Protein AF-D5GSK5-F1 (afdb_monomer_lite)

InterPro domains:
  IPR021085 AvrE-family Type-III effector protein [PF11725] (130-1619)

Organism: Pectobacterium carotovorum (NCBI:txid554)

Sequence (1627 aa):
MQKIQHVQPGLSTSEIAPATLAKTSLSQGNSTSASQKGAQSLIQQGLHDKNKPPELEQGNGSSVRSQDSRSTTLRELFSSEGASQSAPRAPRDSLASGGPIQSLPRFASAEAAEIKISGSTTSTPAAKSDITLDSHGKLQFGKGLPEALTTLLQQTIGKNSQPFVAHHENQDAQQHALADKSGRLFVIQSDDNQHIALHSSGRSAMPAGKLSSNNVQLESTPERIALKTTAGESTSMPLSGRMNHELLTGVHRQPTSASGAGEQLRLHDGKLFALNTEFGVWQQSSDVAHSQLSRQGDGQLYAVKDDHTLSNLSSGTASSTFSDKITAFSANQNGQSAVLTEQDHLTQLHLMSTLDATPQPVALKLENGDPVFAKAVNLTAEHLLIADNDGKLYHAPLPKAGEPHATLTPASTPELNAVLGDDHRITGFAHDEHGQTQALATDRQGQKHVAPLGQNGLSPTPGWNLSDSLVVDNKLGLTTAAPEAKDTLDLGRLGQIGLQEGKVHFYNGNTKNWEASSVEASQLKRGLDNQAYTLKDGEIKPLSINQKSDTFAHGDNTVFALPQVRMTPSAGTALPGIDKDDGVSAMAVINRNKFIAVDKQGDLHFHQIKPGTDKIAAPPLALPKNGLSGEIQDITLDHQQTLFALNKDGQLFQLPKTDWQNAANHDSAQWQPVKTPVEGKVSSLGTDAQHHLQIAHDDHELHTQQGNAWKTTVPKGEAPLPAEPRDAETVFGRLDVATKGMKIPLTGVTVKADFQVLGKTGEDSQQVKSKLSDLLRAHLVSFTLDMPRPIKTFADHVQHQLNGREGLKPVYDMQTELLKKLDATTSQPQGTVTDLATKIDKLDLGDKGKPLVNLLKQFHTELESSSAKAALLIGRQQGVVNDNGVMNTEGKPASLHSREKDLAPVLLAAMESHPSSKTSTAATLLKTFVDSKTPIAQKPNSEAFGQQRDTSDALSLAKTRLVLDTLALGDLHKLTDRIGALSGTSPGEAALASMMKELNAMRQGNYGENPVKKMTDMGFTNHKSLEADYDSVKTFMKAFRKEDNAVSVTSKTVMQAASQTDMIDKMKSTVLSLDSNESIAFNRTYGGGASMSFVVSGTPLPFPPVPGGGVSGERNYNLSFSRGENGINVAFERSGGITGKVSYSGGYDVSEYLTGKTSAQMTQDINSKHSFAPDVRASFGVSASLQVAQQNALNFTLSEEELPGFIDGLSSGTINPLALLDKGEQHSVKAGKTVSFNLDGNAALELRGGINLTEKGAAPTSATLRGSVGVTASANVLSATSSSSVAQGEKSTTYTESDNRLRFMNQAAMGANATLSAGAARTTPDGTVPFFTSASIGVNVAADSRTNQSISLGMKKAEPLEKKDIDALTKTLNSAFNDPASQLLIDGVKKMAEPDDQLAILNTHFADKTAKTDDQHQGLMSLKKLNVRQDVAQRDGATLDSVKHTTSYTNLSKLTENGLFQVIGNHLFSSLPPSNADRINQLIADNPALKDIVSRLQDNDRASVTVSLELKDDVREKIEKGIQNKTHGKDDVIALFKDGNNLRLASIEVSKAVKKSEGFNTPAVIINASSRAGVSMNKLLGNVSFSYGQDQTVPQSYKLSGEIAKANPATTNALQQLQQEGLQLNG

Radius of gyration: 38.69 Å; chains: 1; bounding box: 99×113×106 Å

Structure (mmCIF, N/CA/C/O backbone):
data_AF-D5GSK5-F1
#
_entry.id   AF-D5GSK5-F1
#
loop_
_atom_site.group_PDB
_atom_site.id
_atom_site.type_symbol
_atom_site.label_atom_id
_atom_site.label_alt_id
_atom_site.label_comp_id
_atom_site.label_asym_id
_atom_site.label_entity_id
_atom_site.label_seq_id
_atom_site.pdbx_PDB_ins_code
_atom_site.Cartn_x
_atom_site.Cartn_y
_atom_site.Cartn_z
_atom_site.occupancy
_atom_site.B_iso_or_equiv
_atom_site.auth_seq_id
_atom_site.auth_comp_id
_atom_site.auth_asym_id
_atom_site.auth_atom_id
_atom_site.pdbx_PDB_model_num
ATOM 1 N N . MET A 1 1 ? -12.041 -47.992 -17.798 1.00 21.86 1 MET A N 1
ATOM 2 C CA . MET A 1 1 ? -12.297 -49.276 -17.098 1.00 21.86 1 MET A CA 1
ATOM 3 C C . MET A 1 1 ? -10.959 -49.899 -16.731 1.00 21.86 1 MET A C 1
ATOM 5 O O . MET A 1 1 ? -10.012 -49.617 -17.447 1.00 21.86 1 MET A O 1
ATOM 9 N N . GLN A 1 2 ? -10.925 -50.739 -15.682 1.00 22.45 2 GLN A N 1
ATOM 10 C CA . GLN A 1 2 ? -9.728 -51.361 -15.062 1.00 22.45 2 GLN A CA 1
ATOM 11 C C . GLN A 1 2 ? -8.767 -50.321 -14.429 1.00 22.45 2 GLN A C 1
ATOM 13 O O . GLN A 1 2 ? -8.480 -49.310 -15.054 1.00 22.45 2 GLN A O 1
ATOM 18 N N . LYS A 1 3 ? -8.347 -50.361 -13.150 1.00 19.98 3 LYS A N 1
ATOM 19 C CA . LYS A 1 3 ? -8.123 -51.391 -12.093 1.00 19.98 3 LYS A CA 1
ATOM 20 C C . LYS A 1 3 ? -6.867 -52.275 -12.221 1.00 19.98 3 LYS A C 1
ATOM 22 O O . LYS A 1 3 ? -6.952 -53.352 -12.799 1.00 19.98 3 LYS A O 1
ATOM 27 N N . ILE A 1 4 ? -5.815 -51.870 -11.496 1.00 25.20 4 ILE A N 1
ATOM 28 C CA . ILE A 1 4 ? -4.859 -52.649 -10.661 1.00 25.20 4 ILE A CA 1
ATOM 29 C C . ILE A 1 4 ? -4.495 -51.666 -9.511 1.00 25.20 4 ILE A C 1
ATOM 31 O O . ILE A 1 4 ? -4.211 -50.521 -9.844 1.00 25.20 4 ILE A O 1
ATOM 35 N N . GLN A 1 5 ? -4.591 -51.846 -8.181 1.00 19.09 5 GLN A N 1
ATOM 36 C CA . GLN A 1 5 ? -4.806 -52.931 -7.193 1.00 19.09 5 GLN A CA 1
ATOM 37 C C . GLN A 1 5 ? -3.562 -53.698 -6.653 1.00 19.09 5 GLN A C 1
ATOM 39 O O . GLN A 1 5 ? -3.142 -54.686 -7.244 1.00 19.09 5 GLN A O 1
ATOM 44 N N . HIS A 1 6 ? -3.134 -53.308 -5.430 1.00 19.50 6 HIS A N 1
ATOM 45 C CA . HIS A 1 6 ? -2.185 -53.950 -4.474 1.00 19.50 6 HIS A CA 1
ATOM 46 C C . HIS A 1 6 ? -0.674 -53.848 -4.826 1.00 19.50 6 HIS A C 1
ATOM 48 O O . HIS A 1 6 ? -0.335 -53.663 -5.987 1.00 19.50 6 HIS A O 1
ATOM 54 N N . VAL A 1 7 ? 0.293 -53.845 -3.883 1.00 20.75 7 VAL A N 1
ATOM 55 C CA . VAL A 1 7 ? 0.524 -54.728 -2.703 1.00 20.75 7 VAL A CA 1
ATOM 56 C C . VAL A 1 7 ? 1.306 -54.023 -1.556 1.00 20.75 7 VAL A C 1
ATOM 58 O O . VAL A 1 7 ? 2.120 -53.148 -1.828 1.00 20.75 7 VAL A O 1
ATOM 61 N N . GLN A 1 8 ? 1.105 -54.439 -0.289 1.00 22.25 8 GLN A N 1
ATOM 62 C CA . GLN A 1 8 ? 1.973 -54.138 0.882 1.00 22.25 8 GLN A CA 1
ATOM 63 C C . GLN A 1 8 ? 3.028 -55.250 1.087 1.00 22.25 8 GLN A C 1
ATOM 65 O O . GLN A 1 8 ? 2.696 -56.421 0.885 1.00 22.25 8 GLN A O 1
ATOM 70 N N . PRO A 1 9 ? 4.271 -54.932 1.501 1.00 22.97 9 PRO A N 1
ATOM 71 C CA . PRO A 1 9 ? 4.661 -55.019 2.930 1.00 22.97 9 PRO A CA 1
ATOM 72 C C . PRO A 1 9 ? 5.658 -53.899 3.352 1.00 22.97 9 PRO A C 1
ATOM 74 O O . PRO A 1 9 ? 6.100 -53.135 2.505 1.00 22.97 9 PRO A O 1
ATOM 77 N N . GLY A 1 10 ? 6.096 -53.726 4.608 1.00 19.27 10 GLY A N 1
ATOM 78 C CA . GLY A 1 10 ? 5.727 -54.346 5.893 1.00 19.27 10 GLY A CA 1
ATOM 79 C C . GLY A 1 10 ? 6.881 -54.285 6.924 1.00 19.27 10 GLY A C 1
ATOM 80 O O . GLY A 1 10 ? 8.022 -54.497 6.542 1.00 19.27 10 GLY A O 1
ATOM 81 N N . LEU A 1 11 ? 6.565 -54.036 8.208 1.00 19.47 11 LEU A N 1
ATOM 82 C CA . LEU A 1 11 ? 7.384 -54.256 9.431 1.00 19.47 11 LEU A CA 1
ATOM 83 C C . LEU A 1 11 ? 8.874 -53.811 9.464 1.00 19.47 11 LEU A C 1
ATOM 85 O O . LEU A 1 11 ? 9.727 -54.519 8.945 1.00 19.47 11 LEU A O 1
ATOM 89 N N . SER A 1 12 ? 9.215 -52.823 10.314 1.00 20.56 12 SER A N 1
ATOM 90 C CA . SER A 1 12 ? 10.010 -53.089 11.543 1.00 20.56 12 SER A CA 1
ATOM 91 C C . SER A 1 12 ? 10.240 -51.856 12.440 1.00 20.56 12 SER A C 1
ATOM 93 O O . SER A 1 12 ? 10.657 -50.799 11.982 1.00 20.56 12 SER A O 1
ATOM 95 N N . THR A 1 13 ? 10.042 -52.073 13.738 1.00 19.70 13 THR A N 1
ATOM 96 C CA . THR A 1 13 ? 10.435 -51.291 14.930 1.00 19.70 13 THR A CA 1
ATOM 97 C C . THR A 1 13 ? 11.805 -50.580 14.913 1.00 19.70 13 THR A C 1
ATOM 99 O O . THR A 1 13 ? 12.795 -51.181 14.495 1.00 19.70 13 THR A O 1
ATOM 102 N N . SER A 1 14 ? 11.897 -49.407 15.560 1.00 21.77 14 SER A N 1
ATOM 103 C CA . SER A 1 14 ? 12.971 -49.046 16.521 1.00 21.77 14 SER A CA 1
ATOM 104 C C . SER A 1 14 ? 12.592 -47.791 17.328 1.00 21.77 14 SER A C 1
ATOM 106 O O . SER A 1 14 ? 12.093 -46.825 16.758 1.00 21.77 14 SER A O 1
ATOM 108 N N . GLU A 1 15 ? 12.840 -47.795 18.639 1.00 19.33 15 GLU A N 1
ATOM 109 C CA . GLU A 1 15 ? 12.599 -46.666 19.554 1.00 19.33 15 GLU A CA 1
ATOM 110 C C . GLU A 1 15 ? 13.826 -45.743 19.649 1.00 19.33 15 GLU A C 1
ATOM 112 O O . GLU A 1 15 ? 14.937 -46.232 19.846 1.00 19.33 15 GLU A O 1
ATOM 117 N N . ILE A 1 16 ? 13.628 -44.419 19.629 1.00 21.45 16 ILE A N 1
ATOM 118 C CA . ILE A 1 16 ? 14.528 -43.447 20.278 1.00 21.45 16 ILE A CA 1
ATOM 119 C C . ILE A 1 16 ? 13.659 -42.402 20.995 1.00 21.45 16 ILE A C 1
ATOM 121 O O . ILE A 1 16 ? 12.704 -41.881 20.422 1.00 21.45 16 ILE A O 1
ATOM 125 N N . ALA A 1 17 ? 13.980 -42.142 22.264 1.00 21.14 17 ALA A N 1
ATOM 126 C CA . ALA A 1 17 ? 13.228 -41.289 23.190 1.00 21.14 17 ALA A CA 1
ATOM 127 C C . ALA A 1 17 ? 13.626 -39.785 23.082 1.00 21.14 17 ALA A C 1
ATOM 129 O O . ALA A 1 17 ? 14.587 -39.462 22.378 1.00 21.14 17 ALA A O 1
ATOM 130 N N . PRO A 1 18 ? 12.890 -38.844 23.716 1.00 27.19 18 PRO A N 1
ATOM 131 C CA . PRO A 1 18 ? 12.770 -37.467 23.219 1.00 27.19 18 PRO A CA 1
ATOM 132 C C . PRO A 1 18 ? 13.760 -36.447 23.808 1.00 27.19 18 PRO A C 1
ATOM 134 O O . PRO A 1 18 ? 14.410 -36.677 24.827 1.00 27.19 18 PRO A O 1
ATOM 137 N N . ALA A 1 19 ? 13.794 -35.259 23.189 1.00 20.09 19 ALA A N 1
ATOM 138 C CA . ALA A 1 19 ? 14.557 -34.090 23.633 1.00 20.09 19 ALA A CA 1
ATOM 139 C C . ALA A 1 19 ? 13.689 -32.809 23.676 1.00 20.09 19 ALA A C 1
ATOM 141 O O . ALA A 1 19 ? 13.571 -32.087 22.689 1.00 20.09 19 ALA A O 1
ATOM 142 N N . THR A 1 20 ? 13.095 -32.574 24.850 1.00 20.22 20 THR A N 1
ATOM 143 C CA . THR A 1 20 ? 12.807 -31.282 25.522 1.00 20.22 20 THR A CA 1
ATOM 144 C C . THR A 1 20 ? 12.458 -29.996 24.739 1.00 20.22 20 THR A C 1
ATOM 146 O O . THR A 1 20 ? 13.279 -29.453 24.009 1.00 20.22 20 THR A O 1
ATOM 149 N N . LEU A 1 21 ? 11.361 -29.373 25.202 1.00 20.58 21 LEU A N 1
ATOM 150 C CA . LEU A 1 21 ? 11.162 -27.923 25.428 1.00 20.58 21 LEU A CA 1
ATOM 151 C C . LEU A 1 21 ? 11.068 -26.950 24.230 1.00 20.58 21 LEU A C 1
ATOM 153 O O . LEU A 1 21 ? 12.066 -26.404 23.773 1.00 20.58 21 LEU A O 1
ATOM 157 N N . ALA A 1 22 ? 9.834 -26.515 23.939 1.00 22.03 22 ALA A N 1
ATOM 158 C CA . ALA A 1 22 ? 9.492 -25.092 23.777 1.00 22.03 22 ALA A CA 1
ATOM 159 C C . ALA A 1 22 ? 7.993 -24.863 24.070 1.00 22.03 22 ALA A C 1
ATOM 161 O O . ALA A 1 22 ? 7.155 -25.662 23.660 1.00 22.03 22 ALA A O 1
ATOM 162 N N . LYS A 1 23 ? 7.632 -23.781 24.775 1.00 21.42 23 LYS A N 1
ATOM 163 C CA . LYS A 1 23 ? 6.223 -23.438 25.057 1.00 21.42 23 LYS A CA 1
ATOM 164 C C . LYS A 1 23 ? 5.593 -22.709 23.867 1.00 21.42 23 LYS A C 1
ATOM 166 O O . LYS A 1 23 ? 6.180 -21.752 23.372 1.00 21.42 23 LYS A O 1
ATOM 171 N N . THR A 1 24 ? 4.363 -23.062 23.496 1.00 21.19 24 THR A N 1
ATOM 172 C CA . THR A 1 24 ? 3.470 -22.179 22.723 1.00 21.19 24 THR A CA 1
ATOM 173 C C . THR A 1 24 ? 2.054 -22.198 23.301 1.00 21.19 24 THR A C 1
ATOM 175 O O . THR A 1 24 ? 1.500 -23.244 23.636 1.00 21.19 24 THR A O 1
ATOM 178 N N . SER A 1 25 ? 1.479 -21.010 23.465 1.00 22.33 25 SER A N 1
ATOM 179 C CA . SER A 1 25 ? 0.088 -20.775 23.859 1.00 22.33 25 SER A CA 1
ATOM 180 C C . SER A 1 25 ? -0.745 -20.385 22.633 1.00 22.33 25 SER A C 1
ATOM 182 O O . SER A 1 25 ? -0.207 -19.952 21.611 1.00 22.33 25 SER A O 1
ATOM 184 N N . LEU A 1 26 ? -2.069 -20.556 22.716 1.00 20.84 26 LEU A N 1
ATOM 185 C CA . LEU A 1 26 ? -2.975 -20.188 21.629 1.00 20.84 26 LEU A CA 1
ATOM 186 C C . LEU A 1 26 ? -2.925 -18.668 21.412 1.00 20.84 26 LEU A C 1
ATOM 188 O O . LEU A 1 26 ? -3.365 -17.905 22.267 1.00 20.84 26 LEU A O 1
ATOM 192 N N . SER A 1 27 ? -2.448 -18.238 20.244 1.00 20.52 27 SER A N 1
ATOM 193 C CA . SER A 1 27 ? -2.705 -16.890 19.733 1.00 20.52 27 SER A CA 1
ATOM 194 C C . SER A 1 27 ? -3.818 -16.963 18.692 1.00 20.52 27 SER A C 1
ATOM 196 O O . SER A 1 27 ? -3.855 -17.883 17.874 1.00 20.52 27 SER A O 1
ATOM 198 N N . GLN A 1 28 ? -4.758 -16.017 18.739 1.00 21.06 28 GLN A N 1
ATOM 199 C CA . GLN A 1 28 ? -5.836 -15.957 17.755 1.00 21.06 28 GLN A CA 1
ATOM 200 C C . GLN A 1 28 ? -5.240 -15.674 16.370 1.00 21.06 28 GLN A C 1
ATOM 202 O O . GLN A 1 28 ? -4.441 -14.750 16.199 1.00 21.06 28 GLN A O 1
ATOM 207 N N . GLY A 1 29 ? -5.597 -16.510 15.393 1.00 19.34 29 GLY A N 1
ATOM 208 C CA . GLY A 1 29 ? -4.983 -16.540 14.068 1.00 19.34 29 GLY A CA 1
ATOM 209 C C . GLY A 1 29 ? -5.342 -15.334 13.205 1.00 19.34 29 GLY A C 1
ATOM 210 O O . GLY A 1 29 ? -6.159 -15.445 12.296 1.00 19.34 29 GLY A O 1
ATOM 211 N N . ASN A 1 30 ? -4.698 -14.194 13.451 1.00 20.38 30 ASN A N 1
ATOM 212 C CA . ASN A 1 30 ? -4.759 -13.041 12.560 1.00 20.38 30 ASN A CA 1
ATOM 213 C C . ASN A 1 30 ? -4.119 -13.427 11.215 1.00 20.38 30 ASN A C 1
ATOM 215 O O . ASN A 1 30 ? -2.894 -13.517 11.099 1.00 20.38 30 ASN A O 1
ATOM 219 N N . SER A 1 31 ? -4.953 -13.704 10.210 1.00 21.17 31 SER A N 1
ATOM 220 C CA . SER A 1 31 ? -4.516 -14.191 8.903 1.00 21.17 31 SER A CA 1
ATOM 221 C C . SER A 1 31 ? -3.650 -13.140 8.204 1.00 21.17 31 SER A C 1
ATOM 223 O O . SER A 1 31 ? -4.120 -12.105 7.723 1.00 21.17 31 SER A O 1
ATOM 225 N N . THR A 1 32 ? -2.339 -13.394 8.156 1.00 20.84 32 THR A N 1
ATOM 226 C CA . THR A 1 32 ? -1.356 -12.515 7.515 1.00 20.84 32 THR A CA 1
ATOM 227 C C . THR A 1 32 ? -1.457 -12.626 5.996 1.00 20.84 32 THR A C 1
ATOM 229 O O . THR A 1 32 ? -0.598 -13.213 5.340 1.00 20.84 32 THR A O 1
ATOM 232 N N . SER A 1 33 ? -2.521 -12.044 5.438 1.00 21.39 33 SER A N 1
ATOM 233 C CA . SER A 1 33 ? -2.744 -11.876 4.004 1.00 21.39 33 SER A CA 1
ATOM 234 C C . SER A 1 33 ? -1.542 -11.157 3.383 1.00 21.39 33 SER A C 1
ATOM 236 O O . SER A 1 33 ? -1.409 -9.936 3.514 1.00 21.39 33 SER A O 1
ATOM 238 N N . ALA A 1 34 ? -0.641 -11.914 2.752 1.00 21.09 34 ALA A N 1
ATOM 239 C CA . ALA A 1 34 ? 0.629 -11.400 2.248 1.00 21.09 34 ALA A CA 1
ATOM 240 C C . ALA A 1 34 ? 0.392 -10.245 1.261 1.00 21.09 34 ALA A C 1
ATOM 242 O O . ALA A 1 34 ? -0.235 -10.434 0.215 1.00 21.09 34 ALA A O 1
ATOM 243 N N . SER A 1 35 ? 0.876 -9.038 1.584 1.00 21.22 35 SER A N 1
ATOM 244 C CA . SER A 1 35 ? 0.583 -7.857 0.771 1.00 21.22 35 SER A CA 1
ATOM 245 C C . SER A 1 35 ? 1.200 -7.991 -0.627 1.00 21.22 35 SER A C 1
ATOM 247 O O . SER A 1 35 ? 2.417 -8.083 -0.803 1.00 21.22 35 SER A O 1
ATOM 249 N N . GLN A 1 36 ? 0.342 -8.013 -1.652 1.00 20.67 36 GLN A N 1
ATOM 250 C CA . GLN A 1 36 ? 0.768 -8.031 -3.051 1.00 20.67 36 GLN A CA 1
ATOM 251 C C . GLN A 1 36 ? 1.447 -6.703 -3.423 1.00 20.67 36 GLN A C 1
ATOM 253 O O . GLN A 1 36 ? 0.781 -5.738 -3.814 1.00 20.67 36 GLN A O 1
ATOM 258 N N . LYS A 1 37 ? 2.777 -6.652 -3.346 1.00 22.70 37 LYS A N 1
ATOM 259 C CA . LYS A 1 37 ? 3.562 -5.507 -3.822 1.00 22.70 37 LYS A CA 1
ATOM 260 C C . LYS A 1 37 ? 3.464 -5.362 -5.363 1.00 22.70 37 LYS A C 1
ATOM 262 O O . LYS A 1 37 ? 3.570 -6.335 -6.094 1.00 22.70 37 LYS A O 1
ATOM 267 N N . GLY A 1 38 ? 3.236 -4.130 -5.841 1.00 22.89 38 GLY A N 1
ATOM 268 C CA . GLY A 1 38 ? 3.698 -3.561 -7.134 1.00 22.89 38 GLY A CA 1
ATOM 269 C C . GLY A 1 38 ? 3.357 -4.158 -8.530 1.00 22.89 38 GLY A C 1
ATOM 270 O O . GLY A 1 38 ? 4.232 -4.729 -9.162 1.00 22.89 38 GLY A O 1
ATOM 271 N N . ALA A 1 39 ? 2.159 -3.900 -9.089 1.00 24.72 39 ALA A N 1
ATOM 272 C CA . ALA A 1 39 ? 1.880 -3.152 -10.364 1.00 24.72 39 ALA A CA 1
ATOM 273 C C . ALA A 1 39 ? 2.421 -3.519 -11.825 1.00 24.72 39 ALA A C 1
ATOM 275 O O . ALA A 1 39 ? 3.634 -3.520 -12.011 1.00 24.72 39 ALA A O 1
ATOM 276 N N . GLN A 1 40 ? 1.577 -3.550 -12.910 1.00 23.86 40 GLN A N 1
ATOM 277 C CA . GLN A 1 40 ? 1.870 -3.100 -14.336 1.00 23.86 40 GLN A CA 1
ATOM 278 C C . GLN A 1 40 ? 2.265 -4.143 -15.471 1.00 23.86 40 GLN A C 1
ATOM 280 O O . GLN A 1 40 ? 3.353 -4.685 -15.358 1.00 23.86 40 GLN A O 1
ATOM 285 N N . SER A 1 41 ? 1.521 -4.353 -16.610 1.00 22.97 41 SER A N 1
ATOM 286 C CA . SER A 1 41 ? 1.673 -5.449 -17.637 1.00 22.97 41 SER A CA 1
ATOM 287 C C . SER A 1 41 ? 1.774 -5.116 -19.133 1.00 22.97 41 SER A C 1
ATOM 289 O O . SER A 1 41 ? 1.210 -4.144 -19.612 1.00 22.97 41 SER A O 1
ATOM 291 N N . LEU A 1 42 ? 2.233 -6.104 -19.904 1.00 22.16 42 LEU A N 1
ATOM 292 C CA . LEU A 1 42 ? 1.820 -6.393 -21.280 1.00 22.16 42 LEU A CA 1
ATOM 293 C C . LEU A 1 42 ? 2.070 -7.850 -21.548 1.00 22.16 42 LEU A C 1
ATOM 295 O O . LEU A 1 42 ? 3.203 -8.236 -21.298 1.00 22.16 42 LEU A O 1
ATOM 299 N N . ILE A 1 43 ? 1.130 -8.579 -22.154 1.00 22.62 43 ILE A N 1
ATOM 300 C CA . ILE A 1 43 ? 1.395 -9.894 -22.736 1.00 22.62 43 ILE A CA 1
ATOM 301 C C . ILE A 1 43 ? 0.386 -10.263 -23.872 1.00 22.62 43 ILE A C 1
ATOM 303 O O . ILE A 1 43 ? -0.789 -10.282 -23.598 1.00 22.62 43 ILE A O 1
ATOM 307 N N . GLN A 1 44 ? 0.785 -10.682 -25.081 1.00 20.42 44 GLN A N 1
ATOM 308 C CA . GLN A 1 44 ? 0.005 -11.402 -26.140 1.00 20.42 44 GLN A CA 1
ATOM 309 C C . GLN A 1 44 ? -0.823 -10.610 -27.187 1.00 20.42 44 GLN A C 1
ATOM 311 O O . GLN A 1 44 ? -1.828 -9.946 -26.905 1.00 20.42 44 GLN A O 1
ATOM 316 N N . GLN A 1 45 ? -0.447 -10.895 -28.441 1.00 20.05 45 GLN A N 1
ATOM 317 C CA . GLN A 1 45 ? -1.213 -11.183 -29.678 1.00 20.05 45 GLN A CA 1
ATOM 318 C C . GLN A 1 45 ? -2.716 -11.610 -29.611 1.00 20.05 45 GLN A C 1
ATOM 320 O O . GLN A 1 45 ? -3.338 -11.897 -28.587 1.00 20.05 45 GLN A O 1
ATOM 325 N N . GLY A 1 46 ? -3.317 -11.669 -30.799 1.00 20.78 46 GLY A N 1
ATOM 326 C CA . GLY A 1 46 ? -3.829 -12.917 -31.375 1.00 20.78 46 GLY A CA 1
ATOM 327 C C . GLY A 1 46 ? -3.541 -12.852 -32.881 1.00 20.78 46 GLY A C 1
ATOM 328 O O . GLY A 1 46 ? -3.749 -11.791 -33.473 1.00 20.78 46 GLY A O 1
ATOM 329 N N . LEU A 1 47 ? -2.997 -13.902 -33.504 1.00 18.41 47 LEU A N 1
ATOM 330 C CA . LEU A 1 47 ? -2.822 -13.909 -34.963 1.00 18.41 47 LEU A CA 1
ATOM 331 C C . LEU A 1 47 ? -4.191 -14.042 -35.647 1.00 18.41 47 LEU A C 1
ATOM 333 O O . LEU A 1 47 ? -5.047 -14.765 -35.149 1.00 18.41 47 LEU A O 1
ATOM 337 N N . HIS A 1 48 ? -4.366 -13.415 -36.815 1.00 21.30 48 HIS A N 1
ATOM 338 C CA . HIS A 1 48 ? -4.624 -14.167 -38.051 1.00 21.30 48 HIS A CA 1
ATOM 339 C C . HIS A 1 48 ? -4.488 -13.303 -39.318 1.00 21.30 48 HIS A C 1
ATOM 341 O O . HIS A 1 48 ? -4.271 -12.092 -39.273 1.00 21.30 48 HIS A O 1
ATOM 347 N N . ASP A 1 49 ? -4.513 -13.998 -40.447 1.00 21.45 49 ASP A N 1
ATOM 348 C CA . ASP A 1 49 ? -3.975 -13.666 -41.760 1.00 21.45 49 ASP A CA 1
ATOM 349 C C . ASP A 1 49 ? -4.304 -12.301 -42.379 1.00 21.45 49 ASP A C 1
ATOM 351 O O . ASP A 1 49 ? -5.448 -11.935 -42.652 1.00 21.45 49 ASP A O 1
ATOM 355 N N . LYS A 1 50 ? -3.234 -11.652 -42.850 1.00 21.12 50 LYS A N 1
ATOM 356 C CA . LYS A 1 50 ? -3.296 -10.895 -44.103 1.00 21.12 50 LYS A CA 1
ATOM 357 C C . LYS A 1 50 ? -3.390 -11.902 -45.256 1.00 21.12 50 LYS A C 1
ATOM 359 O O . LYS A 1 50 ? -2.367 -12.510 -45.550 1.00 21.12 50 LYS A O 1
ATOM 364 N N . ASN A 1 51 ? -4.557 -12.052 -45.900 1.00 21.61 51 ASN A N 1
ATOM 365 C CA . ASN A 1 51 ? -4.708 -12.242 -47.365 1.00 21.61 51 ASN A CA 1
ATOM 366 C C . ASN A 1 51 ? -6.136 -12.636 -47.818 1.00 21.61 51 ASN A C 1
ATOM 368 O O . ASN A 1 51 ? -6.327 -13.649 -48.489 1.00 21.61 51 ASN A O 1
ATOM 372 N N . LYS A 1 52 ? -7.139 -11.788 -47.554 1.00 20.44 52 LYS A N 1
ATOM 373 C CA . LYS A 1 52 ? -8.218 -11.512 -48.529 1.00 20.44 52 LYS A CA 1
ATOM 374 C C . LYS A 1 52 ? -9.012 -10.257 -48.136 1.00 20.44 52 LYS A C 1
ATOM 376 O O . LYS A 1 52 ? -9.387 -10.145 -46.971 1.00 20.44 52 LYS A O 1
ATOM 381 N N . PRO A 1 53 ? -9.276 -9.314 -49.058 1.00 21.39 53 PRO A N 1
ATOM 382 C CA . PRO A 1 53 ? -10.239 -8.248 -48.807 1.00 21.39 53 PRO A CA 1
ATOM 383 C C . PRO A 1 53 ? -11.671 -8.815 -48.875 1.00 21.39 53 PRO A C 1
ATOM 385 O O . PRO A 1 53 ? -11.954 -9.594 -49.787 1.00 21.39 53 PRO A O 1
ATOM 388 N N . PRO A 1 54 ? -12.583 -8.446 -47.958 1.00 22.78 54 PRO A N 1
ATOM 389 C CA . PRO A 1 54 ? -14.007 -8.699 -48.146 1.00 22.78 54 PRO A CA 1
ATOM 390 C C . PRO A 1 54 ? -14.532 -7.793 -49.269 1.00 22.78 54 PRO A C 1
ATOM 392 O O . PRO A 1 54 ? -14.346 -6.576 -49.246 1.00 22.78 54 PRO A O 1
ATOM 395 N N . GLU A 1 55 ? -15.144 -8.408 -50.274 1.00 19.86 55 GLU A N 1
ATOM 396 C CA . GLU A 1 55 ? -15.583 -7.753 -51.505 1.00 19.86 55 GLU A CA 1
ATOM 397 C C . GLU A 1 55 ? -16.936 -7.045 -51.305 1.00 19.86 55 GLU A C 1
ATOM 399 O O . GLU A 1 55 ? -17.817 -7.542 -50.604 1.00 19.86 55 GLU A O 1
ATOM 404 N N . LEU A 1 56 ? -17.095 -5.849 -51.883 1.00 19.34 56 LEU A N 1
ATOM 405 C CA . LEU A 1 56 ? -18.282 -5.001 -51.706 1.00 19.34 56 LEU A CA 1
ATOM 406 C C . LEU A 1 56 ? -19.426 -5.421 -52.646 1.00 19.34 56 LEU A C 1
ATOM 408 O O . LEU A 1 56 ? -19.799 -4.676 -53.554 1.00 19.34 56 LEU A O 1
ATOM 412 N N . GLU A 1 57 ? -20.003 -6.605 -52.429 1.00 20.56 57 GLU A N 1
ATOM 413 C CA . GLU A 1 57 ? -21.195 -7.024 -53.174 1.00 20.56 57 GLU A CA 1
ATOM 414 C C . GLU A 1 57 ? -22.436 -6.207 -52.776 1.00 20.56 57 GLU A C 1
ATOM 416 O O . GLU A 1 57 ? -22.937 -6.248 -51.650 1.00 20.56 57 GLU A O 1
ATOM 421 N N . GLN A 1 58 ? -22.958 -5.456 -53.747 1.00 18.00 58 GLN A N 1
ATOM 422 C CA . GLN A 1 58 ? -24.177 -4.662 -53.624 1.00 18.00 58 GLN A CA 1
ATOM 423 C C . GLN A 1 58 ? -25.420 -5.559 -53.786 1.00 18.00 58 GLN A C 1
ATOM 425 O O . GLN A 1 58 ? -25.962 -5.701 -54.881 1.00 18.00 58 GLN A O 1
ATOM 430 N N . GLY A 1 59 ? -25.880 -6.169 -52.690 1.00 19.69 59 GLY A N 1
ATOM 431 C CA . GLY A 1 59 ? -27.080 -7.018 -52.656 1.00 19.69 59 GLY A CA 1
ATOM 432 C C . GLY A 1 59 ? -28.361 -6.248 -52.304 1.00 19.69 59 GLY A C 1
ATOM 433 O O . GLY A 1 59 ? -28.584 -5.901 -51.147 1.00 19.69 59 GLY A O 1
ATOM 434 N N . ASN A 1 60 ? -29.223 -5.987 -53.290 1.00 19.09 60 ASN A N 1
ATOM 435 C CA . ASN A 1 60 ? -30.468 -5.232 -53.098 1.00 19.09 60 ASN A CA 1
ATOM 436 C C . ASN A 1 60 ? -31.522 -5.954 -52.231 1.00 19.09 60 ASN A C 1
ATOM 438 O O . ASN A 1 60 ? -31.978 -7.038 -52.580 1.00 19.09 60 ASN A O 1
ATOM 442 N N . GLY A 1 61 ? -32.069 -5.221 -51.255 1.00 19.81 61 GLY A N 1
ATOM 443 C CA . GLY A 1 61 ? -33.522 -5.113 -51.077 1.00 19.81 61 GLY A CA 1
ATOM 444 C C . GLY A 1 61 ? -34.237 -6.083 -50.128 1.00 19.81 61 GLY A C 1
ATOM 445 O O . GLY A 1 61 ? -34.485 -7.241 -50.442 1.00 19.81 61 GLY A O 1
ATOM 446 N N . SER A 1 62 ? -34.805 -5.531 -49.055 1.00 21.16 62 SER A N 1
ATOM 447 C CA . SER A 1 62 ? -36.271 -5.486 -48.885 1.00 21.16 62 SER A CA 1
ATOM 448 C C . SER A 1 62 ? -36.662 -4.559 -47.724 1.00 21.16 62 SER A C 1
ATOM 450 O O . SER A 1 62 ? -35.822 -4.123 -46.940 1.00 21.16 62 SER A O 1
ATOM 452 N N . SER A 1 63 ? -37.933 -4.157 -47.674 1.00 20.41 63 SER A N 1
ATOM 453 C CA . SER A 1 63 ? -38.425 -3.113 -46.770 1.00 20.41 63 SER A CA 1
ATOM 454 C C . SER A 1 63 ? -38.756 -3.622 -45.365 1.00 20.41 63 SER A C 1
ATOM 456 O O . SER A 1 63 ? -39.586 -4.521 -45.224 1.00 20.41 63 SER A O 1
ATOM 458 N N . VAL A 1 64 ? -38.278 -2.920 -44.337 1.00 23.70 64 VAL A N 1
ATOM 459 C CA . VAL A 1 64 ? -38.942 -2.861 -43.024 1.00 23.70 64 VAL A CA 1
ATOM 460 C C . VAL A 1 64 ? -39.479 -1.443 -42.830 1.00 23.70 64 VAL A C 1
ATOM 462 O O . VAL A 1 64 ? -38.812 -0.465 -43.165 1.00 23.70 64 VAL A O 1
ATOM 465 N N . ARG A 1 65 ? -40.729 -1.329 -42.369 1.00 19.17 65 ARG A N 1
ATOM 466 C CA . ARG A 1 65 ? -41.424 -0.043 -42.204 1.00 19.17 65 ARG A CA 1
ATOM 467 C C . ARG A 1 65 ? -40.895 0.749 -41.010 1.00 19.17 65 ARG A C 1
ATOM 469 O O . ARG A 1 65 ? -40.474 0.186 -40.007 1.00 19.17 65 ARG A O 1
ATOM 476 N N . SER A 1 66 ? -41.045 2.064 -41.121 1.00 19.77 66 SER A N 1
ATOM 477 C CA . SER A 1 66 ? -40.954 3.036 -40.034 1.00 19.77 66 SER A CA 1
ATOM 478 C C . SER A 1 66 ? -41.695 2.598 -38.763 1.00 19.77 66 SER A C 1
ATOM 480 O O . SER A 1 66 ? -42.903 2.351 -38.798 1.00 19.77 66 SER A O 1
ATOM 482 N N . GLN A 1 67 ? -40.992 2.631 -37.634 1.00 22.97 67 GLN A N 1
ATOM 483 C CA . GLN A 1 67 ? -41.572 2.995 -36.343 1.00 22.97 67 GLN A CA 1
ATOM 484 C C . GLN A 1 67 ? -40.876 4.268 -35.862 1.00 22.97 67 GLN A C 1
ATOM 486 O O . GLN A 1 67 ? -39.654 4.377 -35.957 1.00 22.97 67 GLN A O 1
ATOM 491 N N . ASP A 1 68 ? -41.651 5.230 -35.365 1.00 22.33 68 ASP A N 1
ATOM 492 C CA . ASP A 1 68 ? -41.158 6.546 -34.959 1.00 22.33 68 ASP A CA 1
ATOM 493 C C . ASP A 1 68 ? -40.422 6.491 -33.614 1.00 22.33 68 ASP A C 1
ATOM 495 O O . ASP A 1 68 ? -40.923 6.929 -32.574 1.00 22.33 68 ASP A O 1
ATOM 499 N N . SER A 1 69 ? -39.195 5.966 -33.632 1.00 24.67 69 SER A N 1
ATOM 500 C CA . SER A 1 69 ? -38.249 6.085 -32.525 1.00 24.67 69 SER A CA 1
ATOM 501 C C . SER A 1 69 ? -37.860 7.556 -32.350 1.00 24.67 69 SER A C 1
ATOM 503 O O . SER A 1 69 ? -36.874 8.022 -32.928 1.00 24.67 69 SER A O 1
ATOM 505 N N . ARG A 1 70 ? -38.661 8.304 -31.579 1.00 22.92 70 ARG A N 1
ATOM 506 C CA . ARG A 1 70 ? -38.396 9.705 -31.226 1.00 22.92 70 ARG A CA 1
ATOM 507 C C . ARG A 1 70 ? -36.996 9.825 -30.631 1.00 22.92 70 ARG A C 1
ATOM 509 O O . ARG A 1 70 ? -36.761 9.434 -29.492 1.00 22.92 70 ARG A O 1
ATOM 516 N N . SER A 1 71 ? -36.070 10.384 -31.402 1.00 26.55 71 SER A N 1
ATOM 517 C CA . SER A 1 71 ? -34.738 10.726 -30.924 1.00 26.55 71 SER A CA 1
ATOM 518 C C . SER A 1 71 ? -34.854 11.892 -29.942 1.00 26.55 71 SER A C 1
ATOM 520 O O . SER A 1 71 ? -34.978 13.038 -30.376 1.00 26.55 71 SER A O 1
ATOM 522 N N . THR A 1 72 ? -34.832 11.603 -28.640 1.00 25.77 72 THR A N 1
ATOM 523 C CA . THR A 1 72 ? -34.879 12.598 -27.558 1.00 25.77 72 THR A CA 1
ATOM 524 C C . THR A 1 72 ? -33.662 13.515 -27.658 1.00 25.77 72 THR A C 1
ATOM 526 O O . THR A 1 72 ? -32.566 13.189 -27.197 1.00 25.77 72 THR A O 1
ATOM 529 N N . THR A 1 73 ? -33.806 14.641 -28.357 1.00 29.05 73 THR A N 1
ATOM 530 C CA . THR A 1 73 ? -32.668 15.533 -28.607 1.00 29.05 73 THR A CA 1
ATOM 531 C C . THR A 1 73 ? -32.282 16.264 -27.325 1.00 29.05 73 THR A C 1
ATOM 533 O O . THR A 1 73 ? -33.132 16.577 -26.492 1.00 29.05 73 THR A O 1
ATOM 536 N N . LEU A 1 74 ? -31.001 16.624 -27.196 1.00 32.97 74 LEU A N 1
ATOM 537 C CA . LEU A 1 74 ? -30.448 17.352 -26.043 1.00 32.97 74 LEU A CA 1
ATOM 538 C C . LEU A 1 74 ? -31.176 18.665 -25.688 1.00 32.97 74 LEU A C 1
ATOM 540 O O . LEU A 1 74 ? -30.944 19.203 -24.613 1.00 32.97 74 LEU A O 1
ATOM 544 N N . ARG A 1 75 ? -32.071 19.175 -26.545 1.00 27.22 75 ARG A N 1
ATOM 545 C CA . ARG A 1 75 ? -32.951 20.308 -26.230 1.00 27.22 75 ARG A CA 1
ATOM 546 C C . ARG A 1 75 ? -33.995 19.981 -25.160 1.00 27.22 75 ARG A C 1
ATOM 548 O O . ARG A 1 75 ? -34.231 20.821 -24.297 1.00 27.22 75 ARG A O 1
ATOM 555 N N . GLU A 1 76 ? -34.590 18.787 -25.171 1.00 29.42 76 GLU A N 1
ATOM 556 C CA . GLU A 1 76 ? -35.617 18.408 -24.183 1.00 29.42 76 GLU A CA 1
ATOM 557 C C . GLU A 1 76 ? -35.020 18.289 -22.770 1.00 29.42 76 GLU A C 1
ATOM 559 O O . GLU A 1 76 ? -35.649 18.717 -21.807 1.00 29.42 76 GLU A O 1
ATOM 564 N N . LEU A 1 77 ? -33.754 17.862 -22.654 1.00 34.78 77 LEU A N 1
ATOM 565 C CA . LEU A 1 77 ? -33.001 17.811 -21.389 1.00 34.78 77 LEU A CA 1
ATOM 566 C C . LEU A 1 77 ? -32.762 19.180 -20.719 1.00 34.78 77 LEU A C 1
ATOM 568 O O . LEU A 1 77 ? -32.383 19.217 -19.551 1.00 34.78 77 LEU A O 1
ATOM 572 N N . PHE A 1 78 ? -32.990 20.292 -21.426 1.00 33.50 78 PHE A N 1
ATOM 573 C CA . PHE A 1 78 ? -32.881 21.653 -20.886 1.00 33.50 78 PHE A CA 1
ATOM 574 C C . PHE A 1 78 ? -34.194 22.455 -20.977 1.00 33.50 78 PHE A C 1
ATOM 576 O O . PHE A 1 78 ? -34.212 23.636 -20.639 1.00 33.50 78 PHE A O 1
ATOM 583 N N . SER A 1 79 ? -35.298 21.836 -21.412 1.00 25.48 79 SER A N 1
ATOM 584 C CA . SER A 1 79 ? -36.588 22.511 -21.641 1.00 25.48 79 SER A CA 1
ATOM 585 C C . SER A 1 79 ? -37.553 22.367 -20.457 1.00 25.48 79 SER A C 1
ATOM 587 O O . SER A 1 79 ? -38.705 21.975 -20.626 1.00 25.48 79 SER A O 1
ATOM 589 N N . SER A 1 80 ? -37.089 22.694 -19.248 1.00 27.64 80 SER A N 1
ATOM 590 C CA . SER A 1 80 ? -37.930 22.808 -18.047 1.00 27.64 80 SER A CA 1
ATOM 591 C C . SER A 1 80 ? -38.099 24.278 -17.644 1.00 27.64 80 SER A C 1
ATOM 593 O O . SER A 1 80 ? -37.472 24.761 -16.696 1.00 27.64 80 SER A O 1
ATOM 595 N N . GLU A 1 81 ? -38.929 25.013 -18.384 1.00 23.11 81 GLU A N 1
ATOM 596 C CA . GLU A 1 81 ? -39.387 26.337 -17.951 1.00 23.11 81 GLU A CA 1
ATOM 597 C C . GLU A 1 81 ? -40.254 26.215 -16.681 1.00 23.11 81 GLU A C 1
ATOM 599 O O . GLU A 1 81 ? -41.002 25.252 -16.525 1.00 23.11 81 GLU A O 1
ATOM 604 N N . GLY A 1 82 ? -40.195 27.209 -15.785 1.00 23.03 82 GLY A N 1
ATOM 605 C CA . GLY A 1 82 ? -41.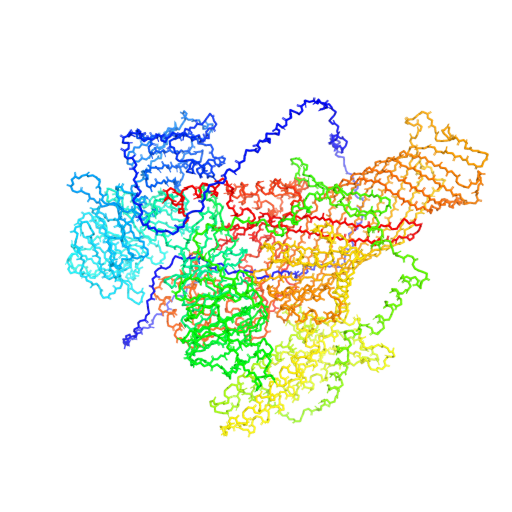191 27.347 -14.710 1.00 23.03 82 GLY A CA 1
ATOM 606 C C . GLY A 1 82 ? -40.835 26.803 -13.318 1.00 23.03 82 GLY A C 1
ATOM 607 O O . GLY A 1 82 ? -41.698 26.229 -12.664 1.00 23.03 82 GLY A O 1
ATOM 608 N N . ALA A 1 83 ? -39.620 27.050 -12.809 1.00 22.53 83 ALA A N 1
ATOM 609 C CA . ALA A 1 83 ? -39.290 26.842 -11.383 1.00 22.53 83 ALA A CA 1
ATOM 610 C C . ALA A 1 83 ? -38.694 28.082 -10.672 1.00 22.53 83 ALA A C 1
ATOM 612 O O . ALA A 1 83 ? -38.181 27.986 -9.559 1.00 22.53 83 ALA A O 1
ATOM 613 N N . SER A 1 84 ? -38.790 29.271 -11.277 1.00 21.70 84 SER A N 1
ATOM 614 C CA . SER A 1 84 ? -38.318 30.538 -10.692 1.00 21.70 84 SER A CA 1
ATOM 615 C C . SER A 1 84 ? -39.294 31.118 -9.655 1.00 21.70 84 SER A C 1
ATOM 617 O O . SER A 1 84 ? -39.735 32.258 -9.785 1.00 21.70 84 SER A O 1
ATOM 619 N N . GLN A 1 85 ? -39.636 30.349 -8.615 1.00 22.30 85 GLN A N 1
ATOM 620 C CA . GLN A 1 85 ? -40.319 30.874 -7.427 1.00 22.30 85 GLN A CA 1
ATOM 621 C C . GLN A 1 85 ? -39.323 31.054 -6.280 1.00 22.30 85 GLN A C 1
ATOM 623 O O . GLN A 1 85 ? -38.913 30.112 -5.606 1.00 22.30 85 GLN A O 1
ATOM 628 N N . SER A 1 86 ? -38.928 32.307 -6.063 1.00 21.06 86 SER A N 1
ATOM 629 C CA . SER A 1 86 ? -38.020 32.720 -4.997 1.00 21.06 86 SER A CA 1
ATOM 630 C C . SER A 1 86 ? -38.714 32.710 -3.630 1.00 21.06 86 SER A C 1
ATOM 632 O O . SER A 1 86 ? -39.162 33.751 -3.147 1.00 21.06 86 SER A O 1
ATOM 634 N N . ALA A 1 87 ? -38.779 31.544 -2.984 1.00 20.88 87 ALA A N 1
ATOM 635 C CA . ALA A 1 87 ? -39.070 31.467 -1.554 1.00 20.88 87 ALA A CA 1
ATOM 636 C C . ALA A 1 87 ? -37.896 32.085 -0.756 1.00 20.88 87 ALA A C 1
ATOM 638 O O . ALA A 1 87 ? -36.736 31.751 -1.026 1.00 20.88 87 ALA A O 1
ATOM 639 N N . PRO A 1 88 ? -38.143 33.011 0.190 1.00 21.89 88 PRO A N 1
ATOM 640 C CA . PRO A 1 88 ? -37.075 33.757 0.844 1.00 21.89 88 PRO A CA 1
ATOM 641 C C . PRO A 1 88 ? -36.272 32.876 1.805 1.00 21.89 88 PRO A C 1
ATOM 643 O O . PRO A 1 88 ? -36.813 32.184 2.666 1.00 21.89 88 PRO A O 1
ATOM 646 N N . ARG A 1 89 ? -34.945 32.946 1.686 1.00 21.19 89 ARG A N 1
ATOM 647 C CA . ARG A 1 89 ? -34.008 32.272 2.586 1.00 21.19 89 ARG A CA 1
ATOM 648 C C . ARG A 1 89 ? -34.005 32.998 3.934 1.00 21.19 89 ARG A C 1
ATOM 650 O O . ARG A 1 89 ? -33.403 34.065 4.038 1.00 21.19 89 ARG A O 1
ATOM 657 N N . ALA A 1 90 ? -34.671 32.429 4.939 1.00 21.30 90 ALA A N 1
ATOM 658 C CA . ALA A 1 90 ? -34.633 32.947 6.306 1.00 21.30 90 ALA A CA 1
ATOM 659 C C . ALA A 1 90 ? -33.170 33.122 6.778 1.00 21.30 90 ALA A C 1
ATOM 661 O O . ALA A 1 90 ? -32.321 32.283 6.442 1.00 21.30 90 ALA A O 1
ATOM 662 N N . PRO A 1 91 ? -32.843 34.211 7.498 1.00 22.70 91 PRO A N 1
ATOM 663 C CA . PRO A 1 91 ? -31.479 34.460 7.939 1.00 22.70 91 PRO A CA 1
ATOM 664 C C . PRO A 1 91 ? -31.034 33.378 8.928 1.00 22.70 91 PRO A C 1
ATOM 666 O O . PRO A 1 91 ? -31.803 32.925 9.771 1.00 22.70 91 PRO A O 1
ATOM 669 N N . ARG A 1 92 ? -29.765 32.971 8.835 1.00 23.48 92 ARG A N 1
ATOM 670 C CA . ARG A 1 92 ? -29.111 32.256 9.934 1.00 23.48 92 ARG A CA 1
ATOM 671 C C . ARG A 1 92 ? -28.758 33.293 10.989 1.00 23.48 92 ARG A C 1
ATOM 673 O O . ARG A 1 92 ? -27.847 34.083 10.747 1.00 23.48 92 ARG A O 1
ATOM 680 N N . ASP A 1 93 ? -29.461 33.284 12.115 1.00 22.98 93 ASP A N 1
ATOM 681 C CA . ASP A 1 93 ? -29.136 34.171 13.227 1.00 22.98 93 ASP A CA 1
ATOM 682 C C . ASP A 1 93 ? -27.722 33.893 13.735 1.00 22.98 93 ASP A C 1
ATOM 684 O O . ASP A 1 93 ? -27.392 32.817 14.238 1.00 22.98 93 ASP A O 1
ATOM 688 N N . SER A 1 94 ? -26.866 34.898 13.583 1.00 21.27 94 SER A N 1
ATOM 689 C CA . SER A 1 94 ? -25.519 34.914 14.127 1.00 21.27 94 SER A CA 1
ATOM 690 C C . SER A 1 94 ? -25.585 35.199 15.626 1.00 21.27 94 SER A C 1
ATOM 692 O O . SER A 1 94 ? -25.370 36.335 16.054 1.00 21.27 94 SER A O 1
ATOM 694 N N . LEU A 1 95 ? -25.873 34.167 16.424 1.00 24.23 95 LEU A N 1
ATOM 695 C CA . LEU A 1 95 ? -25.759 34.201 17.885 1.00 24.23 95 LEU A CA 1
ATOM 696 C C . LEU A 1 95 ? -24.284 34.233 18.319 1.00 24.23 95 LEU A C 1
ATOM 698 O O . LEU A 1 95 ? -23.727 33.285 18.866 1.00 24.23 95 LEU A O 1
ATOM 702 N N . ALA A 1 96 ? -23.645 35.370 18.055 1.00 20.70 96 ALA A N 1
ATOM 703 C CA . ALA A 1 96 ? -22.371 35.743 18.636 1.00 20.70 96 ALA A CA 1
ATOM 704 C C . ALA A 1 96 ? -22.621 36.401 20.003 1.00 20.70 96 ALA A C 1
ATOM 706 O O . ALA A 1 96 ? -22.899 37.595 20.083 1.00 20.70 96 ALA A O 1
ATOM 707 N N . SER A 1 97 ? -22.498 35.628 21.082 1.00 23.72 97 SER A N 1
ATOM 708 C CA . SER A 1 97 ? -22.482 36.150 22.454 1.00 23.72 97 SER A CA 1
ATOM 709 C C . SER A 1 97 ? -21.262 35.623 23.209 1.00 23.72 97 SER A C 1
ATOM 711 O O . SER A 1 97 ? -21.331 34.621 23.919 1.00 23.72 97 SER A O 1
ATOM 713 N N . GLY A 1 98 ? -20.125 36.301 23.048 1.00 18.75 98 GLY A N 1
ATOM 714 C CA . GLY A 1 98 ? -18.961 36.070 23.899 1.00 18.75 98 GLY A CA 1
ATOM 715 C C . GLY A 1 98 ? -19.222 36.597 25.311 1.00 18.75 98 GLY A C 1
ATOM 716 O O . GLY A 1 98 ? -19.326 37.807 25.501 1.00 18.75 98 GLY A O 1
ATOM 717 N N . GLY A 1 99 ? -19.320 35.696 26.290 1.00 21.16 99 GLY A N 1
ATOM 718 C CA . GLY A 1 99 ? -19.242 36.010 27.721 1.00 21.16 99 GLY A CA 1
ATOM 719 C C . GLY A 1 99 ? -17.818 35.754 28.237 1.00 21.16 99 GLY A C 1
ATOM 720 O O . GLY A 1 99 ? -17.178 34.812 27.767 1.00 21.16 99 GLY A O 1
ATOM 721 N N . PRO A 1 100 ? -17.272 36.581 29.147 1.00 24.08 100 PRO A N 1
ATOM 722 C CA . PRO A 1 100 ? -15.853 36.525 29.486 1.00 24.08 100 PRO A CA 1
ATOM 723 C C . PRO A 1 100 ? -15.501 35.328 30.377 1.00 24.08 100 PRO A C 1
ATOM 725 O O . PRO A 1 100 ? -16.143 35.086 31.398 1.00 24.08 100 PRO A O 1
ATOM 728 N N . ILE A 1 101 ? -14.407 34.643 30.036 1.00 23.25 101 ILE A N 1
ATOM 729 C CA . ILE A 1 101 ? -13.760 33.658 30.910 1.00 23.25 101 ILE A CA 1
ATOM 730 C C . ILE A 1 101 ? -13.181 34.410 32.115 1.00 23.25 101 ILE A C 1
ATOM 732 O O . ILE A 1 101 ? -12.163 35.094 31.999 1.00 23.25 101 ILE A O 1
ATOM 736 N N . GLN A 1 102 ? -13.837 34.310 33.273 1.00 22.22 102 GLN A N 1
ATOM 737 C CA . GLN A 1 102 ? -13.295 34.842 34.521 1.00 22.22 102 GLN A CA 1
ATOM 738 C C . GLN A 1 102 ? -12.170 33.940 35.034 1.00 22.22 102 GLN A C 1
ATOM 740 O O . GLN A 1 102 ? -12.345 32.741 35.237 1.00 22.22 102 GLN A O 1
ATOM 745 N N . SER A 1 103 ? -11.005 34.540 35.260 1.00 19.22 103 SER A N 1
ATOM 746 C CA . SER A 1 103 ? -9.836 33.877 35.828 1.00 19.22 103 SER A CA 1
ATOM 747 C C . SER A 1 103 ? -10.037 33.548 37.311 1.00 19.22 103 SER A C 1
ATOM 749 O O . SER A 1 103 ? -10.121 34.462 38.134 1.00 19.22 103 SER A O 1
ATOM 751 N N . LEU A 1 104 ? -10.006 32.262 37.659 1.00 24.23 104 LEU A N 1
ATOM 752 C CA . LEU A 1 104 ? -9.773 31.758 39.017 1.00 24.23 104 LEU A CA 1
ATOM 753 C C . LEU A 1 104 ? -8.659 30.684 38.981 1.00 24.23 104 LEU A C 1
ATOM 755 O O . LEU A 1 104 ? -8.318 30.208 37.895 1.00 24.23 104 LEU A O 1
ATOM 759 N N . PRO A 1 105 ? -7.954 30.434 40.101 1.00 28.19 105 PRO A N 1
ATOM 760 C CA . PRO A 1 105 ? -6.496 30.338 40.032 1.00 28.19 105 PRO A CA 1
ATOM 761 C C . PRO A 1 105 ? -5.920 28.917 40.035 1.00 28.19 105 PRO A C 1
ATOM 763 O O . PRO A 1 105 ? -6.568 27.940 40.398 1.00 28.19 105 PRO A O 1
ATOM 766 N N . ARG A 1 106 ? -4.623 28.855 39.707 1.00 18.23 106 ARG A N 1
ATOM 767 C CA . ARG A 1 106 ? -3.750 27.697 39.936 1.00 18.23 106 ARG A CA 1
ATOM 768 C C . ARG A 1 106 ? -3.840 27.228 41.393 1.00 18.23 106 ARG A C 1
ATOM 770 O O . ARG A 1 106 ? -3.514 28.001 42.290 1.00 18.23 106 ARG A O 1
ATOM 777 N N . PHE A 1 107 ? -4.108 25.944 41.588 1.00 23.86 107 PHE A N 1
ATOM 778 C CA . PHE A 1 107 ? -3.577 25.175 42.712 1.00 23.86 107 PHE A CA 1
ATOM 779 C C . PHE A 1 107 ? -2.860 23.937 42.166 1.00 23.86 107 PHE A C 1
ATOM 781 O O . PHE A 1 107 ? -3.133 23.500 41.047 1.00 23.86 107 PHE A O 1
ATOM 788 N N . ALA A 1 108 ? -1.870 23.458 42.910 1.00 21.77 108 ALA A N 1
ATOM 789 C CA . ALA A 1 108 ? -0.944 22.412 42.491 1.00 21.77 108 ALA A CA 1
ATOM 790 C C . ALA A 1 108 ? -1.061 21.179 43.396 1.00 21.77 108 ALA A C 1
ATOM 792 O O . ALA A 1 108 ? -1.691 21.252 44.446 1.00 21.77 108 ALA A O 1
ATOM 793 N N . SER A 1 109 ? -0.391 20.099 42.976 1.00 21.64 109 SER A N 1
ATOM 794 C CA . SER A 1 109 ? 0.101 18.990 43.812 1.00 21.64 109 SER A CA 1
ATOM 795 C C . SER A 1 109 ? -0.887 18.343 44.794 1.00 21.64 109 SER A C 1
ATOM 797 O O . SER A 1 109 ? -1.090 18.824 45.903 1.00 21.64 109 SER A O 1
ATOM 799 N N . ALA A 1 110 ? -1.400 17.189 44.362 1.00 22.22 110 ALA A N 1
ATOM 800 C CA . ALA A 1 110 ? -1.566 15.956 45.135 1.00 22.22 110 ALA A CA 1
ATOM 801 C C . ALA A 1 110 ? -1.571 16.033 46.678 1.00 22.22 110 ALA A C 1
ATOM 803 O O . ALA A 1 110 ? -0.533 16.231 47.299 1.00 22.22 110 ALA A O 1
ATOM 804 N N . GLU A 1 111 ? -2.699 15.637 47.268 1.00 21.58 111 GLU A N 1
ATOM 805 C CA . GLU A 1 111 ? -2.747 14.432 48.109 1.00 21.58 111 GLU A CA 1
ATOM 806 C C . GLU A 1 111 ? -4.175 13.850 48.094 1.00 21.58 111 GLU A C 1
ATOM 808 O O . GLU A 1 111 ? -5.101 14.478 47.572 1.00 21.58 111 GLU A O 1
ATOM 813 N N . ALA A 1 112 ? -4.354 12.610 48.560 1.00 25.47 112 ALA A N 1
ATOM 814 C CA . ALA A 1 112 ? -5.604 11.871 48.380 1.00 25.47 112 ALA A CA 1
ATOM 815 C C . ALA A 1 112 ? -6.752 12.437 49.240 1.00 25.47 112 ALA A C 1
ATOM 817 O O . ALA A 1 112 ? -6.744 12.319 50.464 1.00 25.47 112 ALA A O 1
ATOM 818 N N . ALA A 1 113 ? -7.774 12.999 48.587 1.00 23.72 113 ALA A N 1
ATOM 819 C CA . ALA A 1 113 ? -9.014 13.435 49.223 1.00 23.72 113 ALA A CA 1
ATOM 820 C C . ALA A 1 113 ? -10.173 12.509 48.824 1.00 23.72 113 ALA A C 1
ATOM 822 O O . ALA A 1 113 ? -10.444 12.317 47.639 1.00 23.72 113 ALA A O 1
ATOM 823 N N . GLU A 1 114 ? -10.861 11.947 49.820 1.00 22.64 114 GLU A N 1
ATOM 824 C CA . GLU A 1 114 ? -11.999 11.040 49.637 1.00 22.64 114 GLU A CA 1
ATOM 825 C C . GLU A 1 114 ? -13.079 11.665 48.738 1.00 22.64 114 GLU A C 1
ATOM 827 O O . GLU A 1 114 ? -13.627 12.729 49.052 1.00 22.64 114 GLU A O 1
ATOM 832 N N . ILE A 1 115 ? -13.457 10.979 47.654 1.00 27.05 115 ILE A N 1
ATOM 833 C CA . ILE A 1 115 ? -14.619 11.377 46.854 1.00 27.05 115 ILE A CA 1
ATOM 834 C C . ILE A 1 115 ? -15.874 11.076 47.677 1.00 27.05 115 ILE A C 1
ATOM 836 O O . ILE A 1 115 ? -16.395 9.962 47.672 1.00 27.05 115 ILE A O 1
ATOM 840 N N . LYS A 1 116 ? -16.380 12.089 48.386 1.00 22.72 116 LYS A N 1
ATOM 841 C CA . LYS A 1 116 ? -17.667 12.031 49.092 1.00 22.72 116 LYS A CA 1
ATOM 842 C C . LYS A 1 116 ? -18.823 12.050 48.095 1.00 22.72 116 LYS A C 1
ATOM 844 O O . LYS A 1 116 ? -19.504 13.063 47.925 1.00 22.72 116 LYS A O 1
ATOM 849 N N . ILE A 1 117 ? -19.043 10.900 47.456 1.00 28.61 117 ILE A N 1
ATOM 850 C CA . ILE A 1 117 ? -20.257 10.597 46.700 1.00 28.61 117 ILE A CA 1
ATOM 851 C C . ILE A 1 117 ? -21.430 10.826 47.654 1.00 28.61 117 ILE A C 1
ATOM 853 O O . ILE A 1 117 ? -21.593 10.132 48.657 1.00 28.61 117 ILE A O 1
ATOM 857 N N . SER A 1 118 ? -22.206 11.874 47.388 1.00 28.38 118 SER A N 1
ATOM 858 C CA . SER A 1 118 ? -23.300 12.278 48.265 1.00 28.38 118 SER A CA 1
ATOM 859 C C . SER A 1 118 ? -24.459 11.310 48.079 1.00 28.38 118 SER A C 1
ATOM 861 O O . SER A 1 118 ? -25.233 11.445 47.137 1.00 28.38 118 SER A O 1
ATOM 863 N N . GLY A 1 119 ? -24.545 10.315 48.965 1.00 24.70 119 GLY A N 1
ATOM 864 C CA . GLY A 1 119 ? -25.557 9.262 48.947 1.00 24.70 119 GLY A CA 1
ATOM 865 C C . GLY A 1 119 ? -26.983 9.786 49.129 1.00 24.70 119 GLY A C 1
ATOM 866 O O . GLY A 1 119 ? -27.548 9.703 50.216 1.00 24.70 119 GLY A O 1
ATOM 867 N N . SER A 1 120 ? -27.585 10.297 48.056 1.00 28.66 120 SER A N 1
ATOM 868 C CA . SER A 1 120 ? -29.019 10.558 47.952 1.00 28.66 120 SER A CA 1
ATOM 869 C C . SER A 1 120 ? -29.680 9.399 47.208 1.00 28.66 120 SER A C 1
ATOM 871 O O . SER A 1 120 ? -29.846 9.443 45.990 1.00 28.66 120 SER A O 1
ATOM 873 N N . THR A 1 121 ? -30.038 8.342 47.944 1.00 27.39 121 THR A N 1
ATOM 874 C CA . THR A 1 121 ? -30.649 7.108 47.418 1.00 27.39 121 THR A CA 1
ATOM 875 C C . THR A 1 121 ? -32.122 7.288 47.027 1.00 27.39 121 THR A C 1
ATOM 877 O O . THR A 1 121 ? -33.012 6.576 47.486 1.00 27.39 121 THR A O 1
ATOM 880 N N . THR A 1 122 ? -32.396 8.222 46.116 1.00 28.42 122 THR A N 1
ATOM 881 C CA . THR A 1 122 ? -33.590 8.144 45.271 1.00 28.42 122 THR A CA 1
ATOM 882 C C . THR A 1 122 ? -33.327 7.115 44.182 1.00 28.42 122 THR A C 1
ATOM 884 O O . THR A 1 122 ? -32.740 7.435 43.148 1.00 28.42 122 THR A O 1
ATOM 887 N N . SER A 1 123 ? -33.752 5.876 44.425 1.00 28.39 123 SER A N 1
ATOM 888 C CA . SER A 1 123 ? -33.793 4.811 43.425 1.00 28.39 123 SER A CA 1
ATOM 889 C C . SER A 1 123 ? -34.820 5.149 42.341 1.00 28.39 123 SER A C 1
ATOM 891 O O . SER A 1 123 ? -35.962 4.689 42.356 1.00 28.39 123 SER A O 1
ATOM 893 N N . THR A 1 124 ? -34.409 5.982 41.384 1.00 26.72 124 THR A N 1
ATOM 894 C CA . THR A 1 124 ? -35.113 6.131 40.110 1.00 26.72 124 THR A CA 1
ATOM 895 C C . THR A 1 124 ? -35.222 4.732 39.498 1.00 26.72 124 THR A C 1
ATOM 897 O O . THR A 1 124 ? -34.183 4.098 39.309 1.00 26.72 124 THR A O 1
ATOM 900 N N . PRO A 1 125 ? -36.433 4.201 39.243 1.00 30.92 125 PRO A N 1
ATOM 901 C CA . PRO A 1 125 ? -36.572 2.861 38.687 1.00 30.92 125 PRO A CA 1
ATOM 902 C C . PRO A 1 125 ? -35.858 2.801 37.337 1.00 30.92 125 PRO A C 1
ATOM 904 O O . PRO A 1 125 ? -35.960 3.752 36.557 1.00 30.92 125 PRO A O 1
ATOM 907 N N . ALA A 1 126 ? -35.134 1.703 37.092 1.00 40.75 126 ALA A N 1
ATOM 908 C CA . ALA A 1 126 ? -34.320 1.517 35.894 1.00 40.75 126 ALA A CA 1
ATOM 909 C C . ALA A 1 126 ? -35.118 1.894 34.637 1.00 40.75 126 ALA A C 1
ATOM 911 O O . ALA A 1 126 ? -36.267 1.474 34.459 1.00 40.75 126 ALA A O 1
ATOM 912 N N . ALA A 1 127 ? -34.534 2.758 33.807 1.00 42.97 127 ALA A N 1
ATOM 913 C CA . ALA A 1 127 ? -35.244 3.354 32.689 1.00 42.97 127 ALA A CA 1
ATOM 914 C C . ALA A 1 127 ? -35.531 2.274 31.639 1.00 42.97 127 ALA A C 1
ATOM 916 O O . ALA A 1 127 ? -34.617 1.803 30.972 1.00 42.97 127 ALA A O 1
ATOM 917 N N . LYS A 1 128 ? -36.804 1.875 31.508 1.00 50.72 128 LYS A N 1
ATOM 918 C CA . LYS A 1 128 ? -37.229 0.819 30.579 1.00 50.72 128 LYS A CA 1
ATOM 919 C C . LYS A 1 128 ? -36.700 1.078 29.170 1.00 50.72 128 LYS A C 1
ATOM 921 O O . LYS A 1 128 ? -37.058 2.086 28.557 1.00 50.72 128 LYS A O 1
ATOM 926 N N . SER A 1 129 ? -35.883 0.159 28.666 1.00 56.69 129 SER A N 1
ATOM 927 C CA . SER A 1 129 ? -35.451 0.105 27.273 1.00 56.69 129 SER A CA 1
ATOM 928 C C . SER A 1 129 ? -36.673 -0.055 26.370 1.00 56.69 129 SER A C 1
ATOM 930 O O . SER A 1 129 ? -37.275 -1.113 26.279 1.00 56.69 129 SER A O 1
ATOM 932 N N . ASP A 1 130 ? -37.077 1.047 25.750 1.00 72.38 130 ASP A N 1
ATOM 933 C CA . ASP A 1 130 ? -38.268 1.151 24.908 1.00 72.38 130 ASP A CA 1
ATOM 934 C C . ASP A 1 130 ? -37.822 1.067 23.442 1.00 72.38 130 ASP A C 1
ATOM 936 O O . ASP A 1 130 ? -37.434 2.072 22.844 1.00 72.38 130 ASP A O 1
ATOM 940 N N . ILE A 1 131 ? -37.774 -0.145 22.880 1.00 84.56 131 ILE A N 1
ATOM 941 C CA . ILE A 1 131 ? -37.537 -0.360 21.445 1.00 84.56 131 ILE A CA 1
ATOM 942 C C . ILE A 1 131 ? -38.879 -0.649 20.782 1.00 84.56 131 ILE A C 1
ATOM 944 O O . ILE A 1 131 ? -39.575 -1.590 21.148 1.00 84.56 131 ILE A O 1
ATOM 948 N N . THR A 1 132 ? -39.239 0.129 19.764 1.00 85.62 132 THR A N 1
ATOM 949 C CA . THR A 1 132 ? -40.504 -0.031 19.030 1.00 85.62 132 THR A CA 1
ATOM 950 C C . THR A 1 132 ? -40.294 -0.057 17.518 1.00 85.62 132 THR A C 1
ATOM 952 O O . THR A 1 132 ? -39.220 0.270 17.012 1.00 85.62 132 THR A O 1
ATOM 955 N N . LEU A 1 133 ? -41.325 -0.474 16.774 1.00 84.44 133 LEU A N 1
ATOM 956 C CA . LEU A 1 133 ? -41.345 -0.431 15.310 1.00 84.44 133 LEU A CA 1
ATOM 957 C C . LEU A 1 133 ? -42.291 0.663 14.809 1.00 84.44 133 LEU A C 1
ATOM 959 O O . LEU A 1 133 ? -43.435 0.756 15.254 1.00 84.44 133 LEU A O 1
ATOM 963 N N . ASP A 1 134 ? -41.833 1.457 13.841 1.00 83.31 134 ASP A N 1
ATOM 964 C CA . ASP A 1 134 ? -42.688 2.412 13.136 1.00 83.31 134 ASP A CA 1
ATOM 965 C C . ASP A 1 134 ? -43.591 1.739 12.081 1.00 83.31 134 ASP A C 1
ATOM 967 O O . ASP A 1 134 ? -43.463 0.556 11.756 1.00 83.31 134 ASP A O 1
ATOM 971 N N . SER A 1 135 ? -44.503 2.517 11.487 1.00 78.06 135 SER A N 1
ATOM 972 C CA . SER A 1 135 ? -45.444 2.035 10.456 1.00 78.06 135 SER A CA 1
ATOM 973 C C . SER A 1 135 ? -44.796 1.541 9.146 1.00 78.06 135 SER A C 1
ATOM 975 O O . SER A 1 135 ? -45.496 1.086 8.237 1.00 78.06 135 SER A O 1
ATOM 977 N N . HIS A 1 136 ? -43.472 1.636 9.018 1.00 79.44 136 HIS A N 1
ATOM 978 C CA . HIS A 1 136 ? -42.685 1.138 7.892 1.00 79.44 136 HIS A CA 1
ATOM 979 C C . HIS A 1 136 ? -41.791 -0.056 8.276 1.00 79.44 136 HIS A C 1
ATOM 981 O O . HIS A 1 136 ? -41.142 -0.631 7.397 1.00 79.44 136 HIS A O 1
ATOM 987 N N . GLY A 1 137 ? -41.794 -0.460 9.552 1.00 81.31 137 GLY A N 1
ATOM 988 C CA . GLY A 1 137 ? -40.975 -1.541 10.094 1.00 81.31 137 GLY A CA 1
ATOM 989 C C . GLY A 1 137 ? -39.566 -1.106 10.501 1.00 81.31 137 GLY A C 1
ATOM 990 O O . GLY A 1 137 ? -38.686 -1.958 10.589 1.00 81.31 137 GLY A O 1
ATOM 991 N N . LYS A 1 138 ? -39.302 0.190 10.711 1.00 84.38 138 LYS A N 1
ATOM 992 C CA . LYS A 1 138 ? -38.005 0.649 11.235 1.00 84.38 138 LYS A CA 1
ATOM 993 C C . LYS A 1 138 ? -37.996 0.663 12.756 1.00 84.38 138 LYS A C 1
ATOM 995 O O . LYS A 1 138 ? -39.000 1.015 13.370 1.00 84.38 138 LYS A O 1
ATOM 1000 N N . LEU A 1 139 ? -36.836 0.363 13.333 1.00 87.31 139 LEU A N 1
ATOM 1001 C CA . LEU A 1 139 ? -36.587 0.497 14.766 1.00 87.31 139 LEU A CA 1
ATOM 1002 C C . LEU A 1 139 ? -36.620 1.968 15.196 1.00 87.31 139 LEU A C 1
ATOM 1004 O O . LEU A 1 139 ? -36.019 2.832 14.555 1.00 87.31 139 LEU A O 1
ATOM 1008 N N . GLN A 1 140 ? -37.303 2.219 16.305 1.00 85.75 140 GLN A N 1
ATOM 1009 C CA . GLN A 1 140 ? -37.312 3.468 17.052 1.00 85.75 140 GLN A CA 1
ATOM 1010 C C . GLN A 1 140 ? -36.785 3.159 18.456 1.00 85.75 140 GLN A C 1
ATOM 1012 O O . GLN A 1 140 ? -37.216 2.190 19.078 1.00 85.75 140 GLN A O 1
ATOM 1017 N N . PHE A 1 141 ? -35.833 3.960 18.934 1.00 84.50 141 PHE A N 1
ATOM 1018 C CA . PHE A 1 141 ? -35.138 3.735 20.202 1.00 84.50 141 PHE A CA 1
ATOM 1019 C C . PHE A 1 141 ? -35.521 4.831 21.202 1.00 84.50 141 PHE A C 1
ATOM 1021 O O . PHE A 1 141 ? -35.269 6.016 20.968 1.00 84.50 141 PHE A O 1
ATOM 1028 N N . GLY A 1 142 ? -36.167 4.433 22.293 1.00 76.69 142 GLY A N 1
ATOM 1029 C CA . GLY A 1 142 ? -36.606 5.286 23.388 1.00 76.69 142 GLY A CA 1
ATOM 1030 C C . GLY A 1 142 ? -35.533 5.505 24.459 1.00 76.69 142 GLY A C 1
ATOM 1031 O O . GLY A 1 142 ? -34.453 4.919 24.445 1.00 76.69 142 GLY A O 1
ATOM 1032 N N . LYS A 1 143 ? -35.850 6.374 25.424 1.00 71.44 143 LYS A N 1
ATOM 1033 C CA . LYS A 1 143 ? -34.885 6.975 26.367 1.00 71.44 143 LYS A CA 1
ATOM 1034 C C . LYS A 1 143 ? -34.334 6.052 27.468 1.00 71.44 143 LYS A C 1
ATOM 1036 O O . LYS A 1 143 ? -33.634 6.547 28.344 1.00 71.44 143 LYS A O 1
ATOM 1041 N N . GLY A 1 144 ? -34.688 4.767 27.478 1.00 69.25 144 GLY A N 1
ATOM 1042 C CA . GLY A 1 144 ? -34.173 3.809 28.464 1.00 69.25 144 GLY A CA 1
ATOM 1043 C C . GLY A 1 144 ? -32.832 3.179 28.097 1.00 69.25 144 GLY A C 1
ATOM 1044 O O . GLY A 1 144 ? -32.097 2.748 28.975 1.00 69.25 144 GLY A O 1
ATOM 1045 N N . LEU A 1 145 ? -32.484 3.161 26.808 1.00 75.81 145 LEU A N 1
ATOM 1046 C CA . LEU A 1 145 ? -31.156 2.743 26.364 1.00 75.81 145 LEU A CA 1
ATOM 1047 C C . LEU A 1 145 ? -30.162 3.909 26.528 1.00 75.81 145 LEU A C 1
ATOM 1049 O O . LEU A 1 145 ? -30.529 5.049 26.223 1.00 75.81 145 LEU A O 1
ATOM 1053 N N . PRO A 1 146 ? -28.895 3.655 26.913 1.00 81.31 146 PRO A N 1
ATOM 1054 C CA . PRO A 1 146 ? -27.838 4.666 26.873 1.00 81.31 146 PRO A CA 1
ATOM 1055 C C . PRO A 1 146 ? -27.743 5.347 25.499 1.00 81.31 146 PRO A C 1
ATOM 1057 O O . PRO A 1 146 ? -27.937 4.706 24.461 1.00 81.31 146 PRO A O 1
ATOM 1060 N N . GLU A 1 147 ? -27.425 6.645 25.462 1.00 85.56 147 GLU A N 1
ATOM 1061 C CA . GLU A 1 147 ? -27.360 7.419 24.207 1.00 85.56 147 GLU A CA 1
ATOM 1062 C C . GLU A 1 147 ? -26.278 6.876 23.255 1.00 85.56 147 GLU A C 1
ATOM 1064 O O . GLU A 1 147 ? -26.490 6.779 22.041 1.00 85.56 147 GLU A O 1
ATOM 1069 N N . ALA A 1 148 ? -25.158 6.409 23.813 1.00 89.00 148 ALA A N 1
ATOM 1070 C CA . ALA A 1 148 ? -24.111 5.723 23.070 1.00 89.00 148 ALA A CA 1
ATOM 1071 C C . ALA A 1 148 ? -24.590 4.401 22.449 1.00 89.00 148 ALA A C 1
ATOM 1073 O O . ALA A 1 148 ? -24.444 4.206 21.242 1.00 89.00 148 ALA A O 1
ATOM 1074 N N . LEU A 1 149 ? -25.215 3.517 23.235 1.00 88.62 149 LEU A N 1
ATOM 1075 C CA . LEU A 1 149 ? -25.760 2.245 22.744 1.00 88.62 149 LEU A CA 1
ATOM 1076 C C . LEU A 1 149 ? -26.842 2.475 21.681 1.00 88.62 149 LEU A C 1
ATOM 1078 O O . LEU A 1 149 ? -26.812 1.855 20.619 1.00 88.62 149 LEU A O 1
ATOM 1082 N N . THR A 1 150 ? -27.749 3.419 21.936 1.00 89.75 150 THR A N 1
A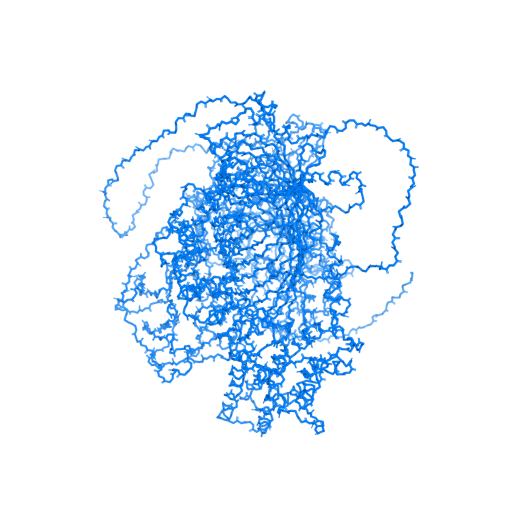TOM 1083 C CA . THR A 1 150 ? -28.762 3.884 20.980 1.00 89.75 150 THR A CA 1
ATOM 1084 C C . THR A 1 150 ? -28.114 4.314 19.668 1.00 89.75 150 THR A C 1
ATOM 1086 O O . THR A 1 150 ? -28.569 3.925 18.592 1.00 89.75 150 THR A O 1
ATOM 1089 N N . THR A 1 151 ? -27.010 5.059 19.741 1.00 90.19 151 THR A N 1
ATOM 1090 C CA . THR A 1 151 ? -26.240 5.463 18.564 1.00 90.19 151 THR A CA 1
ATOM 1091 C C . THR A 1 151 ? -25.629 4.255 17.852 1.00 90.19 151 THR A C 1
ATOM 1093 O O . THR A 1 151 ? -25.806 4.137 16.643 1.00 90.19 151 THR A O 1
ATOM 1096 N N . LEU A 1 152 ? -24.970 3.319 18.547 1.00 90.50 152 LEU A N 1
ATOM 1097 C CA . LEU A 1 152 ? -24.377 2.132 17.909 1.00 90.50 152 LEU A CA 1
ATOM 1098 C C . LEU A 1 152 ? -25.432 1.224 17.247 1.00 90.50 152 LEU A C 1
ATOM 1100 O O . LEU A 1 152 ? -25.221 0.763 16.123 1.00 90.50 152 LEU A O 1
ATOM 1104 N N . LEU A 1 153 ? -26.595 1.032 17.878 1.00 90.44 153 LEU A N 1
ATOM 1105 C CA . LEU A 1 153 ? -27.727 0.294 17.302 1.00 90.44 153 LEU A CA 1
ATOM 1106 C C . LEU A 1 153 ? -28.302 1.017 16.072 1.00 90.44 153 LEU A C 1
ATOM 1108 O O . LEU A 1 153 ? -28.513 0.391 15.032 1.00 90.44 153 LEU A O 1
ATOM 1112 N N . GLN A 1 154 ? -28.463 2.345 16.120 1.00 88.38 154 GLN A N 1
ATOM 1113 C CA . GLN A 1 154 ? -28.811 3.150 14.939 1.00 88.38 154 GLN A CA 1
ATOM 1114 C C . GLN A 1 154 ? -27.744 3.081 13.836 1.00 88.38 154 GLN A C 1
ATOM 1116 O O . GLN A 1 154 ? -28.084 3.165 12.659 1.00 88.38 154 GLN A O 1
ATOM 1121 N N . GLN A 1 155 ? -26.462 2.930 14.185 1.00 86.38 155 GLN A N 1
ATOM 1122 C CA . GLN A 1 155 ? -25.364 2.796 13.227 1.00 86.38 155 GLN A CA 1
ATOM 1123 C C . GLN A 1 155 ? -25.219 1.380 12.638 1.00 86.38 155 GLN A C 1
ATOM 1125 O O . GLN A 1 155 ? -24.484 1.239 11.660 1.00 86.38 155 GLN A O 1
ATOM 1130 N N . THR A 1 156 ? -25.914 0.372 13.165 1.00 87.81 156 THR A N 1
ATOM 1131 C CA . THR A 1 156 ? -25.846 -1.033 12.722 1.00 87.81 156 THR A CA 1
ATOM 1132 C C . THR A 1 156 ? -27.220 -1.513 12.243 1.00 87.81 156 THR A C 1
ATOM 1134 O O . THR A 1 156 ? -27.653 -1.166 11.141 1.00 87.81 156 THR A O 1
ATOM 1137 N N . ILE A 1 157 ? -27.959 -2.224 13.096 1.00 86.38 157 ILE A N 1
ATOM 1138 C CA . ILE A 1 157 ? -29.281 -2.794 12.816 1.00 86.38 157 ILE A CA 1
ATOM 1139 C C . ILE A 1 157 ? -30.320 -1.729 12.405 1.00 86.38 157 ILE A C 1
ATOM 1141 O O . ILE A 1 157 ? -31.192 -2.003 11.584 1.00 86.38 157 ILE A O 1
ATOM 1145 N N . GLY A 1 158 ? -30.189 -0.491 12.897 1.00 80.44 158 GLY A N 1
ATOM 1146 C CA . GLY A 1 158 ? -31.035 0.650 12.528 1.00 80.44 158 GLY A CA 1
ATOM 1147 C C . GLY A 1 158 ? -30.661 1.366 11.218 1.00 80.44 158 GLY A C 1
ATOM 1148 O O . GLY A 1 158 ? -31.506 2.079 10.671 1.00 80.44 158 GLY A O 1
ATOM 1149 N N . LYS A 1 159 ? -29.443 1.178 10.677 1.00 70.44 159 LYS A N 1
ATOM 1150 C CA . LYS A 1 159 ? -29.078 1.675 9.331 1.00 70.44 159 LYS A CA 1
ATOM 1151 C C . LYS A 1 159 ? -29.705 0.833 8.234 1.00 70.44 159 LYS A C 1
ATOM 1153 O O . LYS A 1 159 ? -30.053 1.361 7.176 1.00 70.44 159 LYS A O 1
ATOM 1158 N N . ASN A 1 160 ? -29.742 -0.481 8.448 1.00 61.03 160 ASN A N 1
ATOM 1159 C CA . ASN A 1 160 ? -30.042 -1.428 7.391 1.00 61.03 160 ASN A CA 1
ATOM 1160 C C . ASN A 1 160 ? -31.415 -1.160 6.776 1.00 61.03 160 ASN A C 1
ATOM 1162 O O . ASN A 1 160 ? -32.407 -0.913 7.458 1.00 61.03 160 ASN A O 1
ATOM 1166 N N . SER A 1 161 ? -31.501 -1.310 5.453 1.00 58.31 161 SER A N 1
ATOM 1167 C CA . SER A 1 161 ? -32.772 -1.277 4.715 1.00 58.31 161 SER A CA 1
ATOM 1168 C C . SER A 1 161 ? -33.604 -2.561 4.907 1.00 58.31 161 SER A C 1
ATOM 1170 O O . SER A 1 161 ? -34.374 -2.949 4.032 1.00 58.31 161 SER A O 1
ATOM 1172 N N . GLN A 1 162 ? -33.452 -3.200 6.072 1.00 66.00 162 GLN A N 1
ATOM 1173 C CA . GLN A 1 162 ? -34.188 -4.352 6.582 1.00 66.00 162 GLN A CA 1
ATOM 1174 C C . GLN A 1 162 ? -35.380 -3.844 7.414 1.00 66.00 162 GLN A C 1
ATOM 1176 O O . GLN A 1 162 ? -35.230 -3.587 8.605 1.00 66.00 162 GLN A O 1
ATOM 1181 N N . PRO A 1 163 ? -36.578 -3.659 6.829 1.00 74.44 163 PRO A N 1
ATOM 1182 C CA . PRO A 1 163 ? -37.776 -3.444 7.625 1.00 74.44 163 PRO A CA 1
ATOM 1183 C C . PRO A 1 163 ? -38.113 -4.723 8.398 1.00 74.44 163 PRO A C 1
ATOM 1185 O O . PRO A 1 163 ? -38.274 -5.797 7.810 1.00 74.44 163 PRO A O 1
ATOM 1188 N N . PHE A 1 164 ? -38.274 -4.584 9.705 1.00 87.88 164 PHE A N 1
ATOM 1189 C CA . PHE A 1 164 ? -38.781 -5.620 10.590 1.00 87.88 164 PHE A CA 1
ATOM 1190 C C . PHE A 1 164 ? -40.283 -5.825 10.372 1.00 87.88 164 PHE A C 1
ATOM 1192 O O . PHE A 1 164 ? -41.008 -4.907 9.978 1.00 87.88 164 PHE A O 1
ATOM 1199 N N . VAL A 1 165 ? -40.750 -7.056 10.586 1.00 86.56 165 VAL A N 1
ATOM 1200 C CA . VAL A 1 165 ? -42.171 -7.429 10.456 1.00 86.56 165 VAL A CA 1
ATOM 1201 C C . VAL A 1 165 ? -42.818 -7.748 11.793 1.00 86.56 165 VAL A C 1
ATOM 1203 O O . VAL A 1 165 ? -44.027 -7.582 11.928 1.00 86.56 165 VAL A O 1
ATOM 1206 N N . ALA A 1 166 ? -42.019 -8.174 12.771 1.00 86.62 166 ALA A N 1
ATOM 1207 C CA . ALA A 1 166 ? -42.466 -8.490 14.114 1.00 86.62 166 ALA A CA 1
ATOM 1208 C C . ALA A 1 166 ? -41.410 -8.076 15.149 1.00 86.62 166 ALA A C 1
ATOM 1210 O O . ALA A 1 166 ? -40.206 -8.106 14.884 1.00 86.62 166 ALA A O 1
ATOM 1211 N N . HIS A 1 167 ? -41.903 -7.700 16.325 1.00 88.50 167 HIS A N 1
ATOM 1212 C CA . HIS A 1 167 ? -41.152 -7.315 17.514 1.00 88.50 167 HIS A CA 1
ATOM 1213 C C . HIS A 1 167 ? -41.844 -7.941 18.728 1.00 88.50 167 HIS A C 1
ATOM 1215 O O . HIS A 1 167 ? -43.072 -8.057 18.742 1.00 88.50 167 HIS A O 1
ATOM 1221 N N . HIS A 1 168 ? -41.062 -8.336 19.727 1.00 87.38 168 HIS A N 1
ATOM 1222 C CA . HIS A 1 168 ? -41.542 -8.838 21.006 1.00 87.38 168 HIS A CA 1
ATOM 1223 C C . HIS A 1 168 ? -40.622 -8.333 22.123 1.00 87.38 168 HIS A C 1
ATOM 1225 O O . HIS A 1 168 ? -39.407 -8.459 22.016 1.00 87.38 168 HIS A O 1
ATOM 1231 N N . GLU A 1 169 ? -41.202 -7.815 23.201 1.00 85.19 169 GLU A N 1
ATOM 1232 C CA . GLU A 1 169 ? -40.511 -7.289 24.385 1.00 85.19 169 GLU A CA 1
ATOM 1233 C C . GLU A 1 169 ? -40.827 -8.192 25.587 1.00 85.19 169 GLU A C 1
ATOM 1235 O O . GLU A 1 169 ? -41.975 -8.612 25.755 1.00 85.19 169 GLU A O 1
ATOM 1240 N N . ASN A 1 170 ? -39.828 -8.530 26.408 1.00 80.62 170 ASN A N 1
ATOM 1241 C CA . ASN A 1 170 ? -40.054 -9.300 27.634 1.00 80.62 170 ASN A CA 1
ATOM 1242 C C . ASN A 1 170 ? -40.673 -8.434 28.755 1.00 80.62 170 ASN A C 1
ATOM 1244 O O . ASN A 1 170 ? -40.693 -7.210 28.683 1.00 80.62 170 ASN A O 1
ATOM 1248 N N . GLN A 1 171 ? -41.179 -9.057 29.827 1.00 73.19 171 GLN A N 1
ATOM 1249 C CA . GLN A 1 171 ? -41.908 -8.333 30.890 1.00 73.19 171 GLN A CA 1
ATOM 1250 C C . GLN A 1 171 ? -41.074 -7.231 31.577 1.00 73.19 171 GLN A C 1
ATOM 1252 O O . GLN A 1 171 ? -41.622 -6.202 31.986 1.00 73.19 171 GLN A O 1
ATOM 1257 N N . ASP A 1 172 ? -39.756 -7.428 31.650 1.00 71.69 172 ASP A N 1
ATOM 1258 C CA . ASP A 1 172 ? -38.800 -6.514 32.282 1.00 71.69 172 ASP A CA 1
ATOM 1259 C C . ASP A 1 172 ? -38.258 -5.427 31.333 1.00 71.69 172 ASP A C 1
ATOM 1261 O O . ASP A 1 172 ? -37.487 -4.575 31.768 1.00 71.69 172 ASP A O 1
ATOM 1265 N N . ALA A 1 173 ? -38.648 -5.440 30.051 1.00 70.81 173 ALA A N 1
ATOM 1266 C CA . ALA A 1 173 ? -38.132 -4.601 28.958 1.00 70.81 173 ALA A CA 1
ATOM 1267 C C . ALA A 1 173 ? -36.623 -4.737 28.643 1.00 70.81 173 ALA A C 1
ATOM 1269 O O . ALA A 1 173 ? -36.122 -4.065 27.748 1.00 70.81 173 ALA A O 1
ATOM 1270 N N . GLN A 1 174 ? -35.885 -5.613 29.331 1.00 77.69 174 GLN A N 1
ATOM 1271 C CA . GLN A 1 174 ? -34.439 -5.822 29.137 1.00 77.69 174 GLN A CA 1
ATOM 1272 C C . GLN A 1 174 ? -34.081 -6.714 27.934 1.00 77.69 174 GLN A C 1
ATOM 1274 O O . GLN A 1 174 ? -32.906 -6.866 27.595 1.00 77.69 174 GLN A O 1
ATOM 1279 N N . GLN A 1 175 ? -35.073 -7.333 27.287 1.00 85.31 175 GLN A N 1
ATOM 1280 C CA . GLN A 1 175 ? -34.867 -8.168 26.108 1.00 85.31 175 GLN A CA 1
ATOM 1281 C C . GLN A 1 175 ? -35.922 -7.898 25.036 1.00 85.31 175 GLN A C 1
ATOM 1283 O O . GLN A 1 175 ? -37.124 -8.039 25.271 1.00 85.31 175 GLN A O 1
ATOM 1288 N N . HIS A 1 176 ? -35.439 -7.635 23.823 1.00 88.19 176 HIS A N 1
ATOM 1289 C CA . HIS A 1 176 ? -36.250 -7.499 22.620 1.00 88.19 176 HIS A CA 1
ATOM 1290 C C . HIS A 1 176 ? -35.876 -8.593 21.621 1.00 88.19 176 HIS A C 1
ATOM 1292 O O . HIS A 1 176 ? -34.703 -8.764 21.285 1.00 88.19 176 HIS A O 1
ATOM 1298 N N . ALA A 1 177 ? -36.874 -9.310 21.112 1.00 90.00 177 ALA A N 1
ATOM 1299 C CA . ALA A 1 177 ? -36.742 -10.169 19.945 1.00 90.00 177 ALA A CA 1
ATOM 1300 C C . ALA A 1 177 ? -37.328 -9.457 18.716 1.00 90.00 177 ALA A C 1
ATOM 1302 O O . ALA A 1 177 ? -38.356 -8.779 18.801 1.00 90.00 177 ALA A O 1
ATOM 1303 N N . LEU A 1 178 ? -36.686 -9.622 17.561 1.00 90.19 178 LEU A N 1
ATOM 1304 C CA . LEU A 1 178 ? -37.087 -9.016 16.289 1.00 90.19 178 LEU A CA 1
ATOM 1305 C C . LEU A 1 178 ? -37.032 -10.049 15.159 1.00 90.19 178 LEU A C 1
ATOM 1307 O O . LEU A 1 178 ? -36.206 -10.961 15.188 1.00 90.19 178 LEU A O 1
ATOM 1311 N N . ALA A 1 179 ? -37.865 -9.866 14.133 1.00 89.25 179 ALA A N 1
ATOM 1312 C CA . ALA A 1 179 ? -37.804 -10.636 12.891 1.00 89.25 179 ALA A CA 1
ATOM 1313 C C . ALA A 1 179 ? -37.841 -9.709 11.667 1.00 89.25 179 ALA A C 1
ATOM 1315 O O . ALA A 1 179 ? -38.730 -8.855 11.557 1.00 89.25 179 ALA A O 1
ATOM 1316 N N . ASP A 1 180 ? -36.884 -9.864 10.748 1.00 87.50 180 ASP A N 1
ATOM 1317 C CA . ASP A 1 180 ? -36.842 -9.107 9.490 1.00 87.50 180 ASP A CA 1
ATOM 1318 C C . ASP A 1 180 ? -37.720 -9.738 8.390 1.00 87.50 180 ASP A C 1
ATOM 1320 O O . ASP A 1 180 ? -38.316 -10.801 8.567 1.00 87.50 180 ASP A O 1
ATOM 1324 N N . LYS A 1 181 ? -37.800 -9.102 7.213 1.00 82.75 181 LYS A N 1
ATOM 1325 C CA . LYS A 1 181 ? -38.501 -9.681 6.046 1.00 82.75 181 LYS A CA 1
ATOM 1326 C C . LYS A 1 181 ? -37.825 -10.910 5.428 1.00 82.75 181 LYS A C 1
ATOM 1328 O O . LYS A 1 181 ? -38.460 -11.549 4.594 1.00 82.75 181 LYS A O 1
ATOM 1333 N N . SER A 1 182 ? -36.587 -11.238 5.799 1.00 81.31 182 SER A N 1
ATOM 1334 C CA . SER A 1 182 ? -35.883 -12.437 5.326 1.00 81.31 182 SER A CA 1
ATOM 1335 C C . SER A 1 182 ? -36.035 -13.645 6.259 1.00 81.31 182 SER A C 1
ATOM 1337 O O . SER A 1 182 ? -35.526 -14.715 5.942 1.00 81.31 182 SER A O 1
ATOM 1339 N N . GLY A 1 183 ? -36.746 -13.494 7.384 1.00 85.12 183 GLY A N 1
ATOM 1340 C CA . GLY A 1 183 ? -36.947 -14.550 8.378 1.00 85.12 183 GLY A CA 1
ATOM 1341 C C . GLY A 1 183 ? -35.770 -14.725 9.339 1.00 85.12 183 GLY A C 1
ATOM 1342 O O . GLY A 1 183 ? -35.754 -15.689 10.108 1.00 85.12 183 GLY A O 1
ATOM 1343 N N . ARG A 1 184 ? -34.787 -13.815 9.315 1.00 89.12 184 ARG A N 1
ATOM 1344 C CA . ARG A 1 184 ? -33.702 -13.771 10.298 1.00 89.12 184 ARG A CA 1
ATOM 1345 C C . ARG A 1 184 ? -34.254 -13.240 11.618 1.00 89.12 184 ARG A C 1
ATOM 1347 O O . ARG A 1 184 ? -34.928 -12.207 11.652 1.00 89.12 184 ARG A O 1
ATOM 1354 N N . LEU A 1 185 ? -33.954 -13.959 12.693 1.00 91.12 185 LEU A N 1
ATOM 1355 C CA . LEU A 1 185 ? -34.288 -13.566 14.055 1.00 91.12 185 LEU A CA 1
ATOM 1356 C C . LEU A 1 185 ? -33.124 -12.784 14.654 1.00 91.12 185 LEU A C 1
ATOM 1358 O O . LEU A 1 185 ? -31.962 -13.112 14.418 1.00 91.12 185 LEU A O 1
ATOM 1362 N N . PHE A 1 186 ? -33.440 -11.774 15.452 1.00 90.88 186 PHE A N 1
ATOM 1363 C CA . PHE A 1 186 ? -32.466 -11.005 16.217 1.00 90.88 186 PHE A CA 1
ATOM 1364 C C . PHE A 1 186 ? -32.895 -10.943 17.674 1.00 90.88 186 PHE A C 1
ATOM 1366 O O . PHE A 1 186 ? -34.092 -10.927 17.977 1.00 90.88 186 PHE A O 1
ATOM 1373 N N . VAL A 1 187 ? -31.912 -10.856 18.560 1.00 91.56 187 VAL A N 1
ATOM 1374 C CA . VAL A 1 187 ? -32.109 -10.529 19.971 1.00 91.56 187 VAL A CA 1
ATOM 1375 C C . VAL A 1 187 ? -31.263 -9.313 20.305 1.00 91.56 187 VAL A C 1
ATOM 1377 O O . VAL A 1 187 ? -30.111 -9.232 19.887 1.00 91.56 187 VAL A O 1
ATOM 1380 N N . ILE A 1 188 ? -31.847 -8.388 21.063 1.00 89.75 188 ILE A N 1
ATOM 1381 C CA . ILE A 1 188 ? -31.156 -7.312 21.772 1.00 89.75 188 ILE A CA 1
ATOM 1382 C C . ILE A 1 188 ? -31.400 -7.555 23.264 1.00 89.75 188 ILE A C 1
ATOM 1384 O O . ILE A 1 188 ? -32.548 -7.719 23.679 1.00 89.75 188 ILE A O 1
ATOM 1388 N N . GLN A 1 189 ? -30.331 -7.615 24.051 1.00 88.25 189 GLN A N 1
ATOM 1389 C CA . GLN A 1 189 ? -30.330 -7.819 25.499 1.00 88.25 189 GLN A CA 1
ATOM 1390 C C . GLN A 1 189 ? -29.510 -6.720 26.172 1.00 88.25 189 GLN A C 1
ATOM 1392 O O . GLN A 1 189 ? -28.431 -6.377 25.690 1.00 88.25 189 GLN A O 1
ATOM 1397 N N . SER A 1 190 ? -30.008 -6.216 27.297 1.00 83.06 190 SER A N 1
ATOM 1398 C CA . SER A 1 190 ? -29.328 -5.241 28.148 1.00 83.06 190 SER A CA 1
ATOM 1399 C C . SER A 1 190 ? -29.362 -5.681 29.608 1.00 83.06 190 SER A C 1
ATOM 1401 O O . SER A 1 190 ? -30.341 -6.258 30.073 1.00 83.06 190 SER A O 1
ATOM 1403 N N . ASP A 1 191 ? -28.303 -5.356 30.340 1.00 79.00 191 ASP A N 1
ATOM 1404 C CA . ASP A 1 191 ? -28.307 -5.202 31.791 1.00 79.00 191 ASP A CA 1
ATOM 1405 C C . ASP A 1 191 ? -27.340 -4.066 32.187 1.00 79.00 191 ASP A C 1
ATOM 1407 O O . ASP A 1 191 ? -26.774 -3.398 31.320 1.00 79.00 191 ASP A O 1
ATOM 1411 N N . ASP A 1 192 ? -27.167 -3.814 33.487 1.00 76.12 192 ASP A N 1
ATOM 1412 C CA . ASP A 1 192 ? -26.350 -2.701 33.997 1.00 76.12 192 ASP A CA 1
ATOM 1413 C C . ASP A 1 192 ? -24.836 -2.835 33.701 1.00 76.12 192 ASP A C 1
ATOM 1415 O O . ASP A 1 192 ? -24.074 -1.911 33.980 1.00 76.12 192 ASP A O 1
ATOM 1419 N N . ASN A 1 193 ? -24.367 -3.983 33.191 1.00 83.44 193 ASN A N 1
ATOM 1420 C CA . ASN A 1 193 ? -22.948 -4.271 32.939 1.00 83.44 193 ASN A CA 1
ATOM 1421 C C . ASN A 1 193 ? -22.641 -4.721 31.501 1.00 83.44 193 ASN A C 1
ATOM 1423 O O . ASN A 1 193 ? -21.464 -4.807 31.143 1.00 83.44 193 ASN A O 1
ATOM 1427 N N . GLN A 1 194 ? -23.645 -5.042 30.684 1.00 87.69 194 GLN A N 1
ATOM 1428 C CA . GLN A 1 194 ? -23.445 -5.514 29.311 1.00 87.69 194 GLN A CA 1
ATOM 1429 C C . GLN A 1 194 ? -24.667 -5.258 28.414 1.00 87.69 194 GLN A C 1
ATOM 1431 O O . GLN A 1 194 ? -25.818 -5.317 28.845 1.00 87.69 194 GLN A O 1
ATOM 1436 N N . HIS A 1 195 ? -24.405 -5.031 27.127 1.00 90.56 195 HIS A N 1
ATOM 1437 C CA . HIS A 1 195 ? -25.416 -4.901 26.080 1.00 90.56 195 HIS A CA 1
ATOM 1438 C C . HIS A 1 195 ? -25.010 -5.744 24.875 1.00 90.56 195 HIS A C 1
ATOM 1440 O O . HIS A 1 195 ? -23.928 -5.563 24.317 1.00 90.56 195 HIS A O 1
ATOM 1446 N N . ILE A 1 196 ? -25.877 -6.667 24.468 1.00 92.19 196 ILE A N 1
ATOM 1447 C CA . ILE A 1 196 ? -25.579 -7.664 23.442 1.00 92.19 196 ILE A CA 1
ATOM 1448 C C . ILE A 1 196 ? -26.691 -7.654 22.397 1.00 92.19 196 ILE A C 1
ATOM 1450 O O . ILE A 1 196 ? -27.863 -7.834 22.726 1.00 92.19 196 ILE A O 1
ATOM 1454 N N . ALA A 1 197 ? -26.326 -7.488 21.128 1.00 92.31 197 ALA A N 1
ATOM 1455 C CA . ALA A 1 197 ? -27.216 -7.713 19.998 1.00 92.31 197 ALA A CA 1
ATOM 1456 C C . ALA A 1 197 ? -26.616 -8.751 19.040 1.00 92.31 197 ALA A C 1
ATOM 1458 O O . ALA A 1 197 ? -25.441 -8.679 18.690 1.00 92.31 197 ALA A O 1
ATOM 1459 N N . LEU A 1 198 ? -27.423 -9.731 18.636 1.00 92.81 198 LEU A N 1
ATOM 1460 C CA . LEU A 1 198 ? -26.993 -10.888 17.848 1.00 92.81 198 LEU A CA 1
ATOM 1461 C C . LEU A 1 198 ? -28.108 -11.379 16.912 1.00 92.81 198 LEU A C 1
ATOM 1463 O O . LEU A 1 198 ? -29.275 -11.010 17.083 1.00 92.81 198 LEU A O 1
ATOM 1467 N N . HIS A 1 199 ? -27.764 -12.222 15.933 1.00 92.00 199 HIS A N 1
ATOM 1468 C CA . HIS A 1 199 ? -28.714 -12.733 14.938 1.00 92.00 199 HIS A CA 1
ATOM 1469 C C . HIS A 1 199 ? -28.657 -14.258 14.737 1.00 92.00 199 HIS A C 1
ATOM 1471 O O . HIS A 1 199 ? -27.649 -14.909 15.012 1.00 92.00 199 HIS A O 1
ATOM 1477 N N . SER A 1 200 ? -29.747 -14.847 14.237 1.00 92.38 200 SER A N 1
ATOM 1478 C CA . SER A 1 200 ? -29.819 -16.273 13.898 1.00 92.38 200 SER A CA 1
ATOM 1479 C C . SER A 1 200 ? -28.950 -16.602 12.685 1.00 92.38 200 SER A C 1
ATOM 1481 O O . SER A 1 200 ? -29.004 -15.902 11.672 1.00 92.38 200 SER A O 1
ATOM 1483 N N . SER A 1 201 ? -28.183 -17.690 12.762 1.00 91.12 201 SER A N 1
ATOM 1484 C CA . SER A 1 201 ? -27.325 -18.165 11.664 1.00 91.12 201 SER A CA 1
ATOM 1485 C C . SER A 1 201 ? -28.158 -18.552 10.440 1.00 91.12 201 SER A C 1
ATOM 1487 O O . SER A 1 201 ? -27.808 -18.222 9.312 1.00 91.12 201 SER A O 1
ATOM 1489 N N . GLY A 1 202 ? -29.291 -19.219 10.683 1.00 86.31 202 GLY A N 1
ATOM 1490 C CA . GLY A 1 202 ? -30.289 -19.550 9.670 1.00 86.31 202 GLY A CA 1
ATOM 1491 C C . GLY A 1 202 ? -31.385 -18.495 9.510 1.00 86.31 202 GLY A C 1
ATOM 1492 O O . GLY A 1 202 ? -31.461 -17.504 10.245 1.00 86.31 202 GLY A O 1
ATOM 1493 N N . ARG A 1 203 ? -32.275 -18.755 8.549 1.00 84.75 203 ARG A N 1
ATOM 1494 C CA . ARG A 1 203 ? -33.499 -17.990 8.280 1.00 84.75 203 ARG A CA 1
ATOM 1495 C C . ARG A 1 203 ? -34.727 -18.878 8.443 1.00 84.75 203 ARG A C 1
ATOM 1497 O O . ARG A 1 203 ? -34.726 -20.029 8.018 1.00 84.75 203 ARG A O 1
ATOM 1504 N N . SER A 1 204 ? -35.777 -18.310 9.019 1.00 79.31 204 SER A N 1
ATOM 1505 C CA . SER A 1 204 ? -37.116 -18.898 9.075 1.00 79.31 204 SER A CA 1
ATOM 1506 C C . SER A 1 204 ? -37.797 -18.820 7.705 1.00 79.31 204 SER A C 1
ATOM 1508 O O . SER A 1 204 ? -37.534 -17.896 6.932 1.00 79.31 204 SER A O 1
ATOM 1510 N N . ALA A 1 205 ? -38.721 -19.738 7.417 1.00 74.62 205 ALA A N 1
ATOM 1511 C CA . ALA A 1 205 ? -39.600 -19.607 6.256 1.00 74.62 205 ALA A CA 1
ATOM 1512 C C . ALA A 1 205 ? -40.549 -18.402 6.428 1.00 74.62 205 ALA A C 1
ATOM 1514 O O . ALA A 1 205 ? -40.994 -18.102 7.538 1.00 74.62 205 ALA A O 1
ATOM 1515 N N . MET A 1 206 ? -40.835 -17.689 5.332 1.00 77.50 206 MET A N 1
ATOM 1516 C CA . MET A 1 206 ? -41.632 -16.456 5.339 1.00 77.50 206 MET A CA 1
ATOM 1517 C C . MET A 1 206 ? -42.733 -16.518 4.271 1.00 77.50 206 MET A C 1
ATOM 1519 O O . MET A 1 206 ? -42.438 -16.840 3.117 1.00 77.50 206 MET A O 1
ATOM 1523 N N . PRO A 1 207 ? -43.994 -16.172 4.599 1.00 67.12 207 PRO A N 1
ATOM 1524 C CA . PRO A 1 207 ? -45.112 -16.351 3.681 1.00 67.12 207 PRO A CA 1
ATOM 1525 C C . PRO A 1 207 ? -45.037 -15.385 2.491 1.00 67.12 207 PRO A C 1
ATOM 1527 O O . PRO A 1 207 ? -44.864 -14.173 2.648 1.00 67.12 207 PRO A O 1
ATOM 1530 N N . ALA A 1 208 ? -45.215 -15.923 1.284 1.00 61.50 208 ALA A N 1
ATOM 1531 C CA . ALA A 1 208 ? -45.110 -15.167 0.041 1.00 61.50 208 ALA A CA 1
ATOM 1532 C C . ALA A 1 208 ? -46.232 -14.119 -0.104 1.00 61.50 208 ALA A C 1
ATOM 1534 O O . ALA A 1 208 ? -47.406 -14.454 -0.259 1.00 61.50 208 ALA A O 1
ATOM 1535 N N . GLY A 1 209 ? -45.870 -12.832 -0.109 1.00 62.84 209 GLY A N 1
ATOM 1536 C CA . GLY A 1 209 ? -46.805 -11.730 -0.345 1.00 62.84 209 GLY A CA 1
ATOM 1537 C C . GLY A 1 209 ? -46.398 -10.430 0.347 1.00 62.84 209 GLY A C 1
ATOM 1538 O O . GLY A 1 209 ? -45.226 -10.189 0.634 1.00 62.84 209 GLY A O 1
ATOM 1539 N N . LYS A 1 210 ? -47.381 -9.567 0.639 1.00 58.16 210 LYS A N 1
ATOM 1540 C CA . LYS A 1 210 ? -47.161 -8.406 1.513 1.00 58.16 210 LYS A CA 1
ATOM 1541 C C . LYS A 1 210 ? -47.046 -8.875 2.963 1.00 58.16 210 LYS A C 1
ATOM 1543 O O . LYS A 1 210 ? -48.052 -9.072 3.637 1.00 58.16 210 LYS A O 1
ATOM 1548 N N . LEU A 1 211 ? -45.812 -9.010 3.439 1.00 60.75 211 LEU A N 1
ATOM 1549 C CA . LEU A 1 211 ? -45.513 -9.180 4.858 1.00 60.75 211 LEU A CA 1
ATOM 1550 C C . LEU A 1 211 ? -45.935 -7.922 5.638 1.00 60.75 211 LEU A C 1
ATOM 1552 O O . LEU A 1 211 ? -45.385 -6.837 5.436 1.00 60.75 211 LEU A O 1
ATOM 1556 N N . SER A 1 212 ? -46.907 -8.098 6.529 1.00 61.88 212 SER A N 1
ATOM 1557 C CA . SER A 1 212 ? -47.339 -7.154 7.564 1.00 61.88 212 SER A CA 1
ATOM 1558 C C . SER A 1 212 ? -47.334 -7.862 8.917 1.00 61.88 212 SER A C 1
ATOM 1560 O O . SER A 1 212 ? -47.463 -9.086 8.950 1.00 61.88 212 SER A O 1
ATOM 1562 N N . SER A 1 213 ? -47.277 -7.114 10.018 1.00 60.97 213 SER A N 1
ATOM 1563 C CA . SER A 1 213 ? -47.301 -7.649 11.390 1.00 60.97 213 SER A CA 1
ATOM 1564 C C . SER A 1 213 ? -48.495 -8.566 11.692 1.00 60.97 213 SER A C 1
ATOM 1566 O O . SER A 1 213 ? -48.367 -9.505 12.464 1.00 60.97 213 SER A O 1
ATOM 1568 N N . ASN A 1 214 ? -49.636 -8.382 11.020 1.00 64.69 214 ASN A N 1
ATOM 1569 C CA . ASN A 1 214 ? -50.793 -9.280 11.151 1.00 64.69 214 ASN A CA 1
ATOM 1570 C C . ASN A 1 214 ? -50.568 -10.696 10.571 1.00 64.69 214 ASN A C 1
ATOM 1572 O O . ASN A 1 214 ? -51.368 -11.587 10.840 1.00 64.69 214 ASN A O 1
ATOM 1576 N N . ASN A 1 215 ? -49.527 -10.906 9.754 1.00 72.38 215 ASN A N 1
ATOM 1577 C CA . ASN A 1 215 ? -49.283 -12.167 9.040 1.00 72.38 215 ASN A CA 1
ATOM 1578 C C . ASN A 1 215 ? -48.177 -13.023 9.683 1.00 72.38 215 ASN A C 1
ATOM 1580 O O . ASN A 1 215 ? -48.026 -14.189 9.304 1.00 72.38 215 ASN A O 1
ATOM 1584 N N . VAL A 1 216 ? -47.397 -12.436 10.600 1.00 77.75 216 VAL A N 1
ATOM 1585 C CA . VAL A 1 216 ? -46.205 -13.016 11.233 1.00 77.75 216 VAL A CA 1
ATOM 1586 C C . VAL A 1 216 ? -46.197 -12.615 12.708 1.00 77.75 216 VAL A C 1
ATOM 1588 O O . VAL A 1 216 ? -46.019 -11.444 13.031 1.00 77.75 216 VAL A O 1
ATOM 1591 N N . GLN A 1 217 ? -46.378 -13.586 13.599 1.00 81.06 217 GLN A N 1
ATOM 1592 C CA . GLN A 1 217 ? -46.397 -13.390 15.044 1.00 81.06 217 GLN A CA 1
ATOM 1593 C C . GLN A 1 217 ? -45.085 -13.889 15.656 1.00 81.06 217 GLN A C 1
ATOM 1595 O O . GLN A 1 217 ? -44.672 -15.025 15.421 1.00 81.06 217 GLN A O 1
ATOM 1600 N N . LEU A 1 218 ? -44.443 -13.038 16.457 1.00 85.06 218 LEU A N 1
ATOM 1601 C CA . LEU A 1 218 ? -43.232 -13.369 17.202 1.00 85.06 218 LEU A CA 1
ATOM 1602 C C . LEU A 1 218 ? -43.583 -13.571 18.679 1.00 85.06 218 LEU A C 1
ATOM 1604 O O . LEU A 1 218 ? -44.063 -12.657 19.353 1.00 85.06 218 LEU A O 1
ATOM 1608 N N . GLU A 1 219 ? -43.344 -14.776 19.178 1.00 80.81 219 GLU A N 1
ATOM 1609 C CA . GLU A 1 219 ? -43.466 -15.121 20.591 1.00 80.81 219 GLU A CA 1
ATOM 1610 C C . GLU A 1 219 ? -42.067 -15.348 21.158 1.00 80.81 219 GLU A C 1
ATOM 1612 O O . GLU A 1 219 ? -41.352 -16.237 20.696 1.00 80.81 219 GLU A O 1
ATOM 1617 N N . SER A 1 220 ? -41.676 -14.559 22.159 1.00 79.69 220 SER A N 1
ATOM 1618 C CA . SER A 1 220 ? -40.533 -14.888 23.006 1.00 79.69 220 SER A CA 1
ATOM 1619 C C . SER A 1 220 ? -41.030 -15.519 24.303 1.00 79.69 220 SER A C 1
ATOM 1621 O O . SER A 1 220 ? -42.045 -15.118 24.871 1.00 79.69 220 SER A O 1
ATOM 1623 N N . THR A 1 221 ? -40.300 -16.516 24.777 1.00 74.56 221 THR A N 1
ATOM 1624 C CA . THR A 1 221 ? -40.447 -17.127 26.102 1.00 74.56 221 THR A CA 1
ATOM 1625 C C . THR A 1 221 ? -39.046 -17.262 26.703 1.00 74.56 221 THR A C 1
ATOM 1627 O O . THR A 1 221 ? -38.088 -17.249 25.932 1.00 74.56 221 THR A O 1
ATOM 1630 N N . PRO A 1 222 ? -38.886 -17.451 28.027 1.00 68.44 222 PRO A N 1
ATOM 1631 C CA . PRO A 1 222 ? -37.560 -17.562 28.649 1.00 68.44 222 PRO A CA 1
ATOM 1632 C C . PRO A 1 222 ? -36.653 -18.665 28.072 1.00 68.44 222 PRO A C 1
ATOM 1634 O O . PRO A 1 222 ? -35.440 -18.572 28.194 1.00 68.44 222 PRO A O 1
ATOM 1637 N N . GLU A 1 223 ? -37.227 -19.690 27.434 1.00 71.44 223 GLU A N 1
ATOM 1638 C CA . GLU A 1 223 ? -36.493 -20.820 26.844 1.00 71.44 223 GLU A CA 1
ATOM 1639 C C . GLU A 1 223 ? -36.231 -20.655 25.337 1.00 71.44 223 GLU A C 1
ATOM 1641 O O . GLU A 1 223 ? -35.219 -21.119 24.812 1.00 71.44 223 GLU A O 1
ATOM 1646 N N . ARG A 1 224 ? -37.188 -20.071 24.600 1.00 79.62 224 ARG A N 1
ATOM 1647 C CA . ARG A 1 224 ? -37.227 -20.134 23.131 1.00 79.62 224 ARG A CA 1
ATOM 1648 C C . ARG A 1 224 ? -37.929 -18.940 22.497 1.00 79.62 224 ARG A C 1
ATOM 1650 O O . ARG A 1 224 ? -38.909 -18.420 23.035 1.00 79.62 224 ARG A O 1
ATOM 1657 N N . ILE A 1 225 ? -37.484 -18.603 21.292 1.00 82.56 225 ILE A N 1
ATOM 1658 C CA . ILE A 1 225 ? -38.207 -17.745 20.350 1.00 82.56 225 ILE A CA 1
ATOM 1659 C C . ILE A 1 225 ? -39.020 -18.648 19.418 1.00 82.56 225 ILE A C 1
ATOM 1661 O O . ILE A 1 225 ? -38.540 -19.704 18.999 1.00 82.56 225 ILE A O 1
ATOM 1665 N N . ALA A 1 226 ? -40.235 -18.240 19.065 1.00 82.19 226 ALA A N 1
ATOM 1666 C CA . ALA A 1 226 ? -41.044 -18.860 18.023 1.00 82.19 226 ALA A CA 1
ATOM 1667 C C . ALA A 1 226 ? -41.572 -17.797 17.048 1.00 82.19 226 ALA A C 1
ATOM 1669 O O . ALA A 1 226 ? -42.294 -16.877 17.437 1.00 82.19 226 ALA A O 1
ATOM 1670 N N . LEU A 1 227 ? -41.230 -17.949 15.769 1.00 83.00 227 LEU A N 1
ATOM 1671 C CA . LEU A 1 227 ? -41.789 -17.183 14.663 1.00 83.00 227 LEU A CA 1
ATOM 1672 C C . LEU A 1 227 ? -42.915 -17.996 14.026 1.00 83.00 227 LEU A C 1
ATOM 1674 O O . LEU A 1 227 ? -42.661 -18.979 13.332 1.00 83.00 227 LEU A O 1
ATOM 1678 N N . LYS A 1 228 ? -44.161 -17.587 14.266 1.00 81.50 228 LYS A N 1
ATOM 1679 C CA . LYS A 1 228 ? -45.358 -18.232 13.719 1.00 81.50 228 LYS A CA 1
ATOM 1680 C C . LYS A 1 228 ? -45.884 -17.435 12.537 1.00 81.50 228 LYS A C 1
ATOM 1682 O O . LYS A 1 228 ? -46.139 -16.236 12.642 1.00 81.50 228 LYS A O 1
ATOM 1687 N N . THR A 1 229 ? -46.094 -18.104 11.415 1.00 75.88 229 THR A N 1
ATOM 1688 C CA . THR A 1 229 ? -46.675 -17.500 10.215 1.00 75.88 229 THR A CA 1
ATOM 1689 C C . THR A 1 229 ? -48.156 -17.854 10.096 1.00 75.88 229 THR A C 1
ATOM 1691 O O . THR A 1 229 ? -48.613 -18.908 10.540 1.00 75.88 229 THR A O 1
ATOM 1694 N N . THR A 1 230 ? -48.920 -17.006 9.411 1.00 68.31 230 THR A N 1
ATOM 1695 C CA . THR A 1 230 ? -50.320 -17.297 9.039 1.00 68.31 230 THR A CA 1
ATOM 1696 C C . THR A 1 230 ? -50.482 -18.478 8.070 1.00 68.31 230 THR A C 1
ATOM 1698 O O . THR A 1 230 ? -51.602 -18.944 7.877 1.00 68.31 230 THR A O 1
ATOM 1701 N N . ALA A 1 231 ? -49.388 -19.005 7.504 1.00 66.06 231 ALA A N 1
ATOM 1702 C CA . ALA A 1 231 ? -49.380 -20.245 6.724 1.00 66.06 231 ALA A CA 1
ATOM 1703 C C . ALA A 1 231 ? -49.360 -21.520 7.599 1.00 66.06 231 ALA A C 1
ATOM 1705 O O . ALA A 1 231 ? -49.518 -22.619 7.076 1.00 66.06 231 ALA A O 1
ATOM 1706 N N . GLY A 1 232 ? -49.169 -21.388 8.919 1.00 62.84 232 GLY A N 1
ATOM 1707 C CA . GLY A 1 232 ? -49.002 -22.510 9.850 1.00 62.84 232 GLY A CA 1
ATOM 1708 C C . GLY A 1 232 ? -47.550 -22.969 10.020 1.00 62.84 232 GLY A C 1
ATOM 1709 O O . GLY A 1 232 ? -47.268 -23.776 10.904 1.00 62.84 232 GLY A O 1
ATOM 1710 N N . GLU A 1 233 ? -46.616 -22.430 9.233 1.00 64.38 233 GLU A N 1
ATOM 1711 C CA . GLU A 1 233 ? -45.180 -22.640 9.426 1.00 64.38 233 GLU A CA 1
ATOM 1712 C C . GLU A 1 233 ? -44.731 -21.919 10.706 1.00 64.38 233 GLU A C 1
ATOM 1714 O O . GLU A 1 233 ? -45.041 -20.738 10.902 1.00 64.38 233 GLU A O 1
ATOM 1719 N N . SER A 1 234 ? -44.028 -22.639 11.582 1.00 68.12 234 SER A N 1
ATOM 1720 C CA . SER A 1 234 ? -43.583 -22.159 12.892 1.00 68.12 234 SER A CA 1
ATOM 1721 C C . SER A 1 234 ? -42.125 -22.548 13.125 1.00 68.12 234 SER A C 1
ATOM 1723 O O . SER A 1 234 ? -41.845 -23.667 13.556 1.00 68.12 234 SER A O 1
ATOM 1725 N N . THR A 1 235 ? -41.194 -21.626 12.884 1.00 71.69 235 THR A N 1
ATOM 1726 C CA . THR A 1 235 ? -39.777 -21.822 13.222 1.00 71.69 235 THR A CA 1
ATOM 1727 C C . THR A 1 235 ? -39.565 -21.461 14.689 1.00 71.69 235 THR A C 1
ATOM 1729 O O . THR A 1 235 ? -39.940 -20.370 15.115 1.00 71.69 235 THR A O 1
ATOM 1732 N N . SER A 1 236 ? -38.970 -22.355 15.479 1.00 75.38 236 SER A N 1
ATOM 1733 C CA . SER A 1 236 ? -38.602 -22.071 16.870 1.00 75.38 236 SER A CA 1
ATOM 1734 C C . SER A 1 236 ? -37.150 -22.450 17.124 1.00 75.38 236 SER A C 1
ATOM 1736 O O . SER A 1 236 ? -36.673 -23.461 16.618 1.00 75.38 236 SER A O 1
ATOM 1738 N N . MET A 1 237 ? -36.458 -21.611 17.888 1.00 78.31 237 MET A N 1
ATOM 1739 C CA . MET A 1 237 ? -35.033 -21.712 18.190 1.00 78.31 237 MET A CA 1
ATOM 1740 C C . MET A 1 237 ? -34.834 -21.377 19.676 1.00 78.31 237 MET A C 1
ATOM 1742 O O . MET A 1 237 ? -35.575 -20.526 20.190 1.00 78.31 237 MET A O 1
ATOM 1746 N N . PRO A 1 238 ? -33.869 -22.001 20.382 1.00 77.06 238 PRO A N 1
ATOM 1747 C CA . PRO A 1 238 ? -33.515 -21.602 21.740 1.00 77.06 238 PRO A CA 1
ATOM 1748 C C . PRO A 1 238 ? -33.255 -20.096 21.834 1.00 77.06 238 PRO A C 1
ATOM 1750 O O . PRO A 1 238 ? -32.677 -19.490 20.925 1.00 77.06 238 PRO A O 1
ATOM 1753 N N . LEU A 1 239 ? -33.707 -19.486 22.928 1.00 75.88 239 LEU A N 1
ATOM 1754 C CA . LEU A 1 239 ? -33.462 -18.076 23.208 1.00 75.88 239 LEU A CA 1
ATOM 1755 C C . LEU A 1 239 ? -31.947 -17.819 23.282 1.00 75.88 239 LEU A C 1
ATOM 1757 O O . LEU A 1 239 ? -31.156 -18.738 23.497 1.00 75.88 239 LEU A O 1
ATOM 1761 N N . SER A 1 240 ? -31.525 -16.565 23.127 1.00 70.81 240 SER A N 1
ATOM 1762 C CA . SER A 1 240 ? -30.170 -16.180 23.525 1.00 70.81 240 SER A CA 1
ATOM 1763 C C . SER A 1 240 ? -30.055 -16.250 25.053 1.00 70.81 240 SER A C 1
ATOM 1765 O O . SER A 1 240 ? -30.389 -15.291 25.752 1.00 70.81 240 SER A O 1
ATOM 1767 N N . GLY A 1 241 ? -29.679 -17.425 25.557 1.00 76.38 241 GLY A N 1
ATOM 1768 C CA . GLY A 1 241 ? -29.499 -17.714 26.979 1.00 76.38 241 GLY A CA 1
ATOM 1769 C C . GLY A 1 241 ? -28.176 -17.189 27.537 1.00 76.38 241 GLY A C 1
ATOM 1770 O O . GLY A 1 241 ? -27.365 -16.589 26.826 1.00 76.38 241 GLY A O 1
ATOM 1771 N N . ARG A 1 242 ? -27.926 -17.463 28.819 1.00 83.12 242 ARG A N 1
ATOM 1772 C CA . ARG A 1 242 ? -26.711 -17.056 29.539 1.00 83.12 242 ARG A CA 1
ATOM 1773 C C . ARG A 1 242 ? -25.442 -17.524 28.834 1.00 83.12 242 ARG A C 1
ATOM 1775 O O . ARG A 1 242 ? -24.484 -16.763 28.765 1.00 83.12 242 ARG A O 1
ATOM 1782 N N . MET A 1 243 ? -25.424 -18.737 28.283 1.00 89.31 243 MET A N 1
ATOM 1783 C CA . MET A 1 243 ? -24.243 -19.250 27.577 1.00 89.31 243 MET A CA 1
ATOM 1784 C C . MET A 1 243 ? -23.816 -18.363 26.399 1.00 89.31 243 MET A C 1
ATOM 1786 O O . MET A 1 243 ? -22.619 -18.193 26.186 1.00 89.31 243 MET A O 1
ATOM 1790 N N . ASN A 1 244 ? -24.748 -17.743 25.665 1.00 89.50 244 ASN A N 1
ATOM 1791 C CA . ASN A 1 244 ? -24.368 -16.800 24.611 1.00 89.50 244 ASN A CA 1
ATOM 1792 C C . ASN A 1 244 ? -23.623 -15.592 25.194 1.00 89.50 244 ASN A C 1
ATOM 1794 O O . ASN A 1 244 ? -22.658 -15.134 24.594 1.00 89.50 244 ASN A O 1
ATOM 1798 N N . HIS A 1 245 ? -24.025 -15.095 26.369 1.00 88.94 245 HIS A N 1
ATOM 1799 C CA . HIS A 1 245 ? -23.312 -14.007 27.052 1.00 88.94 245 HIS A CA 1
ATOM 1800 C C . HIS A 1 245 ? -21.921 -14.471 27.481 1.00 88.94 245 HIS A C 1
ATOM 1802 O O . HIS A 1 245 ? -20.940 -13.806 27.171 1.00 88.94 245 HIS A O 1
ATOM 1808 N N . GLU A 1 246 ? -21.826 -15.652 28.096 1.00 91.56 246 GLU A N 1
ATOM 1809 C CA . GLU A 1 246 ? -20.557 -16.259 28.519 1.00 91.56 246 GLU A CA 1
ATOM 1810 C C . GLU A 1 246 ? -19.573 -16.432 27.348 1.00 91.56 246 GLU A C 1
ATOM 1812 O O . GLU A 1 246 ? -18.391 -16.125 27.489 1.00 91.56 246 GLU A O 1
ATOM 1817 N N . LEU A 1 247 ? -20.056 -16.845 26.171 1.00 92.88 247 LEU A N 1
ATOM 1818 C CA . LEU A 1 247 ? -19.251 -16.998 24.952 1.00 92.88 247 LEU A CA 1
ATOM 1819 C C . LEU A 1 247 ? -18.866 -15.665 24.283 1.00 92.88 247 LEU A C 1
ATOM 1821 O O . LEU A 1 247 ? -17.857 -15.623 23.579 1.00 92.88 247 LEU A O 1
ATOM 1825 N N . LEU A 1 248 ? -19.653 -14.600 24.469 1.00 92.56 248 LEU A N 1
ATOM 1826 C CA . LEU A 1 248 ? -19.444 -13.294 23.826 1.00 92.56 248 LEU A CA 1
ATOM 1827 C C . LEU A 1 248 ? -18.631 -12.313 24.686 1.00 92.56 248 LEU A C 1
ATOM 1829 O O . LEU A 1 248 ? -17.846 -11.541 24.142 1.00 92.56 248 LEU A O 1
ATOM 1833 N N . THR A 1 249 ? -18.781 -12.341 26.013 1.00 91.25 249 THR A N 1
ATOM 1834 C CA . THR A 1 249 ? -18.067 -11.441 26.943 1.00 91.25 249 THR A CA 1
ATOM 1835 C C . THR A 1 249 ? -16.957 -12.143 27.730 1.00 91.25 249 THR A C 1
ATOM 1837 O O . THR A 1 249 ? -16.057 -11.480 28.253 1.00 91.25 249 THR A O 1
ATOM 1840 N N . GLY A 1 250 ? -16.991 -13.476 27.845 1.00 92.38 250 GLY A N 1
ATOM 1841 C CA . GLY A 1 250 ? -16.112 -14.232 28.745 1.00 92.38 250 GLY A CA 1
ATOM 1842 C C . GLY A 1 250 ? -16.447 -14.055 30.232 1.00 92.38 250 GLY A C 1
ATOM 1843 O O . GLY A 1 250 ? -15.608 -14.361 31.081 1.00 92.38 250 GLY A O 1
ATOM 1844 N N . VAL A 1 251 ? -17.631 -13.519 30.560 1.00 91.81 251 VAL A N 1
ATOM 1845 C CA . VAL A 1 251 ? -18.113 -13.319 31.935 1.00 91.81 251 VAL A CA 1
ATOM 1846 C C . VAL A 1 251 ? -19.048 -14.459 32.329 1.00 91.81 251 VAL A C 1
ATOM 1848 O O . VAL A 1 251 ? -20.189 -14.520 31.882 1.00 91.81 251 VAL A O 1
ATOM 1851 N N . HIS A 1 252 ? -18.581 -15.345 33.207 1.00 91.94 252 HIS A N 1
ATOM 1852 C CA . HIS A 1 252 ? -19.324 -16.502 33.702 1.00 91.94 252 HIS A CA 1
ATOM 1853 C C . HIS A 1 252 ? -19.885 -16.247 35.101 1.00 91.94 252 HIS A C 1
ATOM 1855 O O . HIS A 1 252 ? -19.193 -15.719 35.969 1.00 91.94 252 HIS A O 1
ATOM 1861 N N . ARG A 1 253 ? -21.126 -16.675 35.366 1.00 86.69 253 ARG A N 1
ATOM 1862 C CA . ARG A 1 253 ? -21.739 -16.556 36.704 1.00 86.69 253 ARG A CA 1
ATOM 1863 C C . ARG A 1 253 ? -21.704 -17.882 37.465 1.00 86.69 253 ARG A C 1
ATOM 1865 O O . ARG A 1 253 ? -22.236 -18.877 36.966 1.00 86.69 253 ARG A O 1
ATOM 1872 N N . GLN A 1 254 ? -21.154 -17.908 38.678 1.00 83.06 254 GLN A N 1
ATOM 1873 C CA . GLN A 1 254 ? -21.216 -19.103 39.528 1.00 83.06 254 GLN A CA 1
ATOM 1874 C C . GLN A 1 254 ? -22.676 -19.484 39.868 1.00 83.06 254 GLN A C 1
ATOM 1876 O O . GLN A 1 254 ? -23.502 -18.593 40.096 1.00 83.06 254 GLN A O 1
ATOM 1881 N N . PRO A 1 255 ? -23.032 -20.783 39.932 1.00 72.81 255 PRO A N 1
ATOM 1882 C CA . PRO A 1 255 ? -24.286 -21.224 40.545 1.00 72.81 255 PRO A CA 1
ATOM 1883 C C . PRO A 1 255 ? -24.272 -20.939 42.057 1.00 72.81 255 PRO A C 1
ATOM 1885 O O . PRO A 1 255 ? -23.320 -21.313 42.734 1.00 72.81 255 PRO A O 1
ATOM 1888 N N . THR A 1 256 ? -25.315 -20.307 42.609 1.00 62.28 256 THR A N 1
ATOM 1889 C CA . THR A 1 256 ? -25.399 -19.997 44.051 1.00 62.28 256 THR A CA 1
ATOM 1890 C C . THR A 1 256 ? -26.424 -20.830 44.807 1.00 62.28 256 THR A C 1
ATOM 1892 O O . THR A 1 256 ? -27.578 -20.958 44.406 1.00 62.28 256 THR A O 1
ATOM 1895 N N . SER A 1 257 ? -26.020 -21.304 45.985 1.00 53.31 257 SER A N 1
ATOM 1896 C CA . SER A 1 257 ? -26.784 -22.237 46.824 1.00 53.31 257 SER A CA 1
ATOM 1897 C C . SER A 1 257 ? -27.898 -21.608 47.680 1.00 53.31 257 SER A C 1
ATOM 1899 O O . SER A 1 257 ? -28.505 -22.322 48.475 1.00 53.31 257 SER A O 1
ATOM 1901 N N . ALA A 1 258 ? -28.149 -20.292 47.584 1.00 48.41 258 ALA A N 1
ATOM 1902 C CA . ALA A 1 258 ? -29.180 -19.616 48.393 1.00 48.41 258 ALA A CA 1
ATOM 1903 C C . ALA A 1 258 ? -29.697 -18.266 47.850 1.00 48.41 258 ALA A C 1
ATOM 1905 O O . ALA A 1 258 ? -30.886 -17.985 47.968 1.00 48.41 258 ALA A O 1
ATOM 1906 N N . SER A 1 259 ? -28.827 -17.402 47.309 1.00 43.16 259 SER A N 1
ATOM 1907 C CA . SER A 1 259 ? -29.117 -15.963 47.131 1.00 43.16 259 SER A CA 1
ATOM 1908 C C . SER A 1 259 ? -29.490 -15.513 45.711 1.00 43.16 259 SER A C 1
ATOM 1910 O O . SER A 1 259 ? -29.858 -14.355 45.529 1.00 43.16 259 SER A O 1
ATOM 1912 N N . GLY A 1 260 ? -29.367 -16.371 44.691 1.00 49.75 260 GLY A N 1
ATOM 1913 C CA . GLY A 1 260 ? -29.663 -16.061 43.279 1.00 49.75 260 GLY A CA 1
ATOM 1914 C C . GLY A 1 260 ? -28.652 -15.135 42.577 1.00 49.75 260 GLY A C 1
ATOM 1915 O O . GLY A 1 260 ? -28.348 -15.321 41.397 1.00 49.75 260 GLY A O 1
ATOM 1916 N N . ALA A 1 261 ? -28.067 -14.179 43.300 1.00 59.31 261 ALA A N 1
ATOM 1917 C CA . ALA A 1 261 ? -26.933 -13.376 42.854 1.00 59.31 261 ALA A CA 1
ATOM 1918 C C . ALA A 1 261 ? -25.625 -14.173 43.017 1.00 59.31 261 ALA A C 1
ATOM 1920 O O . ALA A 1 261 ? -24.976 -14.126 44.059 1.00 59.31 261 ALA A O 1
ATOM 1921 N N . GLY A 1 262 ? -25.276 -14.965 41.999 1.00 74.06 262 GLY A N 1
ATOM 1922 C CA . GLY A 1 262 ? -23.961 -15.605 41.895 1.00 74.06 262 GLY A CA 1
ATOM 1923 C C . GLY A 1 262 ? -22.850 -14.627 41.523 1.00 74.06 262 GLY A C 1
ATOM 1924 O O . GLY A 1 262 ? -23.086 -13.691 40.757 1.00 74.06 262 GLY A O 1
ATOM 1925 N N . GLU A 1 263 ? -21.646 -14.874 42.045 1.00 86.19 263 GLU A N 1
ATOM 1926 C CA . GLU A 1 263 ? -20.435 -14.134 41.679 1.00 86.19 263 GLU A CA 1
ATOM 1927 C C . GLU A 1 263 ? -20.195 -14.218 40.165 1.00 86.19 263 GLU A C 1
ATOM 1929 O O . GLU A 1 263 ? -20.402 -15.269 39.547 1.00 86.19 263 GLU A O 1
ATOM 1934 N N . GLN A 1 264 ? -19.781 -13.101 39.566 1.00 90.94 264 GLN A N 1
ATOM 1935 C CA . GLN A 1 264 ? -19.399 -13.042 38.159 1.00 90.94 264 GLN A CA 1
ATOM 1936 C C . GLN A 1 264 ? -17.877 -13.076 38.059 1.00 90.94 264 GLN A C 1
ATOM 1938 O O . GLN A 1 264 ? -17.198 -12.232 38.642 1.00 90.94 264 GLN A O 1
ATOM 1943 N N . LEU A 1 265 ? -17.363 -14.051 37.316 1.00 92.94 265 LEU A N 1
ATOM 1944 C CA . LEU A 1 265 ? -15.947 -14.332 37.133 1.00 92.94 265 LEU A CA 1
ATOM 1945 C C . LEU A 1 265 ? -15.587 -14.251 35.651 1.00 92.94 265 LEU A C 1
ATOM 1947 O O . LEU A 1 265 ? -16.344 -14.714 34.799 1.00 92.94 265 LEU A O 1
ATOM 1951 N N . ARG A 1 266 ? -14.405 -13.722 35.337 1.00 93.38 266 ARG A N 1
ATOM 1952 C CA . ARG A 1 266 ? -13.854 -13.745 33.975 1.00 93.38 266 ARG A CA 1
ATOM 1953 C C . ARG A 1 266 ? -12.364 -14.041 33.970 1.00 93.38 266 ARG A C 1
ATOM 1955 O O . ARG A 1 266 ? -11.659 -13.743 34.935 1.00 93.38 266 ARG A O 1
ATOM 1962 N N . LEU A 1 267 ? -11.886 -14.568 32.848 1.00 92.69 267 LEU A N 1
ATOM 1963 C CA . LEU A 1 267 ? -10.462 -14.698 32.568 1.00 92.69 267 LEU A CA 1
ATOM 1964 C C . LEU A 1 267 ? -9.970 -13.452 31.816 1.00 92.69 267 LEU A C 1
ATOM 1966 O O . LEU A 1 267 ? -10.566 -13.061 30.812 1.00 92.69 267 LEU A O 1
ATOM 1970 N N . HIS A 1 268 ? -8.889 -12.831 32.283 1.00 88.75 268 HIS A N 1
ATOM 1971 C CA . HIS A 1 268 ? -8.253 -11.694 31.615 1.00 88.75 268 HIS A CA 1
ATOM 1972 C C . HIS A 1 268 ? -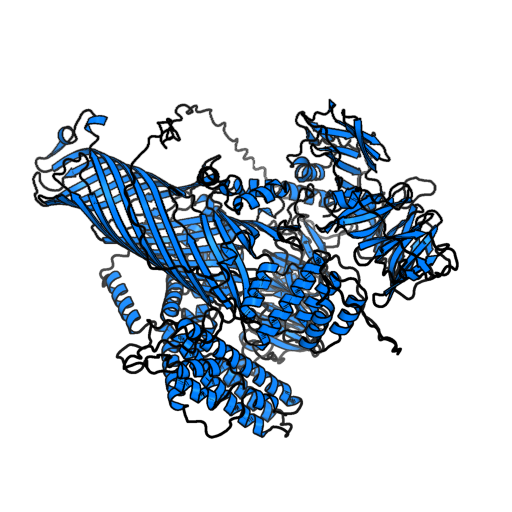6.733 -11.748 31.815 1.00 88.75 268 HIS A C 1
ATOM 1974 O O . HIS A 1 268 ? -6.263 -11.943 32.931 1.00 88.75 268 HIS A O 1
ATOM 1980 N N . ASP A 1 269 ? -5.970 -11.651 30.721 1.00 82.38 269 ASP A N 1
ATOM 1981 C CA . ASP A 1 269 ? -4.500 -11.776 30.693 1.00 82.38 269 ASP A CA 1
ATOM 1982 C C . ASP A 1 269 ? -3.934 -12.980 31.497 1.00 82.38 269 ASP A C 1
ATOM 1984 O O . ASP A 1 269 ? -2.895 -12.914 32.150 1.00 82.38 269 ASP A O 1
ATOM 1988 N N . GLY A 1 270 ? -4.650 -14.113 31.460 1.00 87.62 270 GLY A N 1
ATOM 1989 C CA . GLY A 1 270 ? -4.284 -15.351 32.164 1.00 87.62 270 GLY A CA 1
ATOM 1990 C C . GLY A 1 270 ? -4.585 -15.366 33.670 1.00 87.62 270 GLY A C 1
ATOM 1991 O O . GLY A 1 270 ? -4.236 -16.330 34.349 1.00 87.62 270 GLY A O 1
ATOM 1992 N N . LYS A 1 271 ? -5.238 -14.328 34.202 1.00 90.31 271 LYS A N 1
ATOM 1993 C CA . LYS A 1 271 ? -5.649 -14.193 35.607 1.00 90.31 271 LYS A CA 1
ATOM 1994 C C . LYS A 1 271 ? -7.171 -14.228 35.747 1.00 90.31 271 LYS A C 1
ATOM 1996 O O . LYS A 1 271 ? -7.901 -13.817 34.843 1.00 90.31 271 LYS A O 1
ATOM 2001 N N . LEU A 1 272 ? -7.651 -14.691 36.900 1.00 92.62 272 LEU A N 1
ATOM 2002 C CA . LEU A 1 272 ? -9.076 -14.700 37.237 1.00 92.62 272 LEU A CA 1
ATOM 2003 C C . LEU A 1 272 ? -9.464 -13.381 37.927 1.00 92.62 272 LEU A C 1
ATOM 2005 O O . LEU A 1 272 ? -8.799 -12.952 38.872 1.00 92.62 272 LEU A O 1
ATOM 2009 N N . PHE A 1 273 ? -10.541 -12.751 37.458 1.00 93.88 273 PHE A N 1
ATOM 2010 C CA . PHE A 1 273 ? -11.113 -11.531 38.034 1.00 93.88 273 PHE A CA 1
ATOM 2011 C C . PHE A 1 273 ? -12.566 -11.768 38.450 1.00 93.88 273 PHE A C 1
ATOM 2013 O O . PHE A 1 273 ? -13.310 -12.431 37.727 1.00 93.88 273 PHE A O 1
ATOM 2020 N N . ALA A 1 274 ? -12.970 -11.182 39.577 1.00 93.62 274 ALA A N 1
ATOM 2021 C CA . ALA A 1 274 ? -14.344 -11.149 40.072 1.00 93.62 274 ALA A CA 1
ATOM 2022 C C . ALA A 1 274 ? -14.940 -9.740 39.940 1.00 93.62 274 ALA A C 1
ATOM 2024 O O . ALA A 1 274 ? -14.238 -8.747 40.146 1.00 93.62 274 ALA A O 1
ATOM 2025 N N . LEU A 1 275 ? -16.226 -9.635 39.599 1.00 92.25 275 LEU A N 1
ATOM 2026 C CA . LEU A 1 275 ? -16.926 -8.350 39.549 1.00 92.25 275 LEU A CA 1
ATOM 2027 C C . LEU A 1 275 ? -17.401 -7.955 40.948 1.00 92.25 275 LEU A C 1
ATOM 2029 O O . LEU A 1 275 ? -18.287 -8.596 41.515 1.00 92.25 275 LEU A O 1
ATOM 2033 N N . ASN A 1 276 ? -16.878 -6.851 41.472 1.00 90.06 276 ASN A N 1
ATOM 2034 C CA . ASN A 1 276 ? -17.415 -6.234 42.673 1.00 90.06 276 ASN A CA 1
ATOM 2035 C C . ASN A 1 276 ? -18.748 -5.544 42.341 1.00 90.06 276 ASN A C 1
ATOM 2037 O O . ASN A 1 276 ? -18.772 -4.481 41.718 1.00 90.06 276 ASN A O 1
ATOM 2041 N N . THR A 1 277 ? -19.861 -6.152 42.754 1.00 82.94 277 THR A N 1
ATOM 2042 C CA . THR A 1 277 ? -21.220 -5.696 42.419 1.00 82.94 277 THR A CA 1
ATOM 2043 C C . THR A 1 277 ? -21.668 -4.424 43.144 1.00 82.94 277 THR A C 1
ATOM 2045 O O . THR A 1 277 ? -22.709 -3.884 42.788 1.00 82.94 277 THR A O 1
ATOM 2048 N N . GLU A 1 278 ? -20.932 -3.945 44.153 1.00 83.88 278 GLU A N 1
ATOM 2049 C CA . GLU A 1 278 ? -21.222 -2.666 44.824 1.00 83.88 278 GLU A CA 1
ATOM 2050 C C . GLU A 1 278 ? -20.699 -1.474 44.007 1.00 83.88 278 GLU A C 1
ATOM 2052 O O . GLU A 1 278 ? -21.363 -0.444 43.917 1.00 83.88 278 GLU A O 1
ATOM 2057 N N . PHE A 1 279 ? -19.534 -1.634 43.368 1.00 84.81 279 PHE A N 1
ATOM 2058 C CA . PHE A 1 279 ? -18.867 -0.565 42.614 1.00 84.81 279 PHE A CA 1
ATOM 2059 C C . PHE A 1 279 ? -18.912 -0.742 41.090 1.00 84.81 279 PHE A C 1
ATOM 2061 O O . PHE A 1 279 ? -18.564 0.187 40.367 1.00 84.81 279 PHE A O 1
ATOM 2068 N N . GLY A 1 280 ? -19.294 -1.922 40.589 1.00 87.31 280 GLY A N 1
ATOM 2069 C CA . GLY A 1 280 ? -19.211 -2.254 39.163 1.00 87.31 280 GLY A CA 1
ATOM 2070 C C . GLY A 1 280 ? -17.769 -2.391 38.660 1.00 87.31 280 GLY A C 1
ATOM 2071 O O . GLY A 1 280 ? -17.501 -2.108 37.498 1.00 87.31 280 GLY A O 1
ATOM 2072 N N . VAL A 1 281 ? -16.827 -2.788 39.525 1.00 90.88 281 VAL A N 1
ATOM 2073 C CA . VAL A 1 281 ? -15.385 -2.838 39.214 1.00 90.88 281 VAL A CA 1
ATOM 2074 C C . VAL A 1 281 ? -14.875 -4.275 39.272 1.00 90.88 281 VAL A C 1
ATOM 2076 O O . VAL A 1 281 ? -15.103 -4.981 40.253 1.00 90.88 281 VAL A O 1
ATOM 2079 N N . TRP A 1 282 ? -14.139 -4.704 38.251 1.00 94.00 282 TRP A N 1
ATOM 2080 C CA . TRP A 1 282 ? -13.411 -5.970 38.253 1.00 94.00 282 TRP A CA 1
ATOM 2081 C C . TRP A 1 282 ? -12.198 -5.911 39.187 1.00 94.00 282 TRP A C 1
ATOM 2083 O O . TRP A 1 282 ? -11.386 -4.992 39.118 1.00 94.00 282 TRP A O 1
ATOM 2093 N N . GLN A 1 283 ? -12.058 -6.916 40.048 1.00 93.56 283 GLN A N 1
ATOM 2094 C CA . GLN A 1 283 ? -10.961 -7.056 41.006 1.00 93.56 283 GLN A CA 1
ATOM 2095 C C . GLN A 1 283 ? -10.284 -8.417 40.797 1.00 93.56 283 GLN A C 1
ATOM 2097 O O . GLN A 1 283 ? -10.959 -9.420 40.563 1.00 93.56 283 GLN A O 1
ATOM 2102 N N . GLN A 1 284 ? -8.949 -8.466 40.834 1.00 92.00 284 GLN A N 1
ATOM 2103 C CA . GLN A 1 284 ? -8.206 -9.715 40.631 1.00 92.00 284 GLN A CA 1
ATOM 2104 C C . GLN A 1 284 ? -8.488 -10.668 41.807 1.00 92.00 284 GLN A C 1
ATOM 2106 O O . GLN A 1 284 ? -8.227 -10.319 42.956 1.00 92.00 284 GLN A O 1
ATOM 2111 N N . SER A 1 285 ? -9.027 -11.859 41.529 1.00 88.62 285 SER A N 1
ATOM 2112 C CA . SER A 1 285 ? -9.444 -12.830 42.556 1.00 88.62 285 SER A CA 1
ATOM 2113 C C . SER A 1 285 ? -8.409 -13.926 42.822 1.00 88.62 285 SER A C 1
ATOM 2115 O O . SER A 1 285 ? -8.477 -14.612 43.841 1.00 88.62 285 SER A O 1
ATOM 2117 N N . SER A 1 286 ? -7.430 -14.096 41.928 1.00 83.44 286 SER A N 1
ATOM 2118 C CA . SER A 1 286 ? -6.326 -15.045 42.089 1.00 83.44 286 SER A CA 1
ATOM 2119 C C . SER A 1 286 ? -5.056 -14.555 41.394 1.00 83.44 286 SER A C 1
ATOM 2121 O O . SER A 1 286 ? -5.123 -14.010 40.294 1.00 83.44 286 SER A O 1
ATOM 2123 N N . ASP A 1 287 ? -3.893 -14.783 42.008 1.00 82.88 287 ASP A N 1
ATOM 2124 C CA . ASP A 1 287 ? -2.571 -14.589 41.387 1.00 82.88 287 ASP A CA 1
ATOM 2125 C C . ASP A 1 287 ? -2.121 -15.773 40.519 1.00 82.88 287 ASP A C 1
ATOM 2127 O O . ASP A 1 287 ? -1.087 -15.700 39.856 1.00 82.88 287 ASP A O 1
ATOM 2131 N N . VAL A 1 288 ? -2.876 -16.875 40.517 1.00 86.31 288 VAL A N 1
ATOM 2132 C CA . VAL A 1 288 ? -2.485 -18.095 39.807 1.00 86.31 288 VAL A CA 1
ATOM 2133 C C . VAL A 1 288 ? -2.902 -18.042 38.339 1.00 86.31 288 VAL A C 1
ATOM 2135 O O . VAL A 1 288 ? -3.995 -17.576 38.003 1.00 86.31 288 VAL A O 1
ATOM 2138 N N . ALA A 1 289 ? -2.037 -18.561 37.467 1.00 89.69 289 ALA A N 1
ATOM 2139 C CA . ALA A 1 289 ? -2.279 -18.615 36.036 1.00 89.69 289 ALA A CA 1
ATOM 2140 C C . ALA A 1 289 ? -3.414 -19.594 35.698 1.00 89.69 289 ALA A C 1
ATOM 2142 O O . ALA A 1 289 ? -3.400 -20.763 36.089 1.00 89.69 289 ALA A O 1
ATOM 2143 N N . HIS A 1 290 ? -4.375 -19.118 34.915 1.00 93.50 290 HIS A N 1
ATOM 2144 C CA . HIS A 1 290 ? -5.461 -19.909 34.351 1.00 93.50 290 HIS A CA 1
ATOM 2145 C C . HIS A 1 290 ? -5.495 -19.696 32.831 1.00 93.50 290 HIS A C 1
ATOM 2147 O O . HIS A 1 290 ? -5.279 -18.583 32.354 1.00 93.50 290 HIS A O 1
ATOM 2153 N N . SER A 1 291 ? -5.745 -20.750 32.052 1.00 92.00 291 SER A N 1
ATOM 2154 C CA . SER A 1 291 ? -5.710 -20.683 30.578 1.00 92.00 291 SER A CA 1
ATOM 2155 C C . SER A 1 291 ? -7.045 -20.975 29.894 1.00 92.00 291 SER A C 1
ATOM 2157 O O . SER A 1 291 ? -7.205 -20.651 28.718 1.00 92.00 291 SER A O 1
ATOM 2159 N N . GLN A 1 292 ? -8.019 -21.531 30.619 1.00 94.69 292 GLN A N 1
ATOM 2160 C CA . GLN A 1 292 ? -9.393 -21.755 30.154 1.00 94.69 292 GLN A CA 1
ATOM 2161 C C . GLN A 1 292 ? -10.381 -21.538 31.306 1.00 94.69 292 GLN A C 1
ATOM 2163 O O . GLN A 1 292 ? -10.030 -21.781 32.461 1.00 94.69 292 GLN A O 1
ATOM 2168 N N . LEU A 1 293 ? -11.608 -21.122 30.985 1.00 94.62 293 LEU A N 1
ATOM 2169 C CA . LEU A 1 293 ? -12.739 -20.934 31.901 1.00 94.62 293 LEU A CA 1
ATOM 2170 C C . LEU A 1 293 ? -14.028 -21.275 31.129 1.00 94.62 293 LEU A C 1
ATOM 2172 O O . LEU A 1 293 ? -14.209 -20.766 30.025 1.00 94.62 293 LEU A O 1
ATOM 2176 N N . SER A 1 294 ? -14.884 -22.166 31.641 1.00 93.88 294 SER A N 1
ATOM 2177 C CA . SER A 1 294 ? -16.136 -22.552 30.963 1.00 93.88 294 SER A CA 1
ATOM 2178 C C . SER A 1 294 ? -17.157 -23.243 31.877 1.00 93.88 294 SER A C 1
ATOM 2180 O O . SER A 1 294 ? -16.806 -23.914 32.852 1.00 93.88 294 SER A O 1
ATOM 2182 N N . ARG A 1 295 ? -18.447 -23.097 31.544 1.00 93.31 295 ARG A N 1
ATOM 2183 C CA . ARG A 1 295 ? -19.551 -23.848 32.160 1.00 93.31 295 ARG A CA 1
ATOM 2184 C C . ARG A 1 295 ? -19.644 -25.258 31.577 1.00 93.31 295 ARG A C 1
ATOM 2186 O O . ARG A 1 295 ? -19.494 -25.446 30.369 1.00 93.31 295 ARG A O 1
ATOM 2193 N N . GLN A 1 296 ? -19.921 -26.234 32.436 1.00 93.69 296 GLN A N 1
ATOM 2194 C CA . GLN A 1 296 ? -20.050 -27.643 32.067 1.00 93.69 296 GLN A CA 1
ATOM 2195 C C . GLN A 1 296 ? -21.480 -28.177 32.241 1.00 93.69 296 GLN A C 1
ATOM 2197 O O . GLN A 1 296 ? -22.372 -27.454 32.685 1.00 93.69 296 GLN A O 1
ATOM 2202 N N . GLY A 1 297 ? -21.723 -29.421 31.817 1.00 90.88 297 GLY A N 1
ATOM 2203 C CA . GLY A 1 297 ? -23.058 -30.021 31.729 1.00 90.88 297 GLY A CA 1
ATOM 2204 C C . GLY A 1 297 ? -23.738 -30.263 33.080 1.00 90.88 297 GLY A C 1
ATOM 2205 O O . GLY A 1 297 ? -24.960 -30.325 33.137 1.00 90.88 297 GLY A O 1
ATOM 2206 N N . ASP A 1 298 ? -22.981 -30.325 34.177 1.00 90.81 298 ASP A N 1
ATOM 2207 C CA . ASP A 1 298 ? -23.492 -30.277 35.559 1.00 90.81 298 ASP A CA 1
ATOM 2208 C C . ASP A 1 298 ? -23.916 -28.862 36.011 1.00 90.81 298 ASP A C 1
ATOM 2210 O O . ASP A 1 298 ? -24.310 -28.654 37.160 1.00 90.81 298 ASP A O 1
ATOM 2214 N N . GLY A 1 299 ? -23.808 -27.873 35.121 1.00 89.06 299 GLY A N 1
ATOM 2215 C CA . GLY A 1 299 ? -24.071 -26.464 35.379 1.00 89.06 299 GLY A CA 1
ATOM 2216 C C . GLY A 1 299 ? -22.952 -25.741 36.133 1.00 89.06 299 GLY A C 1
ATOM 2217 O O . GLY A 1 299 ? -23.059 -24.525 36.309 1.00 89.06 299 GLY A O 1
ATOM 2218 N N . GLN A 1 300 ? -21.887 -26.422 36.567 1.00 91.69 300 GLN A N 1
ATOM 2219 C CA . GLN A 1 300 ? -20.804 -25.823 37.348 1.00 91.69 300 GLN A CA 1
ATOM 2220 C C . GLN A 1 300 ? -19.765 -25.125 36.458 1.00 91.69 300 GLN A C 1
ATOM 2222 O O . GLN A 1 300 ? -19.697 -25.328 35.243 1.00 91.69 300 GLN A O 1
ATOM 2227 N N . LEU A 1 301 ? -18.971 -24.248 37.074 1.00 92.50 301 LEU A N 1
ATOM 2228 C CA . LEU A 1 301 ? -17.932 -23.456 36.417 1.00 92.50 301 LEU A CA 1
ATOM 2229 C C . LEU A 1 301 ? -16.550 -24.078 36.652 1.00 92.50 301 LEU A C 1
ATOM 2231 O O . LEU A 1 301 ? -16.119 -24.233 37.795 1.00 92.50 301 LEU A O 1
ATOM 2235 N N . TYR A 1 302 ? -15.855 -24.392 35.563 1.00 94.75 302 TYR A N 1
ATOM 2236 C CA . TYR A 1 302 ? -14.553 -25.051 35.549 1.00 94.75 302 TYR A CA 1
ATOM 2237 C C . TYR A 1 302 ? -13.481 -24.152 34.923 1.00 94.75 302 TYR A C 1
ATOM 2239 O O . TYR A 1 302 ? -13.774 -23.353 34.034 1.00 94.75 302 TYR A O 1
ATOM 2247 N N . ALA A 1 303 ? -12.229 -24.318 35.347 1.00 95.19 303 ALA A N 1
ATOM 2248 C CA . ALA A 1 303 ? -11.070 -23.630 34.793 1.00 95.19 303 ALA A CA 1
ATOM 2249 C C . ALA A 1 303 ? -9.837 -24.543 34.707 1.00 95.19 303 ALA A C 1
ATOM 2251 O O . ALA A 1 303 ? -9.635 -25.420 35.550 1.00 95.19 303 ALA A O 1
ATOM 2252 N N . VAL A 1 304 ? -8.980 -24.308 33.710 1.00 96.62 304 VAL A N 1
ATOM 2253 C CA . VAL A 1 304 ? -7.661 -24.956 33.614 1.00 96.62 304 VAL A CA 1
ATOM 2254 C C . VAL A 1 304 ? -6.636 -24.074 34.311 1.00 96.62 304 VAL A C 1
ATOM 2256 O O . VAL A 1 304 ? -6.384 -22.948 33.880 1.00 96.62 304 VAL A O 1
ATOM 2259 N N . LYS A 1 305 ? -6.054 -24.603 35.385 1.00 94.12 305 LYS A N 1
ATOM 2260 C CA . LYS A 1 305 ? -5.045 -23.972 36.233 1.00 94.12 305 LYS A CA 1
ATOM 2261 C C . LYS A 1 305 ? -3.649 -24.454 35.825 1.00 94.12 305 LYS A C 1
ATOM 2263 O O . LYS A 1 305 ? -3.435 -25.657 35.651 1.00 94.12 305 LYS A O 1
ATOM 2268 N N . ASP A 1 306 ? -2.709 -23.518 35.695 1.00 90.94 306 ASP A N 1
ATOM 2269 C CA . ASP A 1 306 ? -1.297 -23.764 35.365 1.00 90.94 306 ASP A CA 1
ATOM 2270 C C . ASP A 1 306 ? -1.097 -24.659 34.113 1.00 90.94 306 ASP A C 1
ATOM 2272 O O . ASP A 1 306 ? -0.164 -25.452 34.069 1.00 90.94 306 ASP A O 1
ATOM 2276 N N . ASP A 1 307 ? -1.996 -24.585 33.116 1.00 94.31 307 ASP A N 1
ATOM 2277 C CA . ASP A 1 307 ? -2.078 -25.454 31.913 1.00 94.31 307 ASP A CA 1
ATOM 2278 C C . ASP A 1 307 ? -2.239 -26.980 32.153 1.00 94.31 307 ASP A C 1
ATOM 2280 O O . ASP A 1 307 ? -2.487 -27.722 31.201 1.00 94.31 307 ASP A O 1
ATOM 2284 N N . HIS A 1 308 ? -2.144 -27.462 33.397 1.00 95.94 308 HIS A N 1
ATOM 2285 C CA . HIS A 1 308 ? -1.982 -28.889 33.719 1.00 95.94 308 HIS A CA 1
ATOM 2286 C C . HIS A 1 308 ? -2.969 -29.447 34.762 1.00 95.94 308 HIS A C 1
ATOM 2288 O O . HIS A 1 308 ? -2.964 -30.649 35.018 1.00 95.94 308 HIS A O 1
ATOM 2294 N N . THR A 1 309 ? -3.809 -28.622 35.397 1.00 96.75 309 THR A N 1
ATOM 2295 C CA . THR A 1 309 ? -4.776 -29.082 36.417 1.00 96.75 309 THR A CA 1
ATOM 2296 C C . THR A 1 309 ? -6.180 -28.573 36.101 1.00 96.75 309 THR A C 1
ATOM 2298 O O . THR A 1 309 ? -6.372 -27.369 35.939 1.00 96.75 309 THR A O 1
ATOM 2301 N N . LEU A 1 310 ? -7.176 -29.462 36.045 1.00 97.19 310 LEU A N 1
ATOM 2302 C CA . LEU A 1 310 ? -8.577 -29.069 35.879 1.00 97.19 310 LEU A CA 1
ATOM 2303 C C . LEU A 1 310 ? -9.190 -28.773 37.252 1.00 97.19 310 LEU A C 1
ATOM 2305 O O . LEU A 1 310 ? -9.205 -29.637 38.125 1.00 97.19 310 LEU A O 1
ATOM 2309 N N . SER A 1 311 ? -9.707 -27.563 37.448 1.00 95.00 311 SER A N 1
ATOM 2310 C CA . SER A 1 311 ? -10.333 -27.122 38.697 1.00 95.00 311 SER A CA 1
ATOM 2311 C C . SER A 1 311 ? -11.806 -26.792 38.477 1.00 95.00 311 SER A C 1
ATOM 2313 O O . SER A 1 311 ? -12.153 -26.075 37.543 1.00 95.00 311 SER A O 1
ATOM 2315 N N . ASN A 1 312 ? -12.678 -27.293 39.349 1.00 94.56 312 ASN A N 1
ATOM 2316 C CA . ASN A 1 312 ? -14.068 -26.868 39.440 1.00 94.56 312 ASN A CA 1
ATOM 2317 C C . ASN A 1 312 ? -14.160 -25.753 40.493 1.00 94.56 312 ASN A C 1
ATOM 2319 O O . ASN A 1 312 ? -14.057 -25.994 41.697 1.00 94.56 312 ASN A O 1
ATOM 2323 N N . LEU A 1 313 ? -14.375 -24.524 40.023 1.00 91.31 313 LEU A N 1
ATOM 2324 C CA . LEU A 1 313 ? -14.428 -23.318 40.850 1.00 91.31 313 LEU A CA 1
ATOM 2325 C C . LEU A 1 313 ? -15.711 -23.223 41.694 1.00 91.31 313 LEU A C 1
ATOM 2327 O O . LEU A 1 313 ? -15.760 -22.428 42.626 1.00 91.31 313 LEU A O 1
ATOM 2331 N N . SER A 1 314 ? -16.746 -24.008 41.370 1.00 90.44 314 SER A N 1
ATOM 2332 C CA . SER A 1 314 ? -18.038 -24.006 42.079 1.00 90.44 314 SER A CA 1
ATOM 2333 C C . SER A 1 314 ? -18.061 -24.969 43.272 1.00 90.44 314 SER A C 1
ATOM 2335 O O . SER A 1 314 ? -18.691 -24.672 44.283 1.00 90.44 314 SER A O 1
ATOM 2337 N N . SER A 1 315 ? -17.359 -26.105 43.182 1.00 88.69 315 SER A N 1
ATOM 2338 C CA . SER A 1 315 ? -17.206 -27.065 44.290 1.00 88.69 315 SER A CA 1
ATOM 2339 C C . SER A 1 315 ? -15.877 -26.942 45.045 1.00 88.69 315 SER A C 1
ATOM 2341 O O . SER A 1 315 ? -15.729 -27.533 46.113 1.00 88.69 315 SER A O 1
ATOM 2343 N N . GLY A 1 316 ? -14.900 -26.205 44.504 1.00 88.25 316 GLY A N 1
ATOM 2344 C CA . GLY A 1 316 ? -13.549 -26.099 45.065 1.00 88.25 316 GLY A CA 1
ATOM 2345 C C . GLY A 1 316 ? -12.700 -27.366 44.896 1.00 88.25 316 GLY A C 1
ATOM 2346 O O . GLY A 1 316 ? -11.637 -27.478 45.505 1.00 88.25 316 GLY A O 1
ATOM 2347 N N . THR A 1 317 ? -13.158 -28.328 44.089 1.00 92.44 317 THR A N 1
ATOM 2348 C CA . THR A 1 317 ? -12.430 -29.571 43.794 1.00 92.44 317 THR A CA 1
ATOM 2349 C C . THR A 1 317 ? -11.517 -29.404 42.575 1.00 92.44 317 THR A C 1
ATOM 2351 O O . THR A 1 317 ? -11.729 -28.538 41.723 1.00 92.44 317 THR A O 1
ATOM 2354 N N . ALA A 1 318 ? -10.466 -30.218 42.484 1.00 94.25 318 ALA A N 1
ATOM 2355 C CA . ALA A 1 318 ? -9.525 -30.193 41.369 1.00 94.25 318 ALA A CA 1
ATOM 2356 C C . ALA A 1 318 ? -8.971 -31.590 41.077 1.00 94.25 318 ALA A C 1
ATOM 2358 O O . ALA A 1 318 ? -8.926 -32.444 41.963 1.00 94.25 318 ALA A O 1
ATOM 2359 N N . SER A 1 319 ? -8.540 -31.797 39.834 1.00 95.38 319 SER A N 1
ATOM 2360 C CA . SER A 1 319 ? -7.900 -33.030 39.393 1.00 95.38 319 SER A CA 1
ATOM 2361 C C . SER A 1 319 ? -6.511 -33.212 39.998 1.00 95.38 319 SER A C 1
ATOM 2363 O O . SER A 1 319 ? -5.876 -32.273 40.483 1.00 95.38 319 SER A O 1
ATOM 2365 N N . SER A 1 320 ? -5.982 -34.428 39.866 1.00 92.75 320 SER A N 1
ATOM 2366 C CA . SER A 1 320 ? -4.529 -34.597 39.818 1.00 92.75 320 SER A CA 1
ATOM 2367 C C . SER A 1 320 ? -3.938 -33.746 38.683 1.00 92.75 320 SER A C 1
ATOM 2369 O O . SER A 1 320 ? -4.571 -33.544 37.643 1.00 92.75 320 SER A O 1
ATOM 2371 N N . THR A 1 321 ? -2.735 -33.213 38.888 1.00 94.31 321 THR A N 1
ATOM 2372 C CA . THR A 1 321 ? -2.000 -32.490 37.843 1.00 94.31 321 THR A CA 1
ATOM 2373 C C . THR A 1 321 ? -1.509 -33.482 36.790 1.00 94.31 321 THR A C 1
ATOM 2375 O O . THR A 1 321 ? -0.828 -34.453 37.121 1.00 94.31 321 THR A O 1
ATOM 2378 N N . PHE A 1 322 ? -1.848 -33.236 35.527 1.00 95.31 322 PHE A N 1
ATOM 2379 C CA . PHE A 1 322 ? -1.411 -34.038 34.387 1.00 95.31 322 PHE A CA 1
ATOM 2380 C C . PHE A 1 322 ? 0.041 -33.696 34.014 1.00 95.31 322 PHE A C 1
ATOM 2382 O O . PHE A 1 322 ? 0.459 -32.543 34.111 1.00 95.31 322 PHE A O 1
ATOM 2389 N N . SER A 1 323 ? 0.808 -34.687 33.550 1.00 92.69 323 SER A N 1
ATOM 2390 C CA . SER A 1 323 ? 2.162 -34.489 33.000 1.00 92.69 323 SER A CA 1
ATOM 2391 C C . SER A 1 323 ? 2.169 -33.586 31.767 1.00 92.69 323 SER A C 1
ATOM 2393 O O . SER A 1 323 ? 3.093 -32.803 31.558 1.00 92.69 323 SER A O 1
ATOM 2395 N N . ASP A 1 324 ? 1.115 -33.700 30.969 1.00 94.12 324 ASP A N 1
ATOM 2396 C CA . ASP A 1 324 ? 0.976 -33.106 29.647 1.00 94.12 324 ASP A CA 1
ATOM 2397 C C . ASP A 1 324 ? -0.096 -32.015 29.667 1.00 94.12 324 ASP A C 1
ATOM 2399 O O . ASP A 1 324 ? -0.931 -31.958 30.576 1.00 94.12 324 ASP A O 1
ATOM 2403 N N . LYS A 1 325 ? -0.042 -31.095 28.702 1.00 94.62 325 LYS A N 1
ATOM 2404 C CA . LYS A 1 325 ? -0.881 -29.892 28.724 1.00 94.62 325 LYS A CA 1
ATOM 2405 C C . LYS A 1 325 ? -2.340 -30.239 28.440 1.00 94.62 325 LYS A C 1
ATOM 2407 O O . LYS A 1 325 ? -2.625 -30.900 27.443 1.00 94.62 325 LYS A O 1
ATOM 2412 N N . ILE A 1 326 ? -3.261 -29.721 29.252 1.00 96.88 326 ILE A N 1
ATOM 2413 C CA . ILE A 1 326 ? -4.701 -29.781 28.980 1.00 96.88 326 ILE A CA 1
ATOM 2414 C C . ILE A 1 326 ? -5.021 -28.829 27.819 1.00 96.88 326 ILE A C 1
ATOM 2416 O O . ILE A 1 326 ? -4.708 -27.637 27.874 1.00 96.88 326 ILE A O 1
ATOM 2420 N N . THR A 1 327 ? -5.651 -29.347 26.764 1.00 95.00 327 THR A N 1
ATOM 2421 C CA . THR A 1 327 ? -6.030 -28.563 25.574 1.00 95.00 327 THR A CA 1
ATOM 2422 C C . THR A 1 327 ? -7.537 -28.424 25.400 1.00 95.00 327 THR A C 1
ATOM 2424 O O . THR A 1 327 ? -7.990 -27.376 24.942 1.00 95.00 327 THR A O 1
ATOM 2427 N N . ALA A 1 328 ? -8.318 -29.405 25.850 1.00 96.38 328 ALA A N 1
ATOM 2428 C CA . ALA A 1 328 ? -9.771 -29.316 25.977 1.00 96.38 328 ALA A CA 1
ATOM 2429 C C . ALA A 1 328 ? -10.255 -30.164 27.162 1.00 96.38 328 ALA A C 1
ATOM 2431 O O . ALA A 1 328 ? -9.568 -31.085 27.604 1.00 96.38 328 ALA A O 1
ATOM 2432 N N . PHE A 1 329 ? -11.452 -29.883 27.668 1.00 97.19 329 PHE A N 1
ATOM 2433 C CA . PHE A 1 329 ? -12.098 -30.690 28.700 1.00 97.19 329 PHE A CA 1
ATOM 2434 C C . PHE A 1 329 ? -13.622 -30.563 28.617 1.00 97.19 329 PHE A C 1
ATOM 2436 O O . PHE A 1 329 ? -14.146 -29.646 27.986 1.00 97.19 329 PHE A O 1
ATOM 2443 N N . SER A 1 330 ? -14.328 -31.478 29.276 1.00 96.56 330 SER A N 1
ATOM 2444 C CA . SER A 1 330 ? -15.782 -31.436 29.440 1.00 96.56 330 SER A CA 1
ATOM 2445 C C . SER A 1 330 ? -16.200 -32.165 30.715 1.00 96.56 330 SER A C 1
ATOM 2447 O O . SER A 1 330 ? -15.515 -33.102 31.124 1.00 96.56 330 SER A O 1
ATOM 2449 N N . ALA A 1 331 ? -17.318 -31.780 31.329 1.00 95.19 331 ALA A N 1
ATOM 2450 C CA . ALA A 1 331 ? -17.972 -32.581 32.364 1.00 95.19 331 ALA A CA 1
ATOM 2451 C C . ALA A 1 331 ? -19.478 -32.702 32.092 1.00 95.19 331 ALA A C 1
ATOM 2453 O O . ALA A 1 331 ? -20.105 -31.744 31.638 1.00 95.19 331 ALA A O 1
ATOM 2454 N N . ASN A 1 332 ? -20.057 -33.879 32.349 1.00 93.50 332 ASN A N 1
ATOM 2455 C CA . ASN A 1 332 ? -21.487 -34.132 32.140 1.00 93.50 332 ASN A CA 1
ATOM 2456 C C . ASN A 1 332 ? -22.323 -33.892 33.408 1.00 93.50 332 ASN A C 1
ATOM 2458 O O . ASN A 1 332 ? -21.795 -33.682 34.496 1.00 93.50 332 ASN A O 1
ATOM 2462 N N . GLN A 1 333 ? -23.646 -34.009 33.269 1.00 89.69 333 GLN A N 1
ATOM 2463 C CA . GLN A 1 333 ? -24.641 -33.861 34.344 1.00 89.69 333 GLN A CA 1
ATOM 2464 C C . GLN A 1 333 ? -24.421 -34.781 35.567 1.00 89.69 333 GLN A C 1
ATOM 2466 O O . GLN A 1 333 ? -24.968 -34.508 36.632 1.00 89.69 333 GLN A O 1
ATOM 2471 N N . ASN A 1 334 ? -23.615 -35.844 35.444 1.00 89.81 334 ASN A N 1
ATOM 2472 C CA . ASN A 1 334 ? -23.279 -36.763 36.538 1.00 89.81 334 ASN A CA 1
ATOM 2473 C C . ASN A 1 334 ? -21.971 -36.386 37.269 1.00 89.81 334 ASN A C 1
ATOM 2475 O O . ASN A 1 334 ? -21.548 -37.119 38.161 1.00 89.81 334 ASN A O 1
ATOM 2479 N N . GLY A 1 335 ? -21.292 -35.301 36.874 1.00 88.56 335 GLY A N 1
ATOM 2480 C CA . GLY A 1 335 ? -19.972 -34.919 37.395 1.00 88.56 335 GLY A CA 1
ATOM 2481 C C . GLY A 1 335 ? -18.806 -35.762 36.858 1.00 88.56 335 GLY A C 1
ATOM 2482 O O . GLY A 1 335 ? -17.685 -35.650 37.359 1.00 88.56 335 GLY A O 1
ATOM 2483 N N . GLN A 1 336 ? -19.049 -36.601 35.843 1.00 93.56 336 GLN A N 1
ATOM 2484 C CA . GLN A 1 336 ? -17.996 -37.339 35.143 1.00 93.56 336 GLN A CA 1
ATOM 2485 C C . GLN A 1 336 ? -17.261 -36.375 34.210 1.00 93.56 336 GLN A C 1
ATOM 2487 O O . GLN A 1 336 ? -17.908 -35.620 33.481 1.00 93.56 336 GLN A O 1
ATOM 2492 N N . SER A 1 337 ? -15.929 -36.431 34.197 1.00 95.06 337 SER A N 1
ATOM 2493 C CA . SER A 1 337 ? -15.082 -35.502 33.441 1.00 95.06 337 SER A CA 1
ATOM 2494 C C . SER A 1 337 ? -14.298 -36.210 32.337 1.00 95.06 337 SER A C 1
ATOM 2496 O O . SER A 1 337 ? -13.791 -37.316 32.523 1.00 95.06 337 SER A O 1
ATOM 2498 N N . ALA A 1 338 ? -14.151 -35.534 31.202 1.00 95.75 338 ALA A N 1
ATOM 2499 C CA . ALA A 1 338 ? -13.214 -35.846 30.133 1.00 95.75 338 ALA A CA 1
ATOM 2500 C C . ALA A 1 338 ? -12.136 -34.763 30.079 1.00 95.75 338 ALA A C 1
ATOM 2502 O O . ALA A 1 338 ? -12.454 -33.574 30.035 1.00 95.75 338 ALA A O 1
ATOM 2503 N N . VAL A 1 339 ? -10.871 -35.170 30.025 1.00 97.31 339 VAL A N 1
ATOM 2504 C CA . VAL A 1 339 ? -9.722 -34.274 29.851 1.00 97.31 339 VAL A CA 1
ATOM 2505 C C . VAL A 1 339 ? -8.952 -34.711 28.614 1.00 97.31 339 VAL A C 1
ATOM 2507 O O . VAL A 1 339 ? -8.571 -35.874 28.493 1.00 97.31 339 VAL A O 1
ATOM 2510 N N . LEU A 1 340 ? -8.723 -33.778 27.695 1.00 96.88 340 LEU A N 1
ATOM 2511 C CA . LEU A 1 340 ? -7.872 -33.969 26.531 1.00 96.88 340 LEU A CA 1
ATOM 2512 C C . LEU A 1 340 ? -6.501 -33.354 26.827 1.00 96.88 340 LEU A C 1
ATOM 2514 O O . LEU A 1 340 ? -6.388 -32.138 26.998 1.00 96.88 340 LEU A O 1
ATOM 2518 N N . THR A 1 341 ? -5.470 -34.194 26.895 1.00 96.38 341 THR A N 1
ATOM 2519 C CA . THR A 1 341 ? -4.073 -33.761 27.042 1.00 96.38 341 THR A CA 1
ATOM 2520 C C . THR A 1 341 ? -3.322 -33.889 25.723 1.00 96.38 341 THR A C 1
ATOM 2522 O O . THR A 1 341 ? -3.564 -34.843 24.986 1.00 96.38 341 THR A O 1
ATOM 2525 N N . GLU A 1 342 ? -2.376 -32.995 25.443 1.00 92.69 342 GLU A N 1
ATOM 2526 C CA . GLU A 1 342 ? -1.577 -32.998 24.210 1.00 92.69 342 GLU A CA 1
ATOM 2527 C C . GLU A 1 342 ? -0.076 -33.137 24.511 1.00 92.69 342 GLU A C 1
ATOM 2529 O O . GLU A 1 342 ? 0.486 -32.351 25.276 1.00 92.69 342 GLU A O 1
ATOM 2534 N N . GLN A 1 343 ? 0.564 -34.135 23.892 1.00 90.19 343 GLN A N 1
ATOM 2535 C CA . GLN A 1 343 ? 2.000 -34.422 23.970 1.00 90.19 343 GLN A CA 1
ATOM 2536 C C . GLN A 1 343 ? 2.523 -34.625 22.543 1.00 90.19 343 GLN A C 1
ATOM 2538 O O . GLN A 1 343 ? 2.005 -35.475 21.826 1.00 90.19 343 GLN A O 1
ATOM 2543 N N . ASP A 1 344 ? 3.513 -33.837 22.109 1.00 85.00 344 ASP A N 1
ATOM 2544 C CA . ASP A 1 344 ? 4.089 -33.898 20.752 1.00 85.00 344 ASP A CA 1
ATOM 2545 C C . ASP A 1 344 ? 3.018 -33.964 19.631 1.00 85.00 344 ASP A C 1
ATOM 2547 O O . ASP A 1 344 ? 3.081 -34.777 18.709 1.00 85.00 344 ASP A O 1
ATOM 2551 N N . HIS A 1 345 ? 1.996 -33.100 19.736 1.00 86.94 345 HIS A N 1
ATOM 2552 C CA . HIS A 1 345 ? 0.800 -33.008 18.868 1.00 86.94 345 HIS A CA 1
ATOM 2553 C C . HIS A 1 345 ? -0.150 -34.218 18.886 1.00 86.94 345 HIS A C 1
ATOM 2555 O O . HIS A 1 345 ? -1.203 -34.180 18.248 1.00 86.94 345 HIS A O 1
ATOM 2561 N N . LEU A 1 346 ? 0.174 -35.283 19.621 1.00 88.75 346 LEU A N 1
ATOM 2562 C CA . LEU A 1 346 ? -0.704 -36.427 19.845 1.00 88.75 346 LEU A CA 1
ATOM 2563 C C . LEU A 1 346 ? -1.614 -36.143 21.043 1.00 88.75 346 LEU A C 1
ATOM 2565 O O . LEU A 1 346 ? -1.149 -35.869 22.151 1.00 88.75 346 LEU A O 1
ATOM 2569 N N . THR A 1 347 ? -2.927 -36.220 20.825 1.00 91.25 347 THR A N 1
ATOM 2570 C CA . THR A 1 347 ? -3.919 -36.000 21.879 1.00 91.25 347 THR A CA 1
ATOM 2571 C C . THR A 1 347 ? -4.343 -37.315 22.533 1.00 91.25 347 THR A C 1
ATOM 2573 O O . THR A 1 347 ? -4.625 -38.307 21.860 1.00 91.25 347 THR A O 1
ATOM 2576 N N . GLN A 1 348 ? -4.378 -37.329 23.866 1.00 93.31 348 GLN A N 1
ATOM 2577 C CA . GLN A 1 348 ? -4.859 -38.445 24.681 1.00 93.31 348 GLN A CA 1
ATOM 2578 C C . GLN A 1 348 ? -6.110 -38.011 25.445 1.00 93.31 348 GLN A C 1
ATOM 2580 O O . GLN A 1 348 ? -6.114 -36.968 26.100 1.00 93.31 348 GLN A O 1
ATOM 2585 N N . LEU A 1 349 ? -7.168 -38.818 25.356 1.00 95.88 349 LEU A N 1
ATOM 2586 C CA . LEU A 1 349 ? -8.385 -38.640 26.140 1.00 95.88 349 LEU A CA 1
ATOM 2587 C C . LEU A 1 349 ? -8.261 -39.407 27.456 1.00 95.88 349 LEU A C 1
ATOM 2589 O O . LEU A 1 349 ? -8.049 -40.619 27.443 1.00 95.88 349 LEU A O 1
ATOM 2593 N N . HIS A 1 350 ? -8.493 -38.720 28.570 1.00 95.25 350 HIS A N 1
ATOM 2594 C CA . HIS A 1 350 ? -8.651 -39.322 29.889 1.00 95.25 350 HIS A CA 1
ATOM 2595 C C . HIS A 1 350 ? -10.084 -39.133 30.380 1.00 95.25 350 HIS A C 1
ATOM 2597 O O . HIS A 1 350 ? -10.614 -38.023 30.327 1.00 95.25 350 HIS A O 1
ATOM 2603 N N . LEU A 1 351 ? -10.704 -40.200 30.880 1.00 95.00 351 LEU A N 1
ATOM 2604 C CA . LEU A 1 351 ? -12.006 -40.157 31.548 1.00 95.00 351 LEU A CA 1
ATOM 2605 C C . LEU A 1 351 ? -11.838 -40.289 33.064 1.00 95.00 351 LEU A C 1
ATOM 2607 O O . LEU A 1 351 ? -10.964 -41.008 33.549 1.00 95.00 351 LEU A O 1
ATOM 2611 N N . MET A 1 352 ? -12.697 -39.600 33.811 1.00 94.12 352 MET A N 1
ATOM 2612 C CA . MET A 1 352 ? -12.688 -39.549 35.271 1.00 94.12 352 MET A CA 1
ATOM 2613 C C . MET A 1 352 ? -14.129 -39.691 35.778 1.00 94.12 352 MET A C 1
ATOM 2615 O O . MET A 1 352 ? -15.016 -38.963 35.332 1.00 94.12 352 MET A O 1
ATOM 2619 N N . SER A 1 353 ? -14.390 -40.623 36.699 1.00 91.31 353 SER A N 1
ATOM 2620 C CA . SER A 1 353 ? -15.740 -40.836 37.257 1.00 91.31 353 SER A CA 1
ATOM 2621 C C . SER A 1 353 ? -16.212 -39.685 38.149 1.00 91.31 353 SER A C 1
ATOM 2623 O O . SER A 1 353 ? -17.406 -39.423 38.233 1.00 91.31 353 SER A O 1
ATOM 2625 N N . THR A 1 354 ? -15.259 -39.021 38.796 1.00 90.88 354 THR A N 1
ATOM 2626 C CA . THR A 1 354 ? -15.372 -37.783 39.576 1.00 90.88 354 THR A CA 1
ATOM 2627 C C . THR A 1 354 ? -14.095 -36.977 39.324 1.00 90.88 354 THR A C 1
ATOM 2629 O O . THR A 1 354 ? -13.092 -37.546 38.885 1.00 90.88 354 THR A O 1
ATOM 2632 N N . LEU A 1 355 ? -14.090 -35.664 39.573 1.00 92.56 355 LEU A N 1
ATOM 2633 C CA . LEU A 1 355 ? -12.930 -34.814 39.254 1.00 92.56 355 LEU A CA 1
ATOM 2634 C C . LEU A 1 355 ? -11.648 -35.190 40.028 1.00 92.56 355 LEU A C 1
ATOM 2636 O O . LEU A 1 355 ? -10.553 -34.929 39.545 1.00 92.56 355 LEU A O 1
ATOM 2640 N N . ASP A 1 356 ? -11.773 -35.828 41.189 1.00 91.19 356 ASP A N 1
ATOM 2641 C CA . ASP A 1 356 ? -10.677 -36.302 42.044 1.00 91.19 356 ASP A CA 1
ATOM 2642 C C . ASP A 1 356 ? -10.239 -37.758 41.765 1.00 91.19 356 ASP A C 1
ATOM 2644 O O . ASP A 1 356 ? -9.245 -38.225 42.326 1.00 91.19 356 ASP A O 1
ATOM 2648 N N . ALA A 1 357 ? -10.949 -38.486 40.895 1.00 90.81 357 ALA A N 1
ATOM 2649 C CA . ALA A 1 357 ? -10.614 -39.863 40.540 1.00 90.81 357 ALA A CA 1
ATOM 2650 C C . ALA A 1 357 ? -9.285 -39.965 39.765 1.00 90.81 357 ALA A C 1
ATOM 2652 O O . ALA A 1 357 ? -8.822 -39.015 39.135 1.00 90.81 357 ALA A O 1
ATOM 2653 N N . THR A 1 358 ? -8.672 -41.152 39.751 1.00 90.19 358 THR A N 1
ATOM 2654 C CA . THR A 1 358 ? -7.511 -41.415 38.885 1.00 90.19 358 THR A CA 1
ATOM 2655 C C . THR A 1 358 ? -7.931 -41.358 37.406 1.00 90.19 358 THR A C 1
ATOM 2657 O O . THR A 1 358 ? -8.861 -42.080 37.039 1.00 90.19 358 THR A O 1
ATOM 2660 N N . PRO A 1 359 ? -7.273 -40.554 36.545 1.00 92.50 359 PRO A N 1
ATOM 2661 C CA . PRO A 1 359 ? -7.622 -40.484 35.128 1.00 92.50 359 PRO A CA 1
ATOM 2662 C C . PRO A 1 359 ? -7.388 -41.820 34.406 1.00 92.50 359 PRO A C 1
ATOM 2664 O O . PRO A 1 359 ? -6.310 -42.408 34.508 1.00 92.50 359 PRO A O 1
ATOM 2667 N N . GLN A 1 360 ? -8.389 -42.294 33.660 1.00 91.62 360 GLN A N 1
ATOM 2668 C CA . GLN A 1 360 ? -8.300 -43.493 32.824 1.00 91.62 360 GLN A CA 1
ATOM 2669 C C . GLN A 1 360 ? -8.110 -43.094 31.348 1.00 91.62 360 GLN A C 1
ATOM 2671 O O . GLN A 1 360 ? -9.026 -42.494 30.781 1.00 91.62 360 GLN A O 1
ATOM 2676 N N . PRO A 1 361 ? -6.998 -43.462 30.685 1.00 92.94 361 PRO A N 1
ATOM 2677 C CA . PRO A 1 361 ? -6.813 -43.188 29.263 1.00 92.94 361 PRO A CA 1
ATOM 2678 C C . PRO A 1 361 ? -7.742 -44.048 28.387 1.00 92.94 361 PRO A C 1
ATOM 2680 O O . PRO A 1 361 ? -7.964 -45.230 28.665 1.00 92.94 361 PRO A O 1
ATOM 2683 N N . VAL A 1 362 ? -8.255 -43.465 27.300 1.00 94.25 362 VAL A N 1
ATOM 2684 C CA . VAL A 1 362 ? -9.147 -44.118 26.327 1.00 94.25 362 VAL A CA 1
ATOM 2685 C C . VAL A 1 362 ? -8.670 -43.847 24.899 1.00 94.25 362 VAL A C 1
ATOM 2687 O O . VAL A 1 362 ? -8.555 -42.700 24.472 1.00 94.25 362 VAL A O 1
ATOM 2690 N N . ALA A 1 363 ? -8.430 -44.909 24.125 1.00 93.31 363 ALA A N 1
ATOM 2691 C CA . ALA A 1 363 ? -8.040 -44.796 22.720 1.00 93.31 363 ALA A CA 1
ATOM 2692 C C . ALA A 1 363 ? -9.252 -44.538 21.802 1.00 93.31 363 ALA A C 1
ATOM 2694 O O . ALA A 1 363 ? -10.211 -45.311 21.796 1.00 93.31 363 ALA A O 1
ATOM 2695 N N . LEU A 1 364 ? -9.185 -43.490 20.980 1.00 95.06 364 LEU A N 1
ATOM 2696 C CA . LEU A 1 364 ? -10.232 -43.110 20.026 1.00 95.06 364 LEU A CA 1
ATOM 2697 C C . LEU A 1 364 ? -9.980 -43.738 18.649 1.00 95.06 364 LEU A C 1
ATOM 2699 O O . LEU A 1 364 ? -8.908 -43.536 18.073 1.00 95.06 364 LEU A O 1
ATOM 2703 N N . LYS A 1 365 ? -10.948 -44.493 18.111 1.00 94.00 365 LYS A N 1
ATOM 2704 C CA . LYS A 1 365 ? -10.829 -45.170 16.804 1.00 94.00 365 LYS A CA 1
ATOM 2705 C C . LYS A 1 365 ? -12.139 -45.179 16.024 1.00 94.00 365 LYS A C 1
ATOM 2707 O O . LYS A 1 365 ? -13.200 -45.194 16.633 1.00 94.00 365 LYS A O 1
ATOM 2712 N N . LEU A 1 366 ? -12.072 -45.238 14.699 1.00 93.81 366 LEU A N 1
ATOM 2713 C CA . LEU A 1 366 ? -13.216 -45.538 13.827 1.00 93.81 366 LEU A CA 1
ATOM 2714 C C . LEU A 1 366 ? -13.465 -47.057 13.734 1.00 93.81 366 LEU A C 1
ATOM 2716 O O . LEU A 1 366 ? -12.605 -47.857 14.106 1.00 93.81 366 LEU A O 1
ATOM 2720 N N . GLU A 1 367 ? -14.614 -47.475 13.186 1.00 89.44 367 GLU A N 1
ATOM 2721 C CA . GLU A 1 367 ? -14.964 -48.901 12.991 1.00 89.44 367 GLU A CA 1
ATOM 2722 C C . GLU A 1 367 ? -13.934 -49.696 12.167 1.00 89.44 367 GLU A C 1
ATOM 2724 O O . GLU A 1 367 ? -13.767 -50.898 12.366 1.00 89.44 367 GLU A O 1
ATOM 2729 N N . ASN A 1 368 ? -13.222 -49.039 11.246 1.00 89.12 368 ASN A N 1
ATOM 2730 C CA . ASN A 1 368 ? -12.166 -49.660 10.440 1.00 89.12 368 ASN A CA 1
ATOM 2731 C C . ASN A 1 368 ? -10.829 -49.829 11.198 1.00 89.12 368 ASN A C 1
ATOM 2733 O O . ASN A 1 368 ? -9.905 -50.443 10.666 1.00 89.12 368 ASN A O 1
ATOM 2737 N N . GLY A 1 369 ? -10.730 -49.306 12.425 1.00 87.25 369 GLY A N 1
ATOM 2738 C CA . GLY A 1 369 ? -9.546 -49.346 13.279 1.00 87.25 369 GLY A CA 1
ATOM 2739 C C . GLY A 1 369 ? -8.643 -48.108 13.218 1.00 87.25 369 GLY A C 1
ATOM 2740 O O . GLY A 1 369 ? -7.720 -48.029 14.035 1.00 87.25 369 GLY A O 1
ATOM 2741 N N . ASP A 1 370 ? -8.899 -47.152 12.315 1.00 89.00 370 ASP A N 1
ATOM 2742 C CA . ASP A 1 370 ? -8.093 -45.930 12.184 1.00 89.00 370 ASP A CA 1
ATOM 2743 C C . ASP A 1 370 ? -8.209 -45.049 13.445 1.00 89.00 370 ASP A C 1
ATOM 2745 O O . ASP A 1 370 ? -9.313 -44.889 13.976 1.00 89.00 370 ASP A O 1
ATOM 2749 N N . PRO A 1 371 ? -7.104 -44.461 13.945 1.00 89.94 371 PRO A N 1
ATOM 2750 C CA . PRO A 1 371 ? -7.129 -43.583 15.111 1.00 89.94 371 PRO A CA 1
ATOM 2751 C C . PRO A 1 371 ? -7.758 -42.222 14.785 1.00 89.94 371 PRO A C 1
ATOM 2753 O O . PRO A 1 371 ? -7.511 -41.653 13.721 1.00 89.94 371 PRO A O 1
ATOM 2756 N N . VAL A 1 372 ? -8.510 -41.661 15.735 1.00 91.25 372 VAL A N 1
ATOM 2757 C CA . VAL A 1 372 ? -9.059 -40.298 15.634 1.00 91.25 372 VAL A CA 1
ATOM 2758 C C . VAL A 1 372 ? -8.315 -39.373 16.589 1.00 91.25 372 VAL A C 1
ATOM 2760 O O . VAL A 1 372 ? -8.357 -39.557 17.804 1.00 91.25 372 VAL A O 1
ATOM 2763 N N . PHE A 1 373 ? -7.663 -38.350 16.040 1.00 90.81 373 PHE A N 1
ATOM 2764 C CA . PHE A 1 373 ? -7.028 -37.290 16.820 1.00 90.81 373 PHE A CA 1
ATOM 2765 C C . PHE A 1 373 ? -8.057 -36.198 17.104 1.00 90.81 373 PHE A C 1
ATOM 2767 O O . PHE A 1 373 ? -8.467 -35.471 16.198 1.00 90.81 373 PHE A O 1
ATOM 2774 N N . ALA A 1 374 ? -8.510 -36.134 18.353 1.00 94.06 374 ALA A N 1
ATOM 2775 C CA . ALA A 1 374 ? -9.468 -35.137 18.810 1.00 94.06 374 ALA A CA 1
ATOM 2776 C C . ALA A 1 374 ? -8.794 -33.771 18.999 1.00 94.06 374 ALA A C 1
ATOM 2778 O O . ALA A 1 374 ? -7.668 -33.716 19.502 1.00 94.06 374 ALA A O 1
ATOM 2779 N N . LYS A 1 375 ? -9.520 -32.688 18.693 1.00 93.38 375 LYS A N 1
ATOM 2780 C CA . LYS A 1 375 ? -9.185 -31.315 19.108 1.00 93.38 375 LYS A CA 1
ATOM 2781 C C . LYS A 1 375 ? -10.191 -30.708 20.085 1.00 93.38 375 LYS A C 1
ATOM 2783 O O . LYS A 1 375 ? -9.812 -29.848 20.873 1.00 93.38 375 LYS A O 1
ATOM 2788 N N . ALA A 1 376 ? -11.434 -31.191 20.089 1.00 95.88 376 ALA A N 1
ATOM 2789 C CA . ALA A 1 376 ? -12.409 -30.902 21.138 1.00 95.88 376 ALA A CA 1
ATOM 2790 C C . ALA A 1 376 ? -13.153 -32.176 21.564 1.00 95.88 376 ALA A C 1
ATOM 2792 O O . ALA A 1 376 ? -13.309 -33.116 20.782 1.00 95.88 376 ALA A O 1
ATOM 2793 N N . VAL A 1 377 ? -13.624 -32.189 22.810 1.00 96.81 377 VAL A N 1
ATOM 2794 C CA . VAL A 1 377 ? -14.337 -33.306 23.440 1.00 96.81 377 VAL A CA 1
ATOM 2795 C C . VAL A 1 377 ? -15.569 -32.788 24.176 1.00 96.81 377 VAL A C 1
ATOM 2797 O O . VAL A 1 377 ? -15.511 -31.707 24.759 1.00 96.81 377 VAL A O 1
ATOM 2800 N N . ASN A 1 378 ? -16.657 -33.561 24.191 1.00 95.62 378 ASN A N 1
ATOM 2801 C CA . ASN A 1 378 ? -17.751 -33.346 25.134 1.00 95.62 378 ASN A CA 1
ATOM 2802 C C . ASN A 1 378 ? -18.314 -34.645 25.717 1.00 95.62 378 ASN A C 1
ATOM 2804 O O . ASN A 1 378 ? -18.334 -35.673 25.042 1.00 95.62 378 ASN A O 1
ATOM 2808 N N . LEU A 1 379 ? -18.820 -34.588 26.950 1.00 93.88 379 LEU A N 1
ATOM 2809 C CA . LEU A 1 379 ? -19.584 -35.663 27.576 1.00 93.88 379 LEU A CA 1
ATOM 2810 C C . LEU A 1 379 ? -21.057 -35.276 27.738 1.00 93.88 379 LEU A C 1
ATOM 2812 O O . LEU A 1 379 ? -21.388 -34.252 28.327 1.00 93.88 379 LEU A O 1
ATOM 2816 N N . THR A 1 380 ? -21.945 -36.149 27.276 1.00 90.25 380 THR A N 1
ATOM 2817 C CA . THR A 1 380 ? -23.369 -36.148 27.647 1.00 90.25 380 THR A CA 1
ATOM 2818 C C . THR A 1 380 ? -23.621 -37.239 28.703 1.00 90.25 380 THR A C 1
ATOM 2820 O O . THR A 1 380 ? -22.673 -37.823 29.236 1.00 90.25 380 THR A O 1
ATOM 2823 N N . ALA A 1 381 ? -24.882 -37.536 29.032 1.00 86.19 381 ALA A N 1
ATOM 2824 C CA . ALA A 1 381 ? -25.218 -38.649 29.925 1.00 86.19 381 ALA A CA 1
ATOM 2825 C C . ALA A 1 381 ? -24.925 -40.037 29.309 1.00 86.19 381 ALA A C 1
ATOM 2827 O O . ALA A 1 381 ? -24.553 -40.955 30.036 1.00 86.19 381 ALA A O 1
ATOM 2828 N N . GLU A 1 382 ? -25.062 -40.188 27.984 1.00 89.44 382 GLU A N 1
ATOM 2829 C CA . GLU A 1 382 ? -24.960 -41.487 27.287 1.00 89.44 382 GLU A CA 1
ATOM 2830 C C . GLU A 1 382 ? -23.851 -41.547 26.223 1.00 89.44 382 GLU A C 1
ATOM 2832 O O . GLU A 1 382 ? -23.452 -42.638 25.802 1.00 89.44 382 GLU A O 1
ATOM 2837 N N . HIS A 1 383 ? -23.336 -40.398 25.774 1.00 93.31 383 HIS A N 1
ATOM 2838 C CA . HIS A 1 383 ? -22.406 -40.300 24.646 1.00 93.31 383 HIS A CA 1
ATOM 2839 C C . HIS A 1 383 ? -21.172 -39.443 24.939 1.00 93.31 383 HIS A C 1
ATOM 2841 O O . HIS A 1 383 ? -21.264 -38.347 25.500 1.00 93.31 383 HIS A O 1
ATOM 2847 N N . LEU A 1 384 ? -20.032 -39.935 24.457 1.00 94.94 384 LEU A N 1
ATOM 2848 C CA . LEU A 1 384 ? -18.803 -39.188 24.222 1.00 94.94 384 LEU A CA 1
ATOM 2849 C C . LEU A 1 384 ? -18.880 -38.557 22.823 1.00 94.94 384 LEU A C 1
ATOM 2851 O O . LEU A 1 384 ? -19.073 -39.271 21.839 1.00 94.94 384 LEU A O 1
ATOM 2855 N N . LEU A 1 385 ? -18.701 -37.241 22.733 1.00 95.94 385 LEU A N 1
ATOM 2856 C CA . LEU A 1 385 ? -18.615 -36.485 21.483 1.00 95.94 385 LEU A CA 1
ATOM 2857 C C . LEU A 1 385 ? -17.171 -36.043 21.243 1.00 95.94 385 LEU A C 1
ATOM 2859 O O . LEU A 1 385 ? -16.484 -35.625 22.176 1.00 95.94 385 LEU A O 1
ATOM 2863 N N . ILE A 1 386 ? -16.722 -36.108 19.992 1.00 97.00 386 ILE A N 1
ATOM 2864 C CA . ILE A 1 386 ? -15.369 -35.729 19.571 1.00 97.00 386 ILE A CA 1
ATOM 2865 C C . ILE A 1 386 ? -15.458 -34.869 18.314 1.00 97.00 386 ILE A C 1
ATOM 2867 O O . ILE A 1 386 ? -16.130 -35.256 17.360 1.00 97.00 386 ILE A O 1
ATOM 2871 N N . ALA A 1 387 ? -14.738 -33.748 18.288 1.00 95.44 387 ALA A N 1
ATOM 2872 C CA . ALA A 1 387 ? -14.389 -33.063 17.047 1.00 95.44 387 ALA A CA 1
ATOM 2873 C C . ALA A 1 387 ? -12.914 -33.340 16.715 1.00 95.44 387 ALA A C 1
ATOM 2875 O O . ALA A 1 387 ? -12.057 -33.183 17.591 1.00 95.44 387 ALA A O 1
ATOM 2876 N N . ASP A 1 388 ? -12.613 -33.777 15.489 1.00 93.25 388 ASP A N 1
ATOM 2877 C CA . ASP A 1 388 ? -11.235 -34.059 15.052 1.00 93.25 388 ASP A CA 1
ATOM 2878 C C . ASP A 1 388 ? -10.468 -32.807 14.582 1.00 93.25 388 ASP A C 1
ATOM 2880 O O . ASP A 1 388 ? -10.993 -31.694 14.551 1.00 93.25 388 ASP A O 1
ATOM 2884 N N . ASN A 1 389 ? -9.203 -32.990 14.196 1.00 88.56 389 ASN A N 1
ATOM 2885 C CA . ASN A 1 389 ? -8.333 -31.908 13.722 1.00 88.56 389 ASN A CA 1
ATOM 2886 C C . ASN A 1 389 ? -8.725 -31.324 12.335 1.00 88.56 389 ASN A C 1
ATOM 2888 O O . ASN A 1 389 ? -8.199 -30.267 11.977 1.00 88.56 389 ASN A O 1
ATOM 2892 N N . ASP A 1 390 ? -9.626 -31.962 11.566 1.00 85.50 390 ASP A N 1
ATOM 2893 C CA . ASP A 1 390 ? -10.289 -31.360 10.388 1.00 85.50 390 ASP A CA 1
ATOM 2894 C C . ASP A 1 390 ? -11.536 -30.537 10.799 1.00 85.50 390 ASP A C 1
ATOM 2896 O O . ASP A 1 390 ? -11.987 -29.687 10.031 1.00 85.50 390 ASP A O 1
ATOM 2900 N N . GLY A 1 391 ? -12.093 -30.779 11.992 1.00 90.31 391 GLY A N 1
ATOM 2901 C CA . GLY A 1 391 ? -13.342 -30.196 12.492 1.00 90.31 391 GLY A CA 1
ATOM 2902 C C . GLY A 1 391 ? -14.580 -31.079 12.292 1.00 90.31 391 GLY A C 1
ATOM 2903 O O . GLY A 1 391 ? -15.702 -30.575 12.347 1.00 90.31 391 GLY A O 1
ATOM 2904 N N . LYS A 1 392 ? -14.422 -32.382 12.033 1.00 92.56 392 LYS A N 1
ATOM 2905 C CA . LYS A 1 392 ? -15.555 -33.311 11.874 1.00 92.56 392 LYS A CA 1
ATOM 2906 C C . LYS A 1 392 ? -16.063 -33.802 13.221 1.00 92.56 392 LYS A C 1
ATOM 2908 O O . LYS A 1 392 ? -15.266 -34.168 14.081 1.00 92.56 392 LYS A O 1
ATOM 2913 N N . LEU A 1 393 ? -17.386 -33.877 13.366 1.00 94.69 393 LEU A N 1
ATOM 2914 C CA . LEU A 1 393 ? -18.054 -34.387 14.561 1.00 94.69 393 LEU A CA 1
ATOM 2915 C C . LEU A 1 393 ? -18.239 -35.912 14.506 1.00 94.69 393 LEU A C 1
ATOM 2917 O O . LEU A 1 393 ? -18.759 -36.458 13.532 1.00 94.69 393 LEU A O 1
ATOM 2921 N N . TYR A 1 394 ? -17.886 -36.580 15.599 1.00 95.69 394 TYR A N 1
ATOM 2922 C CA . TYR A 1 394 ? -18.113 -38.001 15.843 1.00 95.69 394 TYR A CA 1
ATOM 2923 C C . TYR A 1 394 ? -18.740 -38.207 17.222 1.00 95.69 394 TYR A C 1
ATOM 2925 O O . TYR A 1 394 ? -18.611 -37.367 18.116 1.00 95.69 394 TYR A O 1
ATOM 2933 N N . HIS A 1 395 ? -19.366 -39.364 17.406 1.00 95.00 395 HIS A N 1
ATOM 2934 C CA . HIS A 1 395 ? -19.945 -39.797 18.670 1.00 95.00 395 HIS A CA 1
ATOM 2935 C C . HIS A 1 395 ? -19.625 -41.267 18.955 1.00 95.00 395 HIS A C 1
ATOM 2937 O O . HIS A 1 395 ? -19.435 -42.065 18.037 1.00 95.00 395 HIS A O 1
ATOM 2943 N N . ALA A 1 396 ? -19.585 -41.627 20.232 1.00 95.00 396 ALA A N 1
ATOM 2944 C CA . ALA A 1 396 ? -19.554 -43.002 20.718 1.00 95.00 396 ALA A CA 1
ATOM 2945 C C . ALA A 1 396 ? -20.429 -43.119 21.977 1.00 95.00 396 ALA A C 1
ATOM 2947 O O . ALA A 1 396 ? -20.584 -42.127 22.696 1.00 95.00 396 ALA A O 1
ATOM 2948 N N . PRO A 1 397 ? -20.956 -44.311 22.312 1.00 93.69 397 PRO A N 1
ATOM 2949 C CA . PRO A 1 397 ? -21.455 -44.585 23.657 1.00 93.69 397 PRO A CA 1
ATOM 2950 C C . PRO A 1 397 ? -20.384 -44.255 24.705 1.00 93.69 397 PRO A C 1
ATOM 2952 O O . PRO A 1 397 ? -19.199 -44.501 24.472 1.00 93.69 397 PRO A O 1
ATOM 2955 N N . LEU A 1 398 ? -20.790 -43.700 25.848 1.00 91.25 398 LEU A N 1
ATOM 2956 C CA . LEU A 1 398 ? -19.876 -43.332 26.929 1.00 91.25 398 LEU A CA 1
ATOM 2957 C C . LEU A 1 398 ? -19.128 -44.583 27.449 1.00 91.25 398 LEU A C 1
ATOM 2959 O O . LEU A 1 398 ? -19.788 -45.503 27.944 1.00 91.25 398 LEU A O 1
ATOM 2963 N N . PRO A 1 399 ? -17.782 -44.646 27.357 1.00 90.88 399 PRO A N 1
ATOM 2964 C CA . PRO A 1 399 ? -17.025 -45.816 27.798 1.00 90.88 399 PRO A CA 1
ATOM 2965 C C . PRO A 1 399 ? -17.181 -46.070 29.297 1.00 90.88 399 PRO A C 1
ATOM 2967 O O . PRO A 1 399 ? -17.136 -45.146 30.113 1.00 90.88 399 PRO A O 1
ATOM 2970 N N . LYS A 1 400 ? -17.338 -47.339 29.676 1.00 86.00 400 LYS A N 1
ATOM 2971 C CA . LYS A 1 400 ? -17.427 -47.750 31.082 1.00 86.00 400 LYS A CA 1
ATOM 2972 C C . LYS A 1 400 ? -16.045 -47.752 31.735 1.00 86.00 400 LYS A C 1
ATOM 2974 O O . LYS A 1 400 ? -15.018 -47.881 31.069 1.00 86.00 400 LYS A O 1
ATOM 2979 N N . ALA A 1 401 ? -16.023 -47.687 33.066 1.00 80.19 401 ALA A N 1
ATOM 2980 C CA . ALA A 1 401 ? -14.797 -47.858 33.840 1.00 80.19 401 ALA A CA 1
ATOM 2981 C C . ALA A 1 401 ? -14.089 -49.174 33.453 1.00 80.19 401 ALA A C 1
ATOM 2983 O O . ALA A 1 401 ? -14.678 -50.253 33.522 1.00 80.19 401 ALA A O 1
ATOM 2984 N N . GLY A 1 402 ? -12.832 -49.065 33.021 1.00 81.25 402 GLY A N 1
ATOM 2985 C CA . GLY A 1 402 ? -12.015 -50.165 32.505 1.00 81.25 402 GLY A CA 1
ATOM 2986 C C . GLY A 1 402 ? -12.099 -50.437 30.994 1.00 81.25 402 GLY A C 1
ATOM 2987 O O . GLY A 1 402 ? -11.294 -51.227 30.508 1.00 81.25 402 GLY A O 1
ATOM 2988 N N . GLU A 1 403 ? -13.002 -49.811 30.227 1.00 87.00 403 GLU A N 1
ATOM 2989 C CA . GLU A 1 403 ? -13.038 -49.948 28.758 1.00 87.00 403 GLU A CA 1
ATOM 2990 C C . GLU A 1 403 ? -11.929 -49.075 28.113 1.00 87.00 403 GLU A C 1
ATOM 2992 O O . GLU A 1 403 ? -11.972 -47.850 28.229 1.00 87.00 403 GLU A O 1
ATOM 2997 N N . PRO A 1 404 ? -10.906 -49.653 27.439 1.00 89.19 404 PRO A N 1
ATOM 2998 C CA . PRO A 1 404 ? -9.695 -48.912 27.057 1.00 89.19 404 PRO A CA 1
ATOM 2999 C C . PRO A 1 404 ? -9.783 -48.220 25.684 1.00 89.19 404 PRO A C 1
ATOM 3001 O O . PRO A 1 404 ? -8.797 -47.656 25.209 1.00 89.19 404 PRO A O 1
ATOM 3004 N N . HIS A 1 405 ? -10.926 -48.302 25.000 1.00 90.50 405 HIS A N 1
ATOM 3005 C CA . HIS A 1 405 ? -11.131 -47.705 23.681 1.00 90.50 405 HIS A CA 1
ATOM 3006 C C . HIS A 1 405 ? -12.595 -47.324 23.447 1.00 90.50 405 HIS A C 1
ATOM 3008 O O . HIS A 1 405 ? -13.499 -47.995 23.939 1.00 90.50 405 HIS A O 1
ATOM 3014 N N . ALA A 1 406 ? -12.812 -46.281 22.647 1.00 93.88 406 ALA A N 1
ATOM 3015 C CA . ALA A 1 406 ? -14.120 -45.869 22.150 1.00 93.88 406 ALA A CA 1
ATOM 3016 C C . ALA A 1 406 ? -14.149 -45.997 20.620 1.00 93.88 406 ALA A C 1
ATOM 3018 O O . ALA A 1 406 ? -13.246 -45.504 19.938 1.00 93.88 406 ALA A O 1
ATOM 3019 N N . THR A 1 407 ? -15.189 -46.650 20.090 1.00 95.12 407 THR A N 1
ATOM 3020 C CA . THR A 1 407 ? -15.413 -46.753 18.639 1.00 95.12 407 THR A CA 1
ATOM 3021 C C . THR A 1 407 ? -16.335 -45.620 18.203 1.00 95.12 407 THR A C 1
ATOM 3023 O O . THR A 1 407 ? -17.507 -45.588 18.572 1.00 95.12 407 THR A O 1
ATOM 3026 N N . LEU A 1 408 ? -15.776 -44.669 17.463 1.00 96.12 408 LEU A N 1
ATOM 3027 C CA . LEU A 1 408 ? -16.407 -43.437 17.017 1.00 96.12 408 LEU A CA 1
ATOM 3028 C C . LEU A 1 408 ? -17.145 -43.634 15.690 1.00 96.12 408 LEU A C 1
ATOM 3030 O O . LEU A 1 408 ? -16.593 -44.145 14.716 1.00 96.12 408 LEU A O 1
ATOM 3034 N N . THR A 1 409 ? -18.380 -43.143 15.650 1.00 94.94 409 THR A N 1
ATOM 3035 C CA . THR A 1 409 ? -19.233 -43.064 14.461 1.00 94.94 409 THR A CA 1
ATOM 3036 C C . THR A 1 409 ? -19.371 -41.595 14.040 1.00 94.94 409 THR A C 1
ATOM 3038 O O . THR A 1 409 ? -19.637 -40.752 14.903 1.00 94.94 409 THR A O 1
ATOM 3041 N N . PRO A 1 410 ? -19.209 -41.235 12.752 1.00 92.25 410 PRO A N 1
ATOM 3042 C CA . PRO A 1 410 ? -19.464 -39.873 12.279 1.00 92.25 410 PRO A CA 1
ATOM 3043 C C . PRO A 1 410 ? -20.891 -39.412 12.608 1.00 92.25 410 PRO A C 1
ATOM 3045 O O . PRO A 1 410 ? -21.847 -40.172 12.445 1.00 92.25 410 PRO A O 1
ATOM 3048 N N . ALA A 1 411 ? -21.044 -38.174 13.075 1.00 90.94 411 ALA A N 1
ATOM 3049 C CA . ALA A 1 411 ? -22.354 -37.563 13.283 1.00 90.94 411 ALA A CA 1
ATOM 3050 C C . ALA A 1 411 ? -22.938 -37.033 11.960 1.00 90.94 411 ALA A C 1
ATOM 3052 O O . ALA A 1 411 ? -22.212 -36.777 10.999 1.00 90.94 411 ALA A O 1
ATOM 3053 N N . SER A 1 412 ? -24.260 -36.857 11.910 1.00 87.88 412 SER A N 1
ATOM 3054 C CA . SER A 1 412 ? -24.964 -36.332 10.735 1.00 87.88 412 SER A CA 1
ATOM 3055 C C . SER A 1 412 ? -25.384 -34.882 10.970 1.00 87.88 412 SER A C 1
ATOM 3057 O O . SER A 1 412 ? -26.074 -34.588 11.944 1.00 87.88 412 SER A O 1
ATOM 3059 N N . THR A 1 413 ? -24.970 -33.981 10.077 1.00 90.19 413 THR A N 1
ATOM 3060 C CA . THR A 1 413 ? -25.076 -32.519 10.232 1.00 90.19 413 THR A CA 1
ATOM 3061 C C . THR A 1 413 ? -25.985 -31.808 9.201 1.00 90.19 413 THR A C 1
ATOM 3063 O O . THR A 1 413 ? -25.765 -30.624 8.946 1.00 90.19 413 THR A O 1
ATOM 3066 N N . PRO A 1 414 ? -26.999 -32.446 8.570 1.00 90.38 414 PRO A N 1
ATOM 3067 C CA . PRO A 1 414 ? -27.615 -31.942 7.332 1.00 90.38 414 PRO A CA 1
ATOM 3068 C C . PRO A 1 414 ? -28.258 -30.552 7.456 1.00 90.38 414 PRO A C 1
ATOM 3070 O O . PRO A 1 414 ? -28.260 -29.795 6.488 1.00 90.38 414 PRO A O 1
ATOM 3073 N N . GLU A 1 415 ? -28.774 -30.193 8.634 1.00 88.06 415 GLU A N 1
ATOM 3074 C CA . GLU A 1 415 ? -29.358 -28.869 8.877 1.00 88.06 415 GLU A CA 1
ATOM 3075 C C . GLU A 1 415 ? -28.292 -27.768 8.991 1.00 88.06 415 GLU A C 1
ATOM 3077 O O . GLU A 1 415 ? -28.524 -26.655 8.518 1.00 88.06 415 GLU A O 1
ATOM 3082 N N . LEU A 1 416 ? -27.102 -28.072 9.533 1.00 90.56 416 LEU A N 1
ATOM 3083 C CA . LEU A 1 416 ? -25.952 -27.167 9.438 1.00 90.56 416 LEU A CA 1
ATOM 3084 C C . LEU A 1 416 ? -25.442 -27.068 8.001 1.00 90.56 416 LEU A C 1
ATOM 3086 O O . LEU A 1 416 ? -25.212 -25.955 7.539 1.00 90.56 416 LEU A O 1
ATOM 3090 N N . ASN A 1 417 ? -25.320 -28.182 7.269 1.00 91.31 417 ASN A N 1
ATOM 3091 C CA . ASN A 1 417 ? -24.874 -28.161 5.868 1.00 91.31 417 ASN A CA 1
ATOM 3092 C C . ASN A 1 417 ? -25.752 -27.232 5.009 1.00 91.31 417 ASN A C 1
ATOM 3094 O O . ASN A 1 417 ? -25.239 -26.453 4.209 1.00 91.31 417 ASN A O 1
ATOM 3098 N N . ALA A 1 418 ? -27.072 -27.255 5.229 1.00 89.44 418 ALA A N 1
ATOM 3099 C CA . ALA A 1 418 ? -28.043 -26.428 4.514 1.00 89.44 418 ALA A CA 1
ATOM 3100 C C . ALA A 1 418 ? -27.962 -24.912 4.809 1.00 89.44 418 ALA A C 1
ATOM 3102 O O . ALA A 1 418 ? -28.585 -24.131 4.088 1.00 89.44 418 ALA A O 1
ATOM 3103 N N . VAL A 1 419 ? -27.232 -24.487 5.850 1.00 89.19 419 VAL A N 1
ATOM 3104 C CA . VAL A 1 419 ? -27.150 -23.078 6.292 1.00 89.19 419 VAL A CA 1
ATOM 3105 C C . VAL A 1 419 ? -25.718 -22.533 6.310 1.00 89.19 419 VAL A C 1
ATOM 3107 O O . VAL A 1 419 ? -25.510 -21.385 5.928 1.00 89.19 419 VAL A O 1
ATOM 3110 N N . LEU A 1 420 ? -24.739 -23.336 6.736 1.00 89.75 420 LEU A N 1
ATOM 3111 C CA . LEU A 1 420 ? -23.324 -22.964 6.880 1.00 89.75 420 LEU A CA 1
ATOM 3112 C C . LEU A 1 420 ? -22.418 -23.538 5.775 1.00 89.75 420 LEU A C 1
ATOM 3114 O O . LEU A 1 420 ? -21.252 -23.155 5.701 1.00 89.75 420 LEU A O 1
ATOM 3118 N N . GLY A 1 421 ? -22.938 -24.442 4.936 1.00 87.00 421 GLY A N 1
ATOM 3119 C CA . GLY A 1 421 ? -22.178 -25.178 3.920 1.00 87.00 421 GLY A CA 1
ATOM 3120 C C . GLY A 1 421 ? -21.716 -26.568 4.377 1.00 87.00 421 GLY A C 1
ATOM 3121 O O . GLY A 1 421 ? -21.628 -26.863 5.572 1.00 87.00 421 GLY A O 1
ATOM 3122 N N . ASP A 1 422 ? -21.412 -27.439 3.409 1.00 85.25 422 ASP A N 1
ATOM 3123 C CA . ASP A 1 422 ? -20.850 -28.783 3.641 1.00 85.25 422 ASP A CA 1
ATOM 3124 C C . ASP A 1 422 ? -19.423 -28.752 4.236 1.00 85.25 422 ASP A C 1
ATOM 3126 O O . ASP A 1 422 ? -18.915 -29.780 4.682 1.00 85.25 422 ASP A O 1
ATOM 3130 N N . ASP A 1 423 ? -18.772 -27.586 4.225 1.00 83.38 423 ASP A N 1
ATOM 3131 C CA . ASP A 1 423 ? -17.383 -27.332 4.619 1.00 83.38 423 ASP A CA 1
ATOM 3132 C C . ASP A 1 423 ? -17.233 -26.608 5.974 1.00 83.38 423 ASP A C 1
ATOM 3134 O O . ASP A 1 423 ? -16.127 -26.210 6.356 1.00 83.38 423 ASP A O 1
ATOM 3138 N N . HIS A 1 424 ? -18.325 -26.468 6.735 1.00 90.56 424 HIS A N 1
ATOM 3139 C CA . HIS A 1 424 ? -18.265 -25.977 8.112 1.00 90.56 424 HIS A CA 1
ATOM 3140 C C . HIS A 1 424 ? -17.482 -26.938 9.031 1.00 90.56 424 HIS A C 1
ATOM 3142 O O . HIS A 1 424 ? -17.446 -28.153 8.831 1.00 90.56 424 HIS A O 1
ATOM 3148 N N . ARG A 1 425 ? -16.868 -26.388 10.082 1.00 91.44 425 ARG A N 1
ATOM 3149 C CA . ARG A 1 425 ? -16.018 -27.119 11.038 1.00 91.44 425 ARG A CA 1
ATOM 3150 C C . ARG A 1 425 ? -16.572 -27.004 12.450 1.00 91.44 425 ARG A C 1
ATOM 3152 O O . ARG A 1 425 ? -16.774 -25.890 12.921 1.00 91.44 425 ARG A O 1
ATOM 3159 N N . ILE A 1 426 ? -16.757 -28.111 13.162 1.00 94.75 426 ILE A N 1
ATOM 3160 C CA . ILE A 1 426 ? -16.997 -28.077 14.610 1.00 94.75 426 ILE A CA 1
ATOM 3161 C C . ILE A 1 426 ? -15.654 -27.844 15.308 1.00 94.75 426 ILE A C 1
ATOM 3163 O O . ILE A 1 426 ? -14.740 -28.657 15.205 1.00 94.75 426 ILE A O 1
ATOM 3167 N N . THR A 1 427 ? -15.521 -26.706 15.987 1.00 93.94 427 THR A N 1
ATOM 3168 C CA . THR A 1 427 ? -14.272 -26.240 16.614 1.00 93.94 427 THR A CA 1
ATOM 3169 C C . THR A 1 427 ? -14.304 -26.283 18.143 1.00 93.94 427 THR A C 1
ATOM 3171 O O . THR A 1 427 ? -13.279 -26.050 18.781 1.00 93.94 427 THR A O 1
ATOM 3174 N N . GLY A 1 428 ? -15.449 -26.613 18.745 1.00 95.12 428 GLY A N 1
ATOM 3175 C CA . GLY A 1 428 ? -15.605 -26.746 20.191 1.00 95.12 428 GLY A CA 1
ATOM 3176 C C . GLY A 1 428 ? -17.023 -27.129 20.611 1.00 95.12 428 GLY A C 1
ATOM 3177 O O . GLY A 1 428 ? -17.885 -27.397 19.773 1.00 95.12 428 GLY A O 1
ATOM 3178 N N . PHE A 1 429 ? -17.261 -27.113 21.920 1.00 95.62 429 PHE A N 1
ATOM 3179 C CA . PHE A 1 429 ? -18.564 -27.347 22.544 1.00 95.62 429 PHE A CA 1
ATOM 3180 C C . PHE A 1 429 ? -18.782 -26.351 23.690 1.00 95.62 429 PHE A C 1
ATOM 3182 O O . PHE A 1 429 ? -17.821 -25.807 24.237 1.00 95.62 429 PHE A O 1
ATOM 3189 N N . ALA A 1 430 ? -20.040 -26.123 24.054 1.00 94.12 430 ALA A N 1
ATOM 3190 C CA . ALA A 1 430 ? -20.460 -25.299 25.182 1.00 94.12 430 ALA A CA 1
ATOM 3191 C C . ALA A 1 430 ? -21.714 -25.900 25.847 1.00 94.12 430 ALA A C 1
ATOM 3193 O O . ALA A 1 430 ? -22.334 -26.813 25.296 1.00 94.12 430 ALA A O 1
ATOM 3194 N N . HIS A 1 431 ? -22.090 -25.388 27.021 1.00 91.44 431 HIS A N 1
ATOM 3195 C CA . HIS A 1 431 ? -23.289 -25.810 27.749 1.00 91.44 431 HIS A CA 1
ATOM 3196 C C . HIS A 1 431 ? -24.149 -24.614 28.144 1.00 91.44 431 HIS A C 1
ATOM 3198 O O . HIS A 1 431 ? -23.630 -23.613 28.645 1.00 91.44 431 HIS A O 1
ATOM 3204 N N . ASP A 1 432 ? -25.461 -24.741 27.953 1.00 87.00 432 ASP A N 1
ATOM 3205 C CA . ASP A 1 432 ? -26.431 -23.747 28.411 1.00 87.00 432 ASP A CA 1
ATOM 3206 C C . ASP A 1 432 ? -26.746 -23.850 29.914 1.00 87.00 432 ASP A C 1
ATOM 3208 O O . ASP A 1 432 ? -26.302 -24.747 30.633 1.00 87.00 432 ASP A O 1
ATOM 3212 N N . GLU A 1 433 ? -27.526 -22.891 30.410 1.00 79.69 433 GLU A N 1
ATOM 3213 C CA . GLU A 1 433 ? -28.055 -22.850 31.777 1.00 79.69 433 GLU A CA 1
ATOM 3214 C C . GLU A 1 433 ? -28.929 -24.057 32.179 1.00 79.69 433 GLU A C 1
ATOM 3216 O O . GLU A 1 433 ? -29.253 -24.194 33.361 1.00 79.69 433 GLU A O 1
ATOM 3221 N N . HIS A 1 434 ? -29.283 -24.940 31.240 1.00 81.62 434 HIS A N 1
ATOM 3222 C CA . HIS A 1 434 ? -29.998 -26.197 31.476 1.00 81.62 434 HIS A CA 1
ATOM 3223 C C . HIS A 1 434 ? -29.095 -27.435 31.315 1.00 81.62 434 HIS A C 1
ATOM 3225 O O . HIS A 1 434 ? -29.592 -28.566 31.291 1.00 81.62 434 HIS A O 1
ATOM 3231 N N . GLY A 1 435 ? -27.777 -27.238 31.191 1.00 83.56 435 GLY A N 1
ATOM 3232 C CA . GLY A 1 435 ? -26.799 -28.313 31.044 1.00 83.56 435 GLY A CA 1
ATOM 3233 C C . GLY A 1 435 ? -26.926 -29.089 29.731 1.00 83.56 435 GLY A C 1
ATOM 3234 O O . GLY A 1 435 ? -26.459 -30.228 29.666 1.00 83.56 435 GLY A O 1
ATOM 3235 N N . GLN A 1 436 ? -27.575 -28.527 28.701 1.00 87.00 436 GLN A N 1
ATOM 3236 C CA . GLN A 1 436 ? -27.631 -29.142 27.373 1.00 87.00 436 GLN A CA 1
ATOM 3237 C C . GLN A 1 436 ? -26.385 -28.762 26.573 1.00 87.00 436 GLN A C 1
ATOM 3239 O O . GLN A 1 436 ? -25.909 -27.626 26.633 1.00 87.00 436 GLN A O 1
ATOM 3244 N N . THR A 1 437 ? -25.846 -29.716 25.814 1.00 90.69 437 THR A N 1
ATOM 3245 C CA . THR A 1 437 ? -24.650 -29.492 24.998 1.00 90.69 437 THR A CA 1
ATOM 3246 C C . THR A 1 437 ? -24.990 -28.783 23.691 1.00 90.69 437 THR A C 1
ATOM 3248 O O . THR A 1 437 ? -25.921 -29.141 22.966 1.00 90.69 437 THR A O 1
ATOM 3251 N N . GLN A 1 438 ? -24.164 -27.800 23.367 1.00 92.25 438 GLN A N 1
ATOM 3252 C CA . GLN A 1 438 ? -24.230 -26.961 22.184 1.00 92.25 438 GLN A CA 1
ATOM 3253 C C . GLN A 1 438 ? -22.902 -27.142 21.430 1.00 92.25 438 GLN A C 1
ATOM 3255 O O . GLN A 1 438 ? -21.832 -27.060 22.035 1.00 92.25 438 GLN A O 1
ATOM 3260 N N . ALA A 1 439 ? -22.932 -27.418 20.127 1.00 95.19 439 ALA A N 1
ATOM 3261 C CA . ALA A 1 439 ? -21.717 -27.468 19.315 1.00 95.19 439 ALA A CA 1
ATOM 3262 C C . ALA A 1 439 ? -21.318 -26.051 18.871 1.00 95.19 439 ALA A C 1
ATOM 3264 O O . ALA A 1 439 ? -22.179 -25.212 18.605 1.00 95.19 439 ALA A O 1
ATOM 3265 N N . LEU A 1 440 ? -20.016 -25.780 18.771 1.00 96.31 440 LEU A N 1
ATOM 3266 C CA . LEU A 1 440 ? -19.490 -24.534 18.213 1.00 96.31 440 LEU A CA 1
ATOM 3267 C C . LEU A 1 440 ? -19.012 -24.808 16.788 1.00 96.31 440 LEU A C 1
ATOM 3269 O O . LEU A 1 440 ? -17.982 -25.448 16.584 1.00 96.31 440 LEU A O 1
ATOM 3273 N N . ALA A 1 441 ? -19.785 -24.352 15.806 1.00 95.38 441 ALA A N 1
ATOM 3274 C CA . ALA A 1 441 ? -19.456 -24.465 14.392 1.00 95.38 441 ALA A CA 1
ATOM 3275 C C . ALA A 1 441 ? -18.701 -23.218 13.907 1.00 95.38 441 ALA A C 1
ATOM 3277 O O . ALA A 1 441 ? -18.872 -22.115 14.424 1.00 95.38 441 ALA A O 1
ATOM 3278 N N . THR A 1 442 ? -17.857 -23.378 12.896 1.00 93.00 442 THR A N 1
ATOM 3279 C CA . THR A 1 442 ? -17.183 -22.294 12.180 1.00 93.00 442 THR A CA 1
ATOM 3280 C C . THR A 1 442 ? -17.437 -22.474 10.690 1.00 93.00 442 THR A C 1
ATOM 3282 O O . THR A 1 442 ? -17.137 -23.541 10.153 1.00 93.00 442 THR A O 1
ATOM 3285 N N . ASP A 1 443 ? -18.028 -21.472 10.042 1.00 89.94 443 ASP A N 1
ATOM 3286 C CA . ASP A 1 443 ? -18.382 -21.525 8.620 1.00 89.94 443 ASP A CA 1
ATOM 3287 C C . ASP A 1 443 ? -17.159 -21.312 7.702 1.00 89.94 443 ASP A C 1
ATOM 3289 O O . ASP A 1 443 ? -16.032 -21.071 8.159 1.00 89.94 443 ASP A O 1
ATOM 3293 N N . ARG A 1 444 ? -17.378 -21.366 6.382 1.00 82.06 444 ARG A N 1
ATOM 3294 C CA . ARG A 1 444 ? -16.337 -21.082 5.379 1.00 82.06 444 ARG A CA 1
ATOM 3295 C C . ARG A 1 444 ? -15.769 -19.658 5.480 1.00 82.06 444 ARG A C 1
ATOM 3297 O O . ARG A 1 444 ? -14.614 -19.422 5.124 1.00 82.06 444 ARG A O 1
ATOM 3304 N N . GLN A 1 445 ? -16.557 -18.692 5.948 1.00 82.62 445 GLN A N 1
ATOM 3305 C CA . GLN A 1 445 ? -16.141 -17.293 6.092 1.00 82.62 445 GLN A CA 1
ATOM 3306 C C . GLN A 1 445 ? -15.308 -17.045 7.364 1.00 82.62 445 GLN A C 1
ATOM 3308 O O . GLN A 1 445 ? -14.733 -15.966 7.511 1.00 82.62 445 GLN A O 1
ATOM 3313 N N . GLY A 1 446 ? -15.207 -18.038 8.256 1.00 84.81 446 GLY A N 1
ATOM 3314 C CA . GLY A 1 446 ? -14.546 -17.938 9.557 1.00 84.81 446 GLY A CA 1
ATOM 3315 C C . GLY A 1 446 ? -15.461 -17.434 10.678 1.00 84.81 446 GLY A C 1
ATOM 3316 O O . GLY A 1 446 ? -14.978 -17.184 11.784 1.00 84.81 446 GLY A O 1
ATOM 3317 N N . GLN A 1 447 ? -16.763 -17.288 10.417 1.00 89.81 447 GLN A N 1
ATOM 3318 C CA . GLN A 1 447 ? -17.757 -16.894 11.409 1.00 89.81 447 GLN A CA 1
ATOM 3319 C C . GLN A 1 447 ? -18.076 -18.056 12.349 1.00 89.81 447 GLN A C 1
ATOM 3321 O O . GLN A 1 447 ? -18.132 -19.214 11.934 1.00 89.81 447 GLN A O 1
ATOM 3326 N N . LYS A 1 448 ? -18.264 -17.752 13.635 1.00 94.19 448 LYS A N 1
ATOM 3327 C CA . LYS A 1 448 ? -18.555 -18.733 14.685 1.00 94.19 448 LYS A CA 1
ATOM 3328 C C . LYS A 1 448 ? -20.043 -18.772 15.000 1.00 94.19 448 LYS A C 1
ATOM 3330 O O . LYS A 1 448 ? -20.665 -17.733 15.209 1.00 94.19 448 LYS A O 1
ATOM 3335 N N . HIS A 1 449 ? -20.580 -19.978 15.117 1.00 94.88 449 HIS A N 1
ATOM 3336 C CA . HIS A 1 449 ? -21.998 -20.242 15.317 1.00 94.88 449 HIS A CA 1
ATOM 3337 C C . HIS A 1 449 ? -22.217 -21.212 16.479 1.00 94.88 449 HIS A C 1
ATOM 3339 O O . HIS A 1 449 ? -21.501 -22.204 16.616 1.00 94.88 449 HIS A O 1
ATOM 3345 N N . VAL A 1 450 ? -23.243 -20.953 17.284 1.00 94.75 450 VAL A N 1
ATOM 3346 C CA . VAL A 1 450 ? -23.797 -21.917 18.243 1.00 94.75 450 VAL A CA 1
ATOM 3347 C C . VAL A 1 450 ? -24.748 -22.846 17.495 1.00 94.75 450 VAL A C 1
ATOM 3349 O O . VAL A 1 450 ? -25.604 -22.373 16.745 1.00 94.75 450 VAL A O 1
ATOM 3352 N N . ALA A 1 451 ? -24.628 -24.152 17.719 1.00 93.75 451 ALA A N 1
ATOM 3353 C CA . ALA A 1 451 ? -25.447 -25.175 17.083 1.00 93.75 451 ALA A CA 1
ATOM 3354 C C . ALA A 1 451 ? -26.035 -26.163 18.117 1.00 93.75 451 ALA A C 1
ATOM 3356 O O . ALA A 1 451 ? -25.321 -27.062 18.574 1.00 93.75 451 ALA A O 1
ATOM 3357 N N . PRO A 1 452 ? -27.323 -26.031 18.496 1.00 90.69 452 PRO A N 1
ATOM 3358 C CA . PRO A 1 452 ? -27.975 -26.950 19.427 1.00 90.69 452 PRO A CA 1
ATOM 3359 C C . PRO A 1 452 ? -28.022 -28.382 18.895 1.00 90.69 452 PRO A C 1
ATOM 3361 O O . PRO A 1 452 ? -28.502 -28.613 17.786 1.00 90.69 452 PRO A O 1
ATOM 3364 N N . LEU A 1 453 ? -27.580 -29.344 19.711 1.00 88.31 453 LEU A N 1
ATOM 3365 C CA . LEU A 1 453 ? -27.479 -30.770 19.356 1.00 88.31 453 LEU A CA 1
ATOM 3366 C C . LEU A 1 453 ? -28.802 -31.556 19.459 1.00 88.31 453 LEU A C 1
ATOM 3368 O O . LEU A 1 453 ? -28.804 -32.775 19.289 1.00 88.31 453 LEU A O 1
ATOM 3372 N N . GLY A 1 454 ? -29.917 -30.874 19.741 1.00 78.31 454 GLY A N 1
ATOM 3373 C CA . GLY A 1 454 ? -31.245 -31.476 19.886 1.00 78.31 454 GLY A CA 1
ATOM 3374 C C . GLY A 1 454 ? -31.404 -32.367 21.127 1.00 78.31 454 GLY A C 1
ATOM 3375 O O . GLY A 1 454 ? -30.479 -32.559 21.911 1.00 78.31 454 GLY A O 1
ATOM 3376 N N . GLN A 1 455 ? -32.597 -32.948 21.303 1.00 70.88 455 GLN A N 1
ATOM 3377 C CA . GLN A 1 455 ? -32.903 -33.827 22.449 1.00 70.88 455 GLN A CA 1
ATOM 3378 C C . GLN A 1 455 ? -32.111 -35.145 22.459 1.00 70.88 455 GLN A C 1
ATOM 3380 O O . GLN A 1 455 ? -32.068 -35.813 23.487 1.00 70.88 455 GLN A O 1
ATOM 3385 N N . ASN A 1 456 ? -31.504 -35.537 21.334 1.00 74.25 456 ASN A N 1
ATOM 3386 C CA . ASN A 1 456 ? -30.640 -36.717 21.257 1.00 74.25 456 ASN A CA 1
ATOM 3387 C C . ASN A 1 456 ? -29.165 -36.408 21.580 1.00 74.25 456 ASN A C 1
ATOM 3389 O O . ASN A 1 456 ? -28.382 -37.343 21.700 1.00 74.25 456 ASN A O 1
ATOM 3393 N N . GLY A 1 457 ? -28.765 -35.134 21.688 1.00 78.62 457 GLY A N 1
ATOM 3394 C CA . GLY A 1 457 ? -27.367 -34.742 21.898 1.00 78.62 457 GLY A CA 1
ATOM 3395 C C . GLY A 1 457 ? -26.424 -35.078 20.731 1.00 78.62 457 GLY A C 1
ATOM 3396 O O . GLY A 1 457 ? -25.210 -35.073 20.922 1.00 78.62 457 GLY A O 1
ATOM 3397 N N . LEU A 1 458 ? -26.958 -35.378 19.539 1.00 85.06 458 LEU A N 1
ATOM 3398 C CA . LEU A 1 458 ? -26.204 -35.911 18.391 1.00 85.06 458 LEU A CA 1
ATOM 3399 C C . LEU A 1 458 ? -26.435 -35.169 17.066 1.00 85.06 458 LEU A C 1
ATOM 3401 O O . LEU A 1 458 ? -25.682 -35.385 16.115 1.00 85.06 458 LEU A O 1
ATOM 3405 N N . SER A 1 459 ? -27.472 -34.336 16.968 1.00 85.94 459 SER A N 1
ATOM 3406 C CA . SER A 1 459 ? -27.915 -33.737 15.703 1.00 85.94 459 SER A CA 1
ATOM 3407 C C . SER A 1 459 ? -27.830 -32.211 15.777 1.00 85.94 459 SER A C 1
ATOM 3409 O O . SER A 1 459 ? -28.775 -31.579 16.247 1.00 85.94 459 SER A O 1
ATOM 3411 N N . PRO A 1 460 ? -26.704 -31.598 15.361 1.00 91.06 460 PRO A N 1
ATOM 3412 C CA . PRO A 1 460 ? -26.532 -30.156 15.453 1.00 91.06 460 PRO A CA 1
ATOM 3413 C C . PRO A 1 460 ? -27.417 -29.422 14.441 1.00 91.06 460 PRO A C 1
ATOM 3415 O O . PRO A 1 460 ? -27.437 -29.740 13.250 1.00 91.06 460 PRO A O 1
ATOM 3418 N N . THR A 1 461 ? -28.116 -28.408 14.941 1.00 89.50 461 THR A N 1
ATOM 3419 C CA . THR A 1 461 ? -29.047 -27.541 14.208 1.00 89.50 461 THR A CA 1
ATOM 3420 C C . THR A 1 461 ? -28.517 -26.096 14.154 1.00 89.50 461 THR A C 1
ATOM 3422 O O . THR A 1 461 ? -27.704 -25.722 15.000 1.00 89.50 461 THR A O 1
ATOM 3425 N N . PRO A 1 462 ? -28.926 -25.244 13.194 1.00 89.25 462 PRO A N 1
ATOM 3426 C CA . PRO A 1 462 ? -28.476 -23.850 13.135 1.00 89.25 462 PRO A CA 1
ATOM 3427 C C . PRO A 1 462 ? -29.029 -22.988 14.284 1.00 89.25 462 PRO A C 1
ATOM 3429 O O . PRO A 1 462 ? -30.226 -22.715 14.340 1.00 89.25 462 PRO A O 1
ATOM 3432 N N . GLY A 1 463 ? -28.151 -22.503 15.166 1.00 91.56 463 GLY A N 1
ATOM 3433 C CA . GLY A 1 463 ? -28.484 -21.556 16.235 1.00 91.56 463 GLY A CA 1
ATOM 3434 C C . GLY A 1 463 ? -27.989 -20.133 15.952 1.00 91.56 463 GLY A C 1
ATOM 3435 O O . GLY A 1 463 ? -28.194 -19.577 14.870 1.00 91.56 463 GLY A O 1
ATOM 3436 N N . TRP A 1 464 ? -27.329 -19.521 16.932 1.00 93.56 464 TRP A N 1
ATOM 3437 C CA . TRP A 1 464 ? -26.933 -18.107 16.936 1.00 93.56 464 TRP A CA 1
ATOM 3438 C C . TRP A 1 464 ? -25.577 -17.841 16.266 1.00 93.56 464 TRP A C 1
ATOM 3440 O O . TRP A 1 464 ? -24.637 -18.606 16.467 1.00 93.56 464 TRP A O 1
ATOM 3450 N N . ASN A 1 465 ? -25.457 -16.743 15.512 1.00 94.19 465 ASN A N 1
ATOM 3451 C CA . ASN A 1 465 ? -24.168 -16.233 15.041 1.00 94.19 465 ASN A CA 1
ATOM 3452 C C . ASN A 1 465 ? -23.497 -15.431 16.168 1.00 94.19 465 ASN A C 1
ATOM 3454 O O . ASN A 1 465 ? -24.123 -14.550 16.759 1.00 94.19 465 ASN A O 1
ATOM 3458 N N . LEU A 1 466 ? -22.238 -15.750 16.465 1.00 93.75 466 LEU A N 1
ATOM 3459 C CA . LEU A 1 466 ? -21.420 -15.061 17.462 1.00 93.75 466 LEU A CA 1
ATOM 3460 C C . LEU A 1 466 ? -20.488 -14.020 16.823 1.00 93.75 466 LEU A C 1
ATOM 3462 O O . LEU A 1 466 ? -20.151 -13.032 17.469 1.00 93.75 466 LEU A O 1
ATOM 3466 N N . SER A 1 467 ? -20.072 -14.225 15.568 1.00 92.31 467 SER A N 1
ATOM 3467 C CA . SER A 1 467 ? -19.102 -13.355 14.884 1.00 92.31 467 SER A CA 1
ATOM 3468 C C . SER A 1 467 ? -19.714 -12.090 14.284 1.00 92.31 467 SER A C 1
ATOM 3470 O O . SER A 1 467 ? -19.046 -11.063 14.266 1.00 92.31 467 SER A O 1
ATOM 3472 N N . ASP A 1 468 ? -20.968 -12.133 13.830 1.00 92.19 468 ASP A N 1
ATOM 3473 C CA . ASP A 1 468 ? -21.742 -10.924 13.519 1.00 92.19 468 ASP A CA 1
ATOM 3474 C C . ASP A 1 468 ? -22.653 -10.601 14.709 1.00 92.19 468 ASP A C 1
ATOM 3476 O O . ASP A 1 468 ? -23.827 -10.980 14.760 1.00 92.19 468 ASP A O 1
ATOM 3480 N N . SER A 1 469 ? -22.069 -9.934 15.704 1.00 93.12 469 SER A N 1
ATOM 3481 C CA . SER A 1 469 ? -22.742 -9.466 16.915 1.00 93.12 469 SER A CA 1
ATOM 3482 C C . SER A 1 469 ? -22.207 -8.092 17.342 1.00 93.12 469 SER A C 1
ATOM 3484 O O . SER A 1 469 ? -21.119 -7.675 16.949 1.00 93.12 469 SER A O 1
ATOM 3486 N N . LEU A 1 470 ? -22.995 -7.360 18.129 1.00 93.50 470 LEU A N 1
ATOM 3487 C CA . LEU A 1 470 ? -22.590 -6.138 18.824 1.00 93.50 470 LEU A CA 1
ATOM 3488 C C . LEU A 1 470 ? -22.543 -6.472 20.311 1.00 93.50 470 LEU A C 1
ATOM 3490 O O . LEU A 1 470 ? -23.576 -6.797 20.893 1.00 93.50 470 LEU A O 1
ATOM 3494 N N . VAL A 1 471 ? -21.358 -6.401 20.917 1.00 93.56 471 VAL A N 1
ATOM 3495 C CA . VAL A 1 471 ? -21.128 -6.823 22.306 1.00 93.56 471 VAL A CA 1
ATOM 3496 C C . VAL A 1 471 ? -20.439 -5.702 23.068 1.00 93.56 471 VAL A C 1
ATOM 3498 O O . VAL A 1 471 ? -19.240 -5.481 22.914 1.00 93.56 471 VAL A O 1
ATOM 3501 N N . VAL A 1 472 ? -21.183 -5.008 23.918 1.00 92.94 472 VAL A N 1
ATOM 3502 C CA . VAL A 1 472 ? -20.644 -4.039 24.875 1.00 92.94 472 VAL A CA 1
ATOM 3503 C C . VAL A 1 472 ? -20.608 -4.696 26.252 1.00 92.94 472 VAL A C 1
ATOM 3505 O O . VAL A 1 472 ? -21.626 -5.226 26.683 1.00 92.94 472 VAL A O 1
ATOM 3508 N N . ASP A 1 473 ? -19.478 -4.659 26.956 1.00 92.00 473 ASP A N 1
ATOM 3509 C CA . ASP A 1 473 ? -19.389 -5.119 28.350 1.00 92.00 473 ASP A CA 1
ATOM 3510 C C . ASP A 1 473 ? -18.542 -4.192 29.230 1.00 92.00 473 ASP A C 1
ATOM 3512 O O . ASP A 1 473 ? -17.709 -3.413 28.762 1.00 92.00 473 ASP A O 1
ATOM 3516 N N . ASN A 1 474 ? -18.767 -4.300 30.536 1.00 91.62 474 ASN A N 1
ATOM 3517 C CA . ASN A 1 474 ? -18.009 -3.624 31.574 1.00 91.62 474 ASN A CA 1
ATOM 3518 C C . ASN A 1 474 ? -16.555 -4.130 31.613 1.00 91.62 474 ASN A C 1
ATOM 3520 O O . ASN A 1 474 ? -16.299 -5.317 31.847 1.00 91.62 474 ASN A O 1
ATOM 3524 N N . LYS A 1 475 ? -15.604 -3.204 31.437 1.00 90.25 475 LYS A N 1
ATOM 3525 C CA . LYS A 1 475 ? -14.152 -3.426 31.553 1.00 90.25 475 LYS A CA 1
ATOM 3526 C C . LYS A 1 475 ? -13.508 -2.619 32.687 1.00 90.25 475 LYS A C 1
ATOM 3528 O O . LYS A 1 475 ? -12.282 -2.594 32.799 1.00 90.25 475 LYS A O 1
ATOM 3533 N N . LEU A 1 476 ? -14.293 -1.944 33.523 1.00 89.81 476 LEU A N 1
ATOM 3534 C CA . LEU A 1 476 ? -13.798 -1.099 34.607 1.00 89.81 476 LEU A CA 1
ATOM 3535 C C . LEU A 1 476 ? -12.998 -1.945 35.612 1.00 89.81 476 LEU A C 1
ATOM 3537 O O . LEU A 1 476 ? -13.512 -2.919 36.153 1.00 89.81 476 LEU A O 1
ATOM 3541 N N . GLY A 1 477 ? -11.724 -1.610 35.834 1.00 87.62 477 GLY A N 1
ATOM 3542 C CA . GLY A 1 477 ? -10.788 -2.426 36.629 1.00 87.62 477 GLY A CA 1
ATOM 3543 C C . GLY A 1 477 ? -9.987 -3.475 35.836 1.00 87.62 477 GLY A C 1
ATOM 3544 O O . GLY A 1 477 ? -9.060 -4.061 36.386 1.00 87.62 477 GLY A O 1
ATOM 3545 N N . LEU A 1 478 ? -10.284 -3.673 34.545 1.00 86.56 478 LEU A N 1
ATOM 3546 C CA . LEU A 1 478 ? -9.468 -4.460 33.600 1.00 86.56 478 LEU A CA 1
ATOM 3547 C C . LEU A 1 478 ? -8.635 -3.573 32.665 1.00 86.56 478 LEU A C 1
ATOM 3549 O O . LEU A 1 478 ? -7.664 -4.032 32.074 1.00 86.56 478 LEU A O 1
ATOM 3553 N N . THR A 1 479 ? -9.040 -2.314 32.483 1.00 68.56 479 THR A N 1
ATOM 3554 C CA . THR A 1 479 ? -8.350 -1.342 31.626 1.00 68.56 479 THR A CA 1
ATOM 3555 C C . THR A 1 479 ? -6.886 -1.204 32.029 1.00 68.56 479 THR A C 1
ATOM 3557 O O . THR A 1 479 ? -6.595 -0.778 33.149 1.00 68.56 479 THR A O 1
ATOM 3560 N N . THR A 1 480 ? -5.976 -1.519 31.106 1.00 67.44 480 THR A N 1
ATOM 3561 C CA . THR A 1 480 ? -4.536 -1.330 31.296 1.00 67.44 480 THR A CA 1
ATOM 3562 C C . THR A 1 480 ? -4.229 0.126 31.643 1.00 67.44 480 THR A C 1
ATOM 3564 O O . THR A 1 480 ? -4.838 1.044 31.090 1.00 67.44 480 THR A O 1
ATOM 3567 N N . ALA A 1 481 ? -3.275 0.348 32.550 1.00 72.19 481 ALA A N 1
ATOM 3568 C CA . ALA A 1 481 ? -2.747 1.686 32.789 1.00 72.19 481 ALA A CA 1
ATOM 3569 C C . ALA A 1 481 ? -2.127 2.262 31.500 1.00 72.19 481 ALA A C 1
ATOM 3571 O O . ALA A 1 481 ? -1.712 1.523 30.607 1.00 72.19 481 ALA A O 1
ATOM 3572 N N . ALA A 1 482 ? -2.059 3.590 31.402 1.00 83.19 482 ALA A N 1
ATOM 3573 C CA . ALA A 1 482 ? -1.276 4.225 30.350 1.00 83.19 482 ALA A CA 1
ATOM 3574 C C . ALA A 1 482 ? 0.227 3.980 30.611 1.00 83.19 482 ALA A C 1
ATOM 3576 O O . ALA A 1 482 ? 0.652 4.182 31.753 1.00 83.19 482 ALA A O 1
ATOM 3577 N N . PRO A 1 483 ? 1.031 3.618 29.592 1.00 88.56 483 PRO A N 1
ATOM 3578 C CA . PRO A 1 483 ? 2.484 3.552 29.733 1.00 88.56 483 PRO A CA 1
ATOM 3579 C C . PRO A 1 483 ? 3.061 4.895 30.204 1.00 88.56 483 PRO A C 1
ATOM 3581 O O . PRO A 1 483 ? 2.530 5.956 29.859 1.00 88.56 483 PRO A O 1
ATOM 3584 N N . GLU A 1 484 ? 4.155 4.871 30.973 1.00 84.25 484 GLU A N 1
ATOM 3585 C CA . GLU A 1 484 ? 4.819 6.110 31.395 1.00 84.25 484 GLU A CA 1
ATOM 3586 C C . GLU A 1 484 ? 5.273 6.919 30.174 1.00 84.25 484 GLU A C 1
ATOM 3588 O O . GLU A 1 484 ? 5.751 6.364 29.186 1.00 84.25 484 GLU A O 1
ATOM 3593 N N . ALA A 1 485 ? 5.196 8.251 30.255 1.00 82.62 485 ALA A N 1
ATOM 3594 C CA . ALA A 1 485 ? 5.511 9.125 29.124 1.00 82.62 485 ALA A CA 1
ATOM 3595 C C . ALA A 1 485 ? 6.921 8.888 28.540 1.00 82.62 485 ALA A C 1
ATOM 3597 O O . ALA A 1 485 ? 7.100 9.000 27.328 1.00 82.62 485 ALA A O 1
ATOM 3598 N N . LYS A 1 486 ? 7.895 8.490 29.376 1.00 84.94 486 LYS A N 1
ATOM 3599 C CA . LYS A 1 486 ? 9.264 8.125 28.962 1.00 84.94 486 LYS A CA 1
ATOM 3600 C C . LYS A 1 486 ? 9.363 6.863 28.091 1.00 84.94 486 LYS A C 1
ATOM 3602 O O . LYS A 1 486 ? 10.373 6.690 27.416 1.00 84.94 486 LYS A O 1
ATOM 3607 N N . ASP A 1 487 ? 8.343 6.004 28.108 1.00 89.38 487 ASP A N 1
ATOM 3608 C CA . ASP A 1 487 ? 8.269 4.754 27.341 1.00 89.38 487 ASP A CA 1
ATOM 3609 C C . ASP A 1 487 ? 7.243 4.844 26.190 1.00 89.38 487 ASP A C 1
ATOM 3611 O O . ASP A 1 487 ? 6.994 3.851 25.498 1.00 89.38 487 ASP A O 1
ATOM 3615 N N . THR A 1 488 ? 6.640 6.024 25.974 1.00 90.88 488 THR A N 1
ATOM 3616 C CA . THR A 1 488 ? 5.734 6.311 24.847 1.00 90.88 488 THR A CA 1
ATOM 3617 C C . THR A 1 488 ? 6.463 6.941 23.660 1.00 90.88 488 THR A C 1
ATOM 3619 O O . THR A 1 488 ? 7.410 7.706 23.821 1.00 90.88 488 THR A O 1
ATOM 3622 N N . LEU A 1 489 ? 5.992 6.644 22.448 1.00 91.62 489 LEU A N 1
ATOM 3623 C CA . LEU A 1 489 ? 6.491 7.181 21.186 1.00 91.62 489 LEU A CA 1
ATOM 3624 C C . LEU A 1 489 ? 5.325 7.698 20.341 1.00 91.62 489 LEU A C 1
ATOM 3626 O O . LEU A 1 489 ? 4.364 6.970 20.076 1.00 91.62 489 LEU A O 1
ATOM 3630 N N . ASP A 1 490 ? 5.448 8.929 19.852 1.00 90.31 490 ASP A N 1
ATOM 3631 C CA . ASP A 1 490 ? 4.530 9.502 18.869 1.00 90.31 490 ASP A CA 1
ATOM 3632 C C . ASP A 1 490 ? 5.061 9.261 17.446 1.00 90.31 490 ASP A C 1
ATOM 3634 O O . ASP A 1 490 ? 6.161 9.692 17.091 1.00 90.31 490 ASP A O 1
ATOM 3638 N N . LEU A 1 491 ? 4.284 8.542 16.633 1.00 88.94 491 LEU A N 1
ATOM 3639 C CA . LEU A 1 491 ? 4.586 8.219 15.235 1.00 88.94 491 LEU A CA 1
ATOM 3640 C C . LEU A 1 491 ? 3.762 9.086 14.254 1.00 88.94 491 LEU A C 1
ATOM 3642 O O . LEU A 1 491 ? 3.625 8.762 13.068 1.00 88.94 491 LEU A O 1
ATOM 3646 N N . GLY A 1 492 ? 3.158 10.174 14.739 1.00 83.50 492 GLY A N 1
ATOM 3647 C CA . GLY A 1 492 ? 2.311 11.094 13.988 1.00 83.50 492 GLY A CA 1
ATOM 3648 C C . GLY A 1 492 ? 1.112 10.394 13.347 1.00 83.50 492 GLY A C 1
ATOM 3649 O O . GLY A 1 492 ? 0.178 9.956 14.015 1.00 83.50 492 GLY A O 1
ATOM 3650 N N . ARG A 1 493 ? 1.139 10.256 12.015 1.00 82.56 493 ARG A N 1
ATOM 3651 C CA . ARG A 1 493 ? 0.077 9.607 11.212 1.00 82.56 493 ARG A CA 1
ATOM 3652 C C . ARG A 1 493 ? -0.186 8.136 11.573 1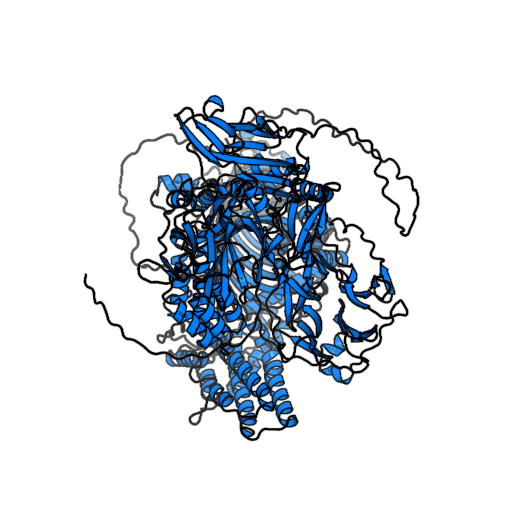.00 82.56 493 ARG A C 1
ATOM 3654 O O . ARG A 1 493 ? -1.211 7.589 11.172 1.00 82.56 493 ARG A O 1
ATOM 3661 N N . LEU A 1 494 ? 0.760 7.482 12.251 1.00 88.00 494 LEU A N 1
ATOM 3662 C CA . LEU A 1 494 ? 0.638 6.097 12.712 1.00 88.00 494 LEU A CA 1
ATOM 3663 C C . LEU A 1 494 ? 0.135 6.004 14.169 1.00 88.00 494 LEU A C 1
ATOM 3665 O O . LEU A 1 494 ? 0.008 4.906 14.698 1.00 88.00 494 LEU A O 1
ATOM 3669 N N . GLY A 1 495 ? -0.191 7.134 14.804 1.00 88.88 495 GLY A N 1
ATOM 3670 C CA . GLY A 1 495 ? -0.659 7.192 16.187 1.00 88.88 495 GLY A CA 1
ATOM 3671 C C . GLY A 1 495 ? 0.470 7.117 17.216 1.00 88.88 495 GLY A C 1
ATOM 3672 O O . GLY A 1 495 ? 1.647 7.288 16.897 1.00 88.88 495 GLY A O 1
ATOM 3673 N N . GLN A 1 496 ? 0.086 6.877 18.468 1.00 92.38 496 GLN A N 1
ATOM 3674 C CA . GLN A 1 496 ? 1.000 6.746 19.600 1.00 92.38 496 GLN A CA 1
ATOM 3675 C C . GLN A 1 496 ? 1.077 5.284 20.043 1.00 92.38 496 GLN A C 1
ATOM 3677 O O . GLN A 1 496 ? 0.063 4.581 20.079 1.00 92.38 496 GLN A O 1
ATOM 3682 N N . ILE A 1 497 ? 2.284 4.836 20.383 1.00 94.62 497 ILE A N 1
ATOM 3683 C CA . ILE A 1 497 ? 2.557 3.514 20.958 1.00 94.62 497 ILE A CA 1
ATOM 3684 C C . ILE A 1 497 ? 3.395 3.662 22.233 1.00 94.62 497 ILE A C 1
ATOM 3686 O O . ILE A 1 497 ? 3.981 4.715 22.461 1.00 94.62 497 ILE A O 1
ATOM 3690 N N . GLY A 1 498 ? 3.478 2.625 23.060 1.00 93.62 498 GLY A N 1
ATOM 3691 C CA . GLY A 1 498 ? 4.339 2.627 24.243 1.00 93.62 498 GLY A CA 1
ATOM 3692 C C . GLY A 1 498 ? 4.716 1.226 24.702 1.00 93.62 498 GLY A C 1
ATOM 3693 O O . GLY A 1 498 ? 4.067 0.254 24.317 1.00 93.62 498 GLY A O 1
ATOM 3694 N N . LEU A 1 499 ? 5.777 1.106 25.497 1.00 94.00 499 LEU A N 1
ATOM 3695 C CA . LEU A 1 499 ? 6.236 -0.168 26.056 1.00 94.00 499 LEU A CA 1
ATOM 3696 C C . LEU A 1 499 ? 5.910 -0.239 27.552 1.00 94.00 499 LEU A C 1
ATOM 3698 O O . LEU A 1 499 ? 6.331 0.618 28.317 1.00 94.00 499 LEU A O 1
ATOM 3702 N N . GLN A 1 500 ? 5.189 -1.278 27.970 1.00 90.69 500 GLN A N 1
ATOM 3703 C CA . GLN A 1 500 ? 4.866 -1.532 29.376 1.00 90.69 500 GLN A CA 1
ATOM 3704 C C . GLN A 1 500 ? 4.845 -3.041 29.629 1.00 90.69 500 GLN A C 1
ATOM 3706 O O . GLN A 1 500 ? 4.314 -3.795 28.816 1.00 90.69 500 GLN A O 1
ATOM 3711 N N . GLU A 1 501 ? 5.443 -3.489 30.738 1.00 86.69 501 GLU A N 1
ATOM 3712 C CA . GLU A 1 501 ? 5.447 -4.903 31.171 1.00 86.69 501 GLU A CA 1
ATOM 3713 C C . GLU A 1 501 ? 5.912 -5.891 30.074 1.00 86.69 501 GLU A C 1
ATOM 3715 O O . GLU A 1 501 ? 5.470 -7.034 29.992 1.00 86.69 501 GLU A O 1
ATOM 3720 N N . GLY A 1 502 ? 6.817 -5.438 29.197 1.00 90.75 502 GLY A N 1
ATOM 3721 C CA . GLY A 1 502 ? 7.336 -6.214 28.067 1.00 90.75 502 GLY A CA 1
ATOM 3722 C C . GLY A 1 502 ? 6.396 -6.329 26.857 1.00 90.75 502 GLY A C 1
ATOM 3723 O O . GLY A 1 502 ? 6.780 -6.949 25.867 1.00 90.75 502 GLY A O 1
ATOM 3724 N N . LYS A 1 503 ? 5.200 -5.723 26.889 1.00 92.88 503 LYS A N 1
ATOM 3725 C CA . LYS A 1 503 ? 4.243 -5.655 25.769 1.00 92.88 503 LYS A CA 1
ATOM 3726 C C . LYS A 1 503 ? 4.184 -4.247 25.163 1.00 92.88 503 LYS A C 1
ATOM 3728 O O . LYS A 1 503 ? 4.182 -3.235 25.869 1.00 92.88 503 LYS A O 1
ATOM 3733 N N . VAL A 1 504 ? 4.064 -4.171 23.840 1.00 95.00 504 VAL A N 1
ATOM 3734 C CA . VAL A 1 504 ? 3.776 -2.918 23.129 1.00 95.00 504 VAL A CA 1
ATOM 3735 C C . VAL A 1 504 ? 2.278 -2.627 23.204 1.00 95.00 504 VAL A C 1
ATOM 3737 O O . VAL A 1 504 ? 1.448 -3.458 22.831 1.00 95.00 504 VAL A O 1
ATOM 3740 N N . HIS A 1 505 ? 1.943 -1.424 23.646 1.00 94.12 505 HIS A N 1
ATOM 3741 C CA . HIS A 1 505 ? 0.597 -0.870 23.724 1.00 94.12 505 HIS A CA 1
ATOM 3742 C C . HIS A 1 505 ? 0.420 0.209 22.649 1.00 94.12 505 HIS A C 1
ATOM 3744 O O . HIS A 1 505 ? 1.400 0.788 22.175 1.00 94.12 505 HIS A O 1
ATOM 3750 N N . PHE A 1 506 ? -0.819 0.490 22.252 1.00 93.50 506 PHE A N 1
ATOM 3751 C CA . PHE A 1 506 ? -1.152 1.514 21.260 1.00 93.50 506 PHE A CA 1
ATOM 3752 C C . PHE A 1 506 ? -2.351 2.353 21.700 1.00 93.50 506 PHE A C 1
ATOM 3754 O O . PHE A 1 506 ? -3.238 1.870 22.403 1.00 93.50 506 PHE A O 1
ATOM 3761 N N . TYR A 1 507 ? -2.384 3.616 21.282 1.00 91.50 507 TYR A N 1
ATOM 3762 C CA . TYR A 1 507 ? -3.470 4.528 21.614 1.00 91.50 507 TYR A CA 1
ATOM 3763 C C . TYR A 1 507 ? -4.608 4.440 20.588 1.00 91.50 507 TYR A C 1
ATOM 3765 O O . TYR A 1 507 ? -4.435 4.771 19.410 1.00 91.50 507 TYR A O 1
ATOM 3773 N N . ASN A 1 508 ? -5.800 4.028 21.024 1.00 89.38 508 ASN A N 1
ATOM 3774 C CA . ASN A 1 508 ? -6.989 3.997 20.179 1.00 89.38 508 ASN A CA 1
ATOM 3775 C C . ASN A 1 508 ? -7.738 5.335 20.257 1.00 89.38 508 ASN A C 1
ATOM 3777 O O . ASN A 1 508 ? -8.551 5.574 21.149 1.00 89.38 508 ASN A O 1
ATOM 3781 N N . GLY A 1 509 ? -7.526 6.202 19.263 1.00 85.81 509 GLY A N 1
ATOM 3782 C CA . GLY A 1 509 ? -8.206 7.501 19.170 1.00 85.81 509 GLY A CA 1
ATOM 3783 C C . GLY A 1 509 ? -9.740 7.437 19.053 1.00 85.81 509 GLY A C 1
ATOM 3784 O O . GLY A 1 509 ? -10.399 8.457 19.264 1.00 85.81 509 GLY A O 1
ATOM 3785 N N . ASN A 1 510 ? -10.330 6.270 18.752 1.00 88.44 510 ASN A N 1
ATOM 3786 C CA . ASN A 1 510 ? -11.787 6.111 18.708 1.00 88.44 510 ASN A CA 1
ATOM 3787 C C . ASN A 1 510 ? -12.397 6.001 20.113 1.00 88.44 510 ASN A C 1
ATOM 3789 O O . ASN A 1 510 ? -13.448 6.584 20.344 1.00 88.44 510 ASN A O 1
ATOM 3793 N N . THR A 1 511 ? -11.737 5.302 21.043 1.00 86.88 511 THR A N 1
ATOM 3794 C CA . THR A 1 511 ? -12.154 5.150 22.454 1.00 86.88 511 THR A CA 1
ATOM 3795 C C . THR A 1 511 ? -11.490 6.173 23.378 1.00 86.88 511 THR A C 1
ATOM 3797 O O . THR A 1 511 ? -12.026 6.468 24.440 1.00 86.88 511 THR A O 1
ATOM 3800 N N . LYS A 1 512 ? -10.359 6.754 22.952 1.00 85.88 512 LYS A N 1
ATOM 3801 C CA . LYS A 1 512 ? -9.412 7.570 23.735 1.00 85.88 512 LYS A CA 1
ATOM 3802 C C . LYS A 1 512 ? -8.631 6.804 24.816 1.00 85.88 512 LYS A C 1
ATOM 3804 O O . LYS A 1 512 ? -8.113 7.432 25.741 1.00 85.88 512 LYS A O 1
ATOM 3809 N N . ASN A 1 513 ? -8.498 5.486 24.679 1.00 86.50 513 ASN A N 1
ATOM 3810 C CA . ASN A 1 513 ? -7.807 4.621 25.639 1.00 86.50 513 ASN A CA 1
ATOM 3811 C C . ASN A 1 513 ? -6.518 3.985 25.068 1.00 86.50 513 ASN A C 1
ATOM 3813 O O . ASN A 1 513 ? -6.332 3.919 23.851 1.00 86.50 513 ASN A O 1
ATOM 3817 N N . TRP A 1 514 ? -5.647 3.493 25.952 1.00 89.62 514 TRP A N 1
ATOM 3818 C CA . TRP A 1 514 ? -4.521 2.618 25.609 1.00 89.62 514 TRP A CA 1
ATOM 3819 C C . TRP A 1 514 ? -4.962 1.149 25.550 1.00 89.62 514 TRP A C 1
ATOM 3821 O O . TRP A 1 514 ? -5.689 0.669 26.417 1.00 89.62 514 TRP A O 1
ATOM 3831 N N . GLU A 1 515 ? -4.510 0.426 24.527 1.00 89.62 515 GLU A N 1
ATOM 3832 C CA . GLU A 1 515 ? -4.830 -0.985 24.288 1.00 89.62 515 GLU A CA 1
ATOM 3833 C C . GLU A 1 515 ? -3.542 -1.808 24.137 1.00 89.62 515 GLU A C 1
ATOM 3835 O O . GLU A 1 515 ? -2.599 -1.396 23.457 1.00 89.62 515 GLU A O 1
ATOM 3840 N N . ALA A 1 516 ? -3.492 -2.988 24.760 1.00 88.94 516 ALA A N 1
ATOM 3841 C CA . ALA A 1 516 ? -2.380 -3.924 24.604 1.00 88.94 516 ALA A CA 1
ATOM 3842 C C . ALA A 1 516 ? -2.384 -4.582 23.214 1.00 88.94 516 ALA A C 1
ATOM 3844 O O . ALA A 1 516 ? -3.438 -4.888 22.654 1.00 88.94 516 ALA A O 1
ATOM 3845 N N . SER A 1 517 ? -1.197 -4.850 22.667 1.00 92.25 517 SER A N 1
ATOM 3846 C CA . SER A 1 517 ? -1.026 -5.678 21.467 1.00 92.25 517 SER A CA 1
ATOM 3847 C C . SER A 1 517 ? -0.381 -7.027 21.800 1.00 92.25 517 SER A C 1
ATOM 3849 O O . SER A 1 517 ? 0.156 -7.232 22.887 1.00 92.25 517 SER A O 1
ATOM 3851 N N . SER A 1 518 ? -0.369 -7.944 20.830 1.00 88.75 518 SER A N 1
ATOM 3852 C CA . SER A 1 518 ? 0.359 -9.217 20.926 1.00 88.75 518 SER A CA 1
ATOM 3853 C C . SER A 1 518 ? 1.859 -9.096 20.600 1.00 88.75 518 SER A C 1
ATOM 3855 O O . SER A 1 518 ? 2.488 -10.097 20.251 1.00 88.75 518 SER A O 1
ATOM 3857 N N . VAL A 1 519 ? 2.426 -7.885 20.595 1.00 94.19 519 VAL A N 1
ATOM 3858 C CA . VAL A 1 519 ? 3.848 -7.646 20.311 1.00 94.19 519 VAL A CA 1
ATOM 3859 C C . VAL A 1 519 ? 4.606 -7.500 21.625 1.00 94.19 519 VAL A C 1
ATOM 3861 O O . VAL A 1 519 ? 4.373 -6.563 22.382 1.00 94.19 519 VAL A O 1
ATOM 3864 N N . GLU A 1 520 ? 5.542 -8.413 21.869 1.00 93.88 520 GLU A N 1
ATOM 3865 C CA . GLU A 1 520 ? 6.449 -8.384 23.020 1.00 93.88 520 GLU A CA 1
ATOM 3866 C C . GLU A 1 520 ? 7.809 -7.778 22.633 1.00 93.88 520 GLU A C 1
ATOM 3868 O O . GLU A 1 520 ? 8.310 -8.039 21.535 1.00 93.88 520 GLU A O 1
ATOM 3873 N N . ALA A 1 521 ? 8.422 -7.004 23.531 1.00 95.25 521 ALA A N 1
ATOM 3874 C CA . ALA A 1 521 ? 9.713 -6.347 23.325 1.00 95.25 521 ALA A CA 1
ATOM 3875 C C . ALA A 1 521 ? 10.440 -6.057 24.653 1.00 95.25 521 ALA A C 1
ATOM 3877 O O . ALA A 1 521 ? 9.803 -5.820 25.676 1.00 95.25 521 ALA A O 1
ATOM 3878 N N . SER A 1 522 ? 11.775 -6.018 24.627 1.00 93.94 522 SER A N 1
ATOM 3879 C CA . SER A 1 522 ? 12.611 -5.504 25.726 1.00 93.94 522 SER A CA 1
ATOM 3880 C C . SER A 1 522 ? 12.985 -4.028 25.553 1.00 93.94 522 SER A C 1
ATOM 3882 O O . SER A 1 522 ? 13.219 -3.341 26.541 1.00 93.94 522 SER A O 1
ATOM 3884 N N . GLN A 1 523 ? 13.016 -3.526 24.313 1.00 94.19 523 GLN A N 1
ATOM 3885 C CA . GLN A 1 523 ? 13.121 -2.098 23.996 1.00 94.19 523 GLN A CA 1
ATOM 3886 C C . GLN A 1 523 ? 12.211 -1.746 22.820 1.00 94.19 523 GLN A C 1
ATOM 3888 O O . GLN A 1 523 ? 12.013 -2.552 21.906 1.00 94.19 523 GLN A O 1
ATOM 3893 N N . LEU A 1 524 ? 11.726 -0.507 22.811 1.00 95.88 524 LEU A N 1
ATOM 3894 C CA . LEU A 1 524 ? 10.924 0.084 21.748 1.00 95.88 524 LEU A CA 1
ATOM 3895 C C . LEU A 1 524 ? 11.557 1.429 21.362 1.00 95.88 524 LEU A C 1
ATOM 3897 O O . LEU A 1 524 ? 11.787 2.272 22.224 1.00 95.88 524 LEU A O 1
ATOM 3901 N N . LYS A 1 525 ? 11.870 1.628 20.078 1.00 94.88 525 LYS A N 1
ATOM 3902 C CA . LYS A 1 525 ? 12.503 2.851 19.555 1.00 94.88 525 LYS A CA 1
ATOM 3903 C C . LYS A 1 525 ? 11.780 3.339 18.304 1.00 94.88 525 LYS A C 1
ATOM 3905 O O . LYS A 1 525 ? 11.218 2.547 17.546 1.00 94.88 525 LYS A O 1
ATOM 3910 N N . ARG A 1 526 ? 11.840 4.646 18.062 1.00 93.88 526 ARG A N 1
ATOM 3911 C CA . ARG A 1 526 ? 11.383 5.288 16.826 1.00 93.88 526 ARG A CA 1
ATOM 3912 C C . ARG A 1 526 ? 12.583 5.509 15.905 1.00 93.88 526 ARG A C 1
ATOM 3914 O O . ARG A 1 526 ? 13.609 6.010 16.354 1.00 93.88 526 ARG A O 1
ATOM 3921 N N . GLY A 1 527 ? 12.459 5.117 14.642 1.00 94.69 527 GLY A N 1
ATOM 3922 C CA . GLY A 1 527 ? 13.421 5.463 13.601 1.00 94.69 527 GLY A CA 1
ATOM 3923 C C . GLY A 1 527 ? 13.205 6.889 13.098 1.00 94.69 527 GLY A C 1
ATOM 3924 O O . GLY A 1 527 ? 12.105 7.440 13.202 1.00 94.69 527 GLY A O 1
ATOM 3925 N N . LEU A 1 528 ? 14.241 7.487 12.509 1.00 94.06 528 LEU A N 1
ATOM 3926 C CA . LEU A 1 528 ? 14.130 8.807 11.873 1.00 94.06 528 LEU A CA 1
ATOM 3927 C C . LEU A 1 528 ? 13.140 8.796 10.687 1.00 94.06 528 LEU A C 1
ATOM 3929 O O . LEU A 1 528 ? 12.519 9.817 10.392 1.00 94.06 528 LEU A O 1
ATOM 3933 N N . ASP A 1 529 ? 12.903 7.622 10.093 1.00 91.44 529 ASP A N 1
ATOM 3934 C CA . ASP A 1 529 ? 11.847 7.329 9.111 1.00 91.44 529 ASP A CA 1
ATOM 3935 C C . ASP A 1 529 ? 10.400 7.364 9.655 1.00 91.44 529 ASP A C 1
ATOM 3937 O O . ASP A 1 529 ? 9.465 7.027 8.927 1.00 91.44 529 ASP A O 1
ATOM 3941 N N . ASN A 1 530 ? 10.203 7.776 10.914 1.00 90.56 530 ASN A N 1
ATOM 3942 C CA . ASN A 1 530 ? 8.939 7.769 11.664 1.00 90.56 530 ASN A CA 1
ATOM 3943 C C . ASN A 1 530 ? 8.340 6.375 11.936 1.00 90.56 530 ASN A C 1
ATOM 3945 O O . ASN A 1 530 ? 7.232 6.298 12.470 1.00 90.56 530 ASN A O 1
ATOM 3949 N N . GLN A 1 531 ? 9.038 5.283 11.615 1.00 92.81 531 GLN A N 1
ATOM 3950 C CA . GLN A 1 531 ? 8.579 3.927 11.921 1.00 92.81 531 GLN A CA 1
ATOM 3951 C C . GLN A 1 531 ? 9.007 3.516 13.337 1.00 92.81 531 GLN A C 1
ATOM 3953 O O . GLN A 1 531 ? 9.936 4.080 13.917 1.00 92.81 531 GLN A O 1
ATOM 3958 N N . ALA A 1 532 ? 8.347 2.506 13.900 1.00 95.06 532 ALA A N 1
ATOM 3959 C CA . ALA A 1 532 ? 8.728 1.924 15.184 1.00 95.06 532 ALA A CA 1
ATOM 3960 C C . ALA A 1 532 ? 9.508 0.617 15.013 1.00 95.06 532 ALA A C 1
ATOM 3962 O O . ALA A 1 532 ? 9.257 -0.162 14.093 1.00 95.06 532 ALA A O 1
ATOM 3963 N N . TYR A 1 533 ? 10.430 0.368 15.938 1.00 96.69 533 TYR A N 1
ATOM 3964 C CA . TYR A 1 533 ? 11.317 -0.787 15.966 1.00 96.69 533 TYR A CA 1
ATOM 3965 C C . TYR A 1 533 ? 11.345 -1.374 17.381 1.00 96.69 533 TYR A C 1
ATOM 3967 O O . TYR A 1 533 ? 11.446 -0.640 18.363 1.00 96.69 533 TYR A O 1
ATOM 3975 N N . THR A 1 534 ? 11.262 -2.697 17.484 1.00 96.56 534 THR A N 1
ATOM 3976 C CA . THR A 1 534 ? 11.321 -3.456 18.742 1.00 96.56 534 THR A CA 1
ATOM 3977 C C . THR A 1 534 ? 12.554 -4.337 18.791 1.00 96.56 534 THR A C 1
ATOM 3979 O O . THR A 1 534 ? 12.829 -5.055 17.828 1.00 96.56 534 THR A O 1
ATOM 3982 N N . LEU A 1 535 ? 13.231 -4.352 19.935 1.00 95.00 535 LEU A N 1
ATOM 3983 C CA . LEU A 1 535 ? 14.229 -5.358 20.277 1.00 95.00 535 LEU A CA 1
ATOM 3984 C C . LEU A 1 535 ? 13.532 -6.486 21.042 1.00 95.00 535 LEU A C 1
ATOM 3986 O O . LEU A 1 535 ? 12.828 -6.218 22.016 1.00 95.00 535 LEU A O 1
ATOM 3990 N N . LYS A 1 536 ? 13.717 -7.739 20.619 1.00 92.00 536 LYS A N 1
ATOM 3991 C CA . LYS A 1 536 ? 13.297 -8.919 21.391 1.00 92.00 536 LYS A CA 1
ATOM 3992 C C . LYS A 1 536 ? 14.193 -10.112 21.079 1.00 92.00 536 LYS A C 1
ATOM 3994 O O . LYS A 1 536 ? 14.478 -10.365 19.911 1.00 92.00 536 LYS A O 1
ATOM 3999 N N . ASP A 1 537 ? 14.596 -10.860 22.104 1.00 86.81 537 ASP A N 1
ATOM 4000 C CA . ASP A 1 537 ? 15.390 -12.095 21.982 1.00 86.81 537 ASP A CA 1
ATOM 4001 C C . ASP A 1 537 ? 16.716 -11.898 21.207 1.00 86.81 537 ASP A C 1
ATOM 4003 O O . ASP A 1 537 ? 17.169 -12.788 20.491 1.00 86.81 537 ASP A O 1
ATOM 4007 N N . GLY A 1 538 ? 17.311 -10.701 21.317 1.00 88.25 538 GLY A N 1
ATOM 4008 C CA . GLY A 1 538 ? 18.511 -10.279 20.582 1.00 88.25 538 GLY A CA 1
ATOM 4009 C C . GLY A 1 538 ? 18.268 -9.784 19.148 1.00 88.25 538 GLY A C 1
ATOM 4010 O O . GLY A 1 538 ? 19.215 -9.347 18.500 1.00 88.25 538 GLY A O 1
ATOM 4011 N N . GLU A 1 539 ? 17.030 -9.814 18.648 1.00 91.19 539 GLU A N 1
ATOM 4012 C CA . GLU A 1 539 ? 16.665 -9.451 17.272 1.00 91.19 539 GLU A CA 1
ATOM 4013 C C . GLU A 1 539 ? 15.953 -8.088 17.200 1.00 91.19 539 GLU A C 1
ATOM 4015 O O . GLU A 1 539 ? 14.967 -7.856 17.906 1.00 91.19 539 GLU A O 1
ATOM 4020 N N . ILE A 1 540 ? 16.383 -7.217 16.279 1.00 93.94 540 ILE A N 1
ATOM 4021 C CA . ILE A 1 540 ? 15.676 -5.971 15.935 1.00 93.94 540 ILE A CA 1
ATOM 4022 C C . ILE A 1 540 ? 14.582 -6.276 14.905 1.00 93.94 540 ILE A C 1
ATOM 4024 O O . ILE A 1 540 ? 14.867 -6.849 13.854 1.00 93.94 540 ILE A O 1
ATOM 4028 N N . LYS A 1 541 ? 13.337 -5.858 15.159 1.00 93.88 541 LYS A N 1
ATOM 4029 C CA . LYS A 1 541 ? 12.176 -6.043 14.266 1.00 93.88 541 LYS A CA 1
ATOM 4030 C C . LYS A 1 541 ? 11.460 -4.707 14.015 1.00 93.88 541 LYS A C 1
ATOM 4032 O O . LYS A 1 541 ? 11.148 -4.019 14.983 1.00 93.88 541 LYS A O 1
ATOM 4037 N N . PRO A 1 542 ? 11.160 -4.327 12.758 1.00 94.19 542 PRO A N 1
ATOM 4038 C CA . PRO A 1 542 ? 10.292 -3.190 12.463 1.00 94.19 542 PRO A CA 1
ATOM 4039 C C . PRO A 1 542 ? 8.835 -3.535 12.794 1.00 94.19 542 PRO A C 1
ATOM 4041 O O . PRO A 1 542 ? 8.402 -4.669 12.574 1.00 94.19 542 PRO A O 1
ATOM 4044 N N . LEU A 1 543 ? 8.059 -2.561 13.260 1.00 94.81 543 LEU A N 1
ATOM 4045 C CA . LEU A 1 543 ? 6.618 -2.701 13.455 1.00 94.81 543 LEU A CA 1
ATOM 4046 C C . LEU A 1 543 ? 5.850 -2.234 12.218 1.00 94.81 543 LEU A C 1
ATOM 4048 O O . LEU A 1 543 ? 6.147 -1.193 11.637 1.00 94.81 543 LEU A O 1
ATOM 4052 N N . SER A 1 544 ? 4.821 -2.989 11.837 1.00 92.75 544 SER A N 1
ATOM 4053 C CA . SER A 1 544 ? 3.821 -2.565 10.860 1.00 92.75 544 SER A CA 1
ATOM 4054 C C . SER A 1 544 ? 2.540 -2.182 11.596 1.00 92.75 544 SER A C 1
ATOM 4056 O O . SER A 1 544 ? 1.942 -3.012 12.284 1.00 92.75 544 SER A O 1
ATOM 4058 N N . ILE A 1 545 ? 2.148 -0.914 11.474 1.00 92.25 545 ILE A N 1
ATOM 4059 C CA . ILE A 1 545 ? 0.952 -0.352 12.105 1.00 92.25 545 ILE A CA 1
ATOM 4060 C C . ILE A 1 545 ? -0.238 -0.480 11.149 1.00 92.25 545 ILE A C 1
ATOM 4062 O O . ILE A 1 545 ? -0.156 -0.077 9.985 1.00 92.25 545 ILE A O 1
ATOM 4066 N N . ASN A 1 546 ? -1.355 -1.029 11.626 1.00 91.50 546 ASN A N 1
ATOM 4067 C CA . ASN A 1 546 ? -2.552 -1.174 10.806 1.00 91.50 546 ASN A CA 1
ATOM 4068 C C . ASN A 1 546 ? -3.222 0.185 10.499 1.00 91.50 546 ASN A C 1
ATOM 4070 O O . ASN A 1 546 ? -3.640 0.893 11.405 1.00 91.50 546 ASN A O 1
ATOM 4074 N N . GLN A 1 547 ? -3.393 0.511 9.212 1.00 88.00 547 GLN A N 1
ATOM 4075 C CA . GLN A 1 547 ? -4.167 1.674 8.728 1.00 88.00 547 GLN A CA 1
ATOM 4076 C C . GLN A 1 547 ? -5.453 1.271 7.967 1.00 88.00 547 GLN A C 1
ATOM 4078 O O . GLN A 1 547 ? -5.967 2.027 7.138 1.00 88.00 547 GLN A O 1
ATOM 4083 N N . LYS A 1 548 ? -5.946 0.045 8.172 1.00 90.81 548 LYS A N 1
ATOM 4084 C CA . LYS A 1 548 ? -7.113 -0.536 7.485 1.00 90.81 548 LYS A CA 1
ATOM 4085 C C . LYS A 1 548 ? -8.186 -0.905 8.506 1.00 90.81 548 LYS A C 1
ATOM 4087 O O . LYS A 1 548 ? -7.902 -0.979 9.700 1.00 90.81 548 LYS A O 1
ATOM 4092 N N . SER A 1 549 ? -9.407 -1.148 8.042 1.00 89.56 549 SER A N 1
ATOM 4093 C CA . SER A 1 549 ? -10.412 -1.773 8.899 1.00 89.56 549 SER A CA 1
ATOM 4094 C C . SER A 1 549 ? -10.028 -3.204 9.255 1.00 89.56 549 SER A C 1
ATOM 4096 O O . SER A 1 549 ? -9.239 -3.854 8.555 1.00 89.56 549 SER A O 1
ATOM 4098 N N . ASP A 1 550 ? -10.696 -3.715 10.280 1.00 85.50 550 ASP A N 1
ATOM 4099 C CA . ASP A 1 550 ? -10.824 -5.145 10.521 1.00 85.50 550 ASP A CA 1
ATOM 4100 C C . ASP A 1 550 ? -11.490 -5.862 9.322 1.00 85.50 550 ASP A C 1
ATOM 4102 O O . ASP A 1 550 ? -11.946 -5.239 8.350 1.00 85.50 550 ASP A O 1
ATOM 4106 N N . THR A 1 551 ? -11.460 -7.195 9.340 1.00 88.44 551 THR A N 1
ATOM 4107 C CA . THR A 1 551 ? -11.950 -8.039 8.240 1.00 88.44 551 THR A CA 1
ATOM 4108 C C . THR A 1 551 ? -13.471 -8.160 8.287 1.00 88.44 551 THR A C 1
ATOM 4110 O O . THR A 1 551 ? -14.007 -8.683 9.256 1.00 88.44 551 THR A O 1
ATOM 4113 N N . PHE A 1 552 ? -14.163 -7.772 7.216 1.00 88.44 552 PHE A N 1
ATOM 4114 C CA . PHE A 1 552 ? -15.599 -8.009 7.073 1.00 88.44 552 PHE A CA 1
ATOM 4115 C C . PHE A 1 552 ? -15.853 -9.257 6.234 1.00 88.44 552 PHE A C 1
ATOM 4117 O O . PHE A 1 552 ? -15.287 -9.410 5.150 1.00 88.44 552 PHE A O 1
ATOM 4124 N N . ALA A 1 553 ? -16.709 -10.148 6.720 1.00 88.38 553 ALA A N 1
ATOM 4125 C CA . ALA A 1 553 ? -17.136 -11.329 5.982 1.00 88.38 553 ALA A CA 1
ATOM 4126 C C . ALA A 1 553 ? -17.989 -10.938 4.755 1.00 88.38 553 ALA A C 1
ATOM 4128 O O . ALA A 1 553 ? -18.625 -9.881 4.736 1.00 88.38 553 ALA A O 1
ATOM 4129 N N . HIS A 1 554 ? -17.987 -11.740 3.688 1.00 84.75 554 HIS A N 1
ATOM 4130 C CA . HIS A 1 554 ? -18.724 -11.391 2.472 1.00 84.75 554 HIS A CA 1
ATOM 4131 C C . HIS A 1 554 ? -20.107 -12.055 2.408 1.00 84.75 554 HIS A C 1
ATOM 4133 O O . HIS A 1 554 ? -20.245 -13.223 2.056 1.00 84.75 554 HIS A O 1
ATOM 4139 N N . GLY A 1 555 ? -21.148 -11.269 2.670 1.00 81.81 555 GLY A N 1
ATOM 4140 C CA . GLY A 1 555 ? -22.539 -11.650 2.442 1.00 81.81 555 GLY A CA 1
ATOM 4141 C C . GLY A 1 555 ? -23.469 -10.715 3.199 1.00 81.81 555 GLY A C 1
ATOM 4142 O O . GLY A 1 555 ? -23.191 -9.522 3.313 1.00 81.81 555 GLY A O 1
ATOM 4143 N N . ASP A 1 556 ? -24.543 -11.258 3.765 1.00 78.38 556 ASP A N 1
ATOM 4144 C CA . ASP A 1 556 ? -25.473 -10.507 4.613 1.00 78.38 556 ASP A CA 1
ATOM 4145 C C . ASP A 1 556 ? -25.318 -10.780 6.125 1.00 78.38 556 ASP A C 1
ATOM 4147 O O . ASP A 1 556 ? -26.014 -10.150 6.923 1.00 78.38 556 ASP A O 1
ATOM 4151 N N . ASN A 1 557 ? -24.383 -11.648 6.530 1.00 83.19 557 ASN A N 1
ATOM 4152 C CA . ASN A 1 557 ? -23.922 -11.840 7.916 1.00 83.19 557 ASN A CA 1
ATOM 4153 C C . ASN A 1 557 ? -22.854 -10.780 8.284 1.00 83.19 557 ASN A C 1
ATOM 4155 O O . ASN A 1 557 ? -21.705 -11.119 8.568 1.00 83.19 557 ASN A O 1
ATOM 4159 N N . THR A 1 558 ? -23.218 -9.496 8.169 1.00 85.88 558 THR A N 1
ATOM 4160 C CA . THR A 1 558 ? -22.425 -8.317 8.591 1.00 85.88 558 THR A CA 1
ATOM 4161 C C . THR A 1 558 ? -23.344 -7.166 9.048 1.00 85.88 558 THR A C 1
ATOM 4163 O O . THR A 1 558 ? -23.183 -6.015 8.635 1.00 85.88 558 THR A O 1
ATOM 4166 N N . VAL A 1 559 ? -24.385 -7.476 9.820 1.00 87.62 559 VAL A N 1
ATOM 4167 C CA . VAL A 1 559 ? -25.387 -6.536 10.345 1.00 87.62 559 VAL A CA 1
ATOM 4168 C C . VAL A 1 559 ? -24.808 -5.608 11.414 1.00 87.62 559 VAL A C 1
ATOM 4170 O O . VAL A 1 559 ? -25.180 -4.433 11.461 1.00 87.62 559 VAL A O 1
ATOM 4173 N N . PHE A 1 560 ? -23.906 -6.115 12.254 1.00 89.81 560 PHE A N 1
ATOM 4174 C CA . PHE A 1 560 ? -23.333 -5.391 13.392 1.00 89.81 560 PHE A CA 1
ATOM 4175 C C . PHE A 1 560 ? -21.941 -4.807 13.108 1.00 89.81 560 PHE A C 1
ATOM 4177 O O . PHE A 1 560 ? -21.420 -4.017 13.894 1.00 89.81 560 PHE A O 1
ATOM 4184 N N . ALA A 1 561 ? -21.378 -5.119 11.939 1.00 83.94 561 ALA A N 1
ATOM 4185 C CA . ALA A 1 561 ? -20.103 -4.614 11.449 1.00 83.94 561 ALA A CA 1
ATOM 4186 C C . ALA A 1 561 ? -20.018 -3.070 11.431 1.00 83.94 561 ALA A C 1
ATOM 4188 O O . ALA A 1 561 ? -20.659 -2.394 10.619 1.00 83.94 561 ALA A O 1
ATOM 4189 N N . LEU A 1 562 ? -19.152 -2.504 12.279 1.00 85.88 562 LEU A N 1
ATOM 4190 C CA . LEU A 1 562 ? -18.839 -1.073 12.307 1.00 85.88 562 LEU A CA 1
ATOM 4191 C C . LEU A 1 562 ? -17.468 -0.795 11.659 1.00 85.88 562 LEU A C 1
ATOM 4193 O O . LEU A 1 562 ? -16.463 -1.350 12.100 1.00 85.88 562 LEU A O 1
ATOM 4197 N N . PRO A 1 563 ? -17.377 0.082 10.637 1.00 83.88 563 PRO A N 1
ATOM 4198 C CA . PRO A 1 563 ? -16.094 0.486 10.074 1.00 83.88 563 PRO A CA 1
ATOM 4199 C C . PRO A 1 563 ? -15.333 1.369 11.068 1.00 83.88 563 PRO A C 1
ATOM 4201 O O . PRO A 1 563 ? -15.728 2.503 11.336 1.00 83.88 563 PRO A O 1
ATOM 4204 N N . GLN A 1 564 ? -14.231 0.839 11.592 1.00 86.12 564 GLN A N 1
ATOM 4205 C CA . GLN A 1 564 ? -13.248 1.556 12.397 1.00 86.12 564 GLN A CA 1
ATOM 4206 C C . GLN A 1 564 ? -11.829 1.203 11.936 1.00 86.12 564 GLN A C 1
ATOM 4208 O O . GLN A 1 564 ? -11.604 0.140 11.359 1.00 86.12 564 GLN A O 1
ATOM 4213 N N . VAL A 1 565 ? -10.865 2.085 12.213 1.00 87.75 565 VAL A N 1
ATOM 4214 C CA . VAL A 1 565 ? -9.429 1.798 12.077 1.00 87.75 565 VAL A CA 1
ATOM 4215 C C . VAL A 1 565 ? -8.810 1.855 13.466 1.00 87.75 565 VAL A C 1
ATOM 4217 O O . VAL A 1 565 ? -8.860 2.900 14.120 1.00 87.75 565 VAL A O 1
ATOM 4220 N N . ARG A 1 566 ? -8.213 0.742 13.897 1.00 88.94 566 ARG A N 1
ATOM 4221 C CA . ARG A 1 566 ? -7.367 0.648 15.093 1.00 88.94 566 ARG A CA 1
ATOM 4222 C C . ARG A 1 566 ? -5.910 0.599 14.637 1.00 88.94 566 ARG A C 1
ATOM 4224 O O . ARG A 1 566 ? -5.561 -0.246 13.812 1.00 88.94 566 ARG A O 1
ATOM 4231 N N . MET A 1 567 ? -5.073 1.491 15.175 1.00 89.94 567 MET A N 1
ATOM 4232 C CA . MET A 1 567 ? -3.638 1.609 14.853 1.00 89.94 567 MET A CA 1
ATOM 4233 C C . MET A 1 567 ? -2.809 0.504 15.532 1.00 89.94 567 MET A C 1
ATOM 4235 O O . MET A 1 567 ? -1.793 0.756 16.173 1.00 89.94 567 MET A O 1
ATOM 4239 N N . THR A 1 568 ? -3.275 -0.740 15.441 1.00 92.88 568 THR A N 1
ATOM 4240 C CA . THR A 1 568 ? -2.683 -1.882 16.136 1.00 92.88 568 THR A CA 1
ATOM 4241 C C . THR A 1 568 ? -1.320 -2.229 15.521 1.00 92.88 568 THR A C 1
ATOM 4243 O O . THR A 1 568 ? -1.235 -2.404 14.298 1.00 92.88 568 THR A O 1
ATOM 4246 N N . PRO A 1 569 ? -0.248 -2.336 16.328 1.00 94.62 569 PRO A N 1
ATOM 4247 C CA . PRO A 1 569 ? 1.071 -2.728 15.857 1.00 94.62 569 PRO A CA 1
ATOM 4248 C C . PRO A 1 569 ? 1.160 -4.240 15.632 1.00 94.62 569 PRO A C 1
ATOM 4250 O O . PRO A 1 569 ? 0.536 -5.042 16.325 1.00 94.62 569 PRO A O 1
ATOM 4253 N N . SER A 1 570 ? 2.003 -4.632 14.682 1.00 94.44 570 SER A N 1
ATOM 4254 C CA . SER A 1 570 ? 2.358 -6.025 14.409 1.00 94.44 570 SER A CA 1
ATOM 4255 C C . SER A 1 570 ? 3.856 -6.145 14.124 1.00 94.44 570 SER A C 1
ATOM 4257 O O . SER A 1 570 ? 4.436 -5.288 13.456 1.00 94.44 570 SER A O 1
ATOM 4259 N N . ALA A 1 571 ? 4.505 -7.185 14.649 1.00 91.00 571 ALA A N 1
ATOM 4260 C CA . ALA A 1 571 ? 5.943 -7.385 14.477 1.00 91.00 571 ALA A CA 1
ATOM 4261 C C . ALA A 1 571 ? 6.276 -7.902 13.068 1.00 91.00 571 ALA A C 1
ATOM 4263 O O . ALA A 1 571 ? 5.736 -8.915 12.619 1.00 91.00 571 ALA A O 1
ATOM 4264 N N . GLY A 1 572 ? 7.188 -7.216 12.379 1.00 87.25 572 GLY A N 1
ATOM 4265 C CA . GLY A 1 572 ? 7.735 -7.636 11.094 1.00 87.25 572 GLY A CA 1
ATOM 4266 C C . GLY A 1 572 ? 8.872 -8.659 11.212 1.00 87.25 572 GLY A C 1
ATOM 4267 O O . GLY A 1 572 ? 9.248 -9.112 12.292 1.00 87.25 572 GLY A O 1
ATOM 4268 N N . THR A 1 573 ? 9.453 -9.005 10.063 1.00 84.38 573 THR A N 1
ATOM 4269 C CA . THR A 1 573 ? 10.672 -9.825 9.963 1.00 84.38 573 THR A CA 1
ATOM 4270 C C . THR A 1 573 ? 11.866 -9.125 10.609 1.00 84.38 573 THR A C 1
ATOM 4272 O O . THR A 1 573 ? 12.054 -7.931 10.366 1.00 84.38 573 THR A O 1
ATOM 4275 N N . ALA A 1 574 ? 12.704 -9.864 11.341 1.00 88.06 574 ALA A N 1
ATOM 4276 C CA . ALA A 1 574 ? 13.943 -9.334 11.912 1.00 88.06 574 ALA A CA 1
ATOM 4277 C C . ALA A 1 574 ? 14.848 -8.682 10.847 1.00 88.06 574 ALA A C 1
ATOM 4279 O O . ALA A 1 574 ? 14.871 -9.115 9.688 1.00 88.06 574 ALA A O 1
ATOM 4280 N N . LEU A 1 575 ? 15.579 -7.636 11.237 1.00 89.88 575 LEU A N 1
ATOM 4281 C CA . LEU A 1 575 ? 16.535 -6.964 10.363 1.00 89.88 575 LEU A CA 1
ATOM 4282 C C . LEU A 1 575 ? 17.779 -7.855 10.159 1.00 89.88 575 LEU A C 1
ATOM 4284 O O . LEU A 1 575 ? 18.381 -8.295 11.137 1.00 89.88 575 LEU A O 1
ATOM 4288 N N . PRO A 1 576 ? 18.176 -8.142 8.906 1.00 83.69 576 PRO A N 1
ATOM 4289 C CA . PRO A 1 576 ? 19.321 -8.995 8.591 1.00 83.69 576 PRO A CA 1
ATOM 4290 C C . PRO A 1 576 ? 20.670 -8.333 8.907 1.00 83.69 576 PRO A C 1
ATOM 4292 O O . PRO A 1 576 ? 20.816 -7.112 8.852 1.00 83.69 576 PRO A O 1
ATOM 4295 N N . GLY A 1 577 ? 21.690 -9.167 9.127 1.00 78.56 577 GLY A N 1
ATOM 4296 C CA . GLY A 1 577 ? 23.070 -8.733 9.381 1.00 78.56 577 GLY A CA 1
ATOM 4297 C C . GLY A 1 577 ? 23.487 -8.732 10.853 1.00 78.56 577 GLY A C 1
ATOM 4298 O O . GLY A 1 577 ? 24.563 -8.226 11.153 1.00 78.56 577 GLY A O 1
ATOM 4299 N N . ILE A 1 578 ? 22.647 -9.289 11.724 1.00 77.94 578 ILE A N 1
ATOM 4300 C CA . ILE A 1 578 ? 22.893 -9.634 13.129 1.00 77.94 578 ILE A CA 1
ATOM 4301 C C . ILE A 1 578 ? 22.740 -11.159 13.229 1.00 77.94 578 ILE A C 1
ATOM 4303 O O . ILE A 1 578 ? 21.765 -11.682 12.682 1.00 77.94 578 ILE A O 1
ATOM 4307 N N . ASP A 1 579 ? 23.646 -11.863 13.913 1.00 70.31 579 ASP A N 1
ATOM 4308 C CA . ASP A 1 579 ? 23.374 -13.241 14.340 1.00 70.31 579 ASP A CA 1
ATOM 4309 C C . ASP A 1 579 ? 22.573 -13.239 15.655 1.00 70.31 579 ASP A C 1
ATOM 4311 O O . ASP A 1 579 ? 22.743 -12.366 16.510 1.00 70.31 579 ASP A O 1
ATOM 4315 N N . LYS A 1 580 ? 21.685 -14.217 15.829 1.00 71.56 580 LYS A N 1
ATOM 4316 C CA . LYS A 1 580 ? 20.895 -14.393 17.053 1.00 71.56 580 LYS A CA 1
ATOM 4317 C C . LYS A 1 580 ? 21.801 -14.741 18.244 1.00 71.56 580 LYS A C 1
ATOM 4319 O O . LYS A 1 580 ? 21.567 -14.271 19.365 1.00 71.56 580 LYS A O 1
ATOM 4324 N N . ASP A 1 581 ? 22.855 -15.514 17.984 1.00 72.00 581 ASP A N 1
ATOM 4325 C CA . ASP A 1 581 ? 23.819 -15.930 19.003 1.00 72.00 581 ASP A CA 1
ATOM 4326 C C . ASP A 1 581 ? 24.747 -14.774 19.416 1.00 72.00 581 ASP A C 1
ATOM 4328 O O . ASP A 1 581 ? 25.020 -14.633 20.612 1.00 72.00 581 ASP A O 1
ATOM 4332 N N . ASP A 1 582 ? 25.097 -13.867 18.491 1.00 73.44 582 ASP A N 1
ATOM 4333 C CA . ASP A 1 582 ? 25.738 -12.575 18.798 1.00 73.44 582 ASP A CA 1
ATOM 4334 C C . ASP A 1 582 ? 24.781 -11.704 19.626 1.00 73.44 582 ASP A C 1
ATOM 4336 O O . ASP A 1 582 ? 25.037 -11.442 20.798 1.00 73.44 582 ASP A O 1
ATOM 4340 N N . GLY A 1 583 ? 23.600 -11.398 19.072 1.00 81.12 583 GLY A N 1
ATOM 4341 C CA . GLY A 1 583 ? 22.441 -10.752 19.702 1.00 81.12 583 GLY A CA 1
ATOM 4342 C C . GLY A 1 583 ? 22.628 -9.305 20.180 1.00 81.12 583 GLY A C 1
ATOM 4343 O O . GLY A 1 583 ? 23.673 -8.908 20.682 1.00 81.12 583 GLY A O 1
ATOM 4344 N N . VAL A 1 584 ? 21.564 -8.511 20.063 1.00 91.44 584 VAL A N 1
ATOM 4345 C CA . VAL A 1 584 ? 21.575 -7.071 20.367 1.00 91.44 584 VAL A CA 1
ATOM 4346 C C . VAL A 1 584 ? 21.149 -6.763 21.806 1.00 91.44 584 VAL A C 1
ATOM 4348 O O . VAL A 1 584 ? 20.173 -7.325 22.307 1.00 91.44 584 VAL A O 1
ATOM 4351 N N . SER A 1 585 ? 21.856 -5.825 22.442 1.00 92.56 585 SER A N 1
ATOM 4352 C CA . SER A 1 585 ? 21.560 -5.244 23.759 1.00 92.56 585 SER A CA 1
ATOM 4353 C C . SER A 1 585 ? 20.884 -3.865 23.678 1.00 92.56 585 SER A C 1
ATOM 4355 O O . SER A 1 585 ? 19.998 -3.585 24.483 1.00 92.56 585 SER A O 1
ATOM 4357 N N . ALA A 1 586 ? 21.242 -3.031 22.692 1.00 95.06 586 ALA A N 1
ATOM 4358 C CA . ALA A 1 586 ? 20.625 -1.725 22.427 1.00 95.06 586 ALA A CA 1
ATOM 4359 C C . ALA A 1 586 ? 20.648 -1.353 20.931 1.00 95.06 586 ALA A C 1
ATOM 4361 O O . ALA A 1 586 ? 21.480 -1.852 20.173 1.00 95.06 586 ALA A O 1
ATOM 4362 N N . MET A 1 587 ? 19.748 -0.467 20.487 1.00 96.00 587 MET A N 1
ATOM 4363 C CA . MET A 1 587 ? 19.585 -0.120 19.063 1.00 96.00 587 MET A CA 1
ATOM 4364 C C . MET A 1 587 ? 19.253 1.359 18.808 1.00 96.00 587 MET A C 1
ATOM 4366 O O . MET A 1 587 ? 18.491 1.974 19.550 1.00 96.00 587 MET A O 1
ATOM 4370 N N . ALA A 1 588 ? 19.758 1.908 17.699 1.00 97.12 588 ALA A N 1
ATOM 4371 C CA . ALA A 1 588 ? 19.360 3.212 17.163 1.00 97.12 588 ALA A CA 1
ATOM 4372 C C . ALA A 1 588 ? 19.178 3.123 15.641 1.00 97.12 588 ALA A C 1
ATOM 4374 O O . ALA A 1 588 ? 20.037 2.600 14.933 1.00 97.12 588 ALA A O 1
ATOM 4375 N N . VAL A 1 589 ? 18.061 3.625 15.113 1.00 96.12 589 VAL A N 1
ATOM 4376 C CA . VAL A 1 589 ? 17.654 3.380 13.720 1.00 96.12 589 VAL A CA 1
ATOM 4377 C C . VAL A 1 589 ? 17.526 4.698 12.957 1.00 96.12 589 VAL A C 1
ATOM 4379 O O . VAL A 1 589 ? 16.786 5.583 13.375 1.00 96.12 589 VAL A O 1
ATOM 4382 N N . ILE A 1 590 ? 18.204 4.827 11.808 1.00 95.00 590 ILE A N 1
ATOM 4383 C CA . ILE A 1 590 ? 17.858 5.878 10.838 1.00 95.00 590 ILE A CA 1
ATOM 4384 C C . ILE A 1 590 ? 16.573 5.443 10.135 1.00 95.00 590 ILE A C 1
ATOM 4386 O O . ILE A 1 590 ? 15.553 6.117 10.220 1.00 95.00 590 ILE A O 1
ATOM 4390 N N . ASN A 1 591 ? 16.631 4.288 9.471 1.00 92.62 591 ASN A N 1
ATOM 4391 C CA . ASN A 1 591 ? 15.507 3.668 8.782 1.00 92.62 591 ASN A CA 1
ATOM 4392 C C . ASN A 1 591 ? 15.734 2.152 8.646 1.00 92.62 591 ASN A C 1
ATOM 4394 O O . ASN A 1 591 ? 16.815 1.658 8.980 1.00 92.62 591 ASN A O 1
ATOM 4398 N N . ARG A 1 592 ? 14.763 1.408 8.093 1.00 89.94 592 ARG A N 1
ATOM 4399 C CA . ARG A 1 592 ? 14.856 -0.059 7.889 1.00 89.94 592 ARG A CA 1
ATOM 4400 C C . ARG A 1 592 ? 16.174 -0.523 7.251 1.00 89.94 592 ARG A C 1
ATOM 4402 O O . ARG A 1 592 ? 16.607 -1.637 7.525 1.00 89.94 592 ARG A O 1
ATOM 4409 N N . ASN A 1 593 ? 16.788 0.292 6.395 1.00 91.50 593 ASN A N 1
ATOM 4410 C CA . ASN A 1 593 ? 17.982 -0.059 5.629 1.00 91.50 593 ASN A CA 1
ATOM 4411 C C . ASN A 1 593 ? 19.298 0.398 6.296 1.00 91.50 593 ASN A C 1
ATOM 4413 O O . ASN A 1 593 ? 20.370 -0.006 5.843 1.00 91.50 593 ASN A O 1
ATOM 4417 N N . LYS A 1 594 ? 19.241 1.244 7.336 1.00 93.00 594 LYS A N 1
ATOM 4418 C CA . LYS A 1 594 ? 20.386 1.942 7.951 1.00 93.00 594 LYS A CA 1
ATOM 4419 C C . LYS A 1 594 ? 20.188 2.014 9.478 1.00 93.00 594 LYS A C 1
ATOM 4421 O O . LYS A 1 594 ? 19.434 2.860 9.963 1.00 93.00 594 LYS A O 1
ATOM 4426 N N . PHE A 1 595 ? 20.862 1.158 10.250 1.00 95.12 595 PHE A N 1
ATOM 4427 C CA . PHE A 1 595 ? 20.709 1.103 11.715 1.00 95.12 595 PHE A CA 1
ATOM 4428 C C . PHE A 1 595 ? 22.018 0.782 12.445 1.00 95.12 595 PHE A C 1
ATOM 4430 O O . PHE A 1 595 ? 22.931 0.191 11.875 1.00 95.12 595 PHE A O 1
ATOM 4437 N N . ILE A 1 596 ? 22.095 1.164 13.717 1.00 96.44 596 ILE A N 1
ATOM 4438 C CA . ILE A 1 596 ? 23.189 0.849 14.635 1.00 96.44 596 ILE A CA 1
ATOM 4439 C C . ILE A 1 596 ? 22.663 -0.119 15.693 1.00 96.44 596 ILE A C 1
ATOM 4441 O O . ILE A 1 596 ? 21.587 0.095 16.256 1.00 96.44 596 ILE A O 1
ATOM 4445 N N . ALA A 1 597 ? 23.438 -1.160 15.971 1.00 95.56 597 ALA A N 1
ATOM 4446 C CA . ALA A 1 597 ? 23.205 -2.094 17.060 1.00 95.56 597 ALA A CA 1
ATOM 4447 C C . ALA A 1 597 ? 24.397 -2.097 18.026 1.00 95.56 597 ALA A C 1
ATOM 4449 O O . ALA A 1 597 ? 25.531 -1.829 17.625 1.00 95.56 597 ALA A O 1
ATOM 4450 N N . VAL A 1 598 ? 24.124 -2.411 19.288 1.00 95.38 598 VAL A N 1
ATOM 4451 C CA . VAL A 1 598 ? 25.119 -2.777 20.299 1.00 95.38 598 VAL A CA 1
ATOM 4452 C C . VAL A 1 598 ? 24.962 -4.269 20.571 1.00 95.38 598 VAL A C 1
ATOM 4454 O O . VAL A 1 598 ? 23.837 -4.715 20.793 1.00 95.38 598 VAL A O 1
ATOM 4457 N N . ASP A 1 599 ? 26.039 -5.047 20.527 1.00 91.25 599 ASP A N 1
ATOM 4458 C CA . ASP A 1 599 ? 26.002 -6.497 20.780 1.00 91.25 599 ASP A CA 1
ATOM 4459 C C . ASP A 1 599 ? 25.981 -6.848 22.291 1.00 91.25 599 ASP A C 1
ATOM 4461 O O . ASP A 1 599 ? 25.808 -5.973 23.150 1.00 91.25 599 ASP A O 1
ATOM 4465 N N . LYS A 1 600 ? 26.130 -8.133 22.649 1.00 86.19 600 LYS A N 1
ATOM 4466 C CA . LYS A 1 600 ? 26.247 -8.592 24.052 1.00 86.19 600 LYS A CA 1
ATOM 4467 C C . LYS A 1 600 ? 27.600 -8.251 24.702 1.00 86.19 600 LYS A C 1
ATOM 4469 O O . LYS A 1 600 ? 27.725 -8.335 25.921 1.00 86.19 600 LYS A O 1
ATOM 4474 N N . GLN A 1 601 ? 28.606 -7.895 23.909 1.00 85.69 601 GLN A N 1
ATOM 4475 C CA . GLN A 1 601 ? 29.961 -7.515 24.304 1.00 85.69 601 GLN A CA 1
ATOM 4476 C C . GLN A 1 601 ? 30.069 -5.992 24.533 1.00 85.69 601 GLN A C 1
ATOM 4478 O O . GLN A 1 601 ? 31.057 -5.501 25.085 1.00 85.69 601 GLN A O 1
ATOM 4483 N N . GLY A 1 602 ? 29.032 -5.244 24.144 1.00 89.00 602 GLY A N 1
ATOM 4484 C CA . GLY A 1 602 ? 28.963 -3.792 24.216 1.00 89.00 602 GLY A CA 1
ATOM 4485 C C . GLY A 1 602 ? 29.650 -3.096 23.039 1.00 89.00 602 GLY A C 1
ATOM 4486 O O . GLY A 1 602 ? 29.964 -1.912 23.149 1.00 89.00 602 GLY A O 1
ATOM 4487 N N . ASP A 1 603 ? 29.981 -3.802 21.954 1.00 91.50 603 ASP A N 1
ATOM 4488 C CA . ASP A 1 603 ? 30.534 -3.235 20.722 1.00 91.50 603 ASP A CA 1
ATOM 4489 C C . ASP A 1 603 ? 29.435 -2.692 19.799 1.00 91.50 603 ASP A C 1
ATOM 4491 O O . ASP A 1 603 ? 28.340 -3.238 19.685 1.00 91.50 603 ASP A O 1
ATOM 4495 N N . LEU A 1 604 ? 29.725 -1.541 19.184 1.00 94.12 604 LEU A N 1
ATOM 4496 C CA . LEU A 1 604 ? 28.795 -0.773 18.359 1.00 94.12 604 LEU A CA 1
ATOM 4497 C C . LEU A 1 604 ? 29.025 -1.100 16.883 1.00 94.12 604 LEU A C 1
ATOM 4499 O O . LEU A 1 604 ? 30.123 -0.882 16.372 1.00 94.12 604 LEU A O 1
ATOM 4503 N N . HIS A 1 605 ? 27.982 -1.518 16.172 1.00 92.62 605 HIS A N 1
ATOM 4504 C CA . HIS A 1 605 ? 28.049 -1.841 14.748 1.00 92.62 605 HIS A CA 1
ATOM 4505 C C . HIS A 1 605 ? 27.002 -1.067 13.945 1.00 92.62 605 HIS A C 1
ATOM 4507 O O . HIS A 1 605 ? 25.817 -1.073 14.268 1.00 92.62 605 HIS A O 1
ATOM 4513 N N . PHE A 1 606 ? 27.432 -0.406 12.868 1.00 93.44 606 PHE A N 1
ATOM 4514 C CA . PHE A 1 606 ? 26.560 0.214 11.871 1.00 93.44 606 PHE A CA 1
ATOM 4515 C C . PHE A 1 606 ? 26.290 -0.773 10.730 1.00 93.44 606 PHE A C 1
ATOM 4517 O O . PHE A 1 606 ? 27.194 -1.164 9.987 1.00 93.44 606 PHE A O 1
ATOM 4524 N N . HIS A 1 607 ? 25.027 -1.162 10.581 1.00 92.75 607 HIS A N 1
ATOM 4525 C CA . HIS A 1 607 ? 24.548 -2.105 9.580 1.00 92.75 607 HIS A CA 1
ATOM 4526 C C . HIS A 1 607 ? 23.888 -1.361 8.413 1.00 92.75 607 HIS A C 1
ATOM 4528 O O . HIS A 1 607 ? 23.145 -0.391 8.593 1.00 92.75 607 HIS A O 1
ATOM 4534 N N . GLN A 1 608 ? 24.136 -1.856 7.199 1.00 90.19 608 GLN A N 1
ATOM 4535 C CA . GLN A 1 608 ? 23.527 -1.358 5.968 1.00 90.19 608 GLN A CA 1
ATOM 4536 C C . GLN A 1 608 ? 22.901 -2.517 5.196 1.00 90.19 608 GLN A C 1
ATOM 4538 O O . GLN A 1 608 ? 23.585 -3.483 4.851 1.00 90.19 608 GLN A O 1
ATOM 4543 N N . ILE A 1 609 ? 21.615 -2.406 4.878 1.00 88.94 609 ILE A N 1
ATOM 4544 C CA . ILE A 1 609 ? 20.854 -3.381 4.091 1.00 88.94 609 ILE A CA 1
ATOM 4545 C C . ILE A 1 609 ? 20.620 -2.794 2.700 1.00 88.94 609 ILE A C 1
ATOM 4547 O O . ILE A 1 609 ? 20.330 -1.608 2.554 1.00 88.94 609 ILE A O 1
ATOM 4551 N N . LYS A 1 610 ? 20.753 -3.611 1.652 1.00 83.25 610 LYS A N 1
ATOM 4552 C CA . LYS A 1 610 ? 20.515 -3.171 0.276 1.00 83.25 610 LYS A CA 1
ATOM 4553 C C . LYS A 1 610 ? 19.010 -2.888 0.078 1.00 83.25 610 LYS A C 1
ATOM 4555 O O . LYS A 1 610 ? 18.219 -3.821 0.251 1.00 83.25 610 LYS A O 1
ATOM 4560 N N . PRO A 1 611 ? 18.597 -1.661 -0.302 1.00 83.44 611 PRO A N 1
ATOM 4561 C CA . PRO A 1 611 ? 17.190 -1.253 -0.292 1.00 83.44 611 PRO A CA 1
ATOM 4562 C C . PRO A 1 611 ? 16.247 -2.133 -1.114 1.00 83.44 611 PRO A C 1
ATOM 4564 O O . PRO A 1 611 ? 16.563 -2.549 -2.228 1.00 83.44 611 PRO A O 1
ATOM 4567 N N . GLY A 1 612 ? 15.055 -2.398 -0.573 1.00 77.56 612 GLY A N 1
ATOM 4568 C CA . GLY A 1 612 ? 14.073 -3.295 -1.196 1.00 77.56 612 GLY A CA 1
ATOM 4569 C C . GLY A 1 612 ? 14.445 -4.782 -1.136 1.00 77.56 612 GLY A C 1
ATOM 4570 O O . GLY A 1 612 ? 13.831 -5.594 -1.830 1.00 77.56 612 GLY A O 1
ATOM 4571 N N . THR A 1 613 ? 15.448 -5.138 -0.333 1.00 75.94 613 THR A N 1
ATOM 4572 C CA . THR A 1 613 ? 15.955 -6.499 -0.127 1.00 75.94 613 THR A CA 1
ATOM 4573 C C . THR A 1 613 ? 16.208 -6.724 1.362 1.00 75.94 613 THR A C 1
ATOM 4575 O O . THR A 1 613 ? 16.246 -5.767 2.130 1.00 75.94 613 THR A O 1
ATOM 4578 N N . ASP A 1 614 ? 16.455 -7.972 1.753 1.00 72.88 614 ASP A N 1
ATOM 4579 C CA . ASP A 1 614 ? 16.903 -8.316 3.105 1.00 72.88 614 ASP A CA 1
ATOM 4580 C C . ASP A 1 614 ? 18.353 -8.843 3.100 1.00 72.88 614 ASP A C 1
ATOM 4582 O O . ASP A 1 614 ? 18.705 -9.743 3.859 1.00 72.88 614 ASP A O 1
ATOM 4586 N N . LYS A 1 615 ? 19.207 -8.315 2.214 1.00 76.44 615 LYS A N 1
ATOM 4587 C CA . LYS A 1 615 ? 20.633 -8.673 2.152 1.00 76.44 615 LYS A CA 1
ATOM 4588 C C . LYS A 1 615 ? 21.487 -7.482 2.558 1.00 76.44 615 LYS A C 1
ATOM 4590 O O . LYS A 1 615 ? 21.237 -6.365 2.105 1.00 76.44 615 LYS A O 1
ATOM 4595 N N . ILE A 1 616 ? 22.509 -7.719 3.379 1.00 79.75 616 ILE A N 1
ATOM 4596 C CA . ILE A 1 616 ? 23.473 -6.680 3.754 1.00 79.75 616 ILE A CA 1
ATOM 4597 C C . ILE A 1 616 ? 24.147 -6.094 2.501 1.00 79.75 616 ILE A C 1
ATOM 4599 O O . ILE A 1 616 ? 24.522 -6.818 1.577 1.00 79.75 616 ILE A O 1
ATOM 4603 N N . ALA A 1 617 ? 24.271 -4.769 2.441 1.00 78.50 617 ALA A N 1
ATOM 4604 C CA . ALA A 1 617 ? 24.944 -4.075 1.345 1.00 78.50 617 ALA A CA 1
ATOM 4605 C C . ALA A 1 617 ? 26.473 -4.209 1.471 1.00 78.50 617 ALA A C 1
ATOM 4607 O O . ALA A 1 617 ? 27.175 -4.490 0.491 1.00 78.50 617 ALA A O 1
ATOM 4608 N N . ALA A 1 618 ? 26.962 -4.065 2.703 1.00 74.88 618 ALA A N 1
ATOM 4609 C CA . ALA A 1 618 ? 28.348 -4.196 3.131 1.00 74.88 618 ALA A CA 1
ATOM 4610 C C . ALA A 1 618 ? 28.408 -4.969 4.467 1.00 74.88 618 ALA A C 1
ATOM 4612 O O . ALA A 1 618 ? 27.384 -5.061 5.149 1.00 74.88 618 ALA A O 1
ATOM 4613 N N . PRO A 1 619 ? 29.575 -5.513 4.863 1.00 76.94 619 PRO A N 1
ATOM 4614 C CA . PRO A 1 619 ? 29.787 -6.002 6.226 1.00 76.94 619 PRO A CA 1
ATOM 4615 C C . PRO A 1 619 ? 29.492 -4.903 7.269 1.00 76.94 619 PRO A C 1
ATOM 4617 O O . PRO A 1 619 ? 29.740 -3.732 6.965 1.00 76.94 619 PRO A O 1
ATOM 4620 N N . PRO A 1 620 ? 29.000 -5.240 8.478 1.00 84.62 620 PRO A N 1
ATOM 4621 C CA . PRO A 1 620 ? 28.758 -4.254 9.530 1.00 84.62 620 PRO A CA 1
ATOM 4622 C C . PRO A 1 620 ? 30.028 -3.475 9.891 1.00 84.62 620 PRO A C 1
ATOM 4624 O O . PRO A 1 620 ? 31.087 -4.059 10.126 1.00 84.62 620 PRO A O 1
ATOM 4627 N N . LEU A 1 621 ? 29.924 -2.148 9.942 1.00 86.81 621 LEU A N 1
ATOM 4628 C CA . LEU A 1 621 ? 31.032 -1.261 10.278 1.00 86.81 621 LEU A CA 1
ATOM 4629 C C . LEU A 1 621 ? 31.085 -1.073 11.798 1.00 86.81 621 LEU A C 1
ATOM 4631 O O . LEU A 1 621 ? 30.208 -0.422 12.361 1.00 86.81 621 LEU A O 1
ATOM 4635 N N . ALA A 1 622 ? 32.104 -1.632 12.453 1.00 89.12 622 ALA A N 1
ATOM 4636 C CA . ALA A 1 622 ? 32.376 -1.357 13.864 1.00 89.12 622 ALA A CA 1
ATOM 4637 C C . ALA A 1 622 ? 32.626 0.148 14.079 1.00 89.12 622 ALA A C 1
ATOM 4639 O O . ALA A 1 622 ? 33.285 0.785 13.254 1.00 89.12 622 ALA A O 1
ATOM 4640 N N . LEU A 1 623 ? 32.097 0.715 15.165 1.00 92.50 623 LEU A N 1
ATOM 4641 C CA . LEU A 1 623 ? 32.213 2.137 15.495 1.00 92.50 623 LEU A CA 1
ATOM 4642 C C . LEU A 1 623 ? 33.204 2.362 16.653 1.00 92.50 623 LEU A C 1
ATOM 4644 O O . LEU A 1 623 ? 33.290 1.541 17.568 1.00 92.50 623 LEU A O 1
ATOM 4648 N N . PRO A 1 624 ? 33.956 3.476 16.645 1.00 90.62 624 PRO A N 1
ATOM 4649 C CA . PRO A 1 624 ? 34.986 3.744 17.645 1.00 90.62 624 PRO A CA 1
ATOM 4650 C C . PRO A 1 624 ? 34.391 4.004 19.038 1.00 90.62 624 PRO A C 1
ATOM 4652 O O . PRO A 1 624 ? 33.393 4.707 19.177 1.00 90.62 624 PRO A O 1
ATOM 4655 N N . LYS A 1 625 ? 35.056 3.493 20.083 1.00 91.19 625 LYS A N 1
ATOM 4656 C CA . LYS A 1 625 ? 34.711 3.692 21.509 1.00 91.19 625 LYS A CA 1
ATOM 4657 C C . LYS A 1 625 ? 35.536 4.787 22.211 1.00 91.19 625 LYS A C 1
ATOM 4659 O O . LYS A 1 625 ? 35.396 4.989 23.413 1.00 91.19 625 LYS A O 1
ATOM 4664 N N . ASN A 1 626 ? 36.421 5.491 21.504 1.00 91.75 626 ASN A N 1
ATOM 4665 C CA . ASN A 1 626 ? 37.333 6.457 22.130 1.00 91.75 626 ASN A CA 1
ATOM 4666 C C . ASN A 1 626 ? 36.556 7.588 22.831 1.00 91.75 626 ASN A C 1
ATOM 4668 O O . ASN A 1 626 ? 35.685 8.194 22.214 1.00 91.75 626 ASN A O 1
ATOM 4672 N N . GLY A 1 627 ? 36.863 7.875 24.098 1.00 91.81 627 GLY A N 1
ATOM 4673 C CA . GLY A 1 627 ? 36.161 8.888 24.904 1.00 91.81 627 GLY A CA 1
ATOM 4674 C C . GLY A 1 627 ? 34.878 8.403 25.597 1.00 91.81 627 GLY A C 1
ATOM 4675 O O . GLY A 1 627 ? 34.355 9.114 26.452 1.00 91.81 627 GLY A O 1
ATOM 4676 N N . LEU A 1 628 ? 34.395 7.196 25.284 1.00 92.38 628 LEU A N 1
ATOM 4677 C CA . LEU A 1 628 ? 33.259 6.560 25.954 1.00 92.38 628 LEU A CA 1
ATOM 4678 C C . LEU A 1 628 ? 33.749 5.811 27.206 1.00 92.38 628 LEU A C 1
ATOM 4680 O O . LEU A 1 628 ? 34.711 5.044 27.132 1.00 92.38 628 LEU A O 1
ATOM 4684 N N . SER A 1 629 ? 33.099 6.018 28.353 1.00 91.06 629 SER A N 1
ATOM 4685 C CA . SER A 1 629 ? 33.387 5.291 29.600 1.00 91.06 629 SER A CA 1
ATOM 4686 C C . SER A 1 629 ? 32.179 4.493 30.083 1.00 91.06 629 SER A C 1
ATOM 4688 O O . SER A 1 629 ? 31.042 4.850 29.787 1.00 91.06 629 SER A O 1
ATOM 4690 N N . GLY A 1 630 ? 32.426 3.439 30.864 1.00 91.44 630 GLY A N 1
ATOM 4691 C CA . GLY A 1 630 ? 31.386 2.525 31.346 1.00 91.44 630 GLY A CA 1
ATOM 4692 C C . GLY A 1 630 ? 30.891 1.549 30.270 1.00 91.44 630 GLY A C 1
ATOM 4693 O O . GLY A 1 630 ? 31.357 1.552 29.131 1.00 91.44 630 GLY A O 1
ATOM 4694 N N . GLU A 1 631 ? 29.951 0.687 30.649 1.00 92.94 631 GLU A N 1
ATOM 4695 C CA . GLU A 1 631 ? 29.257 -0.216 29.724 1.00 92.94 631 GLU A CA 1
ATOM 4696 C C . GLU A 1 631 ? 28.014 0.481 29.153 1.00 92.94 631 GLU A C 1
ATOM 4698 O O . GLU A 1 631 ? 27.301 1.170 29.888 1.00 92.94 631 GLU A O 1
ATOM 4703 N N . ILE A 1 632 ? 27.740 0.303 27.859 1.00 94.69 632 ILE A N 1
ATOM 4704 C CA . ILE A 1 632 ? 26.580 0.909 27.196 1.00 94.69 632 ILE A CA 1
ATOM 4705 C C . ILE A 1 632 ? 25.293 0.282 27.747 1.00 94.69 632 ILE A C 1
ATOM 4707 O O . ILE A 1 632 ? 25.172 -0.937 27.852 1.00 94.69 632 ILE A O 1
ATOM 4711 N N . GLN A 1 633 ? 24.334 1.131 28.104 1.00 94.44 633 GLN A N 1
ATOM 4712 C CA . GLN A 1 633 ? 22.977 0.749 28.485 1.00 94.44 633 GLN A CA 1
ATOM 4713 C C . GLN A 1 633 ? 22.012 0.938 27.313 1.00 94.44 633 GLN A C 1
ATOM 4715 O O . GLN A 1 633 ? 21.150 0.092 27.086 1.00 94.44 633 GLN A O 1
ATOM 4720 N N . ASP A 1 634 ? 22.141 2.052 26.588 1.00 95.62 634 ASP A N 1
ATOM 4721 C CA . ASP A 1 634 ? 21.205 2.434 25.534 1.00 95.62 634 ASP A CA 1
ATOM 4722 C C . ASP A 1 634 ? 21.826 3.429 24.532 1.00 95.62 634 ASP A C 1
ATOM 4724 O O . ASP A 1 634 ? 22.803 4.111 24.850 1.00 95.62 634 ASP A O 1
ATOM 4728 N N . ILE A 1 635 ? 21.251 3.537 23.330 1.00 97.25 635 ILE A N 1
ATOM 4729 C CA . ILE A 1 635 ? 21.652 4.485 22.277 1.00 97.25 635 ILE A CA 1
ATOM 4730 C C . ILE A 1 635 ? 20.440 5.153 21.598 1.00 97.25 635 ILE A C 1
ATOM 4732 O O . ILE A 1 635 ? 19.316 4.648 21.639 1.00 97.25 635 ILE A O 1
ATOM 4736 N N . THR A 1 636 ? 20.649 6.312 20.964 1.00 96.56 636 THR A N 1
ATOM 4737 C CA . THR A 1 636 ? 19.637 6.973 20.110 1.00 96.56 636 THR A CA 1
ATOM 4738 C C . THR A 1 636 ? 20.268 7.916 19.071 1.00 96.56 636 THR A C 1
ATOM 4740 O O . THR A 1 636 ? 21.470 8.176 19.114 1.00 96.56 636 THR A O 1
ATOM 4743 N N . LEU A 1 637 ? 19.467 8.428 18.131 1.00 96.38 637 LEU A N 1
ATOM 4744 C CA . LEU A 1 637 ? 19.865 9.368 17.074 1.00 96.38 637 LEU A CA 1
ATOM 4745 C C . LEU A 1 637 ? 18.935 10.590 17.056 1.00 96.38 637 LEU A C 1
ATOM 4747 O O . LEU A 1 637 ? 17.720 10.426 17.118 1.00 96.38 637 LEU A O 1
ATOM 4751 N N . ASP A 1 638 ? 19.487 11.797 16.909 1.00 94.00 638 ASP A N 1
ATOM 4752 C CA . ASP A 1 638 ? 18.705 13.019 16.642 1.00 94.00 638 ASP A CA 1
ATOM 4753 C C . ASP A 1 638 ? 18.441 13.241 15.133 1.00 94.00 638 ASP A C 1
ATOM 4755 O O . ASP A 1 638 ? 18.911 12.492 14.268 1.00 94.00 638 ASP A O 1
ATOM 4759 N N . HIS A 1 639 ? 17.722 14.316 14.786 1.00 89.69 639 HIS A N 1
ATOM 4760 C CA . HIS A 1 639 ? 17.491 14.713 13.390 1.00 89.69 639 HIS A CA 1
ATOM 4761 C C . HIS A 1 639 ? 18.759 15.154 12.624 1.00 89.69 639 HIS A C 1
ATOM 4763 O O . HIS A 1 639 ? 18.750 15.168 11.390 1.00 89.69 639 HIS A O 1
ATOM 4769 N N . GLN A 1 640 ? 19.862 15.483 13.305 1.00 90.62 640 GLN A N 1
ATOM 4770 C CA . GLN A 1 640 ? 21.185 15.691 12.701 1.00 90.62 640 GLN A CA 1
ATOM 4771 C C . GLN A 1 640 ? 21.907 14.362 12.402 1.00 90.62 640 GLN A C 1
ATOM 4773 O O . GLN A 1 640 ? 22.875 14.356 11.636 1.00 90.62 640 GLN A O 1
ATOM 4778 N N . GLN A 1 641 ? 21.424 13.242 12.951 1.00 93.88 641 GLN A N 1
ATOM 4779 C CA . GLN A 1 641 ? 22.097 11.942 13.035 1.00 93.88 641 GLN A CA 1
ATOM 4780 C C . GLN A 1 641 ? 23.374 11.980 13.898 1.00 93.88 641 GLN A C 1
ATOM 4782 O O . GLN A 1 641 ? 24.315 11.212 13.673 1.00 93.88 641 GLN A O 1
ATOM 4787 N N . THR A 1 642 ? 23.406 12.863 14.899 1.00 95.31 642 THR A N 1
ATOM 4788 C CA . THR A 1 642 ? 24.288 12.733 16.064 1.00 95.31 642 THR A CA 1
ATOM 4789 C C . THR A 1 642 ? 23.885 11.466 16.808 1.00 95.31 642 THR A C 1
ATOM 4791 O O . THR A 1 642 ? 22.715 11.286 17.145 1.00 95.31 642 THR A O 1
ATOM 4794 N N . LEU A 1 643 ? 24.846 10.576 17.039 1.00 97.06 643 LEU A N 1
ATOM 4795 C CA . LEU A 1 643 ? 24.640 9.361 17.816 1.00 97.06 643 LEU A CA 1
ATOM 4796 C C . LEU A 1 643 ? 24.855 9.678 19.295 1.00 97.06 643 LEU A C 1
ATOM 4798 O O . LEU A 1 643 ? 25.888 10.241 19.652 1.00 97.06 643 LEU A O 1
ATOM 4802 N N . PHE A 1 644 ? 23.911 9.288 20.144 1.00 97.00 644 PHE A N 1
ATOM 4803 C CA . PHE A 1 644 ? 24.022 9.403 21.595 1.00 97.00 644 PHE A CA 1
ATOM 4804 C C . PHE A 1 644 ? 24.097 8.022 22.239 1.00 97.00 644 PHE A C 1
ATOM 4806 O O . PHE A 1 644 ? 23.444 7.089 21.772 1.00 97.00 644 PHE A O 1
ATOM 4813 N N . ALA A 1 645 ? 24.867 7.913 23.322 1.00 97.50 645 ALA A N 1
ATOM 4814 C CA . ALA A 1 645 ? 24.989 6.706 24.132 1.00 97.50 645 ALA A CA 1
ATOM 4815 C C . ALA A 1 645 ? 24.844 7.034 25.620 1.00 97.50 645 ALA A C 1
ATOM 4817 O O . ALA A 1 645 ? 25.508 7.939 26.131 1.00 97.50 645 ALA A O 1
ATOM 4818 N N . LEU A 1 646 ? 23.990 6.274 26.300 1.00 96.44 646 LEU A N 1
ATOM 4819 C CA . LEU A 1 646 ? 23.840 6.240 27.751 1.00 96.44 646 LEU A CA 1
ATOM 4820 C C . LEU A 1 646 ? 24.621 5.036 28.285 1.00 96.44 646 LEU A C 1
ATOM 4822 O O . LEU A 1 646 ? 24.450 3.923 27.783 1.00 96.44 646 LEU A O 1
ATOM 4826 N N . ASN A 1 647 ? 25.460 5.238 29.301 1.00 95.38 647 ASN A N 1
ATOM 4827 C CA . ASN A 1 647 ? 26.117 4.143 30.017 1.00 95.38 647 ASN A CA 1
ATOM 4828 C C . ASN A 1 647 ? 25.339 3.736 31.285 1.00 95.38 647 ASN A C 1
ATOM 4830 O O . ASN A 1 647 ? 24.526 4.503 31.800 1.00 95.38 647 ASN A O 1
ATOM 4834 N N . LYS A 1 648 ? 25.635 2.551 31.835 1.00 93.19 648 LYS A N 1
ATOM 4835 C CA . LYS A 1 648 ? 25.020 2.044 33.085 1.00 93.19 648 LYS A CA 1
ATOM 4836 C C . LYS A 1 648 ? 25.343 2.883 34.336 1.00 93.19 648 LYS A C 1
ATOM 4838 O O . LYS A 1 648 ? 24.709 2.735 35.385 1.00 93.19 648 LYS A O 1
ATOM 4843 N N . ASP A 1 649 ? 26.308 3.797 34.243 1.00 92.31 649 ASP A N 1
ATOM 4844 C CA . ASP A 1 649 ? 26.597 4.775 35.292 1.00 92.31 649 ASP A CA 1
ATOM 4845 C C . ASP A 1 649 ? 25.623 5.969 35.276 1.00 92.31 649 ASP A C 1
ATOM 4847 O O . ASP A 1 649 ? 25.595 6.726 36.245 1.00 92.31 649 ASP A O 1
ATOM 4851 N N . GLY A 1 650 ? 24.772 6.098 34.251 1.00 92.06 650 GLY A N 1
ATOM 4852 C CA . GLY A 1 650 ? 23.808 7.191 34.085 1.00 92.06 650 GLY A CA 1
ATOM 4853 C C . GLY A 1 650 ? 24.378 8.414 33.357 1.00 92.06 650 GLY A C 1
ATOM 4854 O O . GLY A 1 650 ? 23.811 9.500 33.462 1.00 92.06 650 GLY A O 1
ATOM 4855 N N . GLN A 1 651 ? 25.513 8.262 32.665 1.00 94.62 651 GLN A N 1
ATOM 4856 C CA . GLN A 1 651 ? 26.217 9.320 31.935 1.00 94.62 651 GLN A CA 1
ATOM 4857 C C . GLN A 1 651 ? 25.903 9.264 30.435 1.00 94.62 651 GLN A C 1
ATOM 4859 O O . GLN A 1 651 ? 25.824 8.186 29.843 1.00 94.62 651 GLN A O 1
ATOM 4864 N N . LEU A 1 652 ? 25.786 10.439 29.815 1.00 95.12 652 LEU A N 1
ATOM 4865 C CA . LEU A 1 652 ? 25.393 10.607 28.419 1.00 95.12 652 LEU A CA 1
ATOM 4866 C C . LEU A 1 652 ? 26.557 11.127 27.563 1.00 95.12 652 LEU A C 1
ATOM 4868 O O . LEU A 1 652 ? 27.229 12.091 27.933 1.00 95.12 652 LEU A O 1
ATOM 4872 N N . PHE A 1 653 ? 26.761 10.520 26.396 1.00 97.00 653 PHE A N 1
ATOM 4873 C CA . PHE A 1 653 ? 27.821 10.855 25.442 1.00 97.00 653 PHE A CA 1
ATOM 4874 C C . PHE A 1 653 ? 27.245 11.075 24.042 1.00 97.00 653 PHE A C 1
ATOM 4876 O O . PHE A 1 653 ? 26.211 10.501 23.704 1.00 97.00 653 PHE A O 1
ATOM 4883 N N . GLN A 1 654 ? 27.934 11.866 23.216 1.00 95.81 654 GLN A N 1
ATOM 4884 C CA . GLN A 1 654 ? 27.577 12.126 21.817 1.00 95.81 654 GLN A CA 1
ATOM 4885 C C . GLN A 1 654 ? 28.742 11.875 20.850 1.00 95.81 654 GLN A C 1
ATOM 4887 O O . GLN A 1 654 ? 29.902 12.130 21.187 1.00 95.81 654 GLN A O 1
ATOM 4892 N N . LEU A 1 655 ? 28.418 11.448 19.628 1.00 96.06 655 LEU A N 1
ATOM 4893 C CA . LEU A 1 655 ? 29.338 11.261 18.507 1.00 96.06 655 LEU A CA 1
ATOM 4894 C C . LEU A 1 655 ? 28.719 11.838 17.210 1.00 96.06 655 LEU A C 1
ATOM 4896 O O . LEU A 1 655 ? 27.657 11.373 16.780 1.00 96.06 655 LEU A O 1
ATOM 4900 N N . PRO A 1 656 ? 29.335 12.852 16.565 1.00 94.56 656 PRO A N 1
ATOM 4901 C CA . PRO A 1 656 ? 28.781 13.489 15.368 1.00 94.56 656 PRO A CA 1
ATOM 4902 C C . PRO A 1 656 ? 28.602 12.541 14.175 1.00 94.56 656 PRO A C 1
ATOM 4904 O O . PRO A 1 656 ? 29.408 11.638 13.952 1.00 94.56 656 PRO A O 1
ATOM 4907 N N . LYS A 1 657 ? 27.589 12.814 13.338 1.00 93.50 657 LYS A N 1
ATOM 4908 C CA . LYS A 1 657 ? 27.271 12.071 12.100 1.00 93.50 657 LYS A CA 1
ATOM 4909 C C . LYS A 1 657 ? 28.497 11.722 11.246 1.00 93.50 657 LYS A C 1
ATOM 4911 O O . LYS A 1 657 ? 28.621 10.603 10.747 1.00 93.50 657 LYS A O 1
ATOM 4916 N N . THR A 1 658 ? 29.384 12.695 11.047 1.00 90.12 658 THR A N 1
ATOM 4917 C CA . THR A 1 658 ? 30.602 12.579 10.230 1.00 90.12 658 THR A CA 1
ATOM 4918 C C . THR A 1 658 ? 31.590 11.554 10.763 1.00 90.12 658 THR A C 1
ATOM 4920 O O . THR A 1 658 ? 32.371 11.014 9.983 1.00 90.12 658 THR A O 1
ATOM 4923 N N . ASP A 1 659 ? 31.563 11.287 12.062 1.00 91.31 659 ASP A N 1
ATOM 4924 C CA . ASP A 1 659 ? 32.645 10.618 12.776 1.00 91.31 659 ASP A CA 1
ATOM 4925 C C . ASP A 1 659 ? 32.332 9.130 12.962 1.00 91.31 659 ASP A C 1
ATOM 4927 O O . ASP A 1 659 ? 33.246 8.326 13.123 1.00 91.31 659 ASP A O 1
ATOM 4931 N N . TRP A 1 660 ? 31.050 8.752 12.854 1.00 91.44 660 TRP A N 1
ATOM 4932 C CA . TRP A 1 660 ? 30.598 7.361 12.856 1.00 91.44 660 TRP A CA 1
ATOM 4933 C C . TRP A 1 660 ? 30.223 6.834 11.458 1.00 91.44 660 TRP A C 1
ATOM 4935 O O . TRP A 1 660 ? 30.579 5.701 11.138 1.00 91.44 660 TRP A O 1
ATOM 4945 N N . GLN A 1 661 ? 29.592 7.630 10.577 1.00 85.69 661 GLN A N 1
ATOM 4946 C CA . GLN A 1 661 ? 29.191 7.147 9.236 1.00 85.69 661 GLN A CA 1
ATOM 4947 C C . GLN A 1 661 ? 30.361 6.967 8.261 1.00 85.69 661 GLN A C 1
ATOM 4949 O O . GLN A 1 661 ? 30.282 6.134 7.358 1.00 85.69 661 GLN A O 1
ATOM 4954 N N . ASN A 1 662 ? 31.433 7.751 8.405 1.00 80.31 662 ASN A N 1
ATOM 4955 C CA . ASN A 1 662 ? 32.587 7.699 7.513 1.00 80.31 662 ASN A CA 1
ATOM 4956 C C . ASN A 1 662 ? 33.764 6.986 8.188 1.00 80.31 662 ASN A C 1
ATOM 4958 O O . ASN A 1 662 ? 34.449 7.576 9.022 1.00 80.31 662 ASN A O 1
ATOM 4962 N N . ALA A 1 663 ? 34.055 5.758 7.752 1.00 77.69 663 ALA A N 1
ATOM 4963 C CA . ALA A 1 663 ? 35.187 4.966 8.241 1.00 77.69 663 ALA A CA 1
ATOM 4964 C C . ALA A 1 663 ? 36.544 5.699 8.151 1.00 77.69 663 ALA A C 1
ATOM 4966 O O . ALA A 1 663 ? 37.429 5.449 8.961 1.00 77.69 663 ALA A O 1
ATOM 4967 N N . ALA A 1 664 ? 36.715 6.645 7.215 1.00 78.31 664 ALA A N 1
ATOM 4968 C CA . ALA A 1 664 ? 37.949 7.431 7.098 1.00 78.31 664 ALA A CA 1
ATOM 4969 C C . ALA A 1 664 ? 38.154 8.471 8.223 1.00 78.31 664 ALA A C 1
ATOM 4971 O O . ALA A 1 664 ? 39.241 9.033 8.324 1.00 78.31 664 ALA A O 1
ATOM 4972 N N . ASN A 1 665 ? 37.138 8.728 9.056 1.00 81.31 665 ASN A N 1
ATOM 4973 C CA . ASN A 1 665 ? 37.214 9.643 10.201 1.00 81.31 665 ASN A CA 1
ATOM 4974 C C . ASN A 1 665 ? 37.384 8.906 11.548 1.00 81.31 665 ASN A C 1
ATOM 4976 O O . ASN A 1 665 ? 37.629 9.555 12.567 1.00 81.31 665 ASN A O 1
ATOM 4980 N N . HIS A 1 666 ? 37.259 7.571 11.568 1.00 82.69 666 HIS A N 1
ATOM 4981 C CA . HIS A 1 666 ? 37.192 6.762 12.796 1.00 82.69 666 HIS A CA 1
ATOM 4982 C C . HIS A 1 666 ? 38.444 6.875 13.677 1.00 82.69 666 HIS A C 1
ATOM 4984 O O . HIS A 1 666 ? 38.314 6.951 14.896 1.00 82.69 666 HIS A O 1
ATOM 4990 N N . ASP A 1 667 ? 39.638 6.975 13.082 1.00 80.75 667 ASP A N 1
ATOM 4991 C CA . ASP A 1 667 ? 40.907 7.144 13.815 1.00 80.75 667 ASP A CA 1
ATOM 4992 C C . ASP A 1 667 ? 40.950 8.445 14.644 1.00 80.75 667 ASP A C 1
ATOM 4994 O O . ASP A 1 667 ? 41.632 8.527 15.666 1.00 80.75 667 ASP A O 1
ATOM 4998 N N . SER A 1 668 ? 40.216 9.474 14.205 1.00 84.88 668 SER A N 1
ATOM 4999 C CA . SER A 1 668 ? 40.105 10.782 14.868 1.00 84.88 668 SER A CA 1
ATOM 5000 C C . SER A 1 668 ? 38.838 10.957 15.711 1.00 84.88 668 SER A C 1
ATOM 5002 O O . SER A 1 668 ? 38.722 11.943 16.439 1.00 84.88 668 SER A O 1
ATOM 5004 N N . ALA A 1 669 ? 37.890 10.025 15.621 1.00 90.00 669 ALA A N 1
ATOM 5005 C CA . ALA A 1 669 ? 36.597 10.104 16.285 1.00 90.00 669 ALA A CA 1
ATOM 5006 C C . ALA A 1 669 ? 36.731 9.940 17.809 1.00 90.00 669 ALA A C 1
ATOM 5008 O O . ALA A 1 669 ? 37.422 9.039 18.295 1.00 90.00 669 ALA A O 1
ATOM 5009 N N . GLN A 1 670 ? 36.056 10.815 18.560 1.00 92.69 670 GLN A N 1
ATOM 5010 C CA . GLN A 1 670 ? 36.077 10.861 20.025 1.00 92.69 670 GLN A CA 1
ATOM 5011 C C . GLN A 1 670 ? 34.684 11.217 20.555 1.00 92.69 670 GLN A C 1
ATOM 5013 O O . GLN A 1 670 ? 34.202 12.330 20.329 1.00 92.69 670 GLN A O 1
ATOM 5018 N N . TRP A 1 671 ? 34.065 10.308 21.307 1.00 96.31 671 TRP A N 1
ATOM 5019 C CA . TRP A 1 671 ? 32.835 10.576 22.051 1.00 96.31 671 TRP A CA 1
ATOM 5020 C C . TRP A 1 671 ? 33.045 11.727 23.037 1.00 96.31 671 TRP A C 1
ATOM 5022 O O . TRP A 1 671 ? 34.055 11.780 23.739 1.00 96.31 671 TRP A O 1
ATOM 5032 N N . GLN A 1 672 ? 32.085 12.650 23.094 1.00 95.31 672 GLN A N 1
ATOM 5033 C CA . GLN A 1 672 ? 32.113 13.795 24.007 1.00 95.31 672 GLN A CA 1
ATOM 5034 C C . GLN A 1 672 ? 31.007 13.658 25.064 1.00 95.31 672 GLN A C 1
ATOM 5036 O O . GLN A 1 672 ? 29.868 13.377 24.684 1.00 95.31 672 GLN A O 1
ATOM 5041 N N . PRO A 1 673 ? 31.282 13.886 26.362 1.00 94.31 673 PRO A N 1
ATOM 5042 C CA . PRO A 1 673 ? 30.241 13.944 27.385 1.00 94.31 673 PRO A CA 1
ATOM 5043 C C . PRO A 1 673 ? 29.224 15.061 27.109 1.00 94.31 673 PRO A C 1
ATOM 5045 O O . PRO A 1 673 ? 29.596 16.197 26.803 1.00 94.31 673 PRO A O 1
ATOM 5048 N N . VAL A 1 674 ? 27.937 14.752 27.254 1.00 92.75 674 VAL A N 1
ATOM 5049 C CA . VAL A 1 674 ? 26.824 15.697 27.097 1.00 92.75 674 VAL A CA 1
ATOM 5050 C C . VAL A 1 674 ? 26.435 16.243 28.467 1.00 92.75 674 VAL A C 1
ATOM 5052 O O . VAL A 1 674 ? 26.197 15.483 29.403 1.00 92.75 674 VAL A O 1
ATOM 5055 N N . LYS A 1 675 ? 26.334 17.571 28.600 1.00 90.12 675 LYS A N 1
ATOM 5056 C CA . LYS A 1 675 ? 25.878 18.186 29.851 1.00 90.12 675 LYS A CA 1
ATOM 5057 C C . LYS A 1 675 ? 24.351 18.100 29.977 1.00 90.12 675 LYS A C 1
ATOM 5059 O O . LYS A 1 675 ? 23.630 18.777 29.241 1.00 90.12 675 LYS A O 1
ATOM 5064 N N . THR A 1 676 ? 23.886 17.322 30.950 1.00 89.06 676 THR A N 1
ATOM 5065 C CA . THR A 1 676 ? 22.484 17.230 31.387 1.00 89.06 676 THR A CA 1
ATOM 5066 C C . THR A 1 676 ? 22.010 18.520 32.087 1.00 89.06 676 THR A C 1
ATOM 5068 O O . THR A 1 676 ? 22.835 19.331 32.527 1.00 89.06 676 THR A O 1
ATOM 5071 N N . PRO A 1 677 ? 20.687 18.758 32.189 1.00 84.38 677 PRO A N 1
ATOM 5072 C CA . PRO A 1 677 ? 20.141 19.924 32.889 1.00 84.38 677 PRO A CA 1
ATOM 5073 C C . PRO A 1 677 ? 20.069 19.758 34.413 1.00 84.38 677 PRO A C 1
ATOM 5075 O O . PRO A 1 677 ? 20.048 20.764 35.120 1.00 84.38 677 PRO A O 1
ATOM 5078 N N . VAL A 1 678 ? 20.041 18.516 34.906 1.00 82.88 678 VAL A N 1
ATOM 5079 C CA . VAL A 1 678 ? 19.986 18.149 36.329 1.00 82.88 678 VAL A CA 1
ATOM 5080 C C . VAL A 1 678 ? 21.254 17.364 36.684 1.00 82.88 678 VAL A C 1
ATOM 5082 O O . VAL A 1 678 ? 21.795 16.631 35.850 1.00 82.88 678 VAL A O 1
ATOM 5085 N N . GLU A 1 679 ? 21.750 17.533 37.911 1.00 78.38 679 GLU A N 1
ATOM 5086 C CA . GLU A 1 679 ? 22.821 16.700 38.466 1.00 78.38 679 GLU A CA 1
ATOM 5087 C C . GLU A 1 679 ? 22.205 15.429 39.071 1.00 78.38 679 GLU A C 1
ATOM 5089 O O . GLU A 1 679 ? 21.595 15.466 40.137 1.00 78.38 679 GLU A O 1
ATOM 5094 N N . GLY A 1 680 ? 22.342 14.307 38.365 1.00 82.06 680 GLY A N 1
ATOM 5095 C CA . GLY A 1 680 ? 21.767 13.011 38.726 1.00 82.06 680 GLY A CA 1
ATOM 5096 C C . GLY A 1 680 ? 22.152 11.938 37.706 1.00 82.06 680 GLY A C 1
ATOM 5097 O O . GLY A 1 680 ? 22.934 12.209 36.791 1.00 82.06 680 GLY A O 1
ATOM 5098 N N . LYS A 1 681 ? 21.612 10.723 37.846 1.00 87.50 681 LYS A N 1
ATOM 5099 C CA . LYS A 1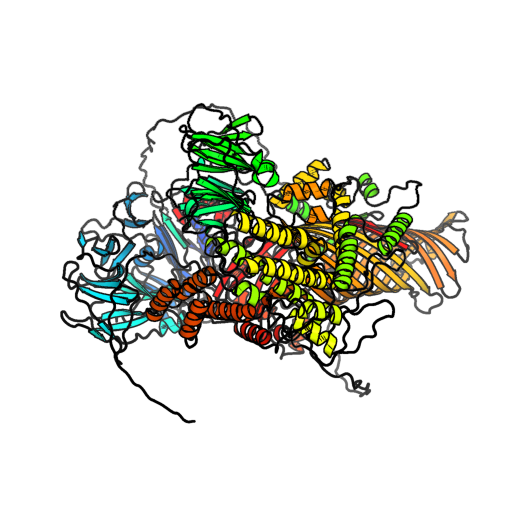 681 ? 21.712 9.697 36.801 1.00 87.50 681 LYS A CA 1
ATOM 5100 C C . LYS A 1 681 ? 20.623 9.906 35.754 1.00 87.50 681 LYS A C 1
ATOM 5102 O O . LYS A 1 681 ? 19.476 10.170 36.102 1.00 87.50 681 LYS A O 1
ATOM 5107 N N . VAL A 1 682 ? 20.971 9.754 34.479 1.00 90.56 682 VAL A N 1
ATOM 5108 C CA . VAL A 1 682 ? 19.981 9.576 33.409 1.00 90.56 682 VAL A CA 1
ATOM 5109 C C . VAL A 1 682 ? 19.458 8.139 33.469 1.00 90.56 682 VAL A C 1
ATOM 5111 O O . VAL A 1 682 ? 20.247 7.195 33.453 1.00 90.56 682 VAL A O 1
ATOM 5114 N N . SER A 1 683 ? 18.137 7.983 33.545 1.00 89.62 683 SER A N 1
ATOM 5115 C CA . SER A 1 683 ? 17.440 6.698 33.692 1.00 89.62 683 SER A CA 1
ATOM 5116 C C . SER A 1 683 ? 16.887 6.158 32.363 1.00 89.62 683 SER A C 1
ATOM 5118 O O . SER A 1 683 ? 16.752 4.945 32.206 1.00 89.62 683 SER A O 1
ATOM 5120 N N . SER A 1 684 ? 16.610 7.037 31.388 1.00 90.00 684 SER A N 1
ATOM 5121 C CA . SER A 1 684 ? 16.097 6.689 30.052 1.00 90.00 684 SER A CA 1
ATOM 5122 C C . SER A 1 684 ? 16.642 7.613 28.952 1.00 90.00 684 SER A C 1
ATOM 5124 O O . SER A 1 684 ? 16.921 8.789 29.207 1.00 90.00 684 SER A O 1
ATOM 5126 N N . LEU A 1 685 ? 16.772 7.082 27.727 1.00 93.50 685 LEU A N 1
ATOM 5127 C CA . LEU A 1 685 ? 17.293 7.761 26.536 1.00 93.50 685 LEU A CA 1
ATOM 5128 C C . LEU A 1 685 ? 16.370 7.554 25.316 1.00 93.50 685 LEU A C 1
ATOM 5130 O O . LEU A 1 685 ? 16.243 6.453 24.776 1.00 93.50 685 LEU A O 1
ATOM 5134 N N . GLY A 1 686 ? 15.775 8.636 24.816 1.00 92.62 686 GLY A N 1
ATOM 5135 C CA . GLY A 1 686 ? 14.818 8.603 23.707 1.00 92.62 686 GLY A CA 1
ATOM 5136 C C . GLY A 1 686 ? 14.851 9.853 22.828 1.00 92.62 686 GLY A C 1
ATOM 5137 O O . GLY A 1 686 ? 15.819 10.619 22.835 1.00 92.62 686 GLY A O 1
ATOM 5138 N N . THR A 1 687 ? 13.788 10.054 22.050 1.00 92.06 687 THR A N 1
ATOM 5139 C CA . THR A 1 687 ? 13.579 11.264 21.247 1.00 92.06 687 THR A CA 1
ATOM 5140 C C . THR A 1 687 ? 12.114 11.682 21.197 1.00 92.06 687 THR A C 1
ATOM 5142 O O . THR A 1 687 ? 11.214 10.845 21.229 1.00 92.06 687 THR A O 1
ATOM 5145 N N . ASP A 1 688 ? 11.876 12.991 21.085 1.00 89.31 688 ASP A N 1
ATOM 5146 C CA . ASP A 1 688 ? 10.527 13.546 20.949 1.00 89.31 688 ASP A CA 1
ATOM 5147 C C . ASP A 1 688 ? 9.914 13.319 19.549 1.00 89.31 688 ASP A C 1
ATOM 5149 O O . ASP A 1 688 ? 10.542 12.789 18.628 1.00 89.31 688 ASP A O 1
ATOM 5153 N N . ALA A 1 689 ? 8.677 13.793 19.360 1.00 85.00 689 ALA A N 1
ATOM 5154 C CA . ALA A 1 689 ? 7.938 13.728 18.097 1.00 85.00 689 ALA A CA 1
ATOM 5155 C C . ALA A 1 689 ? 8.661 14.385 16.889 1.00 85.00 689 ALA A C 1
ATOM 5157 O O . ALA A 1 689 ? 8.313 14.101 15.740 1.00 85.00 689 ALA A O 1
ATOM 5158 N N . GLN A 1 690 ? 9.701 15.197 17.106 1.00 85.81 690 GLN A N 1
ATOM 5159 C CA . GLN A 1 690 ? 10.506 15.874 16.081 1.00 85.81 690 GLN A CA 1
ATOM 5160 C C . GLN A 1 690 ? 11.957 15.352 15.987 1.00 85.81 690 GLN A C 1
ATOM 5162 O O . GLN A 1 690 ? 12.757 15.911 15.235 1.00 85.81 690 GLN A O 1
ATOM 5167 N N . HIS A 1 691 ? 12.294 14.267 16.693 1.00 91.38 691 HIS A N 1
ATOM 5168 C CA . HIS A 1 691 ? 13.652 13.716 16.796 1.00 91.38 691 HIS A CA 1
ATOM 5169 C C . HIS A 1 691 ? 14.657 14.689 17.441 1.00 91.38 691 HIS A C 1
ATOM 5171 O O . HIS A 1 691 ? 15.820 14.783 17.035 1.00 91.38 691 HIS A O 1
ATOM 5177 N N . HIS A 1 692 ? 14.216 15.435 18.455 1.00 92.88 692 HIS A N 1
ATOM 5178 C CA . HIS A 1 692 ? 15.111 16.020 19.453 1.00 92.88 692 HIS A CA 1
ATOM 5179 C C . HIS A 1 692 ? 15.465 14.975 20.509 1.00 92.88 692 HIS A C 1
ATOM 5181 O O . HIS A 1 692 ? 14.599 14.210 20.931 1.00 92.88 692 HIS A O 1
ATOM 5187 N N . LEU A 1 693 ? 16.712 14.990 20.983 1.00 93.94 693 LEU A N 1
ATOM 5188 C CA . LEU A 1 693 ? 17.165 14.181 22.115 1.00 93.94 693 LEU A CA 1
ATOM 5189 C C . LEU A 1 693 ? 16.281 14.416 23.349 1.00 93.94 693 LEU A C 1
ATOM 5191 O O . LEU A 1 693 ? 16.064 15.563 23.749 1.00 93.94 693 LEU A O 1
ATOM 5195 N N . GLN A 1 694 ? 15.812 13.335 23.968 1.00 92.75 694 GLN A N 1
ATOM 5196 C CA . GLN A 1 694 ? 15.016 13.369 25.190 1.00 92.75 694 GLN A CA 1
ATOM 5197 C C . GLN A 1 694 ? 15.589 12.404 26.233 1.00 92.75 694 GLN A C 1
ATOM 5199 O O . GLN A 1 694 ? 15.995 11.290 25.903 1.00 92.75 694 GLN A O 1
ATOM 5204 N N . ILE A 1 695 ? 15.624 12.844 27.491 1.00 92.94 695 ILE A N 1
ATOM 5205 C CA . ILE A 1 695 ? 16.107 12.068 28.638 1.00 92.94 695 ILE A CA 1
ATOM 5206 C C . ILE A 1 695 ? 15.164 12.208 29.833 1.00 92.94 695 ILE A C 1
ATOM 5208 O O . ILE A 1 695 ? 14.497 13.236 29.981 1.00 92.94 695 ILE A O 1
ATOM 5212 N N . ALA A 1 696 ? 15.171 11.197 30.699 1.00 89.94 696 ALA A N 1
ATOM 5213 C CA . ALA A 1 696 ? 14.608 11.254 32.048 1.00 89.94 696 ALA A CA 1
ATOM 5214 C C . ALA A 1 696 ? 15.714 11.022 33.088 1.00 89.94 696 ALA A C 1
ATOM 5216 O O . ALA A 1 696 ? 16.688 10.320 32.797 1.00 89.94 696 ALA A O 1
ATOM 5217 N N . HIS A 1 697 ? 15.559 11.579 34.289 1.00 85.56 697 HIS A N 1
ATOM 5218 C CA . HIS A 1 697 ? 16.351 11.196 35.463 1.00 85.56 697 HIS A CA 1
ATOM 5219 C C . HIS A 1 697 ? 15.482 10.357 36.421 1.00 85.56 697 HIS A C 1
ATOM 5221 O O . HIS A 1 697 ? 14.391 9.905 36.061 1.00 85.56 697 HIS A O 1
ATOM 5227 N N . ASP A 1 698 ? 15.956 10.126 37.645 1.00 74.06 698 ASP A N 1
ATOM 5228 C CA . ASP A 1 698 ? 15.208 9.419 38.700 1.00 74.06 698 ASP A CA 1
ATOM 5229 C C . ASP A 1 698 ? 14.035 10.251 39.290 1.00 74.06 698 ASP A C 1
ATOM 5231 O O . ASP A 1 698 ? 13.356 9.813 40.216 1.00 74.06 698 ASP A O 1
ATOM 5235 N N . ASP A 1 699 ? 13.792 11.459 38.767 1.00 68.56 699 ASP A N 1
ATOM 5236 C CA . ASP A 1 699 ? 12.700 12.377 39.132 1.00 68.56 699 ASP A CA 1
ATOM 5237 C C . ASP A 1 699 ? 11.425 12.210 38.276 1.00 68.56 699 ASP A C 1
ATOM 5239 O O . ASP A 1 699 ? 10.409 12.849 38.552 1.00 68.56 699 ASP A O 1
ATOM 5243 N N . HIS A 1 700 ? 11.467 11.342 37.256 1.00 71.50 700 HIS A N 1
ATOM 5244 C CA . HIS A 1 700 ? 10.440 11.166 36.218 1.00 71.50 700 HIS A CA 1
ATOM 5245 C C . HIS A 1 700 ? 10.134 12.435 35.377 1.00 71.50 700 HIS A C 1
ATOM 5247 O O . HIS A 1 700 ? 9.151 12.451 34.629 1.00 71.50 700 HIS A O 1
ATOM 5253 N N . GLU A 1 701 ? 10.957 13.492 35.431 1.00 80.44 701 GLU A N 1
ATOM 5254 C CA . GLU A 1 701 ? 10.810 14.647 34.536 1.00 80.44 701 GLU A CA 1
ATOM 5255 C C . GLU A 1 701 ? 11.434 14.367 33.157 1.00 80.44 701 GLU A C 1
ATOM 5257 O O . GLU A 1 701 ? 12.504 13.772 33.038 1.00 80.44 701 GLU A O 1
ATOM 5262 N N . LEU A 1 702 ? 10.775 14.821 32.082 1.00 86.75 702 LEU A N 1
ATOM 5263 C CA . LEU A 1 702 ? 11.279 14.667 30.714 1.00 86.75 702 LEU A CA 1
ATOM 5264 C C . LEU A 1 702 ? 11.976 15.942 30.245 1.00 86.75 702 LEU A C 1
ATOM 5266 O O . LEU A 1 702 ? 11.337 16.970 30.001 1.00 86.75 702 LEU A O 1
ATOM 5270 N N . HIS A 1 703 ? 13.288 15.873 30.037 1.00 90.62 703 HIS A N 1
ATOM 5271 C CA . HIS A 1 703 ? 14.064 16.979 29.481 1.00 90.62 703 HIS A CA 1
ATOM 5272 C C . HIS A 1 703 ? 14.351 16.727 28.003 1.00 90.62 703 HIS A C 1
ATOM 5274 O O . HIS A 1 703 ? 14.915 15.703 27.631 1.00 90.62 703 HIS A O 1
ATOM 5280 N N . THR A 1 704 ? 13.972 17.678 27.150 1.00 91.38 704 THR A N 1
ATOM 5281 C CA . THR A 1 704 ? 14.142 17.587 25.690 1.00 91.38 704 THR A CA 1
ATOM 5282 C C . THR A 1 704 ? 15.098 18.674 25.203 1.00 91.38 704 THR A C 1
ATOM 5284 O O . THR A 1 704 ? 14.936 19.842 25.566 1.00 91.38 704 THR A O 1
ATOM 5287 N N . GLN A 1 705 ? 16.105 18.323 24.403 1.00 89.56 705 GLN A N 1
ATOM 5288 C CA . GLN A 1 705 ? 17.125 19.261 23.933 1.00 89.56 705 GLN A CA 1
ATOM 5289 C C . GLN A 1 705 ? 16.628 20.070 22.726 1.00 89.56 705 GLN A C 1
ATOM 5291 O O . GLN A 1 705 ? 16.476 19.554 21.622 1.00 89.56 705 GLN A O 1
ATOM 5296 N N . GLN A 1 706 ? 16.438 21.374 22.910 1.00 82.25 706 GLN A N 1
ATOM 5297 C CA . GLN A 1 706 ? 16.039 22.308 21.859 1.00 82.25 706 GLN A CA 1
ATOM 5298 C C . GLN A 1 706 ? 17.222 23.232 21.528 1.00 82.25 706 GLN A C 1
ATOM 5300 O O . GLN A 1 706 ? 17.427 24.291 22.126 1.00 82.25 706 GLN A O 1
ATOM 5305 N N . GLY A 1 707 ? 18.055 22.782 20.585 1.00 78.44 707 GLY A N 1
ATOM 5306 C CA . GLY A 1 707 ? 19.325 23.426 20.242 1.00 78.44 707 GLY A CA 1
ATOM 5307 C C . GLY A 1 707 ? 20.344 23.299 21.377 1.00 78.44 707 GLY A C 1
ATOM 5308 O O . GLY A 1 707 ? 20.699 22.193 21.773 1.00 78.44 707 GLY A O 1
ATOM 5309 N N . ASN A 1 708 ? 20.802 24.429 21.921 1.00 76.88 708 ASN A N 1
ATOM 5310 C CA . ASN A 1 708 ? 21.749 24.461 23.047 1.00 76.88 708 ASN A CA 1
ATOM 5311 C C . ASN A 1 708 ? 21.059 24.555 24.425 1.00 76.88 708 ASN A C 1
ATOM 5313 O O . ASN A 1 708 ? 21.738 24.753 25.431 1.00 76.88 708 ASN A O 1
ATOM 5317 N N . ALA A 1 709 ? 19.725 24.477 24.483 1.00 85.69 709 ALA A N 1
ATOM 5318 C CA . ALA A 1 709 ? 18.950 24.584 25.715 1.00 85.69 709 ALA A CA 1
ATOM 5319 C C . ALA A 1 709 ? 18.155 23.301 25.979 1.00 85.69 709 ALA A C 1
ATOM 5321 O O . ALA A 1 709 ? 17.617 22.693 25.058 1.00 85.69 709 ALA A O 1
ATOM 5322 N N . TRP A 1 710 ? 18.029 22.921 27.247 1.00 88.88 710 TRP A N 1
ATOM 5323 C CA . TRP A 1 710 ? 17.123 21.857 27.673 1.00 88.88 710 TRP A CA 1
ATOM 5324 C C . TRP A 1 710 ? 15.767 22.449 28.054 1.00 88.88 710 TRP A C 1
ATOM 5326 O O . TRP A 1 710 ? 15.692 23.395 28.838 1.00 88.88 710 TRP A O 1
ATOM 5336 N N . LYS A 1 711 ? 14.690 21.871 27.521 1.00 88.44 711 LYS A N 1
ATOM 5337 C CA . LYS A 1 711 ? 13.312 22.161 27.911 1.00 88.44 711 LYS A CA 1
ATOM 5338 C C . LYS A 1 711 ? 12.787 21.006 28.761 1.00 88.44 711 LYS A C 1
ATOM 5340 O O . LYS A 1 711 ? 12.470 19.943 28.229 1.00 88.44 711 LYS A O 1
ATOM 5345 N N . THR A 1 712 ? 12.663 21.229 30.066 1.00 84.06 712 THR A N 1
ATOM 5346 C CA . THR A 1 712 ? 11.882 20.353 30.947 1.00 84.06 712 THR A CA 1
ATOM 5347 C C . THR A 1 712 ? 10.408 20.412 30.558 1.00 84.06 712 THR A C 1
ATOM 5349 O O . THR A 1 712 ? 9.839 21.494 30.391 1.00 84.06 712 THR A O 1
ATOM 5352 N N . THR A 1 713 ? 9.785 19.247 30.441 1.00 76.50 713 THR A N 1
ATOM 5353 C CA . THR A 1 713 ? 8.342 19.074 30.310 1.00 76.50 713 THR A CA 1
ATOM 5354 C C . THR A 1 713 ? 7.916 18.094 31.394 1.00 76.50 713 THR A C 1
ATOM 5356 O O . THR A 1 713 ? 8.304 16.933 31.350 1.00 76.50 713 THR A O 1
ATOM 5359 N N . VAL A 1 714 ? 7.138 18.554 32.376 1.00 62.59 714 VAL A N 1
ATOM 5360 C CA . VAL A 1 714 ? 6.541 17.660 33.379 1.00 62.59 714 VAL A CA 1
ATOM 5361 C C . VAL A 1 714 ? 5.416 16.881 32.693 1.00 62.59 714 VAL A C 1
ATOM 5363 O O . VAL A 1 714 ? 4.443 17.522 32.275 1.00 62.59 714 VAL A O 1
ATOM 5366 N N . PRO A 1 715 ? 5.500 15.544 32.567 1.00 56.25 715 PRO A N 1
ATOM 5367 C CA . PRO A 1 715 ? 4.431 14.745 31.993 1.00 56.25 715 PRO A CA 1
ATOM 5368 C C . PRO A 1 715 ? 3.297 14.600 33.010 1.00 56.25 715 PRO A C 1
ATOM 5370 O O . PRO A 1 715 ? 3.127 13.580 33.673 1.00 56.25 715 PRO A O 1
ATOM 5373 N N . LYS A 1 716 ? 2.461 15.633 33.115 1.00 44.81 716 LYS A N 1
ATOM 5374 C CA . LYS A 1 716 ? 1.083 15.403 33.549 1.00 44.81 716 LYS A CA 1
ATOM 5375 C C . LYS A 1 716 ? 0.439 14.414 32.575 1.00 44.81 716 LYS A C 1
ATOM 5377 O O . LYS A 1 716 ? 0.717 14.474 31.378 1.00 44.81 716 LYS A O 1
ATOM 5382 N N . GLY A 1 717 ? -0.514 13.620 33.057 1.00 45.44 717 GLY A N 1
ATOM 5383 C CA . GLY A 1 717 ? -1.458 12.884 32.208 1.00 45.44 717 GLY A CA 1
ATOM 5384 C C . GLY A 1 717 ? -2.449 13.819 31.503 1.00 45.44 717 GLY A C 1
ATOM 5385 O O . GLY A 1 717 ? -3.656 13.700 31.694 1.00 45.44 717 GLY A O 1
ATOM 5386 N N . GLU A 1 718 ? -1.951 14.807 30.755 1.00 41.12 718 GLU A N 1
ATOM 5387 C CA . GLU A 1 718 ? -2.773 15.663 29.904 1.00 41.12 718 GLU A CA 1
ATOM 5388 C C . GLU A 1 718 ? -3.354 14.802 28.774 1.00 41.12 718 GLU A C 1
ATOM 5390 O O . GLU A 1 718 ? -2.630 14.082 28.086 1.00 41.12 718 GLU A O 1
ATOM 5395 N N . ALA A 1 719 ? -4.681 14.851 28.612 1.00 45.12 719 ALA A N 1
ATOM 5396 C CA . ALA A 1 719 ? -5.366 14.138 27.539 1.00 45.12 719 ALA A CA 1
ATOM 5397 C C . ALA A 1 719 ? -4.730 14.521 26.189 1.00 45.12 719 ALA A C 1
ATOM 5399 O O . ALA A 1 719 ? -4.493 15.715 25.967 1.00 45.12 719 ALA A O 1
ATOM 5400 N N . PRO A 1 720 ? -4.436 13.547 25.304 1.00 46.94 720 PRO A N 1
ATOM 5401 C CA . PRO A 1 720 ? -3.597 13.791 24.141 1.00 46.94 720 PRO A CA 1
ATOM 5402 C C . PRO A 1 720 ? -4.171 14.894 23.257 1.00 46.94 720 PRO A C 1
ATOM 5404 O O . PRO A 1 720 ? -5.391 15.037 23.116 1.00 46.94 720 PRO A O 1
ATOM 5407 N N . LEU A 1 721 ? -3.256 15.687 22.694 1.00 44.28 721 LEU A N 1
ATOM 5408 C CA . LEU A 1 721 ? -3.569 16.901 21.948 1.00 44.28 721 LEU A CA 1
ATOM 5409 C C . LEU A 1 721 ? -4.666 16.626 20.904 1.00 44.28 721 LEU A C 1
ATOM 5411 O O . LEU A 1 721 ? -4.563 15.646 20.160 1.00 44.28 721 LEU A O 1
ATOM 5415 N N . PRO A 1 722 ? -5.719 17.464 20.829 1.00 43.78 722 PRO A N 1
ATOM 5416 C CA . PRO A 1 722 ? -6.777 17.272 19.848 1.00 43.78 722 PRO A CA 1
ATOM 5417 C C . PRO A 1 722 ? -6.161 17.308 18.449 1.00 43.78 722 PRO A C 1
ATOM 5419 O O . PRO A 1 722 ? -5.459 18.258 18.113 1.00 43.78 722 PRO A O 1
ATOM 5422 N N . ALA A 1 723 ? -6.412 16.263 17.657 1.00 54.25 723 ALA A N 1
ATOM 5423 C CA . ALA A 1 723 ? -5.754 16.066 16.371 1.00 54.25 723 ALA A CA 1
ATOM 5424 C C . ALA A 1 723 ? -5.968 17.270 15.438 1.00 54.25 723 ALA A C 1
ATOM 5426 O O . ALA A 1 723 ? -7.062 17.470 14.901 1.00 54.25 723 ALA A O 1
ATOM 5427 N N . GLU A 1 724 ? -4.917 18.070 15.243 1.00 58.34 724 GLU A N 1
ATOM 5428 C CA . GLU A 1 724 ? -4.934 19.156 14.269 1.00 58.34 724 GLU A CA 1
ATOM 5429 C C . GLU A 1 724 ? -5.099 18.587 12.847 1.00 58.34 724 GLU A C 1
ATOM 5431 O O . GLU A 1 724 ? -4.577 17.508 12.536 1.00 58.34 724 GLU A O 1
ATOM 5436 N N . PRO A 1 725 ? -5.831 19.278 11.954 1.00 68.25 725 PRO A N 1
ATOM 5437 C CA . PRO A 1 725 ? -6.031 18.803 10.593 1.00 68.25 725 PRO A CA 1
ATOM 5438 C C . PRO A 1 725 ? -4.693 18.765 9.848 1.00 68.25 725 PRO A C 1
ATOM 5440 O O . PRO A 1 725 ? -4.044 19.798 9.676 1.00 68.25 725 PRO A O 1
ATOM 5443 N N . ARG A 1 726 ? -4.317 17.574 9.362 1.00 84.50 726 ARG A N 1
ATOM 5444 C CA . ARG A 1 726 ? -3.095 17.319 8.577 1.00 84.50 726 ARG A CA 1
ATOM 5445 C C . ARG A 1 726 ? -2.871 18.418 7.532 1.00 84.50 726 ARG A C 1
ATOM 5447 O O . ARG A 1 726 ? -3.816 18.810 6.846 1.00 84.50 726 ARG A O 1
ATOM 5454 N N . ASP A 1 727 ? -1.634 18.867 7.321 1.00 87.25 727 ASP A N 1
ATOM 5455 C CA . ASP A 1 727 ? -1.345 19.879 6.289 1.00 87.25 727 ASP A CA 1
ATOM 5456 C C . ASP A 1 727 ? -1.815 19.429 4.894 1.00 87.25 727 ASP A C 1
ATOM 5458 O O . ASP A 1 727 ? -2.403 20.216 4.150 1.00 87.25 727 ASP A O 1
ATOM 5462 N N . ALA A 1 728 ? -1.666 18.139 4.574 1.00 89.75 728 ALA A N 1
ATOM 5463 C CA . ALA A 1 728 ? -2.248 17.515 3.387 1.00 89.75 728 ALA A CA 1
ATOM 5464 C C . ALA A 1 728 ? -3.771 17.725 3.270 1.00 89.75 728 ALA A C 1
ATOM 5466 O O . ALA A 1 728 ? -4.264 18.063 2.195 1.00 89.75 728 ALA A O 1
ATOM 5467 N N . GLU A 1 729 ? -4.517 17.590 4.366 1.00 88.06 729 GLU A N 1
ATOM 5468 C CA . GLU A 1 729 ? -5.966 17.815 4.428 1.00 88.06 729 GLU A CA 1
ATOM 5469 C C . GLU A 1 729 ? -6.313 19.307 4.295 1.00 88.06 729 GLU A C 1
ATOM 5471 O O . GLU A 1 729 ? -7.210 19.679 3.535 1.00 88.06 729 GLU A O 1
ATOM 5476 N N . THR A 1 730 ? -5.540 20.180 4.944 1.00 89.38 730 THR A N 1
ATOM 5477 C CA . THR A 1 730 ? -5.675 21.640 4.836 1.00 89.38 730 THR A CA 1
ATOM 5478 C C . THR A 1 730 ? -5.428 22.135 3.403 1.00 89.38 730 THR A C 1
ATOM 5480 O O . THR A 1 730 ? -6.178 22.976 2.896 1.00 89.38 730 THR A O 1
ATOM 5483 N N . VAL A 1 731 ? -4.420 21.604 2.702 1.00 89.31 731 VAL A N 1
ATOM 5484 C CA . VAL A 1 731 ? -4.158 21.927 1.288 1.00 89.31 731 VAL A CA 1
ATOM 5485 C C . VAL A 1 731 ? -5.196 21.276 0.365 1.00 89.31 731 VAL A C 1
ATOM 5487 O O . VAL A 1 731 ? -5.668 21.937 -0.564 1.00 89.31 731 VAL A O 1
ATOM 5490 N N . PHE A 1 732 ? -5.628 20.041 0.641 1.00 90.25 732 PHE A N 1
ATOM 5491 C CA . PHE A 1 732 ? -6.688 19.369 -0.116 1.00 90.25 732 PHE A CA 1
ATOM 5492 C C . PHE A 1 732 ? -8.011 20.144 -0.055 1.00 90.25 732 PHE A C 1
ATOM 5494 O O . PHE A 1 732 ? -8.592 20.432 -1.099 1.00 90.25 732 PHE A O 1
ATOM 5501 N N . GLY A 1 733 ? -8.459 20.562 1.134 1.00 87.00 733 GLY A N 1
ATOM 5502 C CA . GLY A 1 733 ? -9.690 21.342 1.303 1.00 87.00 733 GLY A CA 1
ATOM 5503 C C . GLY A 1 733 ? -9.649 22.684 0.561 1.00 87.00 733 GLY A C 1
ATOM 5504 O O . GLY A 1 733 ? -10.611 23.061 -0.111 1.00 87.00 733 GLY A O 1
ATOM 5505 N N . ARG A 1 734 ? -8.499 23.375 0.581 1.00 85.06 734 ARG A N 1
ATOM 5506 C CA . ARG A 1 734 ? -8.274 24.590 -0.227 1.00 85.06 734 ARG A CA 1
ATOM 5507 C C . ARG A 1 734 ? -8.346 24.303 -1.729 1.00 85.06 734 ARG A C 1
ATOM 5509 O O . ARG A 1 734 ? -8.919 25.103 -2.468 1.00 85.06 734 ARG A O 1
ATOM 5516 N N . LEU A 1 735 ? -7.793 23.178 -2.187 1.00 85.12 735 LEU A N 1
ATOM 5517 C CA . LEU A 1 735 ? -7.868 22.753 -3.586 1.00 85.12 735 LEU A CA 1
ATOM 5518 C C . LEU A 1 735 ? -9.273 22.296 -4.000 1.00 85.12 735 LEU A C 1
ATOM 5520 O O . LEU A 1 735 ? -9.645 22.528 -5.146 1.00 85.12 735 LEU A O 1
ATOM 5524 N N . ASP A 1 736 ? -10.078 21.714 -3.112 1.00 84.44 736 ASP A N 1
ATOM 5525 C CA . ASP A 1 736 ? -11.461 21.322 -3.419 1.00 84.44 736 ASP A CA 1
ATOM 5526 C C . ASP A 1 736 ? -12.394 22.542 -3.523 1.00 84.44 736 ASP A C 1
ATOM 5528 O O . ASP A 1 736 ? -13.273 22.591 -4.381 1.00 84.44 736 ASP A O 1
ATOM 5532 N N . VAL A 1 737 ? -12.151 23.587 -2.724 1.00 78.12 737 VAL A N 1
ATOM 5533 C CA . VAL A 1 737 ? -12.840 24.888 -2.852 1.00 78.12 737 VAL A CA 1
ATOM 5534 C C . VAL A 1 737 ? -12.281 25.733 -4.014 1.00 78.12 737 VAL A C 1
ATOM 5536 O O . VAL A 1 737 ? -12.951 26.651 -4.507 1.00 78.12 737 VAL A O 1
ATOM 5539 N N . ALA A 1 738 ? -11.069 25.429 -4.495 1.00 68.38 738 ALA A N 1
ATOM 5540 C CA . ALA A 1 738 ? -10.526 25.983 -5.736 1.00 68.38 738 ALA A CA 1
ATOM 5541 C C . ALA A 1 738 ? -11.136 25.317 -6.982 1.00 68.38 738 ALA A C 1
ATOM 5543 O O . ALA A 1 738 ? -11.588 26.014 -7.892 1.00 68.38 738 ALA A O 1
ATOM 5544 N N . THR A 1 739 ? -11.175 23.983 -6.983 1.00 71.12 739 THR A N 1
ATOM 5545 C CA . THR A 1 739 ? -11.743 23.145 -8.043 1.00 71.12 739 THR A CA 1
ATOM 5546 C C . THR A 1 739 ? -13.234 23.453 -8.183 1.00 71.12 739 THR A C 1
ATOM 5548 O O . THR A 1 739 ? -13.969 23.459 -7.192 1.00 71.12 739 THR A O 1
ATOM 5551 N N . LYS A 1 740 ? -13.720 23.692 -9.404 1.00 63.72 740 LYS A N 1
ATOM 5552 C CA . LYS A 1 740 ? -15.151 23.931 -9.637 1.00 63.72 740 LYS A CA 1
ATOM 5553 C C . LYS A 1 740 ? -15.777 22.825 -10.464 1.00 63.72 740 LYS A C 1
ATOM 5555 O O . LYS A 1 740 ? -15.581 22.733 -11.671 1.00 63.72 740 LYS A O 1
ATOM 5560 N N . GLY A 1 741 ? -16.618 22.037 -9.807 1.00 64.62 741 GLY A N 1
ATOM 5561 C CA . GLY A 1 741 ? -17.478 21.056 -10.449 1.00 64.62 741 GLY A CA 1
ATOM 5562 C C . GLY A 1 741 ? -18.702 20.707 -9.610 1.00 64.62 741 GLY A C 1
ATOM 5563 O O . GLY A 1 741 ? -18.770 21.060 -8.432 1.00 64.62 741 GLY A O 1
ATOM 5564 N N . MET A 1 742 ? -19.659 20.028 -10.240 1.00 63.72 742 MET A N 1
ATOM 5565 C CA . MET A 1 742 ? -20.873 19.498 -9.615 1.00 63.72 742 MET A CA 1
ATOM 5566 C C . MET A 1 742 ? -21.241 18.141 -10.227 1.00 63.72 742 MET A C 1
ATOM 5568 O O . MET A 1 742 ? -21.049 17.925 -11.423 1.00 63.72 742 MET A O 1
ATOM 5572 N N . LYS A 1 743 ? -21.802 17.235 -9.424 1.00 58.44 743 LYS A N 1
ATOM 5573 C CA . LYS A 1 743 ? -22.467 16.014 -9.903 1.00 58.44 743 LYS A CA 1
ATOM 5574 C C . LYS A 1 743 ? -23.860 16.402 -10.417 1.00 58.44 743 LYS A C 1
ATOM 5576 O O . LYS A 1 743 ? -24.611 17.041 -9.683 1.00 58.44 743 LYS A O 1
ATOM 5581 N N . ILE A 1 744 ? -24.220 16.037 -11.649 1.00 54.97 744 ILE A N 1
ATOM 5582 C CA . ILE A 1 744 ? -25.617 16.136 -12.105 1.00 54.97 744 ILE A CA 1
ATOM 5583 C C . ILE A 1 744 ? -26.410 15.033 -11.375 1.00 54.97 744 ILE A C 1
ATOM 5585 O O . ILE A 1 744 ? -26.043 13.858 -11.516 1.00 54.97 744 ILE A O 1
ATOM 5589 N N . PRO A 1 745 ? -27.473 15.362 -10.609 1.00 50.88 745 PRO A N 1
ATOM 5590 C CA . PRO A 1 745 ? -28.276 14.372 -9.889 1.00 50.88 745 PRO A CA 1
ATOM 5591 C C . PRO A 1 745 ? -28.766 13.236 -10.793 1.00 50.88 745 PRO A C 1
ATOM 5593 O O . PRO A 1 745 ? -29.004 13.447 -11.980 1.00 50.88 745 PRO A O 1
ATOM 5596 N N . LEU A 1 746 ? -28.901 12.033 -10.228 1.00 53.97 746 LEU A N 1
ATOM 5597 C CA . LEU A 1 746 ? -29.336 10.787 -10.888 1.00 53.97 746 LEU A CA 1
ATOM 5598 C C . LEU A 1 746 ? -28.442 10.260 -12.037 1.00 53.97 746 LEU A C 1
ATOM 5600 O O . LEU A 1 746 ? -28.408 9.061 -12.257 1.00 53.97 746 LEU A O 1
ATOM 5604 N N . THR A 1 747 ? -27.656 11.091 -12.729 1.00 52.25 747 THR A N 1
ATOM 5605 C CA . THR A 1 747 ? -26.817 10.649 -13.874 1.00 52.25 747 THR A CA 1
ATOM 5606 C C . THR A 1 747 ? -25.409 10.165 -13.494 1.00 52.25 747 THR A C 1
ATOM 5608 O O . THR A 1 747 ? -24.682 9.613 -14.325 1.00 52.25 747 THR A O 1
ATOM 5611 N N . GLY A 1 748 ? -24.955 10.490 -12.278 1.00 53.72 748 GLY A N 1
ATOM 5612 C CA . GLY A 1 748 ? -23.578 10.286 -11.803 1.00 53.72 748 GLY A CA 1
ATOM 5613 C C . GLY A 1 748 ? -22.489 11.105 -12.524 1.00 53.72 748 GLY A C 1
ATOM 5614 O O . GLY A 1 748 ? -21.321 11.042 -12.136 1.00 53.72 748 GLY A O 1
ATOM 5615 N N . VAL A 1 749 ? -22.837 11.890 -13.550 1.00 59.19 749 VAL A N 1
ATOM 5616 C CA . VAL A 1 749 ? -21.887 12.677 -14.347 1.00 59.19 749 VAL A CA 1
ATOM 5617 C C . VAL A 1 749 ? -21.324 13.829 -13.515 1.00 59.19 749 VAL A C 1
ATOM 5619 O O . VAL A 1 749 ? -22.070 14.703 -13.072 1.00 59.19 749 VAL A O 1
ATOM 5622 N N . THR A 1 750 ? -19.997 13.878 -13.357 1.00 58.53 750 THR A N 1
ATOM 5623 C CA . THR A 1 750 ? -19.314 15.086 -12.873 1.00 58.53 750 THR A CA 1
ATOM 5624 C C . THR A 1 750 ? -19.148 16.081 -14.018 1.00 58.53 750 THR A C 1
ATOM 5626 O O . THR A 1 750 ? -18.527 15.783 -15.039 1.00 58.53 750 THR A O 1
ATOM 5629 N N . VAL A 1 751 ? -19.645 17.292 -13.794 1.00 59.16 751 VAL A N 1
ATOM 5630 C CA . VAL A 1 751 ? -19.416 18.487 -14.605 1.00 59.16 751 VAL A CA 1
ATOM 5631 C C . VAL A 1 751 ? -18.295 19.316 -13.978 1.00 59.16 751 VAL A C 1
ATOM 5633 O O . VAL A 1 751 ? -18.261 19.460 -12.757 1.00 59.16 751 VAL A O 1
ATOM 5636 N N . LYS A 1 752 ? -17.397 19.887 -14.789 1.00 64.19 752 LYS A N 1
ATOM 5637 C CA . LYS A 1 752 ? -16.297 20.780 -14.371 1.00 64.19 752 LYS A CA 1
ATOM 5638 C C . LYS A 1 752 ? -16.400 22.142 -15.063 1.00 64.19 752 LYS A C 1
ATOM 5640 O O . LYS A 1 752 ? -16.903 22.211 -16.182 1.00 64.19 752 LYS A O 1
ATOM 5645 N N . ALA A 1 753 ? -15.946 23.206 -14.401 1.00 63.03 753 ALA A N 1
ATOM 5646 C CA . ALA A 1 753 ? -16.063 24.591 -14.856 1.00 63.03 753 ALA A CA 1
ATOM 5647 C C . ALA A 1 753 ? -14.688 25.278 -14.982 1.00 63.03 753 ALA A C 1
ATOM 5649 O O . ALA A 1 753 ? -14.134 25.773 -13.998 1.00 63.03 753 ALA A O 1
ATOM 5650 N N . ASP A 1 754 ? -14.164 25.344 -16.207 1.00 62.47 754 ASP A N 1
ATOM 5651 C CA . ASP A 1 754 ? -12.922 26.046 -16.551 1.00 62.47 754 ASP A CA 1
ATOM 5652 C C . ASP A 1 754 ? -13.200 27.508 -16.939 1.00 62.47 754 ASP A C 1
ATOM 5654 O O . ASP A 1 754 ? -14.149 27.800 -17.674 1.00 62.47 754 ASP A O 1
ATOM 5658 N N . PHE A 1 755 ? -12.334 28.434 -16.513 1.00 60.47 755 PHE A N 1
ATOM 5659 C CA . PHE A 1 755 ? -12.434 29.860 -16.832 1.00 60.47 755 PHE A CA 1
ATOM 5660 C C . PHE A 1 755 ? -11.289 30.308 -17.750 1.00 60.47 755 PHE A C 1
ATOM 5662 O O . PHE A 1 755 ? -10.125 29.928 -17.584 1.00 60.47 755 PHE A O 1
ATOM 5669 N N . GLN A 1 756 ? -11.612 31.170 -18.713 1.00 60.78 756 GLN A N 1
ATOM 5670 C CA . GLN A 1 756 ? -10.646 31.854 -19.572 1.00 60.78 756 GLN A CA 1
ATOM 5671 C C . GLN A 1 756 ? -10.809 33.371 -19.419 1.00 60.78 756 GLN A C 1
ATOM 5673 O O . GLN A 1 756 ? -11.937 33.852 -19.350 1.00 60.78 756 GLN A O 1
ATOM 5678 N N . VAL A 1 757 ? -9.708 34.129 -19.352 1.00 63.19 757 VAL A N 1
ATOM 5679 C CA . VAL A 1 757 ? -9.719 35.604 -19.247 1.00 63.19 757 VAL A CA 1
ATOM 5680 C C . VAL A 1 757 ? -8.509 36.205 -19.969 1.00 63.19 757 VAL A C 1
ATOM 5682 O O . VAL A 1 757 ? -7.387 36.123 -19.479 1.00 63.19 757 VAL A O 1
ATOM 5685 N N . LEU A 1 758 ? -8.721 36.840 -21.124 1.00 60.97 758 LEU A N 1
ATOM 5686 C CA . LEU A 1 758 ? -7.697 37.571 -21.892 1.00 60.97 758 LEU A CA 1
ATOM 5687 C C . LEU A 1 758 ? -6.410 36.758 -22.155 1.00 60.97 758 LEU A C 1
ATOM 5689 O O . LEU A 1 758 ? -5.296 37.270 -22.075 1.00 60.97 758 LEU A O 1
ATOM 5693 N N . GLY A 1 759 ? -6.566 35.463 -22.441 1.00 55.19 759 GLY A N 1
ATOM 5694 C CA . GLY A 1 759 ? -5.456 34.524 -22.637 1.00 55.19 759 GLY A CA 1
ATOM 5695 C C . GLY A 1 759 ? -5.050 33.741 -21.382 1.00 55.19 759 GLY A C 1
ATOM 5696 O O . GLY A 1 759 ? -4.497 32.652 -21.538 1.00 55.19 759 GLY A O 1
ATOM 5697 N N . LYS A 1 760 ? -5.391 34.204 -20.163 1.00 61.19 760 LYS A N 1
ATOM 5698 C CA . LYS A 1 760 ? -5.322 33.383 -18.937 1.00 61.19 760 LYS A CA 1
ATOM 5699 C C . LYS A 1 760 ? -6.280 32.195 -19.063 1.00 61.19 760 LYS A C 1
ATOM 5701 O O . LYS A 1 760 ? -7.408 32.378 -19.513 1.00 61.19 760 LYS A O 1
ATOM 5706 N N . THR A 1 761 ? -5.867 31.016 -18.607 1.00 62.56 761 THR A N 1
ATOM 5707 C CA . THR A 1 761 ? -6.713 29.818 -18.444 1.00 62.56 761 THR A CA 1
ATOM 5708 C C . THR A 1 761 ? -6.580 29.252 -17.031 1.00 62.56 761 THR A C 1
ATOM 5710 O O . THR A 1 761 ? -5.449 29.129 -16.557 1.00 62.56 761 THR A O 1
ATOM 5713 N N . GLY A 1 762 ? -7.680 28.862 -16.382 1.00 58.56 762 GLY A N 1
ATOM 5714 C CA . GLY A 1 762 ? -7.641 28.137 -15.106 1.00 58.56 762 GLY A CA 1
ATOM 5715 C C . GLY A 1 762 ? -8.987 28.016 -14.384 1.00 58.56 762 GLY A C 1
ATOM 5716 O O . GLY A 1 762 ? -9.973 28.640 -14.766 1.00 58.56 762 GLY A O 1
ATOM 5717 N N . GLU A 1 763 ? -9.017 27.239 -13.302 1.00 53.31 763 GLU A N 1
ATOM 5718 C CA . GLU A 1 763 ? -10.182 27.120 -12.410 1.00 53.31 763 GLU A CA 1
ATOM 5719 C C . GLU A 1 763 ? -10.139 28.230 -11.339 1.00 53.31 763 GLU A C 1
ATOM 5721 O O . GLU A 1 763 ? -9.654 28.041 -10.224 1.00 53.31 763 GLU A O 1
ATOM 5726 N N . ASP A 1 764 ? -10.597 29.436 -11.700 1.00 48.88 764 ASP A N 1
ATOM 5727 C CA . ASP A 1 764 ? -10.605 30.608 -10.808 1.00 48.88 764 ASP A CA 1
ATOM 5728 C C . ASP A 1 764 ? -11.798 30.578 -9.825 1.00 48.88 764 ASP A C 1
ATOM 5730 O O . ASP A 1 764 ? -12.849 31.199 -10.013 1.00 48.88 764 ASP A O 1
ATOM 5734 N N . SER A 1 765 ? -11.611 29.893 -8.699 1.00 45.75 765 SER A N 1
ATOM 5735 C CA . SER A 1 765 ? -12.363 30.179 -7.473 1.00 45.75 765 SER A CA 1
ATOM 5736 C C . SER A 1 765 ? -11.991 31.558 -6.916 1.00 45.75 765 SER A C 1
ATOM 5738 O O . SER A 1 765 ? -10.831 31.973 -6.949 1.00 45.75 765 SER A O 1
ATOM 5740 N N . GLN A 1 766 ? -12.960 32.286 -6.347 1.00 46.03 766 GLN A N 1
ATOM 5741 C CA . GLN A 1 766 ? -12.690 33.625 -5.808 1.00 46.03 766 GLN A CA 1
ATOM 5742 C C . GLN A 1 766 ? -11.758 33.623 -4.580 1.00 46.03 766 GLN A C 1
ATOM 5744 O O . GLN A 1 766 ? -11.215 34.677 -4.253 1.00 46.03 766 GLN A O 1
ATOM 5749 N N . GLN A 1 767 ? -11.564 32.474 -3.924 1.00 46.97 767 GLN A N 1
ATOM 5750 C CA . GLN A 1 767 ? -10.810 32.361 -2.671 1.00 46.97 767 GLN A CA 1
ATOM 5751 C C . GLN A 1 767 ? -9.305 32.084 -2.859 1.00 46.97 767 GLN A C 1
ATOM 5753 O O . GLN A 1 767 ? -8.537 32.289 -1.926 1.00 46.97 767 GLN A O 1
ATOM 5758 N N . VAL A 1 768 ? -8.859 31.651 -4.048 1.00 52.91 768 VAL A N 1
ATOM 5759 C CA . VAL A 1 768 ? -7.467 31.208 -4.294 1.00 52.91 768 VAL A CA 1
ATOM 5760 C C . VAL A 1 768 ? -6.883 31.916 -5.528 1.00 52.91 768 VAL A C 1
ATOM 5762 O O . VAL A 1 768 ? -6.560 31.297 -6.543 1.00 52.91 768 VAL A O 1
ATOM 5765 N N . LYS A 1 769 ? -6.762 33.250 -5.465 1.00 56.12 769 LYS A N 1
ATOM 5766 C CA . LYS A 1 769 ? -6.297 34.103 -6.580 1.00 56.12 769 LYS A CA 1
ATOM 5767 C C . LYS A 1 769 ? -4.814 34.469 -6.466 1.00 56.12 769 LYS A C 1
ATOM 5769 O O . LYS A 1 769 ? -4.404 35.081 -5.484 1.00 56.12 769 LYS A O 1
ATOM 5774 N N . SER A 1 770 ? -4.038 34.217 -7.517 1.00 59.41 770 SER A N 1
ATOM 5775 C CA . SER A 1 770 ? -2.733 34.867 -7.715 1.00 59.41 770 SER A CA 1
ATOM 5776 C C . SER A 1 770 ? -2.938 36.279 -8.273 1.00 59.41 770 SER A C 1
ATOM 5778 O O . SER A 1 770 ? -3.899 36.525 -9.010 1.00 59.41 770 SER A O 1
ATOM 5780 N N . LYS A 1 771 ? -2.035 37.222 -7.974 1.00 59.41 771 LYS A N 1
ATOM 5781 C CA . LYS A 1 771 ? -2.098 38.568 -8.569 1.00 59.41 771 LYS A CA 1
ATOM 5782 C C . LYS A 1 771 ? -1.851 38.478 -10.076 1.00 59.41 771 LYS A C 1
ATOM 5784 O O . LYS A 1 771 ? -0.950 37.768 -10.524 1.00 59.41 771 LYS A O 1
ATOM 5789 N N . LEU A 1 772 ? -2.607 39.247 -10.864 1.00 62.12 772 LEU A N 1
ATOM 5790 C CA . LEU A 1 772 ? -2.464 39.262 -12.324 1.00 62.12 772 LEU A CA 1
ATOM 5791 C C . LEU A 1 772 ? -1.049 39.684 -12.760 1.00 62.12 772 LEU A C 1
ATOM 5793 O O . LEU A 1 772 ? -0.512 39.115 -13.703 1.00 62.12 772 LEU A O 1
ATOM 5797 N N . SER A 1 773 ? -0.409 40.606 -12.033 1.00 61.62 773 SER A N 1
ATOM 5798 C CA . SER A 1 773 ? 0.994 40.996 -12.242 1.00 61.62 773 SER A CA 1
ATOM 5799 C C . SER A 1 773 ? 1.956 39.808 -12.220 1.00 61.62 773 SER A C 1
ATOM 5801 O O . SER A 1 773 ? 2.883 39.743 -13.026 1.00 61.62 773 SER A O 1
ATOM 5803 N N . ASP A 1 774 ? 1.728 38.873 -11.305 1.00 65.50 774 ASP A N 1
ATOM 5804 C CA . ASP A 1 774 ? 2.671 37.812 -10.967 1.00 65.50 774 ASP A CA 1
ATOM 5805 C C . ASP A 1 774 ? 2.434 36.616 -11.899 1.00 65.50 774 ASP A C 1
ATOM 5807 O O . ASP A 1 774 ? 3.381 36.044 -12.436 1.00 65.50 774 ASP A O 1
ATOM 5811 N N . LEU A 1 775 ? 1.161 36.346 -12.224 1.00 63.12 775 LEU A N 1
ATOM 5812 C CA . LEU A 1 775 ? 0.758 35.448 -13.308 1.00 63.12 775 LEU A CA 1
ATOM 5813 C C . LEU A 1 775 ? 1.330 35.867 -14.663 1.00 63.12 775 LEU A C 1
ATOM 5815 O O . LEU A 1 775 ? 1.862 35.015 -15.377 1.00 63.12 775 LEU A O 1
ATOM 5819 N N . LEU A 1 776 ? 1.235 37.154 -15.018 1.00 63.94 776 LEU A N 1
ATOM 5820 C CA . LEU A 1 776 ? 1.769 37.661 -16.280 1.00 63.94 776 LEU A CA 1
ATOM 5821 C C . LEU A 1 776 ? 3.294 37.500 -16.313 1.00 63.94 776 LEU A C 1
ATOM 5823 O O . LEU A 1 776 ? 3.784 36.887 -17.253 1.00 63.94 776 LEU A O 1
ATOM 5827 N N . ARG A 1 777 ? 4.039 37.916 -15.274 1.00 61.62 777 ARG A N 1
ATOM 5828 C CA . ARG A 1 777 ? 5.505 37.699 -15.195 1.00 61.62 777 ARG A CA 1
ATOM 5829 C C . ARG A 1 777 ? 5.907 36.225 -15.334 1.00 61.62 777 ARG A C 1
ATOM 5831 O O . ARG A 1 777 ? 6.929 35.929 -15.949 1.00 61.62 777 ARG A O 1
ATOM 5838 N N . ALA A 1 778 ? 5.118 35.315 -14.761 1.00 63.00 778 ALA A N 1
ATOM 5839 C CA . ALA A 1 778 ? 5.427 33.888 -14.722 1.00 63.00 778 ALA A CA 1
ATOM 5840 C C . ALA A 1 778 ? 5.099 33.119 -16.016 1.00 63.00 778 ALA A C 1
ATOM 5842 O O . ALA A 1 778 ? 5.636 32.028 -16.239 1.00 63.00 778 ALA A O 1
ATOM 5843 N N . HIS A 1 779 ? 4.233 33.671 -16.875 1.00 60.84 779 HIS A N 1
ATOM 5844 C CA . HIS A 1 779 ? 3.767 33.006 -18.097 1.00 60.84 779 HIS A CA 1
ATOM 5845 C C . HIS A 1 779 ? 4.084 33.772 -19.389 1.00 60.84 779 HIS A C 1
ATOM 5847 O O . HIS A 1 779 ? 4.495 33.146 -20.368 1.00 60.84 779 HIS A O 1
ATOM 5853 N N . LEU A 1 780 ? 3.933 35.100 -19.399 1.00 55.97 780 LEU A N 1
ATOM 5854 C CA . LEU A 1 780 ? 4.422 35.978 -20.459 1.00 55.97 780 LEU A CA 1
ATOM 5855 C C . LEU A 1 780 ? 5.870 36.360 -20.149 1.00 55.97 780 LEU A C 1
ATOM 5857 O O . LEU A 1 780 ? 6.165 37.070 -19.191 1.00 55.97 780 LEU A O 1
ATOM 5861 N N . VAL A 1 781 ? 6.781 35.861 -20.984 1.00 52.69 781 VAL A N 1
ATOM 5862 C CA . VAL A 1 781 ? 8.225 36.068 -20.845 1.00 52.69 781 VAL A CA 1
ATOM 5863 C C . VAL A 1 781 ? 8.548 37.558 -20.734 1.00 52.69 781 VAL A C 1
ATOM 5865 O O . VAL A 1 781 ? 8.133 38.355 -21.569 1.00 52.69 781 VAL A O 1
ATOM 5868 N N . SER A 1 782 ? 9.359 37.912 -19.734 1.00 39.94 782 SER A N 1
ATOM 5869 C CA . SER A 1 782 ? 9.985 39.229 -19.612 1.00 39.94 782 SER A CA 1
ATOM 5870 C C . SER A 1 782 ? 10.667 39.630 -20.929 1.00 39.94 782 SER A C 1
ATOM 5872 O O . SER A 1 782 ? 11.684 39.030 -21.289 1.00 39.94 782 SER A O 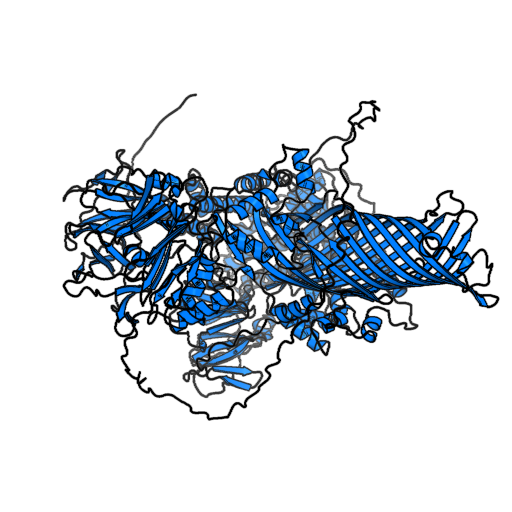1
ATOM 5874 N N . PHE A 1 783 ? 10.129 40.632 -21.630 1.00 33.81 783 PHE A N 1
ATOM 5875 C CA . PHE A 1 783 ? 10.680 41.169 -22.880 1.00 33.81 783 PHE A CA 1
ATOM 5876 C C . PHE A 1 783 ? 11.958 41.996 -22.630 1.00 33.81 783 PHE A C 1
ATOM 5878 O O . PHE A 1 783 ? 11.981 43.214 -22.774 1.00 33.81 783 PHE A O 1
ATOM 5885 N N . THR A 1 784 ? 13.031 41.319 -22.227 1.00 39.38 784 THR A N 1
ATOM 5886 C CA . THR A 1 784 ? 14.405 41.837 -22.241 1.00 39.38 784 THR A CA 1
ATOM 5887 C C . THR A 1 784 ? 14.948 41.802 -23.670 1.00 39.38 784 THR A C 1
ATOM 5889 O O . THR A 1 784 ? 14.739 40.806 -24.358 1.00 39.38 784 THR A O 1
ATOM 5892 N N . LEU A 1 785 ? 15.663 42.850 -24.097 1.00 39.97 785 LEU A N 1
ATOM 5893 C CA . LEU A 1 785 ? 16.184 43.005 -25.469 1.00 39.97 785 LEU A CA 1
ATOM 5894 C C . LEU A 1 785 ? 17.345 42.057 -25.843 1.00 39.97 785 LEU A C 1
ATOM 5896 O O . LEU A 1 785 ? 17.776 42.054 -26.994 1.00 39.97 785 LEU A O 1
ATOM 5900 N N . ASP A 1 786 ? 17.825 41.235 -24.906 1.00 39.50 786 ASP A N 1
ATOM 5901 C CA . ASP A 1 786 ? 18.745 40.127 -25.184 1.00 39.50 786 ASP A CA 1
ATOM 5902 C C . ASP A 1 786 ? 18.164 39.113 -26.184 1.00 39.50 786 ASP A C 1
ATOM 5904 O O . ASP A 1 786 ? 16.945 38.992 -26.338 1.00 39.50 786 ASP A O 1
ATOM 5908 N N . MET A 1 787 ? 19.047 38.324 -26.817 1.00 40.81 787 MET A N 1
ATOM 5909 C CA . MET A 1 787 ? 18.687 37.330 -27.837 1.00 40.81 787 MET A CA 1
ATOM 5910 C C . MET A 1 787 ? 17.438 36.516 -27.429 1.00 40.81 787 MET A C 1
ATOM 5912 O O . MET A 1 787 ? 17.493 35.791 -26.426 1.00 40.81 787 MET A O 1
ATOM 5916 N N . PRO A 1 788 ? 16.322 36.605 -28.189 1.00 41.25 788 PRO A N 1
ATOM 5917 C CA . PRO A 1 788 ? 15.025 36.094 -27.764 1.00 41.25 788 PRO A CA 1
ATOM 5918 C C . PRO A 1 788 ? 15.081 34.663 -27.233 1.00 41.25 788 PRO A C 1
ATOM 5920 O O . PRO A 1 788 ? 15.606 33.759 -27.888 1.00 41.25 788 PRO A O 1
ATOM 5923 N N . ARG A 1 789 ? 14.493 34.433 -26.050 1.00 43.94 789 ARG A N 1
ATOM 5924 C CA . ARG A 1 789 ? 14.563 33.131 -25.362 1.00 43.94 789 ARG A CA 1
ATOM 5925 C C . ARG A 1 789 ? 14.165 31.915 -26.219 1.00 43.94 789 ARG A C 1
ATOM 5927 O O . ARG A 1 789 ? 14.768 30.874 -25.974 1.00 43.94 789 ARG A O 1
ATOM 5934 N N . PRO A 1 790 ? 13.253 31.977 -27.214 1.00 46.31 790 PRO A N 1
ATOM 5935 C CA . PRO A 1 790 ? 13.039 30.865 -28.146 1.00 46.31 790 PRO A CA 1
ATOM 5936 C C . PRO A 1 790 ? 14.288 30.495 -28.961 1.00 46.31 790 PRO A C 1
ATOM 5938 O O . PRO A 1 790 ? 14.603 29.315 -29.071 1.00 46.31 790 PRO A O 1
ATOM 5941 N N . ILE A 1 791 ? 15.047 31.484 -29.451 1.00 45.66 791 ILE A N 1
ATOM 5942 C CA . ILE A 1 791 ? 16.310 31.280 -30.181 1.00 45.66 791 ILE A CA 1
ATOM 5943 C C . ILE A 1 791 ? 17.362 30.689 -29.242 1.00 45.66 791 ILE A C 1
ATOM 5945 O O . ILE A 1 791 ? 18.008 29.707 -29.597 1.00 45.66 791 ILE A O 1
ATOM 5949 N N . LYS A 1 792 ? 17.484 31.208 -28.009 1.00 52.38 792 LYS A N 1
ATOM 5950 C CA . LYS A 1 792 ? 18.372 30.592 -27.011 1.00 52.38 792 LYS A CA 1
ATOM 5951 C C . LYS A 1 792 ? 17.951 29.157 -26.673 1.00 52.38 792 LYS A C 1
ATOM 5953 O O . LYS A 1 792 ? 18.800 28.285 -26.645 1.00 52.38 792 LYS A O 1
ATOM 5958 N N . THR A 1 793 ? 16.659 28.886 -26.499 1.00 57.69 793 THR A N 1
ATOM 5959 C CA . THR A 1 793 ? 16.151 27.530 -26.208 1.00 57.69 793 THR A CA 1
ATOM 5960 C C . THR A 1 793 ? 16.393 26.574 -27.382 1.00 57.69 793 THR A C 1
ATOM 5962 O O . THR A 1 793 ? 16.652 25.394 -27.164 1.00 57.69 793 THR A O 1
ATOM 5965 N N . PHE A 1 794 ? 16.354 27.067 -28.624 1.00 53.88 794 PHE A N 1
ATOM 5966 C CA . PHE A 1 794 ? 16.737 26.301 -29.810 1.00 53.88 794 PHE A CA 1
ATOM 5967 C C . PHE A 1 794 ? 18.251 26.041 -29.860 1.00 53.88 794 PHE A C 1
ATOM 5969 O O . PHE A 1 794 ? 18.656 24.909 -30.107 1.00 53.88 794 PHE A O 1
ATOM 5976 N N . ALA A 1 795 ? 19.086 27.037 -29.552 1.00 51.84 795 ALA A N 1
ATOM 5977 C CA . ALA A 1 795 ? 20.537 26.869 -29.444 1.00 51.84 795 ALA A CA 1
ATOM 5978 C C . ALA A 1 795 ? 20.920 25.881 -28.325 1.00 51.84 795 ALA A C 1
ATOM 5980 O O . ALA A 1 795 ? 21.667 24.940 -28.582 1.00 51.84 795 ALA A O 1
ATOM 5981 N N . ASP A 1 796 ? 20.328 26.020 -27.132 1.00 65.31 796 ASP A N 1
ATOM 5982 C CA . ASP A 1 796 ? 20.445 25.074 -26.016 1.00 65.31 796 ASP A CA 1
ATOM 5983 C C . ASP A 1 796 ? 20.000 23.660 -26.463 1.00 65.31 796 ASP A C 1
ATOM 5985 O O . ASP A 1 796 ? 20.645 22.664 -26.139 1.00 65.31 796 ASP A O 1
ATOM 5989 N N . HIS A 1 797 ? 18.922 23.542 -27.255 1.00 63.69 797 HIS A N 1
ATOM 5990 C CA . HIS A 1 797 ? 18.446 22.256 -27.779 1.00 63.69 797 HIS A CA 1
ATOM 5991 C C . HIS A 1 797 ? 19.417 21.619 -28.782 1.00 63.69 797 HIS A C 1
ATOM 5993 O O . HIS A 1 797 ? 19.682 20.425 -28.669 1.00 63.69 797 HIS A O 1
ATOM 5999 N N . VAL A 1 798 ? 19.976 22.389 -29.721 1.00 65.12 798 VAL A N 1
ATOM 6000 C CA . VAL A 1 798 ? 20.990 21.914 -30.681 1.00 65.12 798 VAL A CA 1
ATOM 6001 C C . VAL A 1 798 ? 22.282 21.527 -29.954 1.00 65.12 798 VAL A C 1
ATOM 6003 O O . VAL A 1 798 ? 22.817 20.445 -30.193 1.00 65.12 798 VAL A O 1
ATOM 6006 N N . GLN A 1 799 ? 22.738 22.344 -29.000 1.00 67.25 799 GLN A N 1
ATOM 6007 C CA . GLN A 1 799 ? 23.887 22.036 -28.146 1.00 67.25 799 GLN A CA 1
ATOM 6008 C C . GLN A 1 799 ? 23.670 20.737 -27.357 1.00 67.25 799 GLN A C 1
ATOM 6010 O O . GLN A 1 799 ? 24.599 19.940 -27.241 1.00 67.25 799 GLN A O 1
ATOM 6015 N N . HIS A 1 800 ? 22.458 20.488 -26.853 1.00 72.69 800 HIS A N 1
ATOM 6016 C CA . HIS A 1 800 ? 22.120 19.242 -26.165 1.00 72.69 800 HIS A CA 1
ATOM 6017 C C . HIS A 1 800 ? 21.951 18.043 -27.113 1.00 72.69 800 HIS A C 1
ATOM 6019 O O . HIS A 1 800 ? 22.365 16.944 -26.756 1.00 72.69 800 HIS A O 1
ATOM 6025 N N . GLN A 1 801 ? 21.421 18.209 -28.330 1.00 69.94 801 GLN A N 1
ATOM 6026 C CA . GLN A 1 801 ? 21.407 17.112 -29.309 1.00 69.94 801 GLN A CA 1
ATOM 6027 C C . GLN A 1 801 ? 22.833 16.652 -29.648 1.00 69.94 801 GLN A C 1
ATOM 6029 O O . GLN A 1 801 ? 23.094 15.452 -29.649 1.00 69.94 801 GLN A O 1
ATOM 6034 N N . LEU A 1 802 ? 23.758 17.595 -29.852 1.00 67.75 802 LEU A N 1
ATOM 6035 C CA . LEU A 1 802 ? 25.167 17.312 -30.131 1.00 67.75 802 LEU A CA 1
ATOM 6036 C C . LEU A 1 802 ? 25.902 16.825 -28.866 1.00 67.75 802 LEU A C 1
ATOM 6038 O O . LEU A 1 802 ? 26.099 15.627 -28.669 1.00 67.75 802 LEU A O 1
ATOM 6042 N N . ASN A 1 803 ? 26.230 17.746 -27.960 1.00 74.75 803 ASN A N 1
ATOM 6043 C CA . ASN A 1 803 ? 27.130 17.520 -26.823 1.00 74.75 803 ASN A CA 1
ATOM 6044 C C . ASN A 1 803 ? 26.432 16.908 -25.591 1.00 74.75 803 ASN A C 1
ATOM 6046 O O . ASN A 1 803 ? 27.085 16.615 -24.594 1.00 74.75 803 ASN A O 1
ATOM 6050 N N . GLY A 1 804 ? 25.106 16.748 -25.611 1.00 80.81 804 GLY A N 1
ATOM 6051 C CA . GLY A 1 804 ? 24.355 16.197 -24.482 1.00 80.81 804 GLY A CA 1
ATOM 6052 C C . GLY A 1 804 ? 24.267 17.141 -23.289 1.00 80.81 804 GLY A C 1
ATOM 6053 O O . GLY A 1 804 ? 24.201 18.369 -23.420 1.00 80.81 804 GLY A O 1
ATOM 6054 N N . ARG A 1 805 ? 24.212 16.549 -22.094 1.00 84.12 805 ARG A N 1
ATOM 6055 C CA . ARG A 1 805 ? 24.129 17.265 -20.816 1.00 84.12 805 ARG A CA 1
ATOM 6056 C C . ARG A 1 805 ? 25.445 17.154 -20.066 1.00 84.12 805 ARG A C 1
ATOM 6058 O O . ARG A 1 805 ? 25.890 16.059 -19.752 1.00 84.12 805 ARG A O 1
ATOM 6065 N N . GLU A 1 806 ? 25.994 18.305 -19.709 1.00 83.12 806 GLU A N 1
ATOM 6066 C CA . GLU A 1 806 ? 27.222 18.468 -18.927 1.00 83.12 806 GLU A CA 1
ATOM 6067 C C . GLU A 1 806 ? 27.250 17.604 -17.653 1.00 83.12 806 GLU A C 1
ATOM 6069 O O . GLU A 1 806 ? 28.183 16.834 -17.453 1.00 83.12 806 GLU A O 1
ATOM 6074 N N . GLY A 1 807 ? 26.178 17.628 -16.849 1.00 84.75 807 GLY A N 1
ATOM 6075 C CA . GLY A 1 807 ? 26.065 16.822 -15.622 1.00 84.75 807 GLY A CA 1
ATOM 6076 C C . GLY A 1 807 ? 25.905 15.308 -15.825 1.00 84.75 807 GLY A C 1
ATOM 6077 O O . GLY A 1 807 ? 25.836 14.590 -14.831 1.00 84.75 807 GLY A O 1
ATOM 6078 N N . LEU A 1 808 ? 25.841 14.835 -17.078 1.00 89.50 808 LEU A N 1
ATOM 6079 C CA . LEU A 1 808 ? 25.858 13.419 -17.468 1.00 89.50 808 LEU A CA 1
ATOM 6080 C C . LEU A 1 808 ? 27.187 13.002 -18.129 1.00 89.50 808 LEU A C 1
ATOM 6082 O O . LEU A 1 808 ? 27.376 11.817 -18.401 1.00 89.50 808 LEU A O 1
ATOM 6086 N N . LYS A 1 809 ? 28.125 13.937 -18.362 1.00 88.81 809 LYS A N 1
ATOM 6087 C CA . LYS A 1 809 ? 29.413 13.658 -19.020 1.00 88.81 809 LYS A CA 1
ATOM 6088 C C . LYS A 1 809 ? 30.181 12.457 -18.425 1.00 88.81 809 LYS A C 1
ATOM 6090 O O . LYS A 1 809 ? 30.653 11.653 -19.226 1.00 88.81 809 LYS A O 1
ATOM 6095 N N . PRO A 1 810 ? 30.248 12.242 -17.091 1.00 89.88 810 PRO A N 1
ATOM 6096 C CA . PRO A 1 810 ? 30.913 11.063 -16.524 1.00 89.88 810 PRO A CA 1
ATOM 6097 C C . PRO A 1 810 ? 30.373 9.716 -17.034 1.00 89.88 810 PRO A C 1
ATOM 6099 O O . PRO A 1 810 ? 31.123 8.748 -17.094 1.00 89.88 810 PRO A O 1
ATOM 6102 N N . VAL A 1 811 ? 29.100 9.644 -17.442 1.00 90.69 811 VAL A N 1
ATOM 6103 C CA . VAL A 1 811 ? 28.493 8.429 -18.016 1.00 90.69 811 VAL A CA 1
ATOM 6104 C C . VAL A 1 811 ? 28.958 8.212 -19.465 1.00 90.69 811 VAL A C 1
ATOM 6106 O O . VAL A 1 811 ? 29.231 7.080 -19.861 1.00 90.69 811 VAL A O 1
ATOM 6109 N N . TYR A 1 812 ? 29.089 9.286 -20.254 1.00 90.12 812 TYR A N 1
ATOM 6110 C CA . TYR A 1 812 ? 29.555 9.227 -21.650 1.00 90.12 812 TYR A CA 1
ATOM 6111 C C . TYR A 1 812 ? 31.059 8.914 -21.737 1.00 90.12 812 TYR A C 1
ATOM 6113 O O . TYR A 1 812 ? 31.491 8.087 -22.547 1.00 90.12 812 TYR A O 1
ATOM 6121 N N . ASP A 1 813 ? 31.850 9.537 -20.860 1.00 90.19 813 ASP A N 1
ATOM 6122 C CA . ASP A 1 813 ? 33.289 9.301 -20.756 1.00 90.19 813 ASP A CA 1
ATOM 6123 C C . ASP A 1 813 ? 33.562 7.856 -20.289 1.00 90.19 813 ASP A C 1
ATOM 6125 O O . ASP A 1 813 ? 34.307 7.135 -20.954 1.00 90.19 813 ASP A O 1
ATOM 6129 N N . MET A 1 814 ? 32.884 7.379 -19.231 1.00 91.88 814 MET A N 1
ATOM 6130 C CA . MET A 1 814 ? 33.022 5.998 -18.734 1.00 91.88 814 MET A CA 1
ATOM 6131 C C . MET A 1 814 ? 32.575 4.946 -19.764 1.00 91.88 814 MET A C 1
ATOM 6133 O O . MET A 1 814 ? 33.237 3.920 -19.901 1.00 91.88 814 MET A O 1
ATOM 6137 N N . GLN A 1 815 ? 31.520 5.190 -20.558 1.00 90.69 815 GLN A N 1
ATOM 6138 C CA . GLN A 1 815 ? 31.180 4.295 -21.678 1.00 90.69 815 GLN A CA 1
ATOM 6139 C C . GLN A 1 815 ? 32.350 4.151 -22.662 1.00 90.69 815 GLN A C 1
ATOM 6141 O O . GLN A 1 815 ? 32.655 3.051 -23.125 1.00 90.69 815 GLN A O 1
ATOM 6146 N N . THR A 1 816 ? 33.015 5.262 -22.971 1.00 88.56 816 THR A N 1
ATOM 6147 C CA . THR A 1 816 ? 34.142 5.295 -23.908 1.00 88.56 816 THR A CA 1
ATOM 6148 C C . THR A 1 816 ? 35.378 4.601 -23.319 1.00 88.56 816 THR A C 1
ATOM 6150 O O . THR A 1 816 ? 36.089 3.892 -24.032 1.00 88.56 816 THR A O 1
ATOM 6153 N N . GLU A 1 817 ? 35.603 4.733 -22.009 1.00 90.88 817 GLU A N 1
ATOM 6154 C CA . GLU A 1 817 ? 36.663 4.031 -21.279 1.00 90.88 817 GLU A CA 1
ATOM 6155 C C . GLU A 1 817 ? 36.444 2.509 -21.239 1.00 90.88 817 GLU A C 1
ATOM 6157 O O . GLU A 1 817 ? 37.366 1.749 -21.539 1.00 90.88 817 GLU A O 1
ATOM 6162 N N . LEU A 1 818 ? 35.228 2.053 -20.919 1.00 92.00 818 LEU A N 1
ATOM 6163 C CA . LEU A 1 818 ? 34.887 0.628 -20.818 1.00 92.00 818 LEU A CA 1
ATOM 6164 C C . LEU A 1 818 ? 35.017 -0.096 -22.163 1.00 92.00 818 LEU A C 1
ATOM 6166 O O . LEU A 1 818 ? 35.605 -1.175 -22.222 1.00 92.00 818 LEU A O 1
ATOM 6170 N N . LEU A 1 819 ? 34.547 0.516 -23.255 1.00 89.44 819 LEU A N 1
ATOM 6171 C CA . LEU A 1 819 ? 34.717 -0.039 -24.603 1.00 89.44 819 LEU A CA 1
ATOM 6172 C C . LEU A 1 819 ? 36.204 -0.170 -24.976 1.00 89.44 819 LEU A C 1
ATOM 6174 O O . LEU A 1 819 ? 36.623 -1.212 -25.479 1.00 89.44 819 LEU A O 1
ATOM 6178 N N . LYS A 1 820 ? 37.025 0.837 -24.645 1.00 88.56 820 LYS A N 1
ATOM 6179 C CA . LYS A 1 820 ? 38.480 0.796 -24.862 1.00 88.56 820 LYS A CA 1
ATOM 6180 C C . LYS A 1 820 ? 39.181 -0.261 -23.994 1.00 88.56 820 LYS A C 1
ATOM 6182 O O . LYS A 1 820 ? 40.137 -0.884 -24.452 1.00 88.56 820 LYS A O 1
ATOM 6187 N N . LYS A 1 821 ? 38.720 -0.481 -22.757 1.00 90.31 821 LYS A N 1
ATOM 6188 C CA . LYS A 1 821 ? 39.218 -1.549 -21.870 1.00 90.31 821 LYS A CA 1
ATOM 6189 C C . LYS A 1 821 ? 38.894 -2.943 -22.414 1.00 90.31 821 LYS A C 1
ATOM 6191 O O . LYS A 1 821 ? 39.760 -3.814 -22.363 1.00 90.31 821 LYS A O 1
ATOM 6196 N N . LEU A 1 822 ? 37.706 -3.150 -22.987 1.00 89.94 822 LEU A N 1
ATOM 6197 C CA . LEU A 1 822 ? 37.332 -4.421 -23.620 1.00 89.94 822 LEU A CA 1
ATOM 6198 C C . LEU A 1 822 ? 38.170 -4.715 -24.876 1.00 89.94 822 LEU A C 1
ATOM 6200 O O . LEU A 1 822 ? 38.738 -5.804 -24.982 1.00 89.94 822 LEU A O 1
ATOM 6204 N N . ASP A 1 823 ? 38.319 -3.730 -25.772 1.00 84.31 823 ASP A N 1
ATOM 6205 C CA . ASP A 1 823 ? 39.205 -3.828 -26.946 1.00 84.31 823 ASP A CA 1
ATOM 6206 C C . ASP A 1 823 ? 40.639 -4.247 -26.545 1.00 84.31 823 ASP A C 1
ATOM 6208 O O . ASP A 1 823 ? 41.272 -5.035 -27.241 1.00 84.31 823 ASP A O 1
ATOM 6212 N N . ALA A 1 824 ? 41.141 -3.760 -25.402 1.00 82.62 824 ALA A N 1
ATOM 6213 C CA . ALA A 1 824 ? 42.481 -4.069 -24.890 1.00 82.62 824 ALA A CA 1
ATOM 6214 C C . ALA A 1 824 ? 42.595 -5.389 -24.095 1.00 82.62 824 ALA A C 1
ATOM 6216 O O . ALA A 1 824 ? 43.707 -5.860 -23.867 1.00 82.62 824 ALA A O 1
ATOM 6217 N N . THR A 1 825 ? 41.481 -5.983 -23.654 1.00 75.00 825 THR A N 1
ATOM 6218 C CA . THR A 1 825 ? 41.471 -7.218 -22.836 1.00 75.00 825 THR A CA 1
ATOM 6219 C C . THR A 1 825 ? 41.426 -8.489 -23.695 1.00 75.00 825 THR A C 1
ATOM 6221 O O . THR A 1 825 ? 41.749 -9.579 -23.227 1.00 75.00 825 THR A O 1
ATOM 6224 N N . THR A 1 826 ? 41.039 -8.367 -24.965 1.00 64.56 826 THR A N 1
ATOM 6225 C CA . THR A 1 826 ? 40.697 -9.513 -25.817 1.00 64.56 826 THR A CA 1
ATOM 6226 C C . THR A 1 826 ? 41.941 -10.228 -26.359 1.00 64.56 826 THR A C 1
ATOM 6228 O O . THR A 1 826 ? 42.568 -9.784 -27.317 1.00 64.56 826 THR A O 1
ATOM 6231 N N . SER A 1 827 ? 42.268 -11.379 -25.767 1.00 57.25 827 SER A N 1
ATOM 6232 C CA . SER A 1 827 ? 43.229 -12.368 -26.279 1.00 57.25 827 SER A CA 1
ATOM 6233 C C . SER A 1 827 ? 42.539 -13.729 -26.399 1.00 57.25 827 SER A C 1
ATOM 6235 O O . SER A 1 827 ? 41.668 -14.044 -25.590 1.00 57.25 827 SER A O 1
ATOM 6237 N N . GLN A 1 828 ? 42.906 -14.544 -27.393 1.00 54.62 828 GLN A N 1
ATOM 6238 C CA . GLN A 1 828 ? 42.306 -15.876 -27.555 1.00 54.62 828 GLN A CA 1
ATOM 6239 C C . GLN A 1 828 ? 42.659 -16.792 -26.364 1.00 54.62 828 GLN A C 1
ATOM 6241 O O . GLN A 1 828 ? 43.840 -16.876 -26.012 1.00 54.62 828 GLN A O 1
ATOM 6246 N N . PRO A 1 829 ? 41.684 -17.501 -25.760 1.00 53.25 829 PRO A N 1
ATOM 6247 C CA . PRO A 1 829 ? 41.952 -18.422 -24.660 1.00 53.25 829 PRO A CA 1
ATOM 6248 C C . PRO A 1 829 ? 42.813 -19.606 -25.122 1.00 53.25 829 PRO A C 1
ATOM 6250 O O . PRO A 1 829 ? 42.495 -20.287 -26.098 1.00 53.25 829 PRO A O 1
ATOM 6253 N N . GLN A 1 830 ? 43.905 -19.871 -24.400 1.00 46.59 830 GLN A N 1
ATOM 6254 C CA . GLN A 1 830 ? 44.781 -21.019 -24.641 1.00 46.59 830 GLN A CA 1
ATOM 6255 C C . GLN A 1 830 ? 44.517 -22.120 -23.607 1.00 46.59 830 GLN A C 1
ATOM 6257 O O . GLN A 1 830 ? 45.053 -22.095 -22.502 1.00 46.59 830 GLN A O 1
ATOM 6262 N N . GLY A 1 831 ? 43.714 -23.112 -23.996 1.00 57.50 831 GLY A N 1
ATOM 6263 C CA . GLY A 1 831 ? 43.428 -24.300 -23.186 1.00 57.50 831 GLY A CA 1
ATOM 6264 C C . GLY A 1 831 ? 42.212 -24.173 -22.262 1.00 57.50 831 GLY A C 1
ATOM 6265 O O . GLY A 1 831 ? 41.457 -23.205 -22.307 1.00 57.50 831 GLY A O 1
ATOM 6266 N N . THR A 1 832 ? 41.997 -25.206 -21.447 1.00 62.53 832 THR A N 1
ATOM 6267 C CA . THR A 1 832 ? 40.786 -25.379 -20.631 1.00 62.53 832 THR A CA 1
ATOM 6268 C C . THR A 1 832 ? 40.822 -24.513 -19.368 1.00 62.53 832 THR A C 1
ATOM 6270 O O . THR A 1 832 ? 41.349 -24.926 -18.333 1.00 62.53 832 THR A O 1
ATOM 6273 N N . VAL A 1 833 ? 40.249 -23.311 -19.434 1.00 79.81 833 VAL A N 1
ATOM 6274 C CA . VAL A 1 833 ? 40.127 -22.418 -18.271 1.00 79.81 833 VAL A CA 1
ATOM 6275 C C . VAL A 1 833 ? 39.098 -22.977 -17.275 1.00 79.81 833 VAL A C 1
ATOM 6277 O O . VAL A 1 833 ? 38.002 -23.376 -17.660 1.00 79.81 833 VAL A O 1
ATOM 6280 N N . THR A 1 834 ? 39.443 -23.013 -15.983 1.00 89.44 834 THR A N 1
ATOM 6281 C CA . THR A 1 834 ? 38.485 -23.343 -14.907 1.00 89.44 834 THR A CA 1
ATOM 6282 C C . THR A 1 834 ? 37.628 -22.125 -14.578 1.00 89.44 834 THR A C 1
ATOM 6284 O O . THR A 1 834 ? 38.169 -21.035 -14.384 1.00 89.44 834 THR A O 1
ATOM 6287 N N . ASP A 1 835 ? 36.317 -22.324 -14.475 1.00 93.19 835 ASP A N 1
ATOM 6288 C CA . ASP A 1 835 ? 35.337 -21.279 -14.182 1.00 93.19 835 ASP A CA 1
ATOM 6289 C C . ASP A 1 835 ? 35.454 -20.684 -12.772 1.00 93.19 835 ASP A C 1
ATOM 6291 O O . ASP A 1 835 ? 35.888 -21.352 -11.831 1.00 93.19 835 ASP A O 1
ATOM 6295 N N . LEU A 1 836 ? 35.056 -19.418 -12.631 1.00 94.69 836 LEU A N 1
ATOM 6296 C CA . LEU A 1 836 ? 35.188 -18.626 -11.411 1.00 94.69 836 LEU A CA 1
ATOM 6297 C C . LEU A 1 836 ? 34.446 -19.245 -10.224 1.00 94.69 836 LEU A C 1
ATOM 6299 O O . LEU A 1 836 ? 35.026 -19.332 -9.144 1.00 94.69 836 LEU A O 1
ATOM 6303 N N . ALA A 1 837 ? 33.229 -19.757 -10.432 1.00 94.12 837 ALA A N 1
ATOM 6304 C CA . ALA A 1 837 ? 32.503 -20.530 -9.423 1.00 94.12 837 ALA A CA 1
ATOM 6305 C C . ALA A 1 837 ? 33.346 -21.720 -8.918 1.00 94.12 837 ALA A C 1
ATOM 6307 O O . ALA A 1 837 ? 33.695 -21.783 -7.740 1.00 94.12 837 ALA A O 1
ATOM 6308 N N . THR A 1 838 ? 33.798 -22.593 -9.828 1.00 94.75 838 THR A N 1
ATOM 6309 C CA . THR A 1 838 ? 34.651 -23.750 -9.492 1.00 94.75 838 THR A CA 1
ATOM 6310 C C . THR A 1 838 ? 36.020 -23.355 -8.913 1.00 94.75 838 THR A C 1
ATOM 6312 O O . THR A 1 838 ? 36.622 -24.159 -8.201 1.00 94.75 838 THR A O 1
ATOM 6315 N N . LYS A 1 839 ? 36.544 -22.150 -9.191 1.00 93.75 839 LYS A N 1
ATOM 6316 C CA . LYS A 1 839 ? 37.737 -21.611 -8.512 1.00 93.75 839 LYS A CA 1
ATOM 6317 C C . LYS A 1 839 ? 37.424 -21.220 -7.066 1.00 93.75 839 LYS A C 1
ATOM 6319 O O . LYS A 1 839 ? 38.149 -21.640 -6.170 1.00 93.75 839 LYS A O 1
ATOM 6324 N N . ILE A 1 840 ? 36.355 -20.454 -6.831 1.00 94.69 840 ILE A N 1
ATOM 6325 C CA . ILE A 1 840 ? 35.975 -19.965 -5.494 1.00 94.69 840 ILE A CA 1
ATOM 6326 C C . ILE A 1 840 ? 35.552 -21.127 -4.579 1.00 94.69 840 ILE A C 1
ATOM 6328 O O . ILE A 1 840 ? 35.944 -21.152 -3.417 1.00 94.69 840 ILE A O 1
ATOM 6332 N N . ASP A 1 841 ? 34.832 -22.126 -5.099 1.00 92.50 841 ASP A N 1
ATOM 6333 C CA . ASP A 1 841 ? 34.436 -23.330 -4.347 1.00 92.50 841 ASP A CA 1
ATOM 6334 C C . ASP A 1 841 ? 35.613 -24.229 -3.929 1.00 92.50 841 ASP A C 1
ATOM 6336 O O . ASP A 1 841 ? 35.452 -25.086 -3.063 1.00 92.50 841 ASP A O 1
ATOM 6340 N N . LYS A 1 842 ? 36.800 -24.037 -4.518 1.00 92.38 842 LYS A N 1
ATOM 6341 C CA . LYS A 1 842 ? 38.035 -24.755 -4.159 1.00 92.38 842 LYS A CA 1
ATOM 6342 C C . LYS A 1 842 ? 38.940 -23.984 -3.193 1.00 92.38 842 LYS A C 1
ATOM 6344 O O . LYS A 1 842 ? 40.005 -24.495 -2.855 1.00 92.38 842 LYS A O 1
ATOM 6349 N N . LEU A 1 843 ? 38.559 -22.775 -2.773 1.00 92.62 843 LEU A N 1
ATOM 6350 C CA . LEU A 1 843 ? 39.341 -21.986 -1.821 1.00 92.62 843 LEU A CA 1
ATOM 6351 C C . LEU A 1 843 ? 39.161 -22.517 -0.396 1.00 92.62 843 LEU A C 1
ATOM 6353 O O . LEU A 1 843 ? 38.144 -22.259 0.246 1.00 92.62 843 LEU A O 1
ATOM 6357 N N . ASP A 1 844 ? 40.192 -23.181 0.119 1.00 91.25 844 ASP A N 1
ATOM 6358 C CA . ASP A 1 844 ? 40.341 -23.442 1.549 1.00 91.25 844 ASP A CA 1
ATOM 6359 C C . ASP A 1 844 ? 41.318 -22.427 2.150 1.00 91.25 844 ASP A C 1
ATOM 6361 O O . ASP A 1 844 ? 42.513 -22.451 1.870 1.00 91.25 844 ASP A O 1
ATOM 6365 N N . LEU A 1 845 ? 40.806 -21.520 2.976 1.00 89.75 845 LEU A N 1
ATOM 6366 C CA . LEU A 1 845 ? 41.594 -20.513 3.691 1.00 89.75 845 LEU A CA 1
ATOM 6367 C C . LEU A 1 845 ? 41.493 -20.696 5.220 1.00 89.75 845 LEU A C 1
ATOM 6369 O O . LEU A 1 845 ? 41.828 -19.778 5.973 1.00 89.75 845 LEU A O 1
ATOM 6373 N N . GLY A 1 846 ? 41.001 -21.853 5.682 1.00 87.56 846 GLY A N 1
ATOM 6374 C CA . GLY A 1 846 ? 40.621 -22.089 7.076 1.00 87.56 846 GLY A CA 1
ATOM 6375 C C . GLY A 1 846 ? 39.459 -21.205 7.557 1.00 87.56 846 GLY A C 1
ATOM 6376 O O . GLY A 1 846 ? 38.923 -20.369 6.824 1.00 87.56 846 GLY A O 1
ATOM 6377 N N . ASP A 1 847 ? 39.066 -21.359 8.826 1.00 82.00 847 ASP A N 1
ATOM 6378 C CA . ASP A 1 847 ? 37.903 -20.659 9.396 1.00 82.00 847 ASP A CA 1
ATOM 6379 C C . ASP A 1 847 ? 37.989 -19.132 9.289 1.00 82.00 847 ASP A C 1
ATOM 6381 O O . ASP A 1 847 ? 37.018 -18.486 8.895 1.00 82.00 847 ASP A O 1
ATOM 6385 N N . LYS A 1 848 ? 39.168 -18.549 9.550 1.00 82.38 848 LYS A N 1
ATOM 6386 C CA . LYS A 1 848 ? 39.387 -17.094 9.451 1.00 82.38 848 LYS A CA 1
ATOM 6387 C C . LYS A 1 848 ? 39.215 -16.554 8.027 1.00 82.38 848 LYS A C 1
ATOM 6389 O O . LYS A 1 848 ? 38.921 -15.374 7.859 1.00 82.38 848 LYS A O 1
ATOM 6394 N N . GLY A 1 849 ? 39.363 -17.398 7.005 1.00 86.56 849 GLY A N 1
ATOM 6395 C CA . GLY A 1 849 ? 39.157 -17.027 5.608 1.00 86.56 849 GLY A CA 1
ATOM 6396 C C . GLY A 1 849 ? 37.706 -17.121 5.120 1.00 86.56 849 GLY A C 1
ATOM 6397 O O . GLY A 1 849 ? 37.399 -16.561 4.065 1.00 86.56 849 GLY A O 1
ATOM 6398 N N . LYS A 1 850 ? 36.794 -17.758 5.875 1.00 87.00 850 LYS A N 1
ATOM 6399 C CA . LYS A 1 850 ? 35.373 -17.911 5.492 1.00 87.00 850 LYS A CA 1
ATOM 6400 C C . LYS A 1 850 ? 34.686 -16.588 5.096 1.00 87.00 850 LYS A C 1
ATOM 6402 O O . LYS A 1 850 ? 34.014 -16.590 4.064 1.00 87.00 850 LYS A O 1
ATOM 6407 N N . PRO A 1 851 ? 34.872 -15.444 5.793 1.00 83.75 851 PRO A N 1
ATOM 6408 C CA . PRO A 1 851 ? 34.257 -14.174 5.388 1.00 83.75 851 PRO A CA 1
ATOM 6409 C C . PRO A 1 851 ? 34.716 -13.678 4.007 1.00 83.75 851 PRO A C 1
ATOM 6411 O O . PRO A 1 851 ? 33.908 -13.146 3.245 1.00 83.75 851 PRO A O 1
ATOM 6414 N N . LEU A 1 852 ? 35.991 -13.894 3.656 1.00 89.81 852 LEU A N 1
ATOM 6415 C CA . LEU A 1 852 ? 36.551 -13.520 2.354 1.00 89.81 852 LEU A CA 1
ATOM 6416 C C . LEU A 1 852 ? 35.989 -14.411 1.236 1.00 89.81 852 LEU A C 1
ATOM 6418 O O . LEU A 1 852 ? 35.548 -13.896 0.209 1.00 89.81 852 LEU A O 1
ATOM 6422 N N . VAL A 1 853 ? 35.939 -15.733 1.449 1.00 91.75 853 VAL A N 1
ATOM 6423 C CA . VAL A 1 853 ? 35.345 -16.682 0.486 1.00 91.75 853 VAL A CA 1
ATOM 6424 C C . VAL A 1 853 ? 33.854 -16.395 0.282 1.00 91.75 853 VAL A C 1
ATOM 6426 O O . VAL A 1 853 ? 33.383 -16.361 -0.855 1.00 91.75 853 VAL A O 1
ATOM 6429 N N . ASN A 1 854 ? 33.113 -16.097 1.352 1.00 86.69 854 ASN A N 1
ATOM 6430 C CA . ASN A 1 854 ? 31.697 -15.743 1.261 1.00 86.69 854 ASN A CA 1
ATOM 6431 C C . ASN A 1 854 ? 31.474 -14.438 0.477 1.00 86.69 854 ASN A C 1
ATOM 6433 O O . ASN A 1 854 ? 30.577 -14.389 -0.366 1.00 86.69 854 ASN A O 1
ATOM 6437 N N . LEU A 1 855 ? 32.306 -13.407 0.673 1.00 87.50 855 LEU A N 1
ATOM 6438 C CA . LEU A 1 855 ? 32.202 -12.166 -0.103 1.00 87.50 855 LEU A CA 1
ATOM 6439 C C . LEU A 1 855 ? 32.584 -12.364 -1.584 1.00 87.50 855 LEU A C 1
ATOM 6441 O O . LEU A 1 855 ? 31.952 -11.761 -2.453 1.00 87.50 855 LEU A O 1
ATOM 6445 N N . LEU A 1 856 ? 33.546 -13.247 -1.895 1.00 94.06 856 LEU A N 1
ATOM 6446 C CA . LEU A 1 856 ? 33.839 -13.656 -3.277 1.00 94.06 856 LEU A CA 1
ATOM 6447 C C . LEU A 1 856 ? 32.612 -14.305 -3.935 1.00 94.06 856 LEU A C 1
ATOM 6449 O O . LEU A 1 856 ? 32.222 -13.882 -5.023 1.00 94.06 856 LEU A O 1
ATOM 6453 N N . LYS A 1 857 ? 31.966 -15.277 -3.269 1.00 91.62 857 LYS A N 1
ATOM 6454 C CA . LYS A 1 857 ? 30.745 -15.939 -3.772 1.00 91.62 857 LYS A CA 1
ATOM 6455 C C . LYS A 1 857 ? 29.600 -14.947 -3.995 1.00 91.62 857 LYS A C 1
ATOM 6457 O O . LYS A 1 857 ? 28.943 -14.984 -5.035 1.00 91.62 857 LYS A O 1
ATOM 6462 N N . GLN A 1 858 ? 29.387 -14.022 -3.057 1.00 86.56 858 GLN A N 1
ATOM 6463 C CA . GLN A 1 858 ? 28.372 -12.971 -3.186 1.00 86.56 858 GLN A CA 1
ATOM 6464 C C . GLN A 1 858 ? 28.642 -12.048 -4.383 1.00 86.56 858 GLN A C 1
ATOM 6466 O O . GLN A 1 858 ? 27.721 -11.760 -5.147 1.00 86.56 858 GLN A O 1
ATOM 6471 N N . PHE A 1 859 ? 29.887 -11.602 -4.578 1.00 92.44 859 PHE A N 1
ATOM 6472 C CA . PHE A 1 859 ? 30.224 -10.694 -5.678 1.00 92.44 859 PHE A CA 1
ATOM 6473 C C . PHE A 1 859 ? 30.197 -11.394 -7.046 1.00 92.44 859 PHE A C 1
ATOM 6475 O O . PHE A 1 859 ? 29.674 -10.834 -8.007 1.00 92.44 859 PHE A O 1
ATOM 6482 N N . HIS A 1 860 ? 30.662 -12.644 -7.123 1.00 94.06 860 HIS A N 1
ATOM 6483 C CA . HIS A 1 860 ? 30.497 -13.502 -8.301 1.00 94.06 860 HIS A CA 1
ATOM 6484 C C . HIS A 1 860 ? 29.016 -13.653 -8.691 1.00 94.06 860 HIS A C 1
ATOM 6486 O O . HIS A 1 860 ? 28.658 -13.402 -9.841 1.00 94.06 860 HIS A O 1
ATOM 6492 N N . THR A 1 861 ? 28.143 -13.939 -7.720 1.00 88.75 861 THR A N 1
ATOM 6493 C CA . THR A 1 861 ? 26.685 -14.036 -7.930 1.00 88.75 861 THR A CA 1
ATOM 6494 C C . THR A 1 861 ? 26.075 -12.702 -8.389 1.00 88.75 861 THR A C 1
ATOM 6496 O O . THR A 1 861 ? 25.193 -12.681 -9.249 1.00 88.75 861 THR A O 1
ATOM 6499 N N . GLU A 1 862 ? 26.547 -11.568 -7.853 1.00 88.50 862 GLU A N 1
ATOM 6500 C CA . GLU A 1 862 ? 26.122 -10.225 -8.280 1.00 88.50 862 GLU A CA 1
ATOM 6501 C C . GLU A 1 862 ? 26.506 -9.945 -9.750 1.00 88.50 862 GLU A C 1
ATOM 6503 O O . GLU A 1 862 ? 25.717 -9.346 -10.483 1.00 88.50 862 GLU A O 1
ATOM 6508 N N . LEU A 1 863 ? 27.669 -10.424 -10.205 1.00 93.56 863 LEU A N 1
ATOM 6509 C CA . LEU A 1 863 ? 28.168 -10.247 -11.575 1.00 93.56 863 LEU A CA 1
ATOM 6510 C C . LEU A 1 863 ? 27.533 -11.201 -12.603 1.00 93.56 863 LEU A C 1
ATOM 6512 O O . LEU A 1 863 ? 27.148 -10.747 -13.684 1.00 93.56 863 LEU A O 1
ATOM 6516 N N . GLU A 1 864 ? 27.366 -12.492 -12.289 1.00 91.56 864 GLU A N 1
ATOM 6517 C CA . GLU A 1 864 ? 26.633 -13.436 -13.158 1.00 91.56 864 GLU A CA 1
ATOM 6518 C C . GLU A 1 864 ? 25.187 -12.953 -13.346 1.00 91.56 864 GLU A C 1
ATOM 6520 O O . GLU A 1 864 ? 24.730 -12.777 -14.473 1.00 91.56 864 GLU A O 1
ATOM 6525 N N . SER A 1 865 ? 24.496 -12.600 -12.254 1.00 87.12 865 SER A N 1
ATOM 6526 C CA . SER A 1 865 ? 23.126 -12.081 -12.323 1.00 87.12 865 SER A CA 1
ATOM 6527 C C . SER A 1 865 ? 23.016 -10.767 -13.106 1.00 87.12 865 SER A C 1
ATOM 6529 O O . SER A 1 865 ? 21.980 -10.521 -13.731 1.00 87.12 865 SER A O 1
ATOM 6531 N N . SER A 1 866 ? 24.028 -9.896 -13.040 1.00 90.88 866 SER A N 1
ATOM 6532 C CA . SER A 1 866 ? 24.031 -8.611 -13.749 1.00 90.88 866 SER A CA 1
ATOM 6533 C C . SER A 1 866 ? 24.264 -8.801 -15.249 1.00 90.88 866 SER A C 1
ATOM 6535 O O . SER A 1 866 ? 23.455 -8.349 -16.066 1.00 90.88 866 SER A O 1
ATOM 6537 N N . SER A 1 867 ? 25.301 -9.562 -15.610 1.00 93.69 867 SER A N 1
ATOM 6538 C CA . SER A 1 867 ? 25.620 -9.873 -17.006 1.00 93.69 867 SER A CA 1
ATOM 6539 C C . SER A 1 867 ? 24.493 -10.666 -17.675 1.00 93.69 867 SER A C 1
ATOM 6541 O O . SER A 1 867 ? 24.098 -10.332 -18.793 1.00 93.69 867 SER A O 1
ATOM 6543 N N . ALA A 1 868 ? 23.884 -11.634 -16.978 1.00 90.69 868 ALA A N 1
ATOM 6544 C CA . ALA A 1 868 ? 22.708 -12.359 -17.454 1.00 90.69 868 ALA A CA 1
ATOM 6545 C C . ALA A 1 868 ? 21.514 -11.420 -17.710 1.00 90.69 868 ALA A C 1
ATOM 6547 O O . ALA A 1 868 ? 20.909 -11.487 -18.782 1.00 90.69 868 ALA A O 1
ATOM 6548 N N . LYS A 1 869 ? 21.204 -10.489 -16.789 1.00 88.44 869 LYS A N 1
ATOM 6549 C CA . LYS A 1 869 ? 20.148 -9.474 -16.983 1.00 88.44 869 LYS A CA 1
ATOM 6550 C C . LYS A 1 869 ? 20.422 -8.606 -18.216 1.00 88.44 869 LYS A C 1
ATOM 6552 O O . LYS A 1 869 ? 19.517 -8.397 -19.027 1.00 88.44 869 LYS A O 1
ATOM 6557 N N . ALA A 1 870 ? 21.651 -8.111 -18.372 1.00 92.31 870 ALA A N 1
ATOM 6558 C CA . ALA A 1 870 ? 22.031 -7.257 -19.494 1.00 92.31 870 ALA A CA 1
ATOM 6559 C C . ALA A 1 870 ? 21.968 -8.015 -20.835 1.00 92.31 870 ALA A C 1
ATOM 6561 O O . ALA A 1 870 ? 21.358 -7.530 -21.789 1.00 92.31 870 ALA A O 1
ATOM 6562 N N . ALA A 1 871 ? 22.508 -9.236 -20.892 1.00 92.06 871 ALA A N 1
ATOM 6563 C CA . ALA A 1 871 ? 22.466 -10.094 -22.074 1.00 92.06 871 ALA A CA 1
ATOM 6564 C C . ALA A 1 871 ? 21.030 -10.500 -22.459 1.00 92.06 871 ALA A C 1
ATOM 6566 O O . ALA A 1 871 ? 20.680 -10.435 -23.637 1.00 92.06 871 ALA A O 1
ATOM 6567 N N . LEU A 1 872 ? 20.167 -10.843 -21.493 1.00 88.31 872 LEU A N 1
ATOM 6568 C CA . LEU A 1 872 ? 18.748 -11.154 -21.737 1.00 88.31 872 LEU A CA 1
ATOM 6569 C C . LEU A 1 872 ? 17.967 -9.947 -22.273 1.00 88.31 872 LEU A C 1
ATOM 6571 O O . LEU A 1 872 ? 17.114 -10.104 -23.148 1.00 88.31 872 LEU A O 1
ATOM 6575 N N . LEU A 1 873 ? 18.254 -8.741 -21.774 1.00 88.00 873 LEU A N 1
ATOM 6576 C CA . LEU A 1 873 ? 17.641 -7.504 -22.259 1.00 88.00 873 LEU A CA 1
ATOM 6577 C C . LEU A 1 873 ? 18.035 -7.210 -23.717 1.00 88.00 873 LEU A C 1
ATOM 6579 O O . LEU A 1 873 ? 17.164 -6.888 -24.527 1.00 88.00 873 LEU A O 1
ATOM 6583 N N . ILE A 1 874 ? 19.317 -7.373 -24.066 1.00 91.25 874 ILE A N 1
ATOM 6584 C CA . ILE A 1 874 ? 19.808 -7.223 -25.447 1.00 91.25 874 ILE A CA 1
ATOM 6585 C C . ILE A 1 874 ? 19.217 -8.321 -26.346 1.00 91.25 874 ILE A C 1
ATOM 6587 O O . ILE A 1 874 ? 18.693 -8.018 -27.417 1.00 91.25 874 ILE A O 1
ATOM 6591 N N . GLY A 1 875 ? 19.202 -9.572 -25.874 1.00 89.81 875 GLY A N 1
ATOM 6592 C CA . GLY A 1 875 ? 18.616 -10.727 -26.561 1.00 89.81 875 GLY A CA 1
ATOM 6593 C C . GLY A 1 875 ? 17.157 -10.517 -26.950 1.00 89.81 875 GLY A C 1
ATOM 6594 O O . GLY A 1 875 ? 16.797 -10.719 -28.110 1.00 89.81 875 GLY A O 1
ATOM 6595 N N . ARG A 1 876 ? 16.329 -10.045 -26.009 1.00 85.81 876 ARG A N 1
ATOM 6596 C CA . ARG A 1 876 ? 14.909 -9.745 -26.251 1.00 85.81 876 ARG A CA 1
ATOM 6597 C C . ARG A 1 876 ? 14.714 -8.581 -27.218 1.00 85.81 876 ARG A C 1
ATOM 6599 O O . ARG A 1 876 ? 13.939 -8.689 -28.162 1.00 85.81 876 ARG A O 1
ATOM 6606 N N . GLN A 1 877 ? 15.442 -7.479 -27.030 1.00 84.75 877 GLN A N 1
ATOM 6607 C CA . GLN A 1 877 ? 15.283 -6.277 -27.859 1.00 84.75 877 GLN A CA 1
ATOM 6608 C C . GLN A 1 877 ? 15.736 -6.477 -29.316 1.00 84.75 877 GLN A C 1
ATOM 6610 O O . GLN A 1 877 ? 15.264 -5.757 -30.196 1.00 84.75 877 GLN A O 1
ATOM 6615 N N . GLN A 1 878 ? 16.619 -7.448 -29.571 1.00 85.44 878 GLN A N 1
ATOM 6616 C CA . GLN A 1 878 ? 17.109 -7.809 -30.907 1.00 85.44 878 GLN A CA 1
ATOM 6617 C C . GLN A 1 878 ? 16.460 -9.086 -31.480 1.00 85.44 878 GLN A C 1
ATOM 6619 O O . GLN A 1 878 ? 16.726 -9.445 -32.623 1.00 85.44 878 GLN A O 1
ATOM 6624 N N . GLY A 1 879 ? 15.580 -9.758 -30.726 1.00 81.38 879 GLY A N 1
ATOM 6625 C CA . GLY A 1 879 ? 14.837 -10.943 -31.173 1.00 81.38 879 GLY A CA 1
ATOM 6626 C C . GLY A 1 879 ? 15.612 -12.268 -31.154 1.00 81.38 879 GLY A C 1
ATOM 6627 O O . GLY A 1 879 ? 15.064 -13.283 -31.579 1.00 81.38 879 GLY A O 1
ATOM 6628 N N . VAL A 1 880 ? 16.846 -12.286 -30.639 1.00 86.75 880 VAL A N 1
ATOM 6629 C CA . VAL A 1 880 ? 17.644 -13.511 -30.400 1.00 86.75 880 VAL A CA 1
ATOM 6630 C C . VAL A 1 880 ? 17.101 -14.307 -29.209 1.00 86.75 880 VAL A C 1
ATOM 6632 O O . VAL A 1 880 ? 17.276 -15.518 -29.129 1.00 86.75 880 VAL A O 1
ATOM 6635 N N . VAL A 1 881 ? 16.375 -13.649 -28.306 1.00 84.56 881 VAL A N 1
ATOM 6636 C CA . VAL A 1 881 ? 15.565 -14.289 -27.265 1.00 84.56 881 VAL A CA 1
ATOM 6637 C C . VAL A 1 881 ? 14.118 -13.881 -27.496 1.00 84.56 881 VAL A C 1
ATOM 6639 O O . VAL A 1 881 ? 13.831 -12.689 -27.593 1.00 84.56 881 VAL A O 1
ATOM 6642 N N . ASN A 1 882 ? 13.202 -14.842 -27.593 1.00 78.50 882 ASN A N 1
ATOM 6643 C CA . ASN A 1 882 ? 11.779 -14.521 -27.682 1.00 78.50 882 ASN A CA 1
ATOM 6644 C C . ASN A 1 882 ? 11.219 -14.090 -26.311 1.00 78.50 882 ASN A C 1
ATOM 6646 O O . ASN A 1 882 ? 11.870 -14.217 -25.268 1.00 78.50 882 ASN A O 1
ATOM 6650 N N . ASP A 1 883 ? 9.982 -13.602 -26.288 1.00 70.81 883 ASP A N 1
ATOM 6651 C CA . ASP A 1 883 ? 9.333 -13.163 -25.047 1.00 70.81 883 ASP A CA 1
ATOM 6652 C C . ASP A 1 883 ? 9.141 -14.299 -24.017 1.00 70.81 883 ASP A C 1
ATOM 6654 O O . ASP A 1 883 ? 8.940 -14.026 -22.832 1.00 70.81 883 ASP A O 1
ATOM 6658 N N . ASN A 1 884 ? 9.282 -15.560 -24.436 1.00 68.25 884 ASN A N 1
ATOM 6659 C CA . ASN A 1 884 ? 9.204 -16.772 -23.617 1.00 68.25 884 ASN A CA 1
ATOM 6660 C C . ASN A 1 884 ? 10.572 -17.193 -23.039 1.00 68.25 884 ASN A C 1
ATOM 6662 O O . ASN A 1 884 ? 10.648 -18.125 -22.244 1.00 68.25 884 ASN A O 1
ATOM 6666 N N . GLY A 1 885 ? 11.669 -16.520 -23.407 1.00 72.19 885 GLY A N 1
ATOM 6667 C CA . GLY A 1 885 ? 13.020 -16.878 -22.961 1.00 72.19 885 GLY A CA 1
ATOM 6668 C C . GLY A 1 885 ? 13.649 -18.058 -23.713 1.00 72.19 885 GLY A C 1
ATOM 6669 O O . GLY A 1 885 ? 14.635 -18.630 -23.235 1.00 72.19 885 GLY A O 1
ATOM 6670 N N . VAL A 1 886 ? 13.093 -18.447 -24.864 1.00 78.62 886 VAL A N 1
ATOM 6671 C CA . VAL A 1 886 ? 13.708 -19.390 -25.811 1.00 78.62 886 VAL A CA 1
ATOM 6672 C C . VAL A 1 886 ? 14.684 -18.623 -26.705 1.00 78.62 886 VAL A C 1
ATOM 6674 O O . VAL A 1 886 ? 14.414 -17.488 -27.102 1.00 78.62 886 VAL A O 1
ATOM 6677 N N . MET A 1 887 ? 15.831 -19.235 -26.996 1.00 79.12 887 MET A N 1
ATOM 6678 C CA . MET A 1 887 ? 16.859 -18.670 -27.869 1.00 79.12 887 MET A CA 1
ATOM 6679 C C . MET A 1 887 ? 16.557 -19.012 -29.331 1.00 79.12 887 MET A C 1
ATOM 6681 O O . MET A 1 887 ? 16.473 -20.185 -29.692 1.00 79.12 887 MET A O 1
ATOM 6685 N N . ASN A 1 888 ? 16.408 -17.985 -30.163 1.00 75.88 888 ASN A N 1
ATOM 6686 C CA . ASN A 1 888 ? 16.213 -18.105 -31.602 1.00 75.88 888 ASN A CA 1
ATOM 6687 C C . ASN A 1 888 ? 17.585 -18.200 -32.285 1.00 75.88 888 ASN A C 1
ATOM 6689 O O . ASN A 1 888 ? 18.297 -17.203 -32.402 1.00 75.88 888 ASN A O 1
ATOM 6693 N N . THR A 1 889 ? 17.950 -19.388 -32.765 1.00 69.75 889 THR A N 1
ATOM 6694 C CA . THR A 1 889 ? 19.150 -19.585 -33.600 1.00 69.75 889 THR A CA 1
ATOM 6695 C C . THR A 1 889 ? 18.956 -19.073 -35.032 1.00 69.75 889 THR A C 1
ATOM 6697 O O . THR A 1 889 ? 19.928 -18.700 -35.687 1.00 69.75 889 THR A O 1
ATOM 6700 N N . GLU A 1 890 ? 17.706 -18.982 -35.501 1.00 66.00 890 GLU A N 1
ATOM 6701 C CA . GLU A 1 890 ? 17.313 -18.348 -36.767 1.00 66.00 890 GLU A CA 1
ATOM 6702 C C . GLU A 1 890 ? 17.368 -16.810 -36.670 1.00 66.00 890 GLU A C 1
ATOM 6704 O O . GLU A 1 890 ? 16.355 -16.107 -36.680 1.00 66.00 890 GLU A O 1
ATOM 6709 N N . GLY A 1 891 ? 18.584 -16.275 -36.550 1.00 56.47 891 GLY A N 1
ATOM 6710 C CA . GLY A 1 891 ? 18.833 -14.836 -36.545 1.00 56.47 891 GLY A CA 1
ATOM 6711 C C . GLY A 1 891 ? 18.445 -14.174 -37.866 1.00 56.47 891 GLY A C 1
ATOM 6712 O O . GLY A 1 891 ? 18.678 -14.708 -38.953 1.00 56.47 891 GLY A O 1
ATOM 6713 N N . LYS A 1 892 ? 17.900 -12.955 -37.788 1.00 58.75 892 LYS A N 1
ATOM 6714 C CA . LYS A 1 892 ? 17.827 -12.063 -38.951 1.00 58.75 892 LYS A CA 1
ATOM 6715 C C . LYS A 1 892 ? 19.179 -11.358 -39.080 1.00 58.75 892 LYS A C 1
ATOM 6717 O O . LYS A 1 892 ? 19.476 -10.537 -38.212 1.00 58.75 892 LYS A O 1
ATOM 6722 N N . PRO A 1 893 ? 19.981 -11.612 -40.132 1.00 57.69 893 PRO A N 1
ATOM 6723 C CA . PRO A 1 893 ? 21.275 -10.959 -40.290 1.00 57.69 893 PRO A CA 1
ATOM 6724 C C . PRO A 1 893 ? 21.074 -9.451 -40.482 1.00 57.69 893 PRO A C 1
ATOM 6726 O O . PRO A 1 893 ? 20.643 -8.991 -41.541 1.00 57.69 893 PRO A O 1
ATOM 6729 N N . ALA A 1 894 ? 21.360 -8.679 -39.435 1.00 65.44 894 ALA A N 1
ATOM 6730 C CA . ALA A 1 894 ? 21.301 -7.227 -39.475 1.00 65.44 894 ALA A CA 1
ATOM 6731 C C . ALA A 1 894 ? 22.575 -6.672 -40.124 1.00 65.44 894 ALA A C 1
ATOM 6733 O O . ALA A 1 894 ? 23.689 -7.073 -39.784 1.00 65.44 894 ALA A O 1
ATOM 6734 N N . SER A 1 895 ? 22.424 -5.724 -41.049 1.00 65.12 895 SER A N 1
ATOM 6735 C CA . SER A 1 895 ? 23.561 -5.042 -41.665 1.00 65.12 895 SER A CA 1
ATOM 6736 C C . SER A 1 895 ? 24.228 -4.103 -40.657 1.00 65.12 895 SER A C 1
ATOM 6738 O O . SER A 1 895 ? 23.696 -3.031 -40.365 1.00 65.12 895 SER A O 1
ATOM 6740 N N . LEU A 1 896 ? 25.400 -4.495 -40.161 1.00 66.94 896 LEU A N 1
ATOM 6741 C CA . LEU A 1 896 ? 26.293 -3.625 -39.398 1.00 66.94 896 LEU A CA 1
ATOM 6742 C C . LEU A 1 896 ? 26.696 -2.426 -40.276 1.00 66.94 896 LEU A C 1
ATOM 6744 O O . LEU A 1 896 ? 27.173 -2.618 -41.398 1.00 66.94 896 LEU A O 1
ATOM 6748 N N . HIS A 1 897 ? 26.502 -1.190 -39.809 1.00 69.62 897 HIS A N 1
ATOM 6749 C CA . HIS A 1 897 ? 26.963 -0.021 -40.566 1.00 69.62 897 HIS A CA 1
ATOM 6750 C C . HIS A 1 897 ? 28.495 0.058 -40.528 1.00 69.62 897 HIS A C 1
ATOM 6752 O O . HIS A 1 897 ? 29.122 -0.358 -39.560 1.00 69.62 897 HIS A O 1
ATOM 6758 N N . SER A 1 898 ? 29.125 0.682 -41.528 1.00 62.97 898 SER A N 1
ATOM 6759 C CA . SER A 1 898 ? 30.597 0.756 -41.664 1.00 62.97 898 SER A CA 1
ATOM 6760 C C . SER A 1 898 ? 31.348 1.534 -40.563 1.00 62.97 898 SER A C 1
ATOM 6762 O O . SER A 1 898 ? 32.560 1.713 -40.654 1.00 62.97 898 SER A O 1
ATOM 6764 N N . ARG A 1 899 ? 30.639 2.011 -39.534 1.00 69.00 899 ARG A N 1
ATOM 6765 C CA . ARG A 1 899 ? 31.172 2.649 -38.318 1.00 69.00 899 ARG A CA 1
ATOM 6766 C C . ARG A 1 899 ? 30.798 1.907 -37.031 1.00 69.00 899 ARG A C 1
ATOM 6768 O O . ARG A 1 899 ? 31.158 2.363 -35.955 1.00 69.00 899 ARG A O 1
ATOM 6775 N N . GLU A 1 900 ? 30.044 0.820 -37.110 1.00 79.38 900 GLU A N 1
ATOM 6776 C CA . GLU A 1 900 ? 29.644 0.023 -35.952 1.00 79.38 900 GLU A CA 1
ATOM 6777 C C . GLU A 1 900 ? 30.614 -1.153 -35.783 1.00 79.38 900 GLU A C 1
ATOM 6779 O O . GLU A 1 900 ? 30.992 -1.803 -36.755 1.00 79.38 900 GLU A O 1
ATOM 6784 N N . LYS A 1 901 ? 31.019 -1.427 -34.541 1.00 84.62 901 LYS A N 1
ATOM 6785 C CA . LYS A 1 901 ? 31.631 -2.701 -34.146 1.00 84.62 901 LYS A CA 1
ATOM 6786 C C . LYS A 1 901 ? 30.530 -3.659 -33.703 1.00 84.62 901 LYS A C 1
ATOM 6788 O O . LYS A 1 901 ? 29.534 -3.221 -33.129 1.00 84.62 901 LYS A O 1
ATOM 6793 N N . ASP A 1 902 ? 30.734 -4.954 -33.905 1.00 88.81 902 ASP A N 1
ATOM 6794 C CA . ASP A 1 902 ? 29.961 -5.984 -33.212 1.00 88.81 902 ASP A CA 1
ATOM 6795 C C . ASP A 1 902 ? 30.649 -6.326 -31.882 1.00 88.81 902 ASP A C 1
ATOM 6797 O O . ASP A 1 902 ? 31.817 -6.718 -31.869 1.00 88.81 902 ASP A O 1
ATOM 6801 N N . LEU A 1 903 ? 29.940 -6.161 -30.762 1.00 91.19 903 LEU A N 1
ATOM 6802 C CA . LEU A 1 903 ? 30.448 -6.538 -29.442 1.00 91.19 903 LEU A CA 1
ATOM 6803 C C . LEU A 1 903 ? 30.320 -8.039 -29.151 1.00 91.19 903 LEU A C 1
ATOM 6805 O O . LEU A 1 903 ? 31.026 -8.522 -28.270 1.00 91.19 903 LEU A O 1
ATOM 6809 N N . ALA A 1 904 ? 29.453 -8.782 -29.850 1.00 92.06 904 ALA A N 1
ATOM 6810 C CA . ALA A 1 904 ? 29.157 -10.181 -29.535 1.00 92.06 904 ALA A CA 1
ATOM 6811 C C . ALA A 1 904 ? 30.402 -11.096 -29.507 1.00 92.06 904 ALA A C 1
ATOM 6813 O O . ALA A 1 904 ? 30.621 -11.730 -28.473 1.00 92.06 904 ALA A O 1
ATOM 6814 N N . PRO A 1 905 ? 31.268 -11.145 -30.545 1.00 91.38 905 PRO A N 1
ATOM 6815 C CA . PRO A 1 905 ? 32.459 -11.998 -30.517 1.00 91.38 905 PRO A CA 1
ATOM 6816 C C . PRO A 1 905 ? 33.524 -11.512 -29.523 1.00 91.38 905 PRO A C 1
ATOM 6818 O O . PRO A 1 905 ? 34.274 -12.323 -28.987 1.00 91.38 905 PRO A O 1
ATOM 6821 N N . VAL A 1 906 ? 33.588 -10.203 -29.253 1.00 91.50 906 VAL A N 1
ATOM 6822 C CA . VAL A 1 906 ? 34.570 -9.604 -28.331 1.00 91.50 906 VAL A CA 1
ATOM 6823 C C . VAL A 1 906 ? 34.209 -9.928 -26.879 1.00 91.50 906 VAL A C 1
ATOM 6825 O O . VAL A 1 906 ? 35.051 -10.386 -26.109 1.00 91.50 906 VAL A O 1
ATOM 6828 N N . LEU A 1 907 ? 32.934 -9.755 -26.519 1.00 93.94 907 LEU A N 1
ATOM 6829 C CA . LEU A 1 907 ? 32.391 -10.144 -25.219 1.00 93.94 907 LEU A CA 1
ATOM 6830 C C . LEU A 1 907 ? 32.455 -11.663 -25.020 1.00 93.94 907 LEU A C 1
ATOM 6832 O O . LEU A 1 907 ? 32.843 -12.105 -23.943 1.00 93.94 907 LEU A O 1
ATOM 6836 N N . LEU A 1 908 ? 32.142 -12.461 -26.050 1.00 93.44 908 LEU A N 1
ATOM 6837 C CA . LEU A 1 908 ? 32.252 -13.920 -25.977 1.00 93.44 908 LEU A CA 1
ATOM 6838 C C . LEU A 1 908 ? 33.693 -14.355 -25.678 1.00 93.44 908 LEU A C 1
ATOM 6840 O O . LEU A 1 908 ? 33.905 -15.068 -24.707 1.00 93.44 908 LEU A O 1
ATOM 6844 N N . ALA A 1 909 ? 34.690 -13.863 -26.422 1.00 91.81 909 ALA A N 1
ATOM 6845 C CA . ALA A 1 909 ? 36.096 -14.199 -26.177 1.00 91.81 909 ALA A CA 1
ATOM 6846 C C . ALA A 1 909 ? 36.596 -13.739 -24.789 1.00 91.81 909 ALA A C 1
ATOM 6848 O O . ALA A 1 909 ? 37.408 -14.419 -24.154 1.00 91.81 909 ALA A O 1
ATOM 6849 N N . ALA A 1 910 ? 36.093 -12.608 -24.280 1.00 91.50 910 ALA A N 1
ATOM 6850 C CA . ALA A 1 910 ? 36.378 -12.152 -22.920 1.00 91.50 910 ALA A CA 1
ATOM 6851 C C . ALA A 1 910 ? 35.752 -13.071 -21.849 1.00 91.50 910 ALA A C 1
ATOM 6853 O O . ALA A 1 910 ? 36.414 -13.386 -20.860 1.00 91.50 910 ALA A O 1
ATOM 6854 N N . MET A 1 911 ? 34.526 -13.564 -22.063 1.00 91.62 911 MET A N 1
ATOM 6855 C CA . MET A 1 911 ? 33.875 -14.530 -21.168 1.00 91.62 911 MET A CA 1
ATOM 6856 C C . MET A 1 911 ? 34.422 -15.962 -21.307 1.00 91.62 911 MET A C 1
ATOM 6858 O O . MET A 1 911 ? 34.445 -16.686 -20.322 1.00 91.62 911 MET A O 1
ATOM 6862 N N . GLU A 1 912 ? 34.908 -16.385 -22.474 1.00 90.56 912 GLU A N 1
ATOM 6863 C CA . GLU A 1 912 ? 35.549 -17.699 -22.666 1.00 90.56 912 GLU A CA 1
ATOM 6864 C C . GLU A 1 912 ? 36.967 -17.750 -22.069 1.00 90.56 912 GLU A C 1
ATOM 6866 O O . GLU A 1 912 ? 37.422 -18.808 -21.637 1.00 90.56 912 GLU A O 1
ATOM 6871 N N . SER A 1 913 ? 37.660 -16.607 -21.996 1.00 89.25 913 SER A N 1
ATOM 6872 C CA . SER A 1 913 ? 38.945 -16.483 -21.286 1.00 89.25 913 SER A CA 1
ATOM 6873 C C . SER A 1 913 ? 38.796 -16.295 -19.771 1.00 89.25 913 SER A C 1
ATOM 6875 O O . SER A 1 913 ? 39.710 -16.653 -19.030 1.00 89.25 913 SER A O 1
ATOM 6877 N N . HIS A 1 914 ? 37.648 -15.790 -19.307 1.00 90.62 914 HIS A N 1
ATOM 6878 C CA . HIS A 1 914 ? 37.328 -15.576 -17.890 1.00 90.62 914 HIS A CA 1
ATOM 6879 C C . HIS A 1 914 ? 35.923 -16.133 -17.545 1.00 90.62 914 HIS A C 1
ATOM 6881 O O . HIS A 1 914 ? 35.021 -15.362 -17.199 1.00 90.62 914 HIS A O 1
ATOM 6887 N N . PRO A 1 915 ? 35.696 -17.457 -17.682 1.00 92.50 915 PRO A N 1
ATOM 6888 C CA . PRO A 1 915 ? 34.370 -18.054 -17.550 1.00 92.50 915 PRO A CA 1
ATOM 6889 C C . PRO A 1 915 ? 33.830 -17.933 -16.127 1.00 92.50 915 PRO A C 1
ATOM 6891 O O . PRO A 1 915 ? 34.376 -18.490 -15.185 1.00 92.50 915 PRO A O 1
ATOM 6894 N N . SER A 1 916 ? 32.700 -17.246 -15.971 1.00 92.44 916 SER A N 1
ATOM 6895 C CA . SER A 1 916 ? 32.049 -17.051 -14.669 1.00 92.44 916 SER A CA 1
ATOM 6896 C C . SER A 1 916 ? 31.528 -18.363 -14.064 1.00 92.44 916 SER A C 1
ATOM 6898 O O . SER A 1 916 ? 31.768 -18.670 -12.896 1.00 92.44 916 SER A O 1
ATOM 6900 N N . SER A 1 917 ? 30.824 -19.160 -14.866 1.00 90.38 917 SER A N 1
ATOM 6901 C CA . SER A 1 917 ? 30.232 -20.438 -14.470 1.00 90.38 917 SER A CA 1
ATOM 6902 C C . SER A 1 917 ? 30.083 -21.356 -15.689 1.00 90.38 917 SER A C 1
ATOM 6904 O O . SER A 1 917 ? 30.008 -20.886 -16.827 1.00 90.38 917 SER A O 1
ATOM 6906 N N . LYS A 1 918 ? 30.003 -22.676 -15.467 1.00 84.88 918 LYS A N 1
ATOM 6907 C CA . LYS A 1 918 ? 29.854 -23.694 -16.536 1.00 84.88 918 LYS A CA 1
ATOM 6908 C C . LYS A 1 918 ? 28.568 -23.553 -17.360 1.00 84.88 918 LYS A C 1
ATOM 6910 O O . LYS A 1 918 ? 28.478 -24.108 -18.449 1.00 84.88 918 LYS A O 1
ATOM 6915 N N . THR A 1 919 ? 27.577 -22.843 -16.829 1.00 82.75 919 THR A N 1
ATOM 6916 C CA . THR A 1 919 ? 26.234 -22.672 -17.400 1.00 82.75 919 THR A CA 1
ATOM 6917 C C . THR A 1 919 ? 25.852 -21.192 -17.510 1.00 82.75 919 THR A C 1
ATOM 6919 O O . THR A 1 919 ? 24.673 -20.854 -17.420 1.00 82.75 919 THR A O 1
ATOM 6922 N N . SER A 1 920 ? 26.838 -20.297 -17.676 1.00 89.75 920 SER A N 1
ATOM 6923 C CA . SER A 1 920 ? 26.601 -18.849 -17.691 1.00 89.75 920 SER A CA 1
ATOM 6924 C C . SER A 1 920 ? 25.595 -18.444 -18.772 1.00 89.75 920 SER A C 1
ATOM 6926 O O . SER A 1 920 ? 25.768 -18.720 -19.968 1.00 89.75 920 SER A O 1
ATOM 6928 N N . THR A 1 921 ? 24.539 -17.748 -18.348 1.00 88.62 921 THR A N 1
ATOM 6929 C CA . THR A 1 921 ? 23.461 -17.312 -19.246 1.00 88.62 921 THR A CA 1
ATOM 6930 C C . THR A 1 921 ? 23.968 -16.251 -20.221 1.00 88.62 921 THR A C 1
ATOM 6932 O O . THR A 1 921 ? 23.638 -16.297 -21.406 1.00 88.62 921 THR A O 1
ATOM 6935 N N . ALA A 1 922 ? 24.822 -15.331 -19.762 1.00 92.62 922 ALA A N 1
ATOM 6936 C CA . ALA A 1 922 ? 25.393 -14.292 -20.614 1.00 92.62 922 ALA A CA 1
ATOM 6937 C C . ALA A 1 922 ? 26.306 -14.874 -21.706 1.00 92.62 922 ALA A C 1
ATOM 6939 O O . ALA A 1 922 ? 26.128 -14.542 -22.878 1.00 92.62 922 ALA A O 1
ATOM 6940 N N . ALA A 1 923 ? 27.208 -15.800 -21.358 1.00 93.19 923 ALA A N 1
ATOM 6941 C CA . ALA A 1 923 ? 28.079 -16.460 -22.335 1.00 93.19 923 ALA A CA 1
ATOM 6942 C C . ALA A 1 923 ? 27.276 -17.271 -23.372 1.00 93.19 923 ALA A C 1
ATOM 6944 O O . ALA A 1 923 ? 27.524 -17.169 -24.573 1.00 93.19 923 ALA A O 1
ATOM 6945 N N . THR A 1 924 ? 26.250 -18.009 -22.929 1.00 91.44 924 THR A N 1
ATOM 6946 C CA . THR A 1 924 ? 25.366 -18.792 -23.815 1.00 91.44 924 THR A CA 1
ATOM 6947 C C . THR A 1 924 ? 24.603 -17.898 -24.804 1.00 91.44 924 THR A C 1
ATOM 6949 O O . THR A 1 924 ? 24.487 -18.216 -25.992 1.00 91.44 924 THR A O 1
ATOM 6952 N N . LEU A 1 925 ? 24.126 -16.736 -24.346 1.00 90.69 925 LEU A N 1
ATOM 6953 C CA . LEU A 1 925 ? 23.460 -15.750 -25.199 1.00 90.69 925 LEU A CA 1
ATOM 6954 C C . LEU A 1 925 ? 24.425 -15.095 -26.190 1.00 90.69 925 LEU A C 1
ATOM 6956 O O . LEU A 1 925 ? 24.097 -14.994 -27.369 1.00 90.69 925 LEU A O 1
ATOM 6960 N N . LEU A 1 926 ? 25.623 -14.703 -25.748 1.00 93.56 926 LEU A N 1
ATOM 6961 C CA . LEU A 1 926 ? 26.667 -14.148 -26.616 1.00 93.56 926 LEU A CA 1
ATOM 6962 C C . LEU A 1 926 ? 27.093 -15.140 -27.703 1.00 93.56 926 LEU A C 1
ATOM 6964 O O . LEU A 1 926 ? 27.203 -14.756 -28.868 1.00 93.56 926 LEU A O 1
ATOM 6968 N N . LYS A 1 927 ? 27.220 -16.428 -27.363 1.00 92.31 927 LYS A N 1
ATOM 6969 C CA . LYS A 1 927 ? 27.431 -17.483 -28.357 1.00 92.31 927 LYS A CA 1
ATOM 6970 C C . LYS A 1 927 ? 26.271 -17.558 -29.352 1.00 92.31 927 LYS A C 1
ATOM 6972 O O . LYS A 1 927 ? 26.512 -17.636 -30.550 1.00 92.31 927 LYS A O 1
ATOM 6977 N N . THR A 1 928 ? 25.025 -17.446 -28.889 1.00 90.31 928 THR A N 1
ATOM 6978 C CA . THR A 1 928 ? 23.841 -17.435 -29.770 1.00 90.31 928 THR A CA 1
ATOM 6979 C C . THR A 1 928 ? 23.828 -16.220 -30.713 1.00 90.31 928 THR A C 1
ATOM 6981 O O . THR A 1 928 ? 23.482 -16.367 -31.885 1.00 90.31 928 THR A O 1
ATOM 6984 N N . PHE A 1 929 ? 24.253 -15.032 -30.266 1.00 91.69 929 PHE A N 1
ATOM 6985 C CA . PHE A 1 929 ? 24.435 -13.863 -31.142 1.00 91.69 929 PHE A CA 1
ATOM 6986 C C . PHE A 1 929 ? 25.458 -14.141 -32.260 1.00 91.69 929 PHE A C 1
ATOM 6988 O O . PHE A 1 929 ? 25.161 -13.905 -33.432 1.00 91.69 929 PHE A O 1
ATOM 6995 N N . VAL A 1 930 ? 26.618 -14.715 -31.915 1.00 90.31 930 VAL A N 1
ATOM 6996 C CA . VAL A 1 930 ? 27.674 -15.078 -32.879 1.00 90.31 930 VAL A CA 1
ATOM 6997 C C . VAL A 1 930 ? 27.212 -16.179 -33.845 1.00 90.31 930 VAL A C 1
ATOM 6999 O O . VAL A 1 930 ? 27.322 -16.008 -35.059 1.00 90.31 930 VAL A O 1
ATOM 7002 N N . ASP A 1 931 ? 26.641 -17.274 -33.332 1.00 88.69 931 ASP A N 1
ATOM 7003 C CA . ASP A 1 931 ? 26.145 -18.411 -34.122 1.00 88.69 931 ASP A CA 1
ATOM 7004 C C . ASP A 1 931 ? 25.048 -17.978 -35.114 1.00 88.69 931 ASP A C 1
ATOM 7006 O O . ASP A 1 931 ? 25.079 -18.347 -36.291 1.00 88.69 931 ASP A O 1
ATOM 7010 N N . SER A 1 932 ? 24.098 -17.152 -34.654 1.00 85.31 932 SER A N 1
ATOM 7011 C CA . SER A 1 932 ? 22.987 -16.623 -35.462 1.00 85.31 932 SER A CA 1
ATOM 7012 C C . SER A 1 932 ? 23.385 -15.469 -36.394 1.00 85.31 932 SER A C 1
ATOM 7014 O O . SER A 1 932 ? 22.567 -15.024 -37.200 1.00 85.31 932 SER A O 1
ATOM 7016 N N . LYS A 1 933 ? 24.632 -14.978 -36.299 1.00 84.50 933 LYS A N 1
ATOM 7017 C CA . LYS A 1 933 ? 25.157 -13.804 -37.023 1.00 84.50 933 LYS A CA 1
ATOM 7018 C C . LYS A 1 933 ? 24.316 -12.541 -36.800 1.00 84.50 933 LYS A C 1
ATOM 7020 O O . LYS A 1 933 ? 24.143 -11.728 -37.711 1.00 84.50 933 LYS A O 1
ATOM 7025 N N . THR A 1 934 ? 23.805 -12.378 -35.582 1.00 87.12 934 THR A N 1
ATOM 7026 C CA . THR A 1 934 ? 23.078 -11.182 -35.148 1.00 87.12 934 THR A CA 1
ATOM 7027 C C . THR A 1 934 ? 24.047 -10.289 -34.365 1.00 87.12 934 THR A C 1
ATOM 7029 O O . THR A 1 934 ? 24.413 -10.651 -33.249 1.00 87.12 934 THR A O 1
ATOM 7032 N N . PRO A 1 935 ? 24.509 -9.149 -34.910 1.00 87.88 935 PRO A N 1
ATOM 7033 C CA . PRO A 1 935 ? 25.544 -8.358 -34.254 1.00 87.88 935 PRO A CA 1
ATOM 7034 C C . PRO A 1 935 ? 24.991 -7.471 -33.131 1.00 87.88 935 PRO A C 1
ATOM 7036 O O . PRO A 1 935 ? 24.029 -6.721 -33.325 1.00 87.88 935 PRO A O 1
ATOM 7039 N N . ILE A 1 936 ? 25.689 -7.430 -31.993 1.00 89.62 936 ILE A N 1
ATOM 7040 C CA . ILE A 1 936 ? 25.487 -6.412 -30.956 1.00 89.62 936 ILE A CA 1
ATOM 7041 C C . ILE A 1 936 ? 26.197 -5.133 -31.422 1.00 89.62 936 ILE A C 1
ATOM 7043 O O . ILE A 1 936 ? 27.288 -4.786 -30.968 1.00 89.62 936 ILE A O 1
ATOM 7047 N N . ALA A 1 937 ? 25.566 -4.442 -32.372 1.00 86.50 937 ALA A N 1
ATOM 7048 C CA . ALA A 1 937 ? 26.098 -3.238 -33.000 1.00 86.50 937 ALA A CA 1
ATOM 7049 C C . ALA A 1 937 ? 26.329 -2.106 -31.980 1.00 86.50 937 ALA A C 1
ATOM 7051 O O . ALA A 1 937 ? 25.403 -1.681 -31.279 1.00 86.50 937 ALA A O 1
ATOM 7052 N N . GLN A 1 938 ? 27.555 -1.587 -31.930 1.00 83.69 938 GLN A N 1
ATOM 7053 C CA . GLN A 1 938 ? 27.988 -0.481 -31.077 1.00 83.69 938 GLN A CA 1
ATOM 7054 C C . GLN A 1 938 ? 28.791 0.531 -31.901 1.00 83.69 938 GLN A C 1
ATOM 7056 O O . GLN A 1 938 ? 29.783 0.182 -32.540 1.00 83.69 938 GLN A O 1
ATOM 7061 N N . LYS A 1 939 ? 28.408 1.810 -31.848 1.00 76.44 939 LYS A N 1
ATOM 7062 C CA . LYS A 1 939 ? 29.199 2.903 -32.436 1.00 76.44 939 LYS A CA 1
ATOM 7063 C C . LYS A 1 939 ? 30.325 3.303 -31.470 1.00 76.44 939 LYS A C 1
ATOM 7065 O O . LYS A 1 939 ? 30.056 3.422 -30.272 1.00 76.44 939 LYS A O 1
ATOM 7070 N N . PRO A 1 940 ? 31.564 3.530 -31.936 1.00 63.47 940 PRO A N 1
ATOM 7071 C CA . PRO A 1 940 ? 32.615 4.115 -31.119 1.00 63.47 940 PRO A CA 1
ATOM 7072 C C . PRO A 1 940 ? 32.359 5.621 -30.950 1.00 63.47 940 PRO A C 1
ATOM 7074 O O . PRO A 1 940 ? 32.259 6.361 -31.927 1.00 63.47 940 PRO A O 1
ATOM 7077 N N . ASN A 1 941 ? 32.294 6.089 -29.702 1.00 63.06 941 ASN A N 1
ATOM 7078 C CA . ASN A 1 941 ? 32.050 7.500 -29.359 1.00 63.06 941 ASN A CA 1
ATOM 7079 C C . ASN A 1 941 ? 33.219 8.450 -29.733 1.00 63.06 941 ASN A C 1
ATOM 7081 O O . ASN A 1 941 ? 33.132 9.655 -29.516 1.00 63.06 941 ASN A O 1
ATOM 7085 N N . SER A 1 942 ? 34.346 7.923 -30.226 1.00 54.38 942 SER A N 1
ATOM 7086 C CA . SER A 1 942 ? 35.643 8.616 -30.258 1.00 54.38 942 SER A CA 1
ATOM 7087 C C . SER A 1 942 ? 36.012 9.317 -31.570 1.00 54.38 942 SER A C 1
ATOM 7089 O O . SER A 1 942 ? 36.952 10.106 -31.568 1.00 54.38 942 SER A O 1
ATOM 7091 N N . GLU A 1 943 ? 35.327 9.040 -32.686 1.00 48.53 943 GLU A N 1
ATOM 7092 C CA . GLU A 1 943 ? 35.795 9.450 -34.031 1.00 48.53 943 GLU A CA 1
ATOM 7093 C C . GLU A 1 943 ? 34.872 10.429 -34.776 1.00 48.53 943 GLU A C 1
ATOM 7095 O O . GLU A 1 943 ? 35.290 11.072 -35.741 1.00 48.53 943 GLU A O 1
ATOM 7100 N N . ALA A 1 944 ? 33.621 10.590 -34.341 1.00 49.78 944 ALA A N 1
ATOM 7101 C CA . ALA A 1 944 ? 32.695 11.557 -34.926 1.00 49.78 944 ALA A CA 1
ATOM 7102 C C . ALA A 1 944 ? 32.749 12.890 -34.161 1.00 49.78 944 ALA A C 1
ATOM 7104 O O . ALA A 1 944 ? 32.387 12.950 -32.987 1.00 49.78 944 ALA A O 1
ATOM 7105 N N . PHE A 1 945 ? 33.162 13.970 -34.840 1.00 46.50 945 PHE A N 1
ATOM 7106 C CA . PHE A 1 945 ? 33.255 15.328 -34.281 1.00 46.50 945 PHE A CA 1
ATOM 7107 C C . PHE A 1 945 ? 31.993 15.706 -33.470 1.00 46.50 945 PHE A C 1
ATOM 7109 O O . PHE A 1 945 ? 30.919 15.923 -34.029 1.00 46.50 945 PHE A O 1
ATOM 7116 N N . GLY A 1 946 ? 32.132 15.780 -32.141 1.00 54.09 946 GLY A N 1
ATOM 7117 C CA . GLY A 1 946 ? 31.085 16.206 -31.200 1.00 54.09 946 GLY A CA 1
ATOM 7118 C C . GLY A 1 946 ? 30.100 15.133 -30.702 1.00 54.09 946 GLY A C 1
ATOM 7119 O O . GLY A 1 946 ? 29.379 15.403 -29.744 1.00 54.09 946 GLY A O 1
ATOM 7120 N N . GLN A 1 947 ? 30.057 13.920 -31.269 1.00 61.03 947 GLN A N 1
ATOM 7121 C CA . GLN A 1 947 ? 29.089 12.889 -30.851 1.00 61.03 947 GLN A CA 1
ATOM 7122 C C . GLN A 1 947 ? 29.627 11.993 -29.725 1.00 61.03 947 GLN A C 1
ATOM 7124 O O . GLN A 1 947 ? 30.080 10.879 -29.957 1.00 61.03 947 GLN A O 1
ATOM 7129 N N . GLN A 1 948 ? 29.511 12.462 -28.478 1.00 70.50 948 GLN A N 1
ATOM 7130 C CA . GLN A 1 948 ? 29.953 11.724 -27.279 1.00 70.50 948 GLN A CA 1
ATOM 7131 C C . GLN A 1 948 ? 29.160 10.437 -26.966 1.00 70.50 948 GLN A C 1
ATOM 7133 O O . GLN A 1 948 ? 29.536 9.704 -26.055 1.00 70.50 948 GLN A O 1
ATOM 7138 N N . ARG A 1 949 ? 28.025 10.197 -27.636 1.00 78.88 949 ARG A N 1
ATOM 7139 C CA . ARG A 1 949 ? 27.088 9.100 -27.344 1.00 78.88 949 ARG A CA 1
ATOM 7140 C C . ARG A 1 949 ? 26.126 8.871 -28.512 1.00 78.88 949 ARG A C 1
ATOM 7142 O O . ARG A 1 949 ? 25.863 9.797 -29.281 1.00 78.88 949 ARG A O 1
ATOM 7149 N N . ASP A 1 950 ? 25.494 7.702 -28.557 1.00 77.00 950 ASP A N 1
ATOM 7150 C CA . ASP A 1 950 ? 24.319 7.459 -29.401 1.00 77.00 950 ASP A CA 1
ATOM 7151 C C . ASP A 1 950 ? 23.011 7.661 -28.604 1.00 77.00 950 ASP A C 1
ATOM 7153 O O . ASP A 1 950 ? 22.850 7.113 -27.515 1.00 77.00 950 ASP A O 1
ATOM 7157 N N . THR A 1 951 ? 22.073 8.450 -29.140 1.00 78.38 951 THR A N 1
ATOM 7158 C CA . THR A 1 951 ? 20.710 8.643 -28.589 1.00 78.38 951 THR A CA 1
ATOM 7159 C C . THR A 1 951 ? 19.613 7.965 -29.425 1.00 78.38 951 THR A C 1
ATOM 7161 O O . THR A 1 951 ? 18.437 8.010 -29.059 1.00 78.38 951 THR A O 1
ATOM 7164 N N . SER A 1 952 ? 19.986 7.327 -30.539 1.00 79.25 952 SER A N 1
ATOM 7165 C CA . SER A 1 952 ? 19.127 6.462 -31.358 1.00 79.25 952 SER A CA 1
ATOM 7166 C C . SER A 1 952 ? 19.161 4.996 -30.909 1.00 79.25 952 SER A C 1
ATOM 7168 O O . SER A 1 952 ? 18.176 4.282 -31.089 1.00 79.25 952 SER A O 1
ATOM 7170 N N . ASP A 1 953 ? 20.254 4.564 -30.273 1.00 84.94 953 ASP A N 1
ATOM 7171 C CA . ASP A 1 953 ? 20.394 3.228 -29.690 1.00 84.94 953 ASP A CA 1
ATOM 7172 C C . ASP A 1 953 ? 19.552 3.073 -28.412 1.00 84.94 953 ASP A C 1
ATOM 7174 O O . ASP A 1 953 ? 19.812 3.705 -27.386 1.00 84.94 953 ASP A O 1
ATOM 7178 N N . ALA A 1 954 ? 18.551 2.193 -28.468 1.00 85.81 954 ALA A N 1
ATOM 7179 C CA . ALA A 1 954 ? 17.634 1.917 -27.366 1.00 85.81 954 ALA A CA 1
ATOM 7180 C C . ALA A 1 954 ? 18.267 1.140 -26.194 1.00 85.81 954 ALA A C 1
ATOM 7182 O O . ALA A 1 954 ? 17.634 1.055 -25.141 1.00 85.81 954 ALA A O 1
ATOM 7183 N N . LEU A 1 955 ? 19.489 0.608 -26.351 1.00 90.56 955 LEU A N 1
ATOM 7184 C CA . LEU A 1 955 ? 20.205 -0.176 -25.335 1.00 90.56 955 LEU A CA 1
ATOM 7185 C C . LEU A 1 955 ? 21.652 0.296 -25.080 1.00 90.56 955 LEU A C 1
ATOM 7187 O O . LEU A 1 955 ? 22.472 -0.479 -24.582 1.00 90.56 955 LEU A O 1
ATOM 7191 N N . SER A 1 956 ? 21.986 1.556 -25.380 1.00 90.62 956 SER A N 1
ATOM 7192 C CA . SER A 1 956 ? 23.363 2.074 -25.274 1.00 90.62 956 SER A CA 1
ATOM 7193 C C . SER A 1 956 ? 24.006 1.873 -23.892 1.00 90.62 956 SER A C 1
ATOM 7195 O O . SER A 1 956 ? 25.198 1.574 -23.795 1.00 90.62 956 SER A O 1
ATOM 7197 N N . LEU A 1 957 ? 23.229 2.002 -22.812 1.00 93.19 957 LEU A N 1
ATOM 7198 C CA . LEU A 1 957 ? 23.700 1.793 -21.441 1.00 93.19 957 LEU A CA 1
ATOM 7199 C C . LEU A 1 957 ? 23.696 0.306 -21.067 1.00 93.19 957 LEU A C 1
ATOM 7201 O O . LEU A 1 957 ? 24.635 -0.150 -20.424 1.00 93.19 957 LEU A O 1
ATOM 7205 N N . ALA A 1 958 ? 22.708 -0.470 -21.524 1.00 92.88 958 ALA A N 1
ATOM 7206 C CA . ALA A 1 958 ? 22.636 -1.912 -21.263 1.00 92.88 958 ALA A CA 1
ATOM 7207 C C . ALA A 1 958 ? 23.804 -2.691 -21.901 1.00 92.88 958 ALA A C 1
ATOM 7209 O O . ALA A 1 958 ? 24.401 -3.544 -21.247 1.00 92.88 958 ALA A O 1
ATOM 7210 N N . LYS A 1 959 ? 24.197 -2.343 -23.137 1.00 94.75 959 LYS A N 1
ATOM 7211 C CA . LYS A 1 959 ? 25.419 -2.864 -23.781 1.00 94.75 959 LYS A CA 1
ATOM 7212 C C . LYS A 1 959 ? 26.657 -2.534 -22.950 1.00 94.75 959 LYS A C 1
ATOM 7214 O O . LYS A 1 959 ? 27.453 -3.412 -22.644 1.00 94.75 959 LYS A O 1
ATOM 7219 N N . THR A 1 960 ? 26.780 -1.277 -22.527 1.00 93.88 960 THR A N 1
ATOM 7220 C CA . THR A 1 960 ? 27.914 -0.802 -21.720 1.00 93.88 960 THR A CA 1
ATOM 7221 C C . THR A 1 960 ? 27.960 -1.459 -20.333 1.00 93.88 960 THR A C 1
ATOM 7223 O O . THR A 1 960 ? 29.045 -1.705 -19.812 1.00 93.88 960 THR A O 1
ATOM 7226 N N . ARG A 1 961 ? 26.808 -1.813 -19.749 1.00 95.50 961 ARG A N 1
ATOM 7227 C CA . ARG A 1 961 ? 26.737 -2.596 -18.509 1.00 95.50 961 ARG A CA 1
ATOM 7228 C C . ARG A 1 961 ? 27.236 -4.025 -18.705 1.00 95.50 961 ARG A C 1
ATOM 7230 O O . ARG A 1 961 ? 28.063 -4.460 -17.918 1.00 95.50 961 ARG A O 1
ATOM 7237 N N . LEU A 1 962 ? 26.850 -4.705 -19.788 1.00 96.00 962 LEU A N 1
ATOM 7238 C CA . LEU A 1 962 ? 27.399 -6.030 -20.105 1.00 96.00 962 LEU A CA 1
ATOM 7239 C C . LEU A 1 962 ? 28.931 -5.990 -20.284 1.00 96.00 962 LEU A C 1
ATOM 7241 O O . LEU A 1 962 ? 29.622 -6.901 -19.833 1.00 96.00 962 LEU A O 1
ATOM 7245 N N . VAL A 1 963 ? 29.475 -4.911 -20.864 1.00 95.56 963 VAL A N 1
ATOM 7246 C CA . VAL A 1 963 ? 30.930 -4.672 -20.931 1.00 95.56 963 VAL A CA 1
ATOM 7247 C C . VAL A 1 963 ? 31.543 -4.512 -19.531 1.00 95.56 963 VAL A C 1
ATOM 7249 O O . VAL A 1 963 ? 32.551 -5.152 -19.240 1.00 95.56 963 VAL A O 1
ATOM 7252 N N . LEU A 1 964 ? 30.942 -3.695 -18.657 1.00 96.62 964 LEU A N 1
ATOM 7253 C CA . LEU A 1 964 ? 31.399 -3.506 -17.273 1.00 96.62 964 LEU A CA 1
ATOM 7254 C C . LEU A 1 964 ? 31.400 -4.820 -16.482 1.00 96.62 964 LEU A C 1
ATOM 7256 O O . LEU A 1 964 ? 32.402 -5.145 -15.851 1.00 96.62 964 LEU A O 1
ATOM 7260 N N . ASP A 1 965 ? 30.306 -5.577 -16.546 1.00 96.06 965 ASP A N 1
ATOM 7261 C CA . ASP A 1 965 ? 30.143 -6.837 -15.818 1.00 96.06 965 ASP A CA 1
ATOM 7262 C C . ASP A 1 965 ? 31.170 -7.882 -16.300 1.00 96.06 965 ASP A C 1
ATOM 7264 O O . ASP A 1 965 ? 31.793 -8.565 -15.490 1.00 96.06 965 ASP A O 1
ATOM 7268 N N . THR A 1 966 ? 31.423 -7.943 -17.615 1.00 95.62 966 THR A N 1
ATOM 7269 C CA . THR A 1 966 ? 32.439 -8.826 -18.223 1.00 95.62 966 THR A CA 1
ATOM 7270 C C . THR A 1 966 ? 33.860 -8.461 -17.778 1.00 95.62 966 THR A C 1
ATOM 7272 O O . THR A 1 966 ? 34.649 -9.341 -17.435 1.00 95.62 966 THR A O 1
ATOM 7275 N N . LEU A 1 967 ? 34.197 -7.166 -17.736 1.00 95.44 967 LEU A N 1
ATOM 7276 C CA . LEU A 1 967 ? 35.502 -6.700 -17.252 1.00 95.44 967 LEU A CA 1
ATOM 7277 C C . LEU A 1 967 ? 35.682 -6.978 -15.750 1.00 95.44 967 LEU A C 1
ATOM 7279 O O . LEU A 1 967 ? 36.743 -7.442 -15.337 1.00 95.44 967 LEU A O 1
ATOM 7283 N N . ALA A 1 968 ? 34.637 -6.761 -14.946 1.00 95.81 968 ALA A N 1
ATOM 7284 C CA . ALA A 1 968 ? 34.655 -7.033 -13.511 1.00 95.81 968 ALA A CA 1
ATOM 7285 C C . ALA A 1 968 ? 34.781 -8.535 -13.192 1.00 95.81 968 ALA A C 1
ATOM 7287 O O . ALA A 1 968 ? 35.501 -8.886 -12.261 1.00 95.81 968 ALA A O 1
ATOM 7288 N N . LEU A 1 969 ? 34.174 -9.428 -13.986 1.00 95.12 969 LEU A N 1
ATOM 7289 C CA . LEU A 1 969 ? 34.410 -10.879 -13.899 1.00 95.12 969 LEU A CA 1
ATOM 7290 C C . LEU A 1 969 ? 35.874 -11.239 -14.190 1.00 95.12 969 LEU A C 1
ATOM 7292 O O . LEU A 1 969 ? 36.464 -12.051 -13.475 1.00 95.12 969 LEU A O 1
ATOM 7296 N N . GLY A 1 970 ? 36.483 -10.606 -15.198 1.00 93.00 970 GLY A N 1
ATOM 7297 C CA . GLY A 1 970 ? 37.897 -10.795 -15.525 1.00 93.00 970 GLY A CA 1
ATOM 7298 C C . GLY A 1 970 ? 38.849 -10.310 -14.427 1.00 93.00 970 GLY A C 1
ATOM 7299 O O . GLY A 1 970 ? 39.838 -10.978 -14.126 1.00 93.00 970 GLY A O 1
ATOM 7300 N N . ASP A 1 971 ? 38.553 -9.179 -13.786 1.00 94.06 971 ASP A N 1
ATOM 7301 C CA . ASP A 1 971 ? 39.338 -8.674 -12.653 1.00 94.06 971 ASP A CA 1
ATOM 7302 C C . ASP A 1 971 ? 39.122 -9.500 -11.373 1.00 94.06 971 ASP A C 1
ATOM 7304 O O . ASP A 1 971 ? 40.094 -9.803 -10.674 1.00 94.06 971 ASP A O 1
ATOM 7308 N N . LEU A 1 972 ? 37.894 -9.962 -11.110 1.00 95.69 972 LEU A N 1
ATOM 7309 C CA . LEU A 1 972 ? 37.597 -10.868 -9.999 1.00 95.69 972 LEU A CA 1
ATOM 7310 C C . LEU A 1 972 ? 38.319 -12.213 -10.166 1.00 95.69 972 LEU A C 1
ATOM 7312 O O . LEU A 1 972 ? 38.877 -12.715 -9.197 1.00 95.69 972 LEU A O 1
ATOM 7316 N N . HIS A 1 973 ? 38.426 -12.737 -11.392 1.00 94.44 973 HIS A N 1
ATOM 7317 C CA . HIS A 1 973 ? 39.270 -13.895 -11.708 1.00 94.44 973 HIS A CA 1
ATOM 7318 C C . HIS A 1 973 ? 40.732 -13.698 -11.270 1.00 94.44 973 HIS A C 1
ATOM 7320 O O . HIS A 1 973 ? 41.275 -14.547 -10.564 1.00 94.44 973 HIS A O 1
ATOM 7326 N N . LYS A 1 974 ? 41.358 -12.568 -11.636 1.00 93.06 974 LYS A N 1
ATOM 7327 C CA . LYS A 1 974 ? 42.763 -12.253 -11.293 1.00 93.06 974 LYS A CA 1
ATOM 7328 C C . LYS A 1 974 ? 42.973 -12.137 -9.780 1.00 93.06 974 LYS A C 1
ATOM 7330 O O . LYS A 1 974 ? 44.023 -12.531 -9.269 1.00 93.06 974 LYS A O 1
ATOM 7335 N N . LEU A 1 975 ? 41.985 -11.599 -9.062 1.00 93.88 975 LEU A N 1
ATOM 7336 C CA . LEU A 1 975 ? 41.998 -11.531 -7.602 1.00 93.88 975 LEU A CA 1
ATOM 7337 C C . LEU A 1 975 ? 41.824 -12.925 -6.978 1.00 93.88 975 LEU A C 1
ATOM 7339 O O . LEU A 1 975 ? 42.606 -13.297 -6.107 1.00 93.88 975 LEU A O 1
ATOM 7343 N N . THR A 1 976 ? 40.876 -13.730 -7.464 1.00 94.56 976 THR A N 1
ATOM 7344 C CA . THR A 1 976 ? 40.667 -15.117 -7.019 1.00 94.56 976 THR A CA 1
ATOM 7345 C C . THR A 1 976 ? 41.900 -15.991 -7.255 1.00 94.56 976 THR A C 1
ATOM 7347 O O . THR A 1 976 ? 42.255 -16.758 -6.368 1.00 94.56 976 THR A O 1
ATOM 7350 N N . ASP A 1 977 ? 42.610 -15.843 -8.377 1.00 92.25 977 ASP A N 1
ATOM 7351 C CA . ASP A 1 977 ? 43.850 -16.590 -8.641 1.00 92.25 977 ASP A CA 1
ATOM 7352 C C . ASP A 1 977 ? 44.987 -16.201 -7.676 1.00 92.25 977 ASP A C 1
ATOM 7354 O O . ASP A 1 977 ? 45.750 -17.059 -7.228 1.00 92.25 977 ASP A O 1
ATOM 7358 N N . ARG A 1 978 ? 45.064 -14.926 -7.267 1.00 91.19 978 ARG A N 1
ATOM 7359 C CA . ARG A 1 978 ? 45.995 -14.463 -6.219 1.00 91.19 978 ARG A CA 1
ATOM 7360 C C . ARG A 1 978 ? 45.605 -14.926 -4.813 1.00 91.19 978 ARG A C 1
ATOM 7362 O O . ARG A 1 978 ? 46.491 -15.136 -3.991 1.00 91.19 978 ARG A O 1
ATOM 7369 N N . ILE A 1 979 ? 44.313 -15.093 -4.535 1.00 91.88 979 ILE A N 1
ATOM 7370 C CA . ILE A 1 979 ? 43.807 -15.663 -3.275 1.00 91.88 979 ILE A CA 1
ATOM 7371 C C . ILE A 1 979 ? 44.044 -17.183 -3.243 1.00 91.88 979 ILE A C 1
ATOM 7373 O O . ILE A 1 979 ? 44.470 -17.717 -2.222 1.00 91.88 979 ILE A O 1
ATOM 7377 N N . GLY A 1 980 ? 43.872 -17.873 -4.375 1.00 89.19 980 GLY A N 1
ATOM 7378 C CA . GLY A 1 980 ? 44.126 -19.309 -4.526 1.00 89.19 980 GLY A CA 1
ATOM 7379 C C . GLY A 1 980 ? 45.576 -19.721 -4.259 1.00 89.19 980 GLY A C 1
ATOM 7380 O O . GLY A 1 980 ? 45.816 -20.839 -3.813 1.00 89.19 980 GLY A O 1
ATOM 7381 N N . ALA A 1 981 ? 46.536 -18.806 -4.422 1.00 87.94 981 ALA A N 1
ATOM 7382 C CA . ALA A 1 981 ? 47.932 -19.015 -4.028 1.00 87.94 981 ALA A CA 1
ATOM 7383 C C . ALA A 1 981 ? 48.150 -19.154 -2.501 1.00 87.94 981 ALA A C 1
ATOM 7385 O O . ALA A 1 981 ? 49.232 -19.564 -2.088 1.00 87.94 981 ALA A O 1
ATOM 7386 N N . LEU A 1 982 ? 47.145 -18.835 -1.670 1.00 86.50 982 LEU A N 1
ATOM 7387 C CA . LEU A 1 982 ? 47.124 -19.085 -0.218 1.00 86.50 982 LEU A CA 1
ATOM 7388 C C . LEU A 1 982 ? 46.191 -20.248 0.178 1.00 86.50 982 LEU A C 1
ATOM 7390 O O . LEU A 1 982 ? 45.970 -20.492 1.366 1.00 86.50 982 LEU A O 1
ATOM 7394 N N . SER A 1 983 ? 45.618 -20.963 -0.797 1.00 86.06 983 SER A N 1
ATOM 7395 C CA . SER A 1 983 ? 44.699 -22.066 -0.516 1.00 86.06 983 SER A CA 1
ATOM 7396 C C . SER A 1 983 ? 45.439 -23.231 0.152 1.00 86.06 983 SER A C 1
ATOM 7398 O O . SER A 1 983 ? 46.475 -23.681 -0.335 1.00 86.06 983 SER A O 1
ATOM 7400 N N . GLY A 1 984 ? 44.910 -23.716 1.274 1.00 85.81 984 GLY A N 1
ATOM 7401 C CA . GLY A 1 984 ? 45.522 -24.739 2.123 1.00 85.81 984 GLY A CA 1
ATOM 7402 C C . GLY A 1 984 ? 46.616 -24.230 3.073 1.00 85.81 984 GLY A C 1
ATOM 7403 O O . GLY A 1 984 ? 47.227 -25.045 3.760 1.00 85.81 984 GLY A O 1
ATOM 7404 N N . THR A 1 985 ? 46.888 -22.916 3.145 1.00 84.44 985 THR A N 1
ATOM 7405 C CA . THR A 1 985 ? 47.953 -22.364 4.015 1.00 84.44 985 THR A CA 1
ATOM 7406 C C . THR A 1 985 ? 47.449 -21.685 5.294 1.00 84.44 985 THR A C 1
ATOM 7408 O O . THR A 1 985 ? 48.265 -21.101 6.006 1.00 84.44 985 THR A O 1
ATOM 7411 N N . SER A 1 986 ? 46.136 -21.693 5.565 1.00 80.75 986 SER A N 1
ATOM 7412 C CA . SER A 1 986 ? 45.482 -21.023 6.713 1.00 80.75 986 SER A CA 1
ATOM 7413 C C . SER A 1 986 ? 46.052 -19.622 7.027 1.00 80.75 986 SER A C 1
ATOM 7415 O O . SER A 1 986 ? 46.615 -19.407 8.105 1.00 80.75 986 SER A O 1
ATOM 7417 N N . PRO A 1 987 ? 45.987 -18.672 6.073 1.00 84.25 987 PRO A N 1
ATOM 7418 C CA . PRO A 1 987 ? 46.706 -17.402 6.155 1.00 84.25 987 PRO A CA 1
ATOM 7419 C C . PRO A 1 987 ? 46.279 -16.519 7.339 1.00 84.25 987 PRO A C 1
ATOM 7421 O O . PRO A 1 987 ? 45.110 -16.444 7.712 1.00 84.25 987 PRO A O 1
ATOM 7424 N N . GLY A 1 988 ? 47.251 -15.796 7.903 1.00 82.38 988 GLY A N 1
ATOM 7425 C CA . GLY A 1 988 ? 47.031 -14.875 9.019 1.00 82.38 988 GLY A CA 1
ATOM 7426 C C . GLY A 1 988 ? 46.234 -13.618 8.649 1.00 82.38 988 GLY A C 1
ATOM 7427 O O . GLY A 1 988 ? 46.197 -13.188 7.493 1.00 82.38 988 GLY A O 1
ATOM 7428 N N . GLU A 1 989 ? 45.647 -12.985 9.666 1.00 80.69 989 GLU A N 1
ATOM 7429 C CA . GLU A 1 989 ? 44.712 -11.854 9.543 1.00 80.69 989 GLU A CA 1
ATOM 7430 C C . GLU A 1 989 ? 45.228 -10.698 8.681 1.00 80.69 989 GLU A C 1
ATOM 7432 O O . GLU A 1 989 ? 44.478 -10.184 7.862 1.00 80.69 989 GLU A O 1
ATOM 7437 N N . ALA A 1 990 ? 46.507 -10.322 8.783 1.00 81.00 990 ALA A N 1
ATOM 7438 C CA . ALA A 1 990 ? 47.070 -9.233 7.980 1.00 81.00 990 ALA A CA 1
ATOM 7439 C C . ALA A 1 990 ? 47.037 -9.511 6.459 1.00 81.00 990 ALA A C 1
ATOM 7441 O O . ALA A 1 990 ? 46.835 -8.591 5.664 1.00 81.00 990 ALA A O 1
ATOM 7442 N N . ALA A 1 991 ? 47.197 -10.774 6.042 1.00 82.81 991 ALA A N 1
ATOM 7443 C CA . ALA A 1 991 ? 47.100 -11.166 4.636 1.00 82.81 991 ALA A CA 1
ATOM 7444 C C . ALA A 1 991 ? 45.637 -11.166 4.164 1.00 82.81 991 ALA A C 1
ATOM 7446 O O . ALA A 1 991 ? 45.318 -10.579 3.127 1.00 82.81 991 ALA A O 1
ATOM 7447 N N . LEU A 1 992 ? 44.742 -11.748 4.972 1.00 86.06 992 LEU A N 1
ATOM 7448 C CA . LEU A 1 992 ? 43.300 -11.768 4.713 1.00 86.06 992 LEU A CA 1
ATOM 7449 C C . LEU A 1 992 ? 42.707 -10.352 4.653 1.00 86.06 992 LEU A C 1
ATOM 7451 O O . LEU A 1 992 ? 41.959 -10.049 3.728 1.00 86.06 992 LEU A O 1
ATOM 7455 N N . ALA A 1 993 ? 43.086 -9.457 5.568 1.00 83.31 993 ALA A N 1
ATOM 7456 C CA . ALA A 1 993 ? 42.634 -8.067 5.603 1.00 83.31 993 ALA A CA 1
ATOM 7457 C C . ALA A 1 993 ? 43.071 -7.277 4.357 1.00 83.31 993 ALA A C 1
ATOM 7459 O O . ALA A 1 993 ? 42.290 -6.490 3.823 1.00 83.31 993 ALA A O 1
ATOM 7460 N N . SER A 1 994 ? 44.285 -7.521 3.849 1.00 85.75 994 SER A N 1
ATOM 7461 C CA . SER A 1 994 ? 44.765 -6.921 2.597 1.00 85.75 994 SER A CA 1
ATOM 7462 C C . SER A 1 994 ? 43.915 -7.364 1.396 1.00 85.75 994 SER A C 1
ATOM 7464 O O . SER A 1 994 ? 43.416 -6.530 0.639 1.00 85.75 994 SER A O 1
ATOM 7466 N N . MET A 1 995 ? 43.648 -8.670 1.277 1.00 89.00 995 MET A N 1
ATOM 7467 C CA . MET A 1 995 ? 42.798 -9.233 0.218 1.00 89.00 995 MET A CA 1
ATOM 7468 C C . MET A 1 995 ? 41.333 -8.783 0.335 1.00 89.00 995 MET A C 1
ATOM 7470 O O . MET A 1 995 ? 40.705 -8.453 -0.669 1.00 89.00 995 MET A O 1
ATOM 7474 N N . MET A 1 996 ? 40.803 -8.691 1.557 1.00 86.69 996 MET A N 1
ATOM 7475 C CA . MET A 1 996 ? 39.457 -8.186 1.846 1.00 86.69 996 MET A CA 1
ATOM 7476 C C . MET A 1 996 ? 39.323 -6.696 1.497 1.00 86.69 996 MET A C 1
ATOM 7478 O O . MET A 1 996 ? 38.293 -6.273 0.970 1.00 86.69 996 MET A O 1
ATOM 7482 N N . LYS A 1 997 ? 40.368 -5.892 1.730 1.00 85.81 997 LYS A N 1
ATOM 7483 C CA . LYS A 1 997 ? 40.422 -4.482 1.319 1.00 85.81 997 LYS A CA 1
ATOM 7484 C C . LYS A 1 997 ? 40.440 -4.336 -0.204 1.00 85.81 997 LYS A C 1
ATOM 7486 O O . LYS A 1 997 ? 39.725 -3.489 -0.732 1.00 85.81 997 LYS A O 1
ATOM 7491 N N . GLU A 1 998 ? 41.198 -5.174 -0.911 1.00 89.25 998 GLU A N 1
ATOM 7492 C CA . GLU A 1 998 ? 41.233 -5.171 -2.379 1.00 89.25 998 GLU A CA 1
ATOM 7493 C C . GLU A 1 998 ? 39.895 -5.622 -2.994 1.00 89.25 998 GLU A C 1
ATOM 7495 O O . GLU A 1 998 ? 39.386 -4.966 -3.905 1.00 89.25 998 GLU A O 1
ATOM 7500 N N . LEU A 1 999 ? 39.267 -6.668 -2.444 1.00 91.94 999 LEU A N 1
ATOM 7501 C CA . LEU A 1 999 ? 37.941 -7.132 -2.864 1.00 91.94 999 LEU A CA 1
ATOM 7502 C C . LEU A 1 999 ? 36.861 -6.061 -2.655 1.00 91.94 999 LEU A C 1
ATOM 7504 O O . LEU A 1 999 ? 36.058 -5.817 -3.556 1.00 91.94 999 LEU A O 1
ATOM 7508 N N . ASN A 1 1000 ? 36.858 -5.376 -1.507 1.00 86.31 1000 ASN A N 1
ATOM 7509 C CA . ASN A 1 1000 ? 35.924 -4.275 -1.262 1.00 86.31 1000 ASN A CA 1
ATOM 7510 C C . ASN A 1 1000 ? 36.194 -3.074 -2.182 1.00 86.31 1000 ASN A C 1
ATOM 7512 O O . ASN A 1 1000 ? 35.249 -2.526 -2.743 1.00 86.31 1000 ASN A O 1
ATOM 7516 N N . ALA A 1 1001 ? 37.457 -2.706 -2.426 1.00 87.38 1001 ALA A N 1
ATOM 7517 C CA . ALA A 1 1001 ? 37.800 -1.641 -3.374 1.00 87.38 1001 ALA A CA 1
ATOM 7518 C C . ALA A 1 1001 ? 37.347 -1.964 -4.814 1.00 87.38 1001 ALA A C 1
ATOM 7520 O O . ALA A 1 1001 ? 36.863 -1.081 -5.525 1.00 87.38 1001 ALA A O 1
ATOM 7521 N N . MET A 1 1002 ? 37.433 -3.231 -5.230 1.00 91.62 1002 MET A N 1
ATOM 7522 C CA . MET A 1 1002 ? 36.903 -3.696 -6.513 1.00 91.62 1002 MET A CA 1
ATOM 7523 C C . MET A 1 1002 ? 35.367 -3.648 -6.546 1.00 91.62 1002 MET A C 1
ATOM 7525 O O . MET A 1 1002 ? 34.793 -3.029 -7.443 1.00 91.62 1002 MET A O 1
ATOM 7529 N N . ARG A 1 1003 ? 34.701 -4.263 -5.558 1.00 89.81 1003 ARG A N 1
ATOM 7530 C CA . ARG A 1 1003 ? 33.236 -4.399 -5.500 1.00 89.81 1003 ARG A CA 1
ATOM 7531 C C . ARG A 1 1003 ? 32.523 -3.060 -5.311 1.00 89.81 1003 ARG A C 1
ATOM 7533 O O . ARG A 1 1003 ? 31.560 -2.786 -6.020 1.00 89.81 1003 ARG A O 1
ATOM 7540 N N . GLN A 1 1004 ? 32.972 -2.240 -4.363 1.00 83.44 1004 GLN A N 1
ATOM 7541 C CA . GLN A 1 1004 ? 32.336 -0.969 -4.004 1.00 83.44 1004 GLN A CA 1
ATOM 7542 C C . GLN A 1 1004 ? 32.869 0.189 -4.855 1.00 83.44 1004 GLN A C 1
ATOM 7544 O O . GLN A 1 1004 ? 32.079 0.935 -5.417 1.00 83.44 1004 GLN A O 1
ATOM 7549 N N . GLY A 1 1005 ? 34.191 0.321 -4.998 1.00 84.38 1005 GLY A N 1
ATOM 7550 C CA . GLY A 1 1005 ? 34.809 1.422 -5.743 1.00 84.38 1005 GLY A CA 1
ATOM 7551 C C . GLY A 1 1005 ? 34.711 1.246 -7.259 1.00 84.38 1005 GLY A C 1
ATOM 7552 O O . GLY A 1 1005 ? 33.956 1.946 -7.928 1.00 84.38 1005 GLY A O 1
ATOM 7553 N N . ASN A 1 1006 ? 35.478 0.306 -7.816 1.00 87.88 1006 ASN A N 1
ATOM 7554 C CA . ASN A 1 1006 ? 35.635 0.179 -9.273 1.00 87.88 1006 ASN A CA 1
ATOM 7555 C C . ASN A 1 1006 ? 34.339 -0.244 -9.991 1.00 87.88 1006 ASN A C 1
ATOM 7557 O O . ASN A 1 1006 ? 34.072 0.207 -11.109 1.00 87.88 1006 ASN A O 1
ATOM 7561 N N . TYR A 1 1007 ? 33.549 -1.114 -9.355 1.00 93.75 1007 TYR A N 1
ATOM 7562 C CA . TYR A 1 1007 ? 32.265 -1.594 -9.864 1.00 93.75 1007 TYR A CA 1
ATOM 7563 C C . TYR A 1 1007 ? 31.085 -0.799 -9.287 1.00 93.75 1007 TYR A C 1
ATOM 7565 O O . TYR A 1 1007 ? 30.357 -0.170 -10.050 1.00 93.75 1007 TYR A O 1
ATOM 7573 N N . GLY A 1 1008 ? 30.908 -0.790 -7.960 1.00 87.81 1008 GLY A N 1
ATOM 7574 C CA . GLY A 1 1008 ? 29.773 -0.175 -7.256 1.00 87.81 1008 GLY A CA 1
ATOM 7575 C C . GLY A 1 1008 ? 29.514 1.291 -7.618 1.00 87.81 1008 GLY A C 1
ATOM 7576 O O . GLY A 1 1008 ? 28.416 1.628 -8.059 1.00 87.81 1008 GLY A O 1
ATOM 7577 N N . GLU A 1 1009 ? 30.537 2.139 -7.504 1.00 89.25 1009 GLU A N 1
ATOM 7578 C CA . GLU A 1 1009 ? 30.454 3.577 -7.785 1.00 89.25 1009 GLU A CA 1
ATOM 7579 C C . GLU A 1 1009 ? 30.518 3.931 -9.282 1.00 89.25 1009 GLU A C 1
ATOM 7581 O O . GLU A 1 1009 ? 30.446 5.107 -9.647 1.00 89.25 1009 GLU A O 1
ATOM 7586 N N . ASN A 1 1010 ? 30.613 2.940 -10.177 1.00 94.62 1010 ASN A N 1
ATOM 7587 C CA . ASN A 1 1010 ? 30.729 3.180 -11.611 1.00 94.62 1010 ASN A CA 1
ATOM 7588 C C . ASN A 1 1010 ? 29.494 3.939 -12.161 1.00 94.62 1010 ASN A C 1
ATOM 7590 O O . ASN A 1 1010 ? 28.368 3.449 -12.017 1.00 94.62 1010 ASN A O 1
ATOM 7594 N N . PRO A 1 1011 ? 29.661 5.080 -12.866 1.00 93.56 1011 PRO A N 1
ATOM 7595 C CA . PRO A 1 1011 ? 28.536 5.857 -13.394 1.00 93.56 1011 PRO A CA 1
ATOM 7596 C C . PRO A 1 1011 ? 27.582 5.062 -14.297 1.00 93.56 1011 PRO A C 1
ATOM 7598 O O . PRO A 1 1011 ? 26.378 5.311 -14.283 1.00 93.56 1011 PRO A O 1
ATOM 7601 N N . VAL A 1 1012 ? 28.084 4.082 -15.057 1.00 94.06 1012 VAL A N 1
ATOM 7602 C CA . VAL A 1 1012 ? 27.237 3.207 -15.885 1.00 94.06 1012 VAL A CA 1
ATOM 7603 C C . VAL A 1 1012 ? 26.450 2.235 -15.009 1.00 94.06 1012 VAL A C 1
ATOM 7605 O O . VAL A 1 1012 ? 25.260 2.037 -15.264 1.00 94.06 1012 VAL A O 1
ATOM 7608 N N . LYS A 1 1013 ? 27.064 1.672 -13.956 1.00 94.25 1013 LYS A N 1
ATOM 7609 C CA . LYS A 1 1013 ? 26.371 0.804 -12.992 1.00 94.25 1013 LYS A CA 1
ATOM 7610 C C . LYS A 1 1013 ? 25.229 1.552 -12.315 1.00 94.25 1013 LYS A C 1
ATOM 7612 O O . LYS A 1 1013 ? 24.099 1.089 -12.417 1.00 94.25 1013 LYS A O 1
ATOM 7617 N N . LYS A 1 1014 ? 25.485 2.733 -11.734 1.00 92.44 1014 LYS A N 1
ATOM 7618 C CA . LYS A 1 1014 ? 24.448 3.533 -11.054 1.00 92.44 1014 LYS A CA 1
ATOM 7619 C C . LYS A 1 1014 ? 23.236 3.785 -11.954 1.00 92.44 1014 LYS A C 1
ATOM 7621 O O . LYS A 1 1014 ? 22.116 3.456 -11.579 1.00 92.44 1014 LYS A O 1
ATOM 7626 N N . MET A 1 1015 ? 23.449 4.279 -13.178 1.00 93.25 1015 MET A N 1
ATOM 7627 C CA . MET A 1 1015 ? 22.335 4.560 -14.096 1.00 93.25 1015 MET A CA 1
ATOM 7628 C C . MET A 1 1015 ? 21.589 3.286 -14.539 1.00 93.25 1015 MET A C 1
ATOM 7630 O O . MET A 1 1015 ? 20.371 3.316 -14.702 1.00 93.25 1015 MET A O 1
ATOM 7634 N N . THR A 1 1016 ? 22.280 2.156 -14.724 1.00 94.19 1016 THR A N 1
ATOM 7635 C CA . THR A 1 1016 ? 21.644 0.901 -15.179 1.00 94.19 1016 THR A CA 1
ATOM 7636 C C . THR A 1 1016 ? 20.985 0.101 -14.051 1.00 94.19 1016 THR A C 1
ATOM 7638 O O . THR A 1 1016 ? 19.989 -0.575 -14.305 1.00 94.19 1016 THR A O 1
ATOM 7641 N N . ASP A 1 1017 ? 21.450 0.239 -12.806 1.00 91.81 1017 ASP A N 1
ATOM 7642 C CA . ASP A 1 1017 ? 20.744 -0.239 -11.609 1.00 91.81 1017 ASP A CA 1
ATOM 7643 C C . ASP A 1 1017 ? 19.459 0.572 -11.371 1.00 91.81 1017 ASP A C 1
ATOM 7645 O O . ASP A 1 1017 ? 18.422 -0.018 -11.073 1.00 91.81 1017 ASP A O 1
ATOM 7649 N N . MET A 1 1018 ? 19.478 1.891 -11.626 1.00 92.38 1018 MET A N 1
ATOM 7650 C CA . MET A 1 1018 ? 18.264 2.727 -11.634 1.00 92.38 1018 MET A CA 1
ATOM 7651 C C . MET A 1 1018 ? 17.258 2.351 -12.743 1.00 92.38 1018 MET A C 1
ATOM 7653 O O . MET A 1 1018 ? 16.112 2.796 -12.706 1.00 92.38 1018 MET A O 1
ATOM 7657 N N . GLY A 1 1019 ? 17.674 1.553 -13.736 1.00 93.00 1019 GLY A N 1
ATOM 7658 C CA . GLY A 1 1019 ? 16.840 1.092 -14.851 1.00 93.00 1019 GLY A CA 1
ATOM 7659 C C . GLY A 1 1019 ? 17.032 1.823 -16.185 1.00 93.00 1019 GLY A C 1
ATOM 7660 O O . GLY A 1 1019 ? 16.328 1.518 -17.149 1.00 93.00 1019 GLY A O 1
ATOM 7661 N N . PHE A 1 1020 ? 17.975 2.768 -16.303 1.00 94.38 1020 PHE A N 1
ATOM 7662 C CA . PHE A 1 1020 ? 18.229 3.448 -17.578 1.00 94.38 1020 PHE A CA 1
ATOM 7663 C C . PHE A 1 1020 ? 18.917 2.523 -18.586 1.00 94.38 1020 PHE A C 1
ATOM 7665 O O . PHE A 1 1020 ? 20.077 2.153 -18.426 1.00 94.38 1020 PHE A O 1
ATOM 7672 N N . THR A 1 1021 ? 18.230 2.209 -19.685 1.00 92.31 1021 THR A N 1
ATOM 7673 C CA . THR A 1 1021 ? 18.770 1.366 -20.767 1.00 92.31 1021 THR A CA 1
ATOM 7674 C C . THR A 1 1021 ? 19.465 2.156 -21.877 1.00 92.31 1021 THR A C 1
ATOM 7676 O O . THR A 1 1021 ? 20.320 1.609 -22.575 1.00 92.31 1021 THR A O 1
ATOM 7679 N N . ASN A 1 1022 ? 19.141 3.445 -22.028 1.00 91.62 1022 ASN A N 1
ATOM 7680 C CA . ASN A 1 1022 ? 19.662 4.317 -23.081 1.00 91.62 1022 ASN A CA 1
ATOM 7681 C C . ASN A 1 1022 ? 19.783 5.788 -22.662 1.00 91.62 1022 ASN A C 1
ATOM 7683 O O . ASN A 1 1022 ? 19.077 6.276 -21.775 1.00 91.62 1022 ASN A O 1
ATOM 7687 N N . HIS A 1 1023 ? 20.640 6.513 -23.384 1.00 90.56 1023 HIS A N 1
ATOM 7688 C CA . HIS A 1 1023 ? 20.901 7.937 -23.156 1.00 90.56 1023 HIS A CA 1
ATOM 7689 C C . HIS A 1 1023 ? 19.687 8.836 -23.410 1.00 90.56 1023 HIS A C 1
ATOM 7691 O O . HIS A 1 1023 ? 19.549 9.861 -22.749 1.00 90.56 1023 HIS A O 1
ATOM 7697 N N . LYS A 1 1024 ? 18.779 8.470 -24.325 1.00 88.31 1024 LYS A N 1
ATOM 7698 C CA . LYS A 1 1024 ? 17.602 9.292 -24.651 1.00 88.31 1024 LYS A CA 1
ATOM 7699 C C . LYS A 1 1024 ? 16.623 9.391 -23.475 1.00 88.31 1024 LYS A C 1
ATOM 7701 O O . LYS A 1 1024 ? 16.114 10.484 -23.227 1.00 88.31 1024 LYS A O 1
ATOM 7706 N N . SER A 1 1025 ? 16.380 8.291 -22.760 1.00 89.06 1025 SER A N 1
ATOM 7707 C CA . SER A 1 1025 ? 15.572 8.270 -21.532 1.00 89.06 1025 SER A CA 1
ATOM 7708 C C . SER A 1 1025 ? 16.296 8.983 -20.383 1.00 89.06 1025 SER A C 1
ATOM 7710 O O . SER A 1 1025 ? 15.722 9.868 -19.755 1.00 89.06 1025 SER A O 1
ATOM 7712 N N . LEU A 1 1026 ? 17.590 8.703 -20.183 1.00 91.31 1026 LEU A N 1
ATOM 7713 C CA . LEU A 1 1026 ? 18.414 9.364 -19.161 1.00 91.31 1026 LEU A CA 1
ATOM 7714 C C . LEU A 1 1026 ? 18.423 10.898 -19.315 1.00 91.31 1026 LEU A C 1
ATOM 7716 O O . LEU A 1 1026 ? 18.198 11.635 -18.355 1.00 91.31 1026 LEU A O 1
ATOM 7720 N N . GLU A 1 1027 ? 18.587 11.404 -20.539 1.00 90.25 1027 GLU A N 1
ATOM 7721 C CA . GLU A 1 1027 ? 18.469 12.832 -20.854 1.00 90.25 1027 GLU A CA 1
ATOM 7722 C C . GLU A 1 1027 ? 17.038 13.385 -20.803 1.00 90.25 1027 GLU A C 1
ATOM 7724 O O . GLU A 1 1027 ? 16.856 14.612 -20.807 1.00 90.25 1027 GLU A O 1
ATOM 7729 N N . ALA A 1 1028 ? 16.018 12.524 -20.815 1.00 88.19 1028 ALA A N 1
ATOM 7730 C CA . ALA A 1 1028 ? 14.630 12.934 -20.666 1.00 88.19 1028 ALA A CA 1
ATOM 7731 C C . ALA A 1 1028 ? 14.292 13.216 -19.202 1.00 88.19 1028 ALA A C 1
ATOM 7733 O O . ALA A 1 1028 ? 13.756 14.288 -18.907 1.00 88.19 1028 ALA A O 1
ATOM 7734 N N . ASP A 1 1029 ? 14.688 12.318 -18.307 1.00 90.56 1029 ASP A N 1
ATOM 7735 C CA . ASP A 1 1029 ? 14.356 12.408 -16.888 1.00 90.56 1029 ASP A CA 1
ATOM 7736 C C . ASP A 1 1029 ? 15.311 13.357 -16.142 1.00 90.56 1029 ASP A C 1
ATOM 7738 O O . ASP A 1 1029 ? 14.843 14.193 -15.367 1.00 90.56 1029 ASP A O 1
ATOM 7742 N N . TYR A 1 1030 ? 16.606 13.401 -16.501 1.00 91.69 1030 TYR A N 1
ATOM 7743 C CA . TYR A 1 1030 ? 17.539 14.462 -16.067 1.00 91.69 1030 TYR A CA 1
ATOM 7744 C C . TYR A 1 1030 ? 16.990 15.872 -16.363 1.00 91.69 1030 TYR A C 1
ATOM 7746 O O . TYR A 1 1030 ? 17.127 16.802 -15.566 1.00 91.69 1030 TYR A O 1
ATOM 7754 N N . ASP A 1 1031 ? 16.344 16.043 -17.519 1.00 87.19 1031 ASP A N 1
ATOM 7755 C CA . ASP A 1 1031 ? 15.717 17.299 -17.936 1.00 87.19 1031 ASP A CA 1
ATOM 7756 C C . ASP A 1 1031 ? 14.416 17.594 -17.178 1.00 87.19 1031 ASP A C 1
ATOM 7758 O O . ASP A 1 1031 ? 14.108 18.766 -16.958 1.00 87.19 1031 ASP A O 1
ATOM 7762 N N . SER A 1 1032 ? 13.689 16.564 -16.731 1.00 90.31 1032 SER A N 1
ATOM 7763 C CA . SER A 1 1032 ? 12.523 16.720 -15.852 1.00 90.31 1032 SER A CA 1
ATOM 7764 C C . SER A 1 1032 ? 12.939 17.204 -14.465 1.00 90.31 1032 SER A C 1
ATOM 7766 O O . SER A 1 1032 ? 12.499 18.270 -14.025 1.00 90.31 1032 SER A O 1
ATOM 7768 N N . VAL A 1 1033 ? 13.899 16.517 -13.837 1.00 91.69 1033 VAL A N 1
ATOM 7769 C CA . VAL A 1 1033 ? 14.481 16.912 -12.544 1.00 91.69 1033 VAL A CA 1
ATOM 7770 C C . VAL A 1 1033 ? 15.031 18.340 -12.620 1.00 91.69 1033 VAL A C 1
ATOM 7772 O O . VAL A 1 1033 ? 14.632 19.203 -11.838 1.00 91.69 1033 VAL A O 1
ATOM 7775 N N . LYS A 1 1034 ? 15.853 18.653 -13.634 1.00 90.56 1034 LYS A N 1
ATOM 7776 C CA . LYS A 1 1034 ? 16.404 20.006 -13.845 1.00 90.56 1034 LYS A CA 1
ATOM 7777 C C . LYS A 1 1034 ? 15.326 21.071 -14.091 1.00 90.56 1034 LYS A C 1
ATOM 7779 O O . LYS A 1 1034 ? 15.523 22.231 -13.719 1.00 90.56 1034 LYS A O 1
ATOM 7784 N N . THR A 1 1035 ? 14.191 20.705 -14.692 1.00 89.94 1035 THR A N 1
ATOM 7785 C CA . THR A 1 1035 ? 13.053 21.616 -14.895 1.00 89.94 1035 THR A CA 1
ATOM 7786 C C . THR A 1 1035 ? 12.383 21.966 -13.570 1.00 89.94 1035 THR A C 1
ATOM 7788 O O . THR A 1 1035 ? 12.160 23.152 -13.318 1.00 89.94 1035 THR A O 1
ATOM 7791 N N . PHE A 1 1036 ? 12.142 20.988 -12.693 1.00 92.44 1036 PHE A N 1
ATOM 7792 C CA . PHE A 1 1036 ? 11.574 21.254 -11.370 1.00 92.44 1036 PHE A CA 1
ATOM 7793 C C . PHE A 1 1036 ? 12.563 21.929 -10.418 1.00 92.44 1036 PHE A C 1
ATOM 7795 O O . PHE A 1 1036 ? 12.168 22.889 -9.764 1.00 92.44 1036 PHE A O 1
ATOM 7802 N N . MET A 1 1037 ? 13.854 21.580 -10.426 1.00 91.50 1037 MET A N 1
ATOM 7803 C CA . MET A 1 1037 ? 14.875 22.326 -9.666 1.00 91.50 1037 MET A CA 1
ATOM 7804 C C . MET A 1 1037 ? 14.877 23.818 -10.038 1.00 91.50 1037 MET A C 1
ATOM 7806 O O . MET A 1 1037 ? 14.846 24.709 -9.191 1.00 91.50 1037 MET A O 1
ATOM 7810 N N . LYS A 1 1038 ? 14.804 24.120 -11.340 1.00 89.19 1038 LYS A N 1
ATOM 7811 C CA . LYS A 1 1038 ? 14.660 25.491 -11.856 1.00 89.19 1038 LYS A CA 1
ATOM 7812 C C . LYS A 1 1038 ? 13.300 26.129 -11.527 1.00 89.19 1038 LYS A C 1
ATOM 7814 O O . LYS A 1 1038 ? 13.172 27.347 -11.648 1.00 89.19 1038 LYS A O 1
ATOM 7819 N N . ALA A 1 1039 ? 12.286 25.350 -11.156 1.00 88.81 1039 ALA A N 1
ATOM 7820 C CA . ALA A 1 1039 ? 10.950 25.831 -10.817 1.00 88.81 1039 ALA A CA 1
ATOM 7821 C C . ALA A 1 1039 ? 10.761 26.107 -9.322 1.00 88.81 1039 ALA A C 1
ATOM 7823 O O . ALA A 1 1039 ? 10.150 27.117 -8.984 1.00 88.81 1039 ALA A O 1
ATOM 7824 N N . PHE A 1 1040 ? 11.349 25.288 -8.450 1.00 90.50 1040 PHE A N 1
ATOM 7825 C CA . PHE A 1 1040 ? 11.352 25.499 -7.001 1.00 90.50 1040 PHE A CA 1
ATOM 7826 C C . PHE A 1 1040 ? 12.423 26.503 -6.538 1.00 90.50 1040 PHE A C 1
ATOM 7828 O O . PHE A 1 1040 ? 12.231 27.132 -5.501 1.00 90.50 1040 PHE A O 1
ATOM 7835 N N . ARG A 1 1041 ? 13.473 26.760 -7.337 1.00 88.56 1041 ARG A N 1
ATOM 7836 C CA . ARG A 1 1041 ? 14.446 27.847 -7.083 1.00 88.56 1041 ARG A CA 1
ATOM 7837 C C . ARG A 1 1041 ? 13.987 29.240 -7.532 1.00 88.56 1041 ARG A C 1
ATOM 7839 O O . ARG A 1 1041 ? 14.490 30.248 -7.048 1.00 88.56 1041 ARG A O 1
ATOM 7846 N N . LYS A 1 1042 ? 13.103 29.334 -8.532 1.00 86.50 1042 LYS A N 1
ATOM 7847 C CA . LYS A 1 1042 ? 12.723 30.615 -9.159 1.00 86.50 1042 LYS A CA 1
ATOM 7848 C C . LYS A 1 1042 ? 11.363 31.090 -8.672 1.00 86.50 1042 LYS A C 1
ATOM 7850 O O . LYS A 1 1042 ? 10.343 30.552 -9.092 1.00 86.50 1042 LYS A O 1
ATOM 7855 N N . GLU A 1 1043 ? 11.354 32.164 -7.887 1.00 85.56 1043 GLU A N 1
ATOM 7856 C CA . GLU A 1 1043 ? 10.121 32.780 -7.383 1.00 85.56 1043 GLU A CA 1
ATOM 7857 C C . GLU A 1 1043 ? 9.157 33.270 -8.476 1.00 85.56 1043 GLU A C 1
ATOM 7859 O O . GLU A 1 1043 ? 7.956 33.366 -8.224 1.00 85.56 1043 GLU A O 1
ATOM 7864 N N . ASP A 1 1044 ? 9.691 33.583 -9.662 1.00 81.44 1044 ASP A N 1
ATOM 7865 C CA . ASP A 1 1044 ? 8.983 34.014 -10.872 1.00 81.44 1044 ASP A CA 1
ATOM 7866 C C . ASP A 1 1044 ? 8.540 32.846 -11.771 1.00 81.44 1044 ASP A C 1
ATOM 7868 O O . ASP A 1 1044 ? 7.984 33.078 -12.842 1.00 81.44 1044 ASP A O 1
ATOM 7872 N N . ASN A 1 1045 ? 8.798 31.586 -11.404 1.00 86.12 1045 ASN A N 1
ATOM 7873 C CA . ASN A 1 1045 ? 8.346 30.447 -12.201 1.00 86.12 1045 ASN A CA 1
ATOM 7874 C C . ASN A 1 1045 ? 6.857 30.171 -11.957 1.00 86.12 1045 ASN A C 1
ATOM 7876 O O . ASN A 1 1045 ? 6.405 30.163 -10.817 1.00 86.12 1045 ASN A O 1
ATOM 7880 N N . ALA A 1 1046 ? 6.115 29.858 -13.021 1.00 84.56 1046 ALA A N 1
ATOM 7881 C CA . ALA A 1 1046 ? 4.707 29.474 -12.955 1.00 84.56 1046 ALA A CA 1
ATOM 7882 C C . ALA A 1 1046 ? 4.407 28.398 -11.892 1.00 84.56 1046 ALA A C 1
ATOM 7884 O O . ALA A 1 1046 ? 3.433 28.550 -11.165 1.00 84.56 1046 ALA A O 1
ATOM 7885 N N . VAL A 1 1047 ? 5.263 27.374 -11.724 1.00 89.00 1047 VAL A N 1
ATOM 7886 C CA . VAL A 1 1047 ? 5.058 26.369 -10.656 1.00 89.00 1047 VAL A CA 1
ATOM 7887 C C . VAL A 1 1047 ? 5.155 27.014 -9.272 1.00 89.00 1047 VAL A C 1
ATOM 7889 O O . VAL A 1 1047 ? 4.252 26.845 -8.468 1.00 89.00 1047 VAL A O 1
ATOM 7892 N N . SER A 1 1048 ? 6.200 27.807 -9.006 1.00 89.00 1048 SER A N 1
ATOM 7893 C CA . SER A 1 1048 ? 6.368 28.531 -7.736 1.00 89.00 1048 SER A CA 1
ATOM 7894 C C . SER A 1 1048 ? 5.193 29.477 -7.453 1.00 89.00 1048 SER A C 1
ATOM 7896 O O . SER A 1 1048 ? 4.673 29.488 -6.340 1.00 89.00 1048 SER A O 1
ATOM 7898 N N . VAL A 1 1049 ? 4.727 30.243 -8.445 1.00 86.88 1049 VAL A N 1
ATOM 7899 C CA . VAL A 1 1049 ? 3.602 31.181 -8.276 1.00 86.88 1049 VAL A CA 1
ATOM 7900 C C . VAL A 1 1049 ? 2.297 30.443 -7.964 1.00 86.88 1049 VAL A C 1
ATOM 7902 O O . VAL A 1 1049 ? 1.607 30.808 -7.006 1.00 86.88 1049 VAL A O 1
ATOM 7905 N N . THR A 1 1050 ? 1.971 29.378 -8.702 1.00 86.25 1050 THR A N 1
ATOM 7906 C CA . THR A 1 1050 ? 0.755 28.595 -8.446 1.00 86.25 1050 THR A CA 1
ATOM 7907 C C . THR A 1 1050 ? 0.849 27.829 -7.120 1.00 86.25 1050 THR A C 1
ATOM 7909 O O . THR A 1 1050 ? -0.098 27.885 -6.337 1.00 86.25 1050 THR A O 1
ATOM 7912 N N . SER A 1 1051 ? 1.998 27.223 -6.793 1.00 89.94 1051 SER A N 1
ATOM 7913 C CA . SER A 1 1051 ? 2.236 26.539 -5.509 1.00 89.94 1051 SER A CA 1
ATOM 7914 C C . SER A 1 1051 ? 2.150 27.481 -4.308 1.00 89.94 1051 SER A C 1
ATOM 7916 O O . SER A 1 1051 ? 1.397 27.187 -3.380 1.00 89.94 1051 SER A O 1
ATOM 7918 N N . LYS A 1 1052 ? 2.805 28.656 -4.343 1.00 89.69 1052 LYS A N 1
ATOM 7919 C CA . LYS A 1 1052 ? 2.656 29.698 -3.304 1.00 89.69 1052 LYS A CA 1
ATOM 7920 C C . LYS A 1 1052 ? 1.195 30.075 -3.089 1.00 89.69 1052 LYS A C 1
ATOM 7922 O O . LYS A 1 1052 ? 0.756 30.248 -1.956 1.00 89.69 1052 LYS A O 1
ATOM 7927 N N . THR A 1 1053 ? 0.424 30.162 -4.171 1.00 84.81 1053 THR A N 1
ATOM 7928 C CA . THR A 1 1053 ? -0.993 30.536 -4.097 1.00 84.81 1053 THR A CA 1
ATOM 7929 C C . THR A 1 1053 ? -1.867 29.419 -3.514 1.00 84.81 1053 THR A C 1
ATOM 7931 O O . THR A 1 1053 ? -2.793 29.713 -2.766 1.00 84.81 1053 THR A O 1
ATOM 7934 N N . VAL A 1 1054 ? -1.575 28.150 -3.815 1.00 85.56 1054 VAL A N 1
ATOM 7935 C CA . VAL A 1 1054 ? -2.292 26.981 -3.265 1.00 85.56 1054 VAL A CA 1
ATOM 7936 C C . VAL A 1 1054 ? -1.978 26.775 -1.779 1.00 85.56 1054 VAL A C 1
ATOM 7938 O O . VAL A 1 1054 ? -2.887 26.624 -0.964 1.00 85.56 1054 VAL A O 1
ATOM 7941 N N . MET A 1 1055 ? -0.698 26.837 -1.406 1.00 88.31 1055 MET A N 1
ATOM 7942 C CA . MET A 1 1055 ? -0.236 26.647 -0.025 1.00 88.31 1055 MET A CA 1
ATOM 7943 C C . MET A 1 1055 ? -0.478 27.875 0.872 1.00 88.31 1055 MET A C 1
ATOM 7945 O O . MET A 1 1055 ? -0.326 27.778 2.087 1.00 88.31 1055 MET A O 1
ATOM 7949 N N . GLN A 1 1056 ? -0.890 29.016 0.303 1.00 85.94 1056 GLN A N 1
ATOM 7950 C CA . GLN A 1 1056 ? -0.926 30.323 0.980 1.00 85.94 1056 GLN A CA 1
ATOM 7951 C C . GLN A 1 1056 ? 0.431 30.645 1.626 1.00 85.94 1056 GLN A C 1
ATOM 7953 O O . GLN A 1 1056 ? 0.546 30.863 2.834 1.00 85.94 1056 GLN A O 1
ATOM 7958 N N . ALA A 1 1057 ? 1.481 30.614 0.805 1.00 88.19 1057 ALA A N 1
ATOM 7959 C CA . ALA A 1 1057 ? 2.836 30.920 1.228 1.00 88.19 1057 ALA A CA 1
ATOM 7960 C C . ALA A 1 1057 ? 3.216 32.376 0.918 1.00 88.19 1057 ALA A C 1
ATOM 7962 O O . ALA A 1 1057 ? 3.036 32.854 -0.205 1.00 88.19 1057 ALA A O 1
ATOM 7963 N N . ALA A 1 1058 ? 3.756 33.071 1.918 1.00 87.12 1058 ALA A N 1
ATOM 7964 C CA . ALA A 1 1058 ? 4.168 34.470 1.844 1.00 87.12 1058 ALA A CA 1
ATOM 7965 C C . ALA A 1 1058 ? 5.527 34.662 1.147 1.00 87.12 1058 ALA A C 1
ATOM 7967 O O . ALA A 1 1058 ? 5.772 35.714 0.557 1.00 87.12 1058 ALA A O 1
ATOM 7968 N N . SER A 1 1059 ? 6.399 33.652 1.193 1.00 88.19 1059 SER A N 1
ATOM 7969 C CA . SER A 1 1059 ? 7.741 33.657 0.599 1.00 88.19 1059 SER A CA 1
ATOM 7970 C C . SER A 1 1059 ? 8.047 32.331 -0.105 1.00 88.19 1059 SER A C 1
ATOM 7972 O O . SER A 1 1059 ? 7.262 31.381 -0.046 1.00 88.19 1059 SER A O 1
ATOM 7974 N N . GLN A 1 1060 ? 9.192 32.247 -0.787 1.00 87.31 1060 GLN A N 1
ATOM 7975 C CA . GLN A 1 1060 ? 9.647 30.986 -1.371 1.00 87.31 1060 GLN A CA 1
ATOM 7976 C C . GLN A 1 1060 ? 10.024 29.952 -0.300 1.00 87.31 1060 GLN A C 1
ATOM 7978 O O . GLN A 1 1060 ? 9.702 28.782 -0.473 1.00 87.31 1060 GLN A O 1
ATOM 7983 N N . THR A 1 1061 ? 10.635 30.375 0.810 1.00 90.94 1061 THR A N 1
ATOM 7984 C CA . THR A 1 1061 ? 10.982 29.501 1.945 1.00 90.94 1061 THR A CA 1
ATOM 7985 C C . THR A 1 1061 ? 9.727 28.929 2.604 1.00 90.94 1061 THR A C 1
ATOM 7987 O O . THR A 1 1061 ? 9.587 27.718 2.696 1.00 90.94 1061 THR A O 1
ATOM 7990 N N . ASP A 1 1062 ? 8.745 29.780 2.914 1.00 93.31 1062 ASP A N 1
ATOM 7991 C CA . ASP A 1 1062 ? 7.450 29.380 3.489 1.00 93.31 1062 ASP A CA 1
ATOM 7992 C C . ASP A 1 1062 ? 6.694 28.382 2.584 1.00 93.31 1062 ASP A C 1
ATOM 7994 O O . ASP A 1 1062 ? 6.041 27.458 3.059 1.00 93.31 1062 ASP A O 1
ATOM 7998 N N . MET A 1 1063 ? 6.836 28.498 1.258 1.00 92.62 1063 MET A N 1
ATOM 7999 C CA . MET A 1 1063 ? 6.289 27.514 0.313 1.00 92.62 1063 MET A CA 1
ATOM 8000 C C . MET A 1 1063 ? 7.027 26.173 0.373 1.00 92.62 1063 MET A C 1
ATOM 8002 O O . MET A 1 1063 ? 6.402 25.128 0.225 1.00 92.62 1063 MET A O 1
ATOM 8006 N N . ILE A 1 1064 ? 8.346 26.191 0.558 1.00 93.31 1064 ILE A N 1
ATOM 8007 C CA . ILE A 1 1064 ? 9.167 24.985 0.671 1.00 93.31 1064 ILE A CA 1
ATOM 8008 C C . ILE A 1 1064 ? 8.907 24.263 1.994 1.00 93.31 1064 ILE A C 1
ATOM 8010 O O . ILE A 1 1064 ? 8.762 23.044 1.989 1.00 93.31 1064 ILE A O 1
ATOM 8014 N N . ASP A 1 1065 ? 8.755 24.986 3.098 1.00 93.06 1065 ASP A N 1
ATOM 8015 C CA . ASP A 1 1065 ? 8.499 24.368 4.399 1.00 93.06 1065 ASP A CA 1
ATOM 8016 C C . ASP A 1 1065 ? 7.061 23.835 4.500 1.00 93.06 1065 ASP A C 1
ATOM 8018 O O . ASP A 1 1065 ? 6.870 22.682 4.889 1.00 93.06 1065 ASP A O 1
ATOM 8022 N N . LYS A 1 1066 ? 6.063 24.569 3.979 1.00 94.12 1066 LYS A N 1
ATOM 8023 C CA . LYS A 1 1066 ? 4.702 24.030 3.774 1.00 94.12 1066 LYS A CA 1
ATOM 8024 C C . LYS A 1 1066 ? 4.677 22.848 2.806 1.00 94.12 1066 LYS A C 1
ATOM 8026 O O . LYS A 1 1066 ? 3.850 21.956 2.959 1.00 94.12 1066 LYS A O 1
ATOM 8031 N N . MET A 1 1067 ? 5.569 22.794 1.815 1.00 94.06 1067 MET A N 1
ATOM 8032 C CA . MET A 1 1067 ? 5.698 21.630 0.932 1.00 94.06 1067 MET A CA 1
ATOM 8033 C C . MET A 1 1067 ? 6.273 20.415 1.673 1.00 94.06 1067 MET A C 1
ATOM 8035 O O . MET A 1 1067 ? 5.755 19.316 1.479 1.00 94.06 1067 MET A O 1
ATOM 8039 N N . LYS A 1 1068 ? 7.276 20.595 2.547 1.00 94.12 1068 LYS A N 1
ATOM 8040 C CA . LYS A 1 1068 ? 7.788 19.525 3.425 1.00 94.12 1068 LYS A CA 1
ATOM 8041 C C . LYS A 1 1068 ? 6.667 18.973 4.307 1.00 94.12 1068 LYS A C 1
ATOM 8043 O O . LYS A 1 1068 ? 6.411 17.773 4.259 1.00 94.12 1068 LYS A O 1
ATOM 8048 N N . SER A 1 1069 ? 5.954 19.829 5.043 1.00 91.31 1069 SER A N 1
ATOM 8049 C CA . SER A 1 1069 ? 4.902 19.390 5.972 1.00 91.31 1069 SER A CA 1
ATOM 8050 C C . SER A 1 1069 ? 3.674 18.798 5.261 1.00 91.31 1069 SER A C 1
ATOM 8052 O O . SER A 1 1069 ? 3.145 17.773 5.693 1.00 91.31 1069 SER A O 1
ATOM 8054 N N . THR A 1 1070 ? 3.278 19.342 4.102 1.00 93.94 1070 THR A N 1
ATOM 8055 C CA . THR A 1 1070 ? 2.224 18.759 3.247 1.00 93.94 1070 THR A CA 1
ATOM 8056 C C . THR A 1 1070 ? 2.588 17.344 2.793 1.00 93.94 1070 THR A C 1
ATOM 8058 O O . THR A 1 1070 ? 1.747 16.454 2.861 1.00 93.94 1070 THR A O 1
ATOM 8061 N N . VAL A 1 1071 ? 3.827 17.101 2.346 1.00 94.19 1071 VAL A N 1
ATOM 8062 C CA . VAL A 1 1071 ? 4.243 15.763 1.882 1.00 94.19 1071 VAL A CA 1
ATOM 8063 C C . VAL A 1 1071 ? 4.428 14.792 3.057 1.00 94.19 1071 VAL A C 1
ATOM 8065 O O . VAL A 1 1071 ? 3.968 13.654 2.972 1.00 94.19 1071 VAL A O 1
ATOM 8068 N N . LEU A 1 1072 ? 5.010 15.243 4.176 1.00 90.44 1072 LEU A N 1
ATOM 8069 C CA . LEU A 1 1072 ? 5.150 14.450 5.408 1.00 90.44 1072 LEU A CA 1
ATOM 8070 C C . LEU A 1 1072 ? 3.807 14.078 6.057 1.00 90.44 1072 LEU A C 1
ATOM 8072 O O . LEU A 1 1072 ? 3.762 13.116 6.820 1.00 90.44 1072 LEU A O 1
ATOM 8076 N N . SER A 1 1073 ? 2.712 14.773 5.736 1.00 90.00 1073 SER A N 1
ATOM 8077 C CA . SER A 1 1073 ? 1.375 14.512 6.291 1.00 90.00 1073 SER A CA 1
ATOM 8078 C C . SER A 1 1073 ? 0.397 13.807 5.337 1.00 90.00 1073 SER A C 1
ATOM 8080 O O . SER A 1 1073 ? -0.750 13.588 5.722 1.00 90.00 1073 SER A O 1
ATOM 8082 N N . LEU A 1 1074 ? 0.828 13.393 4.134 1.00 92.19 1074 LEU A N 1
ATOM 8083 C CA . LEU A 1 1074 ? 0.023 12.556 3.223 1.00 92.19 1074 LEU A CA 1
ATOM 8084 C C . LEU A 1 1074 ? -0.344 11.212 3.877 1.00 92.19 1074 LEU A C 1
ATOM 8086 O O . LEU A 1 1074 ? 0.546 10.519 4.375 1.00 92.19 1074 LEU A O 1
ATOM 8090 N N . ASP A 1 1075 ? -1.610 10.809 3.826 1.00 87.62 1075 ASP A N 1
ATOM 8091 C CA . ASP A 1 1075 ? -2.060 9.466 4.229 1.00 87.62 1075 ASP A CA 1
ATOM 8092 C C . ASP A 1 1075 ? -1.795 8.423 3.123 1.00 87.62 1075 ASP A C 1
ATOM 8094 O O . ASP A 1 1075 ? -1.436 8.760 1.992 1.00 87.62 1075 ASP A O 1
ATOM 8098 N N . SER A 1 1076 ? -1.960 7.134 3.435 1.00 83.75 1076 SER A N 1
ATOM 8099 C CA . SER A 1 1076 ? -1.790 6.036 2.468 1.00 83.75 1076 SER A CA 1
ATOM 8100 C C . SER A 1 1076 ? -2.635 6.233 1.195 1.00 83.75 1076 SER A C 1
ATOM 8102 O O . SER A 1 1076 ? -3.832 6.508 1.262 1.00 83.75 1076 SER A O 1
ATOM 8104 N N . ASN A 1 1077 ? -1.999 6.080 0.026 1.00 83.75 1077 ASN A N 1
ATOM 8105 C CA . ASN A 1 1077 ? -2.524 6.384 -1.319 1.00 83.75 1077 ASN A CA 1
ATOM 8106 C C . ASN A 1 1077 ? -2.920 7.857 -1.584 1.00 83.75 1077 ASN A C 1
ATOM 8108 O O . ASN A 1 1077 ? -3.377 8.171 -2.690 1.00 83.75 1077 ASN A O 1
ATOM 8112 N N . GLU A 1 1078 ? -2.710 8.790 -0.649 1.00 91.75 1078 GLU A N 1
ATOM 8113 C CA . GLU A 1 1078 ? -2.768 10.217 -0.972 1.00 91.75 1078 GLU A CA 1
ATOM 8114 C C . GLU A 1 1078 ? -1.534 10.649 -1.779 1.00 91.75 1078 GLU A C 1
ATOM 8116 O O . GLU A 1 1078 ? -0.438 10.086 -1.669 1.00 91.75 1078 GLU A O 1
ATOM 8121 N N . SER A 1 1079 ? -1.707 11.681 -2.605 1.00 94.56 1079 SER A N 1
ATOM 8122 C CA . SER A 1 1079 ? -0.602 12.282 -3.357 1.00 94.56 1079 SER A CA 1
ATOM 8123 C C . SER A 1 1079 ? -0.790 13.770 -3.617 1.00 94.56 1079 SER A C 1
ATOM 8125 O O . SER A 1 1079 ? -1.916 14.266 -3.703 1.00 94.56 1079 SER A O 1
ATOM 8127 N N . ILE A 1 1080 ? 0.334 14.464 -3.804 1.00 96.50 1080 ILE A N 1
ATOM 8128 C CA . ILE A 1 1080 ? 0.410 15.824 -4.343 1.00 96.50 1080 ILE A CA 1
ATOM 8129 C C . ILE A 1 1080 ? 1.310 15.835 -5.580 1.00 96.50 1080 ILE A C 1
ATOM 8131 O O . ILE A 1 1080 ? 2.401 15.265 -5.583 1.00 96.50 1080 ILE A O 1
ATOM 8135 N N . ALA A 1 1081 ? 0.845 16.483 -6.644 1.00 96.19 1081 ALA A N 1
ATOM 8136 C CA . ALA A 1 1081 ? 1.527 16.566 -7.925 1.00 96.19 1081 ALA A CA 1
ATOM 8137 C C . ALA A 1 1081 ? 1.614 18.012 -8.425 1.00 96.19 1081 ALA A C 1
ATOM 8139 O O . ALA A 1 1081 ? 0.652 18.777 -8.346 1.00 96.19 1081 ALA A O 1
ATOM 8140 N N . PHE A 1 1082 ? 2.773 18.360 -8.971 1.00 95.94 1082 PHE A N 1
ATOM 8141 C CA . PHE A 1 1082 ? 3.122 19.658 -9.526 1.00 95.94 1082 PHE A CA 1
ATOM 8142 C C . PHE A 1 1082 ? 3.372 19.485 -11.022 1.00 95.94 1082 PHE A C 1
ATOM 8144 O O . PHE A 1 1082 ? 4.292 18.764 -11.412 1.00 95.94 1082 PHE A O 1
ATOM 8151 N N . ASN A 1 1083 ? 2.585 20.148 -11.869 1.00 92.75 1083 ASN A N 1
ATOM 8152 C CA . ASN A 1 1083 ? 2.734 20.050 -13.320 1.00 92.75 1083 ASN A CA 1
ATOM 8153 C C . ASN A 1 1083 ? 3.286 21.333 -13.952 1.00 92.75 1083 ASN A C 1
ATOM 8155 O O . ASN A 1 1083 ? 3.130 22.446 -13.437 1.00 92.75 1083 ASN A O 1
ATOM 8159 N N . ARG A 1 1084 ? 3.947 21.161 -15.099 1.00 90.88 1084 ARG A N 1
ATOM 8160 C CA . ARG A 1 1084 ? 4.426 22.245 -15.952 1.00 90.88 1084 ARG A CA 1
ATOM 8161 C C . ARG A 1 1084 ? 4.319 21.842 -17.417 1.00 90.88 1084 ARG A C 1
ATOM 8163 O O . ARG A 1 1084 ? 5.123 21.060 -17.916 1.00 90.88 1084 ARG A O 1
ATOM 8170 N N . THR A 1 1085 ? 3.364 22.428 -18.130 1.00 87.56 1085 THR A N 1
ATOM 8171 C CA . THR A 1 1085 ? 3.136 22.155 -19.554 1.00 87.56 1085 THR A CA 1
ATOM 8172 C C . THR A 1 1085 ? 3.597 23.328 -20.414 1.00 87.56 1085 THR A C 1
ATOM 8174 O O . THR A 1 1085 ? 3.210 24.481 -20.195 1.00 87.56 1085 THR A O 1
ATOM 8177 N N . TYR A 1 1086 ? 4.408 23.030 -21.423 1.00 86.12 1086 TYR A N 1
ATOM 8178 C CA . TYR A 1 1086 ? 4.718 23.925 -22.532 1.00 86.12 1086 TYR A CA 1
ATOM 8179 C C . TYR A 1 1086 ? 4.077 23.362 -23.797 1.00 86.12 1086 TYR A C 1
ATOM 8181 O O . TYR A 1 1086 ? 4.162 22.164 -24.047 1.00 86.12 1086 TYR A O 1
ATOM 8189 N N . GLY A 1 1087 ? 3.473 24.213 -24.615 1.00 82.31 1087 GLY A N 1
ATOM 8190 C CA . GLY A 1 1087 ? 2.925 23.812 -25.906 1.00 82.31 1087 GLY A CA 1
ATOM 8191 C C . GLY A 1 1087 ? 3.066 24.912 -26.942 1.00 82.31 1087 GLY A C 1
ATOM 8192 O O . GLY A 1 1087 ? 3.308 26.072 -26.606 1.00 82.31 1087 GLY A O 1
ATOM 8193 N N . GLY A 1 1088 ? 2.922 24.545 -28.206 1.00 80.62 1088 GLY A N 1
ATOM 8194 C CA . GLY A 1 1088 ? 2.856 25.485 -29.313 1.00 80.62 1088 GLY A CA 1
ATOM 8195 C C . GLY A 1 1088 ? 2.594 24.771 -30.627 1.00 80.62 1088 GLY A C 1
ATOM 8196 O O . GLY A 1 1088 ? 2.863 23.579 -30.771 1.00 80.62 1088 GLY A O 1
ATOM 8197 N N . GLY A 1 1089 ? 2.044 25.489 -31.593 1.00 83.06 1089 GLY A N 1
ATOM 8198 C CA . GLY A 1 1089 ? 1.640 24.899 -32.859 1.00 83.06 1089 GLY A CA 1
ATOM 8199 C C . GLY A 1 1089 ? 1.326 25.929 -33.921 1.00 83.06 1089 GLY A C 1
ATOM 8200 O O . GLY A 1 1089 ? 1.193 27.112 -33.627 1.00 83.06 1089 GLY A O 1
ATOM 8201 N N . ALA A 1 1090 ? 1.186 25.461 -35.154 1.00 82.56 1090 ALA A N 1
ATOM 8202 C CA . ALA A 1 1090 ? 0.669 26.246 -36.264 1.00 82.56 1090 ALA A CA 1
ATOM 8203 C C . ALA A 1 1090 ? -0.733 25.748 -36.630 1.00 82.56 1090 ALA A C 1
ATOM 8205 O O . ALA A 1 1090 ? -0.967 24.540 -36.679 1.00 82.56 1090 ALA A O 1
ATOM 8206 N N . SER A 1 1091 ? -1.652 26.667 -36.908 1.00 82.94 1091 SER A N 1
ATOM 8207 C CA . SER A 1 1091 ? -3.007 26.365 -37.377 1.00 82.94 1091 SER A CA 1
ATOM 8208 C C . SER A 1 1091 ? -3.443 27.373 -38.432 1.00 82.94 1091 SER A C 1
ATOM 8210 O O . SER A 1 1091 ? -3.242 28.573 -38.257 1.00 82.94 1091 SER A O 1
ATOM 8212 N N . MET A 1 1092 ? -4.061 26.888 -39.506 1.00 83.62 1092 MET A N 1
ATOM 8213 C CA . MET A 1 1092 ? -4.561 27.692 -40.622 1.00 83.62 1092 MET A CA 1
ATOM 8214 C C . MET A 1 1092 ? -5.991 27.280 -40.977 1.00 83.62 1092 MET A C 1
ATOM 8216 O O . MET A 1 1092 ? -6.399 26.143 -40.742 1.00 83.62 1092 MET A O 1
ATOM 8220 N N . SER A 1 1093 ? -6.743 28.204 -41.569 1.00 87.00 1093 SER A N 1
ATOM 8221 C CA . SER A 1 1093 ? -8.071 27.949 -42.133 1.00 87.00 1093 SER A CA 1
ATOM 8222 C C . SER A 1 1093 ? -8.258 28.747 -43.421 1.00 87.00 1093 SER A C 1
ATOM 8224 O O . SER A 1 1093 ? -7.545 29.724 -43.655 1.00 87.00 1093 SER A O 1
ATOM 8226 N N . PHE A 1 1094 ? -9.197 28.319 -44.257 1.00 89.56 1094 PHE A N 1
ATOM 8227 C CA . PHE A 1 1094 ? -9.544 28.965 -45.518 1.00 89.56 1094 PHE A CA 1
ATOM 8228 C C . PHE A 1 1094 ? -11.063 28.970 -45.657 1.00 89.56 1094 PHE A C 1
ATOM 8230 O O . PHE A 1 1094 ? -11.681 27.916 -45.579 1.00 89.56 1094 PHE A O 1
ATOM 8237 N N . VAL A 1 1095 ? -11.669 30.142 -45.834 1.00 88.06 1095 VAL A N 1
ATOM 8238 C CA . VAL A 1 1095 ? -13.111 30.285 -46.071 1.00 88.06 1095 VAL A CA 1
ATOM 8239 C C . VAL A 1 1095 ? -13.341 30.204 -47.575 1.00 88.06 1095 VAL A C 1
ATOM 8241 O O . VAL A 1 1095 ? -12.948 31.124 -48.285 1.00 88.06 1095 VAL A O 1
ATOM 8244 N N . VAL A 1 1096 ? -13.950 29.127 -48.068 1.00 88.50 1096 VAL A N 1
ATOM 8245 C CA . VAL A 1 1096 ? -14.227 28.965 -49.505 1.00 88.50 1096 VAL A CA 1
ATOM 8246 C C . VAL A 1 1096 ? -15.340 29.929 -49.925 1.00 88.50 1096 VAL A C 1
ATOM 8248 O O . VAL A 1 1096 ? -16.385 29.995 -49.276 1.00 88.50 1096 VAL A O 1
ATOM 8251 N N . SER A 1 1097 ? -15.124 30.660 -51.018 1.00 81.75 1097 SER A N 1
ATOM 8252 C CA . SER A 1 1097 ? -16.110 31.573 -51.612 1.00 81.75 1097 SER A CA 1
ATOM 8253 C C . SER A 1 1097 ? -16.830 30.925 -52.799 1.00 81.75 1097 SER A C 1
ATOM 8255 O O . SER A 1 1097 ? -16.385 29.921 -53.346 1.00 81.75 1097 SER A O 1
ATOM 8257 N N . GLY A 1 1098 ? -17.966 31.496 -53.212 1.00 79.00 1098 GLY A N 1
ATOM 8258 C CA . GLY A 1 1098 ? -18.674 31.084 -54.435 1.00 79.00 1098 GLY A CA 1
ATOM 8259 C C . GLY A 1 1098 ? -19.431 29.750 -54.361 1.00 79.00 1098 GLY A C 1
ATOM 8260 O O . GLY A 1 1098 ? -20.014 29.330 -55.358 1.00 79.00 1098 GLY A O 1
ATOM 8261 N N . THR A 1 1099 ? -19.469 29.079 -53.206 1.00 79.06 1099 THR A N 1
ATOM 8262 C CA . THR A 1 1099 ? -20.258 27.851 -53.031 1.00 79.06 1099 THR A CA 1
ATOM 8263 C C . THR A 1 1099 ? -21.765 28.137 -53.007 1.00 79.06 1099 THR A C 1
ATOM 8265 O O . THR A 1 1099 ? -22.167 29.102 -52.360 1.00 79.06 1099 THR A O 1
ATOM 8268 N N . PRO A 1 1100 ? -22.624 27.259 -53.563 1.00 80.44 1100 PRO A N 1
ATOM 8269 C CA . PRO A 1 1100 ? -24.084 27.376 -53.441 1.00 80.44 1100 PRO A CA 1
ATOM 8270 C C . PRO A 1 1100 ? -24.617 27.030 -52.035 1.00 80.44 1100 PRO A C 1
ATOM 8272 O O . PRO A 1 1100 ? -25.820 27.093 -51.794 1.00 80.44 1100 PRO A O 1
ATOM 8275 N N . LEU A 1 1101 ? -23.742 26.632 -51.105 1.00 77.06 1101 LEU A N 1
ATOM 8276 C CA . LEU A 1 1101 ? -24.087 26.384 -49.707 1.00 77.06 1101 LEU A CA 1
ATOM 8277 C C . LEU A 1 1101 ? -24.329 27.722 -48.980 1.00 77.06 1101 LEU A C 1
ATOM 8279 O O . LEU A 1 1101 ? -23.473 28.603 -49.067 1.00 77.06 1101 LEU A O 1
ATOM 8283 N N . PRO A 1 1102 ? -25.418 27.877 -48.198 1.00 74.12 1102 PRO A N 1
ATOM 8284 C CA . PRO A 1 1102 ? -25.670 29.108 -47.438 1.00 74.12 1102 PRO A CA 1
ATOM 8285 C C . PRO A 1 1102 ? -24.638 29.331 -46.318 1.00 74.12 1102 PRO A C 1
ATOM 8287 O O . PRO A 1 1102 ? -24.421 30.456 -45.877 1.00 74.12 1102 PRO A O 1
ATOM 8290 N N . PHE A 1 1103 ? -23.968 28.267 -45.874 1.00 80.94 1103 PHE A N 1
ATOM 8291 C CA . PHE A 1 1103 ? -22.774 28.325 -45.040 1.00 80.94 1103 PHE A CA 1
ATOM 8292 C C . PHE A 1 1103 ? -21.533 28.126 -45.933 1.00 80.94 1103 PHE A C 1
ATOM 8294 O O . PHE A 1 1103 ? -21.338 27.019 -46.436 1.00 80.94 1103 PHE A O 1
ATOM 8301 N N . PRO A 1 1104 ? -20.664 29.139 -46.125 1.00 82.69 1104 PRO A N 1
ATOM 8302 C CA . PRO A 1 1104 ? -19.404 28.930 -46.832 1.00 82.69 1104 PRO A CA 1
ATOM 8303 C C . PRO A 1 1104 ? -18.539 27.942 -46.029 1.00 82.69 1104 PRO A C 1
ATOM 8305 O O . PRO A 1 1104 ? -18.362 28.146 -44.819 1.00 82.69 1104 PRO A O 1
ATOM 8308 N N . PRO A 1 1105 ? -18.031 26.859 -46.646 1.00 89.00 1105 PRO A N 1
ATOM 8309 C CA . PRO A 1 1105 ? -17.244 25.867 -45.935 1.00 89.00 1105 PRO A CA 1
ATOM 8310 C C . PRO A 1 1105 ? -15.862 26.419 -45.588 1.00 89.00 1105 PRO A C 1
ATOM 8312 O O . PRO A 1 1105 ? -15.234 27.143 -46.360 1.00 89.00 1105 PRO A O 1
ATOM 8315 N N . VAL A 1 1106 ? -15.388 26.054 -44.402 1.00 89.56 1106 VAL A N 1
ATOM 8316 C CA . VAL A 1 1106 ? -14.134 26.517 -43.811 1.00 89.56 1106 VAL A CA 1
ATOM 8317 C C . VAL A 1 1106 ? -13.274 25.303 -43.442 1.00 89.56 1106 VAL A C 1
ATOM 8319 O O . VAL A 1 1106 ? -13.239 24.886 -42.278 1.00 89.56 1106 VAL A O 1
ATOM 8322 N N . PRO A 1 1107 ? -12.598 24.670 -44.418 1.00 92.06 1107 PRO A N 1
ATOM 8323 C CA . PRO A 1 1107 ? -11.511 23.749 -44.127 1.00 92.06 1107 PRO A CA 1
ATOM 8324 C C . PRO A 1 1107 ? -10.387 24.448 -43.349 1.00 92.06 1107 PRO A C 1
ATOM 8326 O O . PRO A 1 1107 ? -10.077 25.627 -43.540 1.00 92.06 1107 PRO A O 1
ATOM 8329 N N . GLY A 1 1108 ? -9.737 23.687 -42.481 1.00 89.81 1108 GLY A N 1
ATOM 8330 C CA . GLY A 1 1108 ? -8.582 24.115 -41.713 1.00 89.81 1108 GLY A CA 1
ATOM 8331 C C . GLY A 1 1108 ? -7.775 22.931 -41.203 1.00 89.81 1108 GLY A C 1
ATOM 8332 O O . GLY A 1 1108 ? -8.224 21.784 -41.212 1.00 89.81 1108 GLY A O 1
ATOM 8333 N N . GLY A 1 1109 ? -6.562 23.214 -40.758 1.00 89.81 1109 GLY A N 1
ATOM 8334 C CA . GLY A 1 1109 ? -5.654 22.203 -40.244 1.00 89.81 1109 GLY A CA 1
ATOM 8335 C C . GLY A 1 1109 ? -4.542 22.819 -39.414 1.00 89.81 1109 GLY A C 1
ATOM 8336 O O . GLY A 1 1109 ? -4.282 24.022 -39.480 1.00 89.81 1109 GLY A O 1
ATOM 8337 N N . GLY A 1 1110 ? -3.887 21.991 -38.614 1.00 88.75 1110 GLY A N 1
ATOM 8338 C CA . GLY A 1 1110 ? -2.791 22.427 -37.770 1.00 88.75 1110 GLY A CA 1
ATOM 8339 C C . GLY A 1 1110 ? -1.984 21.282 -37.185 1.00 88.75 1110 GLY A C 1
ATOM 8340 O O . GLY A 1 1110 ? -2.398 20.123 -37.191 1.00 88.75 1110 GLY A O 1
ATOM 8341 N N . VAL A 1 1111 ? -0.819 21.638 -36.660 1.00 88.75 1111 VAL A N 1
ATOM 8342 C CA . VAL A 1 1111 ? 0.067 20.746 -35.916 1.00 88.75 1111 VAL A CA 1
ATOM 8343 C C . VAL A 1 1111 ? 0.502 21.478 -34.657 1.00 88.75 1111 VAL A C 1
ATOM 8345 O O . VAL A 1 1111 ? 1.063 22.571 -34.739 1.00 88.75 1111 VAL A O 1
ATOM 8348 N N . SER A 1 1112 ? 0.257 20.874 -33.499 1.00 86.19 1112 SER A N 1
ATOM 8349 C CA . SER A 1 1112 ? 0.729 21.362 -32.202 1.00 86.19 1112 SER A CA 1
ATOM 8350 C C . SER A 1 1112 ? 1.627 20.330 -31.537 1.00 86.19 1112 SER A C 1
ATOM 8352 O O . SER A 1 1112 ? 1.266 19.158 -31.472 1.00 86.19 1112 SER A O 1
ATOM 8354 N N . GLY A 1 1113 ? 2.767 20.767 -31.012 1.00 86.88 1113 GLY A N 1
ATOM 8355 C CA . GLY A 1 1113 ? 3.584 19.990 -30.090 1.00 86.88 1113 GLY A CA 1
ATOM 8356 C C . GLY A 1 1113 ? 3.346 20.437 -28.650 1.00 86.88 1113 GLY A C 1
ATOM 8357 O O . GLY A 1 1113 ? 3.263 21.634 -28.375 1.00 86.88 1113 GLY A O 1
ATOM 8358 N N . GLU A 1 1114 ? 3.287 19.488 -27.722 1.00 85.12 1114 GLU A N 1
ATOM 8359 C CA . GLU A 1 1114 ? 3.300 19.764 -26.286 1.00 85.12 1114 GLU A CA 1
ATOM 8360 C C . GLU A 1 1114 ? 4.367 18.941 -25.560 1.00 85.12 1114 GLU A C 1
ATOM 8362 O O . GLU A 1 1114 ? 4.770 17.862 -25.996 1.00 85.12 1114 GLU A O 1
ATOM 8367 N N . ARG A 1 1115 ? 4.859 19.494 -24.453 1.00 86.44 1115 ARG A N 1
ATOM 8368 C CA . ARG A 1 1115 ? 5.873 18.921 -23.573 1.00 86.44 1115 ARG A CA 1
ATOM 8369 C C . ARG A 1 1115 ? 5.449 19.200 -22.142 1.00 86.44 1115 ARG A C 1
ATOM 8371 O O . ARG A 1 1115 ? 5.470 20.345 -21.684 1.00 86.44 1115 ARG A O 1
ATOM 8378 N N . ASN A 1 1116 ? 5.025 18.143 -21.474 1.00 90.94 1116 ASN A N 1
ATOM 8379 C CA . ASN A 1 1116 ? 4.540 18.167 -20.115 1.00 90.94 1116 ASN A CA 1
ATOM 8380 C C . ASN A 1 1116 ? 5.600 17.591 -19.175 1.00 90.94 1116 ASN A C 1
ATOM 8382 O O . ASN A 1 1116 ? 6.260 16.600 -19.482 1.00 90.94 1116 ASN A O 1
ATOM 8386 N N . TYR A 1 1117 ? 5.744 18.229 -18.025 1.00 94.56 1117 TYR A N 1
ATOM 8387 C CA . TYR A 1 1117 ? 6.554 17.761 -16.916 1.00 94.56 1117 TYR A CA 1
ATOM 8388 C C . TYR A 1 1117 ? 5.642 17.601 -15.704 1.00 94.56 1117 TYR A C 1
ATOM 8390 O O . TYR A 1 1117 ? 4.823 18.485 -15.438 1.00 94.56 1117 TYR A O 1
ATOM 8398 N N . ASN A 1 1118 ? 5.795 16.511 -14.961 1.00 95.44 1118 ASN A N 1
ATOM 8399 C CA . ASN A 1 1118 ? 5.081 16.282 -13.709 1.00 95.44 1118 ASN A CA 1
ATOM 8400 C C . ASN A 1 1118 ? 6.063 15.815 -12.633 1.00 95.44 1118 ASN A C 1
ATOM 8402 O O . ASN A 1 1118 ? 6.907 14.967 -12.905 1.00 95.44 1118 ASN A O 1
ATOM 8406 N N . LEU A 1 1119 ? 5.938 16.360 -11.427 1.00 96.81 1119 LEU A N 1
ATOM 8407 C CA . LEU A 1 1119 ? 6.582 15.857 -10.220 1.00 96.81 1119 LEU A CA 1
ATOM 8408 C C . LEU A 1 1119 ? 5.480 15.504 -9.229 1.00 96.81 1119 LEU A C 1
ATOM 8410 O O . LEU A 1 1119 ? 4.740 16.394 -8.819 1.00 96.81 1119 LEU A O 1
ATOM 8414 N N . SER A 1 1120 ? 5.382 14.243 -8.824 1.00 96.50 1120 SER A N 1
ATOM 8415 C CA . SER A 1 1120 ? 4.425 13.805 -7.805 1.00 96.50 1120 SER A CA 1
ATOM 8416 C C . SER A 1 1120 ? 5.099 13.111 -6.633 1.00 96.50 1120 SER A C 1
ATOM 8418 O O . SER A 1 1120 ? 6.002 12.299 -6.825 1.00 96.50 1120 SER A O 1
ATOM 8420 N N . PHE A 1 1121 ? 4.596 13.407 -5.438 1.00 97.19 1121 PHE A N 1
ATOM 8421 C CA . PHE A 1 1121 ? 4.900 12.731 -4.184 1.00 97.19 1121 PHE A CA 1
ATOM 8422 C C . PHE A 1 1121 ? 3.652 11.956 -3.759 1.00 97.19 1121 PHE A C 1
ATOM 8424 O O . PHE A 1 1121 ? 2.549 12.505 -3.782 1.00 97.19 1121 PHE A O 1
ATOM 8431 N N . SER A 1 1122 ? 3.813 10.691 -3.385 1.00 95.31 1122 SER A N 1
ATOM 8432 C CA . SER A 1 1122 ? 2.717 9.815 -2.951 1.00 95.31 1122 SER A CA 1
ATOM 8433 C C . SER A 1 1122 ? 3.168 8.922 -1.800 1.00 95.31 1122 SER A C 1
ATOM 8435 O O . SER A 1 1122 ? 4.312 8.463 -1.799 1.00 95.31 1122 SER A O 1
ATOM 8437 N N . ARG A 1 1123 ? 2.302 8.677 -0.812 1.00 91.44 1123 ARG A N 1
ATOM 8438 C CA . ARG A 1 1123 ? 2.648 7.814 0.327 1.00 91.44 1123 ARG A CA 1
ATOM 8439 C C . ARG A 1 1123 ? 2.691 6.347 -0.109 1.00 91.44 1123 ARG A C 1
ATOM 8441 O O . ARG A 1 1123 ? 1.701 5.825 -0.617 1.00 91.44 1123 ARG A O 1
ATOM 8448 N N . GLY A 1 1124 ? 3.824 5.689 0.118 1.00 84.94 1124 GLY A N 1
ATOM 8449 C CA . GLY A 1 1124 ? 3.944 4.231 0.149 1.00 84.94 1124 GLY A CA 1
ATOM 8450 C C . GLY A 1 1124 ? 3.951 3.707 1.590 1.00 84.94 1124 GLY A C 1
ATOM 8451 O O . GLY A 1 1124 ? 4.010 4.488 2.537 1.00 84.94 1124 GLY A O 1
ATOM 8452 N N . GLU A 1 1125 ? 3.930 2.382 1.764 1.00 73.25 1125 GLU A N 1
ATOM 8453 C CA . GLU A 1 1125 ? 3.899 1.738 3.093 1.00 73.25 1125 GLU A CA 1
ATOM 8454 C C . GLU A 1 1125 ? 5.083 2.179 3.988 1.00 73.25 1125 GLU A C 1
ATOM 8456 O O . GLU A 1 1125 ? 4.896 2.483 5.166 1.00 73.25 1125 GLU A O 1
ATOM 8461 N N . ASN A 1 1126 ? 6.282 2.297 3.399 1.00 73.81 1126 ASN A N 1
ATOM 8462 C CA . ASN A 1 1126 ? 7.547 2.533 4.111 1.00 73.81 1126 ASN A CA 1
ATOM 8463 C C . ASN A 1 1126 ? 8.201 3.902 3.806 1.00 73.81 1126 ASN A C 1
ATOM 8465 O O . ASN A 1 1126 ? 9.391 4.064 4.059 1.00 73.81 1126 ASN A O 1
ATOM 8469 N N . GLY A 1 1127 ? 7.486 4.861 3.204 1.00 88.06 1127 GLY A N 1
ATOM 8470 C CA . GLY A 1 1127 ? 8.079 6.149 2.818 1.00 88.06 1127 GLY A CA 1
ATOM 8471 C C . GLY A 1 1127 ? 7.297 6.909 1.746 1.00 88.06 1127 GLY A C 1
ATOM 8472 O O . GLY A 1 1127 ? 6.109 6.667 1.525 1.00 88.06 1127 GLY A O 1
ATOM 8473 N N . ILE A 1 1128 ? 7.967 7.836 1.060 1.00 93.88 1128 ILE A N 1
ATOM 8474 C CA . ILE A 1 1128 ? 7.389 8.669 -0.001 1.00 93.88 1128 ILE A CA 1
ATOM 8475 C C . ILE A 1 1128 ? 7.916 8.232 -1.368 1.00 93.88 1128 ILE A C 1
ATOM 8477 O O . ILE A 1 1128 ? 9.103 8.347 -1.661 1.00 93.88 1128 ILE A O 1
ATOM 8481 N N . ASN A 1 1129 ? 7.012 7.803 -2.244 1.00 94.81 1129 ASN A N 1
ATOM 8482 C CA . ASN A 1 1129 ? 7.312 7.563 -3.649 1.00 94.81 1129 ASN A CA 1
ATOM 8483 C C . ASN A 1 1129 ? 7.336 8.900 -4.400 1.00 94.81 1129 ASN A C 1
ATOM 8485 O O . ASN A 1 1129 ? 6.315 9.595 -4.478 1.00 94.81 1129 ASN A O 1
ATOM 8489 N N . VAL A 1 1130 ? 8.491 9.237 -4.972 1.00 96.06 1130 VAL A N 1
ATOM 8490 C CA . VAL A 1 1130 ? 8.717 10.408 -5.824 1.00 96.06 1130 VAL A CA 1
ATOM 8491 C C . VAL A 1 1130 ? 8.756 9.961 -7.281 1.00 96.06 1130 VAL A C 1
ATOM 8493 O O . VAL A 1 1130 ? 9.478 9.031 -7.633 1.00 96.06 1130 VAL A O 1
ATOM 8496 N N . ALA A 1 1131 ? 8.000 10.638 -8.142 1.00 95.81 1131 ALA A N 1
ATOM 8497 C CA . ALA A 1 1131 ? 7.982 10.378 -9.577 1.00 95.81 1131 ALA A CA 1
ATOM 8498 C C . ALA A 1 1131 ? 8.170 11.672 -10.376 1.00 95.81 1131 ALA A C 1
ATOM 8500 O O . ALA A 1 1131 ? 7.384 12.612 -10.237 1.00 95.81 1131 ALA A O 1
ATOM 8501 N N . PHE A 1 1132 ? 9.184 11.698 -11.242 1.00 96.19 1132 PHE A N 1
ATOM 8502 C CA . PHE A 1 1132 ? 9.382 12.723 -12.265 1.00 96.19 1132 PHE A CA 1
ATOM 8503 C C . PHE A 1 1132 ? 8.953 12.165 -13.621 1.00 96.19 1132 PHE A C 1
ATOM 8505 O O . PHE A 1 1132 ? 9.657 11.332 -14.177 1.00 96.19 1132 PHE A O 1
ATOM 8512 N N . GLU A 1 1133 ? 7.852 12.649 -14.193 1.00 94.06 1133 GLU A N 1
ATOM 8513 C CA . GLU A 1 1133 ? 7.448 12.331 -15.567 1.00 94.06 1133 GLU A CA 1
ATOM 8514 C C . GLU A 1 1133 ? 7.866 13.454 -16.526 1.00 94.06 1133 GLU A C 1
ATOM 8516 O O . GLU A 1 1133 ? 7.741 14.644 -16.215 1.00 94.06 1133 GLU A O 1
ATOM 8521 N N . ARG A 1 1134 ? 8.296 13.078 -17.731 1.00 92.25 1134 ARG A N 1
ATOM 8522 C CA . ARG A 1 1134 ? 8.326 13.941 -18.912 1.00 92.25 1134 ARG A CA 1
ATOM 8523 C C . ARG A 1 1134 ? 7.596 13.275 -20.080 1.00 92.25 1134 ARG A C 1
ATOM 8525 O O . ARG A 1 1134 ? 8.158 12.444 -20.805 1.00 92.25 1134 ARG A O 1
ATOM 8532 N N . SER A 1 1135 ? 6.372 13.728 -20.325 1.00 89.19 1135 SER A N 1
ATOM 8533 C CA . SER A 1 1135 ? 5.596 13.427 -21.529 1.00 89.19 1135 SER A CA 1
ATOM 8534 C C . SER A 1 1135 ? 5.835 14.478 -22.622 1.00 89.19 1135 SER A C 1
ATOM 8536 O O . SER A 1 1135 ? 6.062 15.660 -22.361 1.00 89.19 1135 SER A O 1
ATOM 8538 N N . GLY A 1 1136 ? 5.803 14.067 -23.887 1.00 86.31 1136 GLY A N 1
ATOM 8539 C CA . GLY A 1 1136 ? 5.899 14.996 -25.012 1.00 86.31 1136 GLY A CA 1
ATOM 8540 C C . GLY A 1 1136 ? 5.343 14.398 -26.291 1.00 86.31 1136 GLY A C 1
ATOM 8541 O O . GLY A 1 1136 ? 5.688 13.272 -26.646 1.00 86.31 1136 GLY A O 1
ATOM 8542 N N . GLY A 1 1137 ? 4.480 15.139 -26.981 1.00 87.94 1137 GLY A N 1
ATOM 8543 C CA . GLY A 1 1137 ? 3.740 14.625 -28.126 1.00 87.94 1137 GLY A CA 1
ATOM 8544 C C . GLY A 1 1137 ? 3.432 15.664 -29.187 1.00 87.94 1137 GLY A C 1
ATOM 8545 O O . GLY A 1 1137 ? 3.515 16.868 -28.952 1.00 87.94 1137 GLY A O 1
ATOM 8546 N N . ILE A 1 1138 ? 3.088 15.162 -30.369 1.00 91.25 1138 ILE A N 1
ATOM 8547 C CA . ILE A 1 1138 ? 2.666 15.946 -31.527 1.00 91.25 1138 ILE A CA 1
ATOM 8548 C C . ILE A 1 1138 ? 1.230 15.548 -31.855 1.00 91.25 1138 ILE A C 1
ATOM 8550 O O . ILE A 1 1138 ? 0.931 14.365 -32.017 1.00 91.25 1138 ILE A O 1
ATOM 8554 N N . THR A 1 1139 ? 0.363 16.547 -31.975 1.00 91.62 1139 THR A N 1
ATOM 8555 C CA . THR A 1 1139 ? -1.039 16.407 -32.368 1.00 91.62 1139 THR A CA 1
ATOM 8556 C C . THR A 1 1139 ? -1.237 17.060 -33.726 1.00 91.62 1139 THR A C 1
ATOM 8558 O O . THR A 1 1139 ? -1.158 18.284 -33.850 1.00 91.62 1139 THR A O 1
ATOM 8561 N N . GLY A 1 1140 ? -1.496 16.245 -34.747 1.00 94.06 1140 GLY A N 1
ATOM 8562 C CA . GLY A 1 1140 ? -2.050 16.717 -36.012 1.00 94.06 1140 GLY A CA 1
ATOM 8563 C C . GLY A 1 1140 ? -3.558 16.905 -35.870 1.00 94.06 1140 GLY A C 1
ATOM 8564 O O . GLY A 1 1140 ? -4.226 16.065 -35.266 1.00 94.06 1140 GLY A O 1
ATOM 8565 N N . LYS A 1 1141 ? -4.103 17.994 -36.411 1.00 93.19 1141 LYS A N 1
ATOM 8566 C CA . LYS A 1 1141 ? -5.538 18.299 -36.399 1.00 93.19 1141 LYS A CA 1
ATOM 8567 C C . LYS A 1 1141 ? -6.004 18.734 -37.786 1.00 93.19 1141 LYS A C 1
ATOM 8569 O O . LYS A 1 1141 ? -5.356 19.555 -38.427 1.00 93.19 1141 LYS A O 1
ATOM 8574 N N . VAL A 1 1142 ? -7.151 18.219 -38.216 1.00 94.31 1142 VAL A N 1
ATOM 8575 C CA . VAL A 1 1142 ? -7.881 18.640 -39.419 1.00 94.31 1142 VAL A CA 1
ATOM 8576 C C . VAL A 1 1142 ? -9.290 19.028 -38.990 1.00 94.31 1142 VAL A C 1
ATOM 8578 O O . VAL A 1 1142 ? -9.907 18.337 -38.182 1.00 94.31 1142 VAL A O 1
ATOM 8581 N N . SER A 1 1143 ? -9.804 20.139 -39.501 1.00 92.31 1143 SER A N 1
ATOM 8582 C CA . SER A 1 1143 ? -11.126 20.663 -39.159 1.00 92.31 1143 SER A CA 1
ATOM 8583 C C . SER A 1 1143 ? -11.889 21.095 -40.400 1.00 92.31 1143 SER A C 1
ATOM 8585 O O . SER A 1 1143 ? -11.323 21.719 -41.292 1.00 92.31 1143 SER A O 1
ATOM 8587 N N . TYR A 1 1144 ? -13.188 20.842 -40.405 1.00 93.56 1144 TYR A N 1
ATOM 8588 C CA . TYR A 1 1144 ? -14.143 21.406 -41.344 1.00 93.56 1144 TYR A CA 1
ATOM 8589 C C . TYR A 1 1144 ? -15.198 22.153 -40.533 1.00 93.56 1144 TYR A C 1
ATOM 8591 O O . TYR A 1 1144 ? -15.831 21.564 -39.659 1.00 93.56 1144 TYR A O 1
ATOM 8599 N N . SER A 1 1145 ? -15.380 23.445 -40.785 1.00 91.94 1145 SER A N 1
ATOM 8600 C CA . SER A 1 1145 ? -16.423 24.244 -40.141 1.00 91.94 1145 SER A CA 1
ATOM 8601 C C . SER A 1 1145 ? -17.251 25.023 -41.154 1.00 91.94 1145 SER A C 1
ATOM 8603 O O . SER A 1 1145 ? -16.917 25.109 -42.332 1.00 91.94 1145 SER A O 1
ATOM 8605 N N . GLY A 1 1146 ? -18.376 25.560 -40.704 1.00 90.06 1146 GLY A N 1
ATOM 8606 C CA . GLY A 1 1146 ? -19.254 26.415 -41.490 1.00 90.06 1146 GLY A CA 1
ATOM 8607 C C . GLY A 1 1146 ? -20.014 27.348 -40.560 1.00 90.06 1146 GLY A C 1
ATOM 8608 O O . GLY A 1 1146 ? -20.136 27.089 -39.362 1.00 90.06 1146 GLY A O 1
ATOM 8609 N N . GLY A 1 1147 ? -20.524 28.463 -41.074 1.00 87.69 1147 GLY A N 1
ATOM 8610 C CA . GLY A 1 1147 ? -21.346 29.334 -40.242 1.00 87.69 1147 GLY A CA 1
ATOM 8611 C C . GLY A 1 1147 ? -22.047 30.437 -41.007 1.00 87.69 1147 GLY A C 1
ATOM 8612 O O . GLY A 1 1147 ? -21.429 31.123 -41.823 1.00 87.69 1147 GLY A O 1
ATOM 8613 N N . TYR A 1 1148 ? -23.318 30.607 -40.678 1.00 87.06 1148 TYR A N 1
ATOM 8614 C CA . TYR A 1 1148 ? -24.311 31.413 -41.366 1.00 87.06 1148 TYR A CA 1
ATOM 8615 C C . TYR A 1 1148 ? -24.723 32.615 -40.509 1.00 87.06 1148 TYR A C 1
ATOM 8617 O O . TYR A 1 1148 ? -24.780 32.523 -39.280 1.00 87.06 1148 TYR A O 1
ATOM 8625 N N . ASP A 1 1149 ? -24.980 33.741 -41.168 1.00 87.06 1149 ASP A N 1
ATOM 8626 C CA . ASP A 1 1149 ? -25.536 34.941 -40.547 1.00 87.06 1149 ASP A CA 1
ATOM 8627 C C . ASP A 1 1149 ? -27.047 34.742 -40.348 1.00 87.06 1149 ASP A C 1
ATOM 8629 O O . ASP A 1 1149 ? -27.804 34.624 -41.307 1.00 87.06 1149 ASP A O 1
ATOM 8633 N N . VAL A 1 1150 ? -27.474 34.663 -39.088 1.00 89.56 1150 VAL A N 1
ATOM 8634 C CA . VAL A 1 1150 ? -28.877 34.490 -38.684 1.00 89.56 1150 VAL A CA 1
ATOM 8635 C C . VAL A 1 1150 ? -29.526 35.814 -38.263 1.00 89.56 1150 VAL A C 1
ATOM 8637 O O . VAL A 1 1150 ? -30.653 35.812 -37.769 1.00 89.56 1150 VAL A O 1
ATOM 8640 N N . SER A 1 1151 ? -28.853 36.951 -38.484 1.00 87.69 1151 SER A N 1
ATOM 8641 C CA . SER A 1 1151 ? -29.363 38.286 -38.140 1.00 87.69 1151 SER A CA 1
ATOM 8642 C C . SER A 1 1151 ? -30.740 38.567 -38.733 1.00 87.69 1151 SER A C 1
ATOM 8644 O O . SER A 1 1151 ? -31.603 39.100 -38.038 1.00 87.69 1151 SER A O 1
ATOM 8646 N N . GLU A 1 1152 ? -30.978 38.162 -39.981 1.00 86.31 1152 GLU A N 1
ATOM 8647 C CA . GLU A 1 1152 ? -32.250 38.390 -40.674 1.00 86.31 1152 GLU A CA 1
ATOM 8648 C C . GLU A 1 1152 ? -33.416 37.679 -39.967 1.00 86.31 1152 GLU A C 1
ATOM 8650 O O . GLU A 1 1152 ? -34.451 38.289 -39.707 1.00 86.31 1152 GLU A O 1
ATOM 8655 N N . TYR A 1 1153 ? -33.199 36.436 -39.530 1.00 85.25 1153 TYR A N 1
ATOM 8656 C CA . TYR A 1 1153 ? -34.179 35.615 -38.810 1.00 85.25 1153 TYR A CA 1
ATOM 8657 C C . TYR A 1 1153 ? -34.430 36.094 -37.373 1.00 85.25 1153 TYR A C 1
ATOM 8659 O O . TYR A 1 1153 ? -35.509 35.863 -36.834 1.00 85.25 1153 TYR A O 1
ATOM 8667 N N . LEU A 1 1154 ? -33.441 36.737 -36.741 1.00 84.31 1154 LEU A N 1
ATOM 8668 C CA . LEU A 1 1154 ? -33.512 37.178 -35.340 1.00 84.31 1154 LEU A CA 1
ATOM 8669 C C . LEU A 1 1154 ? -33.892 38.656 -35.165 1.00 84.31 1154 LEU A C 1
ATOM 8671 O O . LEU A 1 1154 ? -34.336 39.043 -34.088 1.00 84.31 1154 LEU A O 1
ATOM 8675 N N . THR A 1 1155 ? -33.702 39.490 -36.191 1.00 83.81 1155 THR A N 1
ATOM 8676 C CA . THR A 1 1155 ? -33.890 40.953 -36.109 1.00 83.81 1155 THR A CA 1
ATOM 8677 C C . THR A 1 1155 ? -34.779 41.529 -37.214 1.00 83.81 1155 THR A C 1
ATOM 8679 O O . THR A 1 1155 ? -35.104 42.717 -37.177 1.00 83.81 1155 THR A O 1
ATOM 8682 N N . GLY A 1 1156 ? -35.146 40.726 -38.221 1.00 85.19 1156 GLY A N 1
ATOM 8683 C CA . GLY A 1 1156 ? -35.797 41.203 -39.444 1.00 85.19 1156 GLY A CA 1
ATOM 8684 C C . GLY A 1 1156 ? -34.882 42.038 -40.349 1.00 85.19 1156 GLY A C 1
ATOM 8685 O O . GLY A 1 1156 ? -35.378 42.710 -41.252 1.00 85.19 1156 GLY A O 1
ATOM 8686 N N . LYS A 1 1157 ? -33.563 42.055 -40.091 1.00 86.38 1157 LYS A N 1
ATOM 8687 C CA . LYS A 1 1157 ? -32.568 42.830 -40.844 1.00 86.38 1157 LYS A CA 1
ATOM 8688 C C . LYS A 1 1157 ? -31.311 42.014 -41.124 1.00 86.38 1157 LYS A C 1
ATOM 8690 O O . LYS A 1 1157 ? -30.779 41.339 -40.246 1.00 86.38 1157 LYS A O 1
ATOM 8695 N N . THR A 1 1158 ? -30.788 42.137 -42.337 1.00 84.75 1158 THR A N 1
ATOM 8696 C CA . THR A 1 1158 ? -29.458 41.619 -42.687 1.00 84.75 1158 THR A CA 1
ATOM 8697 C C . THR A 1 1158 ? -28.368 42.471 -42.033 1.00 84.75 1158 THR A C 1
ATOM 8699 O O . THR A 1 1158 ? -28.556 43.669 -41.801 1.00 84.75 1158 THR A O 1
ATOM 8702 N N . SER A 1 1159 ? -27.181 41.914 -41.790 1.00 79.56 1159 SER A N 1
ATOM 8703 C CA . SER A 1 1159 ? -26.076 42.696 -41.216 1.00 79.56 1159 SER A CA 1
ATOM 8704 C C . SER A 1 1159 ? -25.606 43.859 -42.086 1.00 79.56 1159 SER A C 1
ATOM 8706 O O . SER A 1 1159 ? -25.118 44.855 -41.555 1.00 79.56 1159 SER A O 1
ATOM 8708 N N . ALA A 1 1160 ? -25.837 43.814 -43.401 1.00 80.81 1160 ALA A N 1
ATOM 8709 C CA . ALA A 1 1160 ? -25.648 44.971 -44.274 1.00 80.81 1160 ALA A CA 1
ATOM 8710 C C . ALA A 1 1160 ? -26.608 46.128 -43.922 1.00 80.81 1160 ALA A C 1
ATOM 8712 O O . ALA A 1 1160 ? -26.178 47.274 -43.844 1.00 80.81 1160 ALA A O 1
ATOM 8713 N N . GLN A 1 1161 ? -27.882 45.837 -43.630 1.00 85.81 1161 GLN A N 1
ATOM 8714 C CA . GLN A 1 1161 ? -28.882 46.830 -43.199 1.00 85.81 1161 GLN A CA 1
ATOM 8715 C C . GLN A 1 1161 ? -28.670 47.331 -41.761 1.00 85.81 1161 GLN A C 1
ATOM 8717 O O . GLN A 1 1161 ? -29.205 48.376 -41.391 1.00 85.81 1161 GLN A O 1
ATOM 8722 N N . MET A 1 1162 ? -27.924 46.589 -40.936 1.00 86.44 1162 MET A N 1
ATOM 8723 C CA . MET A 1 1162 ? -27.545 47.007 -39.581 1.00 86.44 1162 MET A CA 1
ATOM 8724 C C . MET A 1 1162 ? -26.160 47.665 -39.504 1.00 86.44 1162 MET A C 1
ATOM 8726 O O . MET A 1 1162 ? -25.796 48.180 -38.447 1.00 86.44 1162 MET A O 1
ATOM 8730 N N . THR A 1 1163 ? -25.385 47.658 -40.593 1.00 87.12 1163 THR A N 1
ATOM 8731 C CA . THR A 1 1163 ? -24.056 48.277 -40.637 1.00 87.12 1163 THR A CA 1
ATOM 8732 C C . THR A 1 1163 ? -24.185 49.798 -40.572 1.00 87.12 1163 THR A C 1
ATOM 8734 O O . THR A 1 1163 ? -24.921 50.401 -41.350 1.00 87.12 1163 THR A O 1
ATOM 8737 N N . GLN A 1 1164 ? -23.454 50.422 -39.650 1.00 86.62 1164 GLN A N 1
ATOM 8738 C CA . GLN A 1 1164 ? -23.429 51.871 -39.457 1.00 86.62 1164 GLN A CA 1
ATOM 8739 C C . GLN A 1 1164 ? -22.057 52.436 -39.822 1.00 86.62 1164 GLN A C 1
ATOM 8741 O O . GLN A 1 1164 ? -21.023 51.879 -39.449 1.00 86.62 1164 GLN A O 1
ATOM 8746 N N . ASP A 1 1165 ? -22.033 53.565 -40.524 1.00 83.88 1165 ASP A N 1
ATOM 8747 C CA . ASP A 1 1165 ? -20.790 54.270 -40.827 1.00 83.88 1165 ASP A CA 1
ATOM 8748 C C . ASP A 1 1165 ? -20.320 55.075 -39.614 1.00 83.88 1165 ASP A C 1
ATOM 8750 O O . ASP A 1 1165 ? -21.022 55.951 -39.117 1.00 83.88 1165 ASP A O 1
ATOM 8754 N N . ILE A 1 1166 ? -19.102 54.783 -39.154 1.00 81.50 1166 ILE A N 1
ATOM 8755 C CA . ILE A 1 1166 ? -18.430 55.526 -38.079 1.00 81.50 1166 ILE A CA 1
ATOM 8756 C C . ILE A 1 1166 ? -17.882 56.839 -38.652 1.00 81.50 1166 ILE A C 1
ATOM 8758 O O . ILE A 1 1166 ? -17.920 57.883 -38.007 1.00 81.50 1166 ILE A O 1
ATOM 8762 N N . ASN A 1 1167 ? -17.359 56.776 -39.879 1.00 83.06 1167 ASN A N 1
ATOM 8763 C CA . ASN A 1 1167 ? -17.001 57.913 -40.721 1.00 83.06 1167 ASN A CA 1
ATOM 8764 C C . ASN A 1 1167 ? -16.903 57.449 -42.190 1.00 83.06 1167 ASN A C 1
ATOM 8766 O O . ASN A 1 1167 ? -17.247 56.317 -42.523 1.00 83.06 1167 ASN A O 1
ATOM 8770 N N . SER A 1 1168 ? -16.395 58.301 -43.083 1.00 79.81 1168 SER A N 1
ATOM 8771 C CA . SER A 1 1168 ? -16.232 57.982 -44.510 1.00 79.81 1168 SER A CA 1
ATOM 8772 C C . SER A 1 1168 ? -15.290 56.805 -44.817 1.00 79.81 1168 SER A C 1
ATOM 8774 O O . SER A 1 1168 ? -15.338 56.277 -45.927 1.00 79.81 1168 SER A O 1
ATOM 8776 N N . LYS A 1 1169 ? -14.449 56.375 -43.865 1.00 79.50 1169 LYS A N 1
ATOM 8777 C CA . LYS A 1 1169 ? -13.457 55.299 -44.038 1.00 79.50 1169 LYS A CA 1
ATOM 8778 C C . LYS A 1 1169 ? -13.816 54.003 -43.311 1.00 79.50 1169 LYS A C 1
ATOM 8780 O O . LYS A 1 1169 ? -13.507 52.933 -43.830 1.00 79.50 1169 LYS A O 1
ATOM 8785 N N . HIS A 1 1170 ? -14.474 54.091 -42.154 1.00 80.88 1170 HIS A N 1
ATOM 8786 C CA . HIS A 1 1170 ? -14.723 52.965 -41.250 1.00 80.88 1170 HIS A CA 1
ATOM 8787 C C . HIS A 1 1170 ? -16.213 52.762 -40.967 1.00 80.88 1170 HIS A C 1
ATOM 8789 O O . HIS A 1 1170 ? -16.978 53.715 -40.825 1.00 80.88 1170 HIS A O 1
ATOM 8795 N N . SER A 1 1171 ? -16.609 51.501 -40.818 1.00 84.81 1171 SER A N 1
ATOM 8796 C CA . SER A 1 1171 ? -17.979 51.085 -40.498 1.00 84.81 1171 SER A CA 1
ATOM 8797 C C . SER A 1 1171 ? -17.987 50.066 -39.360 1.00 84.81 1171 SER A C 1
ATOM 8799 O O . SER A 1 1171 ? -17.026 49.311 -39.189 1.00 84.81 1171 SER A O 1
ATOM 8801 N N . PHE A 1 1172 ? -19.072 50.074 -38.588 1.00 88.75 1172 PHE A N 1
ATOM 8802 C CA . PHE A 1 1172 ? -19.417 49.092 -37.571 1.00 88.75 1172 PHE A CA 1
ATOM 8803 C C . PHE A 1 1172 ? -20.508 48.167 -38.118 1.00 88.75 1172 PHE A C 1
ATOM 8805 O O . PHE A 1 1172 ? -21.632 48.607 -38.356 1.00 88.75 1172 PHE A O 1
ATOM 8812 N N . ALA A 1 1173 ? -20.182 46.892 -38.305 1.00 87.56 1173 ALA A N 1
ATOM 8813 C CA . ALA A 1 1173 ? -21.100 45.854 -38.756 1.00 87.56 1173 ALA A CA 1
ATOM 8814 C C . ALA A 1 1173 ? -21.449 44.914 -37.585 1.00 87.56 1173 ALA A C 1
ATOM 8816 O O . ALA A 1 1173 ? -20.592 44.121 -37.173 1.00 87.56 1173 ALA A O 1
ATOM 8817 N N . PRO A 1 1174 ? -22.667 44.995 -37.020 1.00 90.44 1174 PRO A N 1
ATOM 8818 C CA . PRO A 1 1174 ? -23.177 43.997 -36.094 1.00 90.44 1174 PRO A CA 1
ATOM 8819 C C . PRO A 1 1174 ? -23.766 42.799 -36.853 1.00 90.44 1174 PRO A C 1
ATOM 8821 O O . PRO A 1 1174 ? -24.410 42.955 -37.892 1.00 90.44 1174 PRO A O 1
ATOM 8824 N N . ASP A 1 1175 ? -23.567 41.596 -36.323 1.00 89.56 1175 ASP A N 1
ATOM 8825 C CA . ASP A 1 1175 ? -24.156 40.364 -36.854 1.00 89.56 1175 ASP A CA 1
ATOM 8826 C C . ASP A 1 1175 ? -24.447 39.347 -35.741 1.00 89.56 1175 ASP A C 1
ATOM 8828 O O . ASP A 1 1175 ? -23.885 39.434 -34.648 1.00 89.56 1175 ASP A O 1
ATOM 8832 N N . VAL A 1 1176 ? -25.335 38.390 -36.005 1.00 91.62 1176 VAL A N 1
ATOM 8833 C CA . VAL A 1 1176 ? -25.527 37.201 -35.171 1.00 91.62 1176 VAL A CA 1
ATOM 8834 C C . VAL A 1 1176 ? -25.231 35.977 -36.023 1.00 91.62 1176 VAL A C 1
ATOM 8836 O O . VAL A 1 1176 ? -25.908 35.734 -37.018 1.00 91.62 1176 VAL A O 1
ATOM 8839 N N . ARG A 1 1177 ? -24.234 35.177 -35.642 1.00 89.38 1177 ARG A N 1
ATOM 8840 C CA . ARG A 1 1177 ? -23.786 34.017 -36.417 1.00 89.38 1177 ARG A CA 1
ATOM 8841 C C . ARG A 1 1177 ? -24.076 32.708 -35.701 1.00 89.38 1177 ARG A C 1
ATOM 8843 O O . ARG A 1 1177 ? -23.600 32.495 -34.589 1.00 89.38 1177 ARG A O 1
ATOM 8850 N N . ALA A 1 1178 ? -24.750 31.791 -36.388 1.00 91.94 1178 ALA A N 1
ATOM 8851 C CA . ALA A 1 1178 ? -24.751 30.377 -36.032 1.00 91.94 1178 ALA A CA 1
ATOM 8852 C C . ALA A 1 1178 ? -23.608 29.670 -36.776 1.00 91.94 1178 ALA A C 1
ATOM 8854 O O . ALA A 1 1178 ? -23.416 29.875 -37.973 1.00 91.94 1178 ALA A O 1
ATOM 8855 N N . SER A 1 1179 ? -22.834 28.833 -36.093 1.00 91.12 1179 SER A N 1
ATOM 8856 C CA . SER A 1 1179 ? -21.726 28.085 -36.691 1.00 91.12 1179 SER A CA 1
ATOM 8857 C C . SER A 1 1179 ? -21.641 26.661 -36.165 1.00 91.12 1179 SER A C 1
ATOM 8859 O O . SER A 1 1179 ? -22.109 26.357 -35.069 1.00 91.12 1179 SER A O 1
ATOM 8861 N N . PHE A 1 1180 ? -21.038 25.792 -36.967 1.00 93.19 1180 PHE A N 1
ATOM 8862 C CA . PHE A 1 1180 ? -20.785 24.394 -36.656 1.00 93.19 1180 PHE A CA 1
ATOM 8863 C C . PHE A 1 1180 ? -19.377 24.004 -37.107 1.00 93.19 1180 PHE A C 1
ATOM 8865 O O . PHE A 1 1180 ? -18.759 24.676 -37.935 1.00 93.19 1180 PHE A O 1
ATOM 8872 N N . GLY A 1 1181 ? -18.872 22.893 -36.590 1.00 91.19 1181 GLY A N 1
ATOM 8873 C CA . GLY A 1 1181 ? -17.646 22.282 -37.064 1.00 91.19 1181 GLY A CA 1
ATOM 8874 C C . GLY A 1 1181 ? -17.520 20.826 -36.656 1.00 91.19 1181 GLY A C 1
ATOM 8875 O O . GLY A 1 1181 ? -18.198 20.343 -35.752 1.00 91.19 1181 GLY A O 1
ATOM 8876 N N . VAL A 1 1182 ? -16.643 20.132 -37.366 1.00 93.94 1182 VAL A N 1
ATOM 8877 C CA . VAL A 1 1182 ? -16.174 18.787 -37.060 1.00 93.94 1182 VAL A CA 1
ATOM 8878 C C . VAL A 1 1182 ? -14.659 18.812 -37.196 1.00 93.94 1182 VAL A C 1
ATOM 8880 O O . VAL A 1 1182 ? -14.127 19.378 -38.153 1.00 93.94 1182 VAL A O 1
ATOM 8883 N N . SER A 1 1183 ? -13.938 18.214 -36.254 1.00 92.38 1183 SER A N 1
ATOM 8884 C CA . SER A 1 1183 ? -12.486 18.139 -36.335 1.00 92.38 1183 SER A CA 1
ATOM 8885 C C . SER A 1 1183 ? -11.935 16.801 -35.883 1.00 92.38 1183 SER A C 1
ATOM 8887 O O . SER A 1 1183 ? -12.214 16.365 -34.771 1.00 92.38 1183 SER A O 1
ATOM 8889 N N . ALA A 1 1184 ? -11.121 16.186 -36.735 1.00 95.81 1184 ALA A N 1
ATOM 8890 C CA . ALA A 1 1184 ? -10.346 15.001 -36.416 1.00 95.81 1184 ALA A CA 1
ATOM 8891 C C . ALA A 1 1184 ? -8.961 15.412 -35.898 1.00 95.81 1184 ALA A C 1
ATOM 8893 O O . ALA A 1 1184 ? -8.345 16.352 -36.406 1.00 95.81 1184 ALA A O 1
ATOM 8894 N N . SER A 1 1185 ? -8.443 14.693 -34.912 1.00 94.62 1185 SER A N 1
ATOM 8895 C CA . SER A 1 1185 ? -7.084 14.861 -34.408 1.00 94.62 1185 SER A CA 1
ATOM 8896 C C . SER A 1 1185 ? -6.419 13.516 -34.149 1.00 94.62 1185 SER A C 1
ATOM 8898 O O . SER A 1 1185 ? -7.067 12.562 -33.723 1.00 94.62 1185 SER A O 1
ATOM 8900 N N . LEU A 1 1186 ? -5.116 13.456 -34.418 1.00 96.19 1186 LEU A N 1
ATOM 8901 C CA . LEU A 1 1186 ? -4.249 12.319 -34.138 1.00 96.19 1186 LEU A CA 1
ATOM 8902 C C . LEU A 1 1186 ? -3.060 12.818 -33.318 1.00 96.19 1186 LEU A C 1
ATOM 8904 O O . LEU A 1 1186 ? -2.221 13.568 -33.821 1.00 96.19 1186 LEU A O 1
ATOM 8908 N N . GLN A 1 1187 ? -3.003 12.401 -32.059 1.00 94.19 1187 GLN A N 1
ATOM 8909 C CA . GLN A 1 1187 ? -1.915 12.680 -31.134 1.00 94.19 1187 GLN A CA 1
ATOM 8910 C C . GLN A 1 1187 ? -1.005 11.459 -31.011 1.00 94.19 1187 GLN A C 1
ATOM 8912 O O . GLN A 1 1187 ? -1.476 10.354 -30.747 1.00 94.19 1187 GLN A O 1
ATOM 8917 N N . VAL A 1 1188 ? 0.304 11.670 -31.139 1.00 95.00 1188 VAL A N 1
ATOM 8918 C CA . VAL A 1 1188 ? 1.334 10.682 -30.801 1.00 95.00 1188 VAL A CA 1
ATOM 8919 C C . VAL A 1 1188 ? 2.250 11.290 -29.748 1.00 95.00 1188 VAL A C 1
ATOM 8921 O O . VAL A 1 1188 ? 2.906 12.299 -30.006 1.00 95.00 1188 VAL A O 1
ATOM 8924 N N . ALA A 1 1189 ? 2.305 10.678 -28.568 1.00 92.50 1189 ALA A N 1
ATOM 8925 C CA . ALA A 1 1189 ? 3.124 11.123 -27.446 1.00 92.50 1189 ALA A CA 1
ATOM 8926 C C . ALA A 1 1189 ? 4.130 10.050 -27.018 1.00 92.50 1189 ALA A C 1
ATOM 8928 O O . ALA A 1 1189 ? 3.834 8.857 -27.052 1.00 92.50 1189 ALA A O 1
ATOM 8929 N N . GLN A 1 1190 ? 5.312 10.483 -26.585 1.00 91.50 1190 GLN A N 1
ATOM 8930 C CA . GLN A 1 1190 ? 6.250 9.673 -25.813 1.00 91.50 1190 GLN A CA 1
ATOM 8931 C C . GLN A 1 1190 ? 6.097 10.012 -24.326 1.00 91.50 1190 GLN A C 1
ATOM 8933 O O . GLN A 1 1190 ? 5.921 11.180 -23.976 1.00 91.50 1190 GLN A O 1
ATOM 8938 N N . GLN A 1 1191 ? 6.197 9.006 -23.463 1.00 90.62 1191 GLN A N 1
ATOM 8939 C CA . GLN A 1 1191 ? 6.263 9.151 -22.008 1.00 90.62 1191 GLN A CA 1
ATOM 8940 C C . GLN A 1 1191 ? 7.633 8.670 -21.527 1.00 90.62 1191 GLN A C 1
ATOM 8942 O O . GLN A 1 1191 ? 8.112 7.632 -21.980 1.00 90.62 1191 GLN A O 1
ATOM 8947 N N . ASN A 1 1192 ? 8.239 9.404 -20.601 1.00 93.00 1192 ASN A N 1
ATOM 8948 C CA . ASN A 1 1192 ? 9.390 8.966 -19.811 1.00 93.00 1192 ASN A CA 1
ATOM 8949 C C . ASN A 1 1192 ? 9.049 9.286 -18.354 1.00 93.00 1192 ASN A C 1
ATOM 8951 O O . ASN A 1 1192 ? 8.403 10.311 -18.118 1.00 93.00 1192 ASN A O 1
ATOM 8955 N N . ALA A 1 1193 ? 9.417 8.435 -17.405 1.00 94.19 1193 ALA A N 1
ATOM 8956 C CA . ALA A 1 1193 ? 9.354 8.794 -15.997 1.00 94.19 1193 ALA A CA 1
ATOM 8957 C C . ALA A 1 1193 ? 10.419 8.072 -15.180 1.00 94.19 1193 ALA A C 1
ATOM 8959 O O . ALA A 1 1193 ? 10.643 6.881 -15.376 1.00 94.19 1193 ALA A O 1
ATOM 8960 N N . LEU A 1 1194 ? 10.986 8.767 -14.202 1.00 94.50 1194 LEU A N 1
ATOM 8961 C CA . LEU A 1 1194 ? 11.828 8.183 -13.170 1.00 94.50 1194 LEU A CA 1
ATOM 8962 C C . LEU A 1 1194 ? 11.075 8.198 -11.838 1.00 94.50 1194 LEU A C 1
ATOM 8964 O O . LEU A 1 1194 ? 10.755 9.268 -11.315 1.00 94.50 1194 LEU A O 1
ATOM 8968 N N . ASN A 1 1195 ? 10.837 7.007 -11.298 1.00 94.50 1195 ASN A N 1
ATOM 8969 C CA . ASN A 1 1195 ? 10.236 6.783 -9.988 1.00 94.50 1195 ASN A CA 1
ATOM 8970 C C . ASN A 1 1195 ? 11.314 6.311 -9.003 1.00 94.50 1195 ASN A C 1
ATOM 8972 O O . ASN A 1 1195 ? 12.208 5.570 -9.406 1.00 94.50 1195 ASN A O 1
ATOM 8976 N N . PHE A 1 1196 ? 11.215 6.680 -7.728 1.00 94.12 1196 PHE A N 1
ATOM 8977 C CA . PHE A 1 1196 ? 12.020 6.135 -6.625 1.00 94.12 1196 PHE A CA 1
ATOM 8978 C C . PHE A 1 1196 ? 11.319 6.373 -5.282 1.00 94.12 1196 PHE A C 1
ATOM 8980 O O . PHE A 1 1196 ? 10.371 7.153 -5.200 1.00 94.12 1196 PHE A O 1
ATOM 8987 N N . THR A 1 1197 ? 11.781 5.705 -4.229 1.00 93.25 1197 THR A N 1
ATOM 8988 C CA . THR A 1 1197 ? 11.302 5.901 -2.852 1.00 93.25 1197 THR A CA 1
ATOM 8989 C C . THR A 1 1197 ? 12.297 6.764 -2.076 1.00 93.25 1197 THR A C 1
ATOM 8991 O O . THR A 1 1197 ? 13.503 6.650 -2.282 1.00 93.25 1197 THR A O 1
ATOM 8994 N N . LEU A 1 1198 ? 11.797 7.618 -1.188 1.00 92.62 1198 LEU A N 1
ATOM 8995 C CA . LEU A 1 1198 ? 12.552 8.271 -0.118 1.00 92.62 1198 LEU A CA 1
ATOM 8996 C C . LEU A 1 1198 ? 12.004 7.799 1.228 1.00 92.62 1198 LEU A C 1
ATOM 8998 O O . LEU A 1 1198 ? 10.783 7.694 1.393 1.00 92.62 1198 LEU A O 1
ATOM 9002 N N . SER A 1 1199 ? 12.885 7.576 2.195 1.00 90.06 1199 SER A N 1
ATOM 9003 C CA . SER A 1 1199 ? 12.516 7.503 3.609 1.00 90.06 1199 SER A CA 1
ATOM 9004 C C . SER A 1 1199 ? 12.123 8.895 4.139 1.00 90.06 1199 SER A C 1
ATOM 9006 O O . SER A 1 1199 ? 12.362 9.922 3.490 1.00 90.06 1199 SER A O 1
ATOM 9008 N N . GLU A 1 1200 ? 11.438 8.956 5.285 1.00 89.31 1200 GLU A N 1
ATOM 9009 C CA . GLU A 1 1200 ? 10.824 10.211 5.752 1.00 89.31 1200 GLU A CA 1
ATOM 9010 C C . GLU A 1 1200 ? 11.867 11.251 6.216 1.00 89.31 1200 GLU A C 1
ATOM 9012 O O . GLU A 1 1200 ? 11.643 12.450 6.052 1.00 89.31 1200 GLU A O 1
ATOM 9017 N N . GLU A 1 1201 ? 13.044 10.816 6.675 1.00 89.38 1201 GLU A N 1
ATOM 9018 C CA . GLU A 1 1201 ? 14.181 11.662 7.065 1.00 89.38 1201 GLU A CA 1
ATOM 9019 C C . GLU A 1 1201 ? 15.020 12.178 5.884 1.00 89.38 1201 GLU A C 1
ATOM 9021 O O . GLU A 1 1201 ? 15.648 13.235 5.978 1.00 89.38 1201 GLU A O 1
ATOM 9026 N N . GLU A 1 1202 ? 15.023 11.477 4.745 1.00 89.62 1202 GLU A N 1
ATOM 9027 C CA . GLU A 1 1202 ? 15.737 11.927 3.541 1.00 89.62 1202 GLU A CA 1
ATOM 9028 C C . GLU A 1 1202 ? 14.923 12.976 2.753 1.00 89.62 1202 GLU A C 1
ATOM 9030 O O . GLU A 1 1202 ? 15.493 13.800 2.024 1.00 89.62 1202 GLU A O 1
ATOM 9035 N N . LEU A 1 1203 ? 13.599 13.027 2.957 1.00 90.94 1203 LEU A N 1
ATOM 9036 C CA . LEU A 1 1203 ? 12.678 13.928 2.259 1.00 90.94 1203 LEU A CA 1
ATOM 9037 C C . LEU A 1 1203 ? 12.951 15.437 2.473 1.00 90.94 1203 LEU A C 1
ATOM 9039 O O . LEU A 1 1203 ? 12.986 16.149 1.463 1.00 90.94 1203 LEU A O 1
ATOM 9043 N N . PRO A 1 1204 ? 13.164 15.984 3.692 1.00 90.12 1204 PRO A N 1
ATOM 9044 C CA . PRO A 1 1204 ? 13.432 17.416 3.860 1.00 90.12 1204 PRO A CA 1
ATOM 9045 C C . PRO A 1 1204 ? 14.685 17.847 3.091 1.00 90.12 1204 PRO A C 1
ATOM 9047 O O . PRO A 1 1204 ? 14.639 18.777 2.283 1.00 90.12 1204 PRO A O 1
ATOM 9050 N N . GLY A 1 1205 ? 15.773 17.083 3.237 1.00 88.56 1205 GLY A N 1
ATOM 9051 C CA . GLY A 1 1205 ? 17.029 17.307 2.520 1.00 88.56 1205 GLY A CA 1
ATOM 9052 C C . GLY A 1 1205 ? 16.946 17.040 1.011 1.00 88.56 1205 GLY A C 1
ATOM 9053 O O . GLY A 1 1205 ? 17.792 17.532 0.256 1.00 88.56 1205 GLY A O 1
ATOM 9054 N N . PHE A 1 1206 ? 15.962 16.274 0.540 1.00 92.12 1206 PHE A N 1
ATOM 9055 C CA . PHE A 1 1206 ? 15.629 16.159 -0.880 1.00 92.12 1206 PHE A CA 1
ATOM 9056 C C . PHE A 1 1206 ? 14.901 17.414 -1.384 1.00 92.12 1206 PHE A C 1
ATOM 9058 O O . PHE A 1 1206 ? 15.309 17.986 -2.395 1.00 92.12 1206 PHE A O 1
ATOM 9065 N N . ILE A 1 1207 ? 13.880 17.898 -0.668 1.00 92.50 1207 ILE A N 1
ATOM 9066 C CA . ILE A 1 1207 ? 13.124 19.102 -1.048 1.00 92.50 1207 ILE A CA 1
ATOM 9067 C C . ILE A 1 1207 ? 14.025 20.352 -1.013 1.00 92.50 1207 ILE A C 1
ATOM 9069 O O . ILE A 1 1207 ? 13.934 21.187 -1.912 1.00 92.50 1207 ILE A O 1
ATOM 9073 N N . ASP A 1 1208 ? 14.967 20.451 -0.072 1.00 90.75 1208 ASP A N 1
ATOM 9074 C CA . ASP A 1 1208 ? 15.966 21.531 -0.055 1.00 90.75 1208 ASP A CA 1
ATOM 9075 C C . ASP A 1 1208 ? 17.020 21.395 -1.175 1.00 90.75 1208 ASP A C 1
ATOM 9077 O O . ASP A 1 1208 ? 17.497 22.388 -1.733 1.00 90.75 1208 ASP A O 1
ATOM 9081 N N . GLY A 1 1209 ? 17.334 20.169 -1.606 1.00 89.00 1209 GLY A N 1
ATOM 9082 C CA . GLY A 1 1209 ? 18.127 19.929 -2.817 1.00 89.00 1209 GLY A CA 1
ATOM 9083 C C . GLY A 1 1209 ? 17.394 20.337 -4.103 1.00 89.00 1209 GLY A C 1
ATOM 9084 O O . GLY A 1 1209 ? 17.993 20.898 -5.025 1.00 89.00 1209 GLY A O 1
ATOM 9085 N N . LEU A 1 1210 ? 16.079 20.117 -4.142 1.00 89.81 1210 LEU A N 1
ATOM 9086 C CA . LEU A 1 1210 ? 15.189 20.534 -5.222 1.00 89.81 1210 LEU A CA 1
ATOM 9087 C C . LEU A 1 1210 ? 15.010 22.064 -5.261 1.00 89.81 1210 LEU A C 1
ATOM 9089 O O . LEU A 1 1210 ? 15.002 22.647 -6.345 1.00 89.81 1210 LEU A O 1
ATOM 9093 N N . SER A 1 1211 ? 14.893 22.725 -4.106 1.00 88.38 1211 SER A N 1
ATOM 9094 C CA . SER A 1 1211 ? 14.657 24.172 -4.004 1.00 88.38 1211 SER A CA 1
ATOM 9095 C C . SER A 1 1211 ? 15.920 25.009 -4.226 1.00 88.38 1211 SER A C 1
ATOM 9097 O O . SER A 1 1211 ? 15.867 26.015 -4.932 1.00 88.38 1211 SER A O 1
ATOM 9099 N N . SER A 1 1212 ? 17.070 24.575 -3.702 1.00 84.62 1212 SER A N 1
ATOM 9100 C CA . SER A 1 1212 ? 18.360 25.255 -3.888 1.00 84.62 1212 SER A CA 1
ATOM 9101 C C . SER A 1 1212 ? 18.795 25.289 -5.353 1.00 84.62 1212 SER A C 1
ATOM 9103 O O . SER A 1 1212 ? 19.368 26.279 -5.809 1.00 84.62 1212 SER A O 1
ATOM 9105 N N . GLY A 1 1213 ? 18.512 24.227 -6.119 1.00 70.50 1213 GLY A N 1
ATOM 9106 C CA . GLY A 1 1213 ? 18.759 24.152 -7.561 1.00 70.50 1213 GLY A CA 1
ATOM 9107 C C . GLY A 1 1213 ? 20.205 24.469 -7.975 1.00 70.50 1213 GLY A C 1
ATOM 9108 O O . GLY A 1 1213 ? 20.424 25.029 -9.055 1.00 70.50 1213 GLY A O 1
ATOM 9109 N N . THR A 1 1214 ? 21.168 24.175 -7.099 1.00 74.06 1214 THR A N 1
ATOM 9110 C CA . THR A 1 1214 ? 22.626 24.240 -7.318 1.00 74.06 1214 THR A CA 1
ATOM 9111 C C . THR A 1 1214 ? 23.245 22.851 -7.493 1.00 74.06 1214 THR A C 1
ATOM 9113 O O . THR A 1 1214 ? 24.272 22.720 -8.152 1.00 74.06 1214 THR A O 1
ATOM 9116 N N . ILE A 1 1215 ? 22.607 21.819 -6.934 1.00 79.19 1215 ILE A N 1
ATOM 9117 C CA . ILE A 1 1215 ? 23.033 20.416 -6.995 1.00 79.19 1215 ILE A CA 1
ATOM 9118 C C . ILE A 1 1215 ? 22.918 19.885 -8.442 1.00 79.19 1215 ILE A C 1
ATOM 9120 O O . ILE A 1 1215 ? 22.055 20.316 -9.212 1.00 79.19 1215 ILE A O 1
ATOM 9124 N N . ASN A 1 1216 ? 23.777 18.938 -8.837 1.00 82.12 1216 ASN A N 1
ATOM 9125 C CA . ASN A 1 1216 ? 23.600 18.190 -10.089 1.00 82.12 1216 ASN A CA 1
ATOM 9126 C C . ASN A 1 1216 ? 22.327 17.322 -9.984 1.00 82.12 1216 ASN A C 1
ATOM 9128 O O . ASN A 1 1216 ? 22.228 16.578 -9.011 1.00 82.12 1216 ASN A O 1
ATOM 9132 N N . PRO A 1 1217 ? 21.391 17.334 -10.956 1.00 85.56 1217 PRO A N 1
ATOM 9133 C CA . PRO A 1 1217 ? 20.225 16.451 -10.944 1.00 85.56 1217 PRO A CA 1
ATOM 9134 C C . PRO A 1 1217 ? 20.516 14.981 -10.602 1.00 85.56 1217 PRO A C 1
ATOM 9136 O O . PRO A 1 1217 ? 19.724 14.391 -9.881 1.00 85.56 1217 PRO A O 1
ATOM 9139 N N . LEU A 1 1218 ? 21.653 14.405 -11.026 1.00 85.06 1218 LEU A N 1
ATOM 9140 C CA . LEU A 1 1218 ? 22.035 13.043 -10.610 1.00 85.06 1218 LEU A CA 1
ATOM 9141 C C . LEU A 1 1218 ? 22.231 12.915 -9.092 1.00 85.06 1218 LEU A C 1
ATOM 9143 O O . LEU A 1 1218 ? 21.624 12.050 -8.482 1.00 85.06 1218 LEU A O 1
ATOM 9147 N N . ALA A 1 1219 ? 22.959 13.837 -8.458 1.00 84.44 1219 ALA A N 1
ATOM 9148 C CA . ALA A 1 1219 ? 23.190 13.826 -7.010 1.00 84.44 1219 ALA A CA 1
ATOM 9149 C C . ALA A 1 1219 ? 21.934 14.175 -6.174 1.00 84.44 1219 ALA A C 1
ATOM 9151 O O . ALA A 1 1219 ? 21.953 14.070 -4.950 1.00 84.44 1219 ALA A O 1
ATOM 9152 N N . LEU A 1 1220 ? 20.839 14.600 -6.819 1.00 85.06 1220 LEU A N 1
ATOM 9153 C CA . LEU A 1 1220 ? 19.511 14.671 -6.201 1.00 85.06 1220 LEU A CA 1
ATOM 9154 C C . LEU A 1 1220 ? 18.755 13.332 -6.315 1.00 85.06 1220 LEU A C 1
ATOM 9156 O O . LEU A 1 1220 ? 17.951 13.018 -5.443 1.00 85.06 1220 LEU A O 1
ATOM 9160 N N . LEU A 1 1221 ? 19.029 12.542 -7.358 1.00 85.06 1221 LEU A N 1
ATOM 9161 C CA . LEU A 1 1221 ? 18.476 11.200 -7.574 1.00 85.06 1221 LEU A CA 1
ATOM 9162 C C . LEU A 1 1221 ? 19.229 10.112 -6.800 1.00 85.06 1221 LEU A C 1
ATOM 9164 O O . LEU A 1 1221 ? 18.603 9.150 -6.371 1.00 85.06 1221 LEU A O 1
ATOM 9168 N N . ASP A 1 1222 ? 20.530 10.288 -6.558 1.00 84.50 1222 ASP A N 1
ATOM 9169 C CA . ASP A 1 1222 ? 21.353 9.418 -5.700 1.00 84.50 1222 ASP A CA 1
ATOM 9170 C C . ASP A 1 1222 ? 20.901 9.437 -4.219 1.00 84.50 1222 ASP A C 1
ATOM 9172 O O . ASP A 1 1222 ? 21.370 8.627 -3.427 1.00 84.50 1222 ASP A O 1
ATOM 9176 N N . LYS A 1 1223 ? 19.982 10.343 -3.841 1.00 84.25 1223 LYS A N 1
ATOM 9177 C CA . LYS A 1 1223 ? 19.270 10.321 -2.548 1.00 84.25 1223 LYS A CA 1
ATOM 9178 C C . LYS A 1 1223 ? 18.075 9.364 -2.514 1.00 84.25 1223 LYS A C 1
ATOM 9180 O O . LYS A 1 1223 ? 17.507 9.166 -1.454 1.00 84.25 1223 LYS A O 1
ATOM 9185 N N . GLY A 1 1224 ? 17.626 8.873 -3.665 1.00 89.19 1224 GLY A N 1
ATOM 9186 C CA . GLY A 1 1224 ? 16.509 7.939 -3.762 1.00 89.19 1224 GLY A CA 1
ATOM 9187 C C . GLY A 1 1224 ? 16.948 6.492 -3.583 1.00 89.19 1224 GLY A C 1
ATOM 9188 O O . GLY A 1 1224 ? 18.099 6.142 -3.831 1.00 89.19 1224 GLY A O 1
ATOM 9189 N N . GLU A 1 1225 ? 15.994 5.634 -3.247 1.00 88.75 1225 GLU A N 1
ATOM 9190 C CA . GLU A 1 1225 ? 16.159 4.184 -3.199 1.00 88.75 1225 GLU A CA 1
ATOM 9191 C C . GLU A 1 1225 ? 15.113 3.489 -4.094 1.00 88.75 1225 GLU A C 1
ATOM 9193 O O . GLU A 1 1225 ? 14.074 4.059 -4.438 1.00 88.75 1225 GLU A O 1
ATOM 9198 N N . GLN A 1 1226 ? 15.372 2.235 -4.484 1.00 87.94 1226 GLN A N 1
ATOM 9199 C CA . GLN A 1 1226 ? 14.457 1.406 -5.291 1.00 87.94 1226 GLN A CA 1
ATOM 9200 C C . GLN A 1 1226 ? 13.987 2.044 -6.622 1.00 87.94 1226 GLN A C 1
ATOM 9202 O O . GLN A 1 1226 ? 12.811 1.937 -6.982 1.00 87.94 1226 GLN A O 1
ATOM 9207 N N . HIS A 1 1227 ? 14.873 2.721 -7.362 1.00 93.50 1227 HIS A N 1
ATOM 9208 C CA . HIS A 1 1227 ? 14.484 3.437 -8.583 1.00 93.50 1227 HIS A CA 1
ATOM 9209 C C . HIS A 1 1227 ? 13.920 2.530 -9.690 1.00 93.50 1227 HIS A C 1
ATOM 9211 O O . HIS A 1 1227 ? 14.280 1.358 -9.826 1.00 93.50 1227 HIS A O 1
ATOM 9217 N N . SER A 1 1228 ? 13.060 3.119 -10.522 1.00 93.69 1228 SER A N 1
ATOM 9218 C CA . SER A 1 1228 ? 12.489 2.498 -11.713 1.00 93.69 1228 SER A CA 1
ATOM 9219 C C . SER A 1 1228 ? 12.247 3.531 -12.819 1.00 93.69 1228 SER A C 1
ATOM 9221 O O . SER A 1 1228 ? 11.502 4.495 -12.627 1.00 93.69 1228 SER A O 1
ATOM 9223 N N . VAL A 1 1229 ? 12.794 3.284 -14.010 1.00 95.75 1229 VAL A N 1
ATOM 9224 C CA . VAL A 1 1229 ? 12.665 4.125 -15.212 1.00 95.75 1229 VAL A CA 1
ATOM 9225 C C . VAL A 1 1229 ? 11.605 3.564 -16.156 1.00 95.75 1229 VAL A C 1
ATOM 9227 O O . VAL A 1 1229 ? 11.771 2.480 -16.713 1.00 95.75 1229 VAL A O 1
ATOM 9230 N N . LYS A 1 1230 ? 10.528 4.325 -16.371 1.00 94.62 1230 LYS A N 1
ATOM 9231 C CA . LYS A 1 1230 ? 9.447 4.082 -17.335 1.00 94.62 1230 LYS A CA 1
ATOM 9232 C C . LYS A 1 1230 ? 9.748 4.753 -18.675 1.00 94.62 1230 LYS A C 1
ATOM 9234 O O . LYS A 1 1230 ? 9.954 5.959 -18.727 1.00 94.62 1230 LYS A O 1
ATOM 9239 N N . ALA A 1 1231 ? 9.641 4.011 -19.772 1.00 92.00 1231 ALA A N 1
ATOM 9240 C CA . ALA A 1 1231 ? 9.582 4.535 -21.136 1.00 92.00 1231 ALA A CA 1
ATOM 9241 C C . ALA A 1 1231 ? 8.295 4.060 -21.828 1.00 92.00 1231 ALA A C 1
ATOM 9243 O O . ALA A 1 1231 ? 7.890 2.909 -21.676 1.00 92.00 1231 ALA A O 1
ATOM 9244 N N . GLY A 1 1232 ? 7.630 4.927 -22.593 1.00 91.50 1232 GLY A N 1
ATOM 9245 C CA . GLY A 1 1232 ? 6.334 4.607 -23.191 1.00 91.50 1232 GLY A CA 1
ATOM 9246 C C . GLY A 1 1232 ? 5.910 5.470 -24.373 1.00 91.50 1232 GLY A C 1
ATOM 9247 O O . GLY A 1 1232 ? 6.555 6.456 -24.738 1.00 91.50 1232 GLY A O 1
ATOM 9248 N N . LYS A 1 1233 ? 4.786 5.080 -24.973 1.00 93.19 1233 LYS A N 1
ATOM 9249 C CA . LYS A 1 1233 ? 4.153 5.718 -26.127 1.00 93.19 1233 LYS A CA 1
ATOM 9250 C C . LYS A 1 1233 ? 2.635 5.707 -25.959 1.00 93.19 1233 LYS A C 1
ATOM 9252 O O . LYS A 1 1233 ? 2.068 4.697 -25.560 1.00 93.19 1233 LYS A O 1
ATOM 9257 N N . THR A 1 1234 ? 1.981 6.795 -26.344 1.00 92.88 1234 THR A N 1
ATOM 9258 C CA . THR A 1 1234 ? 0.521 6.898 -26.469 1.00 92.88 1234 THR A CA 1
ATOM 9259 C C . THR A 1 1234 ? 0.173 7.334 -27.888 1.00 92.88 1234 THR A C 1
ATOM 9261 O O . THR A 1 1234 ? 0.849 8.193 -28.458 1.00 92.88 1234 THR A O 1
ATOM 9264 N N . VAL A 1 1235 ? -0.881 6.755 -28.458 1.00 95.00 1235 VAL A N 1
ATOM 9265 C CA . VAL A 1 1235 ? -1.509 7.190 -29.708 1.00 95.00 1235 VAL A CA 1
ATOM 9266 C C . VAL A 1 1235 ? -2.995 7.383 -29.434 1.00 95.00 1235 VAL A C 1
ATOM 9268 O O . VAL A 1 1235 ? -3.664 6.437 -29.026 1.00 95.00 1235 VAL A O 1
ATOM 9271 N N . SER A 1 1236 ? -3.500 8.595 -29.655 1.00 92.00 1236 SER A N 1
ATOM 9272 C CA . SER A 1 1236 ? -4.907 8.953 -29.449 1.00 92.00 1236 SER A CA 1
ATOM 9273 C C . SER A 1 1236 ? -5.493 9.546 -30.721 1.00 92.00 1236 SER A C 1
ATOM 9275 O O . SER A 1 1236 ? -4.924 10.480 -31.286 1.00 92.00 1236 SER A O 1
ATOM 9277 N N . PHE A 1 1237 ? -6.649 9.046 -31.140 1.00 94.06 1237 PHE A N 1
ATOM 9278 C CA . PHE A 1 1237 ? -7.472 9.631 -32.191 1.00 94.06 1237 PHE A CA 1
ATOM 9279 C C . PHE A 1 1237 ? -8.758 10.187 -31.577 1.00 94.06 1237 PHE A C 1
ATOM 9281 O O . PHE A 1 1237 ? -9.429 9.469 -30.838 1.00 94.06 1237 PHE A O 1
ATOM 9288 N N . ASN A 1 1238 ? -9.120 11.428 -31.908 1.00 91.62 1238 ASN A N 1
ATOM 9289 C CA . ASN A 1 1238 ? -10.388 12.040 -31.501 1.00 91.62 1238 ASN A CA 1
ATOM 9290 C C . ASN A 1 1238 ? -11.072 12.711 -32.697 1.00 91.62 1238 ASN A C 1
ATOM 9292 O O . ASN A 1 1238 ? -10.416 13.413 -33.466 1.00 91.62 1238 ASN A O 1
ATOM 9296 N N . LEU A 1 1239 ? -12.386 12.540 -32.817 1.00 94.06 1239 LEU A N 1
ATOM 9297 C CA . LEU A 1 1239 ? -13.276 13.279 -33.705 1.00 94.06 1239 LEU A CA 1
ATOM 9298 C C . LEU A 1 1239 ? -14.241 14.088 -32.838 1.00 94.06 1239 LEU A C 1
ATOM 9300 O O . LEU A 1 1239 ? -15.078 13.519 -32.141 1.00 94.06 1239 LEU A O 1
ATOM 9304 N N . ASP A 1 1240 ? -14.143 15.407 -32.906 1.00 90.94 1240 ASP A N 1
ATOM 9305 C CA . ASP A 1 1240 ? -14.943 16.329 -32.102 1.00 90.94 1240 ASP A CA 1
ATOM 9306 C C . ASP A 1 1240 ? -15.937 17.069 -32.997 1.00 90.94 1240 ASP A C 1
ATOM 9308 O O . ASP A 1 1240 ? -15.554 17.595 -34.042 1.00 90.94 1240 ASP A O 1
ATOM 9312 N N . GLY A 1 1241 ? -17.201 17.130 -32.587 1.00 92.62 1241 GLY A N 1
ATOM 9313 C CA . GLY A 1 1241 ? -18.217 18.003 -33.169 1.00 92.62 1241 GLY A CA 1
ATOM 9314 C C . GLY A 1 1241 ? -18.375 19.261 -32.319 1.00 92.62 1241 GLY A C 1
ATOM 9315 O O . GLY A 1 1241 ? -18.329 19.191 -31.091 1.00 92.62 1241 GLY A O 1
ATOM 9316 N N . ASN A 1 1242 ? -18.568 20.415 -32.951 1.00 91.56 1242 ASN A N 1
ATOM 9317 C CA . ASN A 1 1242 ? -18.776 21.689 -32.271 1.00 91.56 1242 ASN A CA 1
ATOM 9318 C C . ASN A 1 1242 ? -19.888 22.520 -32.926 1.00 91.56 1242 ASN A C 1
ATOM 9320 O O . ASN A 1 1242 ? -20.122 22.442 -34.129 1.00 91.56 1242 ASN A O 1
ATOM 9324 N N . ALA A 1 1243 ? -20.529 23.368 -32.132 1.00 93.44 1243 ALA A N 1
ATOM 9325 C CA . ALA A 1 1243 ? -21.497 24.373 -32.544 1.00 93.44 1243 ALA A CA 1
ATOM 9326 C C . ALA A 1 1243 ? -21.298 25.652 -31.720 1.00 93.44 1243 ALA A C 1
ATOM 9328 O O . ALA A 1 1243 ? -20.829 25.595 -30.582 1.00 93.44 1243 ALA A O 1
ATOM 9329 N N . ALA A 1 1244 ? -21.637 26.810 -32.279 1.00 92.12 1244 ALA A N 1
ATOM 9330 C CA . ALA A 1 1244 ? -21.628 28.075 -31.550 1.00 92.12 1244 ALA A CA 1
ATOM 9331 C C . ALA A 1 1244 ? -22.656 29.063 -32.108 1.00 92.12 1244 ALA A C 1
ATOM 9333 O O . ALA A 1 1244 ? -22.901 29.093 -33.316 1.00 92.12 1244 ALA A O 1
ATOM 9334 N N . LEU A 1 1245 ? -23.214 29.893 -31.230 1.00 93.88 1245 LEU A N 1
ATOM 9335 C CA . LEU A 1 1245 ? -24.088 31.016 -31.562 1.00 93.88 1245 LEU A CA 1
ATOM 9336 C C . LEU A 1 1245 ? -23.474 32.291 -30.977 1.00 93.88 1245 LEU A C 1
ATOM 9338 O O . LEU A 1 1245 ? -23.366 32.415 -29.759 1.00 93.88 1245 LEU A O 1
ATOM 9342 N N . GLU A 1 1246 ? -23.058 33.219 -31.836 1.00 91.38 1246 GLU A N 1
ATOM 9343 C CA . GLU A 1 1246 ? -22.332 34.437 -31.461 1.00 91.38 1246 GLU A CA 1
ATOM 9344 C C . GLU A 1 1246 ? -23.092 35.697 -31.896 1.00 91.38 1246 GLU A C 1
ATOM 9346 O O . GLU A 1 1246 ? -23.328 35.881 -33.086 1.00 91.38 1246 GLU A O 1
ATOM 9351 N N . LEU A 1 1247 ? -23.387 36.615 -30.973 1.00 92.50 1247 LEU A N 1
ATOM 9352 C CA . LEU A 1 1247 ? -23.635 38.027 -31.286 1.00 92.50 1247 LEU A CA 1
ATOM 9353 C C . LEU A 1 1247 ? -22.280 38.720 -31.469 1.00 92.50 1247 LEU A C 1
ATOM 9355 O O . LEU A 1 1247 ? -21.383 38.545 -30.645 1.00 92.50 1247 LEU A O 1
ATOM 9359 N N . ARG A 1 1248 ? -22.095 39.498 -32.535 1.00 91.00 1248 ARG A N 1
ATOM 9360 C CA . ARG A 1 1248 ? -20.797 40.073 -32.919 1.00 91.00 1248 ARG A CA 1
ATOM 9361 C C . ARG A 1 1248 ? -20.943 41.521 -33.376 1.00 91.00 1248 ARG A C 1
ATOM 9363 O O . ARG A 1 1248 ? -21.980 41.915 -33.891 1.00 91.00 1248 ARG A O 1
ATOM 9370 N N . GLY A 1 1249 ? -19.880 42.303 -33.211 1.00 90.12 1249 GLY A N 1
ATOM 9371 C CA . GLY A 1 1249 ? -19.770 43.680 -33.691 1.00 90.12 1249 GLY A CA 1
ATOM 9372 C C . GLY A 1 1249 ? -18.361 43.951 -34.204 1.00 90.12 1249 GLY A C 1
ATOM 9373 O O . GLY A 1 1249 ? -17.401 43.889 -33.434 1.00 90.12 1249 GLY A O 1
ATOM 9374 N N . GLY A 1 1250 ? -18.227 44.200 -35.508 1.00 87.56 1250 GLY A N 1
ATOM 9375 C CA . GLY A 1 1250 ? -16.948 44.389 -36.193 1.00 87.56 1250 GLY A CA 1
ATOM 9376 C C . GLY A 1 1250 ? -16.737 45.813 -36.700 1.00 87.56 1250 GLY A C 1
ATOM 9377 O O . GLY A 1 1250 ? -17.541 46.308 -37.479 1.00 87.56 1250 GLY A O 1
ATOM 9378 N N . ILE A 1 1251 ? -15.625 46.440 -36.318 1.00 88.62 1251 ILE A N 1
ATOM 9379 C CA . ILE A 1 1251 ? -15.110 47.681 -36.903 1.00 88.62 1251 ILE A CA 1
ATOM 9380 C C . ILE A 1 1251 ? -14.100 47.325 -37.998 1.00 88.62 1251 ILE A C 1
ATOM 9382 O O . ILE A 1 1251 ? -13.079 46.686 -37.721 1.00 88.62 1251 ILE A O 1
ATOM 9386 N N . ASN A 1 1252 ? -14.348 47.761 -39.234 1.00 82.75 1252 ASN A N 1
ATOM 9387 C CA . ASN A 1 1252 ? -13.363 47.648 -40.313 1.00 82.75 1252 ASN A CA 1
ATOM 9388 C C . ASN A 1 1252 ? -12.244 48.687 -40.105 1.00 82.75 1252 ASN A C 1
ATOM 9390 O O . ASN A 1 1252 ? -12.501 49.891 -40.135 1.00 82.75 1252 ASN A O 1
ATOM 9394 N N . LEU A 1 1253 ? -11.017 48.219 -39.860 1.00 81.25 1253 LEU A N 1
ATOM 9395 C CA . LEU A 1 1253 ? -9.837 49.056 -39.598 1.00 81.25 1253 LEU A CA 1
ATOM 9396 C C . LEU A 1 1253 ? -9.155 49.529 -40.886 1.00 81.25 1253 LEU A C 1
ATOM 9398 O O . LEU A 1 1253 ? -8.454 50.536 -40.880 1.00 81.25 1253 LEU A O 1
ATOM 9402 N N . THR A 1 1254 ? -9.350 48.804 -41.986 1.00 80.75 1254 THR A N 1
ATOM 9403 C CA . THR A 1 1254 ? -8.977 49.262 -43.328 1.00 80.75 1254 THR A CA 1
ATOM 9404 C C . THR A 1 1254 ? -10.043 50.184 -43.914 1.00 80.75 1254 THR A C 1
ATOM 9406 O O . THR A 1 1254 ? -11.195 50.174 -43.485 1.00 80.75 1254 THR A O 1
ATOM 9409 N N . GLU A 1 1255 ? -9.666 50.966 -44.925 1.00 73.44 1255 GLU A N 1
ATOM 9410 C CA . GLU A 1 1255 ? -10.622 51.770 -45.686 1.00 73.44 1255 GLU A CA 1
ATOM 9411 C C . GLU A 1 1255 ? -11.631 50.876 -46.431 1.00 73.44 1255 GLU A C 1
ATOM 9413 O O . GLU A 1 1255 ? -11.308 49.763 -46.867 1.00 73.44 1255 GLU A O 1
ATOM 9418 N N . LYS A 1 1256 ? -12.866 51.368 -46.594 1.00 64.94 1256 LYS A N 1
ATOM 9419 C CA . LYS A 1 1256 ? -13.898 50.715 -47.413 1.00 64.94 1256 LYS A CA 1
ATOM 9420 C C . LYS A 1 1256 ? -13.352 50.373 -48.806 1.00 64.94 1256 LYS A C 1
ATOM 9422 O O . LYS A 1 1256 ? -13.007 51.265 -49.572 1.00 64.94 1256 LYS A O 1
ATOM 9427 N N . GLY A 1 1257 ? -13.322 49.083 -49.143 1.00 65.31 1257 GLY A N 1
ATOM 9428 C CA . GLY A 1 1257 ? -12.837 48.601 -50.442 1.00 65.31 1257 GLY A CA 1
ATOM 9429 C C . GLY A 1 1257 ? -11.353 48.217 -50.498 1.00 65.31 1257 GLY A C 1
ATOM 9430 O O . GLY A 1 1257 ? -10.857 47.967 -51.593 1.00 65.31 1257 GLY A O 1
ATOM 9431 N N . ALA A 1 1258 ? -10.650 48.118 -49.362 1.00 67.31 1258 ALA A N 1
ATOM 9432 C CA . ALA A 1 1258 ? -9.273 47.614 -49.287 1.00 67.31 1258 ALA A CA 1
ATOM 9433 C C . ALA A 1 1258 ? -9.143 46.124 -49.690 1.00 67.31 1258 ALA A C 1
ATOM 9435 O O . ALA A 1 1258 ? -9.020 45.227 -48.855 1.00 67.31 1258 ALA A O 1
ATOM 9436 N N . ALA A 1 1259 ? -9.166 45.858 -50.995 1.00 68.50 1259 ALA A N 1
ATOM 9437 C CA . ALA A 1 1259 ? -8.859 44.565 -51.592 1.00 68.50 1259 ALA A CA 1
ATOM 9438 C C . ALA A 1 1259 ? -7.361 44.480 -51.968 1.00 68.50 1259 ALA A C 1
ATOM 9440 O O . ALA A 1 1259 ? -6.769 45.491 -52.343 1.00 68.50 1259 ALA A O 1
ATOM 9441 N N . PRO A 1 1260 ? -6.723 43.295 -51.900 1.00 80.00 1260 PRO A N 1
ATOM 9442 C CA . PRO A 1 1260 ? -7.275 42.011 -51.463 1.00 80.00 1260 PRO A CA 1
ATOM 9443 C C . PRO A 1 1260 ? -7.264 41.804 -49.936 1.00 80.00 1260 PRO A C 1
ATOM 9445 O O . PRO A 1 1260 ? -7.731 40.762 -49.485 1.00 80.00 1260 PRO A O 1
ATOM 9448 N N . THR A 1 1261 ? -6.720 42.731 -49.139 1.00 83.31 1261 THR A N 1
ATOM 9449 C CA . THR A 1 1261 ? -6.470 42.514 -47.701 1.00 83.31 1261 THR A CA 1
ATOM 9450 C C . THR A 1 1261 ? -7.159 43.559 -46.824 1.00 83.31 1261 THR A C 1
ATOM 9452 O O . THR A 1 1261 ? -6.701 44.697 -46.742 1.00 83.31 1261 THR A O 1
ATOM 9455 N N . SER A 1 1262 ? -8.196 43.142 -46.093 1.00 82.38 1262 SER A N 1
ATOM 9456 C CA . SER A 1 1262 ? -8.935 43.985 -45.141 1.00 82.38 1262 SER A CA 1
ATOM 9457 C C . SER A 1 1262 ? -8.582 43.656 -43.688 1.00 82.38 1262 SER A C 1
ATOM 9459 O O . SER A 1 1262 ? -8.494 42.478 -43.342 1.00 82.38 1262 SER A O 1
ATOM 9461 N N . ALA A 1 1263 ? -8.458 44.659 -42.816 1.00 85.88 1263 ALA A N 1
ATOM 9462 C CA . ALA A 1 1263 ? -8.251 44.491 -41.375 1.00 85.88 1263 ALA A CA 1
ATOM 9463 C C . ALA A 1 1263 ? -9.526 44.787 -40.566 1.00 85.88 1263 ALA A C 1
ATOM 9465 O O . ALA A 1 1263 ? -10.328 45.645 -40.928 1.00 85.88 1263 ALA A O 1
ATOM 9466 N N . THR A 1 1264 ? -9.749 44.085 -39.456 1.00 85.44 1264 THR A N 1
ATOM 9467 C CA . THR A 1 1264 ? -10.985 44.194 -38.661 1.00 85.44 1264 THR A CA 1
ATOM 9468 C C . THR A 1 1264 ? -10.720 43.969 -37.175 1.00 85.44 1264 THR A C 1
ATOM 9470 O O . THR A 1 1264 ? -10.026 43.023 -36.804 1.00 85.44 1264 THR A O 1
ATOM 9473 N N . LEU A 1 1265 ? -11.328 44.805 -36.332 1.00 89.12 1265 LEU A N 1
ATOM 9474 C CA . LEU A 1 1265 ? -11.469 44.610 -34.888 1.00 89.12 1265 LEU A CA 1
ATOM 9475 C C . LEU A 1 1265 ? -12.905 44.149 -34.614 1.00 89.12 1265 LEU A C 1
ATOM 9477 O O . LEU A 1 1265 ? -13.840 44.889 -34.894 1.00 89.12 1265 LEU A O 1
ATOM 9481 N N . ARG A 1 1266 ? -13.107 42.942 -34.086 1.00 87.44 1266 ARG A N 1
ATOM 9482 C CA . ARG A 1 1266 ? -14.427 42.359 -33.815 1.00 87.44 1266 ARG A CA 1
ATOM 9483 C C . ARG A 1 1266 ? -14.542 41.928 -32.359 1.00 87.44 1266 ARG A C 1
ATOM 9485 O O . ARG A 1 1266 ? -13.822 41.030 -31.927 1.00 87.44 1266 ARG A O 1
ATOM 9492 N N . GLY A 1 1267 ? -15.497 42.511 -31.642 1.00 89.94 1267 GLY A N 1
ATOM 9493 C CA . GLY A 1 1267 ? -16.029 41.926 -30.413 1.00 89.94 1267 GLY A CA 1
ATOM 9494 C C . GLY A 1 1267 ? -17.095 40.875 -30.732 1.00 89.94 1267 GLY A C 1
ATOM 9495 O O . GLY A 1 1267 ? -17.833 41.018 -31.708 1.00 89.94 1267 GLY A O 1
ATOM 9496 N N . SER A 1 1268 ? -17.197 39.832 -29.916 1.00 89.50 1268 SER A N 1
ATOM 9497 C CA . SER A 1 1268 ? -18.317 38.892 -29.900 1.00 89.50 1268 SER A CA 1
ATOM 9498 C C . SER A 1 1268 ? -18.702 38.501 -28.477 1.00 89.50 1268 SER A C 1
ATOM 9500 O O . SER A 1 1268 ? -17.882 38.574 -27.564 1.00 89.50 1268 SER A O 1
ATOM 9502 N N . VAL A 1 1269 ? -19.950 38.080 -28.291 1.00 89.44 1269 VAL A N 1
ATOM 9503 C CA . VAL A 1 1269 ? -20.457 37.384 -27.106 1.00 89.44 1269 VAL A CA 1
ATOM 9504 C C . VAL A 1 1269 ? -21.312 36.228 -27.605 1.00 89.44 1269 VAL A C 1
ATOM 9506 O O . VAL A 1 1269 ? -22.218 36.437 -28.408 1.00 89.44 1269 VAL A O 1
ATOM 9509 N N . GLY A 1 1270 ? -21.025 35.010 -27.167 1.00 88.44 1270 GLY A N 1
ATOM 9510 C CA . GLY A 1 1270 ? -21.704 33.827 -27.672 1.00 88.44 1270 GLY A CA 1
ATOM 9511 C C . GLY A 1 1270 ? -21.741 32.669 -26.694 1.00 88.44 1270 GLY A C 1
ATOM 9512 O O . GLY A 1 1270 ? -21.141 32.710 -25.618 1.00 88.44 1270 GLY A O 1
ATOM 9513 N N . VAL A 1 1271 ? -22.461 31.633 -27.108 1.00 91.69 1271 VAL A N 1
ATOM 9514 C CA . VAL A 1 1271 ? -22.473 30.319 -26.468 1.00 91.69 1271 VAL A CA 1
ATOM 9515 C C . VAL A 1 1271 ? -21.898 29.277 -27.416 1.00 91.69 1271 VAL A C 1
ATOM 9517 O O . VAL A 1 1271 ? -22.122 29.331 -28.626 1.00 91.69 1271 VAL A O 1
ATOM 9520 N N . THR A 1 1272 ? -21.168 28.318 -26.864 1.00 89.25 1272 THR A N 1
ATOM 9521 C CA . THR A 1 1272 ? -20.580 27.187 -27.582 1.00 89.25 1272 THR A CA 1
ATOM 9522 C C . THR A 1 1272 ? -21.133 25.877 -27.036 1.00 89.25 1272 THR A C 1
ATOM 9524 O O . THR A 1 1272 ? -21.528 25.781 -25.875 1.00 89.25 1272 THR A O 1
ATOM 9527 N N . ALA A 1 1273 ? -21.147 24.850 -27.874 1.00 89.62 1273 ALA A N 1
ATOM 9528 C CA . ALA A 1 1273 ? -21.363 23.468 -27.480 1.00 89.62 1273 ALA A CA 1
ATOM 9529 C C . ALA A 1 1273 ? -20.389 22.578 -28.257 1.00 89.62 1273 ALA A C 1
ATOM 9531 O O . ALA A 1 1273 ? -20.133 22.812 -29.438 1.00 89.62 1273 ALA A O 1
ATOM 9532 N N . SER A 1 1274 ? -19.848 21.548 -27.623 1.00 88.38 1274 SER A N 1
ATOM 9533 C CA . SER A 1 1274 ? -19.055 20.519 -28.287 1.00 88.38 1274 SER A CA 1
ATOM 9534 C C . SER A 1 1274 ? -19.344 19.141 -27.712 1.00 88.38 1274 SER A C 1
ATOM 9536 O O . SER A 1 1274 ? -19.777 19.000 -26.570 1.00 88.38 1274 SER A O 1
ATOM 9538 N N . ALA A 1 1275 ? -19.104 18.117 -28.522 1.00 88.62 1275 ALA A N 1
ATOM 9539 C CA . ALA A 1 1275 ? -19.166 16.723 -28.121 1.00 88.62 1275 ALA A CA 1
ATOM 9540 C C . ALA A 1 1275 ? -18.032 15.952 -28.796 1.00 88.62 1275 ALA A C 1
ATOM 9542 O O . ALA A 1 1275 ? -17.780 16.136 -29.990 1.00 88.62 1275 ALA A O 1
ATOM 9543 N N . ASN A 1 1276 ? -17.364 15.068 -28.058 1.00 89.19 1276 ASN A N 1
ATOM 9544 C CA . ASN A 1 1276 ? -16.466 14.103 -28.678 1.00 89.19 1276 ASN A CA 1
ATOM 9545 C C . ASN A 1 1276 ? -17.322 13.031 -29.366 1.00 89.19 1276 ASN A C 1
ATOM 9547 O O . ASN A 1 1276 ? -17.916 12.177 -28.710 1.00 89.19 1276 ASN A O 1
ATOM 9551 N N . VAL A 1 1277 ? -17.418 13.107 -30.693 1.00 88.31 1277 VAL A N 1
ATOM 9552 C CA . VAL A 1 1277 ? -18.198 12.181 -31.523 1.00 88.31 1277 VAL A CA 1
ATOM 9553 C C . VAL A 1 1277 ? -17.555 10.798 -31.517 1.00 88.31 1277 VAL A C 1
ATOM 9555 O O . VAL A 1 1277 ? -18.277 9.806 -31.484 1.00 88.31 1277 VAL A O 1
ATOM 9558 N N . LEU A 1 1278 ? -16.219 10.729 -31.521 1.00 87.69 1278 LEU A N 1
ATOM 9559 C CA . LEU A 1 1278 ? -15.458 9.480 -31.489 1.00 87.69 1278 LEU A CA 1
ATOM 9560 C C . LEU A 1 1278 ? -14.094 9.668 -30.804 1.00 87.69 1278 LEU A C 1
ATOM 9562 O O . LEU A 1 1278 ? -13.395 10.639 -31.082 1.00 87.69 1278 LEU A O 1
ATOM 9566 N N . SER A 1 1279 ? -13.663 8.706 -29.988 1.00 86.50 1279 SER A N 1
ATOM 9567 C CA . SER A 1 1279 ? -12.285 8.623 -29.476 1.00 86.50 1279 SER A CA 1
ATOM 9568 C C . SER A 1 1279 ? -11.758 7.189 -29.479 1.00 86.50 1279 SER A C 1
ATOM 9570 O O . SER A 1 1279 ? -12.518 6.274 -29.153 1.00 86.50 1279 SER A O 1
ATOM 9572 N N . ALA A 1 1280 ? -10.460 7.004 -29.716 1.00 88.62 1280 ALA A N 1
ATOM 9573 C CA . ALA A 1 1280 ? -9.726 5.764 -29.453 1.00 88.62 1280 ALA A CA 1
ATOM 9574 C C . ALA A 1 1280 ? -8.307 6.086 -28.947 1.00 88.62 1280 ALA A C 1
ATOM 9576 O O . ALA A 1 1280 ? -7.690 7.033 -29.437 1.00 88.62 1280 ALA A O 1
ATOM 9577 N N . THR A 1 1281 ? -7.776 5.307 -27.998 1.00 90.06 1281 THR A N 1
ATOM 9578 C CA . THR A 1 1281 ? -6.440 5.547 -27.410 1.00 90.06 1281 THR A CA 1
ATOM 9579 C C . THR A 1 1281 ? -5.713 4.246 -27.077 1.00 90.06 1281 THR A C 1
ATOM 9581 O O . THR A 1 1281 ? -6.068 3.571 -26.115 1.00 90.06 1281 THR A O 1
ATOM 9584 N N . SER A 1 1282 ? -4.634 3.946 -27.796 1.00 90.94 1282 SER A N 1
ATOM 9585 C CA . SER A 1 1282 ? -3.686 2.885 -27.431 1.00 90.94 1282 SER A CA 1
ATOM 9586 C C . SER A 1 1282 ? -2.478 3.484 -26.703 1.00 90.94 1282 SER A C 1
ATOM 9588 O O . SER A 1 1282 ? -1.888 4.449 -27.202 1.00 90.94 1282 SER A O 1
ATOM 9590 N N . SER A 1 1283 ? -2.039 2.913 -25.583 1.00 91.44 1283 SER A N 1
ATOM 9591 C CA . SER A 1 1283 ? -0.735 3.247 -24.995 1.00 91.44 1283 SER A CA 1
ATOM 9592 C C . SER A 1 1283 ? 0.018 2.034 -24.486 1.00 91.44 1283 SER A C 1
ATOM 9594 O O . SER A 1 1283 ? -0.577 1.219 -23.792 1.00 91.44 1283 SER A O 1
ATOM 9596 N N . SER A 1 1284 ? 1.328 2.030 -24.728 1.00 91.25 1284 SER A N 1
ATOM 9597 C CA . SER A 1 1284 ? 2.274 0.971 -24.381 1.00 91.25 1284 SER A CA 1
ATOM 9598 C C . SER A 1 1284 ? 3.450 1.536 -23.587 1.00 91.25 1284 SER A C 1
ATOM 9600 O O . SER A 1 1284 ? 4.035 2.543 -24.005 1.00 91.25 1284 SER A O 1
ATOM 9602 N N . SER A 1 1285 ? 3.868 0.904 -22.492 1.00 92.75 1285 SER A N 1
ATOM 9603 C CA . SER A 1 1285 ? 5.086 1.300 -21.768 1.00 92.75 1285 SER A CA 1
ATOM 9604 C C . SER A 1 1285 ? 5.788 0.149 -21.048 1.00 92.75 1285 SER A C 1
ATOM 9606 O O . SER A 1 1285 ? 5.217 -0.920 -20.857 1.00 92.75 1285 SER A O 1
ATOM 9608 N N . VAL A 1 1286 ? 7.043 0.382 -20.665 1.00 91.88 1286 VAL A N 1
ATOM 9609 C CA . VAL A 1 1286 ? 7.872 -0.521 -19.860 1.00 91.88 1286 VAL A CA 1
ATOM 9610 C C . VAL A 1 1286 ? 8.612 0.305 -18.816 1.00 91.88 1286 VAL A C 1
ATOM 9612 O O . VAL A 1 1286 ? 9.249 1.296 -19.163 1.00 91.88 1286 VAL A O 1
ATOM 9615 N N . ALA A 1 1287 ? 8.531 -0.101 -17.558 1.00 93.75 1287 ALA A N 1
ATOM 9616 C CA . ALA A 1 1287 ? 9.294 0.394 -16.429 1.00 93.75 1287 ALA A CA 1
ATOM 9617 C C . ALA A 1 1287 ? 10.292 -0.675 -15.963 1.00 93.75 1287 ALA A C 1
ATOM 9619 O O . ALA A 1 1287 ? 9.913 -1.823 -15.737 1.00 93.75 1287 ALA A O 1
ATOM 9620 N N . GLN A 1 1288 ? 11.566 -0.312 -15.847 1.00 91.81 1288 GLN A N 1
ATOM 9621 C CA . GLN A 1 1288 ? 12.639 -1.199 -15.391 1.00 91.81 1288 GLN A CA 1
ATOM 9622 C C . GLN A 1 1288 ? 13.293 -0.617 -14.142 1.00 91.81 1288 GLN A C 1
ATOM 9624 O O . GLN A 1 1288 ? 13.555 0.580 -14.109 1.00 91.81 1288 GLN A O 1
ATOM 9629 N N . GLY A 1 1289 ? 13.599 -1.461 -13.159 1.00 90.69 1289 GLY A N 1
ATOM 9630 C CA . GLY A 1 1289 ? 14.455 -1.124 -12.016 1.00 90.69 1289 GLY A CA 1
ATOM 9631 C C . GLY A 1 1289 ? 15.587 -2.140 -11.855 1.00 90.69 1289 GLY A C 1
ATOM 9632 O O . GLY A 1 1289 ? 15.861 -2.933 -12.765 1.00 90.69 1289 GLY A O 1
ATOM 9633 N N . GLU A 1 1290 ? 16.234 -2.174 -10.687 1.00 86.44 1290 GLU A N 1
ATOM 9634 C CA . GLU A 1 1290 ? 17.352 -3.099 -10.440 1.00 86.44 1290 GLU A CA 1
ATOM 9635 C C . GLU A 1 1290 ? 16.912 -4.572 -10.556 1.00 86.44 1290 GLU A C 1
ATOM 9637 O O . GLU A 1 1290 ? 17.550 -5.356 -11.262 1.00 86.44 1290 GLU A O 1
ATOM 9642 N N . LYS A 1 1291 ? 15.787 -4.934 -9.923 1.00 82.06 1291 LYS A N 1
ATOM 9643 C CA . LYS A 1 1291 ? 15.307 -6.326 -9.791 1.00 82.06 1291 LYS A CA 1
ATOM 9644 C C . LYS A 1 1291 ? 13.954 -6.621 -10.444 1.00 82.06 1291 LYS A C 1
ATOM 9646 O O . LYS A 1 1291 ? 13.527 -7.774 -10.429 1.00 82.06 1291 LYS A O 1
ATOM 9651 N N . SER A 1 1292 ? 13.278 -5.618 -10.998 1.00 87.25 1292 SER A N 1
ATOM 9652 C CA . SER A 1 1292 ? 11.921 -5.741 -11.544 1.00 87.25 1292 SER A CA 1
ATOM 9653 C C . SER A 1 1292 ? 11.798 -5.180 -12.961 1.00 87.25 1292 SER A C 1
ATOM 9655 O O . SER A 1 1292 ? 12.591 -4.351 -13.417 1.00 87.25 1292 SER A O 1
ATOM 9657 N N . THR A 1 1293 ? 10.792 -5.658 -13.687 1.00 89.00 1293 THR A N 1
ATOM 9658 C CA . THR A 1 1293 ? 10.341 -5.084 -14.954 1.00 89.00 1293 THR A CA 1
ATOM 9659 C C . THR A 1 1293 ? 8.823 -5.160 -15.029 1.00 89.00 1293 THR A C 1
ATOM 9661 O O . THR A 1 1293 ? 8.225 -6.233 -15.056 1.00 89.00 1293 THR A O 1
ATOM 9664 N N . THR A 1 1294 ? 8.222 -3.983 -15.070 1.00 91.44 1294 THR A N 1
ATOM 9665 C CA . THR A 1 1294 ? 6.791 -3.722 -15.125 1.00 91.44 1294 THR A CA 1
ATOM 9666 C C . THR A 1 1294 ? 6.472 -3.250 -16.532 1.00 91.44 1294 THR A C 1
ATOM 9668 O O . THR A 1 1294 ? 7.094 -2.325 -17.036 1.00 91.44 1294 THR A O 1
ATOM 9671 N N . TYR A 1 1295 ? 5.501 -3.850 -17.194 1.00 89.44 1295 TYR A N 1
ATOM 9672 C CA . TYR A 1 1295 ? 5.049 -3.392 -18.507 1.00 89.44 1295 TYR A CA 1
ATOM 9673 C C . TYR A 1 1295 ? 3.768 -2.527 -18.323 1.00 89.44 1295 TYR A C 1
ATOM 9675 O O . TYR A 1 1295 ? 3.360 -2.301 -17.191 1.00 89.44 1295 TYR A O 1
ATOM 9683 N N . THR A 1 1296 ? 3.129 -1.936 -19.339 1.00 89.81 1296 THR A N 1
ATOM 9684 C CA . THR A 1 1296 ? 1.746 -1.381 -19.234 1.00 89.81 1296 THR A CA 1
ATOM 9685 C C . THR A 1 1296 ? 1.118 -1.208 -20.625 1.00 89.81 1296 THR A C 1
ATOM 9687 O O . THR A 1 1296 ? 1.617 -0.363 -21.367 1.00 89.81 1296 THR A O 1
ATOM 9690 N N . GLU A 1 1297 ? 0.015 -1.899 -20.953 1.00 88.69 1297 GLU A N 1
ATOM 9691 C CA . GLU A 1 1297 ? -0.862 -1.563 -22.097 1.00 88.69 1297 GLU A CA 1
ATOM 9692 C C . GLU A 1 1297 ? -2.204 -0.996 -21.636 1.00 88.69 1297 GLU A C 1
ATOM 9694 O O . GLU A 1 1297 ? -2.808 -1.479 -20.676 1.00 88.69 1297 GLU A O 1
ATOM 9699 N N . SER A 1 1298 ? -2.711 -0.042 -22.411 1.00 84.62 1298 SER A N 1
ATOM 9700 C CA . SER A 1 1298 ? -4.080 0.455 -22.356 1.00 84.62 1298 SER A CA 1
ATOM 9701 C C . SER A 1 1298 ? -4.631 0.558 -23.781 1.00 84.62 1298 SER A C 1
ATOM 9703 O O . SER A 1 1298 ? -4.322 1.518 -24.486 1.00 84.62 1298 SER A O 1
ATOM 9705 N N . ASP A 1 1299 ? -5.419 -0.430 -24.222 1.00 77.25 1299 ASP A N 1
ATOM 9706 C CA . ASP A 1 1299 ? -6.093 -0.421 -25.533 1.00 77.25 1299 ASP A CA 1
ATOM 9707 C C . ASP A 1 1299 ? -7.549 0.049 -25.395 1.00 77.25 1299 ASP A C 1
ATOM 9709 O O . ASP A 1 1299 ? -8.491 -0.713 -25.157 1.00 77.25 1299 ASP A O 1
ATOM 9713 N N . ASN A 1 1300 ? -7.736 1.362 -25.501 1.00 77.12 1300 ASN A N 1
ATOM 9714 C CA . ASN A 1 1300 ? -9.041 1.992 -25.401 1.00 77.12 1300 ASN A CA 1
ATOM 9715 C C . ASN A 1 1300 ? -9.725 1.993 -26.767 1.00 77.12 1300 ASN A C 1
ATOM 9717 O O . ASN A 1 1300 ? -9.575 2.939 -27.547 1.00 77.12 1300 ASN A O 1
ATOM 9721 N N . ARG A 1 1301 ? -10.519 0.940 -26.997 1.00 72.50 1301 ARG A N 1
ATOM 9722 C CA . ARG A 1 1301 ? -11.440 0.787 -28.135 1.00 72.50 1301 ARG A CA 1
ATOM 9723 C C . ARG A 1 1301 ? -12.235 2.066 -28.435 1.00 72.50 1301 ARG A C 1
ATOM 9725 O O . ARG A 1 1301 ? -12.538 2.852 -27.535 1.00 72.50 1301 ARG A O 1
ATOM 9732 N N . LEU A 1 1302 ? -12.643 2.191 -29.698 1.00 75.31 1302 LEU A N 1
ATOM 9733 C CA . LEU A 1 1302 ? -13.531 3.231 -30.231 1.00 75.31 1302 LEU A CA 1
ATOM 9734 C C . LEU A 1 1302 ? -14.757 3.466 -29.326 1.00 75.31 1302 LEU A C 1
ATOM 9736 O O . LEU A 1 1302 ? -15.509 2.540 -29.027 1.00 75.31 1302 LEU A O 1
ATOM 9740 N N . ARG A 1 1303 ? -14.957 4.718 -28.902 1.00 73.62 1303 ARG A N 1
ATOM 9741 C CA . ARG A 1 1303 ? -16.066 5.182 -28.047 1.00 73.62 1303 ARG A CA 1
ATOM 9742 C C . ARG A 1 1303 ? -16.721 6.403 -28.666 1.00 73.62 1303 ARG A C 1
ATOM 9744 O O . ARG A 1 1303 ? -16.003 7.288 -29.115 1.00 73.62 1303 ARG A O 1
ATOM 9751 N N . PHE A 1 1304 ? -18.046 6.480 -28.609 1.00 78.00 1304 PHE A N 1
ATOM 9752 C CA . PHE A 1 1304 ? -18.830 7.583 -29.165 1.00 78.00 1304 PHE A CA 1
ATOM 9753 C C . PHE A 1 1304 ? -19.453 8.438 -28.054 1.00 78.00 1304 PHE A C 1
ATOM 9755 O O . PHE A 1 1304 ? -19.815 7.902 -27.007 1.00 78.00 1304 PHE A O 1
ATOM 9762 N N . MET A 1 1305 ? -19.601 9.748 -28.289 1.00 77.50 1305 MET A N 1
ATOM 9763 C CA . MET A 1 1305 ? -20.331 10.698 -27.424 1.00 77.50 1305 MET A CA 1
ATOM 9764 C C . MET A 1 1305 ? -19.916 10.670 -25.937 1.00 77.50 1305 MET A C 1
ATOM 9766 O O . MET A 1 1305 ? -20.746 10.831 -25.045 1.00 77.50 1305 MET A O 1
ATOM 9770 N N . ASN A 1 1306 ? -18.629 10.443 -25.648 1.00 73.31 1306 ASN A N 1
ATOM 9771 C CA . ASN A 1 1306 ? -18.153 10.201 -24.276 1.00 73.31 1306 ASN A CA 1
ATOM 9772 C C . ASN A 1 1306 ? -17.819 11.475 -23.476 1.00 73.31 1306 ASN A C 1
ATOM 9774 O O . ASN A 1 1306 ? -17.739 11.418 -22.244 1.00 73.31 1306 ASN A O 1
ATOM 9778 N N . GLN A 1 1307 ? -17.657 12.604 -24.161 1.00 80.12 1307 GLN A N 1
ATOM 9779 C CA . GLN A 1 1307 ? -17.452 13.931 -23.594 1.00 80.12 1307 GLN A CA 1
ATOM 9780 C C . GLN A 1 1307 ? -18.424 14.909 -24.246 1.00 80.12 1307 GLN A C 1
ATOM 9782 O O . GLN A 1 1307 ? -18.660 14.840 -25.454 1.00 80.12 1307 GLN A O 1
ATOM 9787 N N . ALA A 1 1308 ? -18.919 15.859 -23.460 1.00 83.00 1308 ALA A N 1
ATOM 9788 C CA . ALA A 1 1308 ? -19.665 17.010 -23.950 1.00 83.00 1308 ALA A CA 1
ATOM 9789 C C . ALA A 1 1308 ? -19.265 18.255 -23.157 1.00 83.00 1308 ALA A C 1
ATOM 9791 O O . ALA A 1 1308 ? -19.004 18.168 -21.959 1.00 83.00 1308 ALA A O 1
ATOM 9792 N N . ALA A 1 1309 ? -19.229 19.414 -23.802 1.00 83.38 1309 ALA A N 1
ATOM 9793 C CA . ALA A 1 1309 ? -19.023 20.688 -23.130 1.00 83.38 1309 ALA A CA 1
ATOM 9794 C C . ALA A 1 1309 ? -19.966 21.756 -23.681 1.00 83.38 1309 ALA A C 1
ATOM 9796 O O . ALA A 1 1309 ? -20.317 21.745 -24.859 1.00 83.38 1309 ALA A O 1
ATOM 9797 N N . MET A 1 1310 ? -20.352 22.699 -22.830 1.00 85.75 1310 MET A N 1
ATOM 9798 C CA . MET A 1 1310 ? -21.059 23.917 -23.214 1.00 85.75 1310 MET A CA 1
ATOM 9799 C C . MET A 1 1310 ? -20.330 25.115 -22.622 1.00 85.75 1310 MET A C 1
ATOM 9801 O O . MET A 1 1310 ? -19.893 25.067 -21.476 1.00 85.75 1310 MET A O 1
ATOM 9805 N N . GLY A 1 1311 ? -20.173 26.186 -23.388 1.00 83.44 1311 GLY A N 1
ATOM 9806 C CA . GLY A 1 1311 ? -19.463 27.381 -22.952 1.00 83.44 1311 GLY A CA 1
ATOM 9807 C C . GLY A 1 1311 ? -20.254 28.655 -23.200 1.00 83.44 1311 GLY A C 1
ATOM 9808 O O . GLY A 1 1311 ? -21.146 28.696 -24.043 1.00 83.44 1311 GLY A O 1
ATOM 9809 N N . ALA A 1 1312 ? -19.897 29.708 -22.475 1.00 84.31 1312 ALA A N 1
ATOM 9810 C CA . ALA A 1 1312 ? -20.309 31.076 -22.761 1.00 84.31 1312 ALA A CA 1
ATOM 9811 C C . ALA A 1 1312 ? -19.063 31.967 -22.765 1.00 84.31 1312 ALA A C 1
ATOM 9813 O O . ALA A 1 1312 ? -18.297 31.963 -21.797 1.00 84.31 1312 ALA A O 1
ATOM 9814 N N . ASN A 1 1313 ? -18.838 32.710 -23.850 1.00 83.56 1313 ASN A N 1
ATOM 9815 C CA . ASN A 1 1313 ? -17.614 33.481 -24.059 1.00 83.56 1313 ASN A CA 1
ATOM 9816 C C . ASN A 1 1313 ? -17.867 34.849 -24.707 1.00 83.56 1313 ASN A C 1
ATOM 9818 O O . ASN A 1 1313 ? -18.555 34.964 -25.717 1.00 83.56 1313 ASN A O 1
ATOM 9822 N N . ALA A 1 1314 ? -17.229 35.879 -24.158 1.00 81.88 1314 ALA A N 1
ATOM 9823 C CA . ALA A 1 1314 ? -17.047 37.186 -24.772 1.00 81.88 1314 ALA A CA 1
ATOM 9824 C C . ALA A 1 1314 ? -15.628 37.271 -25.355 1.00 81.88 1314 ALA A C 1
ATOM 9826 O O . ALA A 1 1314 ? -14.650 37.129 -24.623 1.00 81.88 1314 ALA A O 1
ATOM 9827 N N . THR A 1 1315 ? -15.485 37.488 -26.660 1.00 85.06 1315 THR A N 1
ATOM 9828 C CA . THR A 1 1315 ? -14.188 37.456 -27.353 1.00 85.06 1315 THR A CA 1
ATOM 9829 C C . THR A 1 1315 ? -13.913 38.773 -28.057 1.00 85.06 1315 THR A C 1
ATOM 9831 O O . THR A 1 1315 ? -14.669 39.183 -28.930 1.00 85.06 1315 THR A O 1
ATOM 9834 N N . LEU A 1 1316 ? -12.796 39.422 -27.727 1.00 84.25 1316 LEU A N 1
ATOM 9835 C CA . LEU A 1 1316 ? -12.259 40.508 -28.539 1.00 84.25 1316 LEU A CA 1
ATOM 9836 C C . LEU A 1 1316 ? -11.232 39.928 -29.509 1.00 84.25 1316 LEU A C 1
ATOM 9838 O O . LEU A 1 1316 ? -10.277 39.276 -29.092 1.00 84.25 1316 LEU A O 1
ATOM 9842 N N . SER A 1 1317 ? -11.422 40.159 -30.801 1.00 84.56 1317 SER A N 1
ATOM 9843 C CA . SER A 1 1317 ? -10.543 39.676 -31.864 1.00 84.56 1317 SER A CA 1
ATOM 9844 C C . SER A 1 1317 ? -10.094 40.814 -32.769 1.00 84.56 1317 SER A C 1
ATOM 9846 O O . SER A 1 1317 ? -10.853 41.741 -33.036 1.00 84.56 1317 SER A O 1
ATOM 9848 N N . ALA A 1 1318 ? -8.859 40.750 -33.248 1.00 82.88 1318 ALA A N 1
ATOM 9849 C CA . ALA A 1 1318 ? -8.307 41.672 -34.231 1.00 82.88 1318 ALA A CA 1
ATOM 9850 C C . ALA A 1 1318 ? -7.572 40.862 -35.298 1.00 82.88 1318 ALA A C 1
ATOM 9852 O O . ALA A 1 1318 ? -6.962 39.842 -34.989 1.00 82.88 1318 ALA A O 1
ATOM 9853 N N . GLY A 1 1319 ? -7.622 41.277 -36.556 1.00 84.00 1319 GLY A N 1
ATOM 9854 C CA . GLY A 1 1319 ? -6.978 40.500 -37.606 1.00 84.00 1319 GLY A CA 1
ATOM 9855 C C . GLY A 1 1319 ? -7.036 41.131 -38.978 1.00 84.00 1319 GLY A C 1
ATOM 9856 O O . GLY A 1 1319 ? -7.655 42.176 -39.174 1.00 84.00 1319 GLY A O 1
ATOM 9857 N N . ALA A 1 1320 ? -6.396 40.454 -39.923 1.00 85.06 1320 ALA A N 1
ATOM 9858 C CA . ALA A 1 1320 ? -6.497 40.728 -41.345 1.00 85.06 1320 ALA A CA 1
ATOM 9859 C C . ALA A 1 1320 ? -7.101 39.520 -42.065 1.00 85.06 1320 ALA A C 1
ATOM 9861 O O . ALA A 1 1320 ? -6.922 38.378 -41.652 1.00 85.06 1320 ALA A O 1
ATOM 9862 N N . ALA A 1 1321 ? -7.802 39.762 -43.162 1.00 85.19 1321 ALA A N 1
ATOM 9863 C CA . ALA A 1 1321 ? -8.347 38.737 -44.034 1.00 85.19 1321 ALA A CA 1
ATOM 9864 C C . ALA A 1 1321 ? -7.875 39.023 -45.459 1.00 85.19 1321 ALA A C 1
ATOM 9866 O O . ALA A 1 1321 ? -8.104 40.123 -45.965 1.00 85.19 1321 ALA A O 1
ATOM 9867 N N . ARG A 1 1322 ? -7.200 38.058 -46.095 1.00 85.94 1322 ARG A N 1
ATOM 9868 C CA . ARG A 1 1322 ? -6.803 38.159 -47.506 1.00 85.94 1322 ARG A CA 1
ATOM 9869 C C . ARG A 1 1322 ? -7.810 37.403 -48.361 1.00 85.94 1322 ARG A C 1
ATOM 9871 O O . ARG A 1 1322 ? -7.833 36.174 -48.339 1.00 85.94 1322 ARG A O 1
ATOM 9878 N N . THR A 1 1323 ? -8.622 38.138 -49.104 1.00 84.06 1323 THR A N 1
ATOM 9879 C CA . THR A 1 1323 ? -9.625 37.607 -50.028 1.00 84.06 1323 THR A CA 1
ATOM 9880 C C . THR A 1 1323 ? -9.019 37.400 -51.414 1.00 84.06 1323 THR A C 1
ATOM 9882 O O . THR A 1 1323 ? -8.285 38.239 -51.935 1.00 84.06 1323 THR A O 1
ATOM 9885 N N . THR A 1 1324 ? -9.330 36.252 -52.000 1.00 86.06 1324 THR A N 1
ATOM 9886 C CA . THR A 1 1324 ? -8.960 35.797 -53.345 1.00 86.06 1324 THR A CA 1
ATOM 9887 C C . THR A 1 1324 ? -10.236 35.322 -54.058 1.00 86.06 1324 THR A C 1
ATOM 9889 O O . THR A 1 1324 ? -11.257 35.170 -53.382 1.00 86.06 1324 THR A O 1
ATOM 9892 N N . PRO A 1 1325 ? -10.236 35.103 -55.388 1.00 82.38 1325 PRO A N 1
ATOM 9893 C CA . PRO A 1 1325 ? -11.441 34.670 -56.106 1.00 82.38 1325 PRO A CA 1
ATOM 9894 C C . PRO A 1 1325 ? -12.075 33.399 -55.519 1.00 82.38 1325 PRO A C 1
ATOM 9896 O O . PRO A 1 1325 ? -13.292 33.325 -55.379 1.00 82.38 1325 PRO A O 1
ATOM 9899 N N . ASP A 1 1326 ? -11.240 32.446 -55.103 1.00 84.19 1326 ASP A N 1
ATOM 9900 C CA . ASP A 1 1326 ? -11.650 31.123 -54.619 1.00 84.19 1326 ASP A CA 1
ATOM 9901 C C . ASP A 1 1326 ? -12.038 31.108 -53.125 1.00 84.19 1326 ASP A C 1
ATOM 9903 O O . ASP A 1 1326 ? -12.629 30.147 -52.627 1.00 84.19 1326 ASP A O 1
ATOM 9907 N N . GLY A 1 1327 ? -11.699 32.163 -52.376 1.00 87.06 1327 GLY A N 1
ATOM 9908 C CA . GLY A 1 1327 ? -11.919 32.218 -50.930 1.00 87.06 1327 GLY A CA 1
ATOM 9909 C C . GLY A 1 1327 ? -11.034 33.206 -50.174 1.00 87.06 1327 GLY A C 1
ATOM 9910 O O . GLY A 1 1327 ? -10.222 33.934 -50.746 1.00 87.06 1327 GLY A O 1
ATOM 9911 N N . THR A 1 1328 ? -11.180 33.226 -48.854 1.00 87.06 1328 THR A N 1
ATOM 9912 C CA . THR A 1 1328 ? -10.507 34.164 -47.950 1.00 87.06 1328 THR A CA 1
ATOM 9913 C C . THR A 1 1328 ? -9.658 33.424 -46.920 1.00 87.06 1328 THR A C 1
ATOM 9915 O O . THR A 1 1328 ? -10.142 32.518 -46.244 1.00 87.06 1328 THR A O 1
ATOM 9918 N N . VAL A 1 1329 ? -8.406 33.854 -46.738 1.00 86.75 1329 VAL A N 1
ATOM 9919 C CA . VAL A 1 1329 ? -7.535 33.410 -45.636 1.00 86.75 1329 VAL A CA 1
ATOM 9920 C C . VAL A 1 1329 ? -7.657 34.396 -44.462 1.00 86.75 1329 VAL A C 1
ATOM 9922 O O . VAL A 1 1329 ? -7.208 35.540 -44.594 1.00 86.75 1329 VAL A O 1
ATOM 9925 N N . PRO A 1 1330 ? -8.265 34.008 -43.324 1.00 83.94 1330 PRO A N 1
ATOM 9926 C CA . PRO A 1 1330 ? -8.319 34.827 -42.116 1.00 83.94 1330 PRO A CA 1
ATOM 9927 C C . PRO A 1 1330 ? -7.061 34.656 -41.243 1.00 83.94 1330 PRO A C 1
ATOM 9929 O O . PRO A 1 1330 ? -6.665 33.544 -40.905 1.00 83.94 1330 PRO A O 1
ATOM 9932 N N . PHE A 1 1331 ? -6.490 35.775 -40.799 1.00 79.69 1331 PHE A N 1
ATOM 9933 C CA . PHE A 1 1331 ? -5.370 35.869 -39.860 1.00 79.69 1331 PHE A CA 1
ATOM 9934 C C . PHE A 1 1331 ? -5.817 36.684 -38.637 1.00 79.69 1331 PHE A C 1
ATOM 9936 O O . PHE A 1 1331 ? -5.680 37.910 -38.616 1.00 79.69 1331 PHE A O 1
ATOM 9943 N N . PHE A 1 1332 ? -6.407 36.024 -37.636 1.00 76.62 1332 PHE A N 1
ATOM 9944 C CA . PHE A 1 1332 ? -6.996 36.686 -36.465 1.00 76.62 1332 PHE A CA 1
ATOM 9945 C C . PHE A 1 1332 ? -6.336 36.259 -35.155 1.00 76.62 1332 PHE A C 1
ATOM 9947 O O . PHE A 1 1332 ? -6.195 35.073 -34.870 1.00 76.62 1332 PHE A O 1
ATOM 9954 N N . THR A 1 1333 ? -6.024 37.265 -34.342 1.00 73.38 1333 THR A N 1
ATOM 9955 C CA . THR A 1 1333 ? -5.687 37.158 -32.924 1.00 73.38 1333 THR A CA 1
ATOM 9956 C C . THR A 1 1333 ? -6.928 37.416 -32.075 1.00 73.38 1333 THR A C 1
ATOM 9958 O O . THR A 1 1333 ? -7.789 38.215 -32.445 1.00 73.38 1333 THR A O 1
ATOM 9961 N N . SER A 1 1334 ? -7.060 36.714 -30.947 1.00 74.62 1334 SER A N 1
ATOM 9962 C CA . SER A 1 1334 ? -8.250 36.766 -30.094 1.00 74.62 1334 SER A CA 1
ATOM 9963 C C . SER A 1 1334 ? -7.923 36.644 -28.608 1.00 74.62 1334 SER A C 1
ATOM 9965 O O . SER A 1 1334 ? -7.194 35.739 -28.197 1.00 74.62 1334 SER A O 1
ATOM 9967 N N . ALA A 1 1335 ? -8.542 37.502 -27.803 1.00 73.50 1335 ALA A N 1
ATOM 9968 C CA . ALA A 1 1335 ? -8.544 37.472 -26.350 1.00 73.50 1335 ALA A CA 1
ATOM 9969 C C . ALA A 1 1335 ? -9.984 37.245 -25.859 1.00 73.50 1335 ALA A C 1
ATOM 9971 O O . ALA A 1 1335 ? -10.843 38.118 -25.990 1.00 73.50 1335 ALA A O 1
ATOM 9972 N N . SER A 1 1336 ? -10.255 36.061 -25.310 1.00 73.19 1336 SER A N 1
ATOM 9973 C CA . SER A 1 1336 ? -11.569 35.666 -24.791 1.00 73.19 1336 SER A CA 1
ATOM 9974 C C . SER A 1 1336 ? -11.650 35.751 -23.267 1.00 73.19 1336 SER A C 1
ATOM 9976 O O . SER A 1 1336 ? -10.691 35.461 -22.550 1.00 73.19 1336 SER A O 1
ATOM 9978 N N . ILE A 1 1337 ? -12.830 36.123 -22.781 1.00 73.75 1337 ILE A N 1
ATOM 9979 C CA . ILE A 1 1337 ? -13.321 35.899 -21.425 1.00 73.75 1337 ILE A CA 1
ATOM 9980 C C . ILE A 1 1337 ? -14.425 34.850 -21.542 1.00 73.75 1337 ILE A C 1
ATOM 9982 O O . ILE A 1 1337 ? -15.302 35.004 -22.385 1.00 73.75 1337 ILE A O 1
ATOM 9986 N N . GLY A 1 1338 ? -14.424 33.791 -20.738 1.00 73.19 1338 GLY A N 1
ATOM 9987 C CA . GLY A 1 1338 ? -15.484 32.788 -20.819 1.00 73.19 1338 GLY A CA 1
ATOM 9988 C C . GLY A 1 1338 ? -15.458 31.734 -19.726 1.00 73.19 1338 GLY A C 1
ATOM 9989 O O . GLY A 1 1338 ? -14.467 31.581 -19.011 1.00 73.19 1338 GLY A O 1
ATOM 9990 N N . VAL A 1 1339 ? -16.570 31.011 -19.629 1.00 77.00 1339 VAL A N 1
ATOM 9991 C CA . VAL A 1 1339 ? -16.774 29.862 -18.741 1.00 77.00 1339 VAL A CA 1
ATOM 9992 C C . VAL A 1 1339 ? -17.107 28.662 -19.616 1.00 77.00 1339 VAL A C 1
ATOM 9994 O O . VAL A 1 1339 ? -18.022 28.751 -20.432 1.00 77.00 1339 VAL A O 1
ATOM 9997 N N . ASN A 1 1340 ? -16.385 27.556 -19.451 1.00 77.88 1340 ASN A N 1
ATOM 9998 C CA . ASN A 1 1340 ? -16.650 26.293 -20.137 1.00 77.88 1340 ASN A CA 1
ATOM 9999 C C . ASN A 1 1340 ? -17.063 25.237 -19.114 1.00 77.88 1340 ASN A C 1
ATOM 10001 O O . ASN A 1 1340 ? -16.389 25.051 -18.106 1.00 77.88 1340 ASN A O 1
ATOM 10005 N N . VAL A 1 1341 ? -18.165 24.552 -19.392 1.00 77.44 1341 VAL A N 1
ATOM 10006 C CA . VAL A 1 1341 ? -18.851 23.598 -18.522 1.00 77.44 1341 VAL A CA 1
ATOM 10007 C C . VAL A 1 1341 ? -18.781 22.231 -19.199 1.00 77.44 1341 VAL A C 1
ATOM 10009 O O . VAL A 1 1341 ? -19.480 21.996 -20.181 1.00 77.44 1341 VAL A O 1
ATOM 10012 N N . ALA A 1 1342 ? -17.892 21.355 -18.730 1.00 78.62 1342 ALA A N 1
ATOM 10013 C CA . ALA A 1 1342 ? -17.533 20.106 -19.404 1.00 78.62 1342 ALA A CA 1
ATOM 10014 C C . ALA A 1 1342 ? -17.883 18.859 -18.579 1.00 78.62 1342 ALA A C 1
ATOM 10016 O O . ALA A 1 1342 ? -17.598 18.791 -17.385 1.00 78.62 1342 ALA A O 1
ATOM 10017 N N . ALA A 1 1343 ? -18.450 17.857 -19.244 1.00 73.44 1343 ALA A N 1
ATOM 10018 C CA . ALA A 1 1343 ? -18.751 16.527 -18.736 1.00 73.44 1343 ALA A CA 1
ATOM 10019 C C . ALA A 1 1343 ? -17.858 15.482 -19.427 1.00 73.44 1343 ALA A C 1
ATOM 10021 O O . ALA A 1 1343 ? -17.700 15.497 -20.649 1.00 73.44 1343 ALA A O 1
ATOM 10022 N N . ASP A 1 1344 ? -17.306 14.550 -18.649 1.00 72.06 1344 ASP A N 1
ATOM 10023 C CA . ASP A 1 1344 ? -16.449 13.466 -19.142 1.00 72.06 1344 ASP A CA 1
ATOM 10024 C C . ASP A 1 1344 ? -16.896 12.130 -18.542 1.00 72.06 1344 ASP A C 1
ATOM 10026 O O . ASP A 1 1344 ? -16.940 11.970 -17.321 1.00 72.06 1344 ASP A O 1
ATOM 10030 N N . SER A 1 1345 ? -17.233 11.168 -19.400 1.00 67.75 1345 SER A N 1
ATOM 10031 C CA . SER A 1 1345 ? -17.718 9.836 -19.018 1.00 67.75 1345 SER A CA 1
ATOM 10032 C C . SER A 1 1345 ? -16.765 8.699 -19.412 1.00 67.75 1345 SER A C 1
ATOM 10034 O O . SER A 1 1345 ? -17.172 7.529 -19.409 1.00 67.75 1345 SER A O 1
ATOM 10036 N N . ARG A 1 1346 ? -15.516 9.017 -19.787 1.00 70.25 1346 ARG A N 1
ATOM 10037 C CA . ARG A 1 1346 ? -14.527 8.030 -20.239 1.00 70.25 1346 ARG A CA 1
ATOM 10038 C C . ARG A 1 1346 ? -14.248 6.957 -19.178 1.00 70.25 1346 ARG A C 1
ATOM 10040 O O . ARG A 1 1346 ? -14.251 7.191 -17.971 1.00 70.25 1346 ARG A O 1
ATOM 10047 N N . THR A 1 1347 ? -13.993 5.754 -19.681 1.00 69.50 1347 THR A N 1
ATOM 10048 C CA . THR A 1 1347 ? -13.645 4.562 -18.906 1.00 69.50 1347 THR A CA 1
ATOM 10049 C C . THR A 1 1347 ? -12.303 4.064 -19.427 1.00 69.50 1347 THR A C 1
ATOM 10051 O O . THR A 1 1347 ? -12.245 3.643 -20.575 1.00 69.50 1347 THR A O 1
ATOM 10054 N N . ASN A 1 1348 ? -11.225 4.124 -18.651 1.00 77.56 1348 ASN A N 1
ATOM 10055 C CA . ASN A 1 1348 ? -9.889 3.727 -19.111 1.00 77.56 1348 ASN A CA 1
ATOM 10056 C C . ASN A 1 1348 ? -9.555 2.309 -18.640 1.00 77.56 1348 ASN A C 1
ATOM 10058 O O . ASN A 1 1348 ? -9.729 2.017 -17.462 1.00 77.56 1348 ASN A O 1
ATOM 10062 N N . GLN A 1 1349 ? -9.062 1.448 -19.534 1.00 80.94 1349 GLN A N 1
ATOM 10063 C CA . GLN A 1 1349 ? -8.664 0.067 -19.217 1.00 80.94 1349 GLN A CA 1
ATOM 10064 C C . GLN A 1 1349 ? -7.147 -0.088 -19.338 1.00 80.94 1349 GLN A C 1
ATOM 10066 O O . GLN A 1 1349 ? -6.600 0.261 -20.378 1.00 80.94 1349 GLN A O 1
ATOM 10071 N N . SER A 1 1350 ? -6.472 -0.595 -18.305 1.00 85.50 1350 SER A N 1
ATOM 10072 C CA . SER A 1 1350 ? -5.018 -0.830 -18.248 1.00 85.50 1350 SER A CA 1
ATOM 10073 C C . SER A 1 1350 ? -4.735 -2.193 -17.612 1.00 85.50 1350 SER A C 1
ATOM 10075 O O . SER A 1 1350 ? -5.377 -2.537 -16.622 1.00 85.50 1350 SER A O 1
ATOM 10077 N N . ILE A 1 1351 ? -3.806 -2.993 -18.138 1.00 87.44 1351 ILE A N 1
ATOM 10078 C CA . ILE A 1 1351 ? -3.564 -4.378 -17.660 1.00 87.44 1351 ILE A CA 1
ATOM 10079 C C . ILE A 1 1351 ? -2.172 -4.478 -16.978 1.00 87.44 1351 ILE A C 1
ATOM 10081 O O . ILE A 1 1351 ? -1.280 -3.695 -17.323 1.00 87.44 1351 ILE A O 1
ATOM 10085 N N . SER A 1 1352 ? -1.954 -5.376 -15.982 1.00 88.56 1352 SER A N 1
ATOM 10086 C CA . SER A 1 1352 ? -1.050 -5.078 -14.838 1.00 88.56 1352 SER A CA 1
ATOM 10087 C C . SER A 1 1352 ? -0.354 -6.176 -13.919 1.00 88.56 1352 SER A C 1
ATOM 10089 O O . SER A 1 1352 ? -0.684 -6.139 -12.738 1.00 88.56 1352 SER A O 1
ATOM 10091 N N . LEU A 1 1353 ? 0.573 -7.164 -14.086 1.00 87.62 1353 LEU A N 1
ATOM 10092 C CA . LEU A 1 1353 ? 1.674 -7.820 -14.876 1.00 87.62 1353 LEU A CA 1
ATOM 10093 C C . LEU A 1 1353 ? 3.155 -7.400 -14.737 1.00 87.62 1353 LEU A C 1
ATOM 10095 O O . LEU A 1 1353 ? 3.886 -7.379 -15.730 1.00 87.62 1353 LEU A O 1
ATOM 10099 N N . GLY A 1 1354 ? 3.606 -7.140 -13.503 1.00 89.38 1354 GLY A N 1
ATOM 10100 C CA . GLY A 1 1354 ? 5.027 -6.978 -13.176 1.00 89.38 1354 GLY A CA 1
ATOM 10101 C C . GLY A 1 1354 ? 5.780 -8.310 -13.028 1.00 89.38 1354 GLY A C 1
ATOM 10102 O O . GLY A 1 1354 ? 5.247 -9.290 -12.503 1.00 89.38 1354 GLY A O 1
ATOM 10103 N N . MET A 1 1355 ? 7.043 -8.331 -13.464 1.00 86.31 1355 MET A N 1
ATOM 10104 C CA . MET A 1 1355 ? 7.996 -9.437 -13.295 1.00 86.31 1355 MET A CA 1
ATOM 10105 C C . MET A 1 1355 ? 9.116 -9.027 -12.329 1.00 86.31 1355 MET A C 1
ATOM 10107 O O . MET A 1 1355 ? 9.641 -7.917 -12.438 1.00 86.31 1355 MET A O 1
ATOM 10111 N N . LYS A 1 1356 ? 9.549 -9.928 -11.441 1.00 86.44 1356 LYS A N 1
ATOM 10112 C CA . LYS A 1 1356 ? 10.680 -9.714 -10.517 1.00 86.44 1356 LYS A CA 1
ATOM 10113 C C . LYS A 1 1356 ? 11.692 -10.853 -10.657 1.00 86.44 1356 LYS A C 1
ATOM 10115 O O . LYS A 1 1356 ? 11.295 -11.986 -10.913 1.00 86.44 1356 LYS A O 1
ATOM 10120 N N . LYS A 1 1357 ? 12.995 -10.591 -10.488 1.00 81.69 1357 LYS A N 1
ATOM 10121 C CA . LYS A 1 1357 ? 13.986 -11.675 -10.370 1.00 81.69 1357 LYS A CA 1
ATOM 10122 C C . LYS A 1 1357 ? 13.592 -12.603 -9.214 1.00 81.69 1357 LYS A C 1
ATOM 10124 O O . LYS A 1 1357 ? 13.285 -12.122 -8.120 1.00 81.69 1357 LYS A O 1
ATOM 10129 N N . ALA A 1 1358 ? 13.639 -13.910 -9.449 1.00 82.62 1358 ALA A N 1
ATOM 10130 C CA . ALA A 1 1358 ? 13.566 -14.882 -8.375 1.00 82.62 1358 ALA A CA 1
ATOM 10131 C C . ALA A 1 1358 ? 14.802 -14.743 -7.471 1.00 82.62 1358 ALA A C 1
ATOM 10133 O O . ALA A 1 1358 ? 15.936 -14.624 -7.941 1.00 82.62 1358 ALA A O 1
ATOM 10134 N N . GLU A 1 1359 ? 14.571 -14.720 -6.163 1.00 81.31 1359 GLU A N 1
ATOM 10135 C CA . GLU A 1 1359 ? 15.622 -14.682 -5.146 1.00 81.31 1359 GLU A CA 1
ATOM 10136 C C . GLU A 1 1359 ? 15.618 -16.039 -4.428 1.00 81.31 1359 GLU A C 1
ATOM 10138 O O . GLU A 1 1359 ? 14.518 -16.529 -4.150 1.00 81.31 1359 GLU A O 1
ATOM 10143 N N . PRO A 1 1360 ? 16.781 -16.658 -4.140 1.00 80.94 1360 PRO A N 1
ATOM 10144 C CA . PRO A 1 1360 ? 16.831 -17.951 -3.458 1.00 80.94 1360 PRO A CA 1
ATOM 10145 C C . PRO A 1 1360 ? 16.105 -17.952 -2.111 1.00 80.94 1360 PRO A C 1
ATOM 10147 O O . PRO A 1 1360 ? 15.833 -16.883 -1.553 1.00 80.94 1360 PRO A O 1
ATOM 10150 N N . LEU A 1 1361 ? 15.793 -19.135 -1.587 1.00 83.38 1361 LEU A N 1
ATOM 10151 C CA . LEU A 1 1361 ? 15.198 -19.267 -0.257 1.00 83.38 1361 LEU A CA 1
ATOM 10152 C C . LEU A 1 1361 ? 16.168 -18.859 0.851 1.00 83.38 1361 LEU A C 1
ATOM 10154 O O . LEU A 1 1361 ? 17.367 -19.123 0.796 1.00 83.38 1361 LEU A O 1
ATOM 10158 N N . GLU A 1 1362 ? 15.616 -18.235 1.883 1.00 79.62 1362 GLU A N 1
ATOM 10159 C CA . GLU A 1 1362 ? 16.292 -17.948 3.145 1.00 79.62 1362 GLU A CA 1
ATOM 10160 C C . GLU A 1 1362 ? 15.508 -18.638 4.274 1.00 79.62 1362 GLU A C 1
ATOM 10162 O O . GLU A 1 1362 ? 14.301 -18.841 4.145 1.00 79.62 1362 GLU A O 1
ATOM 10167 N N . LYS A 1 1363 ? 16.156 -18.998 5.393 1.00 79.69 1363 LYS A N 1
ATOM 10168 C CA . LYS A 1 1363 ? 15.533 -19.760 6.503 1.00 79.69 1363 LYS A CA 1
ATOM 10169 C C . LYS A 1 1363 ? 14.160 -19.199 6.923 1.00 79.69 1363 LYS A C 1
ATOM 10171 O O . LYS A 1 1363 ? 13.184 -19.940 6.996 1.00 79.69 1363 LYS A O 1
ATOM 10176 N N . LYS A 1 1364 ? 14.056 -17.869 7.021 1.00 77.19 1364 LYS A N 1
ATOM 10177 C CA . LYS A 1 1364 ? 12.822 -17.120 7.325 1.00 77.19 1364 LYS A CA 1
ATOM 10178 C C . LYS A 1 1364 ? 11.646 -17.377 6.363 1.00 77.19 1364 LYS A C 1
ATOM 10180 O O . LYS A 1 1364 ? 10.494 -17.244 6.768 1.00 77.19 1364 LYS A O 1
ATOM 10185 N N . ASP A 1 1365 ? 11.910 -17.699 5.092 1.00 86.31 1365 ASP A N 1
ATOM 10186 C CA . ASP A 1 1365 ? 10.869 -18.047 4.117 1.00 86.31 1365 ASP A CA 1
ATOM 10187 C C . ASP A 1 1365 ? 10.243 -19.398 4.485 1.00 86.31 1365 ASP A C 1
ATOM 10189 O O . ASP A 1 1365 ? 9.024 -19.560 4.408 1.00 86.31 1365 ASP A O 1
ATOM 10193 N N . ILE A 1 1366 ? 11.073 -20.343 4.942 1.00 90.25 1366 ILE A N 1
ATOM 10194 C CA . ILE A 1 1366 ? 10.620 -21.620 5.493 1.00 90.25 1366 ILE A CA 1
ATOM 10195 C C . ILE A 1 1366 ? 9.940 -21.415 6.847 1.00 90.25 1366 ILE A C 1
ATOM 10197 O O . ILE A 1 1366 ? 8.925 -22.052 7.098 1.00 90.25 1366 ILE A O 1
ATOM 10201 N N . ASP A 1 1367 ? 10.413 -20.513 7.708 1.00 87.25 1367 ASP A N 1
ATOM 10202 C CA . ASP A 1 1367 ? 9.762 -20.244 9.000 1.00 87.25 1367 ASP A CA 1
ATOM 10203 C C . ASP A 1 1367 ? 8.356 -19.631 8.811 1.00 87.25 1367 ASP A C 1
ATOM 10205 O O . ASP A 1 1367 ? 7.395 -20.019 9.479 1.00 87.25 1367 ASP A O 1
ATOM 10209 N N . ALA A 1 1368 ? 8.190 -18.735 7.831 1.00 88.81 1368 ALA A N 1
ATOM 10210 C CA . ALA A 1 1368 ? 6.887 -18.191 7.444 1.00 88.81 1368 ALA A CA 1
ATOM 10211 C C . ALA A 1 1368 ? 5.977 -19.246 6.782 1.00 88.81 1368 ALA A C 1
ATOM 10213 O O . ALA A 1 1368 ? 4.786 -19.336 7.102 1.00 88.81 1368 ALA A O 1
ATOM 10214 N N . LEU A 1 1369 ? 6.527 -20.074 5.886 1.00 92.94 1369 LEU A N 1
ATOM 10215 C CA . LEU A 1 1369 ? 5.792 -21.164 5.242 1.00 92.94 1369 LEU A CA 1
ATOM 10216 C C . LEU A 1 1369 ? 5.354 -22.227 6.256 1.00 92.94 1369 LEU A C 1
ATOM 10218 O O . LEU A 1 1369 ? 4.187 -22.610 6.272 1.00 92.94 1369 LEU A O 1
ATOM 10222 N N . THR A 1 1370 ? 6.263 -22.675 7.123 1.00 93.50 1370 THR A N 1
ATOM 10223 C CA . THR A 1 1370 ? 5.961 -23.645 8.179 1.00 93.50 1370 THR A CA 1
ATOM 10224 C C . THR A 1 1370 ? 4.924 -23.078 9.128 1.00 93.50 1370 THR A C 1
ATOM 10226 O O . THR A 1 1370 ? 3.929 -23.756 9.318 1.00 93.50 1370 THR A O 1
ATOM 10229 N N . LYS A 1 1371 ? 5.034 -21.833 9.621 1.00 91.50 1371 LYS A N 1
ATOM 10230 C CA . LYS A 1 1371 ? 3.966 -21.202 10.428 1.00 91.50 1371 LYS A CA 1
ATOM 10231 C C . LYS A 1 1371 ? 2.595 -21.242 9.731 1.00 91.50 1371 LYS A C 1
ATOM 10233 O O . LYS A 1 1371 ? 1.586 -21.522 10.380 1.00 91.50 1371 LYS A O 1
ATOM 10238 N N . THR A 1 1372 ? 2.557 -21.001 8.420 1.00 92.06 1372 THR A N 1
ATOM 10239 C CA . THR A 1 1372 ? 1.316 -21.036 7.627 1.00 92.06 1372 THR A CA 1
ATOM 10240 C C . THR A 1 1372 ? 0.753 -22.460 7.529 1.00 92.06 1372 THR A C 1
ATOM 10242 O O . THR A 1 1372 ? -0.406 -22.688 7.864 1.00 92.06 1372 THR A O 1
ATOM 10245 N N . LEU A 1 1373 ? 1.579 -23.445 7.156 1.00 93.81 1373 LEU A N 1
ATOM 10246 C CA . LEU A 1 1373 ? 1.184 -24.859 7.082 1.00 93.81 1373 LEU A CA 1
ATOM 10247 C C . LEU A 1 1373 ? 0.782 -25.422 8.458 1.00 93.81 1373 LEU A C 1
ATOM 10249 O O . LEU A 1 1373 ? -0.205 -26.141 8.558 1.00 93.81 1373 LEU A O 1
ATOM 10253 N N . ASN A 1 1374 ? 1.491 -25.034 9.520 1.00 91.12 1374 ASN A N 1
ATOM 10254 C CA . ASN A 1 1374 ? 1.263 -25.419 10.917 1.00 91.12 1374 ASN A CA 1
ATOM 10255 C C . ASN A 1 1374 ? -0.077 -24.892 11.458 1.00 91.12 1374 ASN A C 1
ATOM 10257 O O . ASN A 1 1374 ? -0.599 -25.463 12.408 1.00 91.12 1374 ASN A O 1
ATOM 10261 N N . SER A 1 1375 ? -0.621 -23.819 10.873 1.00 88.56 1375 SER A N 1
ATOM 10262 C CA . SER A 1 1375 ? -1.939 -23.265 11.230 1.00 88.56 1375 SER A CA 1
ATOM 10263 C C . SER A 1 1375 ? -3.087 -23.891 10.421 1.00 88.56 1375 SER A C 1
ATOM 10265 O O . SER A 1 1375 ? -4.237 -23.847 10.847 1.00 88.56 1375 SER A O 1
ATOM 10267 N N . ALA A 1 1376 ? -2.785 -24.454 9.244 1.00 89.25 1376 ALA A N 1
ATOM 10268 C CA . ALA A 1 1376 ? -3.771 -24.988 8.301 1.00 89.25 1376 ALA A CA 1
ATOM 10269 C C . ALA A 1 1376 ? -3.918 -26.523 8.352 1.00 89.25 1376 ALA A C 1
ATOM 10271 O O . ALA A 1 1376 ? -4.997 -27.062 8.094 1.00 89.25 1376 ALA A O 1
ATOM 10272 N N . PHE A 1 1377 ? -2.836 -27.235 8.676 1.00 90.62 1377 PHE A N 1
ATOM 10273 C CA . PHE A 1 1377 ? -2.768 -28.694 8.717 1.00 90.62 1377 PHE A CA 1
ATOM 10274 C C . PHE A 1 1377 ? -2.501 -29.177 10.142 1.00 90.62 1377 PHE A C 1
ATOM 10276 O O . PHE A 1 1377 ? -1.374 -29.488 10.526 1.00 90.62 1377 PHE A O 1
ATOM 10283 N N . ASN A 1 1378 ? -3.572 -29.244 10.928 1.00 85.94 1378 ASN A N 1
ATOM 10284 C CA . ASN A 1 1378 ? -3.533 -29.623 12.340 1.00 85.94 1378 ASN A CA 1
ATOM 10285 C C . ASN A 1 1378 ? -3.367 -31.141 12.568 1.00 85.94 1378 ASN A C 1
ATOM 10287 O O . ASN A 1 1378 ? -3.388 -31.583 13.712 1.00 85.94 1378 ASN A O 1
ATOM 10291 N N . ASP A 1 1379 ? -3.228 -31.966 11.521 1.00 86.00 1379 ASP A N 1
ATOM 10292 C CA . ASP A 1 1379 ? -2.988 -33.404 11.689 1.00 86.00 1379 ASP A CA 1
ATOM 10293 C C . ASP A 1 1379 ? -1.595 -33.672 12.306 1.00 86.00 1379 ASP A C 1
ATOM 10295 O O . ASP A 1 1379 ? -0.626 -33.037 11.880 1.00 86.00 1379 ASP A O 1
ATOM 10299 N N . PRO A 1 1380 ? -1.444 -34.598 13.280 1.00 88.31 1380 PRO A N 1
ATOM 10300 C CA . PRO A 1 1380 ? -0.181 -34.737 14.016 1.00 88.31 1380 PRO A CA 1
ATOM 10301 C C . PRO A 1 1380 ? 1.008 -35.118 13.127 1.00 88.31 1380 PRO A C 1
ATOM 10303 O O . PRO A 1 1380 ? 2.132 -34.714 13.406 1.00 88.31 1380 PRO A O 1
ATOM 10306 N N . ALA A 1 1381 ? 0.770 -35.832 12.020 1.00 89.25 1381 ALA A N 1
ATOM 10307 C CA . ALA A 1 1381 ? 1.807 -36.152 11.041 1.00 89.25 1381 ALA A CA 1
ATOM 10308 C C . ALA A 1 1381 ? 2.358 -34.890 10.350 1.00 89.25 1381 ALA A C 1
ATOM 10310 O O . ALA A 1 1381 ? 3.576 -34.734 10.264 1.00 89.25 1381 ALA A O 1
ATOM 10311 N N . SER A 1 1382 ? 1.492 -33.954 9.932 1.00 92.00 1382 SER A N 1
ATOM 10312 C CA . SER A 1 1382 ? 1.917 -32.626 9.463 1.00 92.00 1382 SER A CA 1
ATOM 10313 C C . SER A 1 1382 ? 2.713 -31.869 10.519 1.00 92.00 1382 SER A C 1
ATOM 10315 O O . SER A 1 1382 ? 3.770 -31.331 10.201 1.00 92.00 1382 SER A O 1
ATOM 10317 N N . GLN A 1 1383 ? 2.221 -31.819 11.759 1.00 91.88 1383 GLN A N 1
ATOM 10318 C CA . GLN A 1 1383 ? 2.840 -31.034 12.830 1.00 91.88 1383 GLN A CA 1
ATOM 10319 C C . GLN A 1 1383 ? 4.235 -31.568 13.201 1.00 91.88 1383 GLN A C 1
ATOM 10321 O O . GLN A 1 1383 ? 5.210 -30.819 13.177 1.00 91.88 1383 GLN A O 1
ATOM 10326 N N . LEU A 1 1384 ? 4.356 -32.880 13.436 1.00 92.19 1384 LEU A N 1
ATOM 10327 C CA . LEU A 1 1384 ? 5.623 -33.553 13.739 1.00 92.19 1384 LEU A CA 1
ATOM 10328 C C . LEU A 1 1384 ? 6.639 -33.427 12.596 1.00 92.19 1384 LEU A C 1
ATOM 10330 O O . LEU A 1 1384 ? 7.819 -33.177 12.846 1.00 92.19 1384 LEU A O 1
ATOM 10334 N N . LEU A 1 1385 ? 6.196 -33.546 11.338 1.00 93.31 1385 LEU A N 1
ATOM 10335 C CA . LEU A 1 1385 ? 7.065 -33.323 10.181 1.00 93.31 1385 LEU A CA 1
ATOM 10336 C C . LEU A 1 1385 ? 7.516 -31.862 10.090 1.00 93.31 1385 LEU A C 1
ATOM 10338 O O . LEU A 1 1385 ? 8.687 -31.607 9.822 1.00 93.31 1385 LEU A O 1
ATOM 10342 N N . ILE A 1 1386 ? 6.625 -30.903 10.347 1.00 93.06 1386 ILE A N 1
ATOM 10343 C CA . ILE A 1 1386 ? 6.957 -29.476 10.364 1.00 93.06 1386 ILE A CA 1
ATOM 10344 C C . ILE A 1 1386 ? 7.975 -29.159 11.475 1.00 93.06 1386 ILE A C 1
ATOM 10346 O O . ILE A 1 1386 ? 8.933 -28.430 11.219 1.00 93.06 1386 ILE A O 1
ATOM 10350 N N . ASP A 1 1387 ? 7.841 -29.735 12.671 1.00 91.56 1387 ASP A N 1
ATOM 10351 C CA . ASP A 1 1387 ? 8.808 -29.560 13.765 1.00 91.56 1387 ASP A CA 1
ATOM 10352 C C . ASP A 1 1387 ? 10.142 -30.278 13.525 1.00 91.56 1387 ASP A C 1
ATOM 10354 O O . ASP A 1 1387 ? 11.193 -29.769 13.924 1.00 91.56 1387 ASP A O 1
ATOM 10358 N N . GLY A 1 1388 ? 10.136 -31.412 12.820 1.00 91.19 1388 GLY A N 1
ATOM 10359 C CA . GLY A 1 1388 ? 11.350 -32.028 12.284 1.00 91.19 1388 GLY A CA 1
ATOM 10360 C C . GLY A 1 1388 ? 12.045 -31.118 11.266 1.00 91.19 1388 GLY A C 1
ATOM 10361 O O . GLY A 1 1388 ? 13.236 -30.838 11.392 1.00 91.19 1388 GLY A O 1
ATOM 10362 N N . VAL A 1 1389 ? 11.285 -30.575 10.310 1.00 91.62 1389 VAL A N 1
ATOM 10363 C CA . VAL A 1 1389 ? 11.775 -29.648 9.279 1.00 91.62 1389 VAL A CA 1
ATOM 10364 C C . VAL A 1 1389 ? 12.351 -28.371 9.894 1.00 91.62 1389 VAL A C 1
ATOM 10366 O O . VAL A 1 1389 ? 13.418 -27.937 9.463 1.00 91.62 1389 VAL A O 1
ATOM 10369 N N . LYS A 1 1390 ? 11.725 -27.770 10.919 1.00 87.88 1390 LYS A N 1
ATOM 10370 C CA . LYS A 1 1390 ? 12.255 -26.569 11.609 1.00 87.88 1390 LYS A CA 1
ATOM 10371 C C . LYS A 1 1390 ? 13.696 -26.772 12.109 1.00 87.88 1390 LYS A C 1
ATOM 10373 O O . LYS A 1 1390 ? 14.503 -25.849 11.993 1.00 87.88 1390 LYS A O 1
ATOM 10378 N N . LYS A 1 1391 ? 14.027 -27.980 12.589 1.00 87.25 1391 LYS A N 1
ATOM 10379 C CA . LYS A 1 1391 ? 15.339 -28.362 13.158 1.00 87.25 1391 LYS A CA 1
ATOM 10380 C C . LYS A 1 1391 ? 16.447 -28.591 12.115 1.00 87.25 1391 LYS A C 1
ATOM 10382 O O . LYS A 1 1391 ? 17.605 -28.728 12.495 1.00 87.25 1391 LYS A O 1
ATOM 10387 N N . MET A 1 1392 ? 16.126 -28.634 10.820 1.00 87.00 1392 MET A N 1
ATOM 10388 C CA . MET A 1 1392 ? 17.116 -28.796 9.744 1.00 87.00 1392 MET A CA 1
ATOM 10389 C C . MET A 1 1392 ? 17.822 -27.475 9.401 1.00 87.00 1392 MET A C 1
ATOM 10391 O O . MET A 1 1392 ? 17.243 -26.400 9.562 1.00 87.00 1392 MET A O 1
ATOM 10395 N N . ALA A 1 1393 ? 19.054 -27.546 8.889 1.00 79.62 1393 ALA A N 1
ATOM 10396 C CA . ALA A 1 1393 ? 19.826 -26.364 8.498 1.00 79.62 1393 ALA A CA 1
ATOM 10397 C C . ALA A 1 1393 ? 19.398 -25.787 7.133 1.00 79.62 1393 ALA A C 1
ATOM 10399 O O . ALA A 1 1393 ? 19.014 -24.621 7.059 1.00 79.62 1393 ALA A O 1
ATOM 10400 N N . GLU A 1 1394 ? 19.439 -26.602 6.074 1.00 85.25 1394 GLU A N 1
ATOM 10401 C CA . GLU A 1 1394 ? 19.363 -26.134 4.683 1.00 85.25 1394 GLU A CA 1
ATOM 10402 C C . GLU A 1 1394 ? 17.922 -25.867 4.195 1.00 85.25 1394 GLU A C 1
ATOM 10404 O O . GLU A 1 1394 ? 17.111 -26.800 4.157 1.00 85.25 1394 GLU A O 1
ATOM 10409 N N . PRO A 1 1395 ? 17.582 -24.635 3.751 1.00 87.69 1395 PRO A N 1
ATOM 10410 C CA . PRO A 1 1395 ? 16.230 -24.291 3.294 1.00 87.69 1395 PRO A CA 1
ATOM 10411 C C . PRO A 1 1395 ? 15.712 -25.106 2.100 1.00 87.69 1395 PRO A C 1
ATOM 10413 O O . PRO A 1 1395 ? 14.502 -25.304 1.982 1.00 87.69 1395 PRO A O 1
ATOM 10416 N N . ASP A 1 1396 ? 16.599 -25.594 1.229 1.00 88.50 1396 ASP A N 1
ATOM 10417 C CA . ASP A 1 1396 ? 16.209 -26.384 0.053 1.00 88.50 1396 ASP A CA 1
ATOM 10418 C C . ASP A 1 1396 ? 15.787 -27.812 0.438 1.00 88.50 1396 ASP A C 1
ATOM 10420 O O . ASP A 1 1396 ? 14.757 -28.287 -0.043 1.00 88.50 1396 ASP A O 1
ATOM 10424 N N . ASP A 1 1397 ? 16.490 -28.458 1.376 1.00 91.56 1397 ASP A N 1
ATOM 10425 C CA . ASP A 1 1397 ? 16.080 -29.757 1.932 1.00 91.56 1397 ASP A CA 1
ATOM 10426 C C . ASP A 1 1397 ? 14.773 -29.625 2.729 1.00 91.56 1397 ASP A C 1
ATOM 10428 O O . ASP A 1 1397 ? 13.867 -30.457 2.607 1.00 91.56 1397 ASP A O 1
ATOM 10432 N N . GLN A 1 1398 ? 14.636 -28.538 3.503 1.00 93.62 1398 GLN A N 1
ATOM 10433 C CA . GLN A 1 1398 ? 13.392 -28.207 4.200 1.00 93.62 1398 GLN A CA 1
ATOM 10434 C C . GLN A 1 1398 ? 12.213 -28.074 3.218 1.00 93.62 1398 GLN A C 1
ATOM 10436 O O . GLN A 1 1398 ? 11.154 -28.669 3.440 1.00 93.62 1398 GLN A O 1
ATOM 10441 N N . LEU A 1 1399 ? 12.383 -27.323 2.121 1.00 93.88 1399 LEU A N 1
ATOM 10442 C CA . LEU A 1 1399 ? 11.360 -27.184 1.082 1.00 93.88 1399 LEU A CA 1
ATOM 10443 C C . LEU A 1 1399 ? 11.059 -28.529 0.411 1.00 93.88 1399 LEU A C 1
ATOM 10445 O O . LEU A 1 1399 ? 9.888 -28.839 0.197 1.00 93.88 1399 LEU A O 1
ATOM 10449 N N . ALA A 1 1400 ? 12.078 -29.326 0.081 1.00 93.00 1400 ALA A N 1
ATOM 10450 C CA . ALA A 1 1400 ? 11.909 -30.605 -0.602 1.00 93.00 1400 ALA A CA 1
ATOM 10451 C C . ALA A 1 1400 ? 11.065 -31.590 0.223 1.00 93.00 1400 ALA A C 1
ATOM 10453 O O . ALA A 1 1400 ? 10.158 -32.229 -0.319 1.00 93.00 1400 ALA A O 1
ATOM 10454 N N . ILE A 1 1401 ? 11.296 -31.666 1.538 1.00 94.06 1401 ILE A N 1
ATOM 10455 C CA . ILE A 1 1401 ? 10.523 -32.520 2.452 1.00 94.06 1401 ILE A CA 1
ATOM 10456 C C . ILE A 1 1401 ? 9.082 -32.018 2.596 1.00 94.06 1401 ILE A C 1
ATOM 10458 O O . ILE A 1 1401 ? 8.150 -32.813 2.455 1.00 94.06 1401 ILE A O 1
ATOM 10462 N N . LEU A 1 1402 ? 8.872 -30.709 2.794 1.00 94.62 1402 LEU A N 1
ATOM 10463 C CA . LEU A 1 1402 ? 7.524 -30.124 2.837 1.00 94.62 1402 LEU A CA 1
ATOM 10464 C C . LEU A 1 1402 ? 6.770 -30.379 1.524 1.00 94.62 1402 LEU A C 1
ATOM 10466 O O . LEU A 1 1402 ? 5.645 -30.874 1.539 1.00 94.62 1402 LEU A O 1
ATOM 10470 N N . ASN A 1 1403 ? 7.396 -30.100 0.380 1.00 93.75 1403 ASN A N 1
ATOM 10471 C CA . ASN A 1 1403 ? 6.791 -30.309 -0.930 1.00 93.75 1403 ASN A CA 1
ATOM 10472 C C . ASN A 1 1403 ? 6.453 -31.785 -1.179 1.00 93.75 1403 ASN A C 1
ATOM 10474 O O . ASN A 1 1403 ? 5.399 -32.064 -1.735 1.00 93.75 1403 ASN A O 1
ATOM 10478 N N . THR A 1 1404 ? 7.295 -32.721 -0.733 1.00 94.56 1404 THR A N 1
ATOM 10479 C CA . THR A 1 1404 ? 7.029 -34.165 -0.845 1.00 94.56 1404 THR A CA 1
ATOM 10480 C C . THR A 1 1404 ? 5.844 -34.589 0.026 1.00 94.56 1404 THR A C 1
ATOM 10482 O O . THR A 1 1404 ? 4.939 -35.259 -0.459 1.00 94.56 1404 THR A O 1
ATOM 10485 N N . HIS A 1 1405 ? 5.799 -34.163 1.291 1.00 94.31 1405 HIS A N 1
ATOM 10486 C CA . HIS A 1 1405 ? 4.728 -34.531 2.224 1.00 94.31 1405 HIS A CA 1
ATOM 10487 C C . HIS A 1 1405 ? 3.353 -33.946 1.851 1.00 94.31 1405 HIS A C 1
ATOM 10489 O O . HIS A 1 1405 ? 2.321 -34.581 2.069 1.00 94.31 1405 HIS A O 1
ATOM 10495 N N . PHE A 1 1406 ? 3.326 -32.737 1.288 1.00 94.31 1406 PHE A N 1
ATOM 10496 C CA . PHE A 1 1406 ? 2.088 -32.044 0.924 1.00 94.31 1406 PHE A CA 1
ATOM 10497 C C . PHE A 1 1406 ? 1.690 -32.208 -0.557 1.00 94.31 1406 PHE A C 1
ATOM 10499 O O . PHE A 1 1406 ? 0.629 -31.717 -0.933 1.00 94.31 1406 PHE A O 1
ATOM 10506 N N . ALA A 1 1407 ? 2.475 -32.911 -1.390 1.00 87.81 1407 ALA A N 1
ATOM 10507 C CA . ALA A 1 1407 ? 2.207 -33.083 -2.827 1.00 87.81 1407 ALA A CA 1
ATOM 10508 C C . ALA A 1 1407 ? 0.826 -33.695 -3.128 1.00 87.81 1407 ALA A C 1
ATOM 10510 O O . ALA A 1 1407 ? 0.095 -33.176 -3.972 1.00 87.81 1407 ALA A O 1
ATOM 10511 N N . ASP A 1 1408 ? 0.472 -34.766 -2.412 1.00 84.31 1408 ASP A N 1
ATOM 10512 C CA . ASP A 1 1408 ? -0.780 -35.510 -2.603 1.00 84.31 1408 ASP A CA 1
ATOM 10513 C C . ASP A 1 1408 ? -1.928 -35.014 -1.696 1.00 84.31 1408 ASP A C 1
ATOM 10515 O O . ASP A 1 1408 ? -3.059 -35.495 -1.801 1.00 84.31 1408 ASP A O 1
ATOM 10519 N N . LYS A 1 1409 ? -1.681 -34.042 -0.800 1.00 88.31 1409 LYS A N 1
ATOM 10520 C CA . LYS A 1 1409 ? -2.727 -33.482 0.073 1.00 88.31 1409 LYS A CA 1
ATOM 10521 C C . LYS A 1 1409 ? -3.567 -32.457 -0.700 1.00 88.31 1409 LYS A C 1
ATOM 10523 O O . LYS A 1 1409 ? -3.121 -31.349 -0.980 1.00 88.31 1409 LYS A O 1
ATOM 10528 N N . THR A 1 1410 ? -4.822 -32.792 -0.996 1.00 85.25 1410 THR A N 1
ATOM 10529 C CA . THR A 1 1410 ? -5.826 -31.831 -1.487 1.00 85.25 1410 THR A CA 1
ATOM 10530 C C . THR A 1 1410 ? -6.347 -30.956 -0.346 1.00 85.25 1410 THR A C 1
ATOM 10532 O O . THR A 1 1410 ? -6.716 -31.488 0.702 1.00 85.25 1410 THR A O 1
ATOM 10535 N N . ALA A 1 1411 ? -6.447 -29.639 -0.555 1.00 86.12 1411 ALA A N 1
ATOM 10536 C CA . ALA A 1 1411 ? -7.084 -28.738 0.407 1.00 86.12 1411 ALA A CA 1
ATOM 10537 C C . ALA A 1 1411 ? -8.569 -29.085 0.613 1.00 86.12 1411 ALA A C 1
ATOM 10539 O O . ALA A 1 1411 ? -9.313 -29.241 -0.360 1.00 86.12 1411 ALA A O 1
ATOM 10540 N N . LYS A 1 1412 ? -8.975 -29.171 1.884 1.00 80.50 1412 LYS A N 1
ATOM 10541 C CA . LYS A 1 1412 ? -10.372 -29.318 2.326 1.00 80.50 1412 LYS A CA 1
ATOM 10542 C C . LYS A 1 1412 ? -10.980 -27.996 2.814 1.00 80.50 1412 LYS A C 1
ATOM 10544 O O . LYS A 1 1412 ? -12.170 -27.951 3.087 1.00 80.50 1412 LYS A O 1
ATOM 10549 N N . THR A 1 1413 ? -10.151 -26.968 3.014 1.00 79.38 1413 THR A N 1
ATOM 10550 C CA . THR A 1 1413 ? -10.526 -25.681 3.614 1.00 79.38 1413 THR A CA 1
ATOM 10551 C C . THR A 1 1413 ? -9.778 -24.525 2.951 1.00 79.38 1413 THR A C 1
ATOM 10553 O O . THR A 1 1413 ? -8.691 -24.710 2.392 1.00 79.38 1413 THR A O 1
ATOM 10556 N N . ASP A 1 1414 ? -10.313 -23.310 3.095 1.00 84.50 1414 ASP A N 1
ATOM 10557 C CA . ASP A 1 1414 ? -9.679 -22.070 2.627 1.00 84.50 1414 ASP A CA 1
ATOM 10558 C C . ASP A 1 1414 ? -8.274 -21.863 3.249 1.00 84.50 1414 ASP A C 1
ATOM 10560 O O . ASP A 1 1414 ? -7.342 -21.457 2.548 1.00 84.50 1414 ASP A O 1
ATOM 10564 N N . ASP A 1 1415 ? -8.078 -22.244 4.521 1.00 85.25 1415 ASP A N 1
ATOM 10565 C CA . ASP A 1 1415 ? -6.773 -22.211 5.206 1.00 85.25 1415 ASP A CA 1
ATOM 10566 C C . ASP A 1 1415 ? -5.755 -23.163 4.549 1.00 85.25 1415 ASP A C 1
ATOM 10568 O O . ASP A 1 1415 ? -4.610 -22.791 4.274 1.00 85.25 1415 ASP A O 1
ATOM 10572 N N . GLN A 1 1416 ? -6.177 -24.400 4.257 1.00 89.44 1416 GLN A N 1
ATOM 10573 C CA . GLN A 1 1416 ? -5.339 -25.407 3.597 1.00 89.44 1416 GLN A CA 1
ATOM 10574 C C . GLN A 1 1416 ? -5.020 -25.010 2.157 1.00 89.44 1416 GLN A C 1
ATOM 10576 O O . GLN A 1 1416 ? -3.893 -25.220 1.706 1.00 89.44 1416 GLN A O 1
ATOM 10581 N N . HIS A 1 1417 ? -5.964 -24.381 1.449 1.00 90.31 1417 HIS A N 1
ATOM 10582 C CA . HIS A 1 1417 ? -5.714 -23.817 0.122 1.00 90.31 1417 HIS A CA 1
ATOM 10583 C C . HIS A 1 1417 ? -4.613 -22.754 0.185 1.00 90.31 1417 HIS A C 1
ATOM 10585 O O . HIS A 1 1417 ? -3.619 -22.879 -0.530 1.00 90.31 1417 HIS A O 1
ATOM 10591 N N . GLN A 1 1418 ? -4.698 -21.773 1.093 1.00 89.31 1418 GLN A N 1
ATOM 10592 C CA . GLN A 1 1418 ? -3.647 -20.754 1.237 1.00 89.31 1418 GLN A CA 1
ATOM 10593 C C . GLN A 1 1418 ? -2.292 -21.337 1.682 1.00 89.31 1418 GLN A C 1
ATOM 10595 O O . GLN A 1 1418 ? -1.246 -20.901 1.186 1.00 89.31 1418 GLN A O 1
ATOM 10600 N N . GLY A 1 1419 ? -2.283 -22.362 2.542 1.00 90.75 1419 GLY A N 1
ATOM 10601 C CA . GLY A 1 1419 ? -1.070 -23.100 2.911 1.00 90.75 1419 GLY A CA 1
ATOM 10602 C C . GLY A 1 1419 ? -0.395 -23.777 1.711 1.00 90.75 1419 GLY A C 1
ATOM 10603 O O . GLY A 1 1419 ? 0.798 -23.576 1.469 1.00 90.75 1419 GLY A O 1
ATOM 10604 N N . LEU A 1 1420 ? -1.160 -24.516 0.900 1.00 93.19 1420 LEU A N 1
ATOM 10605 C CA . LEU A 1 1420 ? -0.647 -25.177 -0.306 1.00 93.19 1420 LEU A CA 1
ATOM 10606 C C . LEU A 1 1420 ? -0.256 -24.180 -1.407 1.00 93.19 1420 LEU A C 1
ATOM 10608 O O . LEU A 1 1420 ? 0.748 -24.397 -2.085 1.00 93.19 1420 LEU A O 1
ATOM 10612 N N . MET A 1 1421 ? -0.987 -23.071 -1.579 1.00 90.12 1421 MET A N 1
ATOM 10613 C CA . MET A 1 1421 ? -0.588 -21.992 -2.495 1.00 90.12 1421 MET A CA 1
ATOM 10614 C C . MET A 1 1421 ? 0.753 -21.378 -2.078 1.00 90.12 1421 MET A C 1
ATOM 10616 O O . MET A 1 1421 ? 1.615 -21.146 -2.927 1.00 90.12 1421 MET A O 1
ATOM 10620 N N . SER A 1 1422 ? 0.961 -21.166 -0.775 1.00 91.19 1422 SER A N 1
ATOM 10621 C CA . SER A 1 1422 ? 2.219 -20.637 -0.233 1.00 91.19 1422 SER A CA 1
ATOM 10622 C C . SER A 1 1422 ? 3.390 -21.587 -0.496 1.00 91.19 1422 SER A C 1
ATOM 10624 O O . SER A 1 1422 ? 4.433 -21.149 -0.984 1.00 91.19 1422 SER A O 1
ATOM 10626 N N . LEU A 1 1423 ? 3.194 -22.892 -0.272 1.00 93.81 1423 LEU A N 1
ATOM 10627 C CA . LEU A 1 1423 ? 4.174 -23.940 -0.574 1.00 93.81 1423 LEU A CA 1
ATOM 10628 C C . LEU A 1 1423 ? 4.525 -23.993 -2.071 1.00 93.81 1423 LEU A C 1
ATOM 10630 O O . LEU A 1 1423 ? 5.700 -23.914 -2.432 1.00 93.81 1423 LEU A O 1
ATOM 10634 N N . LYS A 1 1424 ? 3.514 -24.065 -2.950 1.00 89.50 1424 LYS A N 1
ATOM 10635 C CA . LYS A 1 1424 ? 3.704 -24.081 -4.412 1.00 89.50 1424 LYS A CA 1
ATOM 10636 C C . LYS A 1 1424 ? 4.465 -22.851 -4.898 1.00 89.50 1424 LYS A C 1
ATOM 10638 O O . LYS A 1 1424 ? 5.421 -22.985 -5.658 1.00 89.50 1424 LYS A O 1
ATOM 10643 N N . LYS A 1 1425 ? 4.067 -21.658 -4.441 1.00 88.25 1425 LYS A N 1
ATOM 10644 C CA . LYS A 1 1425 ? 4.710 -20.390 -4.808 1.00 88.25 1425 LYS A CA 1
ATOM 10645 C C . LYS A 1 1425 ? 6.175 -20.351 -4.371 1.00 88.25 1425 LYS A C 1
ATOM 10647 O O . LYS A 1 1425 ? 7.009 -19.828 -5.109 1.00 88.25 1425 LYS A O 1
ATOM 10652 N N . LEU A 1 1426 ? 6.498 -20.907 -3.200 1.00 90.12 1426 LEU A N 1
ATOM 10653 C CA . LEU A 1 1426 ? 7.874 -20.957 -2.712 1.00 90.12 1426 LEU A CA 1
ATOM 10654 C C . LEU A 1 1426 ? 8.734 -21.956 -3.503 1.00 90.12 1426 LEU A C 1
ATOM 10656 O O . LEU A 1 1426 ? 9.859 -21.625 -3.870 1.00 90.12 1426 LEU A O 1
ATOM 10660 N N . ASN A 1 1427 ? 8.173 -23.113 -3.865 1.00 89.69 1427 ASN A N 1
ATOM 10661 C CA . ASN A 1 1427 ? 8.831 -24.094 -4.731 1.00 89.69 1427 ASN A CA 1
ATOM 10662 C C . ASN A 1 1427 ? 9.107 -23.533 -6.144 1.00 89.69 1427 ASN A C 1
ATOM 10664 O O . ASN A 1 1427 ? 10.240 -23.569 -6.623 1.00 89.69 1427 ASN A O 1
ATOM 10668 N N . VAL A 1 1428 ? 8.111 -22.896 -6.776 1.00 86.12 1428 VAL A N 1
ATOM 10669 C CA . VAL A 1 1428 ? 8.289 -22.209 -8.072 1.00 86.12 1428 VAL A CA 1
ATOM 10670 C C . VAL A 1 1428 ? 9.323 -21.082 -7.974 1.00 86.12 1428 VAL A C 1
ATOM 10672 O O . VAL A 1 1428 ? 10.144 -20.930 -8.876 1.00 86.12 1428 VAL A O 1
ATOM 10675 N N . ARG A 1 1429 ? 9.342 -20.307 -6.878 1.00 87.12 1429 ARG A N 1
ATOM 10676 C CA . ARG A 1 1429 ? 10.389 -19.300 -6.640 1.00 87.12 1429 ARG A CA 1
ATOM 10677 C C . ARG A 1 1429 ? 11.781 -19.934 -6.611 1.00 87.12 1429 ARG A C 1
ATOM 10679 O O . ARG A 1 1429 ? 12.673 -19.360 -7.229 1.00 87.12 1429 ARG A O 1
ATOM 10686 N N . GLN A 1 1430 ? 11.971 -21.071 -5.940 1.00 88.38 1430 GLN A N 1
ATOM 10687 C CA . GLN A 1 1430 ? 13.301 -21.670 -5.804 1.00 88.38 1430 GLN A CA 1
ATOM 10688 C C . GLN A 1 1430 ? 13.810 -22.297 -7.107 1.00 88.38 1430 GLN A C 1
ATOM 10690 O O . GLN A 1 1430 ? 14.929 -21.990 -7.509 1.00 88.38 1430 GLN A O 1
ATOM 10695 N N . ASP A 1 1431 ? 12.993 -23.066 -7.834 1.00 84.31 1431 ASP A N 1
ATOM 10696 C CA . ASP A 1 1431 ? 13.408 -23.624 -9.136 1.00 84.31 1431 ASP A CA 1
ATOM 10697 C C . ASP A 1 1431 ? 13.730 -22.525 -10.169 1.00 84.31 1431 ASP A C 1
ATOM 10699 O O . ASP A 1 1431 ? 14.662 -22.646 -10.964 1.00 84.31 1431 ASP A O 1
ATOM 10703 N N . VAL A 1 1432 ? 13.001 -21.403 -10.136 1.00 82.00 1432 VAL A N 1
ATOM 10704 C CA . VAL A 1 1432 ? 13.299 -20.245 -10.992 1.00 82.00 1432 VAL A CA 1
ATOM 10705 C C . VAL A 1 1432 ? 14.543 -19.486 -10.498 1.00 82.00 1432 VAL A C 1
ATOM 10707 O O . VAL A 1 1432 ? 15.308 -18.990 -11.327 1.00 82.00 1432 VAL A O 1
ATOM 10710 N N . ALA A 1 1433 ? 14.803 -19.425 -9.185 1.00 81.88 1433 ALA A N 1
ATOM 10711 C CA . ALA A 1 1433 ? 16.002 -18.801 -8.613 1.00 81.88 1433 ALA A CA 1
ATOM 10712 C C . ALA A 1 1433 ? 17.284 -19.588 -8.929 1.00 81.88 1433 ALA A C 1
ATOM 10714 O O . ALA A 1 1433 ? 18.275 -18.982 -9.333 1.00 81.88 1433 ALA A O 1
ATOM 10715 N N . GLN A 1 1434 ? 17.244 -20.924 -8.845 1.00 79.00 1434 GLN A N 1
ATOM 10716 C CA . GLN A 1 1434 ? 18.342 -21.828 -9.227 1.00 79.00 1434 GLN A CA 1
ATOM 10717 C C . GLN A 1 1434 ? 18.734 -21.720 -10.719 1.00 79.00 1434 GLN A C 1
ATOM 10719 O O . GLN A 1 1434 ? 19.772 -22.236 -11.128 1.00 79.00 1434 GLN A O 1
ATOM 10724 N N . ARG A 1 1435 ? 17.920 -21.039 -11.540 1.00 73.12 1435 ARG A N 1
ATOM 10725 C CA . ARG A 1 1435 ? 18.119 -20.831 -12.986 1.00 73.12 1435 ARG A CA 1
ATOM 10726 C C . ARG A 1 1435 ? 18.241 -19.345 -13.374 1.00 73.12 1435 ARG A C 1
ATOM 10728 O O . ARG A 1 1435 ? 18.045 -19.010 -14.541 1.00 73.12 1435 ARG A O 1
ATOM 10735 N N . ASP A 1 1436 ? 18.497 -18.457 -12.406 1.00 68.69 1436 ASP A N 1
ATOM 10736 C CA . ASP A 1 1436 ? 18.596 -16.990 -12.571 1.00 68.69 1436 ASP A CA 1
ATOM 10737 C C . ASP A 1 1436 ? 17.376 -16.314 -13.246 1.00 68.69 1436 ASP A C 1
ATOM 10739 O O . ASP A 1 1436 ? 17.460 -15.227 -13.827 1.00 68.69 1436 ASP A O 1
ATOM 10743 N N . GLY A 1 1437 ? 16.204 -16.946 -13.159 1.00 75.50 1437 GLY A N 1
ATOM 10744 C CA . GLY A 1 1437 ? 14.990 -16.508 -13.837 1.00 75.50 1437 GLY A CA 1
ATOM 10745 C C . GLY A 1 1437 ? 14.228 -15.372 -13.143 1.00 75.50 1437 GLY A C 1
ATOM 10746 O O . GLY A 1 1437 ? 14.595 -14.857 -12.083 1.00 75.50 1437 GLY A O 1
ATOM 10747 N N . ALA A 1 1438 ? 13.105 -14.993 -13.755 1.00 79.44 1438 ALA A N 1
ATOM 10748 C CA . ALA A 1 1438 ? 12.160 -14.025 -13.207 1.00 79.44 1438 ALA A CA 1
ATOM 10749 C C . ALA A 1 1438 ? 10.798 -14.683 -12.965 1.00 79.44 1438 ALA A C 1
ATOM 10751 O O . ALA A 1 1438 ? 10.265 -15.352 -13.852 1.00 79.44 1438 ALA A O 1
ATOM 10752 N N . THR A 1 1439 ? 10.233 -14.465 -11.782 1.00 82.69 1439 THR A N 1
ATOM 10753 C CA . THR A 1 1439 ? 8.879 -14.882 -11.419 1.00 82.69 1439 THR A CA 1
ATOM 10754 C C . THR A 1 1439 ? 7.859 -13.783 -11.703 1.00 82.69 1439 THR A C 1
ATOM 10756 O O . THR A 1 1439 ? 8.175 -12.596 -11.842 1.00 82.69 1439 THR A O 1
ATOM 10759 N N . LEU A 1 1440 ? 6.603 -14.213 -11.784 1.00 83.44 1440 LEU A N 1
ATOM 10760 C CA . LEU A 1 1440 ? 5.427 -13.362 -11.848 1.00 83.44 1440 LEU A CA 1
ATOM 10761 C C . LEU A 1 1440 ? 5.234 -12.676 -10.487 1.00 83.44 1440 LEU A C 1
ATOM 10763 O O . LEU A 1 1440 ? 4.890 -13.334 -9.506 1.00 83.44 1440 LEU A O 1
ATOM 10767 N N . ASP A 1 1441 ? 5.469 -11.368 -10.409 1.00 83.56 1441 ASP A N 1
ATOM 10768 C CA . ASP A 1 1441 ? 5.386 -10.624 -9.146 1.00 83.56 1441 ASP A CA 1
ATOM 10769 C C . ASP A 1 1441 ? 3.912 -10.281 -8.864 1.00 83.56 1441 ASP A C 1
ATOM 10771 O O . ASP A 1 1441 ? 3.251 -10.860 -7.990 1.00 83.56 1441 ASP A O 1
ATOM 10775 N N . SER A 1 1442 ? 3.339 -9.439 -9.723 1.00 83.50 1442 SER A N 1
ATOM 10776 C CA . SER A 1 1442 ? 2.026 -8.819 -9.548 1.00 83.50 1442 SER A CA 1
ATOM 10777 C C . SER A 1 1442 ? 1.174 -8.951 -10.807 1.00 83.50 1442 SER A C 1
ATOM 10779 O O . SER A 1 1442 ? 1.672 -8.730 -11.908 1.00 83.50 1442 SER A O 1
ATOM 10781 N N . VAL A 1 1443 ? -0.125 -9.268 -10.689 1.00 80.12 1443 VAL A N 1
ATOM 10782 C CA . VAL A 1 1443 ? -1.019 -9.263 -11.861 1.00 80.12 1443 VAL A CA 1
ATOM 10783 C C . VAL A 1 1443 ? -2.423 -8.757 -11.593 1.00 80.12 1443 VAL A C 1
ATOM 10785 O O . VAL A 1 1443 ? -3.134 -9.310 -10.765 1.00 80.12 1443 VAL A O 1
ATOM 10788 N N . LYS A 1 1444 ? -2.825 -7.725 -12.338 1.00 85.00 1444 LYS A N 1
ATOM 10789 C CA . LYS A 1 1444 ? -4.105 -7.032 -12.234 1.00 85.00 1444 LYS A CA 1
ATOM 10790 C C . LYS A 1 1444 ? -4.649 -6.638 -13.615 1.00 85.00 1444 LYS A C 1
ATOM 10792 O O . LYS A 1 1444 ? -3.910 -6.620 -14.593 1.00 85.00 1444 LYS A O 1
ATOM 10797 N N . HIS A 1 1445 ? -5.922 -6.278 -13.706 1.00 84.75 1445 HIS A N 1
ATOM 10798 C CA . HIS A 1 1445 ? -6.513 -5.532 -14.823 1.00 84.75 1445 HIS A CA 1
ATOM 10799 C C . HIS A 1 1445 ? -7.386 -4.434 -14.234 1.00 84.75 1445 HIS A C 1
ATOM 10801 O O . HIS A 1 1445 ? -8.353 -4.700 -13.528 1.00 84.75 1445 HIS A O 1
ATOM 10807 N N . THR A 1 1446 ? -7.012 -3.194 -14.506 1.00 83.94 1446 THR A N 1
ATOM 10808 C CA . THR A 1 1446 ? -7.587 -2.002 -13.908 1.00 83.94 1446 THR A CA 1
ATOM 10809 C C . THR A 1 1446 ? -8.507 -1.294 -14.898 1.00 83.94 1446 THR A C 1
ATOM 10811 O O . THR A 1 1446 ? -8.102 -0.972 -16.012 1.00 83.94 1446 THR A O 1
ATOM 10814 N N . THR A 1 1447 ? -9.745 -1.027 -14.486 1.00 79.50 1447 THR A N 1
ATOM 10815 C CA . THR A 1 1447 ? -10.710 -0.198 -15.216 1.00 79.50 1447 THR A CA 1
ATOM 10816 C C . THR A 1 1447 ? -11.090 1.016 -14.367 1.00 79.50 1447 THR A C 1
ATOM 10818 O O . THR A 1 1447 ? -11.741 0.868 -13.334 1.00 79.50 1447 THR A O 1
ATOM 10821 N N . SER A 1 1448 ? -10.707 2.217 -14.805 1.00 77.75 1448 SER A N 1
ATOM 10822 C CA . SER A 1 1448 ? -11.023 3.480 -14.122 1.00 77.75 1448 SER A CA 1
ATOM 10823 C C . SER A 1 1448 ? -12.191 4.212 -14.789 1.00 77.75 1448 SER A C 1
ATOM 10825 O O . SER A 1 1448 ? -12.190 4.406 -16.004 1.00 77.75 1448 SER A O 1
ATOM 10827 N N . TYR A 1 1449 ? -13.162 4.666 -13.998 1.00 71.12 1449 TYR A N 1
ATOM 10828 C CA . TYR A 1 1449 ? -14.392 5.342 -14.416 1.00 71.12 1449 TYR A CA 1
ATOM 10829 C C . TYR A 1 1449 ? -14.445 6.777 -13.869 1.00 71.12 1449 TYR A C 1
ATOM 10831 O O . TYR A 1 1449 ? -14.256 6.995 -12.672 1.00 71.12 1449 TYR A O 1
ATOM 10839 N N . THR A 1 1450 ? -14.775 7.755 -14.721 1.00 66.19 1450 THR A N 1
ATOM 10840 C CA . THR A 1 1450 ? -15.041 9.153 -14.308 1.00 66.19 1450 THR A CA 1
ATOM 10841 C C . THR A 1 1450 ? -16.499 9.420 -13.904 1.00 66.19 1450 THR A C 1
ATOM 10843 O O . THR A 1 1450 ? -16.832 10.534 -13.504 1.00 66.19 1450 THR A O 1
ATOM 10846 N N . ASN A 1 1451 ? -17.381 8.422 -14.032 1.00 55.69 1451 ASN A N 1
ATOM 10847 C CA . ASN A 1 1451 ? -18.791 8.486 -13.643 1.00 55.69 1451 ASN A CA 1
ATOM 10848 C C . ASN A 1 1451 ? -19.128 7.286 -12.741 1.00 55.69 1451 ASN A C 1
ATOM 10850 O O . ASN A 1 1451 ? -18.968 6.137 -13.153 1.00 55.69 1451 ASN A O 1
ATOM 10854 N N . LEU A 1 1452 ? -19.620 7.590 -11.538 1.00 53.56 1452 LEU A N 1
ATOM 10855 C CA . LEU A 1 1452 ? -19.941 6.655 -10.457 1.00 53.56 1452 LEU A CA 1
ATOM 10856 C C . LEU A 1 1452 ? -21.208 5.812 -10.695 1.00 53.56 1452 LEU A C 1
ATOM 10858 O O . LEU A 1 1452 ? -21.310 4.723 -10.138 1.00 53.56 1452 LEU A O 1
ATOM 10862 N N . SER A 1 1453 ? -22.156 6.268 -11.524 1.00 50.72 1453 SER A N 1
ATOM 10863 C CA . SER A 1 1453 ? -23.407 5.524 -11.807 1.00 50.72 1453 SER A CA 1
ATOM 10864 C C . SER A 1 1453 ? -23.162 4.206 -12.553 1.00 50.72 1453 SER A C 1
ATOM 10866 O O . SER A 1 1453 ? -23.876 3.231 -12.342 1.00 50.72 1453 SER A O 1
ATOM 10868 N N . LYS A 1 1454 ? -22.079 4.130 -13.342 1.00 50.53 1454 LYS A N 1
ATOM 10869 C CA . LYS A 1 1454 ? -21.643 2.923 -14.072 1.00 50.53 1454 LYS A CA 1
ATOM 10870 C C . LYS A 1 1454 ? -21.227 1.742 -13.171 1.00 50.53 1454 LYS A C 1
ATOM 10872 O O . LYS A 1 1454 ? -20.852 0.699 -13.694 1.00 50.53 1454 LYS A O 1
ATOM 10877 N N . LEU A 1 1455 ? -21.241 1.917 -11.847 1.00 49.09 1455 LEU A N 1
ATOM 10878 C CA . LEU A 1 1455 ? -20.963 0.878 -10.843 1.00 49.09 1455 LEU A CA 1
ATOM 10879 C C . LEU A 1 1455 ? -22.229 0.197 -10.306 1.00 49.09 1455 LEU A C 1
ATOM 10881 O O . LEU A 1 1455 ? -22.109 -0.747 -9.534 1.00 49.09 1455 LEU A O 1
ATOM 10885 N N . THR A 1 1456 ? -23.405 0.726 -10.654 1.00 46.84 1456 THR A N 1
ATOM 10886 C CA . THR A 1 1456 ? -24.726 0.247 -10.208 1.00 46.84 1456 THR A CA 1
ATOM 10887 C C . THR A 1 1456 ? -25.724 0.117 -11.359 1.00 46.84 1456 THR A C 1
ATOM 10889 O O . THR A 1 1456 ? -26.697 -0.622 -11.249 1.00 46.84 1456 THR A O 1
ATOM 10892 N N . GLU A 1 1457 ? -25.504 0.827 -12.471 1.00 46.31 1457 GLU A N 1
ATOM 10893 C CA . GLU A 1 1457 ? -26.347 0.788 -13.666 1.00 46.31 1457 GLU A CA 1
ATOM 10894 C C . GLU A 1 1457 ? -25.512 0.488 -14.917 1.00 46.31 1457 GLU A C 1
ATOM 10896 O O . GLU A 1 1457 ? -24.520 1.164 -15.213 1.00 46.31 1457 GLU A O 1
ATOM 10901 N N . ASN A 1 1458 ? -25.944 -0.506 -15.698 1.00 40.41 1458 ASN A N 1
ATOM 10902 C CA . ASN A 1 1458 ? -25.339 -0.831 -16.989 1.00 40.41 1458 ASN A CA 1
ATOM 10903 C C . ASN A 1 1458 ? -25.592 0.311 -17.983 1.00 40.41 1458 ASN A C 1
ATOM 10905 O O . ASN A 1 1458 ? -26.677 0.440 -18.552 1.00 40.41 1458 ASN A O 1
ATOM 10909 N N . GLY A 1 1459 ? -24.575 1.154 -18.183 1.00 38.41 1459 GLY A N 1
ATOM 10910 C CA . GLY A 1 1459 ? -24.689 2.383 -18.967 1.00 38.41 1459 GLY A CA 1
ATOM 10911 C C . GLY A 1 1459 ? -25.223 2.148 -20.385 1.00 38.41 1459 GLY A C 1
ATOM 10912 O O . GLY A 1 1459 ? -24.838 1.184 -21.039 1.00 38.41 1459 GLY A O 1
ATOM 10913 N N . LEU A 1 1460 ? -26.067 3.074 -20.857 1.00 34.00 1460 LEU A N 1
ATOM 10914 C CA . LEU A 1 1460 ? -26.939 3.035 -22.051 1.00 34.00 1460 LEU A CA 1
ATOM 10915 C C . LEU A 1 1460 ? -26.546 2.082 -23.207 1.00 34.00 1460 LEU A C 1
ATOM 10917 O O . LEU A 1 1460 ? -27.388 1.350 -23.724 1.00 34.00 1460 LEU A O 1
ATOM 10921 N N . PHE A 1 1461 ? -25.275 2.066 -23.615 1.00 38.03 1461 PHE A N 1
ATOM 10922 C CA . PHE A 1 1461 ? -24.769 1.202 -24.687 1.00 38.03 1461 PHE A CA 1
ATOM 10923 C C . PHE A 1 1461 ? -24.788 -0.307 -24.369 1.00 38.03 1461 PHE A C 1
ATOM 10925 O O . PHE A 1 1461 ? -24.839 -1.094 -25.308 1.00 38.03 1461 PHE A O 1
ATOM 10932 N N . GLN A 1 1462 ? -24.796 -0.737 -23.101 1.00 40.16 1462 GLN A N 1
ATOM 10933 C CA . GLN A 1 1462 ? -25.005 -2.147 -22.723 1.00 40.16 1462 GLN A CA 1
ATOM 10934 C C . GLN A 1 1462 ? -26.476 -2.566 -22.793 1.00 40.16 1462 GLN A C 1
ATOM 10936 O O . GLN A 1 1462 ? -26.747 -3.703 -23.161 1.00 40.16 1462 GLN A O 1
ATOM 10941 N N . VAL A 1 1463 ? -27.432 -1.665 -22.534 1.00 39.47 1463 VAL A N 1
ATOM 10942 C CA . VAL A 1 1463 ? -28.859 -1.959 -22.769 1.00 39.47 1463 VAL A CA 1
ATOM 10943 C C . VAL A 1 1463 ? -29.099 -2.222 -24.261 1.00 39.47 1463 VAL A C 1
ATOM 10945 O O . VAL A 1 1463 ? -29.753 -3.193 -24.630 1.00 39.47 1463 VAL A O 1
ATOM 10948 N N . ILE A 1 1464 ? -28.477 -1.415 -25.125 1.00 34.53 1464 ILE A N 1
ATOM 10949 C CA . ILE A 1 1464 ? -28.464 -1.630 -26.580 1.00 34.53 1464 ILE A CA 1
ATOM 10950 C C . ILE A 1 1464 ? -27.678 -2.907 -26.939 1.00 34.53 1464 ILE A C 1
ATOM 10952 O O . ILE A 1 1464 ? -28.128 -3.702 -27.760 1.00 34.53 1464 ILE A O 1
ATOM 10956 N N . GLY A 1 1465 ? -26.521 -3.132 -26.309 1.00 32.31 1465 GLY A N 1
ATOM 10957 C CA . GLY A 1 1465 ? -25.641 -4.275 -26.566 1.00 32.31 1465 GLY A CA 1
ATOM 10958 C C . GLY A 1 1465 ? -26.271 -5.630 -26.244 1.00 32.31 1465 GLY A C 1
ATOM 10959 O O . GLY A 1 1465 ? -26.226 -6.525 -27.082 1.00 32.31 1465 GLY A O 1
ATOM 10960 N N . ASN A 1 1466 ? -26.919 -5.776 -25.087 1.00 36.69 1466 ASN A N 1
ATOM 10961 C CA . ASN A 1 1466 ? -27.556 -7.030 -24.668 1.00 36.69 1466 ASN A CA 1
ATOM 10962 C C . ASN A 1 1466 ? -28.775 -7.382 -25.542 1.00 36.69 1466 ASN A C 1
ATOM 10964 O O . ASN A 1 1466 ? -29.062 -8.561 -25.740 1.00 36.69 1466 ASN A O 1
ATOM 10968 N N . HIS A 1 1467 ? -29.451 -6.382 -26.122 1.00 38.28 1467 HIS A N 1
ATOM 10969 C CA . HIS A 1 1467 ? -30.505 -6.588 -27.123 1.00 38.28 1467 HIS A CA 1
ATOM 10970 C C . HIS A 1 1467 ? -29.982 -7.034 -28.502 1.00 38.28 1467 HIS A C 1
ATOM 10972 O O . HIS A 1 1467 ? -30.770 -7.530 -29.306 1.00 38.28 1467 HIS A O 1
ATOM 10978 N N . LEU A 1 1468 ? -28.684 -6.871 -28.784 1.00 36.81 1468 LEU A N 1
ATOM 10979 C CA . LEU A 1 1468 ? -28.049 -7.253 -30.054 1.00 36.81 1468 LEU A CA 1
ATOM 10980 C C . LEU A 1 1468 ? -27.160 -8.505 -29.935 1.00 36.81 1468 LEU A C 1
ATOM 10982 O O . LEU A 1 1468 ? -27.004 -9.234 -30.911 1.00 36.81 1468 LEU A O 1
ATOM 10986 N N . PHE A 1 1469 ? -26.583 -8.763 -28.757 1.00 34.25 1469 PHE A N 1
ATOM 10987 C CA . PHE A 1 1469 ? -25.580 -9.805 -28.519 1.00 34.25 1469 PHE A CA 1
ATOM 10988 C C . PHE A 1 1469 ? -25.811 -10.509 -27.171 1.00 34.25 1469 PHE A C 1
ATOM 10990 O O . PHE A 1 1469 ? -25.077 -10.310 -26.204 1.00 34.25 1469 PHE A O 1
ATOM 10997 N N . SER A 1 1470 ? -26.822 -11.376 -27.112 1.00 32.97 1470 SER A N 1
ATOM 10998 C CA . SER A 1 1470 ? -27.225 -12.120 -25.905 1.00 32.97 1470 SER A CA 1
ATOM 10999 C C . SER A 1 1470 ? -26.243 -13.213 -25.438 1.00 32.97 1470 SER A C 1
ATOM 11001 O O . SER A 1 1470 ? -26.527 -13.911 -24.469 1.00 32.97 1470 SER A O 1
ATOM 11003 N N . SER A 1 1471 ? -25.093 -13.374 -26.104 1.00 36.38 1471 SER A N 1
ATOM 11004 C CA . SER A 1 1471 ? -24.075 -14.399 -25.820 1.00 36.38 1471 SER A CA 1
ATOM 11005 C C . SER A 1 1471 ? -22.740 -13.832 -25.311 1.00 36.38 1471 SER A C 1
ATOM 11007 O O . SER A 1 1471 ? -21.709 -14.500 -25.407 1.00 36.38 1471 SER A O 1
ATOM 11009 N N . LEU A 1 1472 ? -22.719 -12.587 -24.831 1.00 33.59 1472 LEU A N 1
ATOM 11010 C CA . LEU A 1 1472 ? -21.541 -12.007 -24.180 1.00 33.59 1472 LEU A CA 1
ATOM 11011 C C . LEU A 1 1472 ? -21.437 -12.508 -22.724 1.00 33.59 1472 LEU A C 1
ATOM 11013 O O . LEU A 1 1472 ? -22.462 -12.583 -22.046 1.00 33.59 1472 LEU A O 1
ATOM 11017 N N . PRO A 1 1473 ? -20.229 -12.820 -22.206 1.00 44.25 1473 PRO A N 1
ATOM 11018 C CA . PRO A 1 1473 ? -20.046 -13.106 -20.784 1.00 44.25 1473 PRO A CA 1
ATOM 11019 C C . PRO A 1 1473 ? -20.526 -11.933 -19.913 1.00 44.25 1473 PRO A C 1
ATOM 11021 O O . PRO A 1 1473 ? -20.362 -10.782 -20.336 1.00 44.25 1473 PRO A O 1
ATOM 11024 N N . PRO A 1 1474 ? -21.049 -12.184 -18.694 1.00 50.53 1474 PRO A N 1
ATOM 11025 C CA . PRO A 1 1474 ? -21.422 -11.117 -17.770 1.00 50.53 1474 PRO A CA 1
ATOM 11026 C C . PRO A 1 1474 ? -20.216 -10.208 -17.545 1.00 50.53 1474 PRO A C 1
ATOM 11028 O O . PRO A 1 1474 ? -19.110 -10.677 -17.245 1.00 50.53 1474 PRO A O 1
ATOM 11031 N N . SER A 1 1475 ? -20.421 -8.909 -17.742 1.00 53.84 1475 SER A N 1
ATOM 11032 C CA . SER A 1 1475 ? -19.347 -7.933 -17.667 1.00 53.84 1475 SER A CA 1
ATOM 11033 C C . SER A 1 1475 ? -18.831 -7.812 -16.235 1.00 53.84 1475 SER A C 1
ATOM 11035 O O . SER A 1 1475 ? -19.487 -8.201 -15.267 1.00 53.84 1475 SER A O 1
ATOM 11037 N N . ASN A 1 1476 ? -17.654 -7.209 -16.071 1.00 54.62 1476 ASN A N 1
ATOM 11038 C CA . ASN A 1 1476 ? -17.146 -6.931 -14.729 1.00 54.62 1476 ASN A CA 1
ATOM 11039 C C . ASN A 1 1476 ? -18.095 -6.007 -13.944 1.00 54.62 1476 ASN A C 1
ATOM 11041 O O . ASN A 1 1476 ? -18.148 -6.123 -12.728 1.00 54.62 1476 ASN A O 1
ATOM 11045 N N . ALA A 1 1477 ? -18.879 -5.157 -14.623 1.00 54.44 1477 ALA A N 1
ATOM 11046 C CA . ALA A 1 1477 ? -19.935 -4.372 -13.987 1.00 54.44 1477 ALA A CA 1
ATOM 11047 C C . ALA A 1 1477 ? -21.088 -5.261 -13.492 1.00 54.44 1477 ALA A C 1
ATOM 11049 O O . ALA A 1 1477 ? -21.511 -5.087 -12.361 1.00 54.44 1477 ALA A O 1
ATOM 11050 N N . ASP A 1 1478 ? -21.529 -6.267 -14.256 1.00 59.78 1478 ASP A N 1
ATOM 11051 C CA . ASP A 1 1478 ? -22.568 -7.214 -13.814 1.00 59.78 1478 ASP A CA 1
ATOM 11052 C C . ASP A 1 1478 ? -22.119 -8.021 -12.583 1.00 59.78 1478 ASP A C 1
ATOM 11054 O O . ASP A 1 1478 ? -22.869 -8.153 -11.618 1.00 59.78 1478 ASP A O 1
ATOM 11058 N N . ARG A 1 1479 ? -20.862 -8.491 -12.569 1.00 63.94 1479 ARG A N 1
ATOM 11059 C CA . ARG A 1 1479 ? -20.279 -9.186 -11.405 1.00 63.94 1479 ARG A CA 1
ATOM 11060 C C . ARG A 1 1479 ? -20.157 -8.269 -10.184 1.00 63.94 1479 ARG A C 1
ATOM 11062 O O . ARG A 1 1479 ? -20.430 -8.698 -9.071 1.00 63.94 1479 ARG A O 1
ATOM 11069 N N . ILE A 1 1480 ? -19.766 -7.010 -10.384 1.00 66.56 1480 ILE A N 1
ATOM 11070 C CA . ILE A 1 1480 ? -19.677 -6.000 -9.317 1.00 66.56 1480 ILE A CA 1
ATOM 11071 C C . ILE A 1 1480 ? -21.071 -5.638 -8.790 1.00 66.56 1480 ILE A C 1
ATOM 11073 O O . ILE A 1 1480 ? -21.258 -5.605 -7.579 1.00 66.56 1480 ILE A O 1
ATOM 11077 N N . ASN A 1 1481 ? -22.057 -5.451 -9.673 1.00 68.38 1481 ASN A N 1
ATOM 11078 C CA . ASN A 1 1481 ? -23.458 -5.228 -9.316 1.00 68.38 1481 ASN A CA 1
ATOM 11079 C C . ASN A 1 1481 ? -23.979 -6.363 -8.429 1.00 68.38 1481 ASN A C 1
ATOM 11081 O O . ASN A 1 1481 ? -24.601 -6.084 -7.410 1.00 68.38 1481 ASN A O 1
ATOM 11085 N N . GLN A 1 1482 ? -23.691 -7.620 -8.784 1.00 68.44 1482 GLN A N 1
ATOM 11086 C CA . GLN A 1 1482 ? -24.072 -8.780 -7.981 1.00 68.44 1482 GLN A CA 1
ATOM 11087 C C . GLN A 1 1482 ? -23.356 -8.794 -6.619 1.00 68.44 1482 GLN A C 1
ATOM 11089 O O . GLN A 1 1482 ? -24.025 -8.781 -5.593 1.00 68.44 1482 GLN A O 1
ATOM 11094 N N . LEU A 1 1483 ? -22.021 -8.701 -6.582 1.00 73.25 1483 LEU A N 1
ATOM 11095 C CA . LEU A 1 1483 ? -21.249 -8.685 -5.326 1.00 73.25 1483 LEU A CA 1
ATOM 11096 C C . LEU A 1 1483 ? -21.630 -7.527 -4.380 1.00 73.25 1483 LEU A C 1
ATOM 11098 O O . LEU A 1 1483 ? -21.468 -7.641 -3.168 1.00 73.25 1483 LEU A O 1
ATOM 11102 N N . ILE A 1 1484 ? -22.129 -6.408 -4.915 1.00 73.94 1484 ILE A N 1
ATOM 11103 C CA . ILE A 1 1484 ? -22.662 -5.284 -4.132 1.00 73.94 1484 ILE A CA 1
ATOM 11104 C C . ILE A 1 1484 ? -24.131 -5.519 -3.738 1.00 73.94 1484 ILE A C 1
ATOM 11106 O O . ILE A 1 1484 ? -24.548 -5.094 -2.665 1.00 73.94 1484 ILE A O 1
ATOM 11110 N N . ALA A 1 1485 ? -24.942 -6.171 -4.574 1.00 71.31 1485 ALA A N 1
ATOM 11111 C CA . ALA A 1 1485 ? -26.333 -6.488 -4.253 1.00 71.31 1485 ALA A CA 1
ATOM 11112 C C . ALA A 1 1485 ? -26.448 -7.552 -3.149 1.00 71.31 1485 ALA A C 1
ATOM 11114 O O . ALA A 1 1485 ? -27.288 -7.399 -2.261 1.00 71.31 1485 ALA A O 1
ATOM 11115 N N . ASP A 1 1486 ? -25.573 -8.558 -3.189 1.00 74.06 1486 ASP A N 1
ATOM 11116 C CA . ASP A 1 1486 ? -25.535 -9.709 -2.280 1.00 74.06 1486 ASP A CA 1
ATOM 11117 C C . ASP A 1 1486 ? -24.934 -9.354 -0.897 1.00 74.06 1486 ASP A C 1
ATOM 11119 O O . ASP A 1 1486 ? -24.993 -10.154 0.036 1.00 74.06 1486 ASP A O 1
ATOM 11123 N N . ASN A 1 1487 ? -24.390 -8.138 -0.729 1.00 77.44 1487 ASN A N 1
ATOM 11124 C CA . ASN A 1 1487 ? -23.828 -7.641 0.531 1.00 77.44 1487 ASN A CA 1
ATOM 11125 C C . ASN A 1 1487 ? -24.385 -6.243 0.906 1.00 77.44 1487 ASN A C 1
ATOM 11127 O O . ASN A 1 1487 ? -23.919 -5.221 0.387 1.00 77.44 1487 ASN A O 1
ATOM 11131 N N . PRO A 1 1488 ? -25.361 -6.154 1.835 1.00 76.81 1488 PRO A N 1
ATOM 11132 C CA . PRO A 1 1488 ? -25.998 -4.889 2.217 1.00 76.81 1488 PRO A CA 1
ATOM 11133 C C . PRO A 1 1488 ? -25.049 -3.834 2.809 1.00 76.81 1488 PRO A C 1
ATOM 11135 O O . PRO A 1 1488 ? -25.230 -2.643 2.546 1.00 76.81 1488 PRO A O 1
ATOM 11138 N N . ALA A 1 1489 ? -24.030 -4.244 3.572 1.00 77.06 1489 ALA A N 1
ATOM 11139 C CA . ALA A 1 1489 ? -23.067 -3.322 4.177 1.00 77.06 1489 ALA A CA 1
ATOM 11140 C C . ALA A 1 1489 ? -22.154 -2.693 3.108 1.00 77.06 1489 ALA A C 1
ATOM 11142 O O . ALA A 1 1489 ? -21.963 -1.475 3.072 1.00 77.06 1489 ALA A O 1
ATOM 11143 N N . LEU A 1 1490 ? -21.663 -3.507 2.169 1.00 79.19 1490 LEU A N 1
ATOM 11144 C CA . LEU A 1 1490 ? -20.925 -3.060 0.989 1.00 79.19 1490 LEU A CA 1
ATOM 11145 C C . LEU A 1 1490 ? -21.782 -2.149 0.095 1.00 79.19 1490 LEU A C 1
ATOM 11147 O O . LEU A 1 1490 ? -21.269 -1.171 -0.448 1.00 79.19 1490 LEU A O 1
ATOM 11151 N N . LYS A 1 1491 ? -23.088 -2.411 -0.022 1.00 78.62 1491 LYS A N 1
ATOM 11152 C CA . LYS A 1 1491 ? -24.031 -1.560 -0.762 1.00 78.62 1491 LYS A CA 1
ATOM 11153 C C . LYS A 1 1491 ? -24.171 -0.160 -0.171 1.00 78.62 1491 LYS A C 1
ATOM 11155 O O . LYS A 1 1491 ? -24.143 0.815 -0.922 1.00 78.62 1491 LYS A O 1
ATOM 11160 N N . ASP A 1 1492 ? -24.278 -0.039 1.150 1.00 74.31 1492 ASP A N 1
ATOM 11161 C CA . ASP A 1 1492 ? -24.264 1.257 1.842 1.00 74.31 1492 ASP A CA 1
ATOM 11162 C C . ASP A 1 1492 ? -22.907 1.972 1.681 1.00 74.31 1492 ASP A C 1
ATOM 11164 O O . ASP A 1 1492 ? -22.861 3.149 1.317 1.00 74.31 1492 ASP A O 1
ATOM 11168 N N . ILE A 1 1493 ? -21.796 1.245 1.848 1.00 74.50 1493 ILE A N 1
ATOM 11169 C CA . ILE A 1 1493 ? -20.428 1.745 1.625 1.00 74.50 1493 ILE A CA 1
ATOM 11170 C C . ILE A 1 1493 ? -20.266 2.315 0.207 1.00 74.50 1493 ILE A C 1
ATOM 11172 O O . ILE A 1 1493 ? -19.798 3.444 0.047 1.00 74.50 1493 ILE A O 1
ATOM 11176 N N . VAL A 1 1494 ? -20.688 1.577 -0.825 1.00 74.38 1494 VAL A N 1
ATOM 11177 C CA . VAL A 1 1494 ? -20.623 2.038 -2.219 1.00 74.38 1494 VAL A CA 1
ATOM 11178 C C . VAL A 1 1494 ? -21.564 3.218 -2.453 1.00 74.38 1494 VAL A C 1
ATOM 11180 O O . VAL A 1 1494 ? -21.146 4.179 -3.090 1.00 74.38 1494 VAL A O 1
ATOM 11183 N N . SER A 1 1495 ? -22.776 3.216 -1.891 1.00 73.88 1495 SER A N 1
ATOM 11184 C CA . SER A 1 1495 ? -23.723 4.337 -2.023 1.00 73.88 1495 SER A CA 1
ATOM 11185 C C . SER A 1 1495 ? -23.141 5.640 -1.451 1.00 73.88 1495 SER A C 1
ATOM 11187 O O . SER A 1 1495 ? -23.114 6.665 -2.134 1.00 73.88 1495 SER A O 1
ATOM 11189 N N . ARG A 1 1496 ? -22.553 5.590 -0.245 1.00 72.44 1496 ARG A N 1
ATOM 11190 C CA . ARG A 1 1496 ? -21.845 6.729 0.375 1.00 72.44 1496 ARG A CA 1
ATOM 11191 C C . ARG A 1 1496 ? -20.659 7.220 -0.465 1.00 72.44 1496 ARG A C 1
ATOM 11193 O O . ARG A 1 1496 ? -20.394 8.422 -0.534 1.00 72.44 1496 ARG A O 1
ATOM 11200 N N . LEU A 1 1497 ? -19.950 6.312 -1.135 1.00 74.88 1497 LEU A N 1
ATOM 11201 C CA . LEU A 1 1497 ? -18.866 6.659 -2.057 1.00 74.88 1497 LEU A CA 1
ATOM 11202 C C . LEU A 1 1497 ? -19.390 7.250 -3.383 1.00 74.88 1497 LEU A C 1
ATOM 11204 O O . LEU A 1 1497 ? -18.778 8.180 -3.909 1.00 74.88 1497 LEU A O 1
ATOM 11208 N N . GLN A 1 1498 ? -20.543 6.793 -3.886 1.00 68.12 1498 GLN A N 1
ATOM 11209 C CA . GLN A 1 1498 ? -21.208 7.341 -5.076 1.00 68.12 1498 GLN A CA 1
ATOM 11210 C C . GLN A 1 1498 ? -21.688 8.785 -4.892 1.00 68.12 1498 GLN A C 1
ATOM 11212 O O . GLN A 1 1498 ? -21.774 9.516 -5.882 1.00 68.12 1498 GLN A O 1
ATOM 11217 N N . ASP A 1 1499 ? -21.992 9.228 -3.672 1.00 68.19 1499 ASP A N 1
ATOM 11218 C CA . ASP A 1 1499 ? -22.455 10.598 -3.405 1.00 68.19 1499 ASP A CA 1
ATOM 11219 C C . ASP A 1 1499 ? -21.371 11.678 -3.436 1.00 68.19 1499 ASP A C 1
ATOM 11221 O O . ASP A 1 1499 ? -21.691 12.863 -3.551 1.00 68.19 1499 ASP A O 1
ATOM 11225 N N . ASN A 1 1500 ? -20.095 11.293 -3.451 1.00 72.75 1500 ASN A N 1
ATOM 11226 C CA . ASN A 1 1500 ? -19.000 12.247 -3.576 1.00 72.75 1500 ASN A CA 1
ATOM 11227 C C . ASN A 1 1500 ? -18.943 12.882 -4.975 1.00 72.75 1500 ASN A C 1
ATOM 11229 O O . ASN A 1 1500 ? -18.976 12.201 -6.002 1.00 72.75 1500 ASN A O 1
ATOM 11233 N N . ASP A 1 1501 ? -18.793 14.206 -5.027 1.00 68.88 1501 ASP A N 1
ATOM 11234 C CA . ASP A 1 1501 ? -18.570 14.911 -6.285 1.00 68.88 1501 ASP A CA 1
ATOM 11235 C C . ASP A 1 1501 ? -17.107 14.780 -6.742 1.00 68.88 1501 ASP A C 1
ATOM 11237 O O . ASP A 1 1501 ? -16.185 14.699 -5.931 1.00 68.88 1501 ASP A O 1
ATOM 11241 N N . ARG A 1 1502 ? -16.876 14.750 -8.064 1.00 72.75 1502 ARG A N 1
ATOM 11242 C CA . ARG A 1 1502 ? -15.534 14.681 -8.689 1.00 72.75 1502 ARG A CA 1
ATOM 11243 C C . ARG A 1 1502 ? -14.717 13.425 -8.367 1.00 72.75 1502 ARG A C 1
ATOM 11245 O O . ARG A 1 1502 ? -13.571 13.341 -8.811 1.00 72.75 1502 ARG A O 1
ATOM 11252 N N . ALA A 1 1503 ? -15.283 12.465 -7.643 1.00 79.06 1503 ALA A N 1
ATOM 11253 C CA . ALA A 1 1503 ? -14.643 11.191 -7.373 1.00 79.06 1503 ALA A CA 1
ATOM 11254 C C . ALA A 1 1503 ? -14.639 10.284 -8.616 1.00 79.06 1503 ALA A C 1
ATOM 11256 O O . ALA A 1 1503 ? -15.580 10.266 -9.413 1.00 79.06 1503 ALA A O 1
ATOM 11257 N N . SER A 1 1504 ? -13.553 9.536 -8.774 1.00 77.94 1504 SER A N 1
ATOM 11258 C CA . SER A 1 1504 ? -13.341 8.524 -9.810 1.00 77.94 1504 SER A CA 1
ATOM 11259 C C . SER A 1 1504 ? -13.130 7.159 -9.172 1.00 77.94 1504 SER A C 1
ATOM 11261 O O . SER A 1 1504 ? -12.604 7.078 -8.062 1.00 77.94 1504 SER A O 1
ATOM 11263 N N . VAL A 1 1505 ? -13.513 6.093 -9.878 1.00 80.50 1505 VAL A N 1
ATOM 11264 C CA . VAL A 1 1505 ? -13.429 4.723 -9.347 1.00 80.50 1505 VAL A CA 1
ATOM 11265 C C . VAL A 1 1505 ? -12.568 3.841 -10.212 1.00 80.50 1505 VAL A C 1
ATOM 11267 O O . VAL A 1 1505 ? -12.777 3.751 -11.415 1.00 80.50 1505 VAL A O 1
ATOM 11270 N N . THR A 1 1506 ? -11.627 3.168 -9.572 1.00 83.25 1506 THR A N 1
ATOM 11271 C CA . THR A 1 1506 ? -10.618 2.298 -10.151 1.00 83.25 1506 THR A CA 1
ATOM 11272 C C . THR A 1 1506 ? -10.910 0.875 -9.685 1.00 83.25 1506 THR A C 1
ATOM 11274 O O . THR A 1 1506 ? -10.525 0.453 -8.596 1.00 83.25 1506 THR A O 1
ATOM 11277 N N . VAL A 1 1507 ? -11.633 0.135 -10.525 1.00 83.19 1507 VAL A N 1
ATOM 11278 C CA . VAL A 1 1507 ? -11.873 -1.301 -10.355 1.00 83.19 1507 VAL A CA 1
ATOM 11279 C C . VAL A 1 1507 ? -10.596 -2.034 -10.739 1.00 83.19 1507 VAL A C 1
ATOM 11281 O O . VAL A 1 1507 ? -10.139 -1.888 -11.870 1.00 83.19 1507 VAL A O 1
ATOM 11284 N N . SER A 1 1508 ? -10.036 -2.839 -9.842 1.00 87.81 1508 SER A N 1
ATOM 11285 C CA . SER A 1 1508 ? -8.919 -3.734 -10.148 1.00 87.81 1508 SER A CA 1
ATOM 11286 C C . SER A 1 1508 ? -9.363 -5.186 -10.056 1.00 87.81 1508 SER A C 1
ATOM 11288 O O . SER A 1 1508 ? -9.899 -5.626 -9.045 1.00 87.81 1508 SER A O 1
ATOM 11290 N N . LEU A 1 1509 ? -9.116 -5.935 -11.120 1.00 87.25 1509 LEU A N 1
ATOM 11291 C CA . LEU A 1 1509 ? -9.297 -7.381 -11.217 1.00 87.25 1509 LEU A CA 1
ATOM 11292 C C . LEU A 1 1509 ? -7.939 -8.067 -11.072 1.00 87.25 1509 LEU A C 1
ATOM 11294 O O . LEU A 1 1509 ? -6.931 -7.433 -11.358 1.00 87.25 1509 LEU A O 1
ATOM 11298 N N . GLU A 1 1510 ? -7.896 -9.346 -10.721 1.00 88.06 1510 GLU A N 1
ATOM 11299 C CA . GLU A 1 1510 ? -6.687 -10.183 -10.746 1.00 88.06 1510 GLU A CA 1
ATOM 11300 C C . GLU A 1 1510 ? -6.974 -11.568 -11.342 1.00 88.06 1510 GLU A C 1
ATOM 11302 O O . GLU A 1 1510 ? -8.128 -11.899 -11.613 1.00 88.06 1510 GLU A O 1
ATOM 11307 N N . LEU A 1 1511 ? -5.928 -12.371 -11.554 1.00 88.00 1511 LEU A N 1
ATOM 11308 C CA . LEU A 1 1511 ? -6.063 -13.780 -11.938 1.00 88.00 1511 LEU A CA 1
ATOM 11309 C C . LEU A 1 1511 ? -6.665 -14.610 -10.804 1.00 88.00 1511 LEU A C 1
ATOM 11311 O O . LEU A 1 1511 ? -6.334 -14.402 -9.639 1.00 88.00 1511 LEU A O 1
ATOM 11315 N N . LYS A 1 1512 ? -7.442 -15.627 -11.174 1.00 90.56 1512 LYS A N 1
ATOM 11316 C CA . LYS A 1 1512 ? -7.679 -16.791 -10.312 1.00 90.56 1512 LYS A CA 1
ATOM 11317 C C . LYS A 1 1512 ? -6.387 -17.594 -10.132 1.00 90.56 1512 LYS A C 1
ATOM 11319 O O . LYS A 1 1512 ? -5.542 -17.634 -11.030 1.00 90.56 1512 LYS A O 1
ATOM 11324 N N . ASP A 1 1513 ? -6.253 -18.250 -8.988 1.00 89.31 1513 ASP A N 1
ATOM 11325 C CA . ASP A 1 1513 ? -5.044 -18.952 -8.553 1.00 89.31 1513 ASP A CA 1
ATOM 11326 C C . ASP A 1 1513 ? -4.674 -20.094 -9.516 1.00 89.31 1513 ASP A C 1
ATOM 11328 O O . ASP A 1 1513 ? -3.503 -20.267 -9.849 1.00 89.31 1513 ASP A O 1
ATOM 11332 N N . ASP A 1 1514 ? -5.661 -20.815 -10.061 1.00 86.94 1514 ASP A N 1
ATOM 11333 C CA . ASP A 1 1514 ? -5.435 -21.897 -11.028 1.00 86.94 1514 ASP A CA 1
ATOM 11334 C C . ASP A 1 1514 ? -4.886 -21.380 -12.371 1.00 86.94 1514 ASP A C 1
ATOM 11336 O O . ASP A 1 1514 ? -4.035 -22.020 -12.996 1.00 86.94 1514 ASP A O 1
ATOM 11340 N N . VAL A 1 1515 ? -5.338 -20.202 -12.813 1.00 87.81 1515 VAL A N 1
ATOM 11341 C CA . VAL A 1 1515 ? -4.819 -19.540 -14.016 1.00 87.81 1515 VAL A CA 1
ATOM 11342 C C . VAL A 1 1515 ? -3.435 -18.966 -13.735 1.00 87.81 1515 VAL A C 1
ATOM 11344 O O . VAL A 1 1515 ? -2.543 -19.107 -14.571 1.00 87.81 1515 VAL A O 1
ATOM 11347 N N . ARG A 1 1516 ? -3.213 -18.397 -12.543 1.00 87.00 1516 ARG A N 1
ATOM 11348 C CA . ARG A 1 1516 ? -1.889 -17.946 -12.101 1.00 87.00 1516 ARG A CA 1
ATOM 11349 C C . ARG A 1 1516 ? -0.883 -19.100 -12.077 1.00 87.00 1516 ARG A C 1
ATOM 11351 O O . ARG A 1 1516 ? 0.192 -18.946 -12.647 1.00 87.00 1516 ARG A O 1
ATOM 11358 N N . GLU A 1 1517 ? -1.247 -20.271 -11.550 1.00 83.75 1517 GLU A N 1
ATOM 11359 C CA . GLU A 1 1517 ? -0.414 -21.480 -11.612 1.00 83.75 1517 GLU A CA 1
ATOM 11360 C C . GLU A 1 1517 ? -0.093 -21.896 -13.055 1.00 83.75 1517 GLU A C 1
ATOM 11362 O O . GLU A 1 1517 ? 1.062 -22.190 -13.363 1.00 83.75 1517 GLU A O 1
ATOM 11367 N N . LYS A 1 1518 ? -1.086 -21.918 -13.957 1.00 84.38 1518 LYS A N 1
ATOM 11368 C CA . LYS A 1 1518 ? -0.880 -22.245 -15.386 1.00 84.38 1518 LYS A CA 1
ATOM 11369 C C . LYS A 1 1518 ? 0.059 -21.244 -16.069 1.00 84.38 1518 LYS A C 1
ATOM 11371 O O . LYS A 1 1518 ? 0.850 -21.622 -16.933 1.00 84.38 1518 LYS A O 1
ATOM 11376 N N . ILE A 1 1519 ? -0.005 -19.973 -15.679 1.00 81.75 1519 ILE A N 1
ATOM 11377 C CA . ILE A 1 1519 ? 0.877 -18.914 -16.176 1.00 81.75 1519 ILE A CA 1
ATOM 11378 C C . ILE A 1 1519 ? 2.298 -19.098 -15.642 1.00 81.75 1519 ILE A C 1
ATOM 11380 O O . ILE A 1 1519 ? 3.227 -19.151 -16.440 1.00 81.75 1519 ILE A O 1
ATOM 11384 N N . GLU A 1 1520 ? 2.473 -19.252 -14.329 1.00 82.88 1520 GLU A N 1
ATOM 11385 C CA . GLU A 1 1520 ? 3.787 -19.404 -13.691 1.00 82.88 1520 GLU A CA 1
ATOM 11386 C C . GLU A 1 1520 ? 4.505 -20.677 -14.174 1.00 82.88 1520 GLU A C 1
ATOM 11388 O O . GLU A 1 1520 ? 5.657 -20.596 -14.602 1.00 82.88 1520 GLU A O 1
ATOM 11393 N N . LYS A 1 1521 ? 3.797 -21.814 -14.260 1.00 82.25 1521 LYS A N 1
ATOM 11394 C CA . LYS A 1 1521 ? 4.300 -23.058 -14.878 1.00 82.25 1521 LYS A CA 1
ATOM 11395 C C . LYS A 1 1521 ? 4.627 -22.882 -16.362 1.00 82.25 1521 LYS A C 1
ATOM 11397 O O . LYS A 1 1521 ? 5.589 -23.459 -16.862 1.00 82.25 1521 LYS A O 1
ATOM 11402 N N . GLY A 1 1522 ? 3.855 -22.075 -17.089 1.00 80.44 1522 GLY A N 1
ATOM 11403 C CA . GLY A 1 1522 ? 4.128 -21.786 -18.495 1.00 80.44 1522 GLY A CA 1
ATOM 11404 C C . GLY A 1 1522 ? 5.366 -20.914 -18.708 1.00 80.44 1522 GLY A C 1
ATOM 11405 O O . GLY A 1 1522 ? 6.136 -21.182 -19.628 1.00 80.44 1522 GLY A O 1
ATOM 11406 N N . ILE A 1 1523 ? 5.600 -19.929 -17.836 1.00 77.81 1523 ILE A N 1
ATOM 11407 C CA . ILE A 1 1523 ? 6.817 -19.100 -17.816 1.00 77.81 1523 ILE A CA 1
ATOM 11408 C C . ILE A 1 1523 ? 8.036 -19.970 -17.475 1.00 77.81 1523 ILE A C 1
ATOM 11410 O O . ILE A 1 1523 ? 9.035 -19.938 -18.192 1.00 77.81 1523 ILE A O 1
ATOM 11414 N N . GLN A 1 1524 ? 7.924 -20.815 -16.445 1.00 76.38 1524 GLN A N 1
ATOM 11415 C CA . GLN A 1 1524 ? 8.933 -21.805 -16.043 1.00 76.38 1524 GLN A CA 1
ATOM 11416 C C . GLN A 1 1524 ? 9.299 -22.762 -17.197 1.00 76.38 1524 GLN A C 1
ATOM 11418 O O . GLN A 1 1524 ? 10.478 -22.988 -17.472 1.00 76.38 1524 GLN A O 1
ATOM 11423 N N . ASN A 1 1525 ? 8.294 -23.259 -17.926 1.00 77.00 1525 ASN A N 1
ATOM 11424 C CA . ASN A 1 1525 ? 8.457 -24.142 -19.086 1.00 77.00 1525 ASN A CA 1
ATOM 11425 C C . ASN A 1 1525 ? 8.805 -23.411 -20.398 1.00 77.00 1525 ASN A C 1
ATOM 11427 O O . ASN A 1 1525 ? 8.935 -24.067 -21.431 1.00 77.00 1525 ASN A O 1
ATOM 11431 N N . LYS A 1 1526 ? 8.915 -22.073 -20.402 1.00 73.31 1526 LYS A N 1
ATOM 11432 C CA . LYS A 1 1526 ? 9.100 -21.241 -21.612 1.00 73.31 1526 LYS A CA 1
ATOM 11433 C C . LYS A 1 1526 ? 8.007 -21.425 -22.684 1.00 73.31 1526 LYS A C 1
ATOM 11435 O O . LYS A 1 1526 ? 8.227 -21.172 -23.867 1.00 73.31 1526 LYS A O 1
ATOM 11440 N N . THR A 1 1527 ? 6.810 -21.835 -22.267 1.00 75.88 1527 THR A N 1
ATOM 11441 C CA . THR A 1 1527 ? 5.611 -21.980 -23.119 1.00 75.88 1527 THR A CA 1
ATOM 11442 C C . THR A 1 1527 ? 4.678 -20.777 -23.035 1.00 75.88 1527 THR A C 1
ATOM 11444 O O . THR A 1 1527 ? 3.955 -20.533 -23.989 1.00 75.88 1527 THR A O 1
ATOM 11447 N N . HIS A 1 1528 ? 4.742 -19.995 -21.951 1.00 73.44 1528 HIS A N 1
ATOM 11448 C CA . HIS A 1 1528 ? 4.084 -18.695 -21.834 1.00 73.44 1528 HIS A CA 1
ATOM 11449 C C . HIS A 1 1528 ? 5.136 -17.600 -21.656 1.00 73.44 1528 HIS A C 1
ATOM 11451 O O . HIS A 1 1528 ? 5.845 -17.580 -20.652 1.00 73.44 1528 HIS A O 1
ATOM 11457 N N . GLY A 1 1529 ? 5.253 -16.683 -22.608 1.00 70.31 1529 GLY A N 1
ATOM 11458 C CA . GLY A 1 1529 ? 6.168 -15.554 -22.506 1.00 70.31 1529 GLY A CA 1
ATOM 11459 C C . GLY A 1 1529 ? 5.513 -14.269 -22.049 1.00 70.31 1529 GLY A C 1
ATOM 11460 O O . GLY A 1 1529 ? 4.304 -14.208 -21.811 1.00 70.31 1529 GLY A O 1
ATOM 11461 N N . LYS A 1 1530 ? 6.307 -13.191 -22.114 1.00 72.38 1530 LYS A N 1
ATOM 11462 C CA . LYS A 1 1530 ? 5.788 -11.826 -22.249 1.00 72.38 1530 LYS A CA 1
ATOM 11463 C C . LYS A 1 1530 ? 4.892 -11.679 -23.480 1.00 72.38 1530 LYS A C 1
ATOM 11465 O O . LYS A 1 1530 ? 4.354 -10.601 -23.637 1.00 72.38 1530 LYS A O 1
ATOM 11470 N N . ASP A 1 1531 ? 4.626 -12.702 -24.307 1.00 76.81 1531 ASP A N 1
ATOM 11471 C CA . ASP A 1 1531 ? 3.539 -12.640 -25.293 1.00 76.81 1531 ASP A CA 1
ATOM 11472 C C . ASP A 1 1531 ? 2.506 -13.799 -25.329 1.00 76.81 1531 ASP A C 1
ATOM 11474 O O . ASP A 1 1531 ? 1.931 -14.029 -26.384 1.00 76.81 1531 ASP A O 1
ATOM 11478 N N . ASP A 1 1532 ? 2.159 -14.426 -24.183 1.00 78.25 1532 ASP A N 1
ATOM 11479 C CA . ASP A 1 1532 ? 1.031 -15.396 -24.057 1.00 78.25 1532 ASP A CA 1
ATOM 11480 C C . ASP A 1 1532 ? -0.220 -15.004 -23.182 1.00 78.25 1532 ASP A C 1
ATOM 11482 O O . ASP A 1 1532 ? -1.375 -15.040 -23.611 1.00 78.25 1532 ASP A O 1
ATOM 11486 N N . VAL A 1 1533 ? -0.018 -14.570 -21.941 1.00 72.62 1533 VAL A N 1
ATOM 11487 C CA . VAL A 1 1533 ? -0.988 -14.252 -20.863 1.00 72.62 1533 VAL A CA 1
ATOM 11488 C C . VAL A 1 1533 ? -2.117 -13.203 -21.083 1.00 72.62 1533 VAL A C 1
ATOM 11490 O O . VAL A 1 1533 ? -3.154 -13.373 -20.452 1.00 72.62 1533 VAL A O 1
ATOM 11493 N N . ILE A 1 1534 ? -2.056 -12.149 -21.918 1.00 72.94 1534 ILE A N 1
ATOM 11494 C CA . ILE A 1 1534 ? -3.263 -11.313 -22.251 1.00 72.94 1534 ILE A CA 1
ATOM 11495 C C . ILE A 1 1534 ? -3.905 -11.769 -23.567 1.00 72.94 1534 ILE A C 1
ATOM 11497 O O . ILE A 1 1534 ? -4.624 -11.026 -24.224 1.00 72.94 1534 ILE A O 1
ATOM 11501 N N . ALA A 1 1535 ? -3.758 -13.045 -23.911 1.00 75.44 1535 ALA A N 1
ATOM 11502 C CA . ALA A 1 1535 ? -4.935 -13.803 -24.321 1.00 75.44 1535 ALA A CA 1
ATOM 11503 C C . ALA A 1 1535 ? -5.801 -14.091 -23.083 1.00 75.44 1535 ALA A C 1
ATOM 11505 O O . ALA A 1 1535 ? -6.978 -13.743 -23.055 1.00 75.44 1535 ALA A O 1
ATOM 11506 N N . LEU A 1 1536 ? -5.195 -14.626 -22.018 1.00 73.88 1536 LEU A N 1
ATOM 11507 C CA . LEU A 1 1536 ? -5.896 -15.072 -20.809 1.00 73.88 1536 LEU A CA 1
ATOM 11508 C C . LEU A 1 1536 ? -6.585 -13.915 -20.057 1.00 73.88 1536 LEU A C 1
ATOM 11510 O O . LEU A 1 1536 ? -7.707 -14.092 -19.607 1.00 73.88 1536 LEU A O 1
ATOM 11514 N N . PHE A 1 1537 ? -5.998 -12.713 -19.997 1.00 71.25 1537 PHE A N 1
ATOM 11515 C CA . PHE A 1 1537 ? -6.661 -11.514 -19.437 1.00 71.25 1537 PHE A CA 1
ATOM 11516 C C . PHE A 1 1537 ? -7.741 -10.880 -20.333 1.00 71.25 1537 PHE A C 1
ATOM 11518 O O . PHE A 1 1537 ? -8.558 -10.109 -19.827 1.00 71.25 1537 PHE A O 1
ATOM 11525 N N . LYS A 1 1538 ? -7.753 -11.155 -21.648 1.00 70.00 1538 LYS A N 1
ATOM 11526 C CA . LYS A 1 1538 ? -8.859 -10.730 -22.532 1.00 70.00 1538 LYS A CA 1
ATOM 11527 C C . LYS A 1 1538 ? -10.111 -11.576 -22.273 1.00 70.00 1538 LYS A C 1
ATOM 11529 O O . LYS A 1 1538 ? -11.218 -11.092 -22.502 1.00 70.00 1538 LYS A O 1
ATOM 11534 N N . ASP A 1 1539 ? -9.943 -12.794 -21.760 1.00 74.06 1539 ASP A N 1
ATOM 11535 C CA . ASP A 1 1539 ? -11.025 -13.621 -21.234 1.00 74.06 1539 ASP A CA 1
ATOM 11536 C C . ASP A 1 1539 ? -11.330 -13.274 -19.764 1.00 74.06 1539 ASP A C 1
ATOM 11538 O O . ASP A 1 1539 ? -10.567 -13.564 -18.842 1.00 74.06 1539 ASP A O 1
ATOM 11542 N N . GLY A 1 1540 ? -12.502 -12.678 -19.534 1.00 68.75 1540 GLY A N 1
ATOM 11543 C CA . GLY A 1 1540 ? -12.978 -12.329 -18.195 1.00 68.75 1540 GLY A CA 1
ATOM 11544 C C . GLY A 1 1540 ? -13.250 -13.531 -17.281 1.00 68.75 1540 GLY A C 1
ATOM 11545 O O . GLY A 1 1540 ? -13.415 -13.344 -16.078 1.00 68.75 1540 GLY A O 1
ATOM 11546 N N . ASN A 1 1541 ? -13.303 -14.767 -17.785 1.00 78.31 1541 ASN A N 1
ATOM 11547 C CA . ASN A 1 1541 ? -13.513 -15.957 -16.950 1.00 78.31 1541 ASN A CA 1
ATOM 11548 C C . ASN A 1 1541 ? -12.284 -16.321 -16.106 1.00 78.31 1541 ASN A C 1
ATOM 11550 O O . ASN A 1 1541 ? -12.440 -16.880 -15.016 1.00 78.31 1541 ASN A O 1
ATOM 11554 N N . ASN A 1 1542 ? -11.092 -15.924 -16.557 1.00 84.44 1542 ASN A N 1
ATOM 11555 C CA . ASN A 1 1542 ? -9.828 -16.100 -15.838 1.00 84.44 1542 ASN A CA 1
ATOM 11556 C C . ASN A 1 1542 ? -9.633 -15.105 -14.681 1.00 84.44 1542 ASN A C 1
ATOM 11558 O O . ASN A 1 1542 ? -8.677 -15.239 -13.915 1.00 84.44 1542 ASN A O 1
ATOM 11562 N N . LEU A 1 1543 ? -10.510 -14.098 -14.568 1.00 82.88 1543 LEU A N 1
ATOM 11563 C CA . LEU A 1 1543 ? -10.348 -12.961 -13.664 1.00 82.88 1543 LEU A CA 1
ATOM 11564 C C . LEU A 1 1543 ? -11.396 -12.926 -12.543 1.00 82.88 1543 LEU A C 1
ATOM 11566 O O . LEU A 1 1543 ? -12.564 -13.263 -12.757 1.00 82.88 1543 LEU A O 1
ATOM 11570 N N . ARG A 1 1544 ? -10.972 -12.443 -11.370 1.00 85.50 1544 ARG A N 1
ATOM 11571 C CA . ARG A 1 1544 ? -11.804 -12.129 -10.193 1.00 85.50 1544 ARG A CA 1
ATOM 11572 C C . ARG A 1 1544 ? -11.592 -10.677 -9.742 1.00 85.50 1544 ARG A C 1
ATOM 11574 O O . ARG A 1 1544 ? -10.635 -10.033 -10.167 1.00 85.50 1544 ARG A O 1
ATOM 11581 N N . LEU A 1 1545 ? -12.488 -10.137 -8.917 1.00 84.06 1545 LEU A N 1
ATOM 11582 C CA . LEU A 1 1545 ? -12.416 -8.754 -8.428 1.00 84.06 1545 LEU A CA 1
ATOM 11583 C C . LEU A 1 1545 ? -11.404 -8.641 -7.278 1.00 84.06 1545 LEU A C 1
ATOM 11585 O O . LEU A 1 1545 ? -11.651 -9.190 -6.212 1.00 84.06 1545 LEU A O 1
ATOM 11589 N N . ALA A 1 1546 ? -10.300 -7.917 -7.466 1.00 90.00 1546 ALA A N 1
ATOM 11590 C CA . ALA A 1 1546 ? -9.287 -7.707 -6.427 1.00 90.00 1546 ALA A CA 1
ATOM 11591 C C . ALA A 1 1546 ? -9.633 -6.517 -5.517 1.00 90.00 1546 ALA A C 1
ATOM 11593 O O . ALA A 1 1546 ? -9.563 -6.621 -4.292 1.00 90.00 1546 ALA A O 1
ATOM 11594 N N . SER A 1 1547 ? -10.012 -5.374 -6.103 1.00 89.25 1547 SER A N 1
ATOM 11595 C CA . SER A 1 1547 ? -10.439 -4.204 -5.332 1.00 89.25 1547 SER A CA 1
ATOM 11596 C C . SER A 1 1547 ? -11.315 -3.211 -6.101 1.00 89.25 1547 SER A C 1
ATOM 11598 O O . SER A 1 1547 ? -11.320 -3.168 -7.334 1.00 89.25 1547 SER A O 1
ATOM 11600 N N . ILE A 1 1548 ? -12.034 -2.378 -5.347 1.00 86.12 1548 ILE A N 1
ATOM 11601 C CA . ILE A 1 1548 ? -12.721 -1.173 -5.825 1.00 86.12 1548 ILE A CA 1
ATOM 11602 C C . ILE A 1 1548 ? -12.133 0.017 -5.059 1.00 86.12 1548 ILE A C 1
ATOM 11604 O O . ILE A 1 1548 ? -12.425 0.193 -3.878 1.00 86.12 1548 ILE A O 1
ATOM 11608 N N . GLU A 1 1549 ? -11.308 0.830 -5.721 1.00 87.19 1549 GLU A N 1
ATOM 11609 C CA . GLU A 1 1549 ? -10.756 2.071 -5.162 1.00 87.19 1549 GLU A CA 1
ATOM 11610 C C . GLU A 1 1549 ? -11.569 3.283 -5.631 1.00 87.19 1549 GLU A C 1
ATOM 11612 O O . GLU A 1 1549 ? -11.821 3.436 -6.822 1.00 87.19 1549 GLU A O 1
ATOM 11617 N N . VAL A 1 1550 ? -11.934 4.175 -4.714 1.00 87.19 1550 VAL A N 1
ATOM 11618 C CA . VAL A 1 1550 ? -12.632 5.440 -4.960 1.00 87.19 1550 VAL A CA 1
ATOM 11619 C C . VAL A 1 1550 ? -11.770 6.593 -4.456 1.00 87.19 1550 VAL A C 1
ATOM 11621 O O . VAL A 1 1550 ? -11.457 6.692 -3.266 1.00 87.19 1550 VAL A O 1
ATOM 11624 N N . SER A 1 1551 ? -11.402 7.496 -5.359 1.00 88.56 1551 SER A N 1
ATOM 11625 C CA . SER A 1 1551 ? -10.494 8.607 -5.077 1.00 88.56 1551 SER A CA 1
ATOM 11626 C C . SER A 1 1551 ? -11.014 9.933 -5.630 1.00 88.56 1551 SER A C 1
ATOM 11628 O O . SER A 1 1551 ? -11.663 9.977 -6.677 1.00 88.56 1551 SER A O 1
ATOM 11630 N N . LYS A 1 1552 ? -10.760 11.031 -4.906 1.00 88.12 1552 LYS A N 1
ATOM 11631 C CA . LYS A 1 1552 ? -11.161 12.391 -5.291 1.00 88.12 1552 LYS A CA 1
ATOM 11632 C C . LYS A 1 1552 ? -9.934 13.194 -5.708 1.00 88.12 1552 LYS A C 1
ATOM 11634 O O . LYS A 1 1552 ? -9.069 13.490 -4.884 1.00 88.12 1552 LYS A O 1
ATOM 11639 N N . ALA A 1 1553 ? -9.893 13.565 -6.986 1.00 86.75 1553 ALA A N 1
ATOM 11640 C CA . ALA A 1 1553 ? -8.823 14.361 -7.572 1.00 86.75 1553 ALA A CA 1
ATOM 11641 C C . ALA A 1 1553 ? -9.227 15.843 -7.660 1.00 86.75 1553 ALA A C 1
ATOM 11643 O O . ALA A 1 1553 ? -10.127 16.215 -8.420 1.00 86.75 1553 ALA A O 1
ATOM 11644 N N . VAL A 1 1554 ? -8.524 16.689 -6.908 1.00 87.31 1554 VAL A N 1
ATOM 11645 C CA . VAL A 1 1554 ? -8.701 18.149 -6.864 1.00 87.31 1554 VAL A CA 1
ATOM 11646 C C . VAL A 1 1554 ? -7.499 18.836 -7.506 1.00 87.31 1554 VAL A C 1
ATOM 11648 O O . VAL A 1 1554 ? -6.372 18.347 -7.408 1.00 87.31 1554 VAL A O 1
ATOM 11651 N N . LYS A 1 1555 ? -7.704 19.965 -8.190 1.00 85.62 1555 LYS A N 1
ATOM 11652 C CA . LYS A 1 1555 ? -6.616 20.691 -8.858 1.00 85.62 1555 LYS A CA 1
ATOM 11653 C C . LYS A 1 1555 ? -6.819 22.197 -8.864 1.00 85.62 1555 LYS A C 1
ATOM 11655 O O . LYS A 1 1555 ? -7.928 22.699 -8.988 1.00 85.62 1555 LYS A O 1
ATOM 11660 N N . LYS A 1 1556 ? -5.702 22.917 -8.880 1.00 83.25 1556 LYS A N 1
ATOM 11661 C CA . LYS A 1 1556 ? -5.628 24.276 -9.399 1.00 83.25 1556 LYS A CA 1
ATOM 11662 C C . LYS A 1 1556 ? -4.579 24.315 -10.505 1.00 83.25 1556 LYS A C 1
ATOM 11664 O O . LYS A 1 1556 ? -3.402 24.066 -10.261 1.00 83.25 1556 LYS A O 1
ATOM 11669 N N . SER A 1 1557 ? -5.004 24.667 -11.713 1.00 79.94 1557 SER A N 1
ATOM 11670 C CA . SER A 1 1557 ? -4.121 24.927 -12.853 1.00 79.94 1557 SER A CA 1
ATOM 11671 C C . SER A 1 1557 ? -4.264 26.367 -13.320 1.00 79.94 1557 SER A C 1
ATOM 11673 O O . SER A 1 1557 ? -5.381 26.869 -13.435 1.00 79.94 1557 SER A O 1
ATOM 11675 N N . GLU A 1 1558 ? -3.141 27.002 -13.627 1.00 76.88 1558 GLU A N 1
ATOM 11676 C CA . GLU A 1 1558 ? -3.051 28.352 -14.173 1.00 76.88 1558 GLU A CA 1
ATOM 11677 C C . GLU A 1 1558 ? -2.219 28.322 -15.454 1.00 76.88 1558 GLU A C 1
ATOM 11679 O O . GLU A 1 1558 ? -1.353 27.469 -15.651 1.00 76.88 1558 GLU A O 1
ATOM 11684 N N . GLY A 1 1559 ? -2.493 29.242 -16.369 1.00 73.38 1559 GLY A N 1
ATOM 11685 C CA . GLY A 1 1559 ? -1.770 29.284 -17.624 1.00 73.38 1559 GLY A CA 1
ATOM 11686 C C . GLY A 1 1559 ? -2.071 30.508 -18.457 1.00 73.38 1559 GLY A C 1
ATOM 11687 O O . GLY A 1 1559 ? -2.988 31.271 -18.159 1.00 73.38 1559 GLY A O 1
ATOM 11688 N N . PHE A 1 1560 ? -1.293 30.657 -19.521 1.00 72.12 1560 PHE A N 1
ATOM 11689 C CA . PHE A 1 1560 ? -1.455 31.668 -20.549 1.00 72.12 1560 PHE A CA 1
ATOM 11690 C C . PHE A 1 1560 ? -1.261 31.040 -21.932 1.00 72.12 1560 PHE A C 1
ATOM 11692 O O . PHE A 1 1560 ? -0.263 30.353 -22.172 1.00 72.12 1560 PHE A O 1
ATOM 11699 N N . ASN A 1 1561 ? -2.185 31.311 -22.850 1.00 68.81 1561 ASN A N 1
ATOM 11700 C CA . ASN A 1 1561 ? -2.028 31.021 -24.274 1.00 68.81 1561 ASN A CA 1
ATOM 11701 C C . ASN A 1 1561 ? -1.751 32.343 -25.005 1.00 68.81 1561 ASN A C 1
ATOM 11703 O O . ASN A 1 1561 ? -2.506 33.301 -24.835 1.00 68.81 1561 ASN A O 1
ATOM 11707 N N . THR A 1 1562 ? -0.712 32.411 -25.840 1.00 65.06 1562 THR A N 1
ATOM 11708 C CA . THR A 1 1562 ? -0.484 33.583 -26.693 1.00 65.06 1562 THR A CA 1
ATOM 11709 C C . THR A 1 1562 ? -1.618 33.697 -27.713 1.00 65.06 1562 THR A C 1
ATOM 11711 O O . THR A 1 1562 ? -1.869 32.714 -28.420 1.00 65.06 1562 THR A O 1
ATOM 11714 N N . PRO A 1 1563 ? -2.264 34.865 -27.854 1.00 60.06 1563 PRO A N 1
ATOM 11715 C CA . PRO A 1 1563 ? -3.209 35.102 -28.938 1.00 60.06 1563 PRO A CA 1
ATOM 11716 C C . PRO A 1 1563 ? -2.559 34.797 -30.299 1.00 60.06 1563 PRO A C 1
ATOM 11718 O O . PRO A 1 1563 ? -1.467 35.287 -30.591 1.00 60.06 1563 PRO A O 1
ATOM 11721 N N . ALA A 1 1564 ? -3.183 33.918 -31.084 1.00 58.44 1564 ALA A N 1
ATOM 11722 C CA . ALA A 1 1564 ? -2.583 33.350 -32.292 1.00 58.44 1564 ALA A CA 1
ATOM 11723 C C . ALA A 1 1564 ? -2.607 34.326 -33.482 1.00 58.44 1564 ALA A C 1
ATOM 11725 O O . ALA A 1 1564 ? -3.352 35.296 -33.486 1.00 58.44 1564 ALA A O 1
ATOM 11726 N N . VAL A 1 1565 ? -1.830 34.037 -34.526 1.00 54.44 1565 VAL A N 1
ATOM 11727 C CA . VAL A 1 1565 ? -2.017 34.646 -35.866 1.00 54.44 1565 VAL A CA 1
ATOM 11728 C C . VAL A 1 1565 ? -1.940 33.561 -36.940 1.00 54.44 1565 VAL A C 1
ATOM 11730 O O . VAL A 1 1565 ? -2.795 33.476 -37.813 1.00 54.44 1565 VAL A O 1
ATOM 11733 N N . ILE A 1 1566 ? -0.928 32.699 -36.809 1.00 65.62 1566 ILE A N 1
ATOM 11734 C CA . ILE A 1 1566 ? -0.816 31.371 -37.439 1.00 65.62 1566 ILE A CA 1
ATOM 11735 C C . ILE A 1 1566 ? -0.205 30.423 -36.402 1.00 65.62 1566 ILE A C 1
ATOM 11737 O O . ILE A 1 1566 ? -0.722 29.340 -36.142 1.00 65.62 1566 ILE A O 1
ATOM 11741 N N . ILE A 1 1567 ? 0.884 30.877 -35.772 1.00 70.69 1567 ILE A N 1
ATOM 11742 C CA . ILE A 1 1567 ? 1.540 30.217 -34.643 1.00 70.69 1567 ILE A CA 1
ATOM 11743 C C . ILE A 1 1567 ? 0.801 30.573 -33.344 1.00 70.69 1567 ILE A C 1
ATOM 11745 O O . ILE A 1 1567 ? 0.381 31.717 -33.157 1.00 70.69 1567 ILE A O 1
ATOM 11749 N N . ASN A 1 1568 ? 0.685 29.600 -32.445 1.00 71.69 1568 ASN A N 1
ATOM 11750 C CA . ASN A 1 1568 ? 0.321 29.761 -31.043 1.00 71.69 1568 ASN A CA 1
ATOM 11751 C C . ASN A 1 1568 ? 1.416 29.176 -30.132 1.00 71.69 1568 ASN A C 1
ATOM 11753 O O . ASN A 1 1568 ? 2.186 28.304 -30.539 1.00 71.69 1568 ASN A O 1
ATOM 11757 N N . ALA A 1 1569 ? 1.464 29.648 -28.889 1.00 75.06 1569 ALA A N 1
ATOM 11758 C CA . ALA A 1 1569 ? 2.236 29.068 -27.800 1.00 75.06 1569 ALA A CA 1
ATOM 11759 C C . ALA A 1 1569 ? 1.388 29.061 -26.520 1.00 75.06 1569 ALA A C 1
ATOM 11761 O O . ALA A 1 1569 ? 0.586 29.964 -26.283 1.00 75.06 1569 ALA A O 1
ATOM 11762 N N . SER A 1 1570 ? 1.574 28.055 -25.673 1.00 78.44 1570 SER A N 1
ATOM 11763 C CA . SER A 1 1570 ? 0.873 27.903 -24.400 1.00 78.44 1570 SER A CA 1
ATOM 11764 C C . SER A 1 1570 ? 1.838 27.556 -23.276 1.00 78.44 1570 SER A C 1
ATOM 11766 O O . SER A 1 1570 ? 2.747 26.741 -23.433 1.00 78.44 1570 SER A O 1
ATOM 11768 N N . SER A 1 1571 ? 1.602 28.152 -22.117 1.00 81.38 1571 SER A N 1
ATOM 11769 C CA . SER A 1 1571 ? 2.375 27.966 -20.897 1.00 81.38 1571 SER A CA 1
ATOM 11770 C C . SER A 1 1571 ? 1.389 27.685 -19.770 1.00 81.38 1571 SER A C 1
ATOM 11772 O O . SER A 1 1571 ? 0.536 28.527 -19.507 1.00 81.38 1571 SER A O 1
ATOM 11774 N N . ARG A 1 1572 ? 1.466 26.517 -19.129 1.00 82.25 1572 ARG A N 1
ATOM 11775 C CA . ARG A 1 1572 ? 0.607 26.142 -17.993 1.00 82.25 1572 ARG A CA 1
ATOM 11776 C C . ARG A 1 1572 ? 1.436 25.574 -16.847 1.00 82.25 1572 ARG A C 1
ATOM 11778 O O . ARG A 1 1572 ? 2.480 24.960 -17.086 1.00 82.25 1572 ARG A O 1
ATOM 11785 N N . ALA A 1 1573 ? 0.959 25.770 -15.629 1.00 87.12 1573 ALA A N 1
ATOM 11786 C CA . ALA A 1 1573 ? 1.427 25.112 -14.420 1.00 87.12 1573 ALA A CA 1
ATOM 11787 C C . ALA A 1 1573 ? 0.230 24.767 -13.526 1.00 87.12 1573 ALA A C 1
ATOM 11789 O O . ALA A 1 1573 ? -0.881 25.263 -13.728 1.00 87.12 1573 ALA A O 1
ATOM 11790 N N . GLY A 1 1574 ? 0.441 23.923 -12.525 1.00 88.38 1574 GLY A N 1
ATOM 11791 C CA . GLY A 1 1574 ? -0.632 23.545 -11.622 1.00 88.38 1574 GLY A CA 1
ATOM 11792 C C . GLY A 1 1574 ? -0.175 22.683 -10.466 1.00 88.38 1574 GLY A C 1
ATOM 11793 O O . GLY A 1 1574 ? 0.889 22.066 -10.516 1.00 88.38 1574 GLY A O 1
ATOM 11794 N N . VAL A 1 1575 ? -1.026 22.635 -9.447 1.00 91.38 1575 VAL A N 1
ATOM 11795 C CA . VAL A 1 1575 ? -0.939 21.704 -8.324 1.00 91.38 1575 VAL A CA 1
ATOM 11796 C C . VAL A 1 1575 ? -2.225 20.891 -8.298 1.00 91.38 1575 VAL A C 1
ATOM 11798 O O . VAL A 1 1575 ? -3.318 21.445 -8.435 1.00 91.38 1575 VAL A O 1
ATOM 11801 N N . SER A 1 1576 ? -2.110 19.583 -8.121 1.00 91.69 1576 SER A N 1
ATOM 11802 C CA . SER A 1 1576 ? -3.243 18.683 -7.921 1.00 91.69 1576 SER A CA 1
ATOM 11803 C C . SER A 1 1576 ? -2.977 17.741 -6.762 1.00 91.69 1576 SER A C 1
ATOM 11805 O O . SER A 1 1576 ? -1.841 17.312 -6.576 1.00 91.69 1576 SER A O 1
ATOM 11807 N N . MET A 1 1577 ? -4.022 17.395 -6.020 1.00 93.81 1577 MET A N 1
ATOM 11808 C CA . MET A 1 1577 ? -3.973 16.366 -4.987 1.00 93.81 1577 MET A CA 1
ATOM 11809 C C . MET A 1 1577 ? -5.013 15.289 -5.261 1.00 93.81 1577 MET A C 1
ATOM 11811 O O . MET A 1 1577 ? -6.088 15.570 -5.793 1.00 93.81 1577 MET A O 1
ATOM 11815 N N . ASN A 1 1578 ? -4.687 14.061 -4.876 1.00 92.25 1578 ASN A N 1
ATOM 11816 C CA . ASN A 1 1578 ? -5.609 12.936 -4.891 1.00 92.25 1578 ASN A CA 1
ATOM 11817 C C . ASN A 1 1578 ? -5.791 12.432 -3.460 1.00 92.25 1578 ASN A C 1
ATOM 11819 O O . ASN A 1 1578 ? -4.794 12.113 -2.812 1.00 92.25 1578 ASN A O 1
ATOM 11823 N N . LYS A 1 1579 ? -7.039 12.349 -2.991 1.00 91.12 1579 LYS A N 1
ATOM 11824 C CA . LYS A 1 1579 ? -7.384 11.764 -1.689 1.00 91.12 1579 LYS A CA 1
ATOM 11825 C C . LYS A 1 1579 ? -8.105 10.432 -1.876 1.00 91.12 1579 LYS A C 1
ATOM 11827 O O . LYS A 1 1579 ? -9.027 10.340 -2.690 1.00 91.12 1579 LYS A O 1
ATOM 11832 N N . LEU A 1 1580 ? -7.706 9.415 -1.112 1.00 90.44 1580 LEU A N 1
ATOM 11833 C CA . LEU A 1 1580 ? -8.406 8.133 -1.052 1.00 90.44 1580 LEU A CA 1
ATOM 11834 C C . LEU A 1 1580 ? -9.681 8.286 -0.209 1.00 90.44 1580 LEU A C 1
ATOM 11836 O O . LEU A 1 1580 ? -9.618 8.363 1.017 1.00 90.44 1580 LEU A O 1
ATOM 11840 N N . LEU A 1 1581 ? -10.845 8.309 -0.862 1.00 88.31 1581 LEU A N 1
ATOM 11841 C CA . LEU A 1 1581 ? -12.130 8.321 -0.159 1.00 88.31 1581 LEU A CA 1
ATOM 11842 C C . LEU A 1 1581 ? -12.441 6.942 0.423 1.00 88.31 1581 LEU A C 1
ATOM 11844 O O . LEU A 1 1581 ? -12.931 6.836 1.542 1.00 88.31 1581 LEU A O 1
ATOM 11848 N N . GLY A 1 1582 ? -12.124 5.883 -0.318 1.00 87.88 1582 GLY A N 1
ATOM 11849 C CA . GLY A 1 1582 ? -12.276 4.519 0.157 1.00 87.88 1582 GLY A CA 1
ATOM 11850 C C . GLY A 1 1582 ? -11.722 3.503 -0.827 1.00 87.88 1582 GLY A C 1
ATOM 11851 O O . GLY A 1 1582 ? -11.817 3.694 -2.031 1.00 87.88 1582 GLY A O 1
ATOM 11852 N N . ASN A 1 1583 ? -11.165 2.407 -0.331 1.00 91.12 1583 ASN A N 1
ATOM 11853 C CA . ASN A 1 1583 ? -10.827 1.236 -1.132 1.00 91.12 1583 ASN A CA 1
ATOM 11854 C C . ASN A 1 1583 ? -11.348 -0.019 -0.434 1.00 91.12 1583 ASN A C 1
ATOM 11856 O O . ASN A 1 1583 ? -11.084 -0.214 0.751 1.00 91.12 1583 ASN A O 1
ATOM 11860 N N . VAL A 1 1584 ? -12.073 -0.845 -1.185 1.00 89.81 1584 VAL A N 1
ATOM 11861 C CA . VAL A 1 1584 ? -12.567 -2.161 -0.770 1.00 89.81 1584 VAL A CA 1
ATOM 11862 C C . VAL A 1 1584 ? -11.656 -3.204 -1.402 1.00 89.81 1584 VAL A C 1
ATOM 11864 O O . VAL A 1 1584 ? -11.631 -3.319 -2.624 1.00 89.81 1584 VAL A O 1
ATOM 11867 N N . SER A 1 1585 ? -10.885 -3.937 -0.599 1.00 92.00 1585 SER A N 1
ATOM 11868 C CA . SER A 1 1585 ? -10.018 -5.032 -1.070 1.00 92.00 1585 SER A CA 1
ATOM 11869 C C . SER A 1 1585 ? -10.626 -6.377 -0.700 1.00 92.00 1585 SER A C 1
ATOM 11871 O O . SER A 1 1585 ? -10.930 -6.588 0.471 1.00 92.00 1585 SER A O 1
ATOM 11873 N N . PHE A 1 1586 ? -10.794 -7.267 -1.676 1.00 90.69 1586 PHE A N 1
ATOM 11874 C CA . PHE A 1 1586 ? -11.457 -8.562 -1.510 1.00 90.69 1586 PHE A CA 1
ATOM 11875 C C . PHE A 1 1586 ? -10.439 -9.692 -1.316 1.00 90.69 1586 PHE A C 1
ATOM 11877 O O . PHE A 1 1586 ? -9.369 -9.680 -1.925 1.00 90.69 1586 PHE A O 1
ATOM 11884 N N . SER A 1 1587 ? -10.800 -10.680 -0.498 1.00 91.94 1587 SER A N 1
ATOM 11885 C CA . SER A 1 1587 ? -10.027 -11.904 -0.257 1.00 91.94 1587 SER A CA 1
ATOM 11886 C C . SER A 1 1587 ? -10.825 -13.128 -0.704 1.00 91.94 1587 SER A C 1
ATOM 11888 O O . SER A 1 1587 ? -12.050 -13.155 -0.576 1.00 91.94 1587 SER A O 1
ATOM 11890 N N . TYR A 1 1588 ? -10.132 -14.148 -1.209 1.00 89.88 1588 TYR A N 1
ATOM 11891 C CA . TYR A 1 1588 ? -10.722 -15.384 -1.729 1.00 89.88 1588 TYR A CA 1
ATOM 11892 C C . TYR A 1 1588 ? -10.082 -16.607 -1.070 1.00 89.88 1588 TYR A C 1
ATOM 11894 O O . TYR A 1 1588 ? -8.951 -16.545 -0.579 1.00 89.88 1588 TYR A O 1
ATOM 11902 N N . GLY A 1 1589 ? -10.827 -17.707 -1.091 1.00 87.31 1589 GLY A N 1
ATOM 11903 C CA . GLY A 1 1589 ? -10.413 -19.003 -0.575 1.00 87.31 1589 GLY A CA 1
ATOM 11904 C C . GLY A 1 1589 ? -10.252 -20.027 -1.695 1.00 87.31 1589 GLY A C 1
ATOM 11905 O O . GLY A 1 1589 ? -9.798 -19.706 -2.794 1.00 87.31 1589 GLY A O 1
ATOM 11906 N N . GLN A 1 1590 ? -10.662 -21.262 -1.428 1.00 85.25 1590 GLN A N 1
ATOM 11907 C CA . GLN A 1 1590 ? -10.768 -22.332 -2.414 1.00 85.25 1590 GLN A CA 1
ATOM 11908 C C . GLN A 1 1590 ? -11.820 -22.004 -3.489 1.00 85.25 1590 GLN A C 1
ATOM 11910 O O . GLN A 1 1590 ? -11.598 -22.310 -4.662 1.00 85.25 1590 GLN A O 1
ATOM 11915 N N . ASP A 1 1591 ? -12.907 -21.302 -3.135 1.00 84.56 1591 ASP A N 1
ATOM 11916 C CA . ASP A 1 1591 ? -13.755 -20.643 -4.135 1.00 84.56 1591 ASP A CA 1
ATOM 11917 C C . ASP A 1 1591 ? -13.058 -19.397 -4.709 1.00 84.56 1591 ASP A C 1
ATOM 11919 O O . ASP A 1 1591 ? -12.640 -18.471 -4.012 1.00 84.56 1591 ASP A O 1
ATOM 11923 N N . GLN A 1 1592 ? -12.951 -19.403 -6.033 1.00 86.62 1592 GLN A N 1
ATOM 11924 C CA . GLN A 1 1592 ? -12.291 -18.409 -6.871 1.00 86.62 1592 GLN A CA 1
ATOM 11925 C C . GLN A 1 1592 ? -13.297 -17.448 -7.533 1.00 86.62 1592 GLN A C 1
ATOM 11927 O O . GLN A 1 1592 ? -12.916 -16.660 -8.406 1.00 86.62 1592 GLN A O 1
ATOM 11932 N N . THR A 1 1593 ? -14.585 -17.560 -7.190 1.00 81.44 1593 THR A N 1
ATOM 11933 C CA . THR A 1 1593 ? -15.702 -16.825 -7.798 1.00 81.44 1593 THR A CA 1
ATOM 11934 C C . THR A 1 1593 ? -16.424 -15.920 -6.804 1.00 81.44 1593 THR A C 1
ATOM 11936 O O . THR A 1 1593 ? -16.590 -14.740 -7.118 1.00 81.44 1593 THR A O 1
ATOM 11939 N N . VAL A 1 1594 ? -16.761 -16.408 -5.604 1.00 81.56 1594 VAL A N 1
ATOM 11940 C CA . VAL A 1 1594 ? -17.310 -15.596 -4.509 1.00 81.56 1594 VAL A CA 1
ATOM 11941 C C . VAL A 1 1594 ? -16.195 -15.266 -3.503 1.00 81.56 1594 VAL A C 1
ATOM 11943 O O . VAL A 1 1594 ? -15.533 -16.182 -3.005 1.00 81.56 1594 VAL A O 1
ATOM 11946 N N . PRO A 1 1595 ? -15.942 -13.983 -3.179 1.00 86.38 1595 PRO A N 1
ATOM 11947 C CA . PRO A 1 1595 ? -14.972 -13.631 -2.149 1.00 86.38 1595 PRO A CA 1
ATOM 11948 C C . PRO A 1 1595 ? -15.431 -14.138 -0.777 1.00 86.38 1595 PRO A C 1
ATOM 11950 O O . PRO A 1 1595 ? -16.619 -14.236 -0.493 1.00 86.38 1595 PRO A O 1
ATOM 11953 N N . GLN A 1 1596 ? -14.471 -14.468 0.081 1.00 86.62 1596 GLN A N 1
ATOM 11954 C CA . GLN A 1 1596 ? -14.708 -14.896 1.462 1.00 86.62 1596 GLN A CA 1
ATOM 11955 C C . GLN A 1 1596 ? -14.936 -13.680 2.377 1.00 86.62 1596 GLN A C 1
ATOM 11957 O O . GLN A 1 1596 ? -15.771 -13.704 3.278 1.00 86.62 1596 GLN A O 1
ATOM 11962 N N . SER A 1 1597 ? -14.180 -12.605 2.140 1.00 90.06 1597 SER A N 1
ATOM 11963 C CA . SER A 1 1597 ? -14.146 -11.413 2.989 1.00 90.06 1597 SER A CA 1
ATOM 11964 C C . SER A 1 1597 ? -13.611 -10.184 2.246 1.00 90.06 1597 SER A C 1
ATOM 11966 O O . SER A 1 1597 ? -13.097 -10.281 1.127 1.00 90.06 1597 SER A O 1
ATOM 11968 N N . TYR A 1 1598 ? -13.717 -9.009 2.866 1.00 90.88 1598 TYR A N 1
ATOM 11969 C CA . TYR A 1 1598 ? -13.135 -7.758 2.388 1.00 90.88 1598 TYR A CA 1
ATOM 11970 C C . TYR A 1 1598 ? -12.586 -6.892 3.532 1.00 90.88 1598 TYR A C 1
ATOM 11972 O O . TYR A 1 1598 ? -12.983 -7.015 4.688 1.00 90.88 1598 TYR A O 1
ATOM 11980 N N . LYS A 1 1599 ? -11.660 -5.987 3.198 1.00 92.75 1599 LYS A N 1
ATOM 11981 C CA . LYS A 1 1599 ? -11.129 -4.945 4.095 1.00 92.75 1599 LYS A CA 1
ATOM 11982 C C . LYS A 1 1599 ? -11.299 -3.565 3.473 1.00 92.75 1599 LYS A C 1
ATOM 11984 O O . LYS A 1 1599 ? -11.188 -3.413 2.253 1.00 92.75 1599 LYS A O 1
ATOM 11989 N N . LEU A 1 1600 ? -11.539 -2.564 4.316 1.00 91.31 1600 LEU A N 1
ATOM 11990 C CA . LEU A 1 1600 ? -11.665 -1.160 3.936 1.00 91.31 1600 LEU A CA 1
ATOM 11991 C C . LEU A 1 1600 ? -10.372 -0.395 4.244 1.00 91.31 1600 LEU A C 1
ATOM 11993 O O . LEU A 1 1600 ? -9.658 -0.691 5.200 1.00 91.31 1600 LEU A O 1
ATOM 11997 N N . SER A 1 1601 ? -10.083 0.636 3.454 1.00 90.44 1601 SER A N 1
ATOM 11998 C CA . SER A 1 1601 ? -8.982 1.578 3.703 1.00 90.44 1601 SER A CA 1
ATOM 11999 C C . SER A 1 1601 ? -9.308 2.970 3.157 1.00 90.44 1601 SER A C 1
ATOM 12001 O O . SER A 1 1601 ? -10.044 3.072 2.177 1.00 90.44 1601 SER A O 1
ATOM 12003 N N . GLY A 1 1602 ? -8.718 4.023 3.725 1.00 87.19 1602 GLY A N 1
ATOM 12004 C CA . GLY A 1 1602 ? -9.070 5.419 3.422 1.00 87.19 1602 GLY A CA 1
ATOM 12005 C C . GLY A 1 1602 ? -10.198 5.934 4.318 1.00 87.19 1602 GLY A C 1
ATOM 12006 O O . GLY A 1 1602 ? -10.539 5.296 5.312 1.00 87.19 1602 GLY A O 1
ATOM 12007 N N . GLU A 1 1603 ? -10.789 7.082 3.980 1.00 85.19 1603 GLU A N 1
ATOM 12008 C CA . GLU A 1 1603 ? -11.785 7.740 4.848 1.00 85.19 1603 GLU A CA 1
ATOM 12009 C C . GLU A 1 1603 ? -13.002 6.858 5.176 1.00 85.19 1603 GLU A C 1
ATOM 12011 O O . GLU A 1 1603 ? -13.478 6.872 6.306 1.00 85.19 1603 GLU A O 1
ATOM 12016 N N . ILE A 1 1604 ? -13.465 6.022 4.239 1.00 85.44 1604 ILE A N 1
ATOM 12017 C CA . ILE A 1 1604 ? -14.620 5.127 4.438 1.00 85.44 1604 ILE A CA 1
ATOM 12018 C C . ILE A 1 1604 ? -14.401 4.031 5.498 1.00 85.44 1604 ILE A C 1
ATOM 12020 O O . ILE A 1 1604 ? -15.371 3.411 5.932 1.00 85.44 1604 ILE A O 1
ATOM 12024 N N . ALA A 1 1605 ? -13.145 3.771 5.881 1.00 87.62 1605 ALA A N 1
ATOM 12025 C CA . ALA A 1 1605 ? -12.781 2.801 6.912 1.00 87.62 1605 ALA A CA 1
ATOM 12026 C C . ALA A 1 1605 ? -12.774 3.407 8.324 1.00 87.62 1605 ALA A C 1
ATOM 12028 O O . ALA A 1 1605 ? -12.818 2.664 9.300 1.00 87.62 1605 ALA A O 1
ATOM 12029 N N . LYS A 1 1606 ? -12.691 4.740 8.446 1.00 86.25 1606 LYS A N 1
ATOM 12030 C CA . LYS A 1 1606 ? -12.684 5.431 9.740 1.00 86.25 1606 LYS A CA 1
ATOM 12031 C C . LYS A 1 1606 ? -14.095 5.434 10.336 1.00 86.25 1606 LYS A C 1
ATOM 12033 O O . LYS A 1 1606 ? -15.084 5.548 9.608 1.00 86.25 1606 LYS A O 1
ATOM 12038 N N . ALA A 1 1607 ? -14.176 5.371 11.664 1.00 85.62 1607 ALA A N 1
ATOM 12039 C CA . ALA A 1 1607 ? -15.436 5.543 12.374 1.00 85.62 1607 ALA A CA 1
ATOM 12040 C C . ALA A 1 1607 ? -16.026 6.929 12.067 1.00 85.62 1607 ALA A C 1
ATOM 12042 O O . ALA A 1 1607 ? -15.305 7.927 11.990 1.00 85.62 1607 ALA A O 1
ATOM 12043 N N . ASN A 1 1608 ? -17.344 7.001 11.862 1.00 85.31 1608 ASN A N 1
ATOM 12044 C CA . ASN A 1 1608 ? -18.004 8.293 11.674 1.00 85.31 1608 ASN A CA 1
ATOM 12045 C C . ASN A 1 1608 ? -18.152 9.021 13.028 1.00 85.31 1608 ASN A C 1
ATOM 12047 O O . ASN A 1 1608 ? -18.180 8.355 14.064 1.00 85.31 1608 ASN A O 1
ATOM 12051 N N . PRO A 1 1609 ? -18.301 10.362 13.058 1.00 86.56 1609 PRO A N 1
ATOM 12052 C CA . PRO A 1 1609 ? -18.287 11.117 14.314 1.00 86.56 1609 PRO A CA 1
ATOM 12053 C C . PRO A 1 1609 ? -19.332 10.674 15.348 1.00 86.56 1609 PRO A C 1
ATOM 12055 O O . PRO A 1 1609 ? -19.064 10.742 16.541 1.00 86.56 1609 PRO A O 1
ATOM 12058 N N . ALA A 1 1610 ? -20.496 10.175 14.918 1.00 87.38 1610 ALA A N 1
ATOM 12059 C CA . ALA A 1 1610 ? -21.500 9.623 15.830 1.00 87.38 1610 ALA A CA 1
ATOM 12060 C C . ALA A 1 1610 ? -21.015 8.319 16.492 1.00 87.38 1610 ALA A C 1
ATOM 12062 O O . ALA A 1 1610 ? -21.131 8.161 17.703 1.00 87.38 1610 ALA A O 1
ATOM 12063 N N . THR A 1 1611 ? -20.404 7.422 15.712 1.00 89.19 1611 THR A N 1
ATOM 12064 C CA . THR A 1 1611 ? -19.798 6.175 16.212 1.00 89.19 1611 THR A CA 1
ATOM 12065 C C . THR A 1 1611 ? -18.631 6.479 17.156 1.00 89.19 1611 THR A C 1
ATOM 12067 O O . THR A 1 1611 ? -18.572 5.933 18.251 1.00 89.19 1611 THR A O 1
ATOM 12070 N N . THR A 1 1612 ? -17.738 7.401 16.780 1.00 89.19 1612 THR A N 1
ATOM 12071 C CA . THR A 1 1612 ? -16.611 7.835 17.621 1.00 89.19 1612 THR A CA 1
ATOM 12072 C C . THR A 1 1612 ? -17.081 8.457 18.938 1.00 89.19 1612 THR A C 1
ATOM 12074 O O . THR A 1 1612 ? -16.549 8.119 19.991 1.00 89.19 1612 THR A O 1
ATOM 12077 N N . ASN A 1 1613 ? -18.101 9.321 18.914 1.00 91.56 1613 ASN A N 1
ATOM 12078 C CA . ASN A 1 1613 ? -18.650 9.911 20.137 1.00 91.56 1613 ASN A CA 1
ATOM 12079 C C . ASN A 1 1613 ? -19.281 8.846 21.050 1.00 91.56 1613 ASN A C 1
ATOM 12081 O O . ASN A 1 1613 ? -19.038 8.868 22.253 1.00 91.56 1613 ASN A O 1
ATOM 12085 N N . ALA A 1 1614 ? -20.026 7.889 20.486 1.00 91.56 1614 ALA A N 1
ATOM 12086 C CA . ALA A 1 1614 ? -20.605 6.780 21.242 1.00 91.56 1614 ALA A CA 1
ATOM 12087 C C . ALA A 1 1614 ? -19.527 5.899 21.901 1.00 91.56 1614 ALA A C 1
ATOM 12089 O O . ALA A 1 1614 ? -19.631 5.588 23.084 1.00 91.56 1614 ALA A O 1
ATOM 12090 N N . LEU A 1 1615 ? -18.453 5.558 21.179 1.00 91.81 1615 LEU A N 1
ATOM 12091 C CA . LEU A 1 1615 ? -17.322 4.800 21.731 1.00 91.81 1615 LEU A CA 1
ATOM 12092 C C . LEU A 1 1615 ? -16.613 5.553 22.870 1.00 91.81 1615 LEU A C 1
ATOM 12094 O O . LEU A 1 1615 ? -16.250 4.940 23.872 1.00 91.81 1615 LEU A O 1
ATOM 12098 N N . GLN A 1 1616 ? -16.460 6.877 22.760 1.00 91.06 1616 GLN A N 1
ATOM 12099 C CA . GLN A 1 1616 ? -15.886 7.703 23.833 1.00 91.06 1616 GLN A CA 1
ATOM 12100 C C . GLN A 1 1616 ? -16.814 7.844 25.042 1.00 91.06 1616 GLN A C 1
ATOM 12102 O O . GLN A 1 1616 ? -16.315 7.993 26.155 1.00 91.06 1616 GLN A O 1
ATOM 12107 N N . GLN A 1 1617 ? -18.135 7.821 24.849 1.00 91.06 1617 GLN A N 1
ATOM 12108 C CA . GLN A 1 1617 ? -19.100 7.834 25.949 1.00 91.06 1617 GLN A CA 1
ATOM 12109 C C . GLN A 1 1617 ? -19.097 6.495 26.700 1.00 91.06 1617 GLN A C 1
ATOM 12111 O O . GLN A 1 1617 ? -18.916 6.510 27.913 1.00 91.06 1617 GLN A O 1
ATOM 12116 N N . LEU A 1 1618 ? -19.179 5.354 26.000 1.00 90.69 1618 LEU A N 1
ATOM 12117 C CA . LEU A 1 1618 ? -19.073 4.033 26.638 1.00 90.69 1618 LEU A CA 1
ATOM 12118 C C . LEU A 1 1618 ? -17.785 3.922 27.467 1.00 90.69 1618 LEU A C 1
ATOM 12120 O O . LEU A 1 1618 ? -17.829 3.528 28.630 1.00 90.69 1618 LEU A O 1
ATOM 12124 N N . GLN A 1 1619 ? -16.652 4.374 26.915 1.00 88.19 1619 GLN A N 1
ATOM 12125 C CA . GLN A 1 1619 ? -15.367 4.347 27.616 1.00 88.19 1619 GLN A CA 1
ATOM 12126 C C . GLN A 1 1619 ? -15.345 5.209 28.896 1.00 88.19 1619 GLN A C 1
ATOM 12128 O O . GLN A 1 1619 ? -14.627 4.866 29.835 1.00 88.19 1619 GLN A O 1
ATOM 12133 N N . GLN A 1 1620 ? -16.119 6.301 28.957 1.00 86.25 1620 GLN A N 1
ATOM 12134 C CA . GLN A 1 1620 ? -16.302 7.112 30.173 1.00 86.25 1620 GLN A CA 1
ATOM 12135 C C . GLN A 1 1620 ? -17.235 6.436 31.191 1.00 86.25 1620 GLN A C 1
ATOM 12137 O O . GLN A 1 1620 ? -17.066 6.625 32.391 1.00 86.25 1620 GLN A O 1
ATOM 12142 N N . GLU A 1 1621 ? -18.182 5.627 30.716 1.00 85.56 1621 GLU A N 1
ATOM 12143 C CA . GLU A 1 1621 ? -19.113 4.821 31.518 1.00 85.56 1621 GLU A CA 1
ATOM 12144 C C . GLU A 1 1621 ? -18.488 3.482 31.988 1.00 85.56 1621 GLU A C 1
ATOM 12146 O O . GLU A 1 1621 ? -19.137 2.706 32.681 1.00 85.56 1621 GLU A O 1
ATOM 12151 N N . GLY A 1 1622 ? -17.219 3.202 31.647 1.00 87.19 1622 GLY A N 1
ATOM 12152 C CA . GLY A 1 1622 ? -16.507 1.957 31.997 1.00 87.19 1622 GLY A CA 1
ATOM 12153 C C . GLY A 1 1622 ? -16.807 0.764 31.074 1.00 87.19 1622 GLY A C 1
ATOM 12154 O O . GLY A 1 1622 ? -16.284 -0.336 31.279 1.00 87.19 1622 GLY A O 1
ATOM 12155 N N . LEU A 1 1623 ? -17.617 0.988 30.041 1.00 89.62 1623 LEU A N 1
ATOM 12156 C CA . LEU A 1 1623 ? -18.048 0.010 29.049 1.00 89.62 1623 LEU A CA 1
ATOM 12157 C C . LEU A 1 1623 ? -17.132 0.044 27.812 1.00 89.62 1623 LEU A C 1
ATOM 12159 O O . LEU A 1 1623 ? -16.657 1.103 27.400 1.00 89.62 1623 LEU A O 1
ATOM 12163 N N . GLN A 1 1624 ? -16.909 -1.098 27.160 1.00 89.69 1624 GLN A N 1
ATOM 12164 C CA . GLN A 1 1624 ? -16.212 -1.156 25.867 1.00 89.69 1624 GLN A CA 1
ATOM 12165 C C . GLN A 1 1624 ? -16.965 -2.031 24.866 1.00 89.69 1624 GLN A C 1
ATOM 12167 O O . GLN A 1 1624 ? -17.515 -3.068 25.225 1.00 89.69 1624 GLN A O 1
ATOM 12172 N N . LEU A 1 1625 ? -16.950 -1.618 23.595 1.00 89.38 1625 LEU A N 1
ATOM 12173 C CA . LEU A 1 1625 ? -17.387 -2.444 22.472 1.00 89.38 1625 LEU A CA 1
ATOM 12174 C C . LEU A 1 1625 ? -16.289 -3.466 22.137 1.00 89.38 1625 LEU A C 1
ATOM 12176 O O . LEU A 1 1625 ? -15.190 -3.085 21.735 1.00 89.38 1625 LEU A O 1
ATOM 12180 N N . ASN A 1 1626 ? -16.612 -4.749 22.257 1.00 81.62 1626 ASN A N 1
ATOM 12181 C CA . ASN A 1 1626 ? -15.847 -5.846 21.670 1.00 81.62 1626 ASN A CA 1
ATOM 12182 C C . ASN A 1 1626 ? -16.229 -5.992 20.187 1.00 81.62 1626 ASN A C 1
ATOM 12184 O O . ASN A 1 1626 ? -17.355 -5.670 19.798 1.00 81.62 1626 ASN A O 1
ATOM 12188 N N . GLY A 1 1627 ? -15.299 -6.497 19.379 1.00 61.06 1627 GLY A N 1
ATOM 12189 C CA . GLY A 1 1627 ? -15.465 -6.791 17.952 1.00 61.06 1627 GLY A CA 1
ATOM 12190 C C . GLY A 1 1627 ? -14.362 -7.712 17.449 1.00 61.06 1627 GLY A C 1
ATOM 12191 O O . GLY A 1 1627 ? -13.544 -8.142 18.295 1.00 61.06 1627 GLY A O 1
#

pLDDT: mean 79.15, std 20.15, range [18.0, 97.5]

Foldseek 3Di:
DDDDDDDDDDDDDDDDDDDDDDDDDDDDCPPPPPDQDDWFFFFFDDDDDDDDDDDPDDDDDDDDDDDPPPPPDVVVVVPDPDDPDDDDDDDDDPPDDDDDDDDDDDDDDDDDDDPPPPPPPPCPDQQQFDWDADPQQAIDTDDNDPLLVVLLCCVFLRVFPFRWAEKDADPRNQKIWTATQQQKIKIWGDDLFKTKIFIFLDGFDHDPDPRHNVFWYWDDDQFWIWIQGVVRGIDIAGDCFPQLVCVQVVWDFFDDPPDPRGWIWGADPQFIWTQPPVVRATDGPDPWGWRDWAAALLRFIWTHTPQFKIAGPRVRDIEDGHPFGFQEKHAHVQQKIWTWGADLLAIWIWIANHRHGDTATEFEAEPVGHGFRFREWYDYPFWIWGQGPQQWIWIFGDDDVPHRYTHTDTFDEVQCCVRQNPQKGFNYWHAGSNSFIWTWIAGQLRWIFTFGCPPVSGYTHGGITSRQMWMWGFCHNVADDDAQPLQKAQLDVLAIWGDDPQWIWGQFLLQLGIGTAPDGAPHWAAALLSWIWGFDLLFIWTKFWWQFFDWFFFFASNSSPFFATDRHIDTHDTQPQDDSVQGFQEWEHNASQWIWTQTPVQWIWIWGHAPPDRHTPDHTDTAACAQPDARFRYWYAALQRWIWTAHPQQWIWTWGPCCGVDPVNRVVTHIDTDDDPDPAHWPHWGAHPRRFTWTDGPVSWIWTDDDPDTDTDRDDVDRDDDDDPFLLRVLAVLLQLLWDWDQDPPFLWIKGKWWAFQQKTWSDRPQQDFDPVLLCLAFPPDPDVPDDVVVVVVVVVVLCVQQNDPLLVLVLVLLLVLVVVLVVQFDAADDDDDAQVRLLVQFALDPLLVVVSVLLVVLLVVLLLQLLVLLVVLCPVQVCADLLRDGDLQHDQDDAPPQWDFCLVSLLSLCSNLPSDPPRNNNVSSVSCVSSNPGPTDGNCPPDVRRSFDQPDQQSLSVSSSSLSSVLSVVSSVLSVVSSVCGPVNDDPVVSVVSVVVSCCSRCPVRVPRSSNVCVQLPRRGPNLVSQQLVLLLVLLVQLQDCSHQQNSFQCSSSVNPDSVSSLVSVLSSLLRADAFWKKKWKWKWKKKFKWWWFFPDDPDQWGKIKMWMKMKMWMWMWMWHDDSSFIKIKIKIKIKMKIKIKIKTKHFCCCVVPVDDQVRVWADPDQFKIKGKTKMKMKMKMKMKMKMKMKMKIFGARSSLRSVLSCCSNNSPDRSVVSCVRTHFMKMKIKMKIKMWMKIKIKIKTKMKMWPGGPPPPQKTKIKMKIKIKMKMFGQKMWMWMWMWMDHNFKIHIKIWGGDIDGRQKMKMKIKIKIKIWMWGADPGTIITFMFITMTMMMIMIGWDKIKMWIWMKGWQDADDLVLLVVLLVLQVVQPSPSVSSSLSVVLNPDDDVVVSLVSVCVVCVPPDDSGLSVQVSVLSSLVNVLSNLQNVVRHIFTSDTKMKMKTQRLVLLQDVPPVVVVVCVPCVPDDQDPSNLSNVSLVSYSVSVVLSVVLSPDHQKMKMWMKGFQSVVSVVQSVCSVVSNTGSHHCVVVVVDCVRIDTFKIWIKHKGKIKIWGKGGGRRMIIIIMIIMMMIFTCKMKGFDPGPDRRRTRIIMMRGNSSHRDPSSSVSSNVCSVVSMHIDD

Secondary structure (DSSP, 8-state):
----------------------------------------------------PPP------------------TTGGG---------------------------------------------PPP----EEE-TTS-EEE-TTS-HHHHHHHHHTTTTSS--EEEEEE-TTSSEEEEEETT--EEEEEE-SSEEEEEEESS-----SS---GGGEEEEE-SSEEEEEETTS-EEEEE---HHHHHHHH-EEEPP-SSSS-PPEEEEETTEEEEEETTTTEEEE--SS-EEEEEE-TTS-EEEEETTTEEEETTTTEEPPPPSSEEEEEEE-TTS-EEEEEEETTEEEEEEESSTTSPPEEEEEEETTS-B--EEEEEE-SSEEEEEETT--EEEEEPPPTT--EEEEEE---HHHHHHH-TT-EEEEEEE-TT--EEEEEE-TTS-EEEEE-TTTTS-----EEEEEEEEEEE-TTTSPPPPPGGGEEE-GGG-EEEEETTEEEEEETTTTEEEEEEEE-SEEEE-TTS-EEEEETTEEEEEEEP-BBPPEESSS--SS----B---EEE-PPPSS--TTT--SEEEEEETTEEEEE-TT--EEEEEB-TTSSSBSS--EE---TT--S-EEEEEE-TT--EEEEETTS-EEEE-HHHHH-GGGGGG---EE---SSSS-EEEEEE-TT--EEEEETT--EEEEETTEEEEE----PPPPP----HHHHHHHHHHHHS-EEEPTTT-BEEEEEEEETTEEE---TTSPPPHHHHHHHHS----SSS-HHHHHHHHHHHHHHH--GGGHHHHHHHHHHHHHHHHH-----S-PPPHHHHHTT---HHHHHHHHHHHHHHHHHHHHHHHHHHHHHHHHHTSB-TTS-B-SS-------TTPEE-HHHHHHHHHHS-S-TT-HHHHHHHHHHHTT---EE--TTSSTT--S-SS-TTHHHHHHHHHHHHHHHHHHHHHHHHHTTTTS---HHHHHHHHHHHHIIIIIIIIT-HHHHHHHTT--SHHHHHHHHHHHHHHHHHHS-TTSHHHHHHHHHHT-SSHHHHHHHHHHHHHTPPTT-EEEEEEEEEEEEEEE-EE-S-SSSS-EEEEEEEEEEEEEEEEEEEETTEEEEEEEEEEEEEEEEEEEEEEE-HHHHHSS-HHHH-EESSSS-EEEEEEEEEEEEEEEEEEEEEEEEEEEE-TTHHHHHHHHHHH--S-HHHHHTT-EEEEEEEEEEEEEEEEEEEEEEEEEEEE-SPTT--SEEEEEEEEEEEEEEEEEEEEEEEEEEEEESSEEEEEEEEEEEEES-EEEEEEEEEEEEEEEEEETTEEEEEEEEEEEEEEEEEE--EEEEEEEEEEE-----HHHHHHHHHHHHHH--SHHHHHHHHHHHT-S-HHHHHHHHHHHHTT----SHHHHHHHHHHHHHHHHHHHHTTT-EEEEEEEEEEEESBGGGGTS--THHHHHHHH-TTSPPPHHHHHHHHHHS-HHHHHHHHHHHTSTTEEEEEEEEE-HHHHHHHHHHHHTTSS-TTTHHHHTTSGGGEEEEEEEEEEEEEEEEEEEPPPSSEEEEEEEEEEEEEEEEEEEEE--S-SSS-SEEEEESGGGSPPHHHHHHHHHHHHTTEEEE-